Protein 8ZKK (pdb70)

Nearest PDB structures (foldseek):
  8zkk-assembly1_u  TM=1.021E+00  e=8.305E-09  Vibrio cholerae
  8zkk-assembly1_p  TM=9.508E-01  e=7.294E-07  Vibrio cholerae
  8zkk-assembly1_A  TM=9.975E-01  e=0.000E+00  Vibrio cholerae
  8zkm-assembly1_K  TM=9.513E-01  e=7.587E-88  Vibrio cholerae
  9bgm-assembly1_c  TM=5.630E-01  e=2.930E-16  Pseudomonas phage vB_PaeP_DEV

Sequence (2270 aa):
MEVTHKQFDLSGFLPDQAPDTLKSGAISRGFNVKPTILGWEKSGGFRETNTAPTNEKDFIFFWSPAIGDNRWFSGGDKTVQQVEGNVVSDVSRTGGYTAGSGRRWNAVNFNGVLLMNNELDSPQYLAASGKLEDFPNLPSNVRFRTVAVYKNFILGLGVNFGSGFLDDEIYWSHQADPGTMPPNWDYANAASDSGRTPLPSEGYCVTSEELGSMNIVYKSDSIWTMQLIGGQWIFRFENKFPGQGILNKKSVVSFEGKHFVVTQKDIIVHDGYQVRSVADKRVRNFFFTDMNSDYFERVFVVKDPRVAEVYVFYPSKNSVDGLCDRALVWNWRDDVWSLLNLRPLKHAAYGYEITGVSITWDNFVGGWESTGLWQADEDVAKYAPVLHYSFRDVPKLLAPTPQALFIDEEIEAVWEREDIVIGSISRDGVPYQDYERNKSVSSISFDVDTTEPFDVYIGYKGSLEDSVEWEFAGTVNPMEDKRLFCLLTAGLFSMRIISKAQTFILRSYKITYEFAGEMWSMEILYTGASESLHSTILKALLERIDLGDTFISDNYTRWQATERYYMMYKIPNKKDKAAIEKWNKGDTDFKSLVMPYSYAQLMTAHAYMVNVFLNRDPIFQTDSLNGDGTERELALESMLQYQVKAGEMEPSLLVWFMDALRYGVGVLGDYWEEHVFHQTVFVKKTRVVKGYEGCKTFNVMVYDFIPDPRVALCKYQEGEFFGRRLDLNVLDLKKGAKFGKYFNVEHAEALVAASKEEMYRRDPSIGQQRSLKDSTMTPKGKQVGDISCVEIFVRLVPKDWGLGDSEFPEMWVFTVADKKYIVAAEPVNTLDDKFPFHILECEIDGYMNKSRGLLEISAPMNDILTWLFDSHMYNKRQIMNNQFIGDPSALVVKDVESKEPGKFIRLRPTAYGRDVRSIISQLPVTDVTAQNIQDVQVVERNMQRIVGVNDDVAGQSSPSSRRSATEFRGTTSFASSRLANLAYFFSVTGFRSLAKSLIVKTQQLYTVEMKVKVAGDNIKGAQSIIVKPEDISGQFDIMPVDGTLPVDRMAQAQFWMQIMSMVAGNPVLGAEYRLGDIFSYTARLAGLKGIDKMKIRILDDDQILALILAMDKATLVKTIAYRMGNVKGQDTAIDFELALSIERLEGQEFVPWFLLSENNFFEGTAQENRIPVPRGFIREYEEGSLYLRRVAGTGKCLIKKSQDQLLKYEGMTGEPSHYSLTNQYFRIYPVPQEDFKVELLFYRKSSTLNVEDNPWYEYAAELLVAETIWAMLSARRDKMADYWKSVAADQMRRLTILDAERRLANQEIFMGMEILYTGASESLHSTILKALLERIDLGDTFISDNYTRWQATERYYMMYKIPNKKDKAAIEKWNKGDTDFKSLVMPYSYAQLMTAHAYMVNVFLNRDPIFQTDSLNGDGTERELALESMLQYQVKAGEMEPSLLVWFMDALRYGVGVLGDYWEEHVFHQTVFVKKTRVVKGYEGCKTFNVMVYDFIPDPRVALCKYQEGEFFGRRLDLNVLDLKKGAKFGKYFNVEHAEALVAASKEEMYRRDPSIGQQRSLKDSTMTPKGKQVGDISCVEIFVRLVPKDWGLGDSEFPEMWVFTVADKKYIVAAEPVNTLDDKFPFHILECEIDGYMNKSRGLLEISAPMNDILTWLFDSHMYNKRQIMNNQFIGDPSALVVKDVESKEPGKFIRLRPTAYGRDVRSIISQLPVTDVTAQNIQDVQVVERNMQRIVGVNDDVAGQSSPSSRRSATEFRGTTSFASSRLANLAYFFSVTGFRSLAKSLIVKTQQLYTVEMKVKVAGDNIKGAQSIIVKPEDISGQFDIMPVDGTLPVDRMAQAQFWMQIMSMVAGNPVLGAEYRLGDIFSYTARLAGLKGIDKMKIRILDDDQILALILAMDKATLVKTIAYRMGNVKGQDTAIDFELALSIERLEGQEFVPWFLLSENNFFEGTAQENRIPVPRGFIREYEEGSLYLRRVAGTGKCLIKKSQDQLLKYEGMTGEPSHYSLTNQYFRIYPVPQEDFKVELLFYRKSSTLNVEDNPWYEYAAELLVAETIWAMLSARRDKMADYWKSVAADQMRRLTILDAERRLANQEIFMGYDWGRPVKPVGSDWSTDTPMALETWDANSTPATLNTAWPEATDPLNKGDDHIRLLKTVVVNFWNKVFDGMALETWDANSTPATLNTAWPEATDPLNKGDDHIRLLKTVVVNFWNKVFDMALETWDANSTPATLNTAWPEATDPLNKGDDHIRLLKTVVVNFWNKVFD

Secondary structure (DSSP, 8-state):
--------SSSHHHHHHHHHHHHHHHHHHHHHHHHHHHHHHHHHHHT--PPPTHHHHHHHHHHHT----------HHHHHHHHHHHHHIIIIITSSSSSEEE-SSHHHHHHHHHHHHHHHHHHHHTT-HHHHHHHHHHHHHHSEEEEEEEEEEEEEEEEE---EEEEEEEEEEEEEEEE-TTTEE--TTS-STTGGGSSEEEEEEEEEHHHHHHHHHHTS---HHHHHGGGTT-----S---TTS----SSTT-EE-SSS-EE-EEEEEEEEEEE-HHHHTS-S-SS-EEEEEEEETTTEEEEEEE---SS---SEEEEES----SS-----HHHHTHHHHHHHHHHHHHHHHHHHHH-S--EEE-GGGB-HHHHT---SS-EEEBPGGGTTS-HHHHEEEPP---TTTTHHHHHHHHHHHHHHHH-SS-STTTS--S-SS--HHHHHHHHHHHHHHHHHHHHHHIIIIIHHHHHHHHHHHHHHS-HHHHHHHHGGG--SHHHH---HHHHHHT-S-EEE-SSS---HHHHHHHHHHHHHHHHSSHHHHHTS-HHHHHHHHHHHHT---HHHHBSS---HHHHHHHHH-/--HHHHHHHHHHHTTS--S-SHHHHHHHHHHHHHHHTSS---GGGB---EEEEE-TT--EEEPPTT---B-SS--EEEEPTTS-EEEEEE--TGGG-TTTT--SS--EEEEETTEEEESS--SS-EEEEE-BB--GGGS--SS-HHHHH-HHHHHHHHHHHHHHHHT-STHHHHHHHHHHHHHHHHHHHHHHHHTT------/--HHHHHHHHHHHTTS--S-SHHHHHHHHHHHHHHHTSS---GGGB---EEEEE-TT--EEEPPTT---B-TT--EEEE-TTS-EEEEEE--TGGG-TTTT--SS--EEEEETTEEEESS--SS-EEEEE-BB--GGG--SSS-HHHHH-HHHHHHHHHHHHHHHHT-S-HHHHHHHHHHHHHHHHHHHHHHHHTT------/-EEEEE--SS-EE--SS-GGG--TTEESEEESEEE-SS-EEE--EEEE-S----S--S-EEEE-SSTT--EEEEE-SS-EEEEETTEEEE---SSPPPTTTTSS-EEEEETTEEEEE-SSS--EEE-TTSSEEE-SSS-TT-EEEEEEEETTEEEEEEEE-SS-B-S-BB--SS-PPTTS------TTTTTSS-S-B---SSS---B---BSSSBEEEETTEEEEEEE--SSS-EEEEEEEET---S-TT-EEEETTEEEEE-SS-EEEE-SS-EEEETTTTTHHHHHHSS-SS-STT-EEEEETTTTEEEEEE--TT-SSSSEEEEEEEETTTTEEEEEEEEEE-EEEEE-----PPPBTTT---BTTS--BSS-GGGTTTTS-EEEEE-SS-SS-EEEESS--SSSS---EEEEESS---S-B-TTS-B----SS-EEEEEEEEEES--S-EEEEEEEESSTTS--EEEEEEEE-TTT--EEEEEEEESEEEEEEEE-SS---EEEEEEEEEE-S----/--------SSSHHHHHHHHHHHHHHHHHHHHHHHHHHHHHHHHHHHT--PPPTHHHHHHHHHHHT----------HHHHHHHHHHHHHIIIIITSSSSSEEE-SSHHHHHHHHHHHHHHHHHHHHTT-HHHHHHHHHHHHHHSEEEEEEEEEEEEEEEEE---EEEEEEEEEEEEEEEE-TTTEE--TTS-STTGGGSSEEEEEEEEEHHHHHHHHHHTS---HHHHHTHHHH----SS---GGG---------EE-TTS-EE-EEEEEEEEEEE-HHHHTSSS-SS-EEEEEEEETTTEEEEEEE---SS---SEEEEES----SS-----HHHHHHHHHHHHHHHHHHHHHHHHHH-S--EEE-GGGB-HHHHT---SS---PBPGGGTTS-HHHHEEEPP---TTTTHHHHHHHHHHHHHHHH-SS-STTSS-SS-SS--HHHHTTHHHHHHHHHHHHHHHHIIIIIHHHHHHHHHHHHHHS-HHHHHHHHGGG--SHHHH---HHHHHHT-S-EEE-SSS---HHHHHHHHHHHHHHHHSSHHHHHTB-HHHHHHHHHHHHT---TGGGSSS---HHHHHHHHH-/--EE-PPPPS---------/--S----TT--GGG--SS-S-TTSBGGGHHHHHHHHHHHHHHHIIIII--/-------TT-TTTS--TT-S-TT-BGGGHHHHHHHHHHHHHHHHHHH--/-------TT--GGG--TT-S-SSSBGGGHHHHHHHHHHHHHHHHHHH--

Foldseek 3Di:
DKDWAWALPFQAEFQQDDLQDRGRNYFNDWAQWTGDNQGIKGFAAWAFALWFQQAQQLDKDWDDPDPPFTKIWGDHAQFIWITDDNDIGTQEDPRGFDGPFSLQWDWDAQLHWIWIARQRAATWTQDPVRHTGHADAEDGPKGASDWADDNQWIKGAQIDDNPGTDLFIFSAADRADRPGHGDYGDCPPDQPRRGDDPPDDPFRFAAQHDDLNWTWTFTQQFIKTWDQDDDNDGIDIDTDGGRWGAQENAAWDDDPSWIWGDHPQATWIDRSVDIDGACDSGPRVVCVVFACVVASHQWHWAAFPVAQKIKIWGPGPPDDVRFTFKIWIAHPVRGYIGMHGHAGFSDKYKDQGDDDDDDDPVPDDDDPPDDDDPDHVNVPCNVDIFMWTGHSVDRGIMTTDLFHQHHNHWDKIKTKRWFDADDDADPVGHGHHDQWFKKKWFKKFFDKDDQAKWWKKKWADLHDVTDTDIDTQGMDGVVVHGMTTDIDIHRTMMMMIMDTDRIIGTGIMMTDMDTDGTGDD/DDQEPPVDPVGLFNLLLVVVVVQQVLLLVVLVVCQVVLQVLVCLLVFDDDFDPCAVVQVVQVVVPHHDDGAGFDDVLNVVLVVLLVVQCVLAPPDDQRWAWDWDDDLLVLAGVLLSLLVVCCCVVQVAVVAVSVQSSCQQRRFKWKKFKDWDWDWDKDFDPVTDIDIDTDDTAMHMHTADSSWKGARVPFAPLPRQVDFKIKGKDKAKLVVLVVCVVVPFWDPNVVQLVQQVPQDDDDRDHDPVDDDPDDPAAFDADVPGDTIGIFIKMKMKGWDQCVVSVNDDGRHTFIKMWMATSSPGTIGIGGDDFLERGDGMFMAGQDDDPGHDRGDHSSVVCVVLSVVVSVLVVVQSVVCVPPPDWDKDFDPQFWDPVQVPDDDDDGDTDTDPPCPPPDVCHGMHTDDDDRPSVVCVVVSVVSSQVSCVVSLQQHCPQPVQSDDDPDDDVSVVVSVVRSCVVSLVSSVRRCVRGVQVNSLVSSRCVLPPDDVLVSCVSRPPSDVAQSNRDDDVVCSNVVHTMGIDGSSDDDDLVVVLVVLVVVLVVLVPPVVSVVPDDNVVSVVVSCVSNPNVCVQVPDPDHADSVRRVVRNVD/DADVVLQVVLCVVLPVHDPDRVLLVVLLVVLLVVVLPDDDDFPVQKADKDKDKDFAPAFWDFDDDFFDDFDVVWFKWWQDPVRDIDGAAEDDPVVLPVQAPDADDFHYWYDDPGTIGRRNGHRGMTMIIGMGGGRQVPHDDDGRVCVVPPSVLSSLSSSLVVVVVVVDPCNVVSVVVSVVSVVVSVVVRVCVVCPPDDDDDD/DDQEPPVDPVGLFNLLLVVVVVQQVLLLVVLVVCQVVLQVLVCLLLFDDDFDPCAVVQVVQVVVPHHDDGATFDDVLNVVLVVLLVVQCVLAPPDDQRWAWDWDDDLLVLAGVLLSLLVVCCCVVQVAVVAVSVQSSCQQRRFKWKKFKDWDWDWDKDFDPVTDIDIDTDDTAMHMHTADSSWKGARVPFAPLPRQVDFKIKGKDKAKLVVLVVCVVVPFWDPNVVQLVCFVPADDRPRDHDVSVPDDDPPDAWDADPVGGIIGIWIKMKMKGWDQCVVSPNDDGRHTFIKMWMATSSPGTIGIGGDDFLERGDGMFMAGQDDDPGHDRGDHSSVVCVVLSVVVSVLVVVQVVVCVPPPDKDKDFDPQFWDPVQVPDDDDDGDTATDPVNNPDDPVPTMDIDDDDRPSVVCVVVSVVSSQVSCPVSLQQHQPPAPGSPDPPDDPVSVVTSVVRSCVVSLVSSVRRCVRGVQVNSLVSSRCVLPPDDVLVSCVSRPPSDVAQSNRDDDVVCSNVVHTMGIDGSSDDDDLVVVLVVLVVVLVVLVPPVVSVVPDDNVVSVVVSCVSNPPVCVQVPDPDHADSVRRVVRNVD/DADVVLQVVLCVVLPVHDPDRVLLVVLLVVLLVVVVPDDDDFPVQKADKDKDKDFAPAFWDFDDDFFDWFDPPKFKWWQDPVRDIDGAAEDDPVVLPVQAPDADDFHYWYDDVGTIGRRNGHRGMTMIIGMGGGRQVPHPDDGRVCVVPQSLLSSLSSSLVVCVVVPDPCNVVSVVVSVVSVVVSVVVRVCVVCPPDDDDDD/DDDDDDDDDPDDDDDDDDD/DQAQDDDQQDACVSHDDDRVDDVDDPVCVVVVVVRVVSHVVNVCCVPVPD/DLAQPDDLPPAPVRDDPCPVDDVDDPVSVVVVVVVVVSRVVVVCVVVVD/DLQFDDDLVDELVGDDPCRVDPPDDPVCVVVNVVVVVSHVVVVCVVPHD

Radius of gyration: 72.79 Å; Cα contacts (8 Å, |Δi|>4): 4026; chains: 9; bounding box: 113×85×243 Å

Structure (mmCIF, N/CA/C/O backbone):
data_8ZKK
#
_entry.id   8ZKK
#
loop_
_entity.id
_entity.type
_entity.pdbx_description
1 polymer 'nozzle gp16'
2 polymer 'portal gp5'
3 polymer 'adaptor gp12'
4 polymer 'ring protein gp10'
5 polymer gp13
#
loop_
_atom_site.group_PDB
_atom_site.id
_atom_site.type_symbol
_atom_site.label_atom_id
_atom_site.label_alt_id
_atom_site.label_comp_id
_atom_site.label_asym_id
_atom_site.label_entity_id
_atom_site.label_seq_id
_atom_site.pdbx_PDB_ins_code
_atom_site.Cartn_x
_atom_site.Cartn_y
_atom_site.Cartn_z
_atom_site.occupancy
_atom_site.B_iso_or_equiv
_atom_site.auth_seq_id
_atom_site.auth_comp_id
_atom_site.auth_asym_id
_atom_site.auth_atom_id
_atom_site.pdbx_PDB_model_num
ATOM 1 N N . MET A 1 1 ? -9.857 22.199 29.183 1.00 24.18 1 MET O N 1
ATOM 2 C CA . MET A 1 1 ? -10.130 21.175 30.182 1.00 24.18 1 MET O CA 1
ATOM 3 C C . MET A 1 1 ? -10.835 21.766 31.397 1.00 24.18 1 MET O C 1
ATOM 4 O O . MET A 1 1 ? -10.941 22.980 31.522 1.00 24.18 1 MET O O 1
ATOM 9 N N . GLU A 1 2 ? -11.318 20.901 32.288 1.00 24.19 2 GLU O N 1
ATOM 10 C CA . GLU A 1 2 ? -12.110 21.315 33.437 1.00 24.19 2 GLU O CA 1
ATOM 11 C C . GLU A 1 2 ? -11.464 20.830 34.725 1.00 24.19 2 GLU O C 1
ATOM 12 O O . GLU A 1 2 ? -10.845 19.765 34.757 1.00 24.19 2 GLU O O 1
ATOM 18 N N . VAL A 1 3 ? -11.615 21.618 35.785 1.00 25.48 3 VAL O N 1
ATOM 19 C CA . VAL A 1 3 ? -11.143 21.261 37.117 1.00 25.48 3 VAL O CA 1
ATOM 20 C C . VAL A 1 3 ? -12.301 21.419 38.090 1.00 25.48 3 VAL O C 1
ATOM 21 O O . VAL A 1 3 ? -12.964 22.461 38.108 1.00 25.48 3 VAL O O 1
ATOM 25 N N . THR A 1 4 ? -12.554 20.386 38.886 1.00 26.73 4 THR O N 1
ATOM 26 C CA . THR A 1 4 ? -13.700 20.355 39.783 1.00 26.73 4 THR O CA 1
ATOM 27 C C . THR A 1 4 ? -13.218 20.328 41.226 1.00 26.73 4 THR O C 1
ATOM 28 O O . THR A 1 4 ? -12.610 19.345 41.662 1.00 26.73 4 THR O O 1
ATOM 32 N N . HIS A 1 5 ? -13.502 21.397 41.964 1.00 25.70 5 HIS O N 1
ATOM 33 C CA . HIS A 1 5 ? -13.152 21.503 43.374 1.00 25.70 5 HIS O CA 1
ATOM 34 C C . HIS A 1 5 ? -14.405 21.278 44.203 1.00 25.70 5 HIS O C 1
ATOM 35 O O . HIS A 1 5 ? -15.377 22.027 44.073 1.00 25.70 5 HIS O O 1
ATOM 42 N N . LYS A 1 6 ? -14.378 20.260 45.055 1.00 30.70 6 LYS O N 1
ATOM 43 C CA . LYS A 1 6 ? -15.536 19.859 45.839 1.00 30.70 6 LYS O CA 1
ATOM 44 C C . LYS A 1 6 ? -15.346 20.260 47.291 1.00 30.70 6 LYS O C 1
ATOM 45 O O . LYS A 1 6 ? -14.308 19.971 47.891 1.00 30.70 6 LYS O O 1
ATOM 51 N N . GLN A 1 7 ? -16.370 20.893 47.855 1.00 29.06 7 GLN O N 1
ATOM 52 C CA . GLN A 1 7 ? -16.394 21.275 49.258 1.00 29.06 7 GLN O CA 1
ATOM 53 C C . GLN A 1 7 ? -16.698 20.048 50.101 1.00 29.06 7 GLN O C 1
ATOM 54 O O . GLN A 1 7 ? -16.468 18.921 49.654 1.00 29.06 7 GLN O O 1
ATOM 60 N N . PHE A 1 8 ? -17.118 20.260 51.342 1.00 30.88 8 PHE O N 1
ATOM 61 C CA . PHE A 1 8 ? -17.500 19.213 52.292 1.00 30.88 8 PHE O CA 1
ATOM 62 C C . PHE A 1 8 ? -16.385 18.203 52.546 1.00 30.88 8 PHE O C 1
ATOM 63 O O . PHE A 1 8 ? -16.653 17.070 52.950 1.00 30.88 8 PHE O O 1
ATOM 71 N N . ASP A 1 9 ? -15.129 18.597 52.361 1.00 34.64 9 ASP O N 1
ATOM 72 C CA . ASP A 1 9 ? -14.008 17.791 52.821 1.00 34.64 9 ASP O CA 1
ATOM 73 C C . ASP A 1 9 ? -13.519 18.214 54.200 1.00 34.64 9 ASP O C 1
ATOM 74 O O . ASP A 1 9 ? -12.543 17.643 54.695 1.00 34.64 9 ASP O O 1
ATOM 79 N N . LEU A 1 10 ? -14.171 19.199 54.819 1.00 37.31 10 LEU O N 1
ATOM 80 C CA . LEU A 1 10 ? -13.914 19.607 56.201 1.00 37.31 10 LEU O CA 1
ATOM 81 C C . LEU A 1 10 ? -12.474 20.092 56.387 1.00 37.31 10 LEU O C 1
ATOM 82 O O . LEU A 1 10 ? -11.703 19.551 57.178 1.00 37.31 10 LEU O O 1
ATOM 87 N N . SER A 1 11 ? -12.124 21.137 55.645 1.00 35.33 11 SER O N 1
ATOM 88 C CA . SER A 1 11 ? -10.840 21.806 55.802 1.00 35.33 11 SER O CA 1
ATOM 89 C C . SER A 1 11 ? -10.976 23.142 56.511 1.00 35.33 11 SER O C 1
ATOM 90 O O . SER A 1 11 ? -10.233 23.424 57.454 1.00 35.33 11 SER O O 1
ATOM 93 N N . GLY A 1 12 ? -11.906 23.977 56.071 1.00 35.74 12 GLY O N 1
ATOM 94 C CA . GLY A 1 12 ? -12.256 25.174 56.794 1.00 35.74 12 GLY O CA 1
ATOM 95 C C . GLY A 1 12 ? -11.284 26.321 56.600 1.00 35.74 12 GLY O C 1
ATOM 96 O O . GLY A 1 12 ? -10.353 26.284 55.794 1.00 35.74 12 GLY O O 1
ATOM 97 N N . PHE A 1 13 ? -11.531 27.368 57.382 1.00 35.83 13 PHE O N 1
ATOM 98 C CA . PHE A 1 13 ? -10.734 28.586 57.397 1.00 35.83 13 PHE O CA 1
ATOM 99 C C . PHE A 1 13 ? -9.276 28.287 57.718 1.00 35.83 13 PHE O C 1
ATOM 100 O O . PHE A 1 13 ? -8.960 27.857 58.830 1.00 35.83 13 PHE O O 1
ATOM 108 N N . LEU A 1 14 ? -8.380 28.508 56.759 1.00 37.39 14 LEU O N 1
ATOM 109 C CA . LEU A 1 14 ? -6.946 28.271 56.936 1.00 37.39 14 LEU O CA 1
ATOM 110 C C . LEU A 1 14 ? -6.174 29.508 56.499 1.00 37.39 14 LEU O C 1
ATOM 111 O O . LEU A 1 14 ? -5.525 29.512 55.448 1.00 37.39 14 LEU O O 1
ATOM 116 N N . PRO A 1 15 ? -6.218 30.582 57.291 1.00 36.50 15 PRO O N 1
ATOM 117 C CA . PRO A 1 15 ? -5.574 31.832 56.871 1.00 36.50 15 PRO O CA 1
ATOM 118 C C . PRO A 1 15 ? -4.075 31.886 57.110 1.00 36.50 15 PRO O C 1
ATOM 119 O O . PRO A 1 15 ? -3.469 32.933 56.841 1.00 36.50 15 PRO O O 1
ATOM 123 N N . ASP A 1 16 ? -3.456 30.816 57.600 1.00 41.70 16 ASP O N 1
ATOM 124 C CA . ASP A 1 16 ? -2.026 30.857 57.879 1.00 41.70 16 ASP O CA 1
ATOM 125 C C . ASP A 1 16 ? -1.197 30.184 56.795 1.00 41.70 16 ASP O C 1
ATOM 126 O O . ASP A 1 16 ? -0.047 30.571 56.568 1.00 41.70 16 ASP O O 1
ATOM 131 N N . GLN A 1 17 ? -1.744 29.178 56.124 1.00 37.06 17 GLN O N 1
ATOM 132 C CA . GLN A 1 17 ? -1.019 28.543 55.038 1.00 37.06 17 GLN O CA 1
ATOM 133 C C . GLN A 1 17 ? -1.021 29.437 53.803 1.00 37.06 17 GLN O C 1
ATOM 134 O O . GLN A 1 17 ? -1.799 30.387 53.690 1.00 37.06 17 GLN O O 1
ATOM 140 N N . ALA A 1 18 ? -0.195 29.104 52.835 1.00 31.94 18 ALA O N 1
ATOM 141 C CA . ALA A 1 18 ? -0.102 29.860 51.620 1.00 31.94 18 ALA O CA 1
ATOM 142 C C . ALA A 1 18 ? -1.350 29.676 50.862 1.00 31.94 18 ALA O C 1
ATOM 143 O O . ALA A 1 18 ? -1.745 28.556 50.622 1.00 31.94 18 ALA O O 1
ATOM 145 N N . PRO A 1 19 ? -1.959 30.750 50.397 1.00 27.18 19 PRO O N 1
ATOM 146 C CA . PRO A 1 19 ? -3.240 30.535 49.745 1.00 27.18 19 PRO O CA 1
ATOM 147 C C . PRO A 1 19 ? -3.112 29.641 48.558 1.00 27.18 19 PRO O C 1
ATOM 148 O O . PRO A 1 19 ? -3.991 28.836 48.336 1.00 27.18 19 PRO O O 1
ATOM 152 N N . ASP A 1 20 ? -2.014 29.708 47.834 1.00 28.14 20 ASP O N 1
ATOM 153 C CA . ASP A 1 20 ? -1.859 28.968 46.605 1.00 28.14 20 ASP O CA 1
ATOM 154 C C . ASP A 1 20 ? -2.000 27.493 46.819 1.00 28.14 20 ASP O C 1
ATOM 155 O O . ASP A 1 20 ? -2.399 26.783 45.919 1.00 28.14 20 ASP O O 1
ATOM 160 N N . THR A 1 21 ? -1.791 27.017 48.029 1.00 29.56 21 THR O N 1
ATOM 161 C CA . THR A 1 21 ? -1.789 25.588 48.252 1.00 29.56 21 THR O CA 1
ATOM 162 C C . THR A 1 21 ? -2.713 24.988 49.279 1.00 29.56 21 THR O C 1
ATOM 163 O O . THR A 1 21 ? -2.374 23.972 49.837 1.00 29.56 21 THR O O 1
ATOM 167 N N . LEU A 1 22 ? -3.880 25.543 49.536 1.00 33.06 22 LEU O N 1
ATOM 168 C CA . LEU A 1 22 ? -4.662 25.033 50.657 1.00 33.06 22 LEU O CA 1
ATOM 169 C C . LEU A 1 22 ? -5.688 23.925 50.539 1.00 33.06 22 LEU O C 1
ATOM 170 O O . LEU A 1 22 ? -6.253 23.570 51.558 1.00 33.06 22 LEU O O 1
ATOM 175 N N . LYS A 1 23 ? -5.967 23.399 49.358 1.00 28.94 23 LYS O N 1
ATOM 176 C CA . LYS A 1 23 ? -6.930 22.298 49.134 1.00 28.94 23 LYS O CA 1
ATOM 177 C C . LYS A 1 23 ? -8.315 22.788 48.959 1.00 28.94 23 LYS O C 1
ATOM 178 O O . LYS A 1 23 ? -8.673 23.832 49.445 1.00 28.94 23 LYS O O 1
ATOM 184 N N . SER A 1 24 ? -9.114 22.035 48.260 1.00 30.72 24 SER O N 1
ATOM 185 C CA . SER A 1 24 ? -10.426 22.490 47.950 1.00 30.72 24 SER O CA 1
ATOM 186 C C . SER A 1 24 ? -11.197 22.351 49.171 1.00 30.72 24 SER O C 1
ATOM 187 O O . SER A 1 24 ? -10.974 21.430 49.909 1.00 30.72 24 SER O O 1
ATOM 190 N N . GLY A 1 25 ? -12.160 23.201 49.405 1.00 32.59 25 GLY O N 1
ATOM 191 C CA . GLY A 1 25 ? -12.838 23.125 50.672 1.00 32.59 25 GLY O CA 1
ATOM 192 C C . GLY A 1 25 ? -12.186 23.980 51.711 1.00 32.59 25 GLY O C 1
ATOM 193 O O . GLY A 1 25 ? -12.603 23.960 52.855 1.00 32.59 25 GLY O O 1
ATOM 194 N N . ALA A 1 26 ? -11.172 24.740 51.326 1.00 30.70 26 ALA O N 1
ATOM 195 C CA . ALA A 1 26 ? -10.510 25.639 52.231 1.00 30.70 26 ALA O CA 1
ATOM 196 C C . ALA A 1 26 ? -10.632 27.008 51.685 1.00 30.70 26 ALA O C 1
ATOM 197 O O . ALA A 1 26 ? -10.606 27.184 50.478 1.00 30.70 26 ALA O O 1
ATOM 199 N N . ILE A 1 27 ? -10.789 27.992 52.555 1.00 28.28 27 ILE O N 1
ATOM 200 C CA . ILE A 1 27 ? -10.822 29.373 52.098 1.00 28.28 27 ILE O CA 1
ATOM 201 C C . ILE A 1 27 ? -9.795 30.180 52.875 1.00 28.28 27 ILE O C 1
ATOM 202 O O . ILE A 1 27 ? -9.305 29.762 53.924 1.00 28.28 27 ILE O O 1
ATOM 207 N N . SER A 1 28 ? -9.470 31.355 52.342 1.00 26.79 28 SER O N 1
ATOM 208 C CA . SER A 1 28 ? -8.456 32.217 52.933 1.00 26.79 28 SER O CA 1
ATOM 209 C C . SER A 1 28 ? -9.030 33.424 53.655 1.00 26.79 28 SER O C 1
ATOM 210 O O . SER A 1 28 ? -8.379 33.956 54.558 1.00 26.79 28 SER O O 1
ATOM 213 N N . ARG A 1 29 ? -10.224 33.876 53.279 1.00 28.20 29 ARG O N 1
ATOM 214 C CA . ARG A 1 29 ? -10.875 35.000 53.940 1.00 28.20 29 ARG O CA 1
ATOM 215 C C . ARG A 1 29 ? -12.356 34.674 54.070 1.00 28.20 29 ARG O C 1
ATOM 216 O O . ARG A 1 29 ? -12.779 33.531 53.884 1.00 28.20 29 ARG O O 1
ATOM 224 N N . GLY A 1 30 ? -13.151 35.684 54.396 1.00 32.44 30 GLY O N 1
ATOM 225 C CA . GLY A 1 30 ? -14.587 35.537 54.482 1.00 32.44 30 GLY O CA 1
ATOM 226 C C . GLY A 1 30 ? -15.068 35.373 55.912 1.00 32.44 30 GLY O C 1
ATOM 227 O O . GLY A 1 30 ? -14.298 35.150 56.848 1.00 32.44 30 GLY O O 1
ATOM 228 N N . PHE A 1 31 ? -16.385 35.485 56.071 1.00 33.17 31 PHE O N 1
ATOM 229 C CA . PHE A 1 31 ? -16.997 35.441 57.390 1.00 33.17 31 PHE O CA 1
ATOM 230 C C . PHE A 1 31 ? -18.466 35.074 57.242 1.00 33.17 31 PHE O C 1
ATOM 231 O O . PHE A 1 31 ? -19.022 35.085 56.142 1.00 33.17 31 PHE O O 1
ATOM 239 N N . ASN A 1 32 ? -19.084 34.744 58.376 1.00 33.47 32 ASN O N 1
ATOM 240 C CA . ASN A 1 32 ? -20.501 34.393 58.470 1.00 33.47 32 ASN O CA 1
ATOM 241 C C . ASN A 1 32 ? -20.847 33.133 57.690 1.00 33.47 32 ASN O C 1
ATOM 242 O O . ASN A 1 32 ? -22.008 32.927 57.327 1.00 33.47 32 ASN O O 1
ATOM 247 N N . VAL A 1 33 ? -19.860 32.284 57.424 1.00 31.44 33 VAL O N 1
ATOM 248 C CA . VAL A 1 33 ? -20.085 30.957 56.868 1.00 31.44 33 VAL O CA 1
ATOM 249 C C . VAL A 1 33 ? -19.304 29.958 57.707 1.00 31.44 33 VAL O C 1
ATOM 250 O O . VAL A 1 33 ? -18.244 30.272 58.253 1.00 31.44 33 VAL O O 1
ATOM 254 N N . LYS A 1 34 ? -19.842 28.749 57.822 1.00 31.72 34 LYS O N 1
ATOM 255 C CA . LYS A 1 34 ? -19.159 27.699 58.555 1.00 31.72 34 LYS O CA 1
ATOM 256 C C . LYS A 1 34 ? -19.190 26.394 57.777 1.00 31.72 34 LYS O C 1
ATOM 257 O O . LYS A 1 34 ? -20.157 26.108 57.067 1.00 31.72 34 LYS O O 1
ATOM 263 N N . PRO A 1 35 ? -18.142 25.583 57.896 1.00 30.59 35 PRO O N 1
ATOM 264 C CA . PRO A 1 35 ? -18.063 24.359 57.092 1.00 30.59 35 PRO O CA 1
ATOM 265 C C . PRO A 1 35 ? -18.772 23.182 57.731 1.00 30.59 35 PRO O C 1
ATOM 266 O O . PRO A 1 35 ? -18.561 22.880 58.909 1.00 30.59 35 PRO O O 1
ATOM 270 N N . THR A 1 36 ? -19.609 22.504 56.961 1.00 29.84 36 THR O N 1
ATOM 271 C CA . THR A 1 36 ? -20.305 21.307 57.403 1.00 29.84 36 THR O CA 1
ATOM 272 C C . THR A 1 36 ? -20.012 20.168 56.435 1.00 29.84 36 THR O C 1
ATOM 273 O O . THR A 1 36 ? -19.265 20.319 55.468 1.00 29.84 36 THR O O 1
ATOM 277 N N . ILE A 1 37 ? -20.607 19.006 56.707 1.00 27.36 37 ILE O N 1
ATOM 278 C CA . ILE A 1 37 ? -20.518 17.891 55.776 1.00 27.36 37 ILE O CA 1
ATOM 279 C C . ILE A 1 37 ? -21.418 18.077 54.567 1.00 27.36 37 ILE O C 1
ATOM 280 O O . ILE A 1 37 ? -21.389 17.251 53.648 1.00 27.36 37 ILE O O 1
ATOM 285 N N . LEU A 1 38 ? -22.221 19.138 54.547 1.00 27.65 38 LEU O N 1
ATOM 286 C CA . LEU A 1 38 ? -23.059 19.452 53.400 1.00 27.65 38 LEU O CA 1
ATOM 287 C C . LEU A 1 38 ? -22.385 20.407 52.431 1.00 27.65 38 LEU O C 1
ATOM 288 O O . LEU A 1 38 ? -22.693 20.380 51.236 1.00 27.65 38 LEU O O 1
ATOM 293 N N . GLY A 1 39 ? -21.471 21.242 52.918 1.00 31.04 39 GLY O N 1
ATOM 294 C CA . GLY A 1 39 ? -20.775 22.192 52.074 1.00 31.04 39 GLY O CA 1
ATOM 295 C C . GLY A 1 39 ? -20.254 23.390 52.842 1.00 31.04 39 GLY O C 1
ATOM 296 O O . GLY A 1 39 ? -19.614 23.233 53.885 1.00 31.04 39 GLY O O 1
ATOM 297 N N . TRP A 1 40 ? -20.519 24.590 52.331 1.00 31.22 40 TRP O N 1
ATOM 298 C CA . TRP A 1 40 ? -20.163 25.852 52.976 1.00 31.22 40 TRP O CA 1
ATOM 299 C C . TRP A 1 40 ? -21.452 26.645 53.131 1.00 31.22 40 TRP O C 1
ATOM 300 O O . TRP A 1 40 ? -21.783 27.470 52.277 1.00 31.22 40 TRP O O 1
ATOM 311 N N . GLU A 1 41 ? -22.173 26.411 54.218 1.00 34.18 41 GLU O N 1
ATOM 312 C CA . GLU A 1 41 ? -23.473 27.034 54.408 1.00 34.18 41 GLU O CA 1
ATOM 313 C C . GLU A 1 41 ? -23.367 28.311 55.234 1.00 34.18 41 GLU O C 1
ATOM 314 O O . GLU A 1 41 ? -22.305 28.676 55.740 1.00 34.18 41 GLU O O 1
ATOM 320 N N . LYS A 1 42 ? -24.499 28.992 55.361 1.00 37.80 42 LYS O N 1
ATOM 321 C CA . LYS A 1 42 ? -24.580 30.305 55.985 1.00 37.80 42 LYS O CA 1
ATOM 322 C C . LYS A 1 42 ? -25.208 30.206 57.370 1.00 37.80 42 LYS O C 1
ATOM 323 O O . LYS A 1 42 ? -26.167 29.463 57.588 1.00 37.80 42 LYS O O 1
ATOM 329 N N . SER A 1 43 ? -24.655 30.967 58.306 1.00 44.01 43 SER O N 1
ATOM 330 C CA . SER A 1 43 ? -25.090 30.939 59.693 1.00 44.01 43 SER O CA 1
ATOM 331 C C . SER A 1 43 ? -26.350 31.778 59.892 1.00 44.01 43 SER O C 1
ATOM 332 O O . SER A 1 43 ? -26.645 32.697 59.127 1.00 44.01 43 SER O O 1
ATOM 335 N N . GLY A 1 44 ? -27.088 31.453 60.954 1.00 49.54 44 GLY O N 1
ATOM 336 C CA . GLY A 1 44 ? -28.358 32.087 61.230 1.00 49.54 44 GLY O CA 1
ATOM 337 C C . GLY A 1 44 ? -28.224 33.436 61.910 1.00 49.54 44 GLY O C 1
ATOM 338 O O . GLY A 1 44 ? -27.134 33.968 62.120 1.00 49.54 44 GLY O O 1
ATOM 339 N N . GLY A 1 45 ? -29.380 34.001 62.261 1.00 55.96 45 GLY O N 1
ATOM 340 C CA . GLY A 1 45 ? -29.467 35.322 62.825 1.00 55.96 45 GLY O CA 1
ATOM 341 C C . GLY A 1 45 ? -29.862 35.322 64.286 1.00 55.96 45 GLY O C 1
ATOM 342 O O . GLY A 1 45 ? -29.725 34.321 65.001 1.00 55.96 45 GLY O O 1
ATOM 343 N N . PHE A 1 46 ? -30.376 36.468 64.738 1.00 56.23 46 PHE O N 1
ATOM 344 C CA . PHE A 1 46 ? -30.620 36.717 66.151 1.00 56.23 46 PHE O CA 1
ATOM 345 C C . PHE A 1 46 ? -32.053 37.167 66.375 1.00 56.23 46 PHE O C 1
ATOM 346 O O . PHE A 1 46 ? -32.588 37.976 65.610 1.00 56.23 46 PHE O O 1
ATOM 354 N N . ARG A 1 47 ? -32.664 36.647 67.435 1.00 66.25 47 ARG O N 1
ATOM 355 C CA . ARG A 1 47 ? -33.954 37.095 67.935 1.00 66.25 47 ARG O CA 1
ATOM 356 C C . ARG A 1 47 ? -33.749 37.809 69.263 1.00 66.25 47 ARG O C 1
ATOM 357 O O . ARG A 1 47 ? -32.626 37.945 69.749 1.00 66.25 47 ARG O O 1
ATOM 365 N N . GLU A 1 48 ? -34.846 38.259 69.862 1.00 73.79 48 GLU O N 1
ATOM 366 C CA . GLU A 1 48 ? -34.794 38.972 71.127 1.00 73.79 48 GLU O CA 1
ATOM 367 C C . GLU A 1 48 ? -35.525 38.178 72.201 1.00 73.79 48 GLU O C 1
ATOM 368 O O . GLU A 1 48 ? -36.500 37.473 71.924 1.00 73.79 48 GLU O O 1
ATOM 374 N N . THR A 1 49 ? -35.031 38.285 73.426 1.00 75.46 49 THR O N 1
ATOM 375 C CA . THR A 1 49 ? -35.646 37.651 74.581 1.00 75.46 49 THR O CA 1
ATOM 376 C C . THR A 1 49 ? -36.337 38.710 75.432 1.00 75.46 49 THR O C 1
ATOM 377 O O . THR A 1 49 ? -36.296 39.908 75.137 1.00 75.46 49 THR O O 1
ATOM 381 N N . ASN A 1 50 ? -36.985 38.248 76.499 1.00 80.85 50 ASN O N 1
ATOM 382 C CA . ASN A 1 50 ? -37.711 39.148 77.384 1.00 80.85 50 ASN O CA 1
ATOM 383 C C . ASN A 1 50 ? -36.815 39.808 78.421 1.00 80.85 50 ASN O C 1
ATOM 384 O O . ASN A 1 50 ? -37.214 40.816 79.012 1.00 80.85 50 ASN O O 1
ATOM 389 N N . THR A 1 51 ? -35.617 39.275 78.643 1.00 79.18 51 THR O N 1
ATOM 390 C CA . THR A 1 51 ? -34.727 39.814 79.663 1.00 79.18 51 THR O CA 1
ATOM 391 C C . THR A 1 51 ? -34.174 41.165 79.230 1.00 79.18 51 THR O C 1
ATOM 392 O O . THR A 1 51 ? -33.708 41.327 78.099 1.00 79.18 51 THR O O 1
ATOM 396 N N . ALA A 1 52 ? -34.228 42.137 80.135 1.00 80.61 52 ALA O N 1
ATOM 397 C CA . ALA A 1 52 ? -33.692 43.468 79.893 1.00 80.61 52 ALA O CA 1
ATOM 398 C C . ALA A 1 52 ? -33.333 44.119 81.222 1.00 80.61 52 ALA O C 1
ATOM 399 O O . ALA A 1 52 ? -34.221 44.401 82.035 1.00 80.61 52 ALA O O 1
ATOM 401 N N . PRO A 1 53 ? -32.049 44.363 81.489 1.00 81.79 53 PRO O N 1
ATOM 402 C CA . PRO A 1 53 ? -31.660 44.915 82.792 1.00 81.79 53 PRO O CA 1
ATOM 403 C C . PRO A 1 53 ? -31.670 46.436 82.847 1.00 81.79 53 PRO O C 1
ATOM 404 O O . PRO A 1 53 ? -31.764 47.016 83.932 1.00 81.79 53 PRO O O 1
ATOM 408 N N . THR A 1 54 ? -31.571 47.089 81.694 1.00 80.97 54 THR O N 1
ATOM 409 C CA . THR A 1 54 ? -31.587 48.546 81.549 1.00 80.97 54 THR O CA 1
ATOM 410 C C . THR A 1 54 ? -30.454 49.246 82.297 1.00 80.97 54 THR O C 1
ATOM 411 O O . THR A 1 54 ? -30.472 50.477 82.418 1.00 80.97 54 THR O O 1
ATOM 415 N N . ASN A 1 55 ? -29.473 48.508 82.806 1.00 78.01 55 ASN O N 1
ATOM 416 C CA . ASN A 1 55 ? -28.251 49.112 83.309 1.00 78.01 55 ASN O CA 1
ATOM 417 C C . ASN A 1 55 ? -27.143 48.929 82.273 1.00 78.01 55 ASN O C 1
ATOM 418 O O . ASN A 1 55 ? -27.383 48.501 81.140 1.00 78.01 55 ASN O O 1
ATOM 423 N N . GLU A 1 56 ? -25.909 49.242 82.667 1.00 77.62 56 GLU O N 1
ATOM 424 C CA . GLU A 1 56 ? -24.784 49.215 81.740 1.00 77.62 56 GLU O CA 1
ATOM 425 C C . GLU A 1 56 ? -24.431 47.812 81.262 1.00 77.62 56 GLU O C 1
ATOM 426 O O . GLU A 1 56 ? -23.629 47.686 80.331 1.00 77.62 56 GLU O O 1
ATOM 432 N N . LYS A 1 57 ? -24.994 46.770 81.878 1.00 74.24 57 LYS O N 1
ATOM 433 C CA . LYS A 1 57 ? -24.753 45.374 81.522 1.00 74.24 57 LYS O CA 1
ATOM 434 C C . LYS A 1 57 ? -23.304 44.976 81.778 1.00 74.24 57 LYS O C 1
ATOM 435 O O . LYS A 1 57 ? -22.897 44.844 82.934 1.00 74.24 57 LYS O O 1
ATOM 441 N N . ASP A 1 58 ? -22.546 44.717 80.713 1.00 69.71 58 ASP O N 1
ATOM 442 C CA . ASP A 1 58 ? -21.111 44.437 80.772 1.00 69.71 58 ASP O CA 1
ATOM 443 C C . ASP A 1 58 ? -20.804 43.077 81.384 1.00 69.71 58 ASP O C 1
ATOM 444 O O . ASP A 1 58 ? -19.658 42.620 81.330 1.00 69.71 58 ASP O O 1
ATOM 449 N N . PHE A 1 59 ? -21.811 42.415 81.950 1.00 71.83 59 PHE O N 1
ATOM 450 C CA . PHE A 1 59 ? -21.611 41.114 82.575 1.00 71.83 59 PHE O CA 1
ATOM 451 C C . PHE A 1 59 ? -22.950 40.481 82.923 1.00 71.83 59 PHE O C 1
ATOM 452 O O . PHE A 1 59 ? -23.801 41.130 83.537 1.00 71.83 59 PHE O O 1
ATOM 460 N N . ILE A 1 60 ? -23.152 39.224 82.543 1.00 70.76 60 ILE O N 1
ATOM 461 C CA . ILE A 1 60 ? -24.389 38.515 82.840 1.00 70.76 60 ILE O CA 1
ATOM 462 C C . ILE A 1 60 ? -24.058 37.133 83.381 1.00 70.76 60 ILE O C 1
ATOM 463 O O . ILE A 1 60 ? -23.232 36.415 82.806 1.00 70.76 60 ILE O O 1
ATOM 468 N N . PHE A 1 61 ? -24.700 36.766 84.486 1.00 76.94 61 PHE O N 1
ATOM 469 C CA . PHE A 1 61 ? -24.536 35.470 85.128 1.00 76.94 61 PHE O CA 1
ATOM 470 C C . PHE A 1 61 ? -25.911 34.863 85.354 1.00 76.94 61 PHE O C 1
ATOM 471 O O . PHE A 1 61 ? -26.912 35.577 85.438 1.00 76.94 61 PHE O O 1
ATOM 479 N N . PHE A 1 62 ? -25.957 33.538 85.445 1.00 82.68 62 PHE O N 1
ATOM 480 C CA . PHE A 1 62 ? -27.210 32.812 85.599 1.00 82.68 62 PHE O CA 1
ATOM 481 C C . PHE A 1 62 ? -27.258 32.126 86.957 1.00 82.68 62 PHE O C 1
ATOM 482 O O . PHE A 1 62 ? -26.280 31.503 87.378 1.00 82.68 62 PHE O O 1
ATOM 490 N N . TRP A 1 63 ? -28.399 32.241 87.633 1.00 85.91 63 TRP O N 1
ATOM 491 C CA . TRP A 1 63 ? -28.627 31.590 88.915 1.00 85.91 63 TRP O CA 1
ATOM 492 C C . TRP A 1 63 ? -29.964 30.867 88.875 1.00 85.91 63 TRP O C 1
ATOM 493 O O . TRP A 1 63 ? -30.973 31.450 88.468 1.00 85.91 63 TRP O O 1
ATOM 504 N N . SER A 1 64 ? -29.968 29.603 89.292 1.00 90.21 64 SER O N 1
ATOM 505 C CA . SER A 1 64 ? -31.192 28.815 89.281 1.00 90.21 64 SER O CA 1
ATOM 506 C C . SER A 1 64 ? -31.101 27.666 90.279 1.00 90.21 64 SER O C 1
ATOM 507 O O . SER A 1 64 ? -30.588 26.592 89.944 1.00 90.21 64 SER O O 1
ATOM 510 N N . PRO A 1 65 ? -31.574 27.857 91.513 1.00 87.67 65 PRO O N 1
ATOM 511 C CA . PRO A 1 65 ? -31.538 26.755 92.488 1.00 87.67 65 PRO O CA 1
ATOM 512 C C . PRO A 1 65 ? -32.369 25.551 92.087 1.00 87.67 65 PRO O C 1
ATOM 513 O O . PRO A 1 65 ? -31.997 24.420 92.420 1.00 87.67 65 PRO O O 1
ATOM 517 N N . ALA A 1 66 ? -33.482 25.752 91.387 1.00 91.93 66 ALA O N 1
ATOM 518 C CA . ALA A 1 66 ? -34.369 24.657 91.019 1.00 91.93 66 ALA O CA 1
ATOM 519 C C . ALA A 1 66 ? -35.001 24.964 89.667 1.00 91.93 66 ALA O C 1
ATOM 520 O O . ALA A 1 66 ? -34.785 26.028 89.083 1.00 91.93 66 ALA O O 1
ATOM 522 N N . ILE A 1 67 ? -35.791 24.010 89.171 1.00 86.86 67 ILE O N 1
ATOM 523 C CA . ILE A 1 67 ? -36.442 24.165 87.875 1.00 86.86 67 ILE O CA 1
ATOM 524 C C . ILE A 1 67 ? -37.504 25.252 87.965 1.00 86.86 67 ILE O C 1
ATOM 525 O O . ILE A 1 67 ? -38.304 25.287 88.908 1.00 86.86 67 ILE O O 1
ATOM 530 N N . GLY A 1 68 ? -37.512 26.150 86.981 1.00 90.53 68 GLY O N 1
ATOM 531 C CA . GLY A 1 68 ? -38.430 27.262 86.946 1.00 90.53 68 GLY O CA 1
ATOM 532 C C . GLY A 1 68 ? -37.931 28.515 87.630 1.00 90.53 68 GLY O C 1
ATOM 533 O O . GLY A 1 68 ? -38.509 29.588 87.426 1.00 90.53 68 GLY O O 1
ATOM 534 N N . ASP A 1 69 ? -36.866 28.411 88.425 1.00 92.64 69 ASP O N 1
ATOM 535 C CA . ASP A 1 69 ? -36.319 29.552 89.158 1.00 92.64 69 ASP O CA 1
ATOM 536 C C . ASP A 1 69 ? -35.260 30.220 88.285 1.00 92.64 69 ASP O C 1
ATOM 537 O O . ASP A 1 69 ? -34.057 30.155 88.542 1.00 92.64 69 ASP O O 1
ATOM 542 N N . ASN A 1 70 ? -35.727 30.875 87.226 1.00 93.93 70 ASN O N 1
ATOM 543 C CA . ASN A 1 70 ? -34.845 31.504 86.249 1.00 93.93 70 ASN O CA 1
ATOM 544 C C . ASN A 1 70 ? -34.498 32.907 86.728 1.00 93.93 70 ASN O C 1
ATOM 545 O O . ASN A 1 70 ? -35.302 33.834 86.597 1.00 93.93 70 ASN O O 1
ATOM 550 N N . ARG A 1 71 ? -33.298 33.064 87.281 1.00 86.77 71 ARG O N 1
ATOM 551 C CA . ARG A 1 71 ? -32.831 34.344 87.795 1.00 86.77 71 ARG O CA 1
ATOM 552 C C . ARG A 1 71 ? -31.619 34.795 87.000 1.00 86.77 71 ARG O C 1
ATOM 553 O O . ARG A 1 71 ? -30.628 34.065 86.903 1.00 86.77 71 ARG O O 1
ATOM 561 N N . TRP A 1 72 ? -31.696 35.999 86.444 1.00 79.19 72 TRP O N 1
ATOM 562 C CA . TRP A 1 72 ? -30.626 36.571 85.641 1.00 79.19 72 TRP O CA 1
ATOM 563 C C . TRP A 1 72 ? -29.972 37.711 86.406 1.00 79.19 72 TRP O C 1
ATOM 564 O O . TRP A 1 72 ? -30.665 38.574 86.952 1.00 79.19 72 TRP O O 1
ATOM 575 N N . PHE A 1 73 ? -28.643 37.708 86.443 1.00 76.10 73 PHE O N 1
ATOM 576 C CA . PHE A 1 73 ? -27.857 38.746 87.098 1.00 76.10 73 PHE O CA 1
ATOM 577 C C . PHE A 1 73 ? -27.132 39.564 86.041 1.00 76.10 73 PHE O C 1
ATOM 578 O O . PHE A 1 73 ? -26.531 39.003 85.123 1.00 76.10 73 PHE O O 1
ATOM 586 N N . SER A 1 74 ? -27.185 40.885 86.173 1.00 79.16 74 SER O N 1
ATOM 587 C CA . SER A 1 74 ? -26.511 41.797 85.253 1.00 79.16 74 SER O CA 1
ATOM 588 C C . SER A 1 74 ? -25.605 42.711 86.068 1.00 79.16 74 SER O C 1
ATOM 589 O O . SER A 1 74 ? -26.072 43.679 86.675 1.00 79.16 74 SER O O 1
ATOM 592 N N . GLY A 1 75 ? -24.308 42.415 86.075 1.00 73.05 75 GLY O N 1
ATOM 593 C CA . GLY A 1 75 ? -23.374 43.221 86.832 1.00 73.05 75 GLY O CA 1
ATOM 594 C C . GLY A 1 75 ? -22.747 44.330 86.015 1.00 73.05 75 GLY O C 1
ATOM 595 O O . GLY A 1 75 ? -21.765 44.108 85.302 1.00 73.05 75 GLY O O 1
ATOM 596 N N . GLY A 1 76 ? -23.295 45.532 86.131 1.00 77.80 76 GLY O N 1
ATOM 597 C CA . GLY A 1 76 ? -22.806 46.687 85.411 1.00 77.80 76 GLY O CA 1
ATOM 598 C C . GLY A 1 76 ? -21.754 47.439 86.190 1.00 77.80 76 GLY O C 1
ATOM 599 O O . GLY A 1 76 ? -21.003 46.871 86.987 1.00 77.80 76 GLY O O 1
ATOM 600 N N . ASP A 1 77 ? -21.701 48.743 85.952 1.00 83.35 77 ASP O N 1
ATOM 601 C CA . ASP A 1 77 ? -20.765 49.617 86.642 1.00 83.35 77 ASP O CA 1
ATOM 602 C C . ASP A 1 77 ? -21.483 50.311 87.791 1.00 83.35 77 ASP O C 1
ATOM 603 O O . ASP A 1 77 ? -22.515 50.959 87.582 1.00 83.35 77 ASP O O 1
ATOM 608 N N . LYS A 1 78 ? -20.953 50.139 89.005 1.00 86.68 78 LYS O N 1
ATOM 609 C CA . LYS A 1 78 ? -21.429 50.811 90.212 1.00 86.68 78 LYS O CA 1
ATOM 610 C C . LYS A 1 78 ? -22.806 50.326 90.652 1.00 86.68 78 LYS O C 1
ATOM 611 O O . LYS A 1 78 ? -23.307 50.751 91.697 1.00 86.68 78 LYS O O 1
ATOM 617 N N . THR A 1 79 ? -23.420 49.435 89.876 1.00 90.08 79 THR O N 1
ATOM 618 C CA . THR A 1 79 ? -24.739 48.901 90.186 1.00 90.08 79 THR O CA 1
ATOM 619 C C . THR A 1 79 ? -24.827 47.463 89.706 1.00 90.08 79 THR O C 1
ATOM 620 O O . THR A 1 79 ? -24.466 47.157 88.566 1.00 90.08 79 THR O O 1
ATOM 624 N N . VAL A 1 80 ? -25.317 46.587 90.576 1.00 86.14 80 VAL O N 1
ATOM 625 C CA . VAL A 1 80 ? -25.555 45.188 90.251 1.00 86.14 80 VAL O CA 1
ATOM 626 C C . VAL A 1 80 ? -27.043 44.922 90.421 1.00 86.14 80 VAL O C 1
ATOM 627 O O . VAL A 1 80 ? -27.593 45.129 91.509 1.00 86.14 80 VAL O O 1
ATOM 631 N N . GLN A 1 81 ? -27.689 44.459 89.357 1.00 83.97 81 GLN O N 1
ATOM 632 C CA . GLN A 1 81 ? -29.129 44.265 89.349 1.00 83.97 81 GLN O CA 1
ATOM 633 C C . GLN A 1 81 ? -29.474 42.807 89.087 1.00 83.97 81 GLN O C 1
ATOM 634 O O . GLN A 1 81 ? -28.682 42.045 88.527 1.00 83.97 81 GLN O O 1
ATOM 640 N N . GLN A 1 82 ? -30.678 42.434 89.503 1.00 80.08 82 GLN O N 1
ATOM 641 C CA . GLN A 1 82 ? -31.219 41.101 89.293 1.00 80.08 82 GLN O CA 1
ATOM 642 C C . GLN A 1 82 ? -32.455 41.212 88.418 1.00 80.08 82 GLN O C 1
ATOM 643 O O . GLN A 1 82 ? -33.351 42.013 88.703 1.00 80.08 82 GLN O O 1
ATOM 649 N N . VAL A 1 83 ? -32.505 40.409 87.361 1.00 75.31 83 VAL O N 1
ATOM 650 C CA . VAL A 1 83 ? -33.624 40.396 86.429 1.00 75.31 83 VAL O CA 1
ATOM 651 C C . VAL A 1 83 ? -34.329 39.056 86.562 1.00 75.31 83 VAL O C 1
ATOM 652 O O . VAL A 1 83 ? -33.732 38.005 86.303 1.00 75.31 83 VAL O O 1
ATOM 656 N N . GLU A 1 84 ? -35.592 39.092 86.972 1.00 77.80 84 GLU O N 1
ATOM 657 C CA . GLU A 1 84 ? -36.389 37.885 87.133 1.00 77.80 84 GLU O CA 1
ATOM 658 C C . GLU A 1 84 ? -37.789 38.148 86.613 1.00 77.80 84 GLU O C 1
ATOM 659 O O . GLU A 1 84 ? -38.438 39.106 87.038 1.00 77.80 84 GLU O O 1
ATOM 665 N N . GLY A 1 85 ? -38.257 37.293 85.717 1.00 76.77 85 GLY O N 1
ATOM 666 C CA . GLY A 1 85 ? -39.571 37.506 85.135 1.00 76.77 85 GLY O CA 1
ATOM 667 C C . GLY A 1 85 ? -39.596 38.815 84.373 1.00 76.77 85 GLY O C 1
ATOM 668 O O . GLY A 1 85 ? -38.790 39.048 83.463 1.00 76.77 85 GLY O O 1
ATOM 669 N N . ASN A 1 86 ? -40.522 39.695 84.745 1.00 79.20 86 ASN O N 1
ATOM 670 C CA . ASN A 1 86 ? -40.653 41.002 84.117 1.00 79.20 86 ASN O CA 1
ATOM 671 C C . ASN A 1 86 ? -40.230 42.135 85.043 1.00 79.20 86 ASN O C 1
ATOM 672 O O . ASN A 1 86 ? -40.599 43.289 84.810 1.00 79.20 86 ASN O O 1
ATOM 677 N N . VAL A 1 87 ? -39.459 41.835 86.085 1.00 75.15 87 VAL O N 1
ATOM 678 C CA . VAL A 1 87 ? -39.042 42.845 87.047 1.00 75.15 87 VAL O CA 1
ATOM 679 C C . VAL A 1 87 ? -37.520 42.860 87.131 1.00 75.15 87 VAL O C 1
ATOM 680 O O . VAL A 1 87 ? -36.855 41.836 86.943 1.00 75.15 87 VAL O O 1
ATOM 684 N N . VAL A 1 88 ? -36.974 44.045 87.390 1.00 75.97 88 VAL O N 1
ATOM 685 C CA . VAL A 1 88 ? -35.553 44.233 87.644 1.00 75.97 88 VAL O CA 1
ATOM 686 C C . VAL A 1 88 ? -35.394 44.863 89.022 1.00 75.97 88 VAL O C 1
ATOM 687 O O . VAL A 1 88 ? -36.042 45.869 89.334 1.00 75.97 88 VAL O O 1
ATOM 691 N N . SER A 1 89 ? -34.555 44.253 89.855 1.00 82.97 89 SER O N 1
ATOM 692 C CA . SER A 1 89 ? -34.385 44.671 91.237 1.00 82.97 89 SER O CA 1
ATOM 693 C C . SER A 1 89 ? -32.906 44.831 91.545 1.00 82.97 89 SER O C 1
ATOM 694 O O . SER A 1 89 ? -32.061 44.130 90.984 1.00 82.97 89 SER O O 1
ATOM 697 N N . ASP A 1 90 ? -32.601 45.756 92.449 1.00 87.96 90 ASP O N 1
ATOM 698 C CA . ASP A 1 90 ? -31.219 46.018 92.814 1.00 87.96 90 ASP O CA 1
ATOM 699 C C . ASP A 1 90 ? -30.750 45.043 93.884 1.00 87.96 90 ASP O C 1
ATOM 700 O O . ASP A 1 90 ? -31.499 44.688 94.796 1.00 87.96 90 ASP O O 1
ATOM 705 N N . VAL A 1 91 ? -29.529 44.537 93.778 1.00 89.83 91 VAL O N 1
ATOM 706 C CA . VAL A 1 91 ? -29.010 43.634 94.797 1.00 89.83 91 VAL O CA 1
ATOM 707 C C . VAL A 1 91 ? -27.653 44.068 95.275 1.00 89.83 91 VAL O C 1
ATOM 708 O O . VAL A 1 91 ? -26.976 43.320 95.959 1.00 89.83 91 VAL O O 1
ATOM 712 N N . SER A 1 92 ? -27.262 45.284 94.949 1.00 93.76 92 SER O N 1
ATOM 713 C CA . SER A 1 92 ? -25.929 45.731 95.271 1.00 93.76 92 SER O CA 1
ATOM 714 C C . SER A 1 92 ? -25.666 46.054 96.704 1.00 93.76 92 SER O C 1
ATOM 715 O O . SER A 1 92 ? -26.592 46.254 97.477 1.00 93.76 92 SER O O 1
ATOM 718 N N . ARG A 1 93 ? -24.390 46.119 97.069 1.00 92.03 93 ARG O N 1
ATOM 719 C CA . ARG A 1 93 ? -24.004 46.444 98.436 1.00 92.03 93 ARG O CA 1
ATOM 720 C C . ARG A 1 93 ? -24.484 47.840 98.740 1.00 92.03 93 ARG O C 1
ATOM 721 O O . ARG A 1 93 ? -24.752 48.625 97.838 1.00 92.03 93 ARG O O 1
ATOM 729 N N . THR A 1 94 ? -24.564 48.174 100.012 1.00 93.02 94 THR O N 1
ATOM 730 C CA . THR A 1 94 ? -25.048 49.478 100.405 1.00 93.02 94 THR O CA 1
ATOM 731 C C . THR A 1 94 ? -24.112 50.481 99.810 1.00 93.02 94 THR O C 1
ATOM 732 O O . THR A 1 94 ? -24.519 51.553 99.369 1.00 93.02 94 THR O O 1
ATOM 736 N N . GLY A 1 95 ? -22.839 50.144 99.800 1.00 90.39 95 GLY O N 1
ATOM 737 C CA . GLY A 1 95 ? -21.892 51.021 99.156 1.00 90.39 95 GLY O CA 1
ATOM 738 C C . GLY A 1 95 ? -21.707 50.507 97.763 1.00 90.39 95 GLY O C 1
ATOM 739 O O . GLY A 1 95 ? -21.137 49.450 97.552 1.00 90.39 95 GLY O O 1
ATOM 740 N N . GLY A 1 96 ? -22.147 51.287 96.799 1.00 90.10 96 GLY O N 1
ATOM 741 C CA . GLY A 1 96 ? -22.071 50.836 95.434 1.00 90.10 96 GLY O CA 1
ATOM 742 C C . GLY A 1 96 ? -20.629 50.668 95.067 1.00 90.10 96 GLY O C 1
ATOM 743 O O . GLY A 1 96 ? -19.763 51.382 95.558 1.00 90.10 96 GLY O O 1
ATOM 744 N N . TYR A 1 97 ? -20.352 49.739 94.186 1.00 86.51 97 TYR O N 1
ATOM 745 C CA . TYR A 1 97 ? -18.985 49.463 93.861 1.00 86.51 97 TYR O CA 1
ATOM 746 C C . TYR A 1 97 ? -18.307 50.599 93.125 1.00 86.51 97 TYR O C 1
ATOM 747 O O . TYR A 1 97 ? -18.968 51.433 92.522 1.00 86.51 97 TYR O O 1
ATOM 756 N N . THR A 1 98 ? -16.985 50.656 93.193 1.00 79.85 98 THR O N 1
ATOM 757 C CA . THR A 1 98 ? -16.234 51.741 92.579 1.00 79.85 98 THR O CA 1
ATOM 758 C C . THR A 1 98 ? -16.235 51.730 91.083 1.00 79.85 98 THR O C 1
ATOM 759 O O . THR A 1 98 ? -16.482 50.698 90.476 1.00 79.85 98 THR O O 1
ATOM 763 N N . ALA A 1 99 ? -15.945 52.873 90.475 1.00 79.35 99 ALA O N 1
ATOM 764 C CA . ALA A 1 99 ? -15.962 53.004 89.021 1.00 79.35 99 ALA O CA 1
ATOM 765 C C . ALA A 1 99 ? -14.967 52.135 88.294 1.00 79.35 99 ALA O C 1
ATOM 766 O O . ALA A 1 99 ? -13.850 51.959 88.750 1.00 79.35 99 ALA O O 1
ATOM 768 N N . GLY A 1 100 ? -15.356 51.578 87.159 1.00 80.05 100 GLY O N 1
ATOM 769 C CA . GLY A 1 100 ? -14.422 50.787 86.392 1.00 80.05 100 GLY O CA 1
ATOM 770 C C . GLY A 1 100 ? -14.747 49.335 86.535 1.00 80.05 100 GLY O C 1
ATOM 771 O O . GLY A 1 100 ? -14.199 48.488 85.841 1.00 80.05 100 GLY O O 1
ATOM 772 N N . SER A 1 101 ? -15.661 49.037 87.433 1.00 76.41 101 SER O N 1
ATOM 773 C CA . SER A 1 101 ? -16.077 47.674 87.605 1.00 76.41 101 SER O CA 1
ATOM 774 C C . SER A 1 101 ? -16.907 47.347 86.392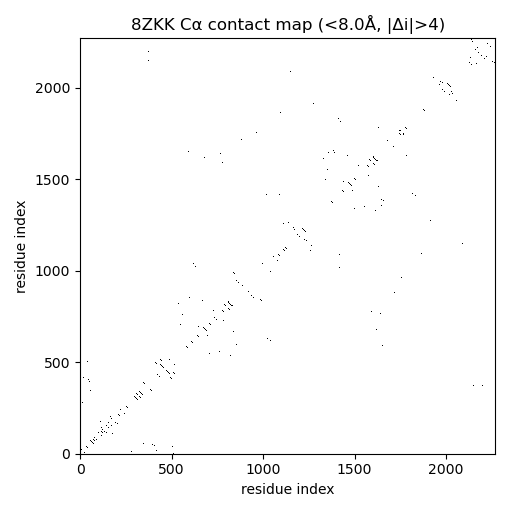 1.00 76.41 101 SER O C 1
ATOM 775 O O . SER A 1 101 ? -17.373 48.236 85.689 1.00 76.41 101 SER O O 1
ATOM 778 N N . GLY A 1 102 ? -17.097 46.072 86.125 1.00 73.52 102 GLY O N 1
ATOM 779 C CA . GLY A 1 102 ? -17.842 45.682 84.954 1.00 73.52 102 GLY O CA 1
ATOM 780 C C . GLY A 1 102 ? -16.873 45.347 83.880 1.00 73.52 102 GLY O C 1
ATOM 781 O O . GLY A 1 102 ? -17.227 44.785 82.861 1.00 73.52 102 GLY O O 1
ATOM 782 N N . ARG A 1 103 ? -15.631 45.700 84.088 1.00 30.00 103 ARG O N 1
ATOM 783 C CA . ARG A 1 103 ? -14.652 45.272 83.149 1.00 30.00 103 ARG O CA 1
ATOM 784 C C . ARG A 1 103 ? -14.061 44.105 83.886 1.00 30.00 103 ARG O C 1
ATOM 785 O O . ARG A 1 103 ? -13.411 43.250 83.299 1.00 30.00 103 ARG O O 1
ATOM 793 N N . ARG A 1 104 ? -14.281 44.069 85.194 1.00 70.80 104 ARG O N 1
ATOM 794 C CA . ARG A 1 104 ? -13.693 43.026 86.014 1.00 70.80 104 ARG O CA 1
ATOM 795 C C . ARG A 1 104 ? -14.666 42.440 87.004 1.00 70.80 104 ARG O C 1
ATOM 796 O O . ARG A 1 104 ? -14.498 42.625 88.190 1.00 70.80 104 ARG O O 1
ATOM 804 N N . TRP A 1 105 ? -15.672 41.719 86.548 1.00 71.98 105 TRP O N 1
ATOM 805 C CA . TRP A 1 105 ? -16.573 41.069 87.463 1.00 71.98 105 TRP O CA 1
ATOM 806 C C . TRP A 1 105 ? -16.440 39.603 87.220 1.00 71.98 105 TRP O C 1
ATOM 807 O O . TRP A 1 105 ? -16.509 39.174 86.093 1.00 71.98 105 TRP O O 1
ATOM 818 N N . ASN A 1 106 ? -16.226 38.820 88.262 1.00 79.84 106 ASN O N 1
ATOM 819 C CA . ASN A 1 106 ? -16.159 37.380 88.118 1.00 79.84 106 ASN O CA 1
ATOM 820 C C . ASN A 1 106 ? -17.066 36.734 89.111 1.00 79.84 106 ASN O C 1
ATOM 821 O O . ASN A 1 106 ? -17.214 37.221 90.214 1.00 79.84 106 ASN O O 1
ATOM 826 N N . ALA A 1 107 ? -17.677 35.627 88.734 1.00 78.78 107 ALA O N 1
ATOM 827 C CA . ALA A 1 107 ? -18.622 34.969 89.606 1.00 78.78 107 ALA O CA 1
ATOM 828 C C . ALA A 1 107 ? -18.400 33.478 89.631 1.00 78.78 107 ALA O C 1
ATOM 829 O O . ALA A 1 107 ? -17.877 32.923 88.675 1.00 78.78 107 ALA O O 1
ATOM 831 N N . VAL A 1 108 ? -18.790 32.823 90.715 1.00 89.55 108 VAL O N 1
ATOM 832 C CA . VAL A 1 108 ? -18.548 31.388 90.864 1.00 89.55 108 VAL O CA 1
ATOM 833 C C . VAL A 1 108 ? -19.547 30.794 91.859 1.00 89.55 108 VAL O C 1
ATOM 834 O O . VAL A 1 108 ? -19.981 31.484 92.770 1.00 89.55 108 VAL O O 1
ATOM 838 N N . ASN A 1 109 ? -19.946 29.535 91.680 1.00 97.09 109 ASN O N 1
ATOM 839 C CA . ASN A 1 109 ? -20.865 28.897 92.615 1.00 97.09 109 ASN O CA 1
ATOM 840 C C . ASN A 1 109 ? -20.078 28.002 93.565 1.00 97.09 109 ASN O C 1
ATOM 841 O O . ASN A 1 109 ? -19.441 27.037 93.130 1.00 97.09 109 ASN O O 1
ATOM 846 N N . PHE A 1 110 ? -20.137 28.313 94.855 1.00 95.99 110 PHE O N 1
ATOM 847 C CA . PHE A 1 110 ? -19.401 27.588 95.887 1.00 95.99 110 PHE O CA 1
ATOM 848 C C . PHE A 1 110 ? -20.391 26.735 96.675 1.00 95.99 110 PHE O C 1
ATOM 849 O O . PHE A 1 110 ? -21.003 27.198 97.638 1.00 95.99 110 PHE O O 1
ATOM 857 N N . ASN A 1 111 ? -20.630 25.512 96.222 1.00 99.01 111 ASN O N 1
ATOM 858 C CA . ASN A 1 111 ? -21.585 24.660 96.881 1.00 99.01 111 ASN O CA 1
ATOM 859 C C . ASN A 1 111 ? -22.838 25.423 97.153 1.00 99.01 111 ASN O C 1
ATOM 860 O O . ASN A 1 111 ? -23.298 25.426 98.277 1.00 99.01 111 ASN O O 1
ATOM 865 N N . GLY A 1 112 ? -23.422 26.071 96.161 1.00 92.35 112 GLY O N 1
ATOM 866 C CA . GLY A 1 112 ? -24.682 26.766 96.355 1.00 92.35 112 GLY O CA 1
ATOM 867 C C . GLY A 1 112 ? -24.688 28.215 96.768 1.00 92.35 112 GLY O C 1
ATOM 868 O O . GLY A 1 112 ? -25.751 28.757 97.022 1.00 92.35 112 GLY O O 1
ATOM 869 N N . VAL A 1 113 ? -23.534 28.864 96.828 1.00 92.97 113 VAL O N 1
ATOM 870 C CA . VAL A 1 113 ? -23.505 30.291 97.136 1.00 92.97 113 VAL O CA 1
ATOM 871 C C . VAL A 1 113 ? -22.818 31.068 96.025 1.00 92.97 113 VAL O C 1
ATOM 872 O O . VAL A 1 113 ? -21.959 30.532 95.339 1.00 92.97 113 VAL O O 1
ATOM 876 N N . LEU A 1 114 ? -23.221 32.317 95.811 1.00 91.70 114 LEU O N 1
ATOM 877 C CA . LEU A 1 114 ? -22.637 33.094 94.727 1.00 91.70 114 LEU O CA 1
ATOM 878 C C . LEU A 1 114 ? -21.705 34.166 95.217 1.00 91.70 114 LEU O C 1
ATOM 879 O O . LEU A 1 114 ? -22.034 34.914 96.115 1.00 91.70 114 LEU O O 1
ATOM 884 N N . LEU A 1 115 ? -20.517 34.220 94.642 1.00 90.82 115 LEU O N 1
ATOM 885 C CA . LEU A 1 115 ? -19.534 35.158 95.083 1.00 90.82 115 LEU O CA 1
ATOM 886 C C . LEU A 1 115 ? -19.098 35.999 93.930 1.00 90.82 115 LEU O C 1
ATOM 887 O O . LEU A 1 115 ? -18.749 35.461 92.903 1.00 90.82 115 LEU O O 1
ATOM 892 N N . MET A 1 116 ? -19.030 37.317 94.100 1.00 90.94 116 MET O N 1
ATOM 893 C CA . MET A 1 116 ? -18.522 38.211 93.053 1.00 90.94 116 MET O CA 1
ATOM 894 C C . MET A 1 116 ? -17.361 39.108 93.456 1.00 90.94 116 MET O C 1
ATOM 895 O O . MET A 1 116 ? -17.459 39.812 94.440 1.00 90.94 116 MET O O 1
ATOM 900 N N . ASN A 1 117 ? -16.276 39.109 92.685 1.00 85.01 117 ASN O N 1
ATOM 901 C CA . ASN A 1 117 ? -15.133 39.982 92.959 1.00 85.01 117 ASN O CA 1
ATOM 902 C C . ASN A 1 117 ? -14.879 41.016 91.892 1.00 85.01 117 ASN O C 1
ATOM 903 O O . ASN A 1 117 ? -14.667 40.664 90.753 1.00 85.01 117 ASN O O 1
ATOM 908 N N . ASN A 1 118 ? -14.880 42.296 92.239 1.00 81.87 118 ASN O N 1
ATOM 909 C CA . ASN A 1 118 ? -14.513 43.317 91.263 1.00 81.87 118 ASN O CA 1
ATOM 910 C C . ASN A 1 118 ? -13.059 43.745 91.362 1.00 81.87 118 ASN O C 1
ATOM 911 O O . ASN A 1 118 ? -12.624 44.506 90.536 1.00 81.87 118 ASN O O 1
ATOM 916 N N . GLU A 1 119 ? -12.345 43.376 92.420 1.00 88.80 119 GLU O N 1
ATOM 917 C CA . GLU A 1 119 ? -10.906 43.660 92.573 1.00 88.80 119 GLU O CA 1
ATOM 918 C C . GLU A 1 119 ? -10.708 45.115 92.940 1.00 88.80 119 GLU O C 1
ATOM 919 O O . GLU A 1 119 ? -9.633 45.533 93.356 1.00 88.80 119 GLU O O 1
ATOM 925 N N . LEU A 1 120 ? -11.771 45.889 92.855 1.00 89.51 120 LEU O N 1
ATOM 926 C CA . LEU A 1 120 ? -11.677 47.297 93.139 1.00 89.51 120 LEU O CA 1
ATOM 927 C C . LEU A 1 120 ? -12.422 47.584 94.408 1.00 89.51 120 LEU O C 1
ATOM 928 O O . LEU A 1 120 ? -12.481 48.723 94.838 1.00 89.51 120 LEU O O 1
ATOM 933 N N . ASP A 1 121 ? -13.004 46.561 95.006 1.00 94.58 121 ASP O N 1
ATOM 934 C CA . ASP A 1 121 ? -13.732 46.715 96.248 1.00 94.58 121 ASP O CA 1
ATOM 935 C C . ASP A 1 121 ? -13.720 45.361 96.890 1.00 94.58 121 ASP O C 1
ATOM 936 O O . ASP A 1 121 ? -13.394 44.384 96.232 1.00 94.58 121 ASP O O 1
ATOM 941 N N . SER A 1 122 ? -14.061 45.272 98.167 1.00 102.99 122 SER O N 1
ATOM 942 C CA . SER A 1 122 ? -13.960 43.983 98.858 1.00 102.99 122 SER O CA 1
ATOM 943 C C . SER A 1 122 ? -14.826 42.839 98.312 1.00 102.99 122 SER O C 1
ATOM 944 O O . SER A 1 122 ? -15.953 43.073 97.900 1.00 102.99 122 SER O O 1
ATOM 947 N N . PRO A 1 123 ? -14.305 41.590 98.315 1.00 97.71 123 PRO O N 1
ATOM 948 C CA . PRO A 1 123 ? -15.096 40.533 97.715 1.00 97.71 123 PRO O CA 1
ATOM 949 C C . PRO A 1 123 ? -16.432 40.454 98.354 1.00 97.71 123 PRO O C 1
ATOM 950 O O . PRO A 1 123 ? -16.561 40.754 99.522 1.00 97.71 123 PRO O O 1
ATOM 954 N N . GLN A 1 124 ? -17.436 40.051 97.608 1.00 97.82 124 GLN O N 1
ATOM 955 C CA . GLN A 1 124 ? -18.775 40.010 98.124 1.00 97.82 124 GLN O CA 1
ATOM 956 C C . GLN A 1 124 ? -19.383 38.638 97.985 1.00 97.82 124 GLN O C 1
ATOM 957 O O . GLN A 1 124 ? -18.816 37.797 97.323 1.00 97.82 124 GLN O O 1
ATOM 963 N N . TYR A 1 125 ? -20.464 38.363 98.698 1.00 94.56 125 TYR O N 1
ATOM 964 C CA . TYR A 1 125 ? -21.182 37.107 98.556 1.00 94.56 125 TYR O CA 1
ATOM 965 C C . TYR A 1 125 ? -22.650 37.480 98.576 1.00 94.56 125 TYR O C 1
ATOM 966 O O . TYR A 1 125 ? -23.000 38.490 99.155 1.00 94.56 125 TYR O O 1
ATOM 975 N N . LEU A 1 126 ? -23.523 36.707 97.948 1.00 92.70 126 LEU O N 1
ATOM 976 C CA . LEU A 1 126 ? -24.921 37.059 98.042 1.00 92.70 126 LEU O CA 1
ATOM 977 C C . LEU A 1 126 ? -25.447 36.443 99.273 1.00 92.70 126 LEU O C 1
ATOM 978 O O . LEU A 1 126 ? -25.473 35.231 99.397 1.00 92.70 126 LEU O O 1
ATOM 983 N N . ALA A 1 127 ? -25.904 37.282 100.179 1.00 98.19 127 ALA O N 1
ATOM 984 C CA . ALA A 1 127 ? -26.397 36.819 101.444 1.00 98.19 127 ALA O CA 1
ATOM 985 C C . ALA A 1 127 ? -27.772 36.266 101.362 1.00 98.19 127 ALA O C 1
ATOM 986 O O . ALA A 1 127 ? -28.454 36.417 100.361 1.00 98.19 127 ALA O O 1
ATOM 988 N N . ALA A 1 128 ? -28.203 35.639 102.437 1.00 106.64 128 ALA O N 1
ATOM 989 C CA . ALA A 1 128 ? -29.522 35.050 102.482 1.00 106.64 128 ALA O CA 1
ATOM 990 C C . ALA A 1 128 ? -30.532 36.153 102.303 1.00 106.64 128 ALA O C 1
ATOM 991 O O . ALA A 1 128 ? -31.607 35.931 101.756 1.00 106.64 128 ALA O O 1
ATOM 993 N N . SER A 1 129 ? -30.186 37.347 102.749 1.00 98.91 129 SER O N 1
ATOM 994 C CA . SER A 1 129 ? -31.094 38.475 102.667 1.00 98.91 129 SER O CA 1
ATOM 995 C C . SER A 1 129 ? -31.478 38.746 101.242 1.00 98.91 129 SER O C 1
ATOM 996 O O . SER A 1 129 ? -32.614 39.106 100.953 1.00 98.91 129 SER O O 1
ATOM 999 N N . GLY A 1 130 ? -30.546 38.561 100.330 1.00 95.92 130 GLY O N 1
ATOM 1000 C CA . GLY A 1 130 ? -30.838 38.921 98.972 1.00 95.92 130 GLY O CA 1
ATOM 1001 C C . GLY A 1 130 ? -30.069 40.136 98.556 1.00 95.92 130 GLY O C 1
ATOM 1002 O O . GLY A 1 130 ? -30.434 40.773 97.581 1.00 95.92 130 GLY O O 1
ATOM 1003 N N . LYS A 1 131 ? -29.053 40.517 99.309 1.00 88.56 131 LYS O N 1
ATOM 1004 C CA . LYS A 1 131 ? -28.211 41.609 98.865 1.00 88.56 131 LYS O CA 1
ATOM 1005 C C . LYS A 1 131 ? -26.799 41.102 98.881 1.00 88.56 131 LYS O C 1
ATOM 1006 O O . LYS A 1 131 ? -26.426 40.341 99.754 1.00 88.56 131 LYS O O 1
ATOM 1012 N N . LEU A 1 132 ? -26.013 41.483 97.894 1.00 89.86 132 LEU O N 1
ATOM 1013 C CA . LEU A 1 132 ? -24.629 41.107 97.922 1.00 89.86 132 LEU O CA 1
ATOM 1014 C C . LEU A 1 132 ? -24.053 41.816 99.123 1.00 89.86 132 LEU O C 1
ATOM 1015 O O . LEU A 1 132 ? -24.285 43.007 99.303 1.00 89.86 132 LEU O O 1
ATOM 1020 N N . GLU A 1 133 ? -23.340 41.091 99.974 1.00 93.35 133 GLU O N 1
ATOM 1021 C CA . GLU A 1 133 ? -22.717 41.696 101.128 1.00 93.35 133 GLU O CA 1
ATOM 1022 C C . GLU A 1 133 ? -21.281 41.341 101.092 1.00 93.35 133 GLU O C 1
ATOM 1023 O O . GLU A 1 133 ? -20.916 40.372 100.473 1.00 93.35 133 GLU O O 1
ATOM 1029 N N . ASP A 1 134 ? -20.458 42.070 101.812 1.00 95.04 134 ASP O N 1
ATOM 1030 C CA . ASP A 1 134 ? -19.032 41.841 101.779 1.00 95.04 134 ASP O CA 1
ATOM 1031 C C . ASP A 1 134 ? -18.661 40.574 102.496 1.00 95.04 134 ASP O C 1
ATOM 1032 O O . ASP A 1 134 ? -19.488 39.969 103.163 1.00 95.04 134 ASP O O 1
ATOM 1037 N N . PHE A 1 135 ? -17.417 40.148 102.356 1.00 100.83 135 PHE O N 1
ATOM 1038 C CA . PHE A 1 135 ? -17.022 38.874 102.944 1.00 100.83 135 PHE O CA 1
ATOM 1039 C C . PHE A 1 135 ? -17.161 38.742 104.451 1.00 100.83 135 PHE O C 1
ATOM 1040 O O . PHE A 1 135 ? -16.781 39.639 105.192 1.00 100.83 135 PHE O O 1
ATOM 1048 N N . PRO A 1 136 ? -17.672 37.598 104.916 1.00 106.09 136 PRO O N 1
ATOM 1049 C CA . PRO A 1 136 ? -17.966 37.391 106.347 1.00 106.09 136 PRO O CA 1
ATOM 1050 C C . PRO A 1 136 ? -16.918 37.384 107.462 1.00 106.09 136 PRO O C 1
ATOM 1051 O O . PRO A 1 136 ? -17.206 37.992 108.486 1.00 106.09 136 PRO O O 1
ATOM 1055 N N . ASN A 1 137 ? -15.768 36.732 107.307 1.00 107.48 137 ASN O N 1
ATOM 1056 C CA . ASN A 1 137 ? -14.813 36.602 108.420 1.00 107.48 137 ASN O CA 1
ATOM 1057 C C . ASN A 1 137 ? -13.410 36.855 107.964 1.00 107.48 137 ASN O C 1
ATOM 1058 O O . ASN A 1 137 ? -12.468 36.272 108.485 1.00 107.48 137 ASN O O 1
ATOM 1063 N N . LEU A 1 138 ? -13.266 37.736 106.998 1.00 113.78 138 LEU O N 1
ATOM 1064 C CA . LEU A 1 138 ? -11.963 38.054 106.468 1.00 113.78 138 LEU O CA 1
ATOM 1065 C C . LEU A 1 138 ? -11.730 39.536 106.701 1.00 113.78 138 LEU O C 1
ATOM 1066 O O . LEU A 1 138 ? -12.672 40.317 106.713 1.00 113.78 138 LEU O O 1
ATOM 1071 N N . PRO A 1 139 ? -10.479 39.929 106.921 1.00 117.76 139 PRO O N 1
ATOM 1072 C CA . PRO A 1 139 ? -10.171 41.335 107.175 1.00 117.76 139 PRO O CA 1
ATOM 1073 C C . PRO A 1 139 ? -10.506 42.194 105.983 1.00 117.76 139 PRO O C 1
ATOM 1074 O O . PRO A 1 139 ? -10.330 41.731 104.874 1.00 117.76 139 PRO O O 1
ATOM 1078 N N . SER A 1 140 ? -10.964 43.424 106.175 1.00 112.62 140 SER O N 1
ATOM 1079 C CA . SER A 1 140 ? -11.434 44.229 105.040 1.00 112.62 140 SER O CA 1
ATOM 1080 C C . SER A 1 140 ? -10.465 44.595 103.919 1.00 112.62 140 SER O C 1
ATOM 1081 O O . SER A 1 140 ? -10.832 44.513 102.750 1.00 112.62 140 SER O O 1
ATOM 1084 N N . ASN A 1 141 ? -9.234 44.969 104.252 1.00 113.40 141 ASN O N 1
ATOM 1085 C CA . ASN A 1 141 ? -8.258 45.424 103.259 1.00 113.40 141 ASN O CA 1
ATOM 1086 C C . ASN A 1 141 ? -7.811 44.420 102.221 1.00 113.40 141 ASN O C 1
ATOM 1087 O O . ASN A 1 141 ? -7.485 44.795 101.104 1.00 113.40 141 ASN O O 1
ATOM 1092 N N . VAL A 1 142 ? -7.728 43.157 102.579 1.00 112.78 142 VAL O N 1
ATOM 1093 C CA . VAL A 1 142 ? -7.207 42.199 101.625 1.00 112.78 142 VAL O CA 1
ATOM 1094 C C . VAL A 1 142 ? -8.024 42.071 100.348 1.00 112.78 142 VAL O C 1
ATOM 1095 O O . VAL A 1 142 ? -9.243 42.024 100.395 1.00 112.78 142 VAL O O 1
ATOM 1099 N N . ARG A 1 143 ? -7.360 42.005 99.204 1.00 109.53 143 ARG O N 1
ATOM 1100 C CA . ARG A 1 143 ? -8.030 41.950 97.906 1.00 109.53 143 ARG O CA 1
ATOM 1101 C C . ARG A 1 143 ? -7.472 40.812 97.062 1.00 109.53 143 ARG O C 1
ATOM 1102 O O . ARG A 1 143 ? -6.299 40.503 97.128 1.00 109.53 143 ARG O O 1
ATOM 1110 N N . PHE A 1 144 ? -8.314 40.186 96.260 1.00 101.08 144 PHE O N 1
ATOM 1111 C CA . PHE A 1 144 ? -7.852 39.101 95.444 1.00 101.08 144 PHE O CA 1
ATOM 1112 C C . PHE A 1 144 ? -8.176 39.539 94.057 1.00 101.08 144 PHE O C 1
ATOM 1113 O O . PHE A 1 144 ? -9.258 40.063 93.835 1.00 101.08 144 PHE O O 1
ATOM 1121 N N . ARG A 1 145 ? -7.273 39.355 93.104 1.00 89.10 145 ARG O N 1
ATOM 1122 C CA . ARG A 1 145 ? -7.658 39.675 91.737 1.00 89.10 145 ARG O CA 1
ATOM 1123 C C . ARG A 1 145 ? -8.800 38.820 91.215 1.00 89.10 145 ARG O C 1
ATOM 1124 O O . ARG A 1 145 ? -9.651 39.328 90.494 1.00 89.10 145 ARG O O 1
ATOM 1132 N N . THR A 1 146 ? -8.827 37.532 91.554 1.00 96.23 146 THR O N 1
ATOM 1133 C CA . THR A 1 146 ? -9.943 36.661 91.162 1.00 96.23 146 THR O CA 1
ATOM 1134 C C . THR A 1 146 ? -10.392 35.688 92.264 1.00 96.23 146 THR O C 1
ATOM 1135 O O . THR A 1 146 ? -9.631 35.346 93.142 1.00 96.23 146 THR O O 1
ATOM 1139 N N . VAL A 1 147 ? -11.630 35.216 92.214 1.00 96.60 147 VAL O N 1
ATOM 1140 C CA . VAL A 1 147 ? -12.153 34.337 93.262 1.00 96.60 147 VAL O CA 1
ATOM 1141 C C . VAL A 1 147 ? -12.550 32.956 92.730 1.00 96.60 147 VAL O C 1
ATOM 1142 O O . VAL A 1 147 ? -13.380 32.869 91.830 1.00 96.60 147 VAL O O 1
ATOM 1146 N N . ALA A 1 148 ? -11.976 31.881 93.252 1.00 97.48 148 ALA O N 1
ATOM 1147 C CA . ALA A 1 148 ? -12.269 30.554 92.743 1.00 97.48 148 ALA O CA 1
ATOM 1148 C C . ALA A 1 148 ? -12.589 29.636 93.876 1.00 97.48 148 ALA O C 1
ATOM 1149 O O . ALA A 1 148 ? -12.419 30.009 95.015 1.00 97.48 148 ALA O O 1
ATOM 1151 N N . VAL A 1 149 ? -13.053 28.425 93.581 1.00 99.51 149 VAL O N 1
ATOM 1152 C CA . VAL A 1 149 ? -13.361 27.437 94.612 1.00 99.51 149 VAL O CA 1
ATOM 1153 C C . VAL A 1 149 ? -12.753 26.084 94.320 1.00 99.51 149 VAL O C 1
ATOM 1154 O O . VAL A 1 149 ? -12.683 25.683 93.169 1.00 99.51 149 VAL O O 1
ATOM 1158 N N . TYR A 1 150 ? -12.243 25.387 95.324 1.00 98.19 150 TYR O N 1
ATOM 1159 C CA . TYR A 1 150 ? -11.761 24.010 95.128 1.00 98.19 150 TYR O CA 1
ATOM 1160 C C . TYR A 1 150 ? -12.408 23.184 96.200 1.00 98.19 150 TYR O C 1
ATOM 1161 O O . TYR A 1 150 ? -11.959 23.208 97.334 1.00 98.19 150 TYR O O 1
ATOM 1170 N N . LYS A 1 151 ? -13.446 22.440 95.855 1.00 92.97 151 LYS O N 1
ATOM 1171 C CA . LYS A 1 151 ? -14.172 21.682 96.857 1.00 92.97 151 LYS O CA 1
ATOM 1172 C C . LYS A 1 151 ? -14.637 22.645 97.916 1.00 92.97 151 LYS O C 1
ATOM 1173 O O . LYS A 1 151 ? -15.348 23.588 97.599 1.00 92.97 151 LYS O O 1
ATOM 1179 N N . ASN A 1 152 ? -14.271 22.420 99.167 1.00 102.45 152 ASN O N 1
ATOM 1180 C CA . ASN A 1 152 ? -14.723 23.273 100.261 1.00 102.45 152 ASN O CA 1
ATOM 1181 C C . ASN A 1 152 ? -13.898 24.533 100.596 1.00 102.45 152 ASN O C 1
ATOM 1182 O O . ASN A 1 152 ? -14.255 25.285 101.482 1.00 102.45 152 ASN O O 1
ATOM 1187 N N . PHE A 1 153 ? -12.808 24.768 99.900 1.00 104.78 153 PHE O N 1
ATOM 1188 C CA . PHE A 1 153 ? -11.991 25.943 100.140 1.00 104.78 153 PHE O CA 1
ATOM 1189 C C . PHE A 1 153 ? -12.175 27.033 99.092 1.00 104.78 153 PHE O C 1
ATOM 1190 O O . PHE A 1 153 ? -12.005 26.759 97.919 1.00 104.78 153 PHE O O 1
ATOM 1198 N N . ILE A 1 154 ? -12.490 28.270 99.471 1.00 99.54 154 ILE O N 1
ATOM 1199 C CA . ILE A 1 154 ? -12.556 29.303 98.457 1.00 99.54 154 ILE O CA 1
ATOM 1200 C C . ILE A 1 154 ? -11.203 29.948 98.288 1.00 99.54 154 ILE O C 1
ATOM 1201 O O . ILE A 1 154 ? -10.684 30.574 99.168 1.00 99.54 154 ILE O O 1
ATOM 1206 N N . LEU A 1 155 ? -10.629 29.833 97.095 1.00 104.05 155 LEU O N 1
ATOM 1207 C CA . LEU A 1 155 ? -9.295 30.347 96.839 1.00 104.05 155 LEU O CA 1
ATOM 1208 C C . LEU A 1 155 ? -9.283 31.784 96.340 1.00 104.05 155 LEU O C 1
ATOM 1209 O O . LEU A 1 155 ? -10.277 32.270 95.826 1.00 104.05 155 LEU O O 1
ATOM 1214 N N . GLY A 1 156 ? -8.158 32.472 96.493 1.00 106.81 156 GLY O N 1
ATOM 1215 C CA . GLY A 1 156 ? -8.058 33.838 96.026 1.00 106.81 156 GLY O CA 1
ATOM 1216 C C . GLY A 1 156 ? -6.734 34.030 95.341 1.00 106.81 156 GLY O C 1
ATOM 1217 O O . GLY A 1 156 ? -5.784 33.378 95.740 1.00 106.81 156 GLY O O 1
ATOM 1218 N N . LEU A 1 157 ? -6.647 34.821 94.276 1.00 110.17 157 LEU O N 1
ATOM 1219 C CA . LEU A 1 157 ? -5.382 34.905 93.553 1.00 110.17 157 LEU O CA 1
ATOM 1220 C C . LEU A 1 157 ? -4.872 36.318 93.477 1.00 110.17 157 LEU O C 1
ATOM 1221 O O . LEU A 1 157 ? -5.666 37.240 93.538 1.00 110.17 157 LEU O O 1
ATOM 1226 N N . GLY A 1 158 ? -3.561 36.510 93.308 1.00 113.97 158 GLY O N 1
ATOM 1227 C CA . GLY A 1 158 ? -3.043 37.860 93.326 1.00 113.97 158 GLY O CA 1
ATOM 1228 C C . GLY A 1 158 ? -3.444 38.601 94.579 1.00 113.97 158 GLY O C 1
ATOM 1229 O O . GLY A 1 158 ? -4.281 39.489 94.529 1.00 113.97 158 GLY O O 1
ATOM 1230 N N . VAL A 1 159 ? -2.925 38.195 95.720 1.00 117.76 159 VAL O N 1
ATOM 1231 C CA . VAL A 1 159 ? -3.387 38.780 96.966 1.00 117.76 159 VAL O CA 1
ATOM 1232 C C . VAL A 1 159 ? -2.683 40.019 97.509 1.00 117.76 159 VAL O C 1
ATOM 1233 O O . VAL A 1 159 ? -1.469 40.098 97.518 1.00 117.76 159 VAL O O 1
ATOM 1237 N N . ASN A 1 160 ? -3.460 41.003 97.936 1.00 137.16 160 ASN O N 1
ATOM 1238 C CA . ASN A 1 160 ? -2.921 42.215 98.495 1.00 137.16 160 ASN O CA 1
ATOM 1239 C C . ASN A 1 160 ? -3.164 42.048 99.970 1.00 137.16 160 ASN O C 1
ATOM 1240 O O . ASN A 1 160 ? -4.248 41.664 100.364 1.00 137.16 160 ASN O O 1
ATOM 1245 N N . PHE A 1 161 ? -2.159 42.294 100.797 1.00 130.13 161 PHE O N 1
ATOM 1246 C CA . PHE A 1 161 ? -2.291 42.105 102.228 1.00 130.13 161 PHE O CA 1
ATOM 1247 C C . PHE A 1 161 ? -2.447 43.395 103.014 1.00 130.13 161 PHE O C 1
ATOM 1248 O O . PHE A 1 161 ? -2.443 43.366 104.238 1.00 130.13 161 PHE O O 1
ATOM 1256 N N . GLY A 1 162 ? -2.575 44.531 102.344 1.00 130.57 162 GLY O N 1
ATOM 1257 C CA . GLY A 1 162 ? -2.622 45.813 103.041 1.00 130.57 162 GLY O CA 1
ATOM 1258 C C . GLY A 1 162 ? -1.305 46.548 102.863 1.00 130.57 162 GLY O C 1
ATOM 1259 O O . GLY A 1 162 ? -1.206 47.724 103.181 1.00 130.57 162 GLY O O 1
ATOM 1260 N N . SER A 1 163 ? -0.291 45.860 102.352 1.00 130.62 163 SER O N 1
ATOM 1261 C CA . SER A 1 163 ? 1.011 46.458 102.099 1.00 130.62 163 SER O CA 1
ATOM 1262 C C . SER A 1 163 ? 1.184 46.710 100.617 1.00 130.62 163 SER O C 1
ATOM 1263 O O . SER A 1 163 ? 1.797 47.695 100.223 1.00 130.62 163 SER O O 1
ATOM 1266 N N . GLY A 1 164 ? 0.648 45.819 99.787 1.00 127.35 164 GLY O N 1
ATOM 1267 C CA . GLY A 1 164 ? 0.753 45.946 98.343 1.00 127.35 164 GLY O CA 1
ATOM 1268 C C . GLY A 1 164 ? 0.252 44.663 97.726 1.00 127.35 164 GLY O C 1
ATOM 1269 O O . GLY A 1 164 ? -0.234 43.805 98.433 1.00 127.35 164 GLY O O 1
ATOM 1270 N N . PHE A 1 165 ? 0.398 44.479 96.412 1.00 130.67 165 PHE O N 1
ATOM 1271 C CA . PHE A 1 165 ? -0.001 43.223 95.753 1.00 130.67 165 PHE O CA 1
ATOM 1272 C C . PHE A 1 165 ? 1.180 42.322 95.542 1.00 130.67 165 PHE O C 1
ATOM 1273 O O . PHE A 1 165 ? 2.211 42.762 95.062 1.00 130.67 165 PHE O O 1
ATOM 1281 N N . LEU A 1 166 ? 1.040 41.052 95.886 1.00 120.17 166 LEU O N 1
ATOM 1282 C CA . LEU A 1 166 ? 2.143 40.106 95.734 1.00 120.17 166 LEU O CA 1
ATOM 1283 C C . LEU A 1 166 ? 2.094 39.097 94.591 1.00 120.17 166 LEU O C 1
ATOM 1284 O O . LEU A 1 166 ? 3.028 38.316 94.436 1.00 120.17 166 LEU O O 1
ATOM 1289 N N . ASP A 1 167 ? 0.999 39.011 93.845 1.00 113.73 167 ASP O N 1
ATOM 1290 C CA . ASP A 1 167 ? 0.871 37.968 92.803 1.00 113.73 167 ASP O CA 1
ATOM 1291 C C . ASP A 1 167 ? 1.145 36.544 93.315 1.00 113.73 167 ASP O C 1
ATOM 1292 O O . ASP A 1 167 ? 1.943 35.829 92.709 1.00 113.73 167 ASP O O 1
ATOM 1297 N N . ASP A 1 168 ? 0.456 36.123 94.390 1.00 112.29 168 ASP O N 1
ATOM 1298 C CA . ASP A 1 168 ? 0.654 34.815 95.035 1.00 112.29 168 ASP O CA 1
ATOM 1299 C C . ASP A 1 168 ? -0.702 34.506 95.606 1.00 112.29 168 ASP O C 1
ATOM 1300 O O . ASP A 1 168 ? -1.528 35.394 95.659 1.00 112.29 168 ASP O O 1
ATOM 1305 N N . GLU A 1 169 ? -0.948 33.295 96.098 1.00 110.76 169 GLU O N 1
ATOM 1306 C CA . GLU A 1 169 ? -2.318 32.952 96.518 1.00 110.76 169 GLU O CA 1
ATOM 1307 C C . GLU A 1 169 ? -2.589 32.430 97.911 1.00 110.76 169 GLU O C 1
ATOM 1308 O O . GLU A 1 169 ? -1.700 31.880 98.541 1.00 110.76 169 GLU O O 1
ATOM 1314 N N . ILE A 1 170 ? -3.829 32.584 98.375 1.00 112.74 170 ILE O N 1
ATOM 1315 C CA . ILE A 1 170 ? -4.204 32.183 99.723 1.00 112.74 170 ILE O CA 1
ATOM 1316 C C . ILE A 1 170 ? -5.216 31.032 99.741 1.00 112.74 170 ILE O C 1
ATOM 1317 O O . ILE A 1 170 ? -6.197 31.064 99.005 1.00 112.74 170 ILE O O 1
ATOM 1322 N N . TYR A 1 171 ? -4.974 29.990 100.542 1.00 107.90 171 TYR O N 1
ATOM 1323 C CA . TYR A 1 171 ? -5.911 28.885 100.629 1.00 107.90 171 TYR O CA 1
ATOM 1324 C C . TYR A 1 171 ? -6.894 29.333 101.610 1.00 107.90 171 TYR O C 1
ATOM 1325 O O . TYR A 1 171 ? -7.003 28.734 102.665 1.00 107.90 171 TYR O O 1
ATOM 1334 N N . TRP A 1 172 ? -7.590 30.402 101.287 1.00 110.27 172 TRP O N 1
ATOM 1335 C CA . TRP A 1 172 ? -8.510 30.983 102.235 1.00 110.27 172 TRP O CA 1
ATOM 1336 C C . TRP A 1 172 ? -9.517 30.004 102.705 1.00 110.27 172 TRP O C 1
ATOM 1337 O O . TRP A 1 172 ? -9.711 28.970 102.072 1.00 110.27 172 TRP O O 1
ATOM 1348 N N . SER A 1 173 ? -10.066 30.283 103.863 1.00 112.12 173 SER O N 1
ATOM 1349 C CA . SER A 1 173 ? -11.096 29.464 104.449 1.00 112.12 173 SER O CA 1
ATOM 1350 C C . SER A 1 173 ? -10.597 28.334 105.292 1.00 112.12 173 SER O C 1
ATOM 1351 O O . SER A 1 173 ? -9.426 27.972 105.260 1.00 112.12 173 SER O O 1
ATOM 1354 N N . HIS A 1 174 ? -11.495 27.787 106.079 1.00 111.61 174 HIS O N 1
ATOM 1355 C CA . HIS A 1 174 ? -11.156 26.655 106.866 1.00 111.61 174 HIS O CA 1
ATOM 1356 C C . HIS A 1 174 ? -12.298 25.734 106.554 1.00 111.61 174 HIS O C 1
ATOM 1357 O O . HIS A 1 174 ? -13.212 25.591 107.353 1.00 111.61 174 HIS O O 1
ATOM 1364 N N . GLN A 1 175 ? -12.318 25.163 105.367 1.00 103.79 175 GLN O N 1
ATOM 1365 C CA . GLN A 1 175 ? -13.329 24.153 105.077 1.00 103.79 175 GLN O CA 1
ATOM 1366 C C . GLN A 1 175 ? -14.779 24.459 105.371 1.00 103.79 175 GLN O C 1
ATOM 1367 O O . GLN A 1 175 ? -15.397 23.777 106.172 1.00 103.79 175 GLN O O 1
ATOM 1373 N N . ALA A 1 176 ? -15.333 25.456 104.717 1.00 107.73 176 ALA O N 1
ATOM 1374 C CA . ALA A 1 176 ? -16.724 25.779 104.917 1.00 107.73 176 ALA O CA 1
ATOM 1375 C C . ALA A 1 176 ? -17.599 24.599 104.654 1.00 107.73 176 ALA O C 1
ATOM 1376 O O . ALA A 1 176 ? -17.374 23.858 103.710 1.00 107.73 176 ALA O O 1
ATOM 1378 N N . ASP A 1 177 ? -18.606 24.414 105.500 1.00 111.25 177 ASP O N 1
ATOM 1379 C CA . ASP A 1 177 ? -19.488 23.273 105.365 1.00 111.25 177 ASP O CA 1
ATOM 1380 C C . ASP A 1 177 ? -20.454 23.565 104.234 1.00 111.25 177 ASP O C 1
ATOM 1381 O O . ASP A 1 177 ? -20.705 24.727 103.955 1.00 111.25 177 ASP O O 1
ATOM 1386 N N . PRO A 1 178 ? -21.000 22.522 103.555 1.00 112.94 178 PRO O N 1
ATOM 1387 C CA . PRO A 1 178 ? -21.807 22.881 102.396 1.00 112.94 178 PRO O CA 1
ATOM 1388 C C . PRO A 1 178 ? -22.942 23.803 102.727 1.00 112.94 178 PRO O C 1
ATOM 1389 O O . PRO A 1 178 ? -23.612 23.600 103.727 1.00 112.94 178 PRO O O 1
ATOM 1393 N N . GLY A 1 179 ? -23.149 24.815 101.897 1.00 109.96 179 GLY O N 1
ATOM 1394 C CA . GLY A 1 179 ? -24.195 25.788 102.133 1.00 109.96 179 GLY O CA 1
ATOM 1395 C C . GLY A 1 179 ? -23.813 26.924 103.059 1.00 109.96 179 GLY O C 1
ATOM 1396 O O . GLY A 1 179 ? -24.638 27.790 103.333 1.00 109.96 179 GLY O O 1
ATOM 1397 N N . THR A 1 180 ? -22.566 26.952 103.527 1.00 106.79 180 THR O N 1
ATOM 1398 C CA . THR A 1 180 ? -22.129 27.981 104.470 1.00 106.79 180 THR O CA 1
ATOM 1399 C C . THR A 1 180 ? -20.878 28.693 104.044 1.00 106.79 180 THR O C 1
ATOM 1400 O O . THR A 1 180 ? -20.034 28.117 103.389 1.00 106.79 180 THR O O 1
ATOM 1404 N N . MET A 1 181 ? -20.762 29.959 104.398 1.00 104.59 181 MET O N 1
ATOM 1405 C CA . MET A 1 181 ? -19.551 30.690 104.101 1.00 104.59 181 MET O CA 1
ATOM 1406 C C . MET A 1 181 ? -18.452 30.248 105.025 1.00 104.59 181 MET O C 1
ATOM 1407 O O . MET A 1 181 ? -18.728 29.807 106.126 1.00 104.59 181 MET O O 1
ATOM 1412 N N . PRO A 1 182 ? -17.195 30.392 104.610 1.00 106.14 182 PRO O N 1
ATOM 1413 C CA . PRO A 1 182 ? -16.062 29.886 105.390 1.00 106.14 182 PRO O CA 1
ATOM 1414 C C . PRO A 1 182 ? -15.883 30.426 106.782 1.00 106.14 182 PRO O C 1
ATOM 1415 O O . PRO A 1 182 ? -16.077 31.621 106.981 1.00 106.14 182 PRO O O 1
ATOM 1419 N N . PRO A 1 183 ? -15.491 29.574 107.734 1.00 105.92 183 PRO O N 1
ATOM 1420 C CA . PRO A 1 183 ? -15.239 29.997 109.113 1.00 105.92 183 PRO O CA 1
ATOM 1421 C C . PRO A 1 183 ? -14.318 31.200 109.340 1.00 105.92 183 PRO O C 1
ATOM 1422 O O . PRO A 1 183 ? -14.753 32.141 109.987 1.00 105.92 183 PRO O O 1
ATOM 1426 N N . ASN A 1 184 ? -13.087 31.176 108.845 1.00 108.49 184 ASN O N 1
ATOM 1427 C CA . ASN A 1 184 ? -12.107 32.225 109.088 1.00 108.49 184 ASN O CA 1
ATOM 1428 C C . ASN A 1 184 ? -10.874 32.135 108.220 1.00 108.49 184 ASN O C 1
ATOM 1429 O O . ASN A 1 184 ? -10.608 31.108 107.605 1.00 108.49 184 ASN O O 1
ATOM 1434 N N . TRP A 1 185 ? -10.110 33.207 108.174 1.00 115.05 185 TRP O N 1
ATOM 1435 C CA . TRP A 1 185 ? -8.852 33.197 107.466 1.00 115.05 185 TRP O CA 1
ATOM 1436 C C . TRP A 1 185 ? -7.951 33.284 108.619 1.00 115.05 185 TRP O C 1
ATOM 1437 O O . TRP A 1 185 ? -8.039 34.232 109.392 1.00 115.05 185 TRP O O 1
ATOM 1448 N N . ASP A 1 186 ? -7.094 32.306 108.787 1.00 118.58 186 ASP O N 1
ATOM 1449 C CA . ASP A 1 186 ? -6.120 32.405 109.831 1.00 118.58 186 ASP O CA 1
ATOM 1450 C C . ASP A 1 186 ? -4.957 31.588 109.368 1.00 118.58 186 ASP O C 1
ATOM 1451 O O . ASP A 1 186 ? -4.940 30.391 109.603 1.00 118.58 186 ASP O O 1
ATOM 1456 N N . TYR A 1 187 ? -3.990 32.174 108.680 1.00 128.28 187 TYR O N 1
ATOM 1457 C CA . TYR A 1 187 ? -2.924 31.323 108.200 1.00 128.28 187 TYR O CA 1
ATOM 1458 C C . TYR A 1 187 ? -2.030 30.868 109.315 1.00 128.28 187 TYR O C 1
ATOM 1459 O O . TYR A 1 187 ? -0.978 30.298 109.053 1.00 128.28 187 TYR O O 1
ATOM 1468 N N . ALA A 1 188 ? -2.423 31.124 110.560 1.00 128.96 188 ALA O N 1
ATOM 1469 C CA . ALA A 1 188 ? -1.550 30.781 111.678 1.00 128.96 188 ALA O CA 1
ATOM 1470 C C . ALA A 1 188 ? -2.034 29.716 112.646 1.00 128.96 188 ALA O C 1
ATOM 1471 O O . ALA A 1 188 ? -1.224 29.067 113.296 1.00 128.96 188 ALA O O 1
ATOM 1473 N N . ASN A 1 189 ? -3.336 29.505 112.759 1.00 127.50 189 ASN O N 1
ATOM 1474 C CA . ASN A 1 189 ? -3.803 28.561 113.772 1.00 127.50 189 ASN O CA 1
ATOM 1475 C C . ASN A 1 189 ? -4.478 27.239 113.378 1.00 127.50 189 ASN O C 1
ATOM 1476 O O . ASN A 1 189 ? -3.800 26.215 113.278 1.00 127.50 189 ASN O O 1
ATOM 1481 N N . ALA A 1 190 ? -5.799 27.232 113.221 1.00 127.86 190 ALA O N 1
ATOM 1482 C CA . ALA A 1 190 ? -6.541 25.992 112.936 1.00 127.86 190 ALA O CA 1
ATOM 1483 C C . ALA A 1 190 ? -6.277 25.267 111.609 1.00 127.86 190 ALA O C 1
ATOM 1484 O O . ALA A 1 190 ? -6.145 24.041 111.592 1.00 127.86 190 ALA O O 1
ATOM 1486 N N . ALA A 1 191 ? -6.193 26.004 110.500 1.00 132.33 191 ALA O N 1
ATOM 1487 C CA . ALA A 1 191 ? -5.986 25.373 109.198 1.00 132.33 191 ALA O CA 1
ATOM 1488 C C . ALA A 1 191 ? -4.510 25.449 108.939 1.00 132.33 191 ALA O C 1
ATOM 1489 O O . ALA A 1 191 ? -4.078 25.225 107.816 1.00 132.33 191 ALA O O 1
ATOM 1491 N N . SER A 1 192 ? -3.738 25.821 109.960 1.00 141.38 192 SER O N 1
ATOM 1492 C CA . SER A 1 192 ? -2.289 25.973 109.832 1.00 141.38 192 SER O CA 1
ATOM 1493 C C . SER A 1 192 ? -2.096 26.934 108.717 1.00 141.38 192 SER O C 1
ATOM 1494 O O . SER A 1 192 ? -2.733 27.971 108.697 1.00 141.38 192 SER O O 1
ATOM 1497 N N . ASP A 1 193 ? -1.248 26.614 107.767 1.00 145.11 193 ASP O N 1
ATOM 1498 C CA . ASP A 1 193 ? -1.139 27.496 106.633 1.00 145.11 193 ASP O CA 1
ATOM 1499 C C . ASP A 1 193 ? -2.481 27.537 105.904 1.00 145.11 193 ASP O C 1
ATOM 1500 O O . ASP A 1 193 ? -2.855 26.565 105.266 1.00 145.11 193 ASP O O 1
ATOM 1505 N N . SER A 1 194 ? -3.242 28.612 106.059 1.00 153.16 194 SER O N 1
ATOM 1506 C CA . SER A 1 194 ? -4.483 28.793 105.352 1.00 153.16 194 SER O CA 1
ATOM 1507 C C . SER A 1 194 ? -4.137 29.761 104.266 1.00 153.16 194 SER O C 1
ATOM 1508 O O . SER A 1 194 ? -4.967 30.558 103.874 1.00 153.16 194 SER O O 1
ATOM 1511 N N . GLY A 1 195 ? -2.897 29.683 103.772 1.00 160.69 195 GLY O N 1
ATOM 1512 C CA . GLY A 1 195 ? -2.488 30.521 102.660 1.00 160.69 195 GLY O CA 1
ATOM 1513 C C . GLY A 1 195 ? -1.046 30.914 102.538 1.00 160.69 195 GLY O C 1
ATOM 1514 O O . GLY A 1 195 ? -0.177 30.081 102.710 1.00 160.69 195 GLY O O 1
ATOM 1515 N N . ARG A 1 196 ? -0.789 32.163 102.188 1.00 167.14 196 ARG O N 1
ATOM 1516 C CA . ARG A 1 196 ? 0.564 32.679 102.040 1.00 167.14 196 ARG O CA 1
ATOM 1517 C C . ARG A 1 196 ? 1.544 31.816 101.256 1.00 167.14 196 ARG O C 1
ATOM 1518 O O . ARG A 1 196 ? 2.511 31.322 101.830 1.00 167.14 196 ARG O O 1
ATOM 1526 N N . THR A 1 197 ? 1.339 31.637 99.958 1.00 137.13 197 THR O N 1
ATOM 1527 C CA . THR A 1 197 ? 2.220 30.751 99.217 1.00 137.13 197 THR O CA 1
ATOM 1528 C C . THR A 1 197 ? 2.818 31.391 97.992 1.00 137.13 197 THR O C 1
ATOM 1529 O O . THR A 1 197 ? 2.097 31.974 97.195 1.00 137.13 197 THR O O 1
ATOM 1533 N N . PRO A 1 198 ? 4.138 31.294 97.828 1.00 125.77 198 PRO O N 1
ATOM 1534 C CA . PRO A 1 198 ? 4.836 31.859 96.660 1.00 125.77 198 PRO O CA 1
ATOM 1535 C C . PRO A 1 198 ? 4.621 31.343 95.221 1.00 125.77 198 PRO O C 1
ATOM 1536 O O . PRO A 1 198 ? 4.842 32.194 94.397 1.00 125.77 198 PRO O O 1
ATOM 1540 N N . LEU A 1 199 ? 4.475 30.050 94.895 1.00 111.40 199 LEU O N 1
ATOM 1541 C CA . LEU A 1 199 ? 4.321 29.621 93.470 1.00 111.40 199 LEU O CA 1
ATOM 1542 C C . LEU A 1 199 ? 5.270 30.339 92.534 1.00 111.40 199 LEU O C 1
ATOM 1543 O O . LEU A 1 199 ? 4.820 30.946 91.576 1.00 111.40 199 LEU O O 1
ATOM 1548 N N . PRO A 1 200 ? 6.581 30.261 92.767 1.00 107.72 200 PRO O N 1
ATOM 1549 C CA . PRO A 1 200 ? 7.504 31.094 91.993 1.00 107.72 200 PRO O CA 1
ATOM 1550 C C . PRO A 1 200 ? 7.529 30.896 90.500 1.00 107.72 200 PRO O C 1
ATOM 1551 O O . PRO A 1 200 ? 7.554 29.752 90.049 1.00 107.72 200 PRO O O 1
ATOM 1555 N N . SER A 1 201 ? 7.517 31.989 89.737 1.00 105.84 201 SER O N 1
ATOM 1556 C CA . SER A 1 201 ? 7.619 31.901 88.279 1.00 105.84 201 SER O CA 1
ATOM 1557 C C . SER A 1 201 ? 7.826 33.289 87.757 1.00 105.84 201 SER O C 1
ATOM 1558 O O . SER A 1 201 ? 7.746 34.248 88.515 1.00 105.84 201 SER O O 1
ATOM 1561 N N . GLU A 1 202 ? 8.085 33.410 86.470 1.00 101.47 202 GLU O N 1
ATOM 1562 C CA . GLU A 1 202 ? 8.235 34.709 85.876 1.00 101.47 202 GLU O CA 1
ATOM 1563 C C . GLU A 1 202 ? 6.897 35.410 85.746 1.00 101.47 202 GLU O C 1
ATOM 1564 O O . GLU A 1 202 ? 6.854 36.622 85.610 1.00 101.47 202 GLU O O 1
ATOM 1570 N N . GLY A 1 203 ? 5.800 34.664 85.780 1.00 104.34 203 GLY O N 1
ATOM 1571 C CA . GLY A 1 203 ? 4.468 35.241 85.681 1.00 104.34 203 GLY O CA 1
ATOM 1572 C C . GLY A 1 203 ? 3.662 35.657 86.878 1.00 104.34 203 GLY O C 1
ATOM 1573 O O . GLY A 1 203 ? 4.148 35.634 87.996 1.00 104.34 203 GLY O O 1
ATOM 1574 N N . TYR A 1 204 ? 2.423 36.061 86.644 1.00 113.74 204 TYR O N 1
ATOM 1575 C CA . TYR A 1 204 ? 1.581 36.576 87.713 1.00 113.74 204 TYR O CA 1
ATOM 1576 C C . TYR A 1 204 ? 0.323 35.820 88.195 1.00 113.74 204 TYR O C 1
ATOM 1577 O O . TYR A 1 204 ? -0.609 36.470 88.657 1.00 113.74 204 TYR O O 1
ATOM 1586 N N . CYS A 1 205 ? 0.240 34.499 88.041 1.00 106.45 205 CYS O N 1
ATOM 1587 C CA . CYS A 1 205 ? -0.887 33.705 88.593 1.00 106.45 205 CYS O CA 1
ATOM 1588 C C . CYS A 1 205 ? -2.242 34.203 88.235 1.00 106.45 205 CYS O C 1
ATOM 1589 O O . CYS A 1 205 ? -3.048 34.440 89.118 1.00 106.45 205 CYS O O 1
ATOM 1592 N N . VAL A 1 206 ? -2.563 34.247 86.956 1.00 87.26 206 VAL O N 1
ATOM 1593 C CA . VAL A 1 206 ? -3.833 34.780 86.511 1.00 87.26 206 VAL O CA 1
ATOM 1594 C C . VAL A 1 206 ? -5.069 34.055 87.024 1.00 87.26 206 VAL O C 1
ATOM 1595 O O . VAL A 1 206 ? -5.739 34.532 87.923 1.00 87.26 206 VAL O O 1
ATOM 1599 N N . THR A 1 207 ? -5.409 32.937 86.426 1.00 78.45 207 THR O N 1
ATOM 1600 C CA . THR A 1 207 ? -6.577 32.204 86.859 1.00 78.45 207 THR O CA 1
ATOM 1601 C C . THR A 1 207 ? -6.287 30.761 87.145 1.00 78.45 207 THR O C 1
ATOM 1602 O O . THR A 1 207 ? -5.705 30.068 86.336 1.00 78.45 207 THR O O 1
ATOM 1606 N N . SER A 1 208 ? -6.712 30.298 88.301 1.00 89.51 208 SER O N 1
ATOM 1607 C CA . SER A 1 208 ? -6.486 28.929 88.716 1.00 89.51 208 SER O CA 1
ATOM 1608 C C . SER A 1 208 ? -7.825 28.328 88.781 1.00 89.51 208 SER O C 1
ATOM 1609 O O . SER A 1 208 ? -8.014 27.275 89.372 1.00 89.51 208 SER O O 1
ATOM 1612 N N . GLU A 1 209 ? -8.769 28.970 88.139 1.00 91.80 209 GLU O N 1
ATOM 1613 C CA . GLU A 1 209 ? -10.129 28.552 88.296 1.00 91.80 209 GLU O CA 1
ATOM 1614 C C . GLU A 1 209 ? -10.521 27.163 87.916 1.00 91.80 209 GLU O C 1
ATOM 1615 O O . GLU A 1 209 ? -11.255 26.517 88.646 1.00 91.80 209 GLU O O 1
ATOM 1621 N N . GLU A 1 210 ? -10.052 26.626 86.812 1.00 82.10 210 GLU O N 1
ATOM 1622 C CA . GLU A 1 210 ? -10.589 25.322 86.425 1.00 82.10 210 GLU O CA 1
ATOM 1623 C C . GLU A 1 210 ? -10.066 24.098 87.111 1.00 82.10 210 GLU O C 1
ATOM 1624 O O . GLU A 1 210 ? -8.913 24.056 87.511 1.00 82.10 210 GLU O O 1
ATOM 1630 N N . LEU A 1 211 ? -10.938 23.105 87.255 1.00 80.78 211 LEU O N 1
ATOM 1631 C CA . LEU A 1 211 ? -10.560 21.851 87.870 1.00 80.78 211 LEU O CA 1
ATOM 1632 C C . LEU A 1 211 ? -10.783 20.647 86.950 1.00 80.78 211 LEU O C 1
ATOM 1633 O O . LEU A 1 211 ? -11.826 20.533 86.318 1.00 80.78 211 LEU O O 1
ATOM 1638 N N . GLY A 1 212 ? -9.797 19.776 86.823 1.00 84.56 212 GLY O N 1
ATOM 1639 C CA . GLY A 1 212 ? -9.990 18.565 86.053 1.00 84.56 212 GLY O CA 1
ATOM 1640 C C . GLY A 1 212 ? -10.358 17.490 87.030 1.00 84.56 212 GLY O C 1
ATOM 1641 O O . GLY A 1 212 ? -10.804 16.449 86.569 1.00 84.56 212 GLY O O 1
ATOM 1642 N N . SER A 1 213 ? -10.269 17.762 88.332 1.00 97.52 213 SER O N 1
ATOM 1643 C CA . SER A 1 213 ? -10.523 16.819 89.450 1.00 97.52 213 SER O CA 1
ATOM 1644 C C . SER A 1 213 ? -9.471 17.354 90.405 1.00 97.52 213 SER O C 1
ATOM 1645 O O . SER A 1 213 ? -9.692 17.409 91.609 1.00 97.52 213 SER O O 1
ATOM 1648 N N . MET A 1 214 ? -8.328 17.770 89.864 1.00 104.47 214 MET O N 1
ATOM 1649 C CA . MET A 1 214 ? -7.270 18.365 90.646 1.00 104.47 214 MET O CA 1
ATOM 1650 C C . MET A 1 214 ? -7.201 19.736 90.065 1.00 104.47 214 MET O C 1
ATOM 1651 O O . MET A 1 214 ? -6.998 19.853 88.876 1.00 104.47 214 MET O O 1
ATOM 1656 N N . ASN A 1 215 ? -7.305 20.785 90.856 1.00 99.43 215 ASN O N 1
ATOM 1657 C CA . ASN A 1 215 ? -7.363 22.107 90.271 1.00 99.43 215 ASN O CA 1
ATOM 1658 C C . ASN A 1 215 ? -6.134 22.377 89.493 1.00 99.43 215 ASN O C 1
ATOM 1659 O O . ASN A 1 215 ? -5.037 22.042 89.905 1.00 99.43 215 ASN O O 1
ATOM 1664 N N . ILE A 1 216 ? -6.301 23.010 88.355 1.00 92.03 216 ILE O N 1
ATOM 1665 C CA . ILE A 1 216 ? -5.157 23.408 87.615 1.00 92.03 216 ILE O CA 1
ATOM 1666 C C . ILE A 1 216 ? -5.041 24.909 87.848 1.00 92.03 216 ILE O C 1
ATOM 1667 O O . ILE A 1 216 ? -6.040 25.623 87.856 1.00 92.03 216 ILE O O 1
ATOM 1672 N N . VAL A 1 217 ? -3.835 25.379 88.119 1.00 88.32 217 VAL O N 1
ATOM 1673 C CA . VAL A 1 217 ? -3.603 26.789 88.321 1.00 88.32 217 VAL O CA 1
ATOM 1674 C C . VAL A 1 217 ? -2.836 27.317 87.134 1.00 88.32 217 VAL O C 1
ATOM 1675 O O . VAL A 1 217 ? -1.856 26.732 86.707 1.00 88.32 217 VAL O O 1
ATOM 1679 N N . TYR A 1 218 ? -3.310 28.401 86.547 1.00 92.66 218 TYR O N 1
ATOM 1680 C CA . TYR A 1 218 ? -2.666 28.887 85.351 1.00 92.66 218 TYR O CA 1
ATOM 1681 C C . TYR A 1 218 ? -1.976 30.164 85.709 1.00 92.66 218 TYR O C 1
ATOM 1682 O O . TYR A 1 218 ? -2.603 31.102 86.177 1.00 92.66 218 TYR O O 1
ATOM 1691 N N . LYS A 1 219 ? -0.673 30.223 85.489 1.00 87.36 219 LYS O N 1
ATOM 1692 C CA . LYS A 1 219 ? 0.047 31.440 85.729 1.00 87.36 219 LYS O CA 1
ATOM 1693 C C . LYS A 1 219 ? 0.413 31.874 84.354 1.00 87.36 219 LYS O C 1
ATOM 1694 O O . LYS A 1 219 ? 0.442 31.059 83.456 1.00 87.36 219 LYS O O 1
ATOM 1700 N N . SER A 1 220 ? 0.677 33.153 84.150 1.00 90.42 220 SER O N 1
ATOM 1701 C CA . SER A 1 220 ? 1.145 33.569 82.854 1.00 90.42 220 SER O CA 1
ATOM 1702 C C . SER A 1 220 ? 2.501 32.918 82.761 1.00 90.42 220 SER O C 1
ATOM 1703 O O . SER A 1 220 ? 3.207 32.888 83.763 1.00 90.42 220 SER O O 1
ATOM 1706 N N . ASP A 1 221 ? 2.846 32.346 81.613 1.00 86.57 221 ASP O N 1
ATOM 1707 C CA . ASP A 1 221 ? 4.145 31.695 81.381 1.00 86.57 221 ASP O CA 1
ATOM 1708 C C . ASP A 1 221 ? 4.332 30.251 81.872 1.00 86.57 221 ASP O C 1
ATOM 1709 O O . ASP A 1 221 ? 5.375 29.665 81.599 1.00 86.57 221 ASP O O 1
ATOM 1714 N N . SER A 1 222 ? 3.341 29.652 82.522 1.00 85.67 222 SER O N 1
ATOM 1715 C CA . SER A 1 222 ? 3.512 28.317 83.081 1.00 85.67 222 SER O CA 1
ATOM 1716 C C . SER A 1 222 ? 2.217 27.683 83.529 1.00 85.67 222 SER O C 1
ATOM 1717 O O . SER A 1 222 ? 1.251 28.375 83.790 1.00 85.67 222 SER O O 1
ATOM 1720 N N . ILE A 1 223 ? 2.189 26.358 83.629 1.00 86.61 223 ILE O N 1
ATOM 1721 C CA . ILE A 1 223 ? 1.005 25.694 84.133 1.00 86.61 223 ILE O CA 1
ATOM 1722 C C . ILE A 1 223 ? 1.444 24.939 85.393 1.00 86.61 223 ILE O C 1
ATOM 1723 O O . ILE A 1 223 ? 2.573 24.514 85.484 1.00 86.61 223 ILE O O 1
ATOM 1728 N N . TRP A 1 224 ? 0.596 24.864 86.408 1.00 87.71 224 TRP O N 1
ATOM 1729 C CA . TRP A 1 224 ? 0.915 24.162 87.632 1.00 87.71 224 TRP O CA 1
ATOM 1730 C C . TRP A 1 224 ? -0.297 23.339 88.007 1.00 87.71 224 TRP O C 1
ATOM 1731 O O . TRP A 1 224 ? -1.391 23.668 87.589 1.00 87.71 224 TRP O O 1
ATOM 1742 N N . THR A 1 225 ? -0.138 22.277 88.795 1.00 93.48 225 THR O N 1
ATOM 1743 C CA . THR A 1 225 ? -1.296 21.502 89.282 1.00 93.48 225 THR O CA 1
ATOM 1744 C C . THR A 1 225 ? -1.487 21.661 90.775 1.00 93.48 225 THR O C 1
ATOM 1745 O O . THR A 1 225 ? -0.587 22.130 91.456 1.00 93.48 225 THR O O 1
ATOM 1749 N N . MET A 1 226 ? -2.653 21.311 91.298 1.00 103.25 226 MET O N 1
ATOM 1750 C CA . MET A 1 226 ? -2.917 21.370 92.735 1.00 103.25 226 MET O CA 1
ATOM 1751 C C . MET A 1 226 ? -3.611 20.097 93.221 1.00 103.25 226 MET O C 1
ATOM 1752 O O . MET A 1 226 ? -4.494 19.610 92.550 1.00 103.25 226 MET O O 1
ATOM 1757 N N . GLN A 1 227 ? -3.242 19.563 94.384 1.00 95.59 227 GLN O N 1
ATOM 1758 C CA . GLN A 1 227 ? -3.914 18.387 94.919 1.00 95.59 227 GLN O CA 1
ATOM 1759 C C . GLN A 1 227 ? -4.057 18.510 96.429 1.00 95.59 227 GLN O C 1
ATOM 1760 O O . GLN A 1 227 ? -3.180 19.043 97.112 1.00 95.59 227 GLN O O 1
ATOM 1766 N N . LEU A 1 228 ? -5.179 18.004 96.939 1.00 100.39 228 LEU O N 1
ATOM 1767 C CA . LEU A 1 228 ? -5.472 18.027 98.369 1.00 100.39 228 LEU O CA 1
ATOM 1768 C C . LEU A 1 228 ? -4.808 16.829 99.032 1.00 100.39 228 LEU O C 1
ATOM 1769 O O . LEU A 1 228 ? -5.194 15.681 98.784 1.00 100.39 228 LEU O O 1
ATOM 1774 N N . ILE A 1 229 ? -3.817 17.088 99.882 1.00 102.60 229 ILE O N 1
ATOM 1775 C CA . ILE A 1 229 ? -3.124 16.021 100.589 1.00 102.60 229 ILE O CA 1
ATOM 1776 C C . ILE A 1 229 ? -3.350 16.070 102.097 1.00 102.60 229 ILE O C 1
ATOM 1777 O O . ILE A 1 229 ? -3.221 15.028 102.759 1.00 102.60 229 ILE O O 1
ATOM 1782 N N . GLY A 1 230 ? -3.693 17.224 102.659 1.00 110.67 230 GLY O N 1
ATOM 1783 C CA . GLY A 1 230 ? -4.028 17.320 104.063 1.00 110.67 230 GLY O CA 1
ATOM 1784 C C . GLY A 1 230 ? -2.808 17.286 104.965 1.00 110.67 230 GLY O C 1
ATOM 1785 O O . GLY A 1 230 ? -1.668 17.124 104.531 1.00 110.67 230 GLY O O 1
ATOM 1786 N N . GLY A 1 231 ? -3.068 17.434 106.261 1.00 116.82 231 GLY O N 1
ATOM 1787 C CA . GLY A 1 231 ? -2.008 17.426 107.248 1.00 116.82 231 GLY O CA 1
ATOM 1788 C C . GLY A 1 231 ? -1.458 18.806 107.531 1.00 116.82 231 GLY O C 1
ATOM 1789 O O . GLY A 1 231 ? -2.188 19.798 107.441 1.00 116.82 231 GLY O O 1
ATOM 1790 N N . GLN A 1 232 ? -0.172 18.884 107.883 1.00 125.18 232 GLN O N 1
ATOM 1791 C CA . GLN A 1 232 ? 0.443 20.181 108.141 1.00 125.18 232 GLN O CA 1
ATOM 1792 C C . GLN A 1 232 ? 0.433 21.049 106.892 1.00 125.18 232 GLN O C 1
ATOM 1793 O O . GLN A 1 232 ? 0.154 22.252 106.960 1.00 125.18 232 GLN O O 1
ATOM 1799 N N . TRP A 1 233 ? 0.736 20.457 105.741 1.00 118.16 233 TRP O N 1
ATOM 1800 C CA . TRP A 1 233 ? 0.654 21.139 104.459 1.00 118.16 233 TRP O CA 1
ATOM 1801 C C . TRP A 1 233 ? -0.623 20.679 103.768 1.00 118.16 233 TRP O C 1
ATOM 1802 O O . TRP A 1 233 ? -0.755 19.501 103.424 1.00 118.16 233 TRP O O 1
ATOM 1813 N N . ILE A 1 234 ? -1.559 21.607 103.570 1.00 111.70 234 ILE O N 1
ATOM 1814 C CA . ILE A 1 234 ? -2.882 21.227 103.086 1.00 111.70 234 ILE O CA 1
ATOM 1815 C C . ILE A 1 234 ? -2.826 20.799 101.622 1.00 111.70 234 ILE O C 1
ATOM 1816 O O . ILE A 1 234 ? -3.506 19.850 101.214 1.00 111.70 234 ILE O O 1
ATOM 1821 N N . PHE A 1 235 ? -2.019 21.481 100.811 1.00 103.41 235 PHE O N 1
ATOM 1822 C CA . PHE A 1 235 ? -2.029 21.282 99.370 1.00 103.41 235 PHE O CA 1
ATOM 1823 C C . PHE A 1 235 ? -0.626 20.979 98.855 1.00 103.41 235 PHE O C 1
ATOM 1824 O O . PHE A 1 235 ? 0.378 21.302 99.492 1.00 103.41 235 PHE O O 1
ATOM 1832 N N . ARG A 1 236 ? -0.575 20.355 97.679 1.00 95.87 236 ARG O N 1
ATOM 1833 C CA . ARG A 1 236 ? 0.669 20.025 96.999 1.00 95.87 236 ARG O CA 1
ATOM 1834 C C . ARG A 1 236 ? 0.745 20.781 95.681 1.00 95.87 236 ARG O C 1
ATOM 1835 O O . ARG A 1 236 ? -0.287 21.139 95.104 1.00 95.87 236 ARG O O 1
ATOM 1843 N N . PHE A 1 237 ? 1.963 21.028 95.205 1.00 93.32 237 PHE O N 1
ATOM 1844 C CA . PHE A 1 237 ? 2.192 21.866 94.034 1.00 93.32 237 PHE O CA 1
ATOM 1845 C C . PHE A 1 237 ? 3.273 21.264 93.147 1.00 93.32 237 PHE O C 1
ATOM 1846 O O . PHE A 1 237 ? 4.352 20.909 93.631 1.00 93.32 237 PHE O O 1
ATOM 1854 N N . GLU A 1 238 ? 2.984 21.169 91.850 1.00 92.99 238 GLU O N 1
ATOM 1855 C CA . GLU A 1 238 ? 3.958 20.765 90.845 1.00 92.99 238 GLU O CA 1
ATOM 1856 C C . GLU A 1 238 ? 3.860 21.692 89.644 1.00 92.99 238 GLU O C 1
ATOM 1857 O O . GLU A 1 238 ? 2.823 22.310 89.397 1.00 92.99 238 GLU O O 1
ATOM 1863 N N . ASN A 1 239 ? 4.959 21.783 88.899 1.00 88.35 239 ASN O N 1
ATOM 1864 C CA . ASN A 1 239 ? 5.029 22.577 87.677 1.00 88.35 239 ASN O CA 1
ATOM 1865 C C . ASN A 1 239 ? 4.843 21.651 86.482 1.00 88.35 239 ASN O C 1
ATOM 1866 O O . ASN A 1 239 ? 5.732 20.857 86.158 1.00 88.35 239 ASN O O 1
ATOM 1871 N N . LYS A 1 240 ? 3.693 21.756 85.828 1.00 83.54 240 LYS O N 1
ATOM 1872 C CA . LYS A 1 240 ? 3.374 20.960 84.651 1.00 83.54 240 LYS O CA 1
ATOM 1873 C C . LYS A 1 240 ? 3.290 21.878 83.444 1.00 83.54 240 LYS O C 1
ATOM 1874 O O . LYS A 1 240 ? 2.590 22.893 83.485 1.00 83.54 240 LYS O O 1
ATOM 1880 N N . PHE A 1 241 ? 3.997 21.519 82.377 1.00 88.85 241 PHE O N 1
ATOM 1881 C CA . PHE A 1 241 ? 3.973 22.277 81.129 1.00 88.85 241 PHE O CA 1
ATOM 1882 C C . PHE A 1 241 ? 4.480 23.703 81.321 1.00 88.85 241 PHE O C 1
ATOM 1883 O O . PHE A 1 241 ? 3.694 24.651 81.227 1.00 88.85 241 PHE O O 1
ATOM 1891 N N . PRO A 1 242 ? 5.765 23.902 81.608 1.00 85.53 242 PRO O N 1
ATOM 1892 C CA . PRO A 1 242 ? 6.305 25.265 81.604 1.00 85.53 242 PRO O CA 1
ATOM 1893 C C . PRO A 1 242 ? 6.308 25.848 80.201 1.00 85.53 242 PRO O C 1
ATOM 1894 O O . PRO A 1 242 ? 6.431 25.132 79.203 1.00 85.53 242 PRO O O 1
ATOM 1898 N N . GLY A 1 243 ? 6.171 27.167 80.129 1.00 83.48 243 GLY O N 1
ATOM 1899 C CA . GLY A 1 243 ? 6.187 27.876 78.869 1.00 83.48 243 GLY O CA 1
ATOM 1900 C C . GLY A 1 243 ? 4.829 28.123 78.250 1.00 83.48 243 GLY O C 1
ATOM 1901 O O . GLY A 1 243 ? 4.737 28.918 77.306 1.00 83.48 243 GLY O O 1
ATOM 1902 N N . GLN A 1 244 ? 3.777 27.478 78.749 1.00 79.52 244 GLN O N 1
ATOM 1903 C CA . GLN A 1 244 ? 2.421 27.666 78.243 1.00 79.52 244 GLN O CA 1
ATOM 1904 C C . GLN A 1 244 ? 1.614 28.399 79.307 1.00 79.52 244 GLN O C 1
ATOM 1905 O O . GLN A 1 244 ? 1.249 27.810 80.330 1.00 79.52 244 GLN O O 1
ATOM 1911 N N . GLY A 1 245 ? 1.329 29.668 79.065 1.00 73.64 245 GLY O N 1
ATOM 1912 C CA . GLY A 1 245 ? 0.621 30.514 80.001 1.00 73.64 245 GLY O CA 1
ATOM 1913 C C . GLY A 1 245 ? -0.868 30.568 79.738 1.00 73.64 245 GLY O C 1
ATOM 1914 O O . GLY A 1 245 ? -1.462 29.629 79.196 1.00 73.64 245 GLY O O 1
ATOM 1915 N N . ILE A 1 246 ? -1.488 31.670 80.153 1.00 68.05 246 ILE O N 1
ATOM 1916 C CA . ILE A 1 246 ? -2.879 31.957 79.825 1.00 68.05 246 ILE O CA 1
ATOM 1917 C C . ILE A 1 246 ? -3.004 33.438 79.493 1.00 68.05 246 ILE O C 1
ATOM 1918 O O . ILE A 1 246 ? -2.376 34.288 80.134 1.00 68.05 246 ILE O O 1
ATOM 1923 N N . LEU A 1 247 ? -3.794 33.740 78.462 1.00 58.11 247 LEU O N 1
ATOM 1924 C CA . LEU A 1 247 ? -3.942 35.121 78.020 1.00 58.11 247 LEU O CA 1
ATOM 1925 C C . LEU A 1 247 ? -4.708 35.962 79.028 1.00 58.11 247 LEU O C 1
ATOM 1926 O O . LEU A 1 247 ? -4.268 37.057 79.394 1.00 58.11 247 LEU O O 1
ATOM 1931 N N . ASN A 1 248 ? -5.851 35.467 79.495 1.00 61.45 248 ASN O N 1
ATOM 1932 C CA . ASN A 1 248 ? -6.806 36.317 80.186 1.00 61.45 248 ASN O CA 1
ATOM 1933 C C . ASN A 1 248 ? -7.569 35.486 81.203 1.00 61.45 248 ASN O C 1
ATOM 1934 O O . ASN A 1 248 ? -7.594 34.256 81.137 1.00 61.45 248 ASN O O 1
ATOM 1939 N N . LYS A 1 249 ? -8.200 36.182 82.149 1.00 67.20 249 LYS O N 1
ATOM 1940 C CA . LYS A 1 249 ? -8.987 35.506 83.170 1.00 67.20 249 LYS O CA 1
ATOM 1941 C C . LYS A 1 249 ? -10.284 34.923 82.629 1.00 67.20 249 LYS O C 1
ATOM 1942 O O . LYS A 1 249 ? -10.960 34.189 83.355 1.00 67.20 249 LYS O O 1
ATOM 1948 N N . LYS A 1 250 ? -10.649 35.230 81.385 1.00 59.06 250 LYS O N 1
ATOM 1949 C CA . LYS A 1 250 ? -11.888 34.748 80.790 1.00 59.06 250 LYS O CA 1
ATOM 1950 C C . LYS A 1 250 ? -11.649 33.820 79.605 1.00 59.06 250 LYS O C 1
ATOM 1951 O O . LYS A 1 250 ? -12.569 33.578 78.822 1.00 59.06 250 LYS O O 1
ATOM 1957 N N . SER A 1 251 ? -10.438 33.290 79.459 1.00 60.71 251 SER O N 1
ATOM 1958 C CA . SER A 1 251 ? -10.076 32.505 78.289 1.00 60.71 251 SER O CA 1
ATOM 1959 C C . SER A 1 251 ? -9.877 31.027 78.599 1.00 60.71 251 SER O C 1
ATOM 1960 O O . SER A 1 251 ? -8.931 30.421 78.090 1.00 60.71 251 SER O O 1
ATOM 1963 N N . VAL A 1 252 ? -10.731 30.441 79.429 1.00 60.27 252 VAL O N 1
ATOM 1964 C CA . VAL A 1 252 ? -10.641 29.029 79.776 1.00 60.27 252 VAL O CA 1
ATOM 1965 C C . VAL A 1 252 ? -12.046 28.448 79.846 1.00 60.27 252 VAL O C 1
ATOM 1966 O O . VAL A 1 252 ? -13.006 29.129 80.220 1.00 60.27 252 VAL O O 1
ATOM 1970 N N . VAL A 1 253 ? -12.165 27.177 79.461 1.00 60.97 253 VAL O N 1
ATOM 1971 C CA . VAL A 1 253 ? -13.437 26.469 79.514 1.00 60.97 253 VAL O CA 1
ATOM 1972 C C . VAL A 1 253 ? -13.129 24.983 79.491 1.00 60.97 253 VAL O C 1
ATOM 1973 O O . VAL A 1 253 ? -12.058 24.565 79.047 1.00 60.97 253 VAL O O 1
ATOM 1977 N N . SER A 1 254 ? -14.065 24.180 79.987 1.00 65.73 254 SER O N 1
ATOM 1978 C CA . SER A 1 254 ? -13.910 22.736 80.043 1.00 65.73 254 SER O CA 1
ATOM 1979 C C . SER A 1 254 ? -14.939 22.051 79.155 1.00 65.73 254 SER O C 1
ATOM 1980 O O . SER A 1 254 ? -16.052 22.545 78.964 1.00 65.73 254 SER O O 1
ATOM 1983 N N . PHE A 1 255 ? -14.551 20.899 78.614 1.00 63.24 255 PHE O N 1
ATOM 1984 C CA . PHE A 1 255 ? -15.466 20.080 77.835 1.00 63.24 255 PHE O CA 1
ATOM 1985 C C . PHE A 1 255 ? -14.932 18.656 77.795 1.00 63.24 255 PHE O C 1
ATOM 1986 O O . PHE A 1 255 ? -13.749 18.444 77.518 1.00 63.24 255 PHE O O 1
ATOM 1994 N N . GLU A 1 256 ? -15.805 17.693 78.094 1.00 65.73 256 GLU O N 1
ATOM 1995 C CA . GLU A 1 256 ? -15.498 16.270 77.943 1.00 65.73 256 GLU O CA 1
ATOM 1996 C C . GLU A 1 256 ? -14.206 15.895 78.660 1.00 65.73 256 GLU O C 1
ATOM 1997 O O . GLU A 1 256 ? -13.404 15.101 78.166 1.00 65.73 256 GLU O O 1
ATOM 2003 N N . GLY A 1 257 ? -14.003 16.470 79.839 1.00 61.96 257 GLY O N 1
ATOM 2004 C CA . GLY A 1 257 ? -12.789 16.200 80.584 1.00 61.96 257 GLY O CA 1
ATOM 2005 C C . GLY A 1 257 ? -11.532 16.724 79.927 1.00 61.96 257 GLY O C 1
ATOM 2006 O O . GLY A 1 257 ? -10.517 16.018 79.896 1.00 61.96 257 GLY O O 1
ATOM 2007 N N . LYS A 1 258 ? -11.582 17.921 79.353 1.00 64.55 258 LYS O N 1
ATOM 2008 C CA . LYS A 1 258 ? -10.392 18.534 78.784 1.00 64.55 258 LYS O CA 1
ATOM 2009 C C . LYS A 1 258 ? -10.593 20.017 78.904 1.00 64.55 258 LYS O C 1
ATOM 2010 O O . LYS A 1 258 ? -11.673 20.453 79.254 1.00 64.55 258 LYS O O 1
ATOM 2016 N N . HIS A 1 259 ? -9.565 20.803 78.636 1.00 67.86 259 HIS O N 1
ATOM 2017 C CA . HIS A 1 259 ? -9.664 22.242 78.788 1.00 67.86 259 HIS O CA 1
ATOM 2018 C C . HIS A 1 259 ? -9.222 22.938 77.520 1.00 67.86 259 HIS O C 1
ATOM 2019 O O . HIS A 1 259 ? -8.243 22.537 76.934 1.00 67.86 259 HIS O O 1
ATOM 2026 N N . PHE A 1 260 ? -9.896 24.006 77.118 1.00 60.78 260 PHE O N 1
ATOM 2027 C CA . PHE A 1 260 ? -9.511 24.756 75.937 1.00 60.78 260 PHE O CA 1
ATOM 2028 C C . PHE A 1 260 ? -8.978 26.031 76.495 1.00 60.78 260 PHE O C 1
ATOM 2029 O O . PHE A 1 260 ? -9.691 26.731 77.186 1.00 60.78 260 PHE O O 1
ATOM 2037 N N . VAL A 1 261 ? -7.727 26.352 76.214 1.00 59.19 261 VAL O N 1
ATOM 2038 C CA . VAL A 1 261 ? -7.125 27.529 76.812 1.00 59.19 261 VAL O CA 1
ATOM 2039 C C . VAL A 1 261 ? -6.521 28.433 75.778 1.00 59.19 261 VAL O C 1
ATOM 2040 O O . VAL A 1 261 ? -5.848 27.946 74.883 1.00 59.19 261 VAL O O 1
ATOM 2044 N N . VAL A 1 262 ? -6.739 29.743 75.870 1.00 59.42 262 VAL O N 1
ATOM 2045 C CA . VAL A 1 262 ? -6.063 30.655 74.954 1.00 59.42 262 VAL O CA 1
ATOM 2046 C C . VAL A 1 262 ? -4.841 31.179 75.659 1.00 59.42 262 VAL O C 1
ATOM 2047 O O . VAL A 1 262 ? -4.944 32.074 76.467 1.00 59.42 262 VAL O O 1
ATOM 2051 N N . THR A 1 263 ? -3.678 30.635 75.346 1.00 64.50 263 THR O N 1
ATOM 2052 C CA . THR A 1 263 ? -2.416 31.065 75.934 1.00 64.50 263 THR O CA 1
ATOM 2053 C C . THR A 1 263 ? -1.994 32.339 75.251 1.00 64.50 263 THR O C 1
ATOM 2054 O O . THR A 1 263 ? -2.484 32.632 74.182 1.00 64.50 263 THR O O 1
ATOM 2058 N N . GLN A 1 264 ? -1.081 33.105 75.823 1.00 64.47 264 GLN O N 1
ATOM 2059 C CA . GLN A 1 264 ? -0.578 34.292 75.136 1.00 64.47 264 GLN O CA 1
ATOM 2060 C C . GLN A 1 264 ? 0.109 33.961 73.786 1.00 64.47 264 GLN O C 1
ATOM 2061 O O . GLN A 1 264 ? 0.157 34.795 72.904 1.00 64.47 264 GLN O O 1
ATOM 2067 N N . LYS A 1 265 ? 0.705 32.789 73.635 1.00 57.13 265 LYS O N 1
ATOM 2068 C CA . LYS A 1 265 ? 1.296 32.404 72.363 1.00 57.13 265 LYS O CA 1
ATOM 2069 C C . LYS A 1 265 ? 0.592 31.343 71.524 1.00 57.13 265 LYS O C 1
ATOM 2070 O O . LYS A 1 265 ? 1.016 31.101 70.408 1.00 57.13 265 LYS O O 1
ATOM 2076 N N . ASP A 1 266 ? -0.463 30.709 72.005 1.00 56.12 266 ASP O N 1
ATOM 2077 C CA . ASP A 1 266 ? -1.078 29.584 71.290 1.00 56.12 266 ASP O CA 1
ATOM 2078 C C . ASP A 1 266 ? -2.471 29.241 71.781 1.00 56.12 266 ASP O C 1
ATOM 2079 O O . ASP A 1 266 ? -2.949 29.820 72.736 1.00 56.12 266 ASP O O 1
ATOM 2084 N N . ILE A 1 267 ? -3.162 28.334 71.124 1.00 49.87 267 ILE O N 1
ATOM 2085 C CA . ILE A 1 267 ? -4.447 27.890 71.625 1.00 49.87 267 ILE O CA 1
ATOM 2086 C C . ILE A 1 267 ? -4.231 26.422 71.775 1.00 49.87 267 ILE O C 1
ATOM 2087 O O . ILE A 1 267 ? -3.742 25.790 70.859 1.00 49.87 267 ILE O O 1
ATOM 2092 N N . ILE A 1 268 ? -4.561 25.861 72.928 1.00 53.57 268 ILE O N 1
ATOM 2093 C CA . ILE A 1 268 ? -4.242 24.473 73.178 1.00 53.57 268 ILE O CA 1
ATOM 2094 C C . ILE A 1 268 ? -5.354 23.746 73.882 1.00 53.57 268 ILE O C 1
ATOM 2095 O O . ILE A 1 268 ? -6.251 24.376 74.421 1.00 53.57 268 ILE O O 1
ATOM 2100 N N . VAL A 1 269 ? -5.346 22.426 73.833 1.00 58.21 269 VAL O N 1
ATOM 2101 C CA . VAL A 1 269 ? -6.292 21.646 74.594 1.00 58.21 269 VAL O CA 1
ATOM 2102 C C . VAL A 1 269 ? -5.408 20.702 75.400 1.00 58.21 269 VAL O C 1
ATOM 2103 O O . VAL A 1 269 ? -4.398 20.243 74.897 1.00 58.21 269 VAL O O 1
ATOM 2107 N N . HIS A 1 270 ? -5.720 20.460 76.671 1.00 64.74 270 HIS O N 1
ATOM 2108 C CA . HIS A 1 270 ? -4.902 19.585 77.539 1.00 64.74 270 HIS O CA 1
ATOM 2109 C C . HIS A 1 270 ? -5.676 18.760 78.568 1.00 64.74 270 HIS O C 1
ATOM 2110 O O . HIS A 1 270 ? -6.789 19.122 78.938 1.00 64.74 270 HIS O O 1
ATOM 2117 N N . ASP A 1 271 ? -5.088 17.664 79.043 1.00 68.95 271 ASP O N 1
ATOM 2118 C CA . ASP A 1 271 ? -5.727 16.828 80.064 1.00 68.95 271 ASP O CA 1
ATOM 2119 C C . ASP A 1 271 ? -4.809 16.467 81.200 1.00 68.95 271 ASP O C 1
ATOM 2120 O O . ASP A 1 271 ? -5.012 15.459 81.848 1.00 68.95 271 ASP O O 1
ATOM 2125 N N . GLY A 1 272 ? -3.794 17.266 81.452 1.00 73.54 272 GLY O N 1
ATOM 2126 C CA . GLY A 1 272 ? -2.830 16.922 82.469 1.00 73.54 272 GLY O CA 1
ATOM 2127 C C . GLY A 1 272 ? -1.779 15.925 82.038 1.00 73.54 272 GLY O C 1
ATOM 2128 O O . GLY A 1 272 ? -0.602 16.114 82.364 1.00 73.54 272 GLY O O 1
ATOM 2129 N N . TYR A 1 273 ? -2.158 14.868 81.320 1.00 80.24 273 TYR O N 1
ATOM 2130 C CA . TYR A 1 273 ? -1.197 13.933 80.751 1.00 80.24 273 TYR O CA 1
ATOM 2131 C C . TYR A 1 273 ? -0.249 14.576 79.752 1.00 80.24 273 TYR O C 1
ATOM 2132 O O . TYR A 1 273 ? 0.951 14.297 79.799 1.00 80.24 273 TYR O O 1
ATOM 2141 N N . GLN A 1 274 ? -0.749 15.429 78.862 1.00 73.51 274 GLN O N 1
ATOM 2142 C CA . GLN A 1 274 ? 0.046 16.012 77.795 1.00 73.51 274 GLN O CA 1
ATOM 2143 C C . GLN A 1 274 ? -0.689 17.215 77.224 1.00 73.51 274 GLN O C 1
ATOM 2144 O O . GLN A 1 274 ? -1.762 17.594 77.698 1.00 73.51 274 GLN O O 1
ATOM 2150 N N . VAL A 1 275 ? -0.095 17.820 76.196 1.00 65.39 275 VAL O N 1
ATOM 2151 C CA . VAL A 1 275 ? -0.658 18.996 75.551 1.00 65.39 275 VAL O CA 1
ATOM 2152 C C . VAL A 1 275 ? -0.735 18.758 74.051 1.00 65.39 275 VAL O C 1
ATOM 2153 O O . VAL A 1 275 ? -0.067 17.883 73.494 1.00 65.39 275 VAL O O 1
ATOM 2157 N N . ARG A 1 276 ? -1.575 19.555 73.396 1.00 54.43 276 ARG O N 1
ATOM 2158 C CA . ARG A 1 276 ? -1.729 19.512 71.947 1.00 54.43 276 ARG O CA 1
ATOM 2159 C C . ARG A 1 276 ? -1.989 20.924 71.458 1.00 54.43 276 ARG O C 1
ATOM 2160 O O . ARG A 1 276 ? -2.923 21.579 71.927 1.00 54.43 276 ARG O O 1
ATOM 2168 N N . SER A 1 277 ? -1.173 21.390 70.516 1.00 51.20 277 SER O N 1
ATOM 2169 C CA . SER A 1 277 ? -1.290 22.747 69.988 1.00 51.20 277 SER O CA 1
ATOM 2170 C C . SER A 1 277 ? -2.273 22.738 68.822 1.00 51.20 277 SER O C 1
ATOM 2171 O O . SER A 1 277 ? -1.908 22.552 67.659 1.00 51.20 277 SER O O 1
ATOM 2174 N N . VAL A 1 278 ? -3.540 23.030 69.142 1.00 50.95 278 VAL O N 1
ATOM 2175 C CA . VAL A 1 278 ? -4.538 23.158 68.083 1.00 50.95 278 VAL O CA 1
ATOM 2176 C C . VAL A 1 278 ? -4.208 24.509 67.502 1.00 50.95 278 VAL O C 1
ATOM 2177 O O . VAL A 1 278 ? -3.396 25.218 68.077 1.00 50.95 278 VAL O O 1
ATOM 2181 N N . ALA A 1 279 ? -4.705 24.834 66.327 1.00 45.13 279 ALA O N 1
ATOM 2182 C CA . ALA A 1 279 ? -4.480 26.145 65.753 1.00 45.13 279 ALA O CA 1
ATOM 2183 C C . ALA A 1 279 ? -3.085 26.456 65.263 1.00 45.13 279 ALA O C 1
ATOM 2184 O O . ALA A 1 279 ? -2.796 27.591 65.005 1.00 45.13 279 ALA O O 1
ATOM 2186 N N . ASP A 1 280 ? -2.207 25.481 65.160 1.00 45.46 280 ASP O N 1
ATOM 2187 C CA . ASP A 1 280 ? -0.823 25.775 64.795 1.00 45.46 280 ASP O CA 1
ATOM 2188 C C . ASP A 1 280 ? -0.479 26.234 63.380 1.00 45.46 280 ASP O C 1
ATOM 2189 O O . ASP A 1 280 ? 0.289 27.174 63.198 1.00 45.46 280 ASP O O 1
ATOM 2194 N N . LYS A 1 281 ? -1.015 25.586 62.371 1.00 40.03 281 LYS O N 1
ATOM 2195 C CA . LYS A 1 281 ? -0.707 26.004 61.047 1.00 40.03 281 LYS O CA 1
ATOM 2196 C C . LYS A 1 281 ? -1.948 26.567 60.447 1.00 40.03 281 LYS O C 1
ATOM 2197 O O . LYS A 1 281 ? -1.971 26.866 59.273 1.00 40.03 281 LYS O O 1
ATOM 2203 N N . ARG A 1 282 ? -3.014 26.663 61.224 1.00 42.41 282 ARG O N 1
ATOM 2204 C CA . ARG A 1 282 ? -4.252 27.233 60.775 1.00 42.41 282 ARG O CA 1
ATOM 2205 C C . ARG A 1 282 ? -4.565 28.192 61.852 1.00 42.41 282 ARG O C 1
ATOM 2206 O O . ARG A 1 282 ? -4.584 27.791 62.976 1.00 42.41 282 ARG O O 1
ATOM 2214 N N . VAL A 1 283 ? -4.850 29.439 61.560 1.00 41.33 283 VAL O N 1
ATOM 2215 C CA . VAL A 1 283 ? -5.227 30.469 62.562 1.00 41.33 283 VAL O CA 1
ATOM 2216 C C . VAL A 1 283 ? -4.301 30.948 63.680 1.00 41.33 283 VAL O C 1
ATOM 2217 O O . VAL A 1 283 ? -4.626 31.941 64.304 1.00 41.33 283 VAL O O 1
ATOM 2221 N N . ARG A 1 284 ? -3.149 30.336 63.931 1.00 42.79 284 ARG O N 1
ATOM 2222 C CA . ARG A 1 284 ? -2.311 30.885 64.996 1.00 42.79 284 ARG O CA 1
ATOM 2223 C C . ARG A 1 284 ? -1.844 32.296 64.661 1.00 42.79 284 ARG O C 1
ATOM 2224 O O . ARG A 1 284 ? -2.012 33.220 65.463 1.00 42.79 284 ARG O O 1
ATOM 2232 N N . ASN A 1 285 ? -1.253 32.482 63.480 1.00 44.01 285 ASN O N 1
ATOM 2233 C CA . ASN A 1 285 ? -0.715 33.790 63.125 1.00 44.01 285 ASN O CA 1
ATOM 2234 C C . ASN A 1 285 ? -1.821 34.826 62.991 1.00 44.01 285 ASN O C 1
ATOM 2235 O O . ASN A 1 285 ? -1.653 35.980 63.403 1.00 44.01 285 ASN O O 1
ATOM 2240 N N . PHE A 1 286 ? -2.954 34.432 62.411 1.00 45.50 286 PHE O N 1
ATOM 2241 C CA . PHE A 1 286 ? -4.024 35.383 62.131 1.00 45.50 286 PHE O CA 1
ATOM 2242 C C . PHE A 1 286 ? -4.598 35.972 63.413 1.00 45.50 286 PHE O C 1
ATOM 2243 O O . PHE A 1 286 ? -4.852 37.182 63.491 1.00 45.50 286 PHE O O 1
ATOM 2251 N N . PHE A 1 287 ? -4.796 35.135 64.433 1.00 45.82 287 PHE O N 1
ATOM 2252 C CA . PHE A 1 287 ? -5.411 35.603 65.671 1.00 45.82 287 PHE O CA 1
ATOM 2253 C C . PHE A 1 287 ? -4.559 36.664 66.349 1.00 45.82 287 PHE O C 1
ATOM 2254 O O . PHE A 1 287 ? -5.080 37.673 66.835 1.00 45.82 287 PHE O O 1
ATOM 2262 N N . PHE A 1 288 ? -3.246 36.456 66.394 1.00 45.58 288 PHE O N 1
ATOM 2263 C CA . PHE A 1 288 ? -2.363 37.416 67.039 1.00 45.58 288 PHE O CA 1
ATOM 2264 C C . PHE A 1 288 ? -1.987 38.575 66.129 1.00 45.58 288 PHE O C 1
ATOM 2265 O O . PHE A 1 288 ? -1.444 39.571 66.615 1.00 45.58 288 PHE O O 1
ATOM 2273 N N . THR A 1 289 ? -2.248 38.472 64.829 1.00 45.93 289 THR O N 1
ATOM 2274 C CA . THR A 1 289 ? -2.043 39.607 63.943 1.00 45.93 289 THR O CA 1
ATOM 2275 C C . THR A 1 289 ? -3.300 40.434 63.729 1.00 45.93 289 THR O C 1
ATOM 2276 O O . THR A 1 289 ? -3.225 41.485 63.084 1.00 45.93 289 THR O O 1
ATOM 2280 N N . ASP A 1 290 ? -4.447 39.999 64.245 1.00 51.53 290 ASP O N 1
ATOM 2281 C CA . ASP A 1 290 ? -5.699 40.736 64.100 1.00 51.53 290 ASP O CA 1
ATOM 2282 C C . ASP A 1 290 ? -6.410 40.876 65.439 1.00 51.53 290 ASP O C 1
ATOM 2283 O O . ASP A 1 290 ? -7.603 40.601 65.561 1.00 51.53 290 ASP O O 1
ATOM 2288 N N . MET A 1 291 ? -5.722 41.390 66.463 1.00 57.08 291 MET O N 1
ATOM 2289 C CA . MET A 1 291 ? -6.330 41.467 67.809 1.00 57.08 291 MET O CA 1
ATOM 2290 C C . MET A 1 291 ? -6.273 42.780 68.567 1.00 57.08 291 MET O C 1
ATOM 2291 O O . MET A 1 291 ? -6.849 42.863 69.635 1.00 57.08 291 MET O O 1
ATOM 2296 N N . ASN A 1 292 ? -5.605 43.790 68.047 1.00 55.77 292 ASN O N 1
ATOM 2297 C CA . ASN A 1 292 ? -5.417 45.095 68.727 1.00 55.77 292 ASN O CA 1
ATOM 2298 C C . ASN A 1 292 ? -4.430 45.015 69.859 1.00 55.77 292 ASN O C 1
ATOM 2299 O O . ASN A 1 292 ? -3.426 45.722 69.831 1.00 55.77 292 ASN O O 1
ATOM 2304 N N . SER A 1 293 ? -4.724 44.233 70.872 1.00 58.46 293 SER O N 1
ATOM 2305 C CA . SER A 1 293 ? -3.797 44.008 71.980 1.00 58.46 293 SER O CA 1
ATOM 2306 C C . SER A 1 293 ? -3.729 45.161 72.956 1.00 58.46 293 SER O C 1
ATOM 2307 O O . SER A 1 293 ? -3.204 45.014 74.050 1.00 58.46 293 SER O O 1
ATOM 2310 N N . ASP A 1 294 ? -4.278 46.309 72.585 1.00 55.82 294 ASP O N 1
ATOM 2311 C CA . ASP A 1 294 ? -4.367 47.396 73.519 1.00 55.82 294 ASP O CA 1
ATOM 2312 C C . ASP A 1 294 ? -5.350 46.787 74.437 1.00 55.82 294 ASP O C 1
ATOM 2313 O O . ASP A 1 294 ? -5.265 46.944 75.638 1.00 55.82 294 ASP O O 1
ATOM 2318 N N . TYR A 1 295 ? -6.313 46.090 73.872 1.00 57.65 295 TYR O N 1
ATOM 2319 C CA . TYR A 1 295 ? -7.289 45.413 74.666 1.00 57.65 295 TYR O CA 1
ATOM 2320 C C . TYR A 1 295 ? -6.960 43.952 74.555 1.00 57.65 295 TYR O C 1
ATOM 2321 O O . TYR A 1 295 ? -7.074 43.403 73.480 1.00 57.65 295 TYR O O 1
ATOM 2330 N N . PHE A 1 296 ? -6.578 43.291 75.630 1.00 59.38 296 PHE O N 1
ATOM 2331 C CA . PHE A 1 296 ? -6.353 41.862 75.532 1.00 59.38 296 PHE O CA 1
ATOM 2332 C C . PHE A 1 296 ? -7.152 41.270 76.606 1.00 59.38 296 PHE O C 1
ATOM 2333 O O . PHE A 1 296 ? -7.375 40.074 76.653 1.00 59.38 296 PHE O O 1
ATOM 2341 N N . GLU A 1 297 ? -7.584 42.119 77.489 1.00 60.97 297 GLU O N 1
ATOM 2342 C CA . GLU A 1 297 ? -8.436 41.698 78.589 1.00 60.97 297 GLU O CA 1
ATOM 2343 C C . GLU A 1 297 ? -9.894 41.576 78.175 1.00 60.97 297 GLU O C 1
ATOM 2344 O O . GLU A 1 297 ? -10.688 40.993 78.919 1.00 60.97 297 GLU O O 1
ATOM 2350 N N . ARG A 1 298 ? -10.257 42.100 77.010 1.00 59.93 298 ARG O N 1
ATOM 2351 C CA . ARG A 1 298 ? -11.640 42.099 76.557 1.00 59.93 298 ARG O CA 1
ATOM 2352 C C . ARG A 1 298 ? -12.052 40.799 75.886 1.00 59.93 298 ARG O C 1
ATOM 2353 O O . ARG A 1 298 ? -13.225 40.649 75.534 1.00 59.93 298 ARG O O 1
ATOM 2361 N N . VAL A 1 299 ? -11.131 39.859 75.696 1.00 58.80 299 VAL O N 1
ATOM 2362 C CA . VAL A 1 299 ? -11.497 38.585 75.095 1.00 58.80 299 VAL O CA 1
ATOM 2363 C C . VAL A 1 299 ? -12.163 37.699 76.142 1.00 58.80 299 VAL O C 1
ATOM 2364 O O . VAL A 1 299 ? -11.986 37.872 77.350 1.00 58.80 299 VAL O O 1
ATOM 2368 N N . PHE A 1 300 ? -12.955 36.742 75.667 1.00 56.97 300 PHE O N 1
ATOM 2369 C CA . PHE A 1 300 ? -13.563 35.754 76.544 1.00 56.97 300 PHE O CA 1
ATOM 2370 C C . PHE A 1 300 ? -13.921 34.531 75.718 1.00 56.97 300 PHE O C 1
ATOM 2371 O O . PHE A 1 300 ? -13.936 34.574 74.487 1.00 56.97 300 PHE O O 1
ATOM 2379 N N . VAL A 1 301 ? -14.194 33.431 76.414 1.00 54.24 301 VAL O N 1
ATOM 2380 C CA . VAL A 1 301 ? -14.460 32.144 75.786 1.00 54.24 301 VAL O CA 1
ATOM 2381 C C . VAL A 1 301 ? -15.775 31.599 76.321 1.00 54.24 301 VAL O C 1
ATOM 2382 O O . VAL A 1 301 ? -15.987 31.572 77.538 1.00 54.24 301 VAL O O 1
ATOM 2386 N N . VAL A 1 302 ? -16.652 31.170 75.417 1.00 48.69 302 VAL O N 1
ATOM 2387 C CA . VAL A 1 302 ? -17.974 30.666 75.761 1.00 48.69 302 VAL O CA 1
ATOM 2388 C C . VAL A 1 302 ? -18.161 29.319 75.076 1.00 48.69 302 VAL O C 1
ATOM 2389 O O . VAL A 1 302 ? -17.557 29.044 74.035 1.00 48.69 302 VAL O O 1
ATOM 2393 N N . LYS A 1 303 ? -18.991 28.468 75.670 1.00 57.85 303 LYS O N 1
ATOM 2394 C CA . LYS A 1 303 ? -19.296 27.154 75.122 1.00 57.85 303 LYS O CA 1
ATOM 2395 C C . LYS A 1 303 ? -20.771 27.084 74.759 1.00 57.85 303 LYS O C 1
ATOM 2396 O O . LYS A 1 303 ? -21.630 27.433 75.575 1.00 57.85 303 LYS O O 1
ATOM 2402 N N . ASP A 1 304 ? -21.062 26.636 73.545 1.00 62.79 304 ASP O N 1
ATOM 2403 C CA . ASP A 1 304 ? -22.445 26.501 73.103 1.00 62.79 304 ASP O CA 1
ATOM 2404 C C . ASP A 1 304 ? -23.037 25.201 73.630 1.00 62.79 304 ASP O C 1
ATOM 2405 O O . ASP A 1 304 ? -22.457 24.133 73.418 1.00 62.79 304 ASP O O 1
ATOM 2410 N N . PRO A 1 305 ? -24.170 25.247 74.324 1.00 61.65 305 PRO O N 1
ATOM 2411 C CA . PRO A 1 305 ? -24.752 24.014 74.869 1.00 61.65 305 PRO O CA 1
ATOM 2412 C C . PRO A 1 305 ? -25.511 23.188 73.843 1.00 61.65 305 PRO O C 1
ATOM 2413 O O . PRO A 1 305 ? -25.528 21.957 73.926 1.00 61.65 305 PRO O O 1
ATOM 2417 N N . ARG A 1 306 ? -26.152 23.852 72.879 1.00 65.62 306 ARG O N 1
ATOM 2418 C CA . ARG A 1 306 ? -26.989 23.135 71.922 1.00 65.62 306 ARG O CA 1
ATOM 2419 C C . ARG A 1 306 ? -26.149 22.365 70.915 1.00 65.62 306 ARG O C 1
ATOM 2420 O O . ARG A 1 306 ? -26.490 21.234 70.555 1.00 65.62 306 ARG O O 1
ATOM 2428 N N . VAL A 1 307 ? -25.056 22.961 70.443 1.00 61.82 307 VAL O N 1
ATOM 2429 C CA . VAL A 1 307 ? -24.183 22.334 69.464 1.00 61.82 307 VAL O CA 1
ATOM 2430 C C . VAL A 1 307 ? -22.748 22.427 69.965 1.00 61.82 307 VAL O C 1
ATOM 2431 O O . VAL A 1 307 ? -22.383 23.332 70.717 1.00 61.82 307 VAL O O 1
ATOM 2435 N N . ALA A 1 308 ? -21.932 21.466 69.542 1.00 55.66 308 ALA O N 1
ATOM 2436 C CA . ALA A 1 308 ? -20.545 21.361 69.985 1.00 55.66 308 ALA O CA 1
ATOM 2437 C C . ALA A 1 308 ? -19.720 22.429 69.284 1.00 55.66 308 ALA O C 1
ATOM 2438 O O . ALA A 1 308 ? -19.270 22.254 68.153 1.00 55.66 308 ALA O O 1
ATOM 2440 N N . GLU A 1 309 ? -19.513 23.550 69.970 1.00 57.57 309 GLU O N 1
ATOM 2441 C CA . GLU A 1 309 ? -18.701 24.632 69.434 1.00 57.57 309 GLU O CA 1
ATOM 2442 C C . GLU A 1 309 ? -18.079 25.406 70.585 1.00 57.57 309 GLU O C 1
ATOM 2443 O O . GLU A 1 309 ? -18.625 25.448 71.688 1.00 57.57 309 GLU O O 1
ATOM 2449 N N . VAL A 1 310 ? -16.933 26.023 70.315 1.00 52.56 310 VAL O N 1
ATOM 2450 C CA . VAL A 1 310 ? -16.277 26.924 71.255 1.00 52.56 310 VAL O CA 1
ATOM 2451 C C . VAL A 1 310 ? -16.118 28.274 70.575 1.00 52.56 310 VAL O C 1
ATOM 2452 O O . VAL A 1 310 ? -15.597 28.351 69.457 1.00 52.56 310 VAL O O 1
ATOM 2456 N N . TYR A 1 311 ? -16.554 29.332 71.250 1.00 47.77 311 TYR O N 1
ATOM 2457 C CA . TYR A 1 311 ? -16.539 30.679 70.700 1.00 47.77 311 TYR O CA 1
ATOM 2458 C C . TYR A 1 311 ? -15.439 31.488 71.371 1.00 47.77 311 TYR O C 1
ATOM 2459 O O . TYR A 1 311 ? -15.327 31.483 72.600 1.00 47.77 311 TYR O O 1
ATOM 2468 N N . VAL A 1 312 ? -14.638 32.179 70.571 1.00 47.03 312 VAL O N 1
ATOM 2469 C CA . VAL A 1 312 ? -13.542 33.008 71.066 1.00 47.03 312 VAL O CA 1
ATOM 2470 C C . VAL A 1 312 ? -13.817 34.429 70.595 1.00 47.03 312 VAL O C 1
ATOM 2471 O O . VAL A 1 312 ? -13.419 34.830 69.499 1.00 47.03 312 VAL O O 1
ATOM 2475 N N . PHE A 1 313 ? -14.496 35.209 71.429 1.00 50.75 313 PHE O N 1
ATOM 2476 C CA . PHE A 1 313 ? -14.781 36.597 71.100 1.00 50.75 313 PHE O CA 1
ATOM 2477 C C . PHE A 1 313 ? -13.552 37.450 71.373 1.00 50.75 313 PHE O C 1
ATOM 2478 O O . PHE A 1 313 ? -12.870 37.263 72.382 1.00 50.75 313 PHE O O 1
ATOM 2486 N N . TYR A 1 314 ? -13.267 38.386 70.470 1.00 53.20 314 TYR O N 1
ATOM 2487 C CA . TYR A 1 314 ? -12.080 39.214 70.620 1.00 53.20 314 TYR O CA 1
ATOM 2488 C C . TYR A 1 314 ? -12.275 40.511 69.855 1.00 53.20 314 TYR O C 1
ATOM 2489 O O . TYR A 1 314 ? -13.058 40.549 68.901 1.00 53.20 314 TYR O O 1
ATOM 2498 N N . PRO A 1 315 ? -11.596 41.584 70.249 1.00 53.67 315 PRO O N 1
ATOM 2499 C CA . PRO A 1 315 ? -11.643 42.821 69.467 1.00 53.67 315 PRO O CA 1
ATOM 2500 C C . PRO A 1 315 ? -10.740 42.754 68.247 1.00 53.67 315 PRO O C 1
ATOM 2501 O O . PRO A 1 315 ? -9.686 42.115 68.247 1.00 53.67 315 PRO O O 1
ATOM 2505 N N . SER A 1 316 ? -11.163 43.455 67.204 1.00 50.57 316 SER O N 1
ATOM 2506 C CA . SER A 1 316 ? -10.381 43.603 65.988 1.00 50.57 316 SER O CA 1
ATOM 2507 C C . SER A 1 316 ? -9.600 44.908 66.025 1.00 50.57 316 SER O C 1
ATOM 2508 O O . SER A 1 316 ? -9.769 45.741 66.915 1.00 50.57 316 SER O O 1
ATOM 2511 N N . LYS A 1 317 ? -8.730 45.079 65.033 1.00 53.24 317 LYS O N 1
ATOM 2512 C CA . LYS A 1 317 ? -8.061 46.364 64.883 1.00 53.24 317 LYS O CA 1
ATOM 2513 C C . LYS A 1 317 ? -9.059 47.453 64.514 1.00 53.24 317 LYS O C 1
ATOM 2514 O O . LYS A 1 317 ? -8.947 48.593 64.979 1.00 53.24 317 LYS O O 1
ATOM 2520 N N . ASN A 1 318 ? -10.051 47.112 63.691 1.00 50.02 318 ASN O N 1
ATOM 2521 C CA . ASN A 1 318 ? -11.040 48.079 63.236 1.00 50.02 318 ASN O CA 1
ATOM 2522 C C . ASN A 1 318 ? -11.965 48.552 64.347 1.00 50.02 318 ASN O C 1
ATOM 2523 O O . ASN A 1 318 ? -12.714 49.510 64.133 1.00 50.02 318 ASN O O 1
ATOM 2528 N N . SER A 1 319 ? -11.945 47.906 65.510 1.00 48.40 319 SER O N 1
ATOM 2529 C CA . SER A 1 319 ? -12.780 48.336 66.623 1.00 48.40 319 SER O CA 1
ATOM 2530 C C . SER A 1 319 ? -12.285 49.669 67.166 1.00 48.40 319 SER O C 1
ATOM 2531 O O . SER A 1 319 ? -11.090 49.841 67.420 1.00 48.40 319 SER O O 1
ATOM 2534 N N . VAL A 1 320 ? -13.205 50.613 67.342 1.00 53.26 320 VAL O N 1
ATOM 2535 C CA . VAL A 1 320 ? -12.860 51.933 67.845 1.00 53.26 320 VAL O CA 1
ATOM 2536 C C . VAL A 1 320 ? -13.204 52.113 69.318 1.00 53.26 320 VAL O C 1
ATOM 2537 O O . VAL A 1 320 ? -12.505 52.870 70.009 1.00 53.26 320 VAL O O 1
ATOM 2541 N N . ASP A 1 321 ? -14.241 51.448 69.823 1.00 54.93 321 ASP O N 1
ATOM 2542 C CA . ASP A 1 321 ? -14.631 51.569 71.219 1.00 54.93 321 ASP O CA 1
ATOM 2543 C C . ASP A 1 321 ? -13.994 50.514 72.111 1.00 54.93 321 ASP O C 1
ATOM 2544 O O . ASP A 1 321 ? -14.193 50.550 73.327 1.00 54.93 321 ASP O O 1
ATOM 2549 N N . GLY A 1 322 ? -13.233 49.582 71.544 1.00 53.73 322 GLY O N 1
ATOM 2550 C CA . GLY A 1 322 ? -12.589 48.560 72.336 1.00 53.73 322 GLY O CA 1
ATOM 2551 C C . GLY A 1 322 ? -13.439 47.357 72.675 1.00 53.73 322 GLY O C 1
ATOM 2552 O O . GLY A 1 322 ? -13.000 46.517 73.467 1.00 53.73 322 GLY O O 1
ATOM 2553 N N . LEU A 1 323 ? -14.661 47.305 72.172 1.00 56.71 323 LEU O N 1
ATOM 2554 C CA . LEU A 1 323 ? -15.540 46.165 72.418 1.00 56.71 323 LEU O CA 1
ATOM 2555 C C . LEU A 1 323 ? -15.154 45.007 71.511 1.00 56.71 323 LEU O C 1
ATOM 2556 O O . LEU A 1 323 ? -14.071 44.993 70.958 1.00 56.71 323 LEU O O 1
ATOM 2561 N N . CYS A 1 324 ? -16.026 44.028 71.350 1.00 58.03 324 CYS O N 1
ATOM 2562 C CA . CYS A 1 324 ? -15.649 42.886 70.551 1.00 58.03 324 CYS O CA 1
ATOM 2563 C C . CYS A 1 324 ? -16.428 42.782 69.254 1.00 58.03 324 CYS O C 1
ATOM 2564 O O . CYS A 1 324 ? -17.646 42.686 69.265 1.00 58.03 324 CYS O O 1
ATOM 2567 N N . ASP A 1 325 ? -15.721 42.793 68.130 1.00 50.07 325 ASP O N 1
ATOM 2568 C CA . ASP A 1 325 ? -16.381 42.750 66.850 1.00 50.07 325 ASP O CA 1
ATOM 2569 C C . ASP A 1 325 ? -16.281 41.453 66.055 1.00 50.07 325 ASP O C 1
ATOM 2570 O O . ASP A 1 325 ? -16.892 41.365 64.998 1.00 50.07 325 ASP O O 1
ATOM 2575 N N . ARG A 1 326 ? -15.556 40.443 66.528 1.00 44.11 326 ARG O N 1
ATOM 2576 C CA . ARG A 1 326 ? -15.355 39.233 65.741 1.00 44.11 326 ARG O CA 1
ATOM 2577 C C . ARG A 1 326 ? -15.275 37.986 66.594 1.00 44.11 326 ARG O C 1
ATOM 2578 O O . ARG A 1 326 ? -15.151 38.102 67.792 1.00 44.11 326 ARG O O 1
ATOM 2586 N N . ALA A 1 327 ? -15.363 36.802 66.002 1.00 42.14 327 ALA O N 1
ATOM 2587 C CA . ALA A 1 327 ? -15.222 35.556 66.756 1.00 42.14 327 ALA O CA 1
ATOM 2588 C C . ALA A 1 327 ? -14.588 34.360 66.023 1.00 42.14 327 ALA O C 1
ATOM 2589 O O . ALA A 1 327 ? -14.840 34.172 64.856 1.00 42.14 327 ALA O O 1
ATOM 2591 N N . LEU A 1 328 ? -13.795 33.536 66.704 1.00 43.46 328 LEU O N 1
ATOM 2592 C CA . LEU A 1 328 ? -13.206 32.342 66.113 1.00 43.46 328 LEU O CA 1
ATOM 2593 C C . LEU A 1 328 ? -13.911 31.124 66.693 1.00 43.46 328 LEU O C 1
ATOM 2594 O O . LEU A 1 328 ? -13.726 30.802 67.870 1.00 43.46 328 LEU O O 1
ATOM 2599 N N . VAL A 1 329 ? -14.700 30.444 65.871 1.00 42.98 329 VAL O N 1
ATOM 2600 C CA . VAL A 1 329 ? -15.533 29.330 66.309 1.00 42.98 329 VAL O CA 1
ATOM 2601 C C . VAL A 1 329 ? -14.820 28.027 65.982 1.00 42.98 329 VAL O C 1
ATOM 2602 O O . VAL A 1 329 ? -14.377 27.822 64.847 1.00 42.98 329 VAL O O 1
ATOM 2606 N N . TRP A 1 330 ? -14.710 27.150 66.976 1.00 49.34 330 TRP O N 1
ATOM 2607 C CA . TRP A 1 330 ? -14.050 25.859 66.832 1.00 49.34 330 TRP O CA 1
ATOM 2608 C C . TRP A 1 330 ? -15.050 24.749 67.110 1.00 49.34 330 TRP O C 1
ATOM 2609 O O . TRP A 1 330 ? -15.734 24.769 68.136 1.00 49.34 330 TRP O O 1
ATOM 2620 N N . ASN A 1 331 ? -15.131 23.784 66.203 1.00 47.82 331 ASN O N 1
ATOM 2621 C CA . ASN A 1 331 ? -15.983 22.617 66.373 1.00 47.82 331 ASN O CA 1
ATOM 2622 C C . ASN A 1 331 ? -15.109 21.440 66.781 1.00 47.82 331 ASN O C 1
ATOM 2623 O O . ASN A 1 331 ? -14.212 21.044 66.033 1.00 47.82 331 ASN O O 1
ATOM 2628 N N . TRP A 1 332 ? -15.368 20.880 67.964 1.00 51.17 332 TRP O N 1
ATOM 2629 C CA . TRP A 1 332 ? -14.510 19.822 68.479 1.00 51.17 332 TRP O CA 1
ATOM 2630 C C . TRP A 1 332 ? -14.961 18.428 68.077 1.00 51.17 332 TRP O C 1
ATOM 2631 O O . TRP A 1 332 ? -14.170 17.486 68.190 1.00 51.17 332 TRP O O 1
ATOM 2642 N N . ARG A 1 333 ? -16.203 18.266 67.621 1.00 50.85 333 ARG O N 1
ATOM 2643 C CA . ARG A 1 333 ? -16.598 16.990 67.036 1.00 50.85 333 ARG O CA 1
ATOM 2644 C C . ARG A 1 333 ? -15.813 16.721 65.762 1.00 50.85 333 ARG O C 1
ATOM 2645 O O . ARG A 1 333 ? -15.413 15.583 65.494 1.00 50.85 333 ARG O O 1
ATOM 2653 N N . ASP A 1 334 ? -15.591 17.761 64.964 1.00 50.89 334 ASP O N 1
ATOM 2654 C CA . ASP A 1 334 ? -14.765 17.695 63.765 1.00 50.89 334 ASP O CA 1
ATOM 2655 C C . ASP A 1 334 ? -13.984 18.996 63.622 1.00 50.89 334 ASP O C 1
ATOM 2656 O O . ASP A 1 334 ? -14.571 20.076 63.520 1.00 50.89 334 ASP O O 1
ATOM 2661 N N . ASP A 1 335 ? -12.657 18.895 63.635 1.00 46.10 335 ASP O N 1
ATOM 2662 C CA . ASP A 1 335 ? -11.796 20.061 63.830 1.00 46.10 335 ASP O CA 1
ATOM 2663 C C . ASP A 1 335 ? -11.912 20.999 62.638 1.00 46.10 335 ASP O C 1
ATOM 2664 O O . ASP A 1 335 ? -11.339 20.750 61.577 1.00 46.10 335 ASP O O 1
ATOM 2669 N N . VAL A 1 336 ? -12.648 22.094 62.815 1.00 43.70 336 VAL O N 1
ATOM 2670 C CA . VAL A 1 336 ? -12.741 23.145 61.813 1.00 43.70 336 VAL O CA 1
ATOM 2671 C C . VAL A 1 336 ? -12.774 24.482 62.534 1.00 43.70 336 VAL O C 1
ATOM 2672 O O . VAL A 1 336 ? -13.157 24.566 63.702 1.00 43.70 336 VAL O O 1
ATOM 2676 N N . TRP A 1 337 ? -12.381 25.533 61.827 1.00 43.32 337 TRP O N 1
ATOM 2677 C CA . TRP A 1 337 ? -12.385 26.881 62.367 1.00 43.32 337 TRP O CA 1
ATOM 2678 C C . TRP A 1 337 ? -13.257 27.779 61.502 1.00 43.32 337 TRP O C 1
ATOM 2679 O O . TRP A 1 337 ? -13.335 27.608 60.284 1.00 43.32 337 TRP O O 1
ATOM 2690 N N . SER A 1 338 ? -13.914 28.740 62.144 1.00 40.09 338 SER O N 1
ATOM 2691 C CA . SER A 1 338 ? -14.807 29.660 61.459 1.00 40.09 338 SER O CA 1
ATOM 2692 C C . SER A 1 338 ? -14.576 31.065 61.985 1.00 40.09 338 SER O C 1
ATOM 2693 O O . SER A 1 338 ? -13.958 31.261 63.032 1.00 40.09 338 SER O O 1
ATOM 2696 N N . LEU A 1 339 ? -15.077 32.047 61.245 1.00 36.12 339 LEU O N 1
ATOM 2697 C CA . LEU A 1 339 ? -14.984 33.444 61.637 1.00 36.12 339 LEU O CA 1
ATOM 2698 C C . LEU A 1 339 ? -16.337 34.112 61.458 1.00 36.12 339 LEU O C 1
ATOM 2699 O O . LEU A 1 339 ? -17.016 33.891 60.453 1.00 36.12 339 LEU O O 1
ATOM 2704 N N . LEU A 1 340 ? -16.726 34.927 62.433 1.00 37.40 340 LEU O N 1
ATOM 2705 C CA . LEU A 1 340 ? -17.998 35.635 62.414 1.00 37.40 340 LEU O CA 1
ATOM 2706 C C . LEU A 1 340 ? -17.749 37.126 62.565 1.00 37.40 340 LEU O C 1
ATOM 2707 O O . LEU A 1 340 ? -17.015 37.546 63.463 1.00 37.40 340 LEU O O 1
ATOM 2712 N N . ASN A 1 341 ? -18.362 37.918 61.691 1.00 37.87 341 ASN O N 1
ATOM 2713 C CA . ASN A 1 341 ? -18.247 39.373 61.710 1.00 37.87 341 ASN O CA 1
ATOM 2714 C C . ASN A 1 341 ? -19.577 39.938 62.190 1.00 37.87 341 ASN O C 1
ATOM 2715 O O . ASN A 1 341 ? -20.565 39.921 61.450 1.00 37.87 341 ASN O O 1
ATOM 2720 N N . LEU A 1 342 ? -19.600 40.447 63.421 1.00 49.22 342 LEU O N 1
ATOM 2721 C CA . LEU A 1 342 ? -20.847 40.811 64.077 1.00 49.22 342 LEU O CA 1
ATOM 2722 C C . LEU A 1 342 ? -20.708 42.166 64.758 1.00 49.22 342 LEU O C 1
ATOM 2723 O O . LEU A 1 342 ? -19.607 42.694 64.932 1.00 49.22 342 LEU O O 1
ATOM 2728 N N . ARG A 1 343 ? -21.855 42.722 65.151 1.00 53.94 343 ARG O N 1
ATOM 2729 C CA . ARG A 1 343 ? -21.926 44.060 65.717 1.00 53.94 343 ARG O CA 1
ATOM 2730 C C . ARG A 1 343 ? -21.278 44.097 67.100 1.00 53.94 343 ARG O C 1
ATOM 2731 O O . ARG A 1 343 ? -21.119 43.058 67.744 1.00 53.94 343 ARG O O 1
ATOM 2739 N N . PRO A 1 344 ? -20.883 45.285 67.573 1.00 58.50 344 PRO O N 1
ATOM 2740 C CA . PRO A 1 344 ? -20.155 45.370 68.844 1.00 58.50 344 PRO O CA 1
ATOM 2741 C C . PRO A 1 344 ? -20.923 44.729 69.990 1.00 58.50 344 PRO O C 1
ATOM 2742 O O . PRO A 1 344 ? -22.132 44.912 70.135 1.00 58.50 344 PRO O O 1
ATOM 2746 N N . LEU A 1 345 ? -20.193 43.985 70.816 1.00 60.56 345 LEU O N 1
ATOM 2747 C CA . LEU A 1 345 ? -20.767 43.109 71.826 1.00 60.56 345 LEU O CA 1
ATOM 2748 C C . LEU A 1 345 ? -20.026 43.288 73.141 1.00 60.56 345 LEU O C 1
ATOM 2749 O O . LEU A 1 345 ? -18.805 43.462 73.155 1.00 60.56 345 LEU O O 1
ATOM 2754 N N . LYS A 1 346 ? -20.768 43.241 74.246 1.00 62.82 346 LYS O N 1
ATOM 2755 C CA . LYS A 1 346 ? -20.171 43.410 75.569 1.00 62.82 346 LYS O CA 1
ATOM 2756 C C . LYS A 1 346 ? -19.824 42.069 76.208 1.00 62.82 346 LYS O C 1
ATOM 2757 O O . LYS A 1 346 ? -18.658 41.801 76.507 1.00 62.82 346 LYS O O 1
ATOM 2763 N N . HIS A 1 347 ? -20.825 41.217 76.417 1.00 61.89 347 HIS O N 1
ATOM 2764 C CA . HIS A 1 347 ? -20.605 39.916 77.026 1.00 61.89 347 HIS O CA 1
ATOM 2765 C C . HIS A 1 347 ? -21.711 38.968 76.592 1.00 61.89 347 HIS O C 1
ATOM 2766 O O . HIS A 1 347 ? -22.748 39.389 76.072 1.00 61.89 347 HIS O O 1
ATOM 2773 N N . ALA A 1 348 ? -21.476 37.676 76.808 1.00 64.41 348 ALA O N 1
ATOM 2774 C CA . ALA A 1 348 ? -22.424 36.647 76.412 1.00 64.41 348 ALA O CA 1
ATOM 2775 C C . ALA A 1 348 ? -22.398 35.503 77.412 1.00 64.41 348 ALA O C 1
ATOM 2776 O O . ALA A 1 348 ? -21.341 35.156 77.943 1.00 64.41 348 ALA O O 1
ATOM 2778 N N . ALA A 1 349 ? -23.568 34.922 77.664 1.00 65.26 349 ALA O N 1
ATOM 2779 C CA . ALA A 1 349 ? -23.678 33.745 78.512 1.00 65.26 349 ALA O CA 1
ATOM 2780 C C . ALA A 1 349 ? -24.947 32.994 78.140 1.00 65.26 349 ALA O C 1
ATOM 2781 O O . ALA A 1 349 ? -25.842 33.539 77.490 1.00 65.26 349 ALA O O 1
ATOM 2783 N N . TYR A 1 350 ? -25.013 31.739 78.563 1.00 65.41 350 TYR O N 1
ATOM 2784 C CA . TYR A 1 350 ? -26.130 30.866 78.245 1.00 65.41 350 TYR O CA 1
ATOM 2785 C C . TYR A 1 350 ? -26.917 30.535 79.503 1.00 65.41 350 TYR O C 1
ATOM 2786 O O . TYR A 1 350 ? -26.351 30.364 80.585 1.00 65.41 350 TYR O O 1
ATOM 2795 N N . GLY A 1 351 ? -28.233 30.442 79.346 1.00 73.54 351 GLY O N 1
ATOM 2796 C CA . GLY A 1 351 ? -29.092 30.078 80.453 1.00 73.54 351 GLY O CA 1
ATOM 2797 C C . GLY A 1 351 ? -30.489 29.769 79.970 1.00 73.54 351 GLY O C 1
ATOM 2798 O O . GLY A 1 351 ? -30.876 30.134 78.855 1.00 73.54 351 GLY O O 1
ATOM 2799 N N . TYR A 1 352 ? -31.245 29.100 80.835 1.00 72.67 352 TYR O N 1
ATOM 2800 C CA . TYR A 1 352 ? -32.606 28.708 80.503 1.00 72.67 352 TYR O CA 1
ATOM 2801 C C . TYR A 1 352 ? -33.477 29.932 80.255 1.00 72.67 352 TYR O C 1
ATOM 2802 O O . TYR A 1 352 ? -33.301 30.983 80.870 1.00 72.67 352 TYR O O 1
ATOM 2811 N N . GLU A 1 353 ? -34.428 29.783 79.339 1.00 79.83 353 GLU O N 1
ATOM 2812 C CA . GLU A 1 353 ? -35.342 30.854 78.975 1.00 79.83 353 GLU O CA 1
ATOM 2813 C C . GLU A 1 353 ? -36.758 30.484 79.394 1.00 79.83 353 GLU O C 1
ATOM 2814 O O . GLU A 1 353 ? -37.191 29.345 79.195 1.00 79.83 353 GLU O O 1
ATOM 2820 N N . ILE A 1 354 ? -37.470 31.448 79.981 1.00 89.25 354 ILE O N 1
ATOM 2821 C CA . ILE A 1 354 ? -38.862 31.225 80.355 1.00 89.25 354 ILE O CA 1
ATOM 2822 C C . ILE A 1 354 ? -39.726 31.113 79.103 1.00 89.25 354 ILE O C 1
ATOM 2823 O O . ILE A 1 354 ? -39.337 31.513 78.000 1.00 89.25 354 ILE O O 1
ATOM 2828 N N . THR A 1 355 ? -40.928 30.575 79.285 1.00 94.53 355 THR O N 1
ATOM 2829 C CA . THR A 1 355 ? -41.834 30.338 78.170 1.00 94.53 355 THR O CA 1
ATOM 2830 C C . THR A 1 355 ? -42.538 31.637 77.786 1.00 94.53 355 THR O C 1
ATOM 2831 O O . THR A 1 355 ? -42.191 32.729 78.245 1.00 94.53 355 THR O O 1
ATOM 2835 N N . GLY A 1 356 ? -43.545 31.527 76.917 1.00 100.37 356 GLY O N 1
ATOM 2836 C CA . GLY A 1 356 ? -44.319 32.675 76.500 1.00 100.37 356 GLY O CA 1
ATOM 2837 C C . GLY A 1 356 ? -45.768 32.291 76.277 1.00 100.37 356 GLY O C 1
ATOM 2838 O O . GLY A 1 356 ? -46.114 31.110 76.200 1.00 100.37 356 GLY O O 1
ATOM 2839 N N . VAL A 1 357 ? -46.631 33.293 76.154 1.00 107.07 357 VAL O N 1
ATOM 2840 C CA . VAL A 1 357 ? -48.048 33.016 75.984 1.00 107.07 357 VAL O CA 1
ATOM 2841 C C . VAL A 1 357 ? -48.288 32.347 74.647 1.00 107.07 357 VAL O C 1
ATOM 2842 O O . VAL A 1 357 ? -47.632 32.672 73.662 1.00 107.07 357 VAL O O 1
ATOM 2846 N N . SER A 1 358 ? -49.214 31.400 74.598 1.00 116.98 358 SER O N 1
ATOM 2847 C CA . SER A 1 358 ? -49.425 30.665 73.365 1.00 116.98 358 SER O CA 1
ATOM 2848 C C . SER A 1 358 ? -49.922 31.570 72.278 1.00 116.98 358 SER O C 1
ATOM 2849 O O . SER A 1 358 ? -50.809 32.387 72.506 1.00 116.98 358 SER O O 1
ATOM 2852 N N . ILE A 1 359 ? -49.362 31.422 71.083 1.00 120.15 359 ILE O N 1
ATOM 2853 C CA . ILE A 1 359 ? -49.782 32.227 69.957 1.00 120.15 359 ILE O CA 1
ATOM 2854 C C . ILE A 1 359 ? -50.944 31.530 69.309 1.00 120.15 359 ILE O C 1
ATOM 2855 O O . ILE A 1 359 ? -50.880 30.334 69.057 1.00 120.15 359 ILE O O 1
ATOM 2860 N N . THR A 1 360 ? -52.010 32.256 69.032 1.00 121.23 360 THR O N 1
ATOM 2861 C CA . THR A 1 360 ? -53.181 31.652 68.448 1.00 121.23 360 THR O CA 1
ATOM 2862 C C . THR A 1 360 ? -53.552 32.393 67.185 1.00 121.23 360 THR O C 1
ATOM 2863 O O . THR A 1 360 ? -53.104 33.515 66.966 1.00 121.23 360 THR O O 1
ATOM 2867 N N . TRP A 1 361 ? -54.358 31.773 66.334 1.00 122.25 361 TRP O N 1
ATOM 2868 C CA . TRP A 1 361 ? -54.727 32.402 65.085 1.00 122.25 361 TRP O CA 1
ATOM 2869 C C . TRP A 1 361 ? -55.448 33.700 65.393 1.00 122.25 361 TRP O C 1
ATOM 2870 O O . TRP A 1 361 ? -55.297 34.675 64.668 1.00 122.25 361 TRP O O 1
ATOM 2881 N N . ASP A 1 362 ? -56.255 33.729 66.442 1.00 134.69 362 ASP O N 1
ATOM 2882 C CA . ASP A 1 362 ? -56.896 34.973 66.857 1.00 134.69 362 ASP O CA 1
ATOM 2883 C C . ASP A 1 362 ? -55.975 36.110 67.340 1.00 134.69 362 ASP O C 1
ATOM 2884 O O . ASP A 1 362 ? -56.227 37.273 67.036 1.00 134.69 362 ASP O O 1
ATOM 2889 N N . ASN A 1 363 ? -54.938 35.814 68.111 1.00 130.07 363 ASN O N 1
ATOM 2890 C CA . ASN A 1 363 ? -54.123 36.904 68.644 1.00 130.07 363 ASN O CA 1
ATOM 2891 C C . ASN A 1 363 ? -52.969 37.432 67.801 1.00 130.07 363 ASN O C 1
ATOM 2892 O O . ASN A 1 363 ? -52.387 38.451 68.153 1.00 130.07 363 ASN O O 1
ATOM 2897 N N . PHE A 1 364 ? -52.605 36.764 66.713 1.00 138.13 364 PHE O N 1
ATOM 2898 C CA . PHE A 1 364 ? -51.438 37.210 65.941 1.00 138.13 364 PHE O CA 1
ATOM 2899 C C . PHE A 1 364 ? -51.686 38.556 65.274 1.00 138.13 364 PHE O C 1
ATOM 2900 O O . PHE A 1 364 ? -52.759 38.778 64.713 1.00 138.13 364 PHE O O 1
ATOM 2908 N N . VAL A 1 365 ? -50.704 39.450 65.327 1.00 137.38 365 VAL O N 1
ATOM 2909 C CA . VAL A 1 365 ? -50.881 40.795 64.765 1.00 137.38 365 VAL O CA 1
ATOM 2910 C C . VAL A 1 365 ? -50.208 41.155 63.424 1.00 137.38 365 VAL O C 1
ATOM 2911 O O . VAL A 1 365 ? -50.298 42.300 62.989 1.00 137.38 365 VAL O O 1
ATOM 2915 N N . GLY A 1 366 ? -49.538 40.222 62.763 1.00 143.99 366 GLY O N 1
ATOM 2916 C CA . GLY A 1 366 ? -48.839 40.560 61.534 1.00 143.99 366 GLY O CA 1
ATOM 2917 C C . GLY A 1 366 ? -49.270 39.865 60.256 1.00 143.99 366 GLY O C 1
ATOM 2918 O O . GLY A 1 366 ? -49.970 38.856 60.309 1.00 143.99 366 GLY O O 1
ATOM 2919 N N . GLY A 1 367 ? -48.880 40.401 59.100 1.00 138.74 367 GLY O N 1
ATOM 2920 C CA . GLY A 1 367 ? -49.196 39.796 57.816 1.00 138.74 367 GLY O CA 1
ATOM 2921 C C . GLY A 1 367 ? -48.201 38.702 57.560 1.00 138.74 367 GLY O C 1
ATOM 2922 O O . GLY A 1 367 ? -47.279 38.528 58.344 1.00 138.74 367 GLY O O 1
ATOM 2923 N N . TRP A 1 368 ? -48.342 37.968 56.470 1.00 130.88 368 TRP O N 1
ATOM 2924 C CA . TRP A 1 368 ? -47.473 36.834 56.215 1.00 130.88 368 TRP O CA 1
ATOM 2925 C C . TRP A 1 368 ? -46.025 37.289 56.102 1.00 130.88 368 TRP O C 1
ATOM 2926 O O . TRP A 1 368 ? -45.112 36.494 56.309 1.00 130.88 368 TRP O O 1
ATOM 2937 N N . GLU A 1 369 ? -45.803 38.559 55.786 1.00 127.73 369 GLU O N 1
ATOM 2938 C CA . GLU A 1 369 ? -44.454 39.108 55.671 1.00 127.73 369 GLU O CA 1
ATOM 2939 C C . GLU A 1 369 ? -43.686 39.296 56.980 1.00 127.73 369 GLU O C 1
ATOM 2940 O O . GLU A 1 369 ? -42.509 39.644 56.959 1.00 127.73 369 GLU O O 1
ATOM 2946 N N . SER A 1 370 ? -44.351 39.134 58.115 1.00 116.60 370 SER O N 1
ATOM 2947 C CA . SER A 1 370 ? -43.670 39.245 59.409 1.00 116.60 370 SER O CA 1
ATOM 2948 C C . SER A 1 370 ? -42.763 38.091 59.812 1.00 116.60 370 SER O C 1
ATOM 2949 O O . SER A 1 370 ? -42.898 36.988 59.304 1.00 116.60 370 SER O O 1
ATOM 2952 N N . THR A 1 371 ? -41.840 38.352 60.728 1.00 102.05 371 THR O N 1
ATOM 2953 C CA . THR A 1 371 ? -40.878 37.349 61.152 1.00 102.05 371 THR O CA 1
ATOM 2954 C C . THR A 1 371 ? -41.373 36.360 62.180 1.00 102.05 371 THR O C 1
ATOM 2955 O O . THR A 1 371 ? -42.326 36.624 62.900 1.00 102.05 371 THR O O 1
ATOM 2959 N N . GLY A 1 372 ? -40.723 35.212 62.243 1.00 100.32 372 GLY O N 1
ATOM 2960 C CA . GLY A 1 372 ? -41.112 34.186 63.181 1.00 100.32 372 GLY O CA 1
ATOM 2961 C C . GLY A 1 372 ? -40.837 32.810 62.632 1.00 100.32 372 GLY O C 1
ATOM 2962 O O . GLY A 1 372 ? -40.404 32.673 61.497 1.00 100.32 372 GLY O O 1
ATOM 2963 N N . LEU A 1 373 ? -41.120 31.784 63.411 1.00 98.96 373 LEU O N 1
ATOM 2964 C CA . LEU A 1 373 ? -40.927 30.407 62.989 1.00 98.96 373 LEU O CA 1
ATOM 2965 C C . LEU A 1 373 ? -42.192 29.742 63.490 1.00 98.96 373 LEU O C 1
ATOM 2966 O O . LEU A 1 373 ? -42.874 30.313 64.326 1.00 98.96 373 LEU O O 1
ATOM 2971 N N . TRP A 1 374 ? -42.545 28.571 62.985 1.00 108.38 374 TRP O N 1
ATOM 2972 C CA . TRP A 1 374 ? -43.807 27.959 63.383 1.00 108.38 374 TRP O CA 1
ATOM 2973 C C . TRP A 1 374 ? -43.842 27.681 64.862 1.00 108.38 374 TRP O C 1
ATOM 2974 O O . TRP A 1 374 ? -44.884 27.848 65.479 1.00 108.38 374 TRP O O 1
ATOM 2985 N N . GLN A 1 375 ? -42.717 27.294 65.440 1.00 101.79 375 GLN O N 1
ATOM 2986 C CA . GLN A 1 375 ? -42.674 27.017 66.854 1.00 101.79 375 GLN O CA 1
ATOM 2987 C C . GLN A 1 375 ? -42.306 28.290 67.524 1.00 101.79 375 GLN O C 1
ATOM 2988 O O . GLN A 1 375 ? -41.432 29.006 67.045 1.00 101.79 375 GLN O O 1
ATOM 2994 N N . ALA A 1 376 ? -42.990 28.618 68.610 1.00 100.79 376 ALA O N 1
ATOM 2995 C CA . ALA A 1 376 ? -42.594 29.774 69.355 1.00 100.79 376 ALA O CA 1
ATOM 2996 C C . ALA A 1 376 ? -41.267 29.334 69.849 1.00 100.79 376 ALA O C 1
ATOM 2997 O O . ALA A 1 376 ? -41.102 28.198 70.288 1.00 100.79 376 ALA O O 1
ATOM 2999 N N . ASP A 1 377 ? -40.318 30.244 69.885 1.00 91.14 377 ASP O N 1
ATOM 3000 C CA . ASP A 1 377 ? -38.955 29.857 70.199 1.00 91.14 377 ASP O CA 1
ATOM 3001 C C . ASP A 1 377 ? -38.734 29.172 71.514 1.00 91.14 377 ASP O C 1
ATOM 3002 O O . ASP A 1 377 ? -37.975 28.222 71.568 1.00 91.14 377 ASP O O 1
ATOM 3007 N N . GLU A 1 378 ? -39.381 29.602 72.582 1.00 91.89 378 GLU O N 1
ATOM 3008 C CA . GLU A 1 378 ? -39.067 28.995 73.852 1.00 91.89 378 GLU O CA 1
ATOM 3009 C C . GLU A 1 378 ? -39.369 27.549 73.768 1.00 91.89 378 GLU O C 1
ATOM 3010 O O . GLU A 1 378 ? -38.601 26.724 74.253 1.00 91.89 378 GLU O O 1
ATOM 3016 N N . ASP A 1 379 ? -40.443 27.205 73.086 1.00 101.06 379 ASP O N 1
ATOM 3017 C CA . ASP A 1 379 ? -40.840 25.822 73.064 1.00 101.06 379 ASP O CA 1
ATOM 3018 C C . ASP A 1 379 ? -39.713 25.007 72.451 1.00 101.06 379 ASP O C 1
ATOM 3019 O O . ASP A 1 379 ? -39.493 23.870 72.839 1.00 101.06 379 ASP O O 1
ATOM 3024 N N . VAL A 1 380 ? -39.006 25.578 71.484 1.00 98.16 380 VAL O N 1
ATOM 3025 C CA . VAL A 1 380 ? -37.934 24.846 70.852 1.00 98.16 380 VAL O CA 1
ATOM 3026 C C . VAL A 1 380 ? -36.914 24.507 71.887 1.00 98.16 380 VAL O C 1
ATOM 3027 O O . VAL A 1 380 ? -36.521 25.369 72.667 1.00 98.16 380 VAL O O 1
ATOM 3031 N N . ALA A 1 381 ? -36.484 23.253 71.924 1.00 90.19 381 ALA O N 1
ATOM 3032 C CA . ALA A 1 381 ? -35.425 22.860 72.837 1.00 90.19 381 ALA O CA 1
ATOM 3033 C C . ALA A 1 381 ? -35.673 23.284 74.263 1.00 90.19 381 ALA O C 1
ATOM 3034 O O . ALA A 1 381 ? -34.781 23.836 74.893 1.00 90.19 381 ALA O O 1
ATOM 3036 N N . LYS A 1 382 ? -36.880 23.064 74.768 1.00 87.81 382 LYS O N 1
ATOM 3037 C CA . LYS A 1 382 ? -37.156 23.380 76.142 1.00 87.81 382 LYS O CA 1
ATOM 3038 C C . LYS A 1 382 ? -36.219 22.541 76.988 1.00 87.81 382 LYS O C 1
ATOM 3039 O O . LYS A 1 382 ? -36.017 22.838 78.158 1.00 87.81 382 LYS O O 1
ATOM 3045 N N . TYR A 1 383 ? -35.623 21.511 76.405 1.00 86.52 383 TYR O N 1
ATOM 3046 C CA . TYR A 1 383 ? -34.634 20.691 77.099 1.00 86.52 383 TYR O CA 1
ATOM 3047 C C . TYR A 1 383 ? -33.271 21.322 77.373 1.00 86.52 383 TYR O C 1
ATOM 3048 O O . TYR A 1 383 ? -32.555 20.834 78.236 1.00 86.52 383 TYR O O 1
ATOM 3057 N N . ALA A 1 384 ? -32.871 22.343 76.633 1.00 77.49 384 ALA O N 1
ATOM 3058 C CA . ALA A 1 384 ? -31.551 22.914 76.827 1.00 77.49 384 ALA O CA 1
ATOM 3059 C C . ALA A 1 384 ? -31.565 24.422 76.891 1.00 77.49 384 ALA O C 1
ATOM 3060 O O . ALA A 1 384 ? -32.545 25.056 76.528 1.00 77.49 384 ALA O O 1
ATOM 3062 N N . PRO A 1 385 ? -30.486 25.013 77.385 1.00 72.34 385 PRO O N 1
ATOM 3063 C CA . PRO A 1 385 ? -30.406 26.468 77.409 1.00 72.34 385 PRO O CA 1
ATOM 3064 C C . PRO A 1 385 ? -30.228 27.151 76.073 1.00 72.34 385 PRO O C 1
ATOM 3065 O O . PRO A 1 385 ? -30.237 26.497 75.054 1.00 72.34 385 PRO O O 1
ATOM 3069 N N . VAL A 1 386 ? -30.057 28.462 76.078 1.00 68.65 386 VAL O N 1
ATOM 3070 C CA . VAL A 1 386 ? -29.821 29.209 74.851 1.00 68.65 386 VAL O CA 1
ATOM 3071 C C . VAL A 1 386 ? -28.930 30.399 75.178 1.00 68.65 386 VAL O C 1
ATOM 3072 O O . VAL A 1 386 ? -29.124 31.069 76.197 1.00 68.65 386 VAL O O 1
ATOM 3076 N N . LEU A 1 387 ? -27.941 30.653 74.324 1.00 67.21 387 LEU O N 1
ATOM 3077 C CA . LEU A 1 387 ? -27.033 31.769 74.543 1.00 67.21 387 LEU O CA 1
ATOM 3078 C C . LEU A 1 387 ? -27.789 33.089 74.557 1.00 67.21 387 LEU O C 1
ATOM 3079 O O . LEU A 1 387 ? -28.722 33.298 73.779 1.00 67.21 387 LEU O O 1
ATOM 3084 N N . HIS A 1 388 ? -27.364 33.995 75.421 1.00 68.36 388 HIS O N 1
ATOM 3085 C CA . HIS A 1 388 ? -27.990 35.289 75.493 1.00 68.36 388 HIS O CA 1
ATOM 3086 C C . HIS A 1 388 ? -26.875 36.245 75.247 1.00 68.36 388 HIS O C 1
ATOM 3087 O O . HIS A 1 388 ? -25.784 36.040 75.737 1.00 68.36 388 HIS O O 1
ATOM 3094 N N . TYR A 1 389 ? -27.119 37.281 74.474 1.00 65.44 389 TYR O N 1
ATOM 3095 C CA . TYR A 1 389 ? -26.063 38.204 74.117 1.00 65.44 389 TYR O CA 1
ATOM 3096 C C . TYR A 1 389 ? -26.362 39.656 74.456 1.00 65.44 389 TYR O C 1
ATOM 3097 O O . TYR A 1 389 ? -27.413 40.161 74.092 1.00 65.44 389 TYR O O 1
ATOM 3106 N N . SER A 1 390 ? -25.430 40.355 75.093 1.00 67.18 390 SER O N 1
ATOM 3107 C CA . SER A 1 390 ? -25.618 41.768 75.373 1.00 67.18 390 SER O CA 1
ATOM 3108 C C . SER A 1 390 ? -24.905 42.534 74.289 1.00 67.18 390 SER O C 1
ATOM 3109 O O . SER A 1 390 ? -23.704 42.365 74.103 1.00 67.18 390 SER O O 1
ATOM 3112 N N . PHE A 1 391 ? -25.616 43.402 73.575 1.00 62.30 391 PHE O N 1
ATOM 3113 C CA . PHE A 1 391 ? -25.032 44.038 72.422 1.00 62.30 391 PHE O CA 1
ATOM 3114 C C . PHE A 1 391 ? -24.747 45.496 72.404 1.00 62.30 391 PHE O C 1
ATOM 3115 O O . PHE A 1 391 ? -24.581 46.034 71.320 1.00 62.30 391 PHE O O 1
ATOM 3123 N N . ARG A 1 392 ? -24.734 46.166 73.533 1.00 66.52 392 ARG O N 1
ATOM 3124 C CA . ARG A 1 392 ? -24.347 47.595 73.595 1.00 66.52 392 ARG O CA 1
ATOM 3125 C C . ARG A 1 392 ? -25.338 48.627 73.045 1.00 66.52 392 ARG O C 1
ATOM 3126 O O . ARG A 1 392 ? -25.799 49.487 73.781 1.00 66.52 392 ARG O O 1
ATOM 3134 N N . ASP A 1 393 ? -25.694 48.532 71.779 1.00 82.51 393 ASP O N 1
ATOM 3135 C CA . ASP A 1 393 ? -26.650 49.455 71.218 1.00 82.51 393 ASP O CA 1
ATOM 3136 C C . ASP A 1 393 ? -28.039 48.849 71.137 1.00 82.51 393 ASP O C 1
ATOM 3137 O O . ASP A 1 393 ? -28.942 49.446 70.573 1.00 82.51 393 ASP O O 1
ATOM 3142 N N . VAL A 1 394 ? -28.223 47.669 71.701 1.00 75.12 394 VAL O N 1
ATOM 3143 C CA . VAL A 1 394 ? -29.526 47.036 71.706 1.00 75.12 394 VAL O CA 1
ATOM 3144 C C . VAL A 1 394 ? -30.111 47.044 73.109 1.00 75.12 394 VAL O C 1
ATOM 3145 O O . VAL A 1 394 ? -29.436 46.655 74.054 1.00 75.12 394 VAL O O 1
ATOM 3149 N N . PRO A 1 395 ? -31.366 47.494 73.264 1.00 71.18 395 PRO O N 1
ATOM 3150 C CA . PRO A 1 395 ? -32.022 47.553 74.577 1.00 71.18 395 PRO O CA 1
ATOM 3151 C C . PRO A 1 395 ? -32.218 46.217 75.261 1.00 71.18 395 PRO O C 1
ATOM 3152 O O . PRO A 1 395 ? -32.129 46.173 76.472 1.00 71.18 395 PRO O O 1
ATOM 3156 N N . LYS A 1 396 ? -32.503 45.155 74.532 1.00 68.99 396 LYS O N 1
ATOM 3157 C CA . LYS A 1 396 ? -32.793 43.871 75.144 1.00 68.99 396 LYS O CA 1
ATOM 3158 C C . LYS A 1 396 ? -31.813 42.777 74.774 1.00 68.99 396 LYS O C 1
ATOM 3159 O O . LYS A 1 396 ? -31.129 42.867 73.772 1.00 68.99 396 LYS O O 1
ATOM 3165 N N . LEU A 1 397 ? -31.726 41.746 75.595 1.00 68.15 397 LEU O N 1
ATOM 3166 C CA . LEU A 1 397 ? -30.791 40.657 75.337 1.00 68.15 397 LEU O CA 1
ATOM 3167 C C . LEU A 1 397 ? -31.233 39.827 74.152 1.00 68.15 397 LEU O C 1
ATOM 3168 O O . LEU A 1 397 ? -32.410 39.775 73.856 1.00 68.15 397 LEU O O 1
ATOM 3173 N N . LEU A 1 398 ? -30.301 39.194 73.452 1.00 60.75 398 LEU O N 1
ATOM 3174 C CA . LEU A 1 398 ? -30.659 38.464 72.251 1.00 60.75 398 LEU O CA 1
ATOM 3175 C C . LEU A 1 398 ? -30.291 36.996 72.285 1.00 60.75 398 LEU O C 1
ATOM 3176 O O . LEU A 1 398 ? -29.532 36.587 73.131 1.00 60.75 398 LEU O O 1
ATOM 3181 N N . ALA A 1 399 ? -30.812 36.205 71.354 1.00 60.48 399 ALA O N 1
ATOM 3182 C CA . ALA A 1 399 ? -30.571 34.773 71.305 1.00 60.48 399 ALA O CA 1
ATOM 3183 C C . ALA A 1 399 ? -30.428 34.334 69.855 1.00 60.48 399 ALA O C 1
ATOM 3184 O O . ALA A 1 399 ? -30.996 34.967 68.957 1.00 60.48 399 ALA O O 1
ATOM 3186 N N . PRO A 1 400 ? -29.687 33.219 69.607 1.00 57.03 400 PRO O N 1
ATOM 3187 C CA . PRO A 1 400 ? -29.585 32.850 68.209 1.00 57.03 400 PRO O CA 1
ATOM 3188 C C . PRO A 1 400 ? -30.843 32.265 67.656 1.00 57.03 400 PRO O C 1
ATOM 3189 O O . PRO A 1 400 ? -31.630 31.689 68.379 1.00 57.03 400 PRO O O 1
ATOM 3193 N N . THR A 1 401 ? -31.031 32.403 66.363 1.00 56.99 401 THR O N 1
ATOM 3194 C CA . THR A 1 401 ? -32.194 31.853 65.721 1.00 56.99 401 THR O CA 1
ATOM 3195 C C . THR A 1 401 ? -31.789 31.164 64.442 1.00 56.99 401 THR O C 1
ATOM 3196 O O . THR A 1 401 ? -30.835 31.566 63.805 1.00 56.99 401 THR O O 1
ATOM 3200 N N . PRO A 1 402 ? -32.509 30.093 64.034 1.00 56.03 402 PRO O N 1
ATOM 3201 C CA . PRO A 1 402 ? -32.182 29.566 62.713 1.00 56.03 402 PRO O CA 1
ATOM 3202 C C . PRO A 1 402 ? -32.422 30.602 61.635 1.00 56.03 402 PRO O C 1
ATOM 3203 O O . PRO A 1 402 ? -31.708 30.602 60.650 1.00 56.03 402 PRO O O 1
ATOM 3207 N N . GLN A 1 403 ? -33.419 31.458 61.800 1.00 58.78 403 GLN O N 1
ATOM 3208 C CA . GLN A 1 403 ? -33.761 32.441 60.779 1.00 58.78 403 GLN O CA 1
ATOM 3209 C C . GLN A 1 403 ? -32.647 33.420 60.732 1.00 58.78 403 GLN O C 1
ATOM 3210 O O . GLN A 1 403 ? -32.067 33.707 61.754 1.00 58.78 403 GLN O O 1
ATOM 3216 N N . ALA A 1 404 ? -32.367 33.986 59.576 1.00 55.25 404 ALA O N 1
ATOM 3217 C CA . ALA A 1 404 ? -31.199 34.820 59.443 1.00 55.25 404 ALA O CA 1
ATOM 3218 C C . ALA A 1 404 ? -31.399 36.292 59.421 1.00 55.25 404 ALA O C 1
ATOM 3219 O O . ALA A 1 404 ? -30.543 37.006 58.917 1.00 55.25 404 ALA O O 1
ATOM 3221 N N . LEU A 1 405 ? -32.495 36.789 59.957 1.00 55.28 405 LEU O N 1
ATOM 3222 C CA . LEU A 1 405 ? -32.775 38.203 59.814 1.00 55.28 405 LEU O CA 1
ATOM 3223 C C . LEU A 1 405 ? -32.284 39.165 60.868 1.00 55.28 405 LEU O C 1
ATOM 3224 O O . LEU A 1 405 ? -32.786 40.265 60.877 1.00 55.28 405 LEU O O 1
ATOM 3229 N N . PHE A 1 406 ? -31.436 38.781 61.818 1.00 52.79 406 PHE O N 1
ATOM 3230 C CA . PHE A 1 406 ? -31.062 39.684 62.933 1.00 52.79 406 PHE O CA 1
ATOM 3231 C C . PHE A 1 406 ? -32.356 40.129 63.582 1.00 52.79 406 PHE O C 1
ATOM 3232 O O . PHE A 1 406 ? -33.305 39.369 63.653 1.00 52.79 406 PHE O O 1
ATOM 3240 N N . ILE A 1 407 ? -32.482 41.380 63.961 1.00 56.15 407 ILE O N 1
ATOM 3241 C CA . ILE A 1 407 ? -33.743 41.755 64.538 1.00 56.15 407 ILE O CA 1
ATOM 3242 C C . ILE A 1 407 ? -34.705 41.729 63.398 1.00 56.15 407 ILE O C 1
ATOM 3243 O O . ILE A 1 407 ? -35.712 41.031 63.437 1.00 56.15 407 ILE O O 1
ATOM 3248 N N . ASP A 1 408 ? -34.370 42.448 62.345 1.00 55.10 408 ASP O N 1
ATOM 3249 C CA . ASP A 1 408 ? -35.207 42.486 61.171 1.00 55.10 408 ASP O CA 1
ATOM 3250 C C . ASP A 1 408 ? -34.221 42.688 60.069 1.00 55.10 408 ASP O C 1
ATOM 3251 O O . ASP A 1 408 ? -34.425 42.222 58.968 1.00 55.10 408 ASP O O 1
ATOM 3256 N N . GLU A 1 409 ? -33.124 43.367 60.369 1.00 53.49 409 GLU O N 1
ATOM 3257 C CA . GLU A 1 409 ? -32.136 43.708 59.351 1.00 53.49 409 GLU O CA 1
ATOM 3258 C C . GLU A 1 409 ? -31.287 42.593 58.813 1.00 53.49 409 GLU O C 1
ATOM 3259 O O . GLU A 1 409 ? -31.075 41.608 59.470 1.00 53.49 409 GLU O O 1
ATOM 3265 N N . GLU A 1 410 ? -30.753 42.763 57.616 1.00 52.47 410 GLU O N 1
ATOM 3266 C CA . GLU A 1 410 ? -30.002 41.673 56.978 1.00 52.47 410 GLU O CA 1
ATOM 3267 C C . GLU A 1 410 ? -28.512 41.461 57.232 1.00 52.47 410 GLU O C 1
ATOM 3268 O O . GLU A 1 410 ? -27.775 42.404 57.448 1.00 52.47 410 GLU O O 1
ATOM 3274 N N . ILE A 1 411 ? -28.073 40.225 57.146 1.00 40.46 411 ILE O N 1
ATOM 3275 C CA . ILE A 1 411 ? -26.695 39.839 57.404 1.00 40.46 411 ILE O CA 1
ATOM 3276 C C . ILE A 1 411 ? -26.054 39.433 56.085 1.00 40.46 411 ILE O C 1
ATOM 3277 O O . ILE A 1 411 ? -26.642 38.665 55.315 1.00 40.46 411 ILE O O 1
ATOM 3282 N N . GLU A 1 412 ? -24.861 39.950 55.818 1.00 33.21 412 GLU O N 1
ATOM 3283 C CA . GLU A 1 412 ? -24.136 39.596 54.610 1.00 33.21 412 GLU O CA 1
ATOM 3284 C C . GLU A 1 412 ? -23.078 38.542 54.916 1.00 33.21 412 GLU O C 1
ATOM 3285 O O . GLU A 1 412 ? -22.532 38.482 56.019 1.00 33.21 412 GLU O O 1
ATOM 3291 N N . ALA A 1 413 ? -22.793 37.713 53.919 1.00 30.49 413 ALA O N 1
ATOM 3292 C CA . ALA A 1 413 ? -21.762 36.695 54.013 1.00 30.49 413 ALA O CA 1
ATOM 3293 C C . ALA A 1 413 ? -20.793 36.863 52.855 1.00 30.49 413 ALA O C 1
ATOM 3294 O O . ALA A 1 413 ? -21.182 37.259 51.755 1.00 30.49 413 ALA O O 1
ATOM 3296 N N . VAL A 1 414 ? -19.522 36.572 53.114 1.00 27.81 414 VAL O N 1
ATOM 3297 C CA . VAL A 1 414 ? -18.476 36.661 52.106 1.00 27.81 414 VAL O CA 1
ATOM 3298 C C . VAL A 1 414 ? -17.729 35.338 52.074 1.00 27.81 414 VAL O C 1
ATOM 3299 O O . VAL A 1 414 ? -17.327 34.822 53.122 1.00 27.81 414 VAL O O 1
ATOM 3303 N N . TRP A 1 415 ? -17.557 34.784 50.879 1.00 24.70 415 TRP O N 1
ATOM 3304 C CA . TRP A 1 415 ? -16.820 33.544 50.665 1.00 24.70 415 TRP O CA 1
ATOM 3305 C C . TRP A 1 415 ? -15.718 33.840 49.660 1.00 24.70 415 TRP O C 1
ATOM 3306 O O . TRP A 1 415 ? -16.004 34.133 48.496 1.00 24.70 415 TRP O O 1
ATOM 3317 N N . GLU A 1 416 ? -14.466 33.770 50.100 1.00 26.21 416 GLU O N 1
ATOM 3318 C CA . GLU A 1 416 ? -13.342 34.151 49.256 1.00 26.21 416 GLU O CA 1
ATOM 3319 C C . GLU A 1 416 ? -12.254 33.093 49.317 1.00 26.21 416 GLU O C 1
ATOM 3320 O O . GLU A 1 416 ? -11.900 32.619 50.400 1.00 26.21 416 GLU O O 1
ATOM 3326 N N . ARG A 1 417 ? -11.728 32.728 48.151 1.00 26.46 417 ARG O N 1
ATOM 3327 C CA . ARG A 1 417 ? -10.566 31.863 48.031 1.00 26.46 417 ARG O CA 1
ATOM 3328 C C . ARG A 1 417 ? -9.562 32.542 47.115 1.00 26.46 417 ARG O C 1
ATOM 3329 O O . ARG A 1 417 ? -9.942 33.128 46.098 1.00 26.46 417 ARG O O 1
ATOM 3337 N N . GLU A 1 418 ? -8.288 32.476 47.478 1.00 23.80 418 GLU O N 1
ATOM 3338 C CA . GLU A 1 418 ? -7.230 33.131 46.722 1.00 23.80 418 GLU O CA 1
ATOM 3339 C C . GLU A 1 418 ? -6.336 32.097 46.056 1.00 23.80 418 GLU O C 1
ATOM 3340 O O . GLU A 1 418 ? -5.957 31.100 46.674 1.00 23.80 418 GLU O O 1
ATOM 3346 N N . ASP A 1 419 ? -6.008 32.345 44.787 1.00 25.64 419 ASP O N 1
ATOM 3347 C CA . ASP A 1 419 ? -5.109 31.503 44.004 1.00 25.64 419 ASP O CA 1
ATOM 3348 C C . ASP A 1 419 ? -5.629 30.062 43.939 1.00 25.64 419 ASP O C 1
ATOM 3349 O O . ASP A 1 419 ? -5.035 29.126 44.469 1.00 25.64 419 ASP O O 1
ATOM 3354 N N . ILE A 1 420 ? -6.777 29.925 43.272 1.00 25.41 420 ILE O N 1
ATOM 3355 C CA . ILE A 1 420 ? -7.369 28.609 43.076 1.00 25.41 420 ILE O CA 1
ATOM 3356 C C . ILE A 1 420 ? -6.396 27.714 42.315 1.00 25.41 420 ILE O C 1
ATOM 3357 O O . ILE A 1 420 ? -5.543 28.185 41.553 1.00 25.41 420 ILE O O 1
ATOM 3362 N N . VAL A 1 421 ? -6.518 26.408 42.530 1.00 26.46 421 VAL O N 1
ATOM 3363 C CA . VAL A 1 421 ? -5.634 25.436 41.900 1.00 26.46 421 VAL O CA 1
ATOM 3364 C C . VAL A 1 421 ? -6.138 25.175 40.486 1.00 26.46 421 VAL O C 1
ATOM 3365 O O . VAL A 1 421 ? -7.148 24.497 40.288 1.00 26.46 421 VAL O O 1
ATOM 3369 N N . ILE A 1 422 ? -5.437 25.722 39.497 1.00 29.00 422 ILE O N 1
ATOM 3370 C CA . ILE A 1 422 ? -5.726 25.486 38.092 1.00 29.00 422 ILE O CA 1
ATOM 3371 C C . ILE A 1 422 ? -4.441 25.012 37.435 1.00 29.00 422 ILE O C 1
ATOM 3372 O O . ILE A 1 422 ? -3.434 25.727 37.452 1.00 29.00 422 ILE O O 1
ATOM 3377 N N . GLY A 1 423 ? -4.476 23.822 36.850 1.00 36.84 423 GLY O N 1
ATOM 3378 C CA . GLY A 1 423 ? -3.279 23.259 36.257 1.00 36.84 423 GLY O CA 1
ATOM 3379 C C . GLY A 1 423 ? -3.522 21.826 35.836 1.00 36.84 423 GLY O C 1
ATOM 3380 O O . GLY A 1 423 ? -4.649 21.442 35.527 1.00 36.84 423 GLY O O 1
ATOM 3381 N N . SER A 1 424 ? -2.445 21.049 35.828 1.00 48.08 424 SER O N 1
ATOM 3382 C CA . SER A 1 424 ? -2.534 19.653 35.439 1.00 48.08 424 SER O CA 1
ATOM 3383 C C . SER A 1 424 ? -3.226 18.839 36.531 1.00 48.08 424 SER O C 1
ATOM 3384 O O . SER A 1 424 ? -3.481 19.317 37.638 1.00 48.08 424 SER O O 1
ATOM 3387 N N . ILE A 1 425 ? -3.540 17.591 36.201 1.00 60.68 425 ILE O N 1
ATOM 3388 C CA . ILE A 1 425 ? -4.209 16.674 37.116 1.00 60.68 425 ILE O CA 1
ATOM 3389 C C . ILE A 1 425 ? -3.346 15.430 37.278 1.00 60.68 425 ILE O C 1
ATOM 3390 O O . ILE A 1 425 ? -2.832 14.888 36.293 1.00 60.68 425 ILE O O 1
ATOM 3395 N N . SER A 1 426 ? -3.170 14.995 38.523 1.00 61.46 426 SER O N 1
ATOM 3396 C CA . SER A 1 426 ? -2.406 13.788 38.785 1.00 61.46 426 SER O CA 1
ATOM 3397 C C . SER A 1 426 ? -3.182 12.556 38.328 1.00 61.46 426 SER O C 1
ATOM 3398 O O . SER A 1 426 ? -4.413 12.562 38.233 1.00 61.46 426 SER O O 1
ATOM 3401 N N . ARG A 1 427 ? -2.440 11.482 38.048 1.00 68.28 427 ARG O N 1
ATOM 3402 C CA . ARG A 1 427 ? -3.070 10.237 37.621 1.00 68.28 427 ARG O CA 1
ATOM 3403 C C . ARG A 1 427 ? -4.029 9.703 38.676 1.00 68.28 427 ARG O C 1
ATOM 3404 O O . ARG A 1 427 ? -4.939 8.929 38.356 1.00 68.28 427 ARG O O 1
ATOM 3412 N N . ASP A 1 428 ? -3.843 10.106 39.933 1.00 71.18 428 ASP O N 1
ATOM 3413 C CA . ASP A 1 428 ? -4.766 9.750 41.000 1.00 71.18 428 ASP O CA 1
ATOM 3414 C C . ASP A 1 428 ? -6.075 10.523 40.924 1.00 71.18 428 ASP O C 1
ATOM 3415 O O . ASP A 1 428 ? -7.011 10.194 41.660 1.00 71.18 428 ASP O O 1
ATOM 3420 N N . GLY A 1 429 ? -6.161 11.535 40.065 1.00 67.33 429 GLY O N 1
ATOM 3421 C CA . GLY A 1 429 ? -7.363 12.326 39.920 1.00 67.33 429 GLY O CA 1
ATOM 3422 C C . GLY A 1 429 ? -7.414 13.599 40.734 1.00 67.33 429 GLY O C 1
ATOM 3423 O O . GLY A 1 429 ? -8.490 14.197 40.846 1.00 67.33 429 GLY O O 1
ATOM 3424 N N . VAL A 1 430 ? -6.298 14.031 41.302 1.00 59.95 430 VAL O N 1
ATOM 3425 C CA . VAL A 1 430 ? -6.230 15.221 42.148 1.00 59.95 430 VAL O CA 1
ATOM 3426 C C . VAL A 1 430 ? -5.486 16.311 41.388 1.00 59.95 430 VAL O C 1
ATOM 3427 O O . VAL A 1 430 ? -4.454 16.026 40.771 1.00 59.95 430 VAL O O 1
ATOM 3431 N N . PRO A 1 431 ? -5.988 17.540 41.364 1.00 53.11 431 PRO O N 1
ATOM 3432 C CA . PRO A 1 431 ? -5.268 18.625 40.693 1.00 53.11 431 PRO O CA 1
ATOM 3433 C C . PRO A 1 431 ? -4.174 19.211 41.573 1.00 53.11 431 PRO O C 1
ATOM 3434 O O . PRO A 1 431 ? -4.195 19.100 42.799 1.00 53.11 431 PRO O O 1
ATOM 3438 N N . TYR A 1 432 ? -3.200 19.826 40.879 1.00 47.89 432 TYR O N 1
ATOM 3439 C CA . TYR A 1 432 ? -2.069 20.475 41.528 1.00 47.89 432 TYR O CA 1
ATOM 3440 C C . TYR A 1 432 ? -1.713 21.778 40.803 1.00 47.89 432 TYR O C 1
ATOM 3441 O O . TYR A 1 432 ? -1.916 21.882 39.610 1.00 47.89 432 TYR O O 1
ATOM 3450 N N . GLN A 1 433 ? -1.160 22.759 41.497 1.00 30.50 433 GLN O N 1
ATOM 3451 C CA . GLN A 1 433 ? -0.942 24.072 40.909 1.00 30.50 433 GLN O CA 1
ATOM 3452 C C . GLN A 1 433 ? 0.219 24.168 40.002 1.00 30.50 433 GLN O C 1
ATOM 3453 O O . GLN A 1 433 ? 1.228 23.538 40.245 1.00 30.50 433 GLN O O 1
ATOM 3459 N N . ASP A 1 434 ? 0.088 24.969 38.950 1.00 30.45 434 ASP O N 1
ATOM 3460 C CA . ASP A 1 434 ? 1.129 25.138 37.977 1.00 30.45 434 ASP O CA 1
ATOM 3461 C C . ASP A 1 434 ? 1.494 26.573 38.028 1.00 30.45 434 ASP O C 1
ATOM 3462 O O . ASP A 1 434 ? 0.665 27.426 37.753 1.00 30.45 434 ASP O O 1
ATOM 3467 N N . TYR A 1 435 ? 2.741 26.867 38.342 1.00 27.27 435 TYR O N 1
ATOM 3468 C CA . TYR A 1 435 ? 3.159 28.252 38.479 1.00 27.27 435 TYR O CA 1
ATOM 3469 C C . TYR A 1 435 ? 3.880 28.817 37.281 1.00 27.27 435 TYR O C 1
ATOM 3470 O O . TYR A 1 435 ? 4.366 29.922 37.340 1.00 27.27 435 TYR O O 1
ATOM 3479 N N . GLU A 1 436 ? 3.998 28.061 36.208 1.00 27.74 436 GLU O N 1
ATOM 3480 C CA . GLU A 1 436 ? 4.771 28.502 35.057 1.00 27.74 436 GLU O CA 1
ATOM 3481 C C . GLU A 1 436 ? 4.066 28.872 33.763 1.00 27.74 436 GLU O C 1
ATOM 3482 O O . GLU A 1 436 ? 4.736 29.222 32.821 1.00 27.74 436 GLU O O 1
ATOM 3488 N N . ARG A 1 437 ? 2.749 28.798 33.682 1.00 26.33 437 ARG O N 1
ATOM 3489 C CA . ARG A 1 437 ? 2.076 29.189 32.485 1.00 26.33 437 ARG O CA 1
ATOM 3490 C C . ARG A 1 437 ? 0.882 30.016 32.751 1.00 26.33 437 ARG O C 1
ATOM 3491 O O . ARG A 1 437 ? 0.304 29.902 33.797 1.00 26.33 437 ARG O O 1
ATOM 3499 N N . ASN A 1 438 ? 0.505 30.857 31.813 1.00 23.35 438 ASN O N 1
ATOM 3500 C CA . ASN A 1 438 ? -0.647 31.703 31.939 1.00 23.35 438 ASN O CA 1
ATOM 3501 C C . ASN A 1 438 ? -1.813 30.846 31.644 1.00 23.35 438 ASN O C 1
ATOM 3502 O O . ASN A 1 438 ? -1.647 29.815 31.034 1.00 23.35 438 ASN O O 1
ATOM 3507 N N . LYS A 1 439 ? -3.003 31.256 32.046 1.00 22.22 439 LYS O N 1
ATOM 3508 C CA . LYS A 1 439 ? -4.187 30.459 31.869 1.00 22.22 439 LYS O CA 1
ATOM 3509 C C . LYS A 1 439 ? -5.304 31.359 31.405 1.00 22.22 439 LYS O C 1
ATOM 3510 O O . LYS A 1 439 ? -5.248 32.535 31.666 1.00 22.22 439 LYS O O 1
ATOM 3516 N N . SER A 1 440 ? -6.314 30.836 30.725 1.00 24.13 440 SER O N 1
ATOM 3517 C CA . SER A 1 440 ? -7.443 31.596 30.208 1.00 24.13 440 SER O CA 1
ATOM 3518 C C . SER A 1 440 ? -8.728 30.929 30.664 1.00 24.13 440 SER O C 1
ATOM 3519 O O . SER A 1 440 ? -8.931 29.740 30.410 1.00 24.13 440 SER O O 1
ATOM 3522 N N . VAL A 1 441 ? -9.600 31.691 31.313 1.00 24.31 441 VAL O N 1
ATOM 3523 C CA . VAL A 1 441 ? -10.786 31.157 31.968 1.00 24.31 441 VAL O CA 1
ATOM 3524 C C . VAL A 1 441 ? -12.008 31.494 31.130 1.00 24.31 441 VAL O C 1
ATOM 3525 O O . VAL A 1 441 ? -12.177 32.639 30.701 1.00 24.31 441 VAL O O 1
ATOM 3529 N N . SER A 1 442 ? -12.863 30.499 30.899 1.00 23.07 442 SER O N 1
ATOM 3530 C CA . SER A 1 442 ? -14.048 30.658 30.067 1.00 23.07 442 SER O CA 1
ATOM 3531 C C . SER A 1 442 ? -15.338 30.724 30.877 1.00 23.07 442 SER O C 1
ATOM 3532 O O . SER A 1 442 ? -16.168 31.604 30.637 1.00 23.07 442 SER O O 1
ATOM 3535 N N . SER A 1 443 ? -15.531 29.816 31.830 1.00 25.24 443 SER O N 1
ATOM 3536 C CA . SER A 1 443 ? -16.797 29.736 32.541 1.00 25.24 443 SER O CA 1
ATOM 3537 C C . SER A 1 443 ? -16.582 29.187 33.943 1.00 25.24 443 SER O C 1
ATOM 3538 O O . SER A 1 443 ? -15.582 28.526 34.228 1.00 25.24 443 SER O O 1
ATOM 3541 N N . ILE A 1 444 ? -17.546 29.476 34.818 1.00 23.76 444 ILE O N 1
ATOM 3542 C CA . ILE A 1 444 ? -17.599 28.946 36.177 1.00 23.76 444 ILE O CA 1
ATOM 3543 C C . ILE A 1 444 ? -18.992 28.381 36.401 1.00 23.76 444 ILE O C 1
ATOM 3544 O O . ILE A 1 444 ? -19.987 29.067 36.155 1.00 23.76 444 ILE O O 1
ATOM 3549 N N . SER A 1 445 ? -19.067 27.142 36.880 1.00 25.01 445 SER O N 1
ATOM 3550 C CA . SER A 1 445 ? -20.336 26.460 37.099 1.00 25.01 445 SER O CA 1
ATOM 3551 C C . SER A 1 445 ? -20.476 26.117 38.573 1.00 25.01 445 SER O C 1
ATOM 3552 O O . SER A 1 445 ? -19.557 25.550 39.168 1.00 25.01 445 SER O O 1
ATOM 3555 N N . PHE A 1 446 ? -21.627 26.446 39.153 1.00 22.99 446 PHE O N 1
ATOM 3556 C CA . PHE A 1 446 ? -21.862 26.305 40.583 1.00 22.99 446 PHE O CA 1
ATOM 3557 C C . PHE A 1 446 ? -22.859 25.191 40.864 1.00 22.99 446 PHE O C 1
ATOM 3558 O O . PHE A 1 446 ? -23.824 25.005 40.121 1.00 22.99 446 PHE O O 1
ATOM 3566 N N . ASP A 1 447 ? -22.616 24.461 41.952 1.00 26.22 447 ASP O N 1
ATOM 3567 C CA . ASP A 1 447 ? -23.534 23.451 42.478 1.00 26.22 447 ASP O CA 1
ATOM 3568 C C . ASP A 1 447 ? -23.963 23.902 43.869 1.00 26.22 447 ASP O C 1
ATOM 3569 O O . ASP A 1 447 ? -23.221 23.726 44.839 1.00 26.22 447 ASP O O 1
ATOM 3574 N N . VAL A 1 448 ? -25.111 24.559 43.943 1.00 25.26 448 VAL O N 1
ATOM 3575 C CA . VAL A 1 448 ? -25.574 25.084 45.196 1.00 25.26 448 VAL O CA 1
ATOM 3576 C C . VAL A 1 448 ? -26.923 24.491 45.573 1.00 25.26 448 VAL O C 1
ATOM 3577 O O . VAL A 1 448 ? -27.541 23.824 44.770 1.00 25.26 448 VAL O O 1
ATOM 3581 N N . ASP A 1 449 ? -27.375 24.691 46.806 1.00 30.05 449 ASP O N 1
ATOM 3582 C CA . ASP A 1 449 ? -28.663 24.186 47.251 1.00 30.05 449 ASP O CA 1
ATOM 3583 C C . ASP A 1 449 ? -29.642 25.309 47.505 1.00 30.05 449 ASP O C 1
ATOM 3584 O O . ASP A 1 449 ? -30.842 25.094 47.547 1.00 30.05 449 ASP O O 1
ATOM 3589 N N . THR A 1 450 ? -29.151 26.520 47.644 1.00 33.42 450 THR O N 1
ATOM 3590 C CA . THR A 1 450 ? -30.009 27.666 47.848 1.00 33.42 450 THR O CA 1
ATOM 3591 C C . THR A 1 450 ? -30.767 28.009 46.624 1.00 33.42 450 THR O C 1
ATOM 3592 O O . THR A 1 450 ? -30.383 27.610 45.542 1.00 33.42 450 THR O O 1
ATOM 3596 N N . THR A 1 451 ? -31.876 28.713 46.748 1.00 38.32 451 THR O N 1
ATOM 3597 C CA . THR A 1 451 ? -32.539 29.176 45.541 1.00 38.32 451 THR O CA 1
ATOM 3598 C C . THR A 1 451 ? -32.365 30.668 45.280 1.00 38.32 451 THR O C 1
ATOM 3599 O O . THR A 1 451 ? -32.548 31.091 44.145 1.00 38.32 451 THR O O 1
ATOM 3603 N N . GLU A 1 452 ? -32.016 31.475 46.287 1.00 36.58 452 GLU O N 1
ATOM 3604 C CA . GLU A 1 452 ? -31.926 32.936 46.094 1.00 36.58 452 GLU O CA 1
ATOM 3605 C C . GLU A 1 452 ? -30.638 33.409 45.406 1.00 36.58 452 GLU O C 1
ATOM 3606 O O . GLU A 1 452 ? -29.627 32.736 45.521 1.00 36.58 452 GLU O O 1
ATOM 3612 N N . PRO A 1 453 ? -30.655 34.557 44.700 1.00 33.00 453 PRO O N 1
ATOM 3613 C CA . PRO A 1 453 ? -29.488 35.029 43.932 1.00 33.00 453 PRO O CA 1
ATOM 3614 C C . PRO A 1 453 ? -28.248 35.525 44.665 1.00 33.00 453 PRO O C 1
ATOM 3615 O O . PRO A 1 453 ? -28.399 36.039 45.756 1.00 33.00 453 PRO O O 1
ATOM 3619 N N . PHE A 1 454 ? -27.058 35.417 44.064 1.00 28.64 454 PHE O N 1
ATOM 3620 C CA . PHE A 1 454 ? -25.818 35.889 44.675 1.00 28.64 454 PHE O CA 1
ATOM 3621 C C . PHE A 1 454 ? -24.839 36.596 43.732 1.00 28.64 454 PHE O C 1
ATOM 3622 O O . PHE A 1 454 ? -24.960 36.453 42.547 1.00 28.64 454 PHE O O 1
ATOM 3630 N N . ASP A 1 455 ? -23.866 37.349 44.247 1.00 28.09 455 ASP O N 1
ATOM 3631 C CA . ASP A 1 455 ? -22.883 38.023 43.408 1.00 28.09 455 ASP O CA 1
ATOM 3632 C C . ASP A 1 455 ? -21.567 37.259 43.415 1.00 28.09 455 ASP O C 1
ATOM 3633 O O . ASP A 1 455 ? -21.206 36.634 44.416 1.00 28.09 455 ASP O O 1
ATOM 3638 N N . VAL A 1 456 ? -20.852 37.313 42.296 1.00 24.76 456 VAL O N 1
ATOM 3639 C CA . VAL A 1 456 ? -19.586 36.610 42.129 1.00 24.76 456 VAL O CA 1
ATOM 3640 C C . VAL A 1 456 ? -18.548 37.580 41.587 1.00 24.76 456 VAL O C 1
ATOM 3641 O O . VAL A 1 456 ? -18.778 38.234 40.565 1.00 24.76 456 VAL O O 1
ATOM 3645 N N . TYR A 1 457 ? -17.406 37.664 42.263 1.00 26.18 457 TYR O N 1
ATOM 3646 C CA . TYR A 1 457 ? -16.288 38.497 41.843 1.00 26.18 457 TYR O CA 1
ATOM 3647 C C . TYR A 1 457 ? -15.116 37.609 41.451 1.00 26.18 457 TYR O C 1
ATOM 3648 O O . TYR A 1 457 ? -14.871 36.580 42.085 1.00 26.18 457 TYR O O 1
ATOM 3657 N N . ILE A 1 458 ? -14.389 38.012 40.414 1.00 23.03 458 ILE O N 1
ATOM 3658 C CA . ILE A 1 458 ? -13.250 37.257 39.910 1.00 23.03 458 ILE O CA 1
ATOM 3659 C C . ILE A 1 458 ? -12.011 38.129 40.024 1.00 23.03 458 ILE O C 1
ATOM 3660 O O . ILE A 1 458 ? -12.032 39.297 39.626 1.00 23.03 458 ILE O O 1
ATOM 3665 N N . GLY A 1 459 ? -10.941 37.567 40.575 1.00 23.74 459 GLY O N 1
ATOM 3666 C CA . GLY A 1 459 ? -9.694 38.284 40.745 1.00 23.74 459 GLY O CA 1
ATOM 3667 C C . GLY A 1 459 ? -8.587 37.636 39.940 1.00 23.74 459 GLY O C 1
ATOM 3668 O O . GLY A 1 459 ? -8.584 36.424 39.725 1.00 23.74 459 GLY O O 1
ATOM 3669 N N . TYR A 1 460 ? -7.642 38.457 39.490 1.00 23.40 460 TYR O N 1
ATOM 3670 C CA . TYR A 1 460 ? -6.541 37.975 38.671 1.00 23.40 460 TYR O CA 1
ATOM 3671 C C . TYR A 1 460 ? -5.264 38.707 39.042 1.00 23.40 460 TYR O C 1
ATOM 3672 O O . TYR A 1 460 ? -5.276 39.919 39.272 1.00 23.40 460 TYR O O 1
ATOM 3681 N N . LYS A 1 461 ? -4.161 37.965 39.100 1.00 23.52 461 LYS O N 1
ATOM 3682 C CA . LYS A 1 461 ? -2.854 38.536 39.379 1.00 23.52 461 LYS O CA 1
ATOM 3683 C C . LYS A 1 461 ? -1.838 37.956 38.409 1.00 23.52 461 LYS O C 1
ATOM 3684 O O . LYS A 1 461 ? -1.925 36.785 38.039 1.00 23.52 461 LYS O O 1
ATOM 3690 N N . GLY A 1 462 ? -0.881 38.786 37.996 1.00 24.99 462 GLY O N 1
ATOM 3691 C CA . GLY A 1 462 ? 0.117 38.327 37.046 1.00 24.99 462 GLY O CA 1
ATOM 3692 C C . GLY A 1 462 ? 1.001 37.227 37.600 1.00 24.99 462 GLY O C 1
ATOM 3693 O O . GLY A 1 462 ? 1.258 36.227 36.926 1.00 24.99 462 GLY O O 1
ATOM 3694 N N . SER A 1 463 ? 1.472 37.390 38.831 1.00 25.72 463 SER O N 1
ATOM 3695 C CA . SER A 1 463 ? 2.342 36.410 39.467 1.00 25.72 463 SER O CA 1
ATOM 3696 C C . SER A 1 463 ? 2.292 36.634 40.973 1.00 25.72 463 SER O C 1
ATOM 3697 O O . SER A 1 463 ? 1.550 37.486 41.466 1.00 25.72 463 SER O O 1
ATOM 3700 N N . LEU A 1 464 ? 3.105 35.867 41.704 1.00 24.97 464 LEU O N 1
ATOM 3701 C CA . LEU A 1 464 ? 2.991 35.835 43.160 1.00 24.97 464 LEU O CA 1
ATOM 3702 C C . LEU A 1 464 ? 3.260 37.195 43.788 1.00 24.97 464 LEU O C 1
ATOM 3703 O O . LEU A 1 464 ? 2.583 37.587 44.745 1.00 24.97 464 LEU O O 1
ATOM 3708 N N . GLU A 1 465 ? 4.251 37.925 43.283 1.00 26.16 465 GLU O N 1
ATOM 3709 C CA . GLU A 1 465 ? 4.605 39.196 43.899 1.00 26.16 465 GLU O CA 1
ATOM 3710 C C . GLU A 1 465 ? 3.507 40.243 43.764 1.00 26.16 465 GLU O C 1
ATOM 3711 O O . GLU A 1 465 ? 3.468 41.184 44.563 1.00 26.16 465 GLU O O 1
ATOM 3717 N N . ASP A 1 466 ? 2.616 40.104 42.788 1.00 27.21 466 ASP O N 1
ATOM 3718 C CA . ASP A 1 466 ? 1.601 41.112 42.542 1.00 27.21 466 ASP O CA 1
ATOM 3719 C C . ASP A 1 466 ? 0.466 41.002 43.556 1.00 27.21 466 ASP O C 1
ATOM 3720 O O . ASP A 1 466 ? 0.418 40.088 44.382 1.00 27.21 466 ASP O O 1
ATOM 3725 N N . SER A 1 467 ? -0.449 41.963 43.495 1.00 27.46 467 SER O N 1
ATOM 3726 C CA . SER A 1 467 ? -1.657 41.955 44.303 1.00 27.46 467 SER O CA 1
ATOM 3727 C C . SER A 1 467 ? -2.863 41.604 43.439 1.00 27.46 467 SER O C 1
ATOM 3728 O O . SER A 1 467 ? -2.823 41.691 42.210 1.00 27.46 467 SER O O 1
ATOM 3731 N N . VAL A 1 468 ? -3.940 41.208 44.096 1.00 24.22 468 VAL O N 1
ATOM 3732 C CA . VAL A 1 468 ? -5.139 40.771 43.390 1.00 24.22 468 VAL O CA 1
ATOM 3733 C C . VAL A 1 468 ? -5.906 41.987 42.900 1.00 24.22 468 VAL O C 1
ATOM 3734 O O . VAL A 1 468 ? -5.975 43.014 43.583 1.00 24.22 468 VAL O O 1
ATOM 3738 N N . GLU A 1 469 ? -6.473 41.882 41.701 1.00 26.24 469 GLU O N 1
ATOM 3739 C CA . GLU A 1 469 ? -7.339 42.907 41.140 1.00 26.24 469 GLU O CA 1
ATOM 3740 C C . GLU A 1 469 ? -8.681 42.278 40.802 1.00 26.24 469 GLU O C 1
ATOM 3741 O O . GLU A 1 469 ? -8.731 41.218 40.175 1.00 26.24 469 GLU O O 1
ATOM 3747 N N . TRP A 1 470 ? -9.762 42.931 41.213 1.00 25.75 470 TRP O N 1
ATOM 3748 C CA . TRP A 1 470 ? -11.088 42.330 41.211 1.00 25.75 470 TRP O CA 1
ATOM 3749 C C . TRP A 1 470 ? -11.927 42.819 40.039 1.00 25.75 470 TRP O C 1
ATOM 3750 O O . TRP A 1 470 ? -11.884 43.997 39.676 1.00 25.75 470 TRP O O 1
ATOM 3761 N N . GLU A 1 471 ? -12.685 41.898 39.449 1.00 25.25 471 GLU O N 1
ATOM 3762 C CA . GLU A 1 471 ? -13.657 42.196 38.410 1.00 25.25 471 GLU O CA 1
ATOM 3763 C C . GLU A 1 471 ? -15.004 41.617 38.812 1.00 25.25 471 GLU O C 1
ATOM 3764 O O . GLU A 1 471 ? -15.079 40.534 39.396 1.00 25.25 471 GLU O O 1
ATOM 3770 N N . PHE A 1 472 ? -16.071 42.346 38.502 1.00 25.64 472 PHE O N 1
ATOM 3771 C CA . PHE A 1 472 ? -17.425 41.902 38.819 1.00 25.64 472 PHE O CA 1
ATOM 3772 C C . PHE A 1 472 ? -17.902 40.966 37.718 1.00 25.64 472 PHE O C 1
ATOM 3773 O O . PHE A 1 472 ? -18.159 41.399 36.592 1.00 25.64 472 PHE O O 1
ATOM 3781 N N . ALA A 1 473 ? -18.023 39.679 38.045 1.00 24.32 473 ALA O N 1
ATOM 3782 C CA . ALA A 1 473 ? -18.424 38.703 37.040 1.00 24.32 473 ALA O CA 1
ATOM 3783 C C . ALA A 1 473 ? -19.908 38.809 36.717 1.00 24.32 473 ALA O C 1
ATOM 3784 O O . ALA A 1 473 ? -20.298 38.753 35.546 1.00 24.32 473 ALA O O 1
ATOM 3786 N N . GLY A 1 474 ? -20.748 38.959 37.724 1.00 28.48 474 GLY O N 1
ATOM 3787 C CA . GLY A 1 474 ? -22.174 39.066 37.508 1.00 28.48 474 GLY O CA 1
ATOM 3788 C C . GLY A 1 474 ? -22.938 38.478 38.677 1.00 28.48 474 GLY O C 1
ATOM 3789 O O . GLY A 1 474 ? -22.380 38.202 39.732 1.00 28.48 474 GLY O O 1
ATOM 3790 N N . THR A 1 475 ? -24.237 38.292 38.458 1.00 28.89 475 THR O N 1
ATOM 3791 C CA . THR A 1 475 ? -25.151 37.768 39.461 1.00 28.89 475 THR O CA 1
ATOM 3792 C C . THR A 1 475 ? -25.695 36.420 39.008 1.00 28.89 475 THR O C 1
ATOM 3793 O O . THR A 1 475 ? -26.084 36.256 37.849 1.00 28.89 475 THR O O 1
ATOM 3797 N N . VAL A 1 476 ? -25.722 35.456 39.923 1.00 27.99 476 VAL O N 1
ATOM 3798 C CA . VAL A 1 476 ? -26.098 34.083 39.609 1.00 27.99 476 VAL O CA 1
ATOM 3799 C C . VAL A 1 476 ? -27.409 33.768 40.311 1.00 27.99 476 VAL O C 1
ATOM 3800 O O . VAL A 1 476 ? -27.489 33.810 41.543 1.00 27.99 476 VAL O O 1
ATOM 3804 N N . ASN A 1 477 ? -28.436 33.443 39.527 1.00 33.16 477 ASN O N 1
ATOM 3805 C CA . ASN A 1 477 ? -29.721 32.992 40.052 1.00 33.16 477 ASN O CA 1
ATOM 3806 C C . ASN A 1 477 ? -29.869 31.511 39.742 1.00 33.16 477 ASN O C 1
ATOM 3807 O O . ASN A 1 477 ? -30.175 31.146 38.598 1.00 33.16 477 ASN O O 1
ATOM 3812 N N . PRO A 1 478 ? -29.686 30.625 40.722 1.00 35.29 478 PRO O N 1
ATOM 3813 C CA . PRO A 1 478 ? -29.543 29.194 40.407 1.00 35.29 478 PRO O CA 1
ATOM 3814 C C . PRO A 1 478 ? -30.729 28.587 39.682 1.00 35.29 478 PRO O C 1
ATOM 3815 O O . PRO A 1 478 ? -30.535 27.705 38.838 1.00 35.29 478 PRO O O 1
ATOM 3819 N N . MET A 1 479 ? -31.953 29.013 39.988 1.00 38.93 479 MET O N 1
ATOM 3820 C CA . MET A 1 479 ? -33.113 28.407 39.344 1.00 38.93 479 MET O CA 1
ATOM 3821 C C . MET A 1 479 ? -33.121 28.684 37.847 1.00 38.93 479 MET O C 1
ATOM 3822 O O . MET A 1 479 ? -33.438 27.797 37.046 1.00 38.93 479 MET O O 1
ATOM 3827 N N . GLU A 1 480 ? -32.787 29.912 37.447 1.00 33.20 480 GLU O N 1
ATOM 3828 C CA . GLU A 1 480 ? -32.752 30.239 36.025 1.00 33.20 480 GLU O CA 1
ATOM 3829 C C . GLU A 1 480 ? -31.573 29.567 35.331 1.00 33.20 480 GLU O C 1
ATOM 3830 O O . GLU A 1 480 ? -31.739 28.925 34.288 1.00 33.20 480 GLU O O 1
ATOM 3836 N N . ASP A 1 481 ? -30.378 29.695 35.901 1.00 33.49 481 ASP O N 1
ATOM 3837 C CA . ASP A 1 481 ? -29.186 29.074 35.339 1.00 33.49 481 ASP O CA 1
ATOM 3838 C C . ASP A 1 481 ? -28.128 28.970 36.426 1.00 33.49 481 ASP O C 1
ATOM 3839 O O . ASP A 1 481 ? -28.192 29.662 37.444 1.00 33.49 481 ASP O O 1
ATOM 3844 N N . LYS A 1 482 ? -27.145 28.102 36.194 1.00 31.77 482 LYS O N 1
ATOM 3845 C CA . LYS A 1 482 ? -26.078 27.874 37.160 1.00 31.77 482 LYS O CA 1
ATOM 3846 C C . LYS A 1 482 ? -24.693 28.097 36.563 1.00 31.77 482 LYS O C 1
ATOM 3847 O O . LYS A 1 482 ? -23.696 27.675 37.152 1.00 31.77 482 LYS O O 1
ATOM 3853 N N . ARG A 1 483 ? -24.607 28.756 35.414 1.00 28.14 483 ARG O N 1
ATOM 3854 C CA . ARG A 1 483 ? -23.338 29.004 34.754 1.00 28.14 483 ARG O CA 1
ATOM 3855 C C . ARG A 1 483 ? -23.107 30.500 34.612 1.00 28.14 483 ARG O C 1
ATOM 3856 O O . ARG A 1 483 ? -24.042 31.303 34.638 1.00 28.14 483 ARG O O 1
ATOM 3864 N N . LEU A 1 484 ? -21.840 30.862 34.467 1.00 26.16 484 LEU O N 1
ATOM 3865 C CA . LEU A 1 484 ? -21.418 32.244 34.330 1.00 26.16 484 LEU O CA 1
ATOM 3866 C C . LEU A 1 484 ? -20.279 32.293 33.328 1.00 26.16 484 LEU O C 1
ATOM 3867 O O . LEU A 1 484 ? -19.379 31.451 33.368 1.00 26.16 484 LEU O O 1
ATOM 3872 N N . PHE A 1 485 ? -20.315 33.269 32.426 1.00 26.21 485 PHE O N 1
ATOM 3873 C CA . PHE A 1 485 ? -19.378 33.324 31.312 1.00 26.21 485 PHE O CA 1
ATOM 3874 C C . PHE A 1 485 ? -18.558 34.602 31.390 1.00 26.21 485 PHE O C 1
ATOM 3875 O O . PHE A 1 485 ? -19.117 35.696 31.505 1.00 26.21 485 PHE O O 1
ATOM 3883 N N . CYS A 1 486 ? -17.236 34.455 31.330 1.00 24.94 486 CYS O N 1
ATOM 3884 C CA . CYS A 1 486 ? -16.301 35.569 31.315 1.00 24.94 486 CYS O CA 1
ATOM 3885 C C . CYS A 1 486 ? -15.006 35.094 30.676 1.00 24.94 486 CYS O C 1
ATOM 3886 O O . CYS A 1 486 ? -14.611 33.939 30.842 1.00 24.94 486 CYS O O 1
ATOM 3889 N N . LEU A 1 487 ? -14.343 35.989 29.950 1.00 23.93 487 LEU O N 1
ATOM 3890 C CA . LEU A 1 487 ? -13.103 35.663 29.257 1.00 23.93 487 LEU O CA 1
ATOM 3891 C C . LEU A 1 487 ? -11.966 36.489 29.842 1.00 23.93 487 LEU O C 1
ATOM 3892 O O . LEU A 1 487 ? -11.965 37.717 29.721 1.00 23.93 487 LEU O O 1
ATOM 3897 N N . LEU A 1 488 ? -11.003 35.814 30.465 1.00 22.98 488 LEU O N 1
ATOM 3898 C CA . LEU A 1 488 ? -9.873 36.485 31.091 1.00 22.98 488 LEU O CA 1
ATOM 3899 C C . LEU A 1 488 ? -8.632 35.623 30.942 1.00 22.98 488 LEU O C 1
ATOM 3900 O O . LEU A 1 488 ? -8.716 34.395 30.924 1.00 22.98 488 LEU O O 1
ATOM 3905 N N . THR A 1 489 ? -7.477 36.276 30.844 1.00 22.18 489 THR O N 1
ATOM 3906 C CA . THR A 1 489 ? -6.188 35.595 30.859 1.00 22.18 489 THR O CA 1
ATOM 3907 C C . THR A 1 489 ? -5.311 36.243 31.914 1.00 22.18 489 THR O C 1
ATOM 3908 O O . THR A 1 489 ? -5.194 37.472 31.953 1.00 22.18 489 THR O O 1
ATOM 3912 N N . ALA A 1 490 ? -4.693 35.425 32.761 1.00 20.28 490 ALA O N 1
ATOM 3913 C CA . ALA A 1 490 ? -3.827 35.925 33.821 1.00 20.28 490 ALA O CA 1
ATOM 3914 C C . ALA A 1 490 ? -3.025 34.758 34.379 1.00 20.28 490 ALA O C 1
ATOM 3915 O O . ALA A 1 490 ? -3.258 33.598 34.034 1.00 20.28 490 ALA O O 1
ATOM 3917 N N . GLY A 1 491 ? -2.063 35.086 35.241 1.00 20.85 491 GLY O N 1
ATOM 3918 C CA . GLY A 1 491 ? -1.246 34.052 35.850 1.00 20.85 491 GLY O CA 1
ATOM 3919 C C . GLY A 1 491 ? -1.994 33.218 36.872 1.00 20.85 491 GLY O C 1
ATOM 3920 O O . GLY A 1 491 ? -1.860 31.995 36.900 1.00 20.85 491 GLY O O 1
ATOM 3921 N N . LEU A 1 492 ? -2.785 33.865 37.727 1.00 21.51 492 LEU O N 1
ATOM 3922 C CA . LEU A 1 492 ? -3.478 33.186 38.812 1.00 21.51 492 LEU O CA 1
ATOM 3923 C C . LEU A 1 492 ? -4.840 33.830 39.026 1.00 21.51 492 LEU O C 1
ATOM 3924 O O . LEU A 1 492 ? -5.049 35.000 38.700 1.00 21.51 492 LEU O O 1
ATOM 3929 N N . PHE A 1 493 ? -5.764 33.061 39.598 1.00 21.54 493 PHE O N 1
ATOM 3930 C CA . PHE A 1 493 ? -7.156 33.472 39.708 1.00 21.54 493 PHE O CA 1
ATOM 3931 C C . PHE A 1 493 ? -7.670 33.277 41.126 1.00 21.54 493 PHE O C 1
ATOM 3932 O O . PHE A 1 493 ? -7.273 32.344 41.826 1.00 21.54 493 PHE O O 1
ATOM 3940 N N . SER A 1 494 ? -8.580 34.159 41.534 1.00 22.60 494 SER O N 1
ATOM 3941 C CA . SER A 1 494 ? -9.244 34.070 42.825 1.00 22.60 494 SER O CA 1
ATOM 3942 C C . SER A 1 494 ? -10.695 34.495 42.664 1.00 22.60 494 SER O C 1
ATOM 3943 O O . SER A 1 494 ? -11.029 35.274 41.772 1.00 22.60 494 SER O O 1
ATOM 3946 N N . MET A 1 495 ? -11.556 33.982 43.539 1.00 23.35 495 MET O N 1
ATOM 3947 C CA . MET A 1 495 ? -12.993 34.184 43.427 1.00 23.35 495 MET O CA 1
ATOM 3948 C C . MET A 1 495 ? -13.579 34.559 44.780 1.00 23.35 495 MET O C 1
ATOM 3949 O O . MET A 1 495 ? -13.141 34.055 45.815 1.00 23.35 495 MET O O 1
ATOM 3954 N N . ARG A 1 496 ? -14.571 35.449 44.763 1.00 23.84 496 ARG O N 1
ATOM 3955 C CA . ARG A 1 496 ? -15.236 35.919 45.970 1.00 23.84 496 ARG O CA 1
ATOM 3956 C C . ARG A 1 496 ? -16.741 35.893 45.761 1.00 23.84 496 ARG O C 1
ATOM 3957 O O . ARG A 1 496 ? -17.231 36.343 44.722 1.00 23.84 496 ARG O O 1
ATOM 3965 N N . ILE A 1 497 ? -17.474 35.379 46.746 1.00 27.99 497 ILE O N 1
ATOM 3966 C CA . ILE A 1 497 ? -18.925 35.255 46.677 1.00 27.99 497 ILE O CA 1
ATOM 3967 C C . ILE A 1 497 ? -19.537 36.012 47.847 1.00 27.99 497 ILE O C 1
ATOM 3968 O O . ILE A 1 497 ? -19.194 35.753 49.006 1.00 27.99 497 ILE O O 1
ATOM 3973 N N . ILE A 1 498 ? -20.449 36.932 47.547 1.00 31.63 498 ILE O N 1
ATOM 3974 C CA . ILE A 1 498 ? -21.132 37.737 48.553 1.00 31.63 498 ILE O CA 1
ATOM 3975 C C . ILE A 1 498 ? -22.629 37.487 48.436 1.00 31.63 498 ILE O C 1
ATOM 3976 O O . ILE A 1 498 ? -23.200 37.615 47.348 1.00 31.63 498 ILE O O 1
ATOM 3981 N N . SER A 1 499 ? -23.261 37.134 49.553 1.00 36.06 499 SER O N 1
ATOM 3982 C CA . SER A 1 499 ? -24.681 36.813 49.564 1.00 36.06 499 SER O CA 1
ATOM 3983 C C . SER A 1 499 ? -25.360 37.470 50.755 1.00 36.06 499 SER O C 1
ATOM 3984 O O . SER A 1 499 ? -24.792 37.529 51.847 1.00 36.06 499 SER O O 1
ATOM 3987 N N . LYS A 1 500 ? -26.582 37.964 50.533 1.00 33.40 500 LYS O N 1
ATOM 3988 C CA . LYS A 1 500 ? -27.465 38.451 51.598 1.00 33.40 500 LYS O CA 1
ATOM 3989 C C . LYS A 1 500 ? -28.800 37.732 51.421 1.00 33.40 500 LYS O C 1
ATOM 3990 O O . LYS A 1 500 ? -29.719 38.247 50.784 1.00 33.40 500 LYS O O 1
ATOM 3996 N N . ALA A 1 501 ? -28.905 36.538 51.995 1.00 36.02 501 ALA O N 1
ATOM 3997 C CA . ALA A 1 501 ? -30.099 35.728 51.829 1.00 36.02 501 ALA O CA 1
ATOM 3998 C C . ALA A 1 501 ? -30.230 34.784 53.012 1.00 36.02 501 ALA O C 1
ATOM 3999 O O . ALA A 1 501 ? -29.262 34.513 53.726 1.00 36.02 501 ALA O O 1
ATOM 4001 N N . GLN A 1 502 ? -31.448 34.278 53.204 1.00 39.28 502 GLN O N 1
ATOM 4002 C CA . GLN A 1 502 ? -31.718 33.410 54.342 1.00 39.28 502 GLN O CA 1
ATOM 4003 C C . GLN A 1 502 ? -30.909 32.123 54.264 1.00 39.28 502 GLN O C 1
ATOM 4004 O O . GLN A 1 502 ? -30.352 31.672 55.271 1.00 39.28 502 GLN O O 1
ATOM 4010 N N . THR A 1 503 ? -30.829 31.519 53.082 1.00 35.32 503 THR O N 1
ATOM 4011 C CA . THR A 1 503 ? -30.183 30.225 52.915 1.00 35.32 503 THR O CA 1
ATOM 4012 C C . THR A 1 503 ? -29.150 30.294 51.801 1.00 35.32 503 THR O C 1
ATOM 4013 O O . THR A 1 503 ? -29.398 30.882 50.745 1.00 35.32 503 THR O O 1
ATOM 4017 N N . PHE A 1 504 ? -27.990 29.689 52.045 1.00 32.54 504 PHE O N 1
ATOM 4018 C CA . PHE A 1 504 ? -26.941 29.606 51.035 1.00 32.54 504 PHE O CA 1
ATOM 4019 C C . PHE A 1 504 ? -26.054 28.421 51.377 1.00 32.54 504 PHE O C 1
ATOM 4020 O O . PHE A 1 504 ? -25.283 28.490 52.337 1.00 32.54 504 PHE O O 1
ATOM 4028 N N . ILE A 1 505 ? -26.159 27.348 50.599 1.00 31.30 505 ILE O N 1
ATOM 4029 C CA . ILE A 1 505 ? -25.333 26.159 50.766 1.00 31.30 505 ILE O CA 1
ATOM 4030 C C . ILE A 1 505 ? -24.591 25.914 49.463 1.00 31.30 505 ILE O C 1
ATOM 4031 O O . ILE A 1 505 ? -25.209 25.859 48.395 1.00 31.30 505 ILE O O 1
ATOM 4036 N N . LEU A 1 506 ? -23.272 25.773 49.549 1.00 26.86 506 LEU O N 1
ATOM 4037 C CA . LEU A 1 506 ? -22.415 25.600 48.384 1.00 26.86 506 LEU O CA 1
ATOM 4038 C C . LEU A 1 506 ? -21.784 24.218 48.434 1.00 26.86 506 LEU O C 1
ATOM 4039 O O . LEU A 1 506 ? -21.064 23.897 49.383 1.00 26.86 506 LEU O O 1
ATOM 4044 N N . ARG A 1 507 ? -22.040 23.410 47.407 1.00 26.46 507 ARG O N 1
ATOM 4045 C CA . ARG A 1 507 ? -21.578 22.028 47.403 1.00 26.46 507 ARG O CA 1
ATOM 4046 C C . ARG A 1 507 ? -20.266 21.853 46.647 1.00 26.46 507 ARG O C 1
ATOM 4047 O O . ARG A 1 507 ? -19.381 21.127 47.110 1.00 26.46 507 ARG O O 1
ATOM 4055 N N . SER A 1 508 ? -20.122 22.497 45.495 1.00 26.53 508 SER O N 1
ATOM 4056 C CA . SER A 1 508 ? -18.918 22.373 44.682 1.00 26.53 508 SER O CA 1
ATOM 4057 C C . SER A 1 508 ? -18.968 23.432 43.590 1.00 26.53 508 SER O C 1
ATOM 4058 O O . SER A 1 508 ? -19.899 24.239 43.522 1.00 26.53 508 SER O O 1
ATOM 4061 N N . TYR A 1 509 ? -17.944 23.424 42.739 1.00 23.70 509 TYR O N 1
ATOM 4062 C CA . TYR A 1 509 ? -17.885 24.263 41.551 1.00 23.70 509 TYR O CA 1
ATOM 4063 C C . TYR A 1 509 ? -16.764 23.747 40.665 1.00 23.70 509 TYR O C 1
ATOM 4064 O O . TYR A 1 509 ? -15.866 23.038 41.125 1.00 23.70 509 TYR O O 1
ATOM 4073 N N . LYS A 1 510 ? -16.823 24.108 39.385 1.00 22.16 510 LYS O N 1
ATOM 4074 C CA . LYS A 1 510 ? -15.787 23.724 38.437 1.00 22.16 510 LYS O CA 1
ATOM 4075 C C . LYS A 1 510 ? -15.457 24.899 37.532 1.00 22.16 510 LYS O C 1
ATOM 4076 O O . LYS A 1 510 ? -16.255 25.822 37.355 1.00 22.16 510 LYS O O 1
ATOM 4082 N N . ILE A 1 511 ? -14.258 24.852 36.962 1.00 20.55 511 ILE O N 1
ATOM 4083 C CA . ILE A 1 511 ? -13.733 25.905 36.104 1.00 20.55 511 ILE O CA 1
ATOM 4084 C C . ILE A 1 511 ? -13.274 25.282 34.795 1.00 20.55 511 ILE O C 1
ATOM 4085 O O . ILE A 1 511 ? -12.656 24.213 34.792 1.00 20.55 511 ILE O O 1
ATOM 4090 N N . THR A 1 512 ? -13.582 25.944 33.683 1.00 22.15 512 THR O N 1
ATOM 4091 C CA . THR A 1 512 ? -13.099 25.550 32.366 1.00 22.15 512 THR O CA 1
ATOM 4092 C C . THR A 1 512 ? -12.033 26.537 31.921 1.00 22.15 512 THR O C 1
ATOM 4093 O O . THR A 1 512 ? -12.262 27.749 31.943 1.00 22.15 512 THR O O 1
ATOM 4097 N N . TYR A 1 513 ? -10.879 26.023 31.506 1.00 26.13 513 TYR O N 1
ATOM 4098 C CA . TYR A 1 513 ? -9.726 26.869 31.244 1.00 26.13 513 TYR O CA 1
ATOM 4099 C C . TYR A 1 513 ? -8.886 26.270 30.128 1.00 26.13 513 TYR O C 1
ATOM 4100 O O . TYR A 1 513 ? -9.091 25.130 29.709 1.00 26.13 513 TYR O O 1
ATOM 4109 N N . GLU A 1 514 ? -7.929 27.063 29.646 1.00 24.85 514 GLU O N 1
ATOM 4110 C CA . GLU A 1 514 ? -6.947 26.625 28.665 1.00 24.85 514 GLU O CA 1
ATOM 4111 C C . GLU A 1 514 ? -5.612 27.286 28.974 1.00 24.85 514 GLU O C 1
ATOM 4112 O O . GLU A 1 514 ? -5.561 28.356 29.583 1.00 24.85 514 GLU O O 1
ATOM 4118 N N . PHE A 1 515 ? -4.531 26.639 28.552 1.00 23.60 515 PHE O N 1
ATOM 4119 C CA . PHE A 1 515 ? -3.195 27.179 28.761 1.00 23.60 515 PHE O CA 1
ATOM 4120 C C . PHE A 1 515 ? -2.844 28.174 27.665 1.00 23.60 515 PHE O C 1
ATOM 4121 O O . PHE A 1 515 ? -3.161 27.964 26.492 1.00 23.60 515 PHE O O 1
ATOM 4129 N N . ALA A 1 516 ? -2.186 29.263 28.050 1.00 23.66 516 ALA O N 1
ATOM 4130 C CA . ALA A 1 516 ? -2.018 30.410 27.167 1.00 23.66 516 ALA O CA 1
ATOM 4131 C C . ALA A 1 516 ? -0.583 30.926 27.191 1.00 23.66 516 ALA O C 1
ATOM 4132 O O . ALA A 1 516 ? -0.331 32.125 27.307 1.00 23.66 516 ALA O O 1
ATOM 4134 N N . GLY A 1 517 ? 0.383 30.023 27.077 1.00 25.68 517 GLY O N 1
ATOM 4135 C CA . GLY A 1 517 ? 1.749 30.456 26.873 1.00 25.68 517 GLY O CA 1
ATOM 4136 C C . GLY A 1 517 ? 2.671 30.259 28.052 1.00 25.68 517 GLY O C 1
ATOM 4137 O O . GLY A 1 517 ? 2.858 29.134 28.521 1.00 25.68 517 GLY O O 1
ATOM 4138 N N . GLU A 1 518 ? 3.267 31.347 28.532 1.00 30.29 518 GLU O N 1
ATOM 4139 C CA . GLU A 1 518 ? 4.203 31.298 29.645 1.00 30.29 518 GLU O CA 1
ATOM 4140 C C . GLU A 1 518 ? 4.073 32.569 30.468 1.00 30.29 518 GLU O C 1
ATOM 4141 O O . GLU A 1 518 ? 3.609 33.604 29.985 1.00 30.29 518 GLU O O 1
ATOM 4147 N N . MET A 1 519 ? 4.495 32.478 31.725 1.00 29.83 519 MET O N 1
ATOM 4148 C CA . MET A 1 519 ? 4.381 33.571 32.679 1.00 29.83 519 MET O CA 1
ATOM 4149 C C . MET A 1 519 ? 5.706 34.315 32.759 1.00 29.83 519 MET O C 1
ATOM 4150 O O . MET A 1 519 ? 6.764 33.695 32.902 1.00 29.83 519 MET O O 1
ATOM 4155 N N . TRP A 1 520 ? 5.644 35.642 32.673 1.00 30.20 520 TRP O N 1
ATOM 4156 C CA . TRP A 1 520 ? 6.834 36.485 32.647 1.00 30.20 520 TRP O CA 1
ATOM 4157 C C . TRP A 1 520 ? 7.017 37.302 33.914 1.00 30.20 520 TRP O C 1
ATOM 4158 O O . TRP A 1 520 ? 8.086 37.254 34.527 1.00 30.20 520 TRP O O 1
ATOM 4169 N N . SER A 1 521 ? 6.006 38.061 34.325 1.00 29.49 521 SER O N 1
ATOM 4170 C CA . SER A 1 521 ? 6.126 38.887 35.521 1.00 29.49 521 SER O CA 1
ATOM 4171 C C . SER A 1 521 ? 4.771 39.197 36.143 1.00 29.49 521 SER O C 1
ATOM 4172 O O . SER A 1 521 ? 4.694 39.821 37.202 1.00 29.49 521 SER O O 1
ATOM 4174 N N . MET B 2 1 ? -69.991 41.160 -93.657 1.00 124.03 1 MET A N 1
ATOM 4175 C CA . MET B 2 1 ? -71.317 41.622 -93.309 1.00 124.03 1 MET A CA 1
ATOM 4176 C C . MET B 2 1 ? -71.175 42.651 -92.221 1.00 124.03 1 MET A C 1
ATOM 4177 O O . MET B 2 1 ? -70.148 42.708 -91.563 1.00 124.03 1 MET A O 1
ATOM 4182 N N . GLU B 2 2 ? -72.214 43.446 -92.001 1.00 121.47 2 GLU A N 1
ATOM 4183 C CA . GLU B 2 2 ? -72.186 44.430 -90.948 1.00 121.47 2 GLU A CA 1
ATOM 4184 C C . GLU B 2 2 ? -73.341 44.252 -89.993 1.00 121.47 2 GLU A C 1
ATOM 4185 O O . GLU B 2 2 ? -74.480 44.207 -90.419 1.00 121.47 2 GLU A O 1
ATOM 4191 N N . ILE B 2 3 ? -73.058 44.124 -88.707 1.00 115.71 3 ILE A N 1
ATOM 4192 C CA . ILE B 2 3 ? -74.095 44.055 -87.720 1.00 115.71 3 ILE A CA 1
ATOM 4193 C C . ILE B 2 3 ? -73.851 45.344 -86.993 1.00 115.71 3 ILE A C 1
ATOM 4194 O O . ILE B 2 3 ? -72.754 45.560 -86.519 1.00 115.71 3 ILE A O 1
ATOM 4199 N N . LEU B 2 4 ? -74.845 46.212 -86.873 1.00 117.61 4 LEU A N 1
ATOM 4200 C CA . LEU B 2 4 ? -74.631 47.529 -86.277 1.00 117.61 4 LEU A CA 1
ATOM 4201 C C . LEU B 2 4 ? -75.235 47.652 -84.893 1.00 117.61 4 LEU A C 1
ATOM 4202 O O . LEU B 2 4 ? -76.212 46.994 -84.595 1.00 117.61 4 LEU A O 1
ATOM 4207 N N . TYR B 2 5 ? -74.642 48.473 -84.041 1.00 118.55 5 TYR A N 1
ATOM 4208 C CA . TYR B 2 5 ? -75.130 48.621 -82.685 1.00 118.55 5 TYR A CA 1
ATOM 4209 C C . TYR B 2 5 ? -76.214 49.647 -82.596 1.00 118.55 5 TYR A C 1
ATOM 4210 O O . TYR B 2 5 ? -75.956 50.794 -82.272 1.00 118.55 5 TYR A O 1
ATOM 4219 N N . THR B 2 6 ? -77.436 49.275 -82.929 1.00 123.29 6 THR A N 1
ATOM 4220 C CA . THR B 2 6 ? -78.557 50.176 -82.773 1.00 123.29 6 THR A CA 1
ATOM 4221 C C . THR B 2 6 ? -78.780 50.437 -81.282 1.00 123.29 6 THR A C 1
ATOM 4222 O O . THR B 2 6 ? -79.164 51.524 -80.876 1.00 123.29 6 THR A O 1
ATOM 4226 N N . GLY B 2 7 ? -78.554 49.436 -80.457 1.00 126.99 7 GLY A N 1
ATOM 4227 C CA . GLY B 2 7 ? -78.712 49.598 -79.028 1.00 126.99 7 GLY A CA 1
ATOM 4228 C C . GLY B 2 7 ? -80.026 49.030 -78.612 1.00 126.99 7 GLY A C 1
ATOM 4229 O O . GLY B 2 7 ? -80.257 48.733 -77.439 1.00 126.99 7 GLY A O 1
ATOM 4230 N N . ALA B 2 8 ? -80.889 48.832 -79.584 1.00 130.58 8 ALA A N 1
ATOM 4231 C CA . ALA B 2 8 ? -82.157 48.229 -79.299 1.00 130.58 8 ALA A CA 1
ATOM 4232 C C . ALA B 2 8 ? -81.914 46.785 -78.993 1.00 130.58 8 ALA A C 1
ATOM 4233 O O . ALA B 2 8 ? -81.041 46.171 -79.585 1.00 130.58 8 ALA A O 1
ATOM 4235 N N . SER B 2 9 ? -82.673 46.215 -78.079 1.00 131.84 9 SER A N 1
ATOM 4236 C CA . SER B 2 9 ? -82.553 44.795 -77.828 1.00 131.84 9 SER A CA 1
ATOM 4237 C C . SER B 2 9 ? -83.337 44.048 -78.893 1.00 131.84 9 SER A C 1
ATOM 4238 O O . SER B 2 9 ? -84.054 44.687 -79.654 1.00 131.84 9 SER A O 1
ATOM 4241 N N . GLU B 2 10 ? -83.232 42.721 -78.956 1.00 131.51 10 GLU A N 1
ATOM 4242 C CA . GLU B 2 10 ? -83.835 41.951 -80.052 1.00 131.51 10 GLU A CA 1
ATOM 4243 C C . GLU B 2 10 ? -83.233 42.430 -81.341 1.00 131.51 10 GLU A C 1
ATOM 4244 O O . GLU B 2 10 ? -83.937 42.645 -82.316 1.00 131.51 10 GLU A O 1
ATOM 4250 N N . SER B 2 11 ? -81.926 42.619 -81.341 1.00 122.23 11 SER A N 1
ATOM 4251 C CA . SER B 2 11 ? -81.240 43.077 -82.513 1.00 122.23 11 SER A CA 1
ATOM 4252 C C . SER B 2 11 ? -80.244 42.014 -82.801 1.00 122.23 11 SER A C 1
ATOM 4253 O O . SER B 2 11 ? -79.840 41.293 -81.905 1.00 122.23 11 SER A O 1
ATOM 4256 N N . LEU B 2 12 ? -79.845 41.895 -84.055 1.00 115.99 12 LEU A N 1
ATOM 4257 C CA . LEU B 2 12 ? -78.848 40.919 -84.413 1.00 115.99 12 LEU A CA 1
ATOM 4258 C C . LEU B 2 12 ? -77.606 41.141 -83.577 1.00 115.99 12 LEU A C 1
ATOM 4259 O O . LEU B 2 12 ? -77.003 40.188 -83.127 1.00 115.99 12 LEU A O 1
ATOM 4264 N N . HIS B 2 13 ? -77.219 42.376 -83.340 1.00 111.55 13 HIS A N 1
ATOM 4265 C CA . HIS B 2 13 ? -76.000 42.586 -82.615 1.00 111.55 13 HIS A CA 1
ATOM 4266 C C . HIS B 2 13 ? -76.162 42.056 -81.237 1.00 111.55 13 HIS A C 1
ATOM 4267 O O . HIS B 2 13 ? -75.326 41.327 -80.747 1.00 111.55 13 HIS A O 1
ATOM 4274 N N . SER B 2 14 ? -77.263 42.370 -80.608 1.00 113.98 14 SER A N 1
ATOM 4275 C CA . SER B 2 14 ? -77.433 41.957 -79.245 1.00 113.98 14 SER A CA 1
ATOM 4276 C C . SER B 2 14 ? -77.546 40.474 -79.067 1.00 113.98 14 SER A C 1
ATOM 4277 O O . SER B 2 14 ? -76.961 39.917 -78.154 1.00 113.98 14 SER A O 1
ATOM 4280 N N . THR B 2 15 ? -78.311 39.823 -79.931 1.00 112.13 15 THR A N 1
ATOM 4281 C CA . THR B 2 15 ? -78.470 38.387 -79.840 1.00 112.13 15 THR A CA 1
ATOM 4282 C C . THR B 2 15 ? -77.202 37.612 -80.089 1.00 112.13 15 THR A C 1
ATOM 4283 O O . THR B 2 15 ? -76.886 36.692 -79.348 1.00 112.13 15 THR A O 1
ATOM 4287 N N . ILE B 2 16 ? -76.446 37.995 -81.102 1.00 109.07 16 ILE A N 1
ATOM 4288 C CA . ILE B 2 16 ? -75.182 37.354 -81.364 1.00 109.07 16 ILE A CA 1
ATOM 4289 C C . ILE B 2 16 ? -74.198 37.583 -80.244 1.00 109.07 16 ILE A C 1
ATOM 4290 O O . ILE B 2 16 ? -73.518 36.670 -79.827 1.00 109.07 16 ILE A O 1
ATOM 4295 N N . LEU B 2 17 ? -74.149 38.773 -79.690 1.00 105.91 17 LEU A N 1
ATOM 4296 C CA . LEU B 2 17 ? -73.148 39.032 -78.691 1.00 105.91 17 LEU A CA 1
ATOM 4297 C C . LEU B 2 17 ? -73.339 38.125 -77.534 1.00 105.91 17 LEU A C 1
ATOM 4298 O O . LEU B 2 17 ? -72.391 37.610 -76.986 1.00 105.91 17 LEU A O 1
ATOM 4303 N N . LYS B 2 18 ? -74.568 37.897 -77.150 1.00 106.51 18 LYS A N 1
ATOM 4304 C CA . LYS B 2 18 ? -74.791 37.107 -75.969 1.00 106.51 18 LYS A CA 1
ATOM 4305 C C . LYS B 2 18 ? -74.231 35.731 -76.189 1.00 106.51 18 LYS A C 1
ATOM 4306 O O . LYS B 2 18 ? -73.625 35.151 -75.295 1.00 106.51 18 LYS A O 1
ATOM 4312 N N . ALA B 2 19 ? -74.420 35.186 -77.376 1.00 102.81 19 ALA A N 1
ATOM 4313 C CA . ALA B 2 19 ? -73.973 33.837 -77.628 1.00 102.81 19 ALA A CA 1
ATOM 4314 C C . ALA B 2 19 ? -72.514 33.724 -77.532 1.00 102.81 19 ALA A C 1
ATOM 4315 O O . ALA B 2 19 ? -72.022 32.842 -76.876 1.00 102.81 19 ALA A O 1
ATOM 4317 N N . LEU B 2 20 ? -71.805 34.662 -78.115 1.00 99.76 20 LEU A N 1
ATOM 4318 C CA . LEU B 2 20 ? -70.371 34.618 -78.134 1.00 99.76 20 LEU A CA 1
ATOM 4319 C C . LEU B 2 20 ? -69.834 34.686 -76.753 1.00 99.76 20 LEU A C 1
ATOM 4320 O O . LEU B 2 20 ? -68.877 34.030 -76.438 1.00 99.76 20 LEU A O 1
ATOM 4325 N N . LEU B 2 21 ? -70.436 35.480 -75.914 1.00 101.64 21 LEU A N 1
ATOM 4326 C CA . LEU B 2 21 ? -69.963 35.631 -74.561 1.00 101.64 21 LEU A CA 1
ATOM 4327 C C . LEU B 2 21 ? -70.043 34.378 -73.757 1.00 101.64 21 LEU A C 1
ATOM 4328 O O . LEU B 2 21 ? -69.192 34.140 -72.930 1.00 101.64 21 LEU A O 1
ATOM 4333 N N . GLU B 2 22 ? -71.066 33.578 -73.967 1.00 104.07 22 GLU A N 1
ATOM 4334 C CA . GLU B 2 22 ? -71.188 32.321 -73.254 1.00 104.07 22 GLU A CA 1
ATOM 4335 C C . GLU B 2 22 ? -70.044 31.436 -73.600 1.00 104.07 22 GLU A C 1
ATOM 4336 O O . GLU B 2 22 ? -69.475 30.791 -72.735 1.00 104.07 22 GLU A O 1
ATOM 4342 N N . ARG B 2 23 ? -69.683 31.402 -74.869 1.00 99.18 23 ARG A N 1
ATOM 4343 C CA . ARG B 2 23 ? -68.586 30.598 -75.303 1.00 99.18 23 ARG A CA 1
ATOM 4344 C C . ARG B 2 23 ? -67.267 31.043 -74.703 1.00 99.18 23 ARG A C 1
ATOM 4345 O O . ARG B 2 23 ? -66.501 30.236 -74.243 1.00 99.18 23 ARG A O 1
ATOM 4353 N N . ILE B 2 24 ? -67.016 32.326 -74.655 1.00 98.56 24 ILE A N 1
ATOM 4354 C CA . ILE B 2 24 ? -65.800 32.841 -74.077 1.00 98.56 24 ILE A CA 1
ATOM 4355 C C . ILE B 2 24 ? -65.723 32.472 -72.624 1.00 98.56 24 ILE A C 1
ATOM 4356 O O . ILE B 2 24 ? -64.677 32.106 -72.133 1.00 98.56 24 ILE A O 1
ATOM 4361 N N . ASP B 2 25 ? -66.821 32.554 -71.917 1.00 102.41 25 ASP A N 1
ATOM 4362 C CA . ASP B 2 25 ? -66.846 32.221 -70.515 1.00 102.41 25 ASP A CA 1
ATOM 4363 C C . ASP B 2 25 ? -66.586 30.770 -70.214 1.00 102.41 25 ASP A C 1
ATOM 4364 O O . ASP B 2 25 ? -65.933 30.461 -69.230 1.00 102.41 25 ASP A O 1
ATOM 4369 N N . LEU B 2 26 ? -67.101 29.868 -71.027 1.00 99.12 26 LEU A N 1
ATOM 4370 C CA . LEU B 2 26 ? -66.820 28.461 -70.832 1.00 99.12 26 LEU A CA 1
ATOM 4371 C C . LEU B 2 26 ? -65.359 28.244 -71.014 1.00 99.12 26 LEU A C 1
ATOM 4372 O O . LEU B 2 26 ? -64.744 27.564 -70.235 1.00 99.12 26 LEU A O 1
ATOM 4377 N N . GLY B 2 27 ? -64.781 28.861 -72.013 1.00 99.66 27 GLY A N 1
ATOM 4378 C CA . GLY B 2 27 ? -63.376 28.701 -72.292 1.00 99.66 27 GLY A CA 1
ATOM 4379 C C . GLY B 2 27 ? -62.512 29.198 -71.184 1.00 99.66 27 GLY A C 1
ATOM 4380 O O . GLY B 2 27 ? -61.493 28.621 -70.888 1.00 99.66 27 GLY A O 1
ATOM 4381 N N . ASP B 2 28 ? -62.905 30.278 -70.553 1.00 103.81 28 ASP A N 1
ATOM 4382 C CA . ASP B 2 28 ? -62.139 30.855 -69.475 1.00 103.81 28 ASP A CA 1
ATOM 4383 C C . ASP B 2 28 ? -62.010 29.961 -68.286 1.00 103.81 28 ASP A C 1
ATOM 4384 O O . ASP B 2 28 ? -61.103 30.125 -67.496 1.00 103.81 28 ASP A O 1
ATOM 4389 N N . THR B 2 29 ? -62.919 29.021 -68.130 1.00 100.06 29 THR A N 1
ATOM 4390 C CA . THR B 2 29 ? -62.829 28.088 -67.028 1.00 100.06 29 THR A CA 1
ATOM 4391 C C . THR B 2 29 ? -61.579 27.264 -67.070 1.00 100.06 29 THR A C 1
ATOM 4392 O O . THR B 2 29 ? -60.997 26.982 -66.042 1.00 100.06 29 THR A O 1
ATOM 4396 N N . PHE B 2 30 ? -61.163 26.859 -68.246 1.00 97.70 30 PHE A N 1
ATOM 4397 C CA . PHE B 2 30 ? -59.975 26.060 -68.381 1.00 97.70 30 PHE A CA 1
ATOM 4398 C C . PHE B 2 30 ? -58.775 26.815 -67.904 1.00 97.70 30 PHE A C 1
ATOM 4399 O O . PHE B 2 30 ? -57.977 26.302 -67.151 1.00 97.70 30 PHE A O 1
ATOM 4407 N N . ILE B 2 31 ? -58.657 28.062 -68.283 1.00 97.17 31 ILE A N 1
ATOM 4408 C CA . ILE B 2 31 ? -57.467 28.800 -67.920 1.00 97.17 31 ILE A CA 1
ATOM 4409 C C . ILE B 2 31 ? -57.410 28.905 -66.438 1.00 97.17 31 ILE A C 1
ATOM 4410 O O . ILE B 2 31 ? -56.362 28.774 -65.841 1.00 97.17 31 ILE A O 1
ATOM 4415 N N . SER B 2 32 ? -58.547 29.112 -65.815 1.00 98.35 32 SER A N 1
ATOM 4416 C CA . SER B 2 32 ? -58.544 29.341 -64.401 1.00 98.35 32 SER A CA 1
ATOM 4417 C C . SER B 2 32 ? -57.975 28.160 -63.676 1.00 98.35 32 SER A C 1
ATOM 4418 O O . SER B 2 32 ? -57.233 28.315 -62.726 1.00 98.35 32 SER A O 1
ATOM 4421 N N . ASP B 2 33 ? -58.318 26.968 -64.103 1.00 97.99 33 ASP A N 1
ATOM 4422 C CA . ASP B 2 33 ? -57.839 25.789 -63.450 1.00 97.99 33 ASP A CA 1
ATOM 4423 C C . ASP B 2 33 ? -56.363 25.652 -63.559 1.00 97.99 33 ASP A C 1
ATOM 4424 O O . ASP B 2 33 ? -55.712 25.291 -62.597 1.00 97.99 33 ASP A O 1
ATOM 4429 N N . ASN B 2 34 ? -55.792 25.962 -64.705 1.00 93.68 34 ASN A N 1
ATOM 4430 C CA . ASN B 2 34 ? -54.383 25.720 -64.890 1.00 93.68 34 ASN A CA 1
ATOM 4431 C C . ASN B 2 34 ? -53.493 26.871 -64.563 1.00 93.68 34 ASN A C 1
ATOM 4432 O O . ASN B 2 34 ? -52.322 26.803 -64.785 1.00 93.68 34 ASN A O 1
ATOM 4437 N N . TYR B 2 35 ? -54.036 27.961 -64.084 1.00 97.06 35 TYR A N 1
ATOM 4438 C CA . TYR B 2 35 ? -53.253 29.169 -63.815 1.00 97.06 35 TYR A CA 1
ATOM 4439 C C . TYR B 2 35 ? -52.223 29.111 -62.719 1.00 97.06 35 TYR A C 1
ATOM 4440 O O . TYR B 2 35 ? -51.137 29.616 -62.874 1.00 97.06 35 TYR A O 1
ATOM 4449 N N . THR B 2 36 ? -52.554 28.516 -61.602 1.00 91.40 36 THR A N 1
ATOM 4450 C CA . THR B 2 36 ? -51.632 28.494 -60.511 1.00 91.40 36 THR A CA 1
ATOM 4451 C C . THR B 2 36 ? -50.451 27.676 -60.880 1.00 91.40 36 THR A C 1
ATOM 4452 O O . THR B 2 36 ? -49.332 28.007 -60.560 1.00 91.40 36 THR A O 1
ATOM 4456 N N . ARG B 2 37 ? -50.691 26.569 -61.540 1.00 87.79 37 ARG A N 1
ATOM 4457 C CA . ARG B 2 37 ? -49.610 25.713 -61.916 1.00 87.79 37 ARG A CA 1
ATOM 4458 C C . ARG B 2 37 ? -48.699 26.330 -62.896 1.00 87.79 37 ARG A C 1
ATOM 4459 O O . ARG B 2 37 ? -47.504 26.212 -62.772 1.00 87.79 37 ARG A O 1
ATOM 4467 N N . TRP B 2 38 ? -49.241 27.033 -63.862 1.00 87.59 38 TRP A N 1
ATOM 4468 C CA . TRP B 2 38 ? -48.425 27.688 -64.838 1.00 87.59 38 TRP A CA 1
ATOM 4469 C C . TRP B 2 38 ? -47.569 28.739 -64.182 1.00 87.59 38 TRP A C 1
ATOM 4470 O O . TRP B 2 38 ? -46.440 28.939 -64.578 1.00 87.59 38 TRP A O 1
ATOM 4481 N N . GLN B 2 39 ? -48.038 29.347 -63.111 1.00 89.77 39 GLN A N 1
ATOM 4482 C CA . GLN B 2 39 ? -47.300 30.420 -62.490 1.00 89.77 39 GLN A CA 1
ATOM 4483 C C . GLN B 2 39 ? -46.139 29.920 -61.740 1.00 89.77 39 GLN A C 1
ATOM 4484 O O . GLN B 2 39 ? -45.176 30.624 -61.566 1.00 89.77 39 GLN A O 1
ATOM 4490 N N . ALA B 2 40 ? -46.213 28.711 -61.259 1.00 84.94 40 ALA A N 1
ATOM 4491 C CA . ALA B 2 40 ? -45.082 28.121 -60.582 1.00 84.94 40 ALA A CA 1
ATOM 4492 C C . ALA B 2 40 ? -43.909 27.890 -61.468 1.00 84.94 40 ALA A C 1
ATOM 4493 O O . ALA B 2 40 ? -42.798 28.109 -61.073 1.00 84.94 40 ALA A O 1
ATOM 4495 N N . THR B 2 41 ? -44.143 27.459 -62.683 1.00 84.63 41 THR A N 1
ATOM 4496 C CA . THR B 2 41 ? -43.074 27.160 -63.576 1.00 84.63 41 THR A CA 1
ATOM 4497 C C . THR B 2 41 ? -42.260 28.414 -63.780 1.00 84.63 41 THR A C 1
ATOM 4498 O O . THR B 2 41 ? -41.068 28.355 -63.966 1.00 84.63 41 THR A O 1
ATOM 4502 N N . GLU B 2 42 ? -42.888 29.559 -63.773 1.00 89.28 42 GLU A N 1
ATOM 4503 C CA . GLU B 2 42 ? -42.161 30.776 -63.920 1.00 89.28 42 GLU A CA 1
ATOM 4504 C C . GLU B 2 42 ? -41.177 31.030 -62.813 1.00 89.28 42 GLU A C 1
ATOM 4505 O O . GLU B 2 42 ? -40.090 31.495 -63.048 1.00 89.28 42 GLU A O 1
ATOM 4511 N N . ARG B 2 43 ? -41.532 30.724 -61.595 1.00 86.62 43 ARG A N 1
ATOM 4512 C CA . ARG B 2 43 ? -40.602 30.878 -60.520 1.00 86.62 43 ARG A CA 1
ATOM 4513 C C . ARG B 2 43 ? -39.438 29.974 -60.784 1.00 86.62 43 ARG A C 1
ATOM 4514 O O . ARG B 2 43 ? -38.316 30.336 -60.522 1.00 86.62 43 ARG A O 1
ATOM 4522 N N . TYR B 2 44 ? -39.684 28.775 -61.276 1.00 82.05 44 TYR A N 1
ATOM 4523 C CA . TYR B 2 44 ? -38.624 27.824 -61.537 1.00 82.05 44 TYR A CA 1
ATOM 4524 C C . TYR B 2 44 ? -37.702 28.304 -62.614 1.00 82.05 44 TYR A C 1
ATOM 4525 O O . TYR B 2 44 ? -36.524 28.104 -62.524 1.00 82.05 44 TYR A O 1
ATOM 4534 N N . TYR B 2 45 ? -38.221 28.922 -63.651 1.00 81.92 45 TYR A N 1
ATOM 4535 C CA . TYR B 2 45 ? -37.408 29.460 -64.728 1.00 81.92 45 TYR A CA 1
ATOM 4536 C C . TYR B 2 45 ? -36.503 30.512 -64.192 1.00 81.92 45 TYR A C 1
ATOM 4537 O O . TYR B 2 45 ? -35.365 30.590 -64.573 1.00 81.92 45 TYR A O 1
ATOM 4546 N N . MET B 2 46 ? -36.991 31.335 -63.296 1.00 87.31 46 MET A N 1
ATOM 4547 C CA . MET B 2 46 ? -36.207 32.441 -62.799 1.00 87.31 46 MET A CA 1
ATOM 4548 C C . MET B 2 46 ? -35.369 32.107 -61.595 1.00 87.31 46 MET A C 1
ATOM 4549 O O . MET B 2 46 ? -34.659 32.959 -61.097 1.00 87.31 46 MET A O 1
ATOM 4554 N N . MET B 2 47 ? -35.441 30.877 -61.124 1.00 82.26 47 MET A N 1
ATOM 4555 C CA . MET B 2 47 ? -34.641 30.424 -59.996 1.00 82.26 47 MET A CA 1
ATOM 4556 C C . MET B 2 47 ? -34.799 31.274 -58.774 1.00 82.26 47 MET A C 1
ATOM 4557 O O . MET B 2 47 ? -33.835 31.545 -58.108 1.00 82.26 47 MET A O 1
ATOM 4562 N N . TYR B 2 48 ? -36.026 31.647 -58.448 1.00 81.86 48 TYR A N 1
ATOM 4563 C CA . TYR B 2 48 ? -36.305 32.484 -57.305 1.00 81.86 48 TYR A CA 1
ATOM 4564 C C . TYR B 2 48 ? -36.422 31.732 -56.010 1.00 81.86 48 TYR A C 1
ATOM 4565 O O . TYR B 2 48 ? -37.020 30.676 -55.975 1.00 81.86 48 TYR A O 1
ATOM 4574 N N . LYS B 2 49 ? -35.880 32.279 -54.931 1.00 79.86 49 LYS A N 1
ATOM 4575 C CA . LYS B 2 49 ? -36.023 31.676 -53.627 1.00 79.86 49 LYS A CA 1
ATOM 4576 C C . LYS B 2 49 ? -36.609 32.682 -52.664 1.00 79.86 49 LYS A C 1
ATOM 4577 O O . LYS B 2 49 ? -36.109 33.781 -52.595 1.00 79.86 49 LYS A O 1
ATOM 4583 N N . ILE B 2 50 ? -37.629 32.323 -51.898 1.00 80.46 50 ILE A N 1
ATOM 4584 C CA . ILE B 2 50 ? -38.192 33.225 -50.935 1.00 80.46 50 ILE A CA 1
ATOM 4585 C C . ILE B 2 50 ? -37.108 33.534 -49.992 1.00 80.46 50 ILE A C 1
ATOM 4586 O O . ILE B 2 50 ? -36.483 32.640 -49.480 1.00 80.46 50 ILE A O 1
ATOM 4591 N N . PRO B 2 51 ? -36.881 34.802 -49.707 1.00 79.67 51 PRO A N 1
ATOM 4592 C CA . PRO B 2 51 ? -35.724 35.082 -48.866 1.00 79.67 51 PRO A CA 1
ATOM 4593 C C . PRO B 2 51 ? -35.752 34.640 -47.404 1.00 79.67 51 PRO A C 1
ATOM 4594 O O . PRO B 2 51 ? -36.742 34.834 -46.750 1.00 79.67 51 PRO A O 1
ATOM 4598 N N . ASN B 2 52 ? -34.669 34.085 -46.889 1.00 86.39 52 ASN A N 1
ATOM 4599 C CA . ASN B 2 52 ? -34.563 33.674 -45.490 1.00 86.39 52 ASN A CA 1
ATOM 4600 C C . ASN B 2 52 ? -34.395 34.820 -44.539 1.00 86.39 52 ASN A C 1
ATOM 4601 O O . ASN B 2 52 ? -33.983 35.892 -44.923 1.00 86.39 52 ASN A O 1
ATOM 4606 N N . LYS B 2 53 ? -34.713 34.608 -43.282 1.00 90.60 53 LYS A N 1
ATOM 4607 C CA . LYS B 2 53 ? -34.578 35.634 -42.288 1.00 90.60 53 LYS A CA 1
ATOM 4608 C C . LYS B 2 53 ? -33.150 36.021 -42.078 1.00 90.60 53 LYS A C 1
ATOM 4609 O O . LYS B 2 53 ? -32.853 37.168 -41.815 1.00 90.60 53 LYS A O 1
ATOM 4615 N N . LYS B 2 54 ? -32.253 35.060 -42.136 1.00 89.30 54 LYS A N 1
ATOM 4616 C CA . LYS B 2 54 ? -30.860 35.332 -41.920 1.00 89.30 54 LYS A CA 1
ATOM 4617 C C . LYS B 2 54 ? -30.283 36.187 -43.016 1.00 89.30 54 LYS A C 1
ATOM 4618 O O . LYS B 2 54 ? -29.225 36.761 -42.843 1.00 89.30 54 LYS A O 1
ATOM 4624 N N . ASP B 2 55 ? -30.933 36.257 -44.164 1.00 87.59 55 ASP A N 1
ATOM 4625 C CA . ASP B 2 55 ? -30.396 36.985 -45.294 1.00 87.59 55 ASP A CA 1
ATOM 4626 C C . ASP B 2 55 ? -30.206 38.470 -45.186 1.00 87.59 55 ASP A C 1
ATOM 4627 O O . ASP B 2 55 ? -29.251 38.988 -45.704 1.00 87.59 55 ASP A O 1
ATOM 4632 N N . LYS B 2 56 ? -31.112 39.180 -44.557 1.00 85.90 56 LYS A N 1
ATOM 4633 C CA . LYS B 2 56 ? -31.006 40.612 -44.468 1.00 85.90 56 LYS A CA 1
ATOM 4634 C C . LYS B 2 56 ? -29.776 40.979 -43.744 1.00 85.90 56 LYS A C 1
ATOM 4635 O O . LYS B 2 56 ? -29.128 41.940 -44.087 1.00 85.90 56 LYS A O 1
ATOM 4641 N N . ALA B 2 57 ? -29.423 40.219 -42.738 1.00 82.73 57 ALA A N 1
ATOM 4642 C CA . ALA B 2 57 ? -28.188 40.478 -42.048 1.00 82.73 57 ALA A CA 1
ATOM 4643 C C . ALA B 2 57 ? -27.019 40.351 -42.951 1.00 82.73 57 ALA A C 1
ATOM 4644 O O . ALA B 2 57 ? -26.119 41.152 -42.896 1.00 82.73 57 ALA A O 1
ATOM 4646 N N . ALA B 2 58 ? -27.002 39.345 -43.791 1.00 80.85 58 ALA A N 1
ATOM 4647 C CA . ALA B 2 58 ? -25.872 39.125 -44.637 1.00 80.85 58 ALA A CA 1
ATOM 4648 C C . ALA B 2 58 ? -25.713 40.262 -45.568 1.00 80.85 58 ALA A C 1
ATOM 4649 O O . ALA B 2 58 ? -24.610 40.681 -45.823 1.00 80.85 58 ALA A O 1
ATOM 4651 N N . ILE B 2 59 ? -26.793 40.783 -46.098 1.00 81.05 59 ILE A N 1
ATOM 4652 C CA . ILE B 2 59 ? -26.704 41.848 -47.060 1.00 81.05 59 ILE A CA 1
ATOM 4653 C C . ILE B 2 59 ? -26.090 43.032 -46.389 1.00 81.05 59 ILE A C 1
ATOM 4654 O O . ILE B 2 59 ? -25.315 43.751 -46.980 1.00 81.05 59 ILE A O 1
ATOM 4659 N N . GLU B 2 60 ? -26.424 43.244 -45.137 1.00 84.18 60 GLU A N 1
ATOM 4660 C CA . GLU B 2 60 ? -25.835 44.340 -44.402 1.00 84.18 60 GLU A CA 1
ATOM 4661 C C . GLU B 2 60 ? -24.358 44.206 -44.243 1.00 84.18 60 GLU A C 1
ATOM 4662 O O . GLU B 2 60 ? -23.644 45.172 -44.351 1.00 84.18 60 GLU A O 1
ATOM 4668 N N . LYS B 2 61 ? -23.883 43.005 -44.005 1.00 80.76 61 LYS A N 1
ATOM 4669 C CA . LYS B 2 61 ? -22.467 42.789 -43.888 1.00 80.76 61 LYS A CA 1
ATOM 4670 C C . LYS B 2 61 ? -21.795 43.143 -45.162 1.00 80.76 61 LYS A C 1
ATOM 4671 O O . LYS B 2 61 ? -20.758 43.762 -45.158 1.00 80.76 61 LYS A O 1
ATOM 4677 N N . TRP B 2 62 ? -22.375 42.779 -46.272 1.00 79.03 62 TRP A N 1
ATOM 4678 C CA . TRP B 2 62 ? -21.730 43.009 -47.528 1.00 79.03 62 TRP A CA 1
ATOM 4679 C C . TRP B 2 62 ? -21.561 44.456 -47.785 1.00 79.03 62 TRP A C 1
ATOM 4680 O O . TRP B 2 62 ? -20.589 44.867 -48.363 1.00 79.03 62 TRP A O 1
ATOM 4691 N N . ASN B 2 63 ? -22.530 45.245 -47.397 1.00 83.12 63 ASN A N 1
ATOM 4692 C CA . ASN B 2 63 ? -22.455 46.673 -47.575 1.00 83.12 63 ASN A CA 1
ATOM 4693 C C . ASN B 2 63 ? -21.351 47.274 -46.779 1.00 83.12 63 ASN A C 1
ATOM 4694 O O . ASN B 2 63 ? -20.702 48.179 -47.223 1.00 83.12 63 ASN A O 1
ATOM 4699 N N . LYS B 2 64 ? -21.144 46.791 -45.585 1.00 86.70 64 LYS A N 1
ATOM 4700 C CA . LYS B 2 64 ? -20.077 47.275 -44.736 1.00 86.70 64 LYS A CA 1
ATOM 4701 C C . LYS B 2 64 ? -18.699 46.933 -45.195 1.00 86.70 64 LYS A C 1
ATOM 4702 O O . LYS B 2 64 ? -17.752 47.569 -44.794 1.00 86.70 64 LYS A O 1
ATOM 4708 N N . GLY B 2 65 ? -18.564 45.905 -46.001 1.00 84.34 65 GLY A N 1
ATOM 4709 C CA . GLY B 2 65 ? -17.278 45.496 -46.491 1.00 84.34 65 GLY A CA 1
ATOM 4710 C C . GLY B 2 65 ? -16.980 44.052 -46.257 1.00 84.34 65 GLY A C 1
ATOM 4711 O O . GLY B 2 65 ? -16.046 43.537 -46.814 1.00 84.34 65 GLY A O 1
ATOM 4712 N N . ASP B 2 66 ? -17.765 43.383 -45.445 1.00 83.90 66 ASP A N 1
ATOM 4713 C CA . ASP B 2 66 ? -17.516 41.998 -45.132 1.00 83.90 66 ASP A CA 1
ATOM 4714 C C . ASP B 2 66 ? -18.202 41.050 -46.070 1.00 83.90 66 ASP A C 1
ATOM 4715 O O . ASP B 2 66 ? -18.810 41.473 -47.022 1.00 83.90 66 ASP A O 1
ATOM 4720 N N . THR B 2 67 ? -18.058 39.758 -45.837 1.00 79.08 67 THR A N 1
ATOM 4721 C CA . THR B 2 67 ? -18.657 38.755 -46.677 1.00 79.08 67 THR A CA 1
ATOM 4722 C C . THR B 2 67 ? -19.461 37.719 -45.886 1.00 79.08 67 THR A C 1
ATOM 4723 O O . THR B 2 67 ? -19.050 37.368 -44.802 1.00 79.08 67 THR A O 1
ATOM 4727 N N . ASP B 2 68 ? -20.602 37.236 -46.397 1.00 79.74 68 ASP A N 1
ATOM 4728 C CA . ASP B 2 68 ? -21.354 36.146 -45.765 1.00 79.74 68 ASP A CA 1
ATOM 4729 C C . ASP B 2 68 ? -22.193 35.345 -46.751 1.00 79.74 68 ASP A C 1
ATOM 4730 O O . ASP B 2 68 ? -22.243 35.691 -47.901 1.00 79.74 68 ASP A O 1
ATOM 4735 N N . PHE B 2 69 ? -22.881 34.304 -46.310 1.00 76.48 69 PHE A N 1
ATOM 4736 C CA . PHE B 2 69 ? -23.626 33.416 -47.198 1.00 76.48 69 PHE A CA 1
ATOM 4737 C C . PHE B 2 69 ? -25.043 33.799 -47.377 1.00 76.48 69 PHE A C 1
ATOM 4738 O O . PHE B 2 69 ? -25.773 33.922 -46.419 1.00 76.48 69 PHE A O 1
ATOM 4746 N N . LYS B 2 70 ? -25.451 33.974 -48.615 1.00 78.19 70 LYS A N 1
ATOM 4747 C CA . LYS B 2 70 ? -26.818 34.262 -48.902 1.00 78.19 70 LYS A CA 1
ATOM 4748 C C . LYS B 2 70 ? -27.311 33.088 -49.706 1.00 78.19 70 LYS A C 1
ATOM 4749 O O . LYS B 2 70 ? -26.593 32.604 -50.551 1.00 78.19 70 LYS A O 1
ATOM 4755 N N . SER B 2 71 ? -28.532 32.641 -49.486 1.00 80.03 71 SER A N 1
ATOM 4756 C CA . SER B 2 71 ? -29.079 31.452 -50.127 1.00 80.03 71 SER A CA 1
ATOM 4757 C C . SER B 2 71 ? -29.429 31.429 -51.600 1.00 80.03 71 SER A C 1
ATOM 4758 O O . SER B 2 71 ? -29.683 32.464 -52.175 1.00 80.03 71 SER A O 1
ATOM 4761 N N . LEU B 2 72 ? -29.466 30.245 -52.203 1.00 76.84 72 LEU A N 1
ATOM 4762 C CA . LEU B 2 72 ? -29.753 30.104 -53.617 1.00 76.84 72 LEU A CA 1
ATOM 4763 C C . LEU B 2 72 ? -30.456 28.806 -53.987 1.00 76.84 72 LEU A C 1
ATOM 4764 O O . LEU B 2 72 ? -30.483 27.896 -53.193 1.00 76.84 72 LEU A O 1
ATOM 4769 N N . VAL B 2 73 ? -31.052 28.721 -55.171 1.00 77.15 73 VAL A N 1
ATOM 4770 C CA . VAL B 2 73 ? -31.719 27.527 -55.637 1.00 77.15 73 VAL A CA 1
ATOM 4771 C C . VAL B 2 73 ? -30.856 26.927 -56.704 1.00 77.15 73 VAL A C 1
ATOM 4772 O O . VAL B 2 73 ? -30.483 27.613 -57.626 1.00 77.15 73 VAL A O 1
ATOM 4776 N N . MET B 2 74 ? -30.538 25.651 -56.617 1.00 77.36 74 MET A N 1
ATOM 4777 C CA . MET B 2 74 ? -29.611 25.038 -57.529 1.00 77.36 74 MET A CA 1
ATOM 4778 C C . MET B 2 74 ? -30.035 25.023 -58.964 1.00 77.36 74 MET A C 1
ATOM 4779 O O . MET B 2 74 ? -31.203 24.864 -59.253 1.00 77.36 74 MET A O 1
ATOM 4784 N N . PRO B 2 75 ? -29.091 25.216 -59.885 1.00 76.55 75 PRO A N 1
ATOM 4785 C CA . PRO B 2 75 ? -29.393 25.281 -61.310 1.00 76.55 75 PRO A CA 1
ATOM 4786 C C . PRO B 2 75 ? -29.886 24.089 -62.056 1.00 76.55 75 PRO A C 1
ATOM 4787 O O . PRO B 2 75 ? -30.741 24.277 -62.878 1.00 76.55 75 PRO A O 1
ATOM 4791 N N . TYR B 2 76 ? -29.387 22.906 -61.806 1.00 78.07 76 TYR A N 1
ATOM 4792 C CA . TYR B 2 76 ? -29.700 21.731 -62.603 1.00 78.07 76 TYR A CA 1
ATOM 4793 C C . TYR B 2 76 ? -30.870 21.733 -63.542 1.00 78.07 76 TYR A C 1
ATOM 4794 O O . TYR B 2 76 ? -30.691 21.534 -64.719 1.00 78.07 76 TYR A O 1
ATOM 4803 N N . SER B 2 77 ? -32.068 21.918 -63.058 1.00 75.88 77 SER A N 1
ATOM 4804 C CA . SER B 2 77 ? -33.215 21.847 -63.917 1.00 75.88 77 SER A CA 1
ATOM 4805 C C . SER B 2 77 ? -33.154 22.818 -65.062 1.00 75.88 77 SER A C 1
ATOM 4806 O O . SER B 2 77 ? -33.598 22.506 -66.146 1.00 75.88 77 SER A O 1
ATOM 4809 N N . TYR B 2 78 ? -32.656 24.016 -64.835 1.00 71.59 78 TYR A N 1
ATOM 4810 C CA . TYR B 2 78 ? -32.592 25.017 -65.872 1.00 71.59 78 TYR A CA 1
ATOM 4811 C C . TYR B 2 78 ? -31.691 24.547 -66.957 1.00 71.59 78 TYR A C 1
ATOM 4812 O O . TYR B 2 78 ? -31.989 24.679 -68.120 1.00 71.59 78 TYR A O 1
ATOM 4821 N N . ALA B 2 79 ? -30.593 23.947 -66.590 1.00 71.16 79 ALA A N 1
ATOM 4822 C CA . ALA B 2 79 ? -29.655 23.515 -67.548 1.00 71.16 79 ALA A CA 1
ATOM 4823 C C . ALA B 2 79 ? -30.229 22.501 -68.430 1.00 71.16 79 ALA A C 1
ATOM 4824 O O . ALA B 2 79 ? -30.045 22.559 -69.613 1.00 71.16 79 ALA A O 1
ATOM 4826 N N . GLN B 2 80 ? -30.961 21.565 -67.894 1.00 77.05 80 GLN A N 1
ATOM 4827 C CA . GLN B 2 80 ? -31.609 20.582 -68.717 1.00 77.05 80 GLN A CA 1
ATOM 4828 C C . GLN B 2 80 ? -32.637 21.124 -69.679 1.00 77.05 80 GLN A C 1
ATOM 4829 O O . GLN B 2 80 ? -32.697 20.673 -70.786 1.00 77.05 80 GLN A O 1
ATOM 4835 N N . LEU B 2 81 ? -33.445 22.089 -69.309 1.00 73.81 81 LEU A N 1
ATOM 4836 C CA . LEU B 2 81 ? -34.368 22.687 -70.264 1.00 73.81 81 LEU A CA 1
ATOM 4837 C C . LEU B 2 81 ? -33.639 23.337 -71.370 1.00 73.81 81 LEU A C 1
ATOM 4838 O O . LEU B 2 81 ? -33.988 23.183 -72.512 1.00 73.81 81 LEU A O 1
ATOM 4843 N N . MET B 2 82 ? -32.604 24.074 -71.047 1.00 72.87 82 MET A N 1
ATOM 4844 C CA . MET B 2 82 ? -31.835 24.763 -72.041 1.00 72.87 82 MET A CA 1
ATOM 4845 C C . MET B 2 82 ? -31.148 23.832 -72.982 1.00 72.87 82 MET A C 1
ATOM 4846 O O . MET B 2 82 ? -31.046 24.124 -74.144 1.00 72.87 82 MET A O 1
ATOM 4851 N N . THR B 2 83 ? -30.635 22.720 -72.500 1.00 72.53 83 THR A N 1
ATOM 4852 C CA . THR B 2 83 ? -30.060 21.728 -73.382 1.00 72.53 83 THR A CA 1
ATOM 4853 C C . THR B 2 83 ? -31.072 21.117 -74.290 1.00 72.53 83 THR A C 1
ATOM 4854 O O . THR B 2 83 ? -30.778 20.832 -75.420 1.00 72.53 83 THR A O 1
ATOM 4858 N N . ALA B 2 84 ? -32.263 20.875 -73.821 1.00 71.12 84 ALA A N 1
ATOM 4859 C CA . ALA B 2 84 ? -33.300 20.396 -74.689 1.00 71.12 84 ALA A CA 1
ATOM 4860 C C . ALA B 2 84 ? -33.739 21.350 -75.760 1.00 71.12 84 ALA A C 1
ATOM 4861 O O . ALA B 2 84 ? -33.992 20.942 -76.864 1.00 71.12 84 ALA A O 1
ATOM 4863 N N . HIS B 2 85 ? -33.848 22.628 -75.448 1.00 72.86 85 HIS A N 1
ATOM 4864 C CA . HIS B 2 85 ? -34.284 23.632 -76.392 1.00 72.86 85 HIS A CA 1
ATOM 4865 C C . HIS B 2 85 ? -33.307 23.704 -77.499 1.00 72.86 85 HIS A C 1
ATOM 4866 O O . HIS B 2 85 ? -33.672 23.894 -78.627 1.00 72.86 85 HIS A O 1
ATOM 4873 N N . ALA B 2 86 ? -32.053 23.557 -77.201 1.00 71.97 86 ALA A N 1
ATOM 4874 C CA . ALA B 2 86 ? -31.071 23.549 -78.226 1.00 71.97 86 ALA A CA 1
ATOM 4875 C C . ALA B 2 86 ? -31.221 22.416 -79.203 1.00 71.97 86 ALA A C 1
ATOM 4876 O O . ALA B 2 86 ? -30.991 22.590 -80.381 1.00 71.97 86 ALA A O 1
ATOM 4878 N N . TYR B 2 87 ? -31.576 21.235 -78.736 1.00 72.85 87 TYR A N 1
ATOM 4879 C CA . TYR B 2 87 ? -31.682 20.090 -79.608 1.00 72.85 87 TYR A CA 1
ATOM 4880 C C . TYR B 2 87 ? -32.725 20.393 -80.588 1.00 72.85 87 TYR A C 1
ATOM 4881 O O . TYR B 2 87 ? -32.528 20.194 -81.756 1.00 72.85 87 TYR A O 1
ATOM 4890 N N . MET B 2 88 ? -33.837 20.922 -80.139 1.00 74.99 88 MET A N 1
ATOM 4891 C CA . MET B 2 88 ? -34.942 21.227 -81.013 1.00 74.99 88 MET A CA 1
ATOM 4892 C C . MET B 2 88 ? -34.683 22.308 -82.024 1.00 74.99 88 MET A C 1
ATOM 4893 O O . MET B 2 88 ? -35.105 22.209 -83.147 1.00 74.99 88 MET A O 1
ATOM 4898 N N . VAL B 2 89 ? -34.011 23.358 -81.629 1.00 74.31 89 VAL A N 1
ATOM 4899 C CA . VAL B 2 89 ? -33.687 24.401 -82.564 1.00 74.31 89 VAL A CA 1
ATOM 4900 C C . VAL B 2 89 ? -32.777 23.905 -83.662 1.00 74.31 89 VAL A C 1
ATOM 4901 O O . VAL B 2 89 ? -32.987 24.206 -84.819 1.00 74.31 89 VAL A O 1
ATOM 4905 N N . ASN B 2 90 ? -31.787 23.106 -83.323 1.00 76.90 90 ASN A N 1
ATOM 4906 C CA . ASN B 2 90 ? -30.914 22.541 -84.330 1.00 76.90 90 ASN A CA 1
ATOM 4907 C C . ASN B 2 90 ? -31.622 21.609 -85.267 1.00 76.90 90 ASN A C 1
ATOM 4908 O O . ASN B 2 90 ? -31.400 21.656 -86.455 1.00 76.90 90 ASN A O 1
ATOM 4913 N N . VAL B 2 91 ? -32.470 20.739 -84.755 1.00 76.81 91 VAL A N 1
ATOM 4914 C CA . VAL B 2 91 ? -33.138 19.777 -85.593 1.00 76.81 91 VAL A CA 1
ATOM 4915 C C . VAL B 2 91 ? -34.068 20.443 -86.560 1.00 76.81 91 VAL A C 1
ATOM 4916 O O . VAL B 2 91 ? -34.106 20.077 -87.706 1.00 76.81 91 VAL A O 1
ATOM 4920 N N . PHE B 2 92 ? -34.805 21.448 -86.138 1.00 78.51 92 PHE A N 1
ATOM 4921 C CA . PHE B 2 92 ? -35.779 22.025 -87.035 1.00 78.51 92 PHE A CA 1
ATOM 4922 C C . PHE B 2 92 ? -35.373 23.338 -87.650 1.00 78.51 92 PHE A C 1
ATOM 4923 O O . PHE B 2 92 ? -35.165 23.415 -88.838 1.00 78.51 92 PHE A O 1
ATOM 4931 N N . LEU B 2 93 ? -35.236 24.372 -86.852 1.00 81.47 93 LEU A N 1
ATOM 4932 C CA . LEU B 2 93 ? -34.931 25.701 -87.354 1.00 81.47 93 LEU A CA 1
ATOM 4933 C C . LEU B 2 93 ? -33.602 26.078 -88.019 1.00 81.47 93 LEU A C 1
ATOM 4934 O O . LEU B 2 93 ? -33.605 26.851 -88.951 1.00 81.47 93 LEU A O 1
ATOM 4939 N N . ASN B 2 94 ? -32.470 25.579 -87.575 1.00 84.35 94 ASN A N 1
ATOM 4940 C CA . ASN B 2 94 ? -31.178 26.008 -88.116 1.00 84.35 94 ASN A CA 1
ATOM 4941 C C . ASN B 2 94 ? -30.830 25.386 -89.437 1.00 84.35 94 ASN A C 1
ATOM 4942 O O . ASN B 2 94 ? -29.766 25.597 -89.959 1.00 84.35 94 ASN A O 1
ATOM 4947 N N . ARG B 2 95 ? -31.688 24.553 -89.961 1.00 92.52 95 ARG A N 1
ATOM 4948 C CA . ARG B 2 95 ? -31.470 23.917 -91.227 1.00 92.52 95 ARG A CA 1
ATOM 4949 C C . ARG B 2 95 ? -31.552 24.898 -92.353 1.00 92.52 95 ARG A C 1
ATOM 4950 O O . ARG B 2 95 ? -32.111 25.968 -92.199 1.00 92.52 95 ARG A O 1
ATOM 4958 N N . ASP B 2 96 ? -30.956 24.574 -93.483 1.00 99.71 96 ASP A N 1
ATOM 4959 C CA . ASP B 2 96 ? -31.039 25.436 -94.656 1.00 99.71 96 ASP A CA 1
ATOM 4960 C C . ASP B 2 96 ? -32.375 25.645 -95.347 1.00 99.71 96 ASP A C 1
ATOM 4961 O O . ASP B 2 96 ? -32.713 26.771 -95.676 1.00 99.71 96 ASP A O 1
ATOM 4966 N N . PRO B 2 97 ? -33.153 24.584 -95.583 1.00 95.92 97 PRO A N 1
ATOM 4967 C CA . PRO B 2 97 ? -34.426 24.916 -96.203 1.00 95.92 97 PRO A CA 1
ATOM 4968 C C . PRO B 2 97 ? -35.562 25.059 -95.223 1.00 95.92 97 PRO A C 1
ATOM 4969 O O . PRO B 2 97 ? -36.430 25.857 -95.520 1.00 95.92 97 PRO A O 1
ATOM 4973 N N . ILE B 2 98 ? -35.573 24.357 -94.099 1.00 95.05 98 ILE A N 1
ATOM 4974 C CA . ILE B 2 98 ? -36.655 24.385 -93.078 1.00 95.05 98 ILE A CA 1
ATOM 4975 C C . ILE B 2 98 ? -37.951 23.705 -93.453 1.00 95.05 98 ILE A C 1
ATOM 4976 O O . ILE B 2 98 ? -38.355 22.777 -92.788 1.00 95.05 98 ILE A O 1
ATOM 4981 N N . PHE B 2 99 ? -38.607 24.134 -94.510 1.00 94.58 99 PHE A N 1
ATOM 4982 C CA . PHE B 2 99 ? -39.797 23.471 -94.959 1.00 94.58 99 PHE A CA 1
ATOM 4983 C C . PHE B 2 99 ? -39.408 22.918 -96.300 1.00 94.58 99 PHE A C 1
ATOM 4984 O O . PHE B 2 99 ? -38.979 23.662 -97.167 1.00 94.58 99 PHE A O 1
ATOM 4992 N N . GLN B 2 100 ? -39.555 21.626 -96.497 1.00 98.02 100 GLN A N 1
ATOM 4993 C CA . GLN B 2 100 ? -39.147 20.999 -97.721 1.00 98.02 100 GLN A CA 1
ATOM 4994 C C . GLN B 2 100 ? -40.319 20.202 -98.181 1.00 98.02 100 GLN A C 1
ATOM 4995 O O . GLN B 2 100 ? -41.222 19.944 -97.412 1.00 98.02 100 GLN A O 1
ATOM 5001 N N . THR B 2 101 ? -40.343 19.825 -99.446 1.00 101.06 101 THR A N 1
ATOM 5002 C CA . THR B 2 101 ? -41.470 19.099 -99.979 1.00 101.06 101 THR A CA 1
ATOM 5003 C C . THR B 2 101 ? -41.046 17.821 -100.640 1.00 101.06 101 THR A C 1
ATOM 5004 O O . THR B 2 101 ? -39.999 17.773 -101.262 1.00 101.06 101 THR A O 1
ATOM 5008 N N . ASP B 2 102 ? -41.856 16.781 -100.510 1.00 105.43 102 ASP A N 1
ATOM 5009 C CA . ASP B 2 102 ? -41.568 15.501 -101.122 1.00 105.43 102 ASP A CA 1
ATOM 5010 C C . ASP B 2 102 ? -42.765 15.180 -101.955 1.00 105.43 102 ASP A C 1
ATOM 5011 O O . ASP B 2 102 ? -43.837 15.663 -101.672 1.00 105.43 102 ASP A O 1
ATOM 5016 N N . SER B 2 103 ? -42.614 14.383 -102.996 1.00 108.06 103 SER A N 1
ATOM 5017 C CA . SER B 2 103 ? -43.728 14.167 -103.873 1.00 108.06 103 SER A CA 1
ATOM 5018 C C . SER B 2 103 ? -44.177 12.748 -104.030 1.00 108.06 103 SER A C 1
ATOM 5019 O O . SER B 2 103 ? -43.354 11.889 -104.218 1.00 108.06 103 SER A O 1
ATOM 5022 N N . LEU B 2 104 ? -45.471 12.482 -103.920 1.00 106.97 104 LEU A N 1
ATOM 5023 C CA . LEU B 2 104 ? -46.013 11.152 -104.151 1.00 106.97 104 LEU A CA 1
ATOM 5024 C C . LEU B 2 104 ? -45.928 10.638 -105.575 1.00 106.97 104 LEU A C 1
ATOM 5025 O O . LEU B 2 104 ? -45.628 9.478 -105.791 1.00 106.97 104 LEU A O 1
ATOM 5030 N N . ASN B 2 105 ? -46.201 11.483 -106.554 1.00 109.15 105 ASN A N 1
ATOM 5031 C CA . ASN B 2 105 ? -46.212 11.052 -107.947 1.00 109.15 105 ASN A CA 1
ATOM 5032 C C . ASN B 2 105 ? -45.380 11.962 -108.789 1.00 109.15 105 ASN A C 1
ATOM 5033 O O . ASN B 2 105 ? -44.771 12.878 -108.285 1.00 109.15 105 ASN A O 1
ATOM 5038 N N . GLY B 2 106 ? -45.321 11.697 -110.069 1.00 112.70 106 GLY A N 1
ATOM 5039 C CA . GLY B 2 106 ? -44.571 12.542 -110.972 1.00 112.70 106 GLY A CA 1
ATOM 5040 C C . GLY B 2 106 ? -45.027 13.968 -111.072 1.00 112.70 106 GLY A C 1
ATOM 5041 O O . GLY B 2 106 ? -44.214 14.853 -111.217 1.00 112.70 106 GLY A O 1
ATOM 5042 N N . ASP B 2 107 ? -46.323 14.201 -111.008 1.00 114.59 107 ASP A N 1
ATOM 5043 C CA . ASP B 2 107 ? -46.864 15.540 -111.128 1.00 114.59 107 ASP A CA 1
ATOM 5044 C C . ASP B 2 107 ? -46.336 16.413 -110.036 1.00 114.59 107 ASP A C 1
ATOM 5045 O O . ASP B 2 107 ? -46.120 17.588 -110.241 1.00 114.59 107 ASP A O 1
ATOM 5050 N N . GLY B 2 108 ? -46.168 15.855 -108.861 1.00 112.95 108 GLY A N 1
ATOM 5051 C CA . GLY B 2 108 ? -45.633 16.587 -107.746 1.00 112.95 108 GLY A CA 1
ATOM 5052 C C . GLY B 2 108 ? -44.241 17.061 -107.985 1.00 112.95 108 GLY A C 1
ATOM 5053 O O . GLY B 2 108 ? -43.907 18.163 -107.611 1.00 112.95 108 GLY A O 1
ATOM 5054 N N . THR B 2 109 ? -43.415 16.261 -108.630 1.00 112.89 109 THR A N 1
ATOM 5055 C CA . THR B 2 109 ? -42.028 16.627 -108.820 1.00 112.89 109 THR A CA 1
ATOM 5056 C C . THR B 2 109 ? -41.915 17.885 -109.614 1.00 112.89 109 THR A C 1
ATOM 5057 O O . THR B 2 109 ? -41.022 18.680 -109.396 1.00 112.89 109 THR A O 1
ATOM 5061 N N . GLU B 2 110 ? -42.793 18.067 -110.564 1.00 115.74 110 GLU A N 1
ATOM 5062 C CA . GLU B 2 110 ? -42.756 19.255 -111.344 1.00 115.74 110 GLU A CA 1
ATOM 5063 C C . GLU B 2 110 ? -42.971 20.475 -110.480 1.00 115.74 110 GLU A C 1
ATOM 5064 O O . GLU B 2 110 ? -42.335 21.496 -110.691 1.00 115.74 110 GLU A O 1
ATOM 5070 N N . ARG B 2 111 ? -43.856 20.398 -109.504 1.00 110.44 111 ARG A N 1
ATOM 5071 C CA . ARG B 2 111 ? -44.168 21.557 -108.691 1.00 110.44 111 ARG A CA 1
ATOM 5072 C C . ARG B 2 111 ? -43.322 21.820 -107.440 1.00 110.44 111 ARG A C 1
ATOM 5073 O O . ARG B 2 111 ? -43.428 22.884 -106.852 1.00 110.44 111 ARG A O 1
ATOM 5081 N N . GLU B 2 112 ? -42.469 20.901 -107.037 1.00 109.21 112 GLU A N 1
ATOM 5082 C CA . GLU B 2 112 ? -41.711 21.088 -105.807 1.00 109.21 112 GLU A CA 1
ATOM 5083 C C . GLU B 2 112 ? -40.721 22.228 -105.725 1.00 109.21 112 GLU A C 1
ATOM 5084 O O . GLU B 2 112 ? -40.637 22.881 -104.706 1.00 109.21 112 GLU A O 1
ATOM 5090 N N . LEU B 2 113 ? -39.991 22.514 -106.781 1.00 102.85 113 LEU A N 1
ATOM 5091 C CA . LEU B 2 113 ? -38.957 23.531 -106.688 1.00 102.85 113 LEU A CA 1
ATOM 5092 C C . LEU B 2 113 ? -39.522 24.886 -106.508 1.00 102.85 113 LEU A C 1
ATOM 5093 O O . LEU B 2 113 ? -39.062 25.631 -105.665 1.00 102.85 113 LEU A O 1
ATOM 5098 N N . ALA B 2 114 ? -40.541 25.217 -107.264 1.00 100.56 114 ALA A N 1
ATOM 5099 C CA . ALA B 2 114 ? -41.196 26.491 -107.089 1.00 100.56 114 ALA A CA 1
ATOM 5100 C C . ALA B 2 114 ? -41.871 26.691 -105.776 1.00 100.56 114 ALA A C 1
ATOM 5101 O O . ALA B 2 114 ? -41.859 27.779 -105.268 1.00 100.56 114 ALA A O 1
ATOM 5103 N N . LEU B 2 115 ? -42.525 25.676 -105.243 1.00 99.54 115 LEU A N 1
ATOM 5104 C CA . LEU B 2 115 ? -43.267 25.843 -104.036 1.00 99.54 115 LEU A CA 1
ATOM 5105 C C . LEU B 2 115 ? -42.322 26.156 -102.997 1.00 99.54 115 LEU A C 1
ATOM 5106 O O . LEU B 2 115 ? -42.565 27.026 -102.192 1.00 99.54 115 LEU A O 1
ATOM 5111 N N . GLU B 2 116 ? -41.199 25.485 -102.991 1.00 101.10 116 GLU A N 1
ATOM 5112 C CA . GLU B 2 116 ? -40.252 25.697 -101.922 1.00 101.10 116 GLU A CA 1
ATOM 5113 C C . GLU B 2 116 ? -39.743 27.119 -101.897 1.00 101.10 116 GLU A C 1
ATOM 5114 O O . GLU B 2 116 ? -39.533 27.685 -100.847 1.00 101.10 116 GLU A O 1
ATOM 5120 N N . SER B 2 117 ? -39.534 27.706 -103.050 1.00 97.28 117 SER A N 1
ATOM 5121 C CA . SER B 2 117 ? -39.055 29.041 -103.098 1.00 97.28 117 SER A CA 1
ATOM 5122 C C . SER B 2 117 ? -40.021 29.986 -102.489 1.00 97.28 117 SER A C 1
ATOM 5123 O O . SER B 2 117 ? -39.624 30.879 -101.778 1.00 97.28 117 SER A O 1
ATOM 5126 N N . MET B 2 118 ? -41.289 29.830 -102.767 1.00 95.74 118 MET A N 1
ATOM 5127 C CA . MET B 2 118 ? -42.311 30.683 -102.239 1.00 95.74 118 MET A CA 1
ATOM 5128 C C . MET B 2 118 ? -42.418 30.537 -100.768 1.00 95.74 118 MET A C 1
ATOM 5129 O O . MET B 2 118 ? -42.785 31.461 -100.098 1.00 95.74 118 MET A O 1
ATOM 5134 N N . LEU B 2 119 ? -42.214 29.351 -100.247 1.00 94.01 119 LEU A N 1
ATOM 5135 C CA . LEU B 2 119 ? -42.180 29.170 -98.789 1.00 94.01 119 LEU A CA 1
ATOM 5136 C C . LEU B 2 119 ? -41.043 29.848 -98.073 1.00 94.01 119 LEU A C 1
ATOM 5137 O O . LEU B 2 119 ? -41.229 30.287 -96.973 1.00 94.01 119 LEU A O 1
ATOM 5142 N N . GLN B 2 120 ? -39.844 29.880 -98.633 1.00 95.91 120 GLN A N 1
ATOM 5143 C CA . GLN B 2 120 ? -38.742 30.643 -98.051 1.00 95.91 120 GLN A CA 1
ATOM 5144 C C . GLN B 2 120 ? -38.993 32.100 -98.096 1.00 95.91 120 GLN A C 1
ATOM 5145 O O . GLN B 2 120 ? -38.560 32.785 -97.224 1.00 95.91 120 GLN A O 1
ATOM 5151 N N . TYR B 2 121 ? -39.635 32.624 -99.114 1.00 93.71 121 TYR A N 1
ATOM 5152 C CA . TYR B 2 121 ? -39.813 34.033 -99.121 1.00 93.71 121 TYR A CA 1
ATOM 5153 C C . TYR B 2 121 ? -40.561 34.264 -97.899 1.00 93.71 121 TYR A C 1
ATOM 5154 O O . TYR B 2 121 ? -40.228 35.116 -97.137 1.00 93.71 121 TYR A O 1
ATOM 5163 N N . GLN B 2 122 ? -41.559 33.479 -97.650 1.00 91.14 122 GLN A N 1
ATOM 5164 C CA . GLN B 2 122 ? -42.364 33.736 -96.520 1.00 91.14 122 GLN A CA 1
ATOM 5165 C C . GLN B 2 122 ? -41.686 33.583 -95.175 1.00 91.14 122 GLN A C 1
ATOM 5166 O O . GLN B 2 122 ? -41.869 34.437 -94.353 1.00 91.14 122 GLN A O 1
ATOM 5172 N N . VAL B 2 123 ? -40.890 32.561 -94.903 1.00 88.04 123 VAL A N 1
ATOM 5173 C CA . VAL B 2 123 ? -40.160 32.481 -93.643 1.00 88.04 123 VAL A CA 1
ATOM 5174 C C . VAL B 2 123 ? -39.140 33.546 -93.486 1.00 88.04 123 VAL A C 1
ATOM 5175 O O . VAL B 2 123 ? -39.041 34.151 -92.447 1.00 88.04 123 VAL A O 1
ATOM 5179 N N . LYS B 2 124 ? -38.350 33.776 -94.512 1.00 89.58 124 LYS A N 1
ATOM 5180 C CA . LYS B 2 124 ? -37.307 34.787 -94.481 1.00 89.58 124 LYS A CA 1
ATOM 5181 C C . LYS B 2 124 ? -37.766 36.215 -94.465 1.00 89.58 124 LYS A C 1
ATOM 5182 O O . LYS B 2 124 ? -37.249 37.004 -93.705 1.00 89.58 124 LYS A O 1
ATOM 5188 N N . ALA B 2 125 ? -38.750 36.562 -95.285 1.00 89.75 125 ALA A N 1
ATOM 5189 C CA . ALA B 2 125 ? -39.197 37.931 -95.401 1.00 89.75 125 ALA A CA 1
ATOM 5190 C C . ALA B 2 125 ? -40.353 38.257 -94.553 1.00 89.75 125 ALA A C 1
ATOM 5191 O O . ALA B 2 125 ? -40.835 39.355 -94.545 1.00 89.75 125 ALA A O 1
ATOM 5193 N N . GLY B 2 126 ? -40.848 37.286 -93.864 1.00 92.26 126 GLY A N 1
ATOM 5194 C CA . GLY B 2 126 ? -41.962 37.517 -93.012 1.00 92.26 126 GLY A CA 1
ATOM 5195 C C . GLY B 2 126 ? -41.568 37.347 -91.591 1.00 92.26 126 GLY A C 1
ATOM 5196 O O . GLY B 2 126 ? -42.417 37.372 -90.718 1.00 92.26 126 GLY A O 1
ATOM 5197 N N . GLU B 2 127 ? -40.292 37.109 -91.346 1.00 95.46 127 GLU A N 1
ATOM 5198 C CA . GLU B 2 127 ? -39.777 36.998 -89.999 1.00 95.46 127 GLU A CA 1
ATOM 5199 C C . GLU B 2 127 ? -40.459 36.004 -89.122 1.00 95.46 127 GLU A C 1
ATOM 5200 O O . GLU B 2 127 ? -40.772 36.299 -87.993 1.00 95.46 127 GLU A O 1
ATOM 5206 N N . MET B 2 128 ? -40.752 34.836 -89.642 1.00 90.72 128 MET A N 1
ATOM 5207 C CA . MET B 2 128 ? -41.347 33.794 -88.850 1.00 90.72 128 MET A CA 1
ATOM 5208 C C . MET B 2 128 ? -40.482 33.223 -87.780 1.00 90.72 128 MET A C 1
ATOM 5209 O O . MET B 2 128 ? -40.966 32.969 -86.711 1.00 90.72 128 MET A O 1
ATOM 5214 N N . GLU B 2 129 ? -39.200 33.055 -88.013 1.00 87.37 129 GLU A N 1
ATOM 5215 C CA . GLU B 2 129 ? -38.347 32.366 -87.053 1.00 87.37 129 GLU A CA 1
ATOM 5216 C C . GLU B 2 129 ? -38.233 32.909 -85.685 1.00 87.37 129 GLU A C 1
ATOM 5217 O O . GLU B 2 129 ? -38.137 32.152 -84.756 1.00 87.37 129 GLU A O 1
ATOM 5223 N N . PRO B 2 130 ? -38.254 34.215 -85.525 1.00 84.03 130 PRO A N 1
ATOM 5224 C CA . PRO B 2 130 ? -38.162 34.608 -84.143 1.00 84.03 130 PRO A CA 1
ATOM 5225 C C . PRO B 2 130 ? -39.284 33.997 -83.351 1.00 84.03 130 PRO A C 1
ATOM 5226 O O . PRO B 2 130 ? -39.046 33.617 -82.236 1.00 84.03 130 PRO A O 1
ATOM 5230 N N . SER B 2 131 ? -40.483 33.893 -83.893 1.00 83.56 131 SER A N 1
ATOM 5231 C CA . SER B 2 131 ? -41.647 33.331 -83.205 1.00 83.56 131 SER A CA 1
ATOM 5232 C C . SER B 2 131 ? -41.705 31.858 -83.094 1.00 83.56 131 SER A C 1
ATOM 5233 O O . SER B 2 131 ? -42.503 31.346 -82.356 1.00 83.56 131 SER A O 1
ATOM 5236 N N . LEU B 2 132 ? -40.884 31.158 -83.839 1.00 80.48 132 LEU A N 1
ATOM 5237 C CA . LEU B 2 132 ? -40.943 29.744 -83.813 1.00 80.48 132 LEU A CA 1
ATOM 5238 C C . LEU B 2 132 ? -40.042 29.269 -82.735 1.00 80.48 132 LEU A C 1
ATOM 5239 O O . LEU B 2 132 ? -40.265 28.217 -82.215 1.00 80.48 132 LEU A O 1
ATOM 5244 N N . LEU B 2 133 ? -39.024 30.021 -82.373 1.00 80.09 133 LEU A N 1
ATOM 5245 C CA . LEU B 2 133 ? -38.174 29.686 -81.249 1.00 80.09 133 LEU A CA 1
ATOM 5246 C C . LEU B 2 133 ? -38.918 29.737 -79.952 1.00 80.09 133 LEU A C 1
ATOM 5247 O O . LEU B 2 133 ? -38.735 28.890 -79.106 1.00 80.09 133 LEU A O 1
ATOM 5252 N N . VAL B 2 134 ? -39.765 30.726 -79.763 1.00 79.84 134 VAL A N 1
ATOM 5253 C CA . VAL B 2 134 ? -40.550 30.819 -78.550 1.00 79.84 134 VAL A CA 1
ATOM 5254 C C . VAL B 2 134 ? -41.524 29.682 -78.397 1.00 79.84 134 VAL A C 1
ATOM 5255 O O . VAL B 2 134 ? -41.728 29.214 -77.310 1.00 79.84 134 VAL A O 1
ATOM 5259 N N . TRP B 2 135 ? -42.132 29.211 -79.466 1.00 79.02 135 TRP A N 1
ATOM 5260 C CA . TRP B 2 135 ? -43.146 28.182 -79.374 1.00 79.02 135 TRP A CA 1
ATOM 5261 C C . TRP B 2 135 ? -42.518 26.981 -78.776 1.00 79.02 135 TRP A C 1
ATOM 5262 O O . TRP B 2 135 ? -43.097 26.334 -77.926 1.00 79.02 135 TRP A O 1
ATOM 5273 N N . PHE B 2 136 ? -41.323 26.660 -79.196 1.00 77.51 136 PHE A N 1
ATOM 5274 C CA . PHE B 2 136 ? -40.615 25.564 -78.617 1.00 77.51 136 PHE A CA 1
ATOM 5275 C C . PHE B 2 136 ? -40.247 25.732 -77.145 1.00 77.51 136 PHE A C 1
ATOM 5276 O O . PHE B 2 136 ? -40.331 24.790 -76.400 1.00 77.51 136 PHE A O 1
ATOM 5284 N N . MET B 2 137 ? -39.824 26.903 -76.709 1.00 80.04 137 MET A N 1
ATOM 5285 C CA . MET B 2 137 ? -39.533 27.106 -75.313 1.00 80.04 137 MET A CA 1
ATOM 5286 C C . MET B 2 137 ? -40.745 26.950 -74.502 1.00 80.04 137 MET A C 1
ATOM 5287 O O . MET B 2 137 ? -40.723 26.319 -73.483 1.00 80.04 137 MET A O 1
ATOM 5292 N N . ASP B 2 138 ? -41.818 27.579 -74.900 1.00 82.58 138 ASP A N 1
ATOM 5293 C CA . ASP B 2 138 ? -43.063 27.472 -74.188 1.00 82.58 138 ASP A CA 1
ATOM 5294 C C . ASP B 2 138 ? -43.493 26.070 -73.924 1.00 82.58 138 ASP A C 1
ATOM 5295 O O . ASP B 2 138 ? -43.946 25.773 -72.855 1.00 82.58 138 ASP A O 1
ATOM 5300 N N . ALA B 2 139 ? -43.405 25.198 -74.901 1.00 77.81 139 ALA A N 1
ATOM 5301 C CA . ALA B 2 139 ? -43.899 23.865 -74.701 1.00 77.81 139 ALA A CA 1
ATOM 5302 C C . ALA B 2 139 ? -43.153 23.208 -73.625 1.00 77.81 139 ALA A C 1
ATOM 5303 O O . ALA B 2 139 ? -43.727 22.538 -72.814 1.00 77.81 139 ALA A O 1
ATOM 5305 N N . LEU B 2 140 ? -41.854 23.340 -73.630 1.00 76.93 140 LEU A N 1
ATOM 5306 C CA . LEU B 2 140 ? -41.029 22.734 -72.628 1.00 76.93 140 LEU A CA 1
ATOM 5307 C C . LEU B 2 140 ? -41.200 23.347 -71.299 1.00 76.93 140 LEU A C 1
ATOM 5308 O O . LEU B 2 140 ? -41.269 22.655 -70.317 1.00 76.93 140 LEU A O 1
ATOM 5313 N N . ARG B 2 141 ? -41.243 24.656 -71.241 1.00 80.63 141 ARG A N 1
ATOM 5314 C CA . ARG B 2 141 ? -41.393 25.371 -69.984 1.00 80.63 141 ARG A CA 1
ATOM 5315 C C . ARG B 2 141 ? -42.731 25.241 -69.320 1.00 80.63 141 ARG A C 1
ATOM 5316 O O . ARG B 2 141 ? -42.804 24.942 -68.145 1.00 80.63 141 ARG A O 1
ATOM 5324 N N . TYR B 2 142 ? -43.804 25.394 -70.077 1.00 83.40 142 TYR A N 1
ATOM 5325 C CA . TYR B 2 142 ? -45.137 25.389 -69.524 1.00 83.40 142 TYR A CA 1
ATOM 5326 C C . TYR B 2 142 ? -45.932 24.150 -69.810 1.00 83.40 142 TYR A C 1
ATOM 5327 O O . TYR B 2 142 ? -46.931 23.916 -69.173 1.00 83.40 142 TYR A O 1
ATOM 5336 N N . GLY B 2 143 ? -45.571 23.369 -70.795 1.00 80.90 143 GLY A N 1
ATOM 5337 C CA . GLY B 2 143 ? -46.348 22.213 -71.103 1.00 80.90 143 GLY A CA 1
ATOM 5338 C C . GLY B 2 143 ? -47.190 22.294 -72.329 1.00 80.90 143 GLY A C 1
ATOM 5339 O O . GLY B 2 143 ? -47.529 21.262 -72.869 1.00 80.90 143 GLY A O 1
ATOM 5340 N N . VAL B 2 144 ? -47.536 23.496 -72.780 1.00 79.91 144 VAL A N 1
ATOM 5341 C CA . VAL B 2 144 ? -48.305 23.695 -73.993 1.00 79.91 144 VAL A CA 1
ATOM 5342 C C . VAL B 2 144 ? -47.803 24.917 -74.698 1.00 79.91 144 VAL A C 1
ATOM 5343 O O . VAL B 2 144 ? -47.388 25.849 -74.054 1.00 79.91 144 VAL A O 1
ATOM 5347 N N . GLY B 2 145 ? -47.775 24.912 -76.013 1.00 80.66 145 GLY A N 1
ATOM 5348 C CA . GLY B 2 145 ? -47.391 26.087 -76.762 1.00 80.66 145 GLY A CA 1
ATOM 5349 C C . GLY B 2 145 ? -48.352 26.312 -77.886 1.00 80.66 145 GLY A C 1
ATOM 5350 O O . GLY B 2 145 ? -48.591 25.393 -78.623 1.00 80.66 145 GLY A O 1
ATOM 5351 N N . VAL B 2 146 ? -48.911 27.502 -78.037 1.00 81.10 146 VAL A N 1
ATOM 5352 C CA . VAL B 2 146 ? -49.906 27.776 -79.066 1.00 81.10 146 VAL A CA 1
ATOM 5353 C C . VAL B 2 146 ? -49.371 28.810 -80.033 1.00 81.10 146 VAL A C 1
ATOM 5354 O O . VAL B 2 146 ? -48.779 29.765 -79.602 1.00 81.10 146 VAL A O 1
ATOM 5358 N N . LEU B 2 147 ? -49.522 28.606 -81.333 1.00 80.51 147 LEU A N 1
ATOM 5359 C CA . LEU B 2 147 ? -49.059 29.576 -82.321 1.00 80.51 147 LEU A CA 1
ATOM 5360 C C . LEU B 2 147 ? -50.179 29.918 -83.239 1.00 80.51 147 LEU A C 1
ATOM 5361 O O . LEU B 2 147 ? -51.194 29.269 -83.213 1.00 80.51 147 LEU A O 1
ATOM 5366 N N . GLY B 2 148 ? -50.005 30.919 -84.073 1.00 85.73 148 GLY A N 1
ATOM 5367 C CA . GLY B 2 148 ? -51.051 31.361 -84.956 1.00 85.73 148 GLY A CA 1
ATOM 5368 C C . GLY B 2 148 ? -50.596 31.691 -86.345 1.00 85.73 148 GLY A C 1
ATOM 5369 O O . GLY B 2 148 ? -49.424 31.851 -86.574 1.00 85.73 148 GLY A O 1
ATOM 5370 N N . ASP B 2 149 ? -51.517 31.776 -87.282 1.00 89.39 149 ASP A N 1
ATOM 5371 C CA . ASP B 2 149 ? -51.170 32.028 -88.649 1.00 89.39 149 ASP A CA 1
ATOM 5372 C C . ASP B 2 149 ? -52.168 32.984 -89.249 1.00 89.39 149 ASP A C 1
ATOM 5373 O O . ASP B 2 149 ? -53.321 32.959 -88.873 1.00 89.39 149 ASP A O 1
ATOM 5378 N N . TYR B 2 150 ? -51.748 33.834 -90.172 1.00 91.35 150 TYR A N 1
ATOM 5379 C CA . TYR B 2 150 ? -52.670 34.723 -90.856 1.00 91.35 150 TYR A CA 1
ATOM 5380 C C . TYR B 2 150 ? -52.086 35.226 -92.138 1.00 91.35 150 TYR A C 1
ATOM 5381 O O . TYR B 2 150 ? -50.923 35.020 -92.386 1.00 91.35 150 TYR A O 1
ATOM 5390 N N . TRP B 2 151 ? -52.892 35.875 -92.966 1.00 94.12 151 TRP A N 1
ATOM 5391 C CA . TRP B 2 151 ? -52.426 36.396 -94.243 1.00 94.12 151 TRP A CA 1
ATOM 5392 C C . TRP B 2 151 ? -52.378 37.898 -94.201 1.00 94.12 151 TRP A C 1
ATOM 5393 O O . TRP B 2 151 ? -53.319 38.531 -93.769 1.00 94.12 151 TRP A O 1
ATOM 5404 N N . GLU B 2 152 ? -51.270 38.476 -94.632 1.00 100.12 152 GLU A N 1
ATOM 5405 C CA . GLU B 2 152 ? -51.116 39.903 -94.552 1.00 100.12 152 GLU A CA 1
ATOM 5406 C C . GLU B 2 152 ? -50.852 40.624 -95.827 1.00 100.12 152 GLU A C 1
ATOM 5407 O O . GLU B 2 152 ? -49.985 40.225 -96.565 1.00 100.12 152 GLU A O 1
ATOM 5413 N N . GLU B 2 153 ? -51.599 41.677 -96.110 1.00 105.16 153 GLU A N 1
ATOM 5414 C CA . GLU B 2 153 ? -51.319 42.518 -97.244 1.00 105.16 153 GLU A CA 1
ATOM 5415 C C . GLU B 2 153 ? -51.055 43.815 -96.556 1.00 105.16 153 GLU A C 1
ATOM 5416 O O . GLU B 2 153 ? -51.896 44.276 -95.811 1.00 105.16 153 GLU A O 1
ATOM 5422 N N . HIS B 2 154 ? -49.911 44.433 -96.782 1.00 103.51 154 HIS A N 1
ATOM 5423 C CA . HIS B 2 154 ? -49.559 45.623 -96.039 1.00 103.51 154 HIS A CA 1
ATOM 5424 C C . HIS B 2 154 ? -49.353 46.789 -96.931 1.00 103.51 154 HIS A C 1
ATOM 5425 O O . HIS B 2 154 ? -48.592 46.711 -97.872 1.00 103.51 154 HIS A O 1
ATOM 5432 N N . VAL B 2 155 ? -50.014 47.888 -96.641 1.00 105.91 155 VAL A N 1
ATOM 5433 C CA . VAL B 2 155 ? -49.826 49.082 -97.419 1.00 105.91 155 VAL A CA 1
ATOM 5434 C C . VAL B 2 155 ? -49.549 50.226 -96.475 1.00 105.91 155 VAL A C 1
ATOM 5435 O O . VAL B 2 155 ? -50.023 50.222 -95.351 1.00 105.91 155 VAL A O 1
ATOM 5439 N N . PHE B 2 156 ? -48.757 51.191 -96.908 1.00 107.69 156 PHE A N 1
ATOM 5440 C CA . PHE B 2 156 ? -48.408 52.300 -96.058 1.00 107.69 156 PHE A CA 1
ATOM 5441 C C . PHE B 2 156 ? -48.331 53.582 -96.832 1.00 107.69 156 PHE A C 1
ATOM 5442 O O . PHE B 2 156 ? -48.236 53.557 -98.043 1.00 107.69 156 PHE A O 1
ATOM 5450 N N . HIS B 2 157 ? -48.405 54.712 -96.150 1.00 111.05 157 HIS A N 1
ATOM 5451 C CA . HIS B 2 157 ? -48.427 55.976 -96.837 1.00 111.05 157 HIS A CA 1
ATOM 5452 C C . HIS B 2 157 ? -47.245 56.782 -96.440 1.00 111.05 157 HIS A C 1
ATOM 5453 O O . HIS B 2 157 ? -46.800 56.689 -95.320 1.00 111.05 157 HIS A O 1
ATOM 5460 N N . GLN B 2 158 ? -46.722 57.572 -97.358 1.00 115.51 158 GLN A N 1
ATOM 5461 C CA . GLN B 2 158 ? -45.522 58.336 -97.111 1.00 115.51 158 GLN A CA 1
ATOM 5462 C C . GLN B 2 158 ? -45.645 59.680 -97.781 1.00 115.51 158 GLN A C 1
ATOM 5463 O O . GLN B 2 158 ? -46.095 59.755 -98.912 1.00 115.51 158 GLN A O 1
ATOM 5469 N N . THR B 2 159 ? -45.266 60.756 -97.101 1.00 119.40 159 THR A N 1
ATOM 5470 C CA . THR B 2 159 ? -45.320 62.077 -97.712 1.00 119.40 159 THR A CA 1
ATOM 5471 C C . THR B 2 159 ? -44.019 62.515 -98.302 1.00 119.40 159 THR A C 1
ATOM 5472 O O . THR B 2 159 ? -42.988 62.475 -97.659 1.00 119.40 159 THR A O 1
ATOM 5476 N N . VAL B 2 160 ? -44.060 62.943 -99.546 1.00 124.28 160 VAL A N 1
ATOM 5477 C CA . VAL B 2 160 ? -42.850 63.311 -100.226 1.00 124.28 160 VAL A CA 1
ATOM 5478 C C . VAL B 2 160 ? -42.919 64.718 -100.782 1.00 124.28 160 VAL A C 1
ATOM 5479 O O . VAL B 2 160 ? -43.912 65.092 -101.393 1.00 124.28 160 VAL A O 1
ATOM 5483 N N . PHE B 2 161 ? -41.874 65.514 -100.564 1.00 126.38 161 PHE A N 1
ATOM 5484 C CA . PHE B 2 161 ? -41.823 66.874 -101.089 1.00 126.38 161 PHE A CA 1
ATOM 5485 C C . PHE B 2 161 ? -41.179 66.910 -102.470 1.00 126.38 161 PHE A C 1
ATOM 5486 O O . PHE B 2 161 ? -41.803 67.299 -103.454 1.00 126.38 161 PHE A O 1
ATOM 5494 N N . VAL B 2 179 ? -44.631 69.855 -104.822 1.00 130.49 179 VAL A N 1
ATOM 5495 C CA . VAL B 2 179 ? -44.444 70.040 -103.389 1.00 130.49 179 VAL A CA 1
ATOM 5496 C C . VAL B 2 179 ? -45.496 69.333 -102.532 1.00 130.49 179 VAL A C 1
ATOM 5497 O O . VAL B 2 179 ? -46.684 69.419 -102.819 1.00 130.49 179 VAL A O 1
ATOM 5501 N N . LYS B 2 180 ? -45.070 68.636 -101.490 1.00 129.36 180 LYS A N 1
ATOM 5502 C CA . LYS B 2 180 ? -45.987 67.937 -100.579 1.00 129.36 180 LYS A CA 1
ATOM 5503 C C . LYS B 2 180 ? -46.967 66.904 -101.112 1.00 129.36 180 LYS A C 1
ATOM 5504 O O . LYS B 2 180 ? -48.127 66.914 -100.730 1.00 129.36 180 LYS A O 1
ATOM 5510 N N . LYS B 2 181 ? -46.528 66.016 -101.989 1.00 126.45 181 LYS A N 1
ATOM 5511 C CA . LYS B 2 181 ? -47.384 64.930 -102.460 1.00 126.45 181 LYS A CA 1
ATOM 5512 C C . LYS B 2 181 ? -47.470 63.777 -101.469 1.00 126.45 181 LYS A C 1
ATOM 5513 O O . LYS B 2 181 ? -46.709 63.733 -100.520 1.00 126.45 181 LYS A O 1
ATOM 5519 N N . THR B 2 182 ? -48.406 62.856 -101.660 1.00 119.72 182 THR A N 1
ATOM 5520 C CA . THR B 2 182 ? -48.494 61.657 -100.823 1.00 119.72 182 THR A CA 1
ATOM 5521 C C . THR B 2 182 ? -48.398 60.421 -101.726 1.00 119.72 182 THR A C 1
ATOM 5522 O O . THR B 2 182 ? -48.661 60.515 -102.913 1.00 119.72 182 THR A O 1
ATOM 5526 N N . ARG B 2 183 ? -48.015 59.274 -101.179 1.00 115.68 183 ARG A N 1
ATOM 5527 C CA . ARG B 2 183 ? -47.891 58.056 -101.972 1.00 115.68 183 ARG A CA 1
ATOM 5528 C C . ARG B 2 183 ? -48.327 56.824 -101.178 1.00 115.68 183 ARG A C 1
ATOM 5529 O O . ARG B 2 183 ? -48.146 56.796 -99.975 1.00 115.68 183 ARG A O 1
ATOM 5537 N N . VAL B 2 184 ? -48.904 55.811 -101.821 1.00 110.57 184 VAL A N 1
ATOM 5538 C CA . VAL B 2 184 ? -49.243 54.575 -101.132 1.00 110.57 184 VAL A CA 1
ATOM 5539 C C . VAL B 2 184 ? -48.281 53.537 -101.633 1.00 110.57 184 VAL A C 1
ATOM 5540 O O . VAL B 2 184 ? -48.187 53.330 -102.825 1.00 110.57 184 VAL A O 1
ATOM 5544 N N . VAL B 2 185 ? -47.565 52.868 -100.746 1.00 105.49 185 VAL A N 1
ATOM 5545 C CA . VAL B 2 185 ? -46.564 51.909 -101.153 1.00 105.49 185 VAL A CA 1
ATOM 5546 C C . VAL B 2 185 ? -46.975 50.521 -100.705 1.00 105.49 185 VAL A C 1
ATOM 5547 O O . VAL B 2 185 ? -47.527 50.369 -99.632 1.00 105.49 185 VAL A O 1
ATOM 5551 N N . LYS B 2 186 ? -46.719 49.504 -101.514 1.00 102.43 186 LYS A N 1
ATOM 5552 C CA . LYS B 2 186 ? -47.155 48.148 -101.198 1.00 102.43 186 LYS A CA 1
ATOM 5553 C C . LYS B 2 186 ? -46.051 47.291 -100.647 1.00 102.43 186 LYS A C 1
ATOM 5554 O O . LYS B 2 186 ? -45.004 47.178 -101.249 1.00 102.43 186 LYS A O 1
ATOM 5560 N N . GLY B 2 187 ? -46.284 46.663 -99.517 1.00 98.03 187 GLY A N 1
ATOM 5561 C CA . GLY B 2 187 ? -45.267 45.879 -98.867 1.00 98.03 187 GLY A CA 1
ATOM 5562 C C . GLY B 2 187 ? -45.419 44.400 -98.994 1.00 98.03 187 GLY A C 1
ATOM 5563 O O . GLY B 2 187 ? -45.790 43.915 -100.045 1.00 98.03 187 GLY A O 1
ATOM 5564 N N . TYR B 2 188 ? -45.143 43.674 -97.921 1.00 93.37 188 TYR A N 1
ATOM 5565 C CA . TYR B 2 188 ? -45.184 42.230 -97.953 1.00 93.37 188 TYR A CA 1
ATOM 5566 C C . TYR B 2 188 ? -46.550 41.646 -98.002 1.00 93.37 188 TYR A C 1
ATOM 5567 O O . TYR B 2 188 ? -47.393 42.025 -97.226 1.00 93.37 188 TYR A O 1
ATOM 5576 N N . GLU B 2 189 ? -46.799 40.743 -98.938 1.00 97.30 189 GLU A N 1
ATOM 5577 C CA . GLU B 2 189 ? -48.048 40.041 -98.927 1.00 97.30 189 GLU A CA 1
ATOM 5578 C C . GLU B 2 189 ? -47.673 38.613 -98.751 1.00 97.30 189 GLU A C 1
ATOM 5579 O O . GLU B 2 189 ? -46.997 38.053 -99.583 1.00 97.30 189 GLU A O 1
ATOM 5585 N N . GLY B 2 190 ? -48.108 38.013 -97.665 1.00 93.76 190 GLY A N 1
ATOM 5586 C CA . GLY B 2 190 ? -47.796 36.642 -97.404 1.00 93.76 190 GLY A CA 1
ATOM 5587 C C . GLY B 2 190 ? -48.268 36.280 -96.042 1.00 93.76 190 GLY A C 1
ATOM 5588 O O . GLY B 2 190 ? -48.850 37.097 -95.371 1.00 93.76 190 GLY A O 1
ATOM 5589 N N . CYS B 2 191 ? -48.036 35.050 -95.632 1.00 92.97 191 CYS A N 1
ATOM 5590 C CA . CYS B 2 191 ? -48.422 34.592 -94.319 1.00 92.97 191 CYS A CA 1
ATOM 5591 C C . CYS B 2 191 ? -47.535 35.112 -93.228 1.00 92.97 191 CYS A C 1
ATOM 5592 O O . CYS B 2 191 ? -46.344 35.222 -93.416 1.00 92.97 191 CYS A O 1
ATOM 5595 N N . LYS B 2 192 ? -48.092 35.409 -92.073 1.00 91.88 192 LYS A N 1
ATOM 5596 C CA . LYS B 2 192 ? -47.280 35.822 -90.959 1.00 91.88 192 LYS A CA 1
ATOM 5597 C C . LYS B 2 192 ? -47.706 35.002 -89.780 1.00 91.88 192 LYS A C 1
ATOM 5598 O O . LYS B 2 192 ? -48.799 34.474 -89.782 1.00 91.88 192 LYS A O 1
ATOM 5604 N N . THR B 2 193 ? -46.863 34.870 -88.770 1.00 86.47 193 THR A N 1
ATOM 5605 C CA . THR B 2 193 ? -47.151 34.010 -87.631 1.00 86.47 193 THR A CA 1
ATOM 5606 C C . THR B 2 193 ? -46.991 34.748 -86.313 1.00 86.47 193 THR A C 1
ATOM 5607 O O . THR B 2 193 ? -46.337 35.780 -86.277 1.00 86.47 193 THR A O 1
ATOM 5611 N N . PHE B 2 194 ? -47.599 34.244 -85.239 1.00 84.97 194 PHE A N 1
ATOM 5612 C CA . PHE B 2 194 ? -47.523 34.889 -83.940 1.00 84.97 194 PHE A CA 1
ATOM 5613 C C . PHE B 2 194 ? -47.681 33.920 -82.804 1.00 84.97 194 PHE A C 1
ATOM 5614 O O . PHE B 2 194 ? -48.111 32.816 -83.010 1.00 84.97 194 PHE A O 1
ATOM 5622 N N . ASN B 2 195 ? -47.356 34.330 -81.596 1.00 82.78 195 ASN A N 1
ATOM 5623 C CA . ASN B 2 195 ? -47.414 33.452 -80.448 1.00 82.78 195 ASN A CA 1
ATOM 5624 C C . ASN B 2 195 ? -48.487 33.862 -79.462 1.00 82.78 195 ASN A C 1
ATOM 5625 O O . ASN B 2 195 ? -48.569 35.023 -79.120 1.00 82.78 195 ASN A O 1
ATOM 5630 N N . VAL B 2 196 ? -49.308 32.932 -78.990 1.00 83.45 196 VAL A N 1
ATOM 5631 C CA . VAL B 2 196 ? -50.306 33.249 -77.999 1.00 83.45 196 VAL A CA 1
ATOM 5632 C C . VAL B 2 196 ? -49.810 32.800 -76.647 1.00 83.45 196 VAL A C 1
ATOM 5633 O O . VAL B 2 196 ? -49.460 31.661 -76.479 1.00 83.45 196 VAL A O 1
ATOM 5637 N N . MET B 2 197 ? -49.749 33.694 -75.674 1.00 93.79 197 MET A N 1
ATOM 5638 C CA . MET B 2 197 ? -49.288 33.353 -74.345 1.00 93.79 197 MET A CA 1
ATOM 5639 C C . MET B 2 197 ? -50.228 32.348 -73.747 1.00 93.79 197 MET A C 1
ATOM 5640 O O . MET B 2 197 ? -51.349 32.218 -74.189 1.00 93.79 197 MET A O 1
ATOM 5645 N N . VAL B 2 198 ? -49.813 31.646 -72.714 1.00 89.59 198 VAL A N 1
ATOM 5646 C CA . VAL B 2 198 ? -50.642 30.612 -72.118 1.00 89.59 198 VAL A CA 1
ATOM 5647 C C . VAL B 2 198 ? -51.899 31.166 -71.537 1.00 89.59 198 VAL A C 1
ATOM 5648 O O . VAL B 2 198 ? -52.884 30.475 -71.454 1.00 89.59 198 VAL A O 1
ATOM 5652 N N . TYR B 2 199 ? -51.873 32.399 -71.087 1.00 93.17 199 TYR A N 1
ATOM 5653 C CA . TYR B 2 199 ? -53.008 32.952 -70.409 1.00 93.17 199 TYR A CA 1
ATOM 5654 C C . TYR B 2 199 ? -53.984 33.553 -71.353 1.00 93.17 199 TYR A C 1
ATOM 5655 O O . TYR B 2 199 ? -55.042 33.982 -70.939 1.00 93.17 199 TYR A O 1
ATOM 5664 N N . ASP B 2 200 ? -53.643 33.615 -72.621 1.00 94.04 200 ASP A N 1
ATOM 5665 C CA . ASP B 2 200 ? -54.507 34.254 -73.582 1.00 94.04 200 ASP A CA 1
ATOM 5666 C C . ASP B 2 200 ? -55.413 33.368 -74.435 1.00 94.04 200 ASP A C 1
ATOM 5667 O O . ASP B 2 200 ? -56.390 33.843 -74.959 1.00 94.04 200 ASP A O 1
ATOM 5672 N N . PHE B 2 201 ? -55.098 32.100 -74.604 1.00 89.72 201 PHE A N 1
ATOM 5673 C CA . PHE B 2 201 ? -55.936 31.279 -75.429 1.00 89.72 201 PHE A CA 1
ATOM 5674 C C . PHE B 2 201 ? -57.230 30.906 -74.777 1.00 89.72 201 PHE A C 1
ATOM 5675 O O . PHE B 2 201 ? -57.311 30.831 -73.567 1.00 89.72 201 PHE A O 1
ATOM 5683 N N . ILE B 2 202 ? -58.271 30.725 -75.573 1.00 90.54 202 ILE A N 1
ATOM 5684 C CA . ILE B 2 202 ? -59.547 30.325 -75.060 1.00 90.54 202 ILE A CA 1
ATOM 5685 C C . ILE B 2 202 ? -59.858 29.099 -75.851 1.00 90.54 202 ILE A C 1
ATOM 5686 O O . ILE B 2 202 ? -59.929 29.166 -77.057 1.00 90.54 202 ILE A O 1
ATOM 5691 N N . PRO B 2 203 ? -60.009 27.933 -75.171 1.00 92.19 203 PRO A N 1
ATOM 5692 C CA . PRO B 2 203 ? -60.235 26.745 -75.956 1.00 92.19 203 PRO A CA 1
ATOM 5693 C C . PRO B 2 203 ? -61.629 26.247 -75.781 1.00 92.19 203 PRO A C 1
ATOM 5694 O O . PRO B 2 203 ? -62.401 26.998 -75.256 1.00 92.19 203 PRO A O 1
ATOM 5698 N N . ASP B 2 204 ? -61.982 25.035 -76.203 1.00 93.71 204 ASP A N 1
ATOM 5699 C CA . ASP B 2 204 ? -63.315 24.480 -75.919 1.00 93.71 204 ASP A CA 1
ATOM 5700 C C . ASP B 2 204 ? -63.039 23.517 -74.837 1.00 93.71 204 ASP A C 1
ATOM 5701 O O . ASP B 2 204 ? -62.277 22.596 -75.033 1.00 93.71 204 ASP A O 1
ATOM 5706 N N . PRO B 2 205 ? -63.645 23.682 -73.660 1.00 94.77 205 PRO A N 1
ATOM 5707 C CA . PRO B 2 205 ? -63.197 22.724 -72.656 1.00 94.77 205 PRO A CA 1
ATOM 5708 C C . PRO B 2 205 ? -63.758 21.342 -72.731 1.00 94.77 205 PRO A C 1
ATOM 5709 O O . PRO B 2 205 ? -63.466 20.560 -71.847 1.00 94.77 205 PRO A O 1
ATOM 5713 N N . ARG B 2 206 ? -64.538 21.022 -73.741 1.00 98.04 206 ARG A N 1
ATOM 5714 C CA . ARG B 2 206 ? -65.202 19.738 -73.778 1.00 98.04 206 ARG A CA 1
ATOM 5715 C C . ARG B 2 206 ? -64.590 18.741 -74.697 1.00 98.04 206 ARG A C 1
ATOM 5716 O O . ARG B 2 206 ? -65.124 17.666 -74.857 1.00 98.04 206 ARG A O 1
ATOM 5724 N N . VAL B 2 207 ? -63.480 19.076 -75.320 1.00 94.06 207 VAL A N 1
ATOM 5725 C CA . VAL B 2 207 ? -62.749 18.143 -76.154 1.00 94.06 207 VAL A CA 1
ATOM 5726 C C . VAL B 2 207 ? -61.316 18.310 -75.694 1.00 94.06 207 VAL A C 1
ATOM 5727 O O . VAL B 2 207 ? -60.977 19.332 -75.135 1.00 94.06 207 VAL A O 1
ATOM 5731 N N . ALA B 2 208 ? -60.468 17.318 -75.884 1.00 89.77 208 ALA A N 1
ATOM 5732 C CA . ALA B 2 208 ? -59.106 17.381 -75.400 1.00 89.77 208 ALA A CA 1
ATOM 5733 C C . ALA B 2 208 ? -58.264 18.391 -76.140 1.00 89.77 208 ALA A C 1
ATOM 5734 O O . ALA B 2 208 ? -58.548 18.709 -77.266 1.00 89.77 208 ALA A O 1
ATOM 5736 N N . LEU B 2 209 ? -57.221 18.906 -75.529 1.00 83.94 209 LEU A N 1
ATOM 5737 C CA . LEU B 2 209 ? -56.415 19.913 -76.171 1.00 83.94 209 LEU A CA 1
ATOM 5738 C C . LEU B 2 209 ? -55.813 19.322 -77.402 1.00 83.94 209 LEU A C 1
ATOM 5739 O O . LEU B 2 209 ? -55.621 20.009 -78.375 1.00 83.94 209 LEU A O 1
ATOM 5744 N N . CYS B 2 210 ? -55.484 18.052 -77.388 1.00 86.87 210 CYS A N 1
ATOM 5745 C CA . CYS B 2 210 ? -54.993 17.397 -78.571 1.00 86.87 210 CYS A CA 1
ATOM 5746 C C . CYS B 2 210 ? -56.041 17.419 -79.625 1.00 86.87 210 CYS A C 1
ATOM 5747 O O . CYS B 2 210 ? -55.733 17.524 -80.796 1.00 86.87 210 CYS A O 1
ATOM 5750 N N . LYS B 2 211 ? -57.292 17.299 -79.235 1.00 87.50 211 LYS A N 1
ATOM 5751 C CA . LYS B 2 211 ? -58.371 17.199 -80.196 1.00 87.50 211 LYS A CA 1
ATOM 5752 C C . LYS B 2 211 ? -59.073 18.486 -80.415 1.00 87.50 211 LYS A C 1
ATOM 5753 O O . LYS B 2 211 ? -60.262 18.504 -80.595 1.00 87.50 211 LYS A O 1
ATOM 5759 N N . TYR B 2 212 ? -58.354 19.579 -80.389 1.00 86.14 212 TYR A N 1
ATOM 5760 C CA . TYR B 2 212 ? -58.958 20.878 -80.516 1.00 86.14 212 TYR A CA 1
ATOM 5761 C C . TYR B 2 212 ? -59.667 21.094 -81.811 1.00 86.14 212 TYR A C 1
ATOM 5762 O O . TYR B 2 212 ? -60.601 21.862 -81.865 1.00 86.14 212 TYR A O 1
ATOM 5771 N N . GLN B 2 213 ? -59.228 20.464 -82.879 1.00 88.06 213 GLN A N 1
ATOM 5772 C CA . GLN B 2 213 ? -59.811 20.738 -84.167 1.00 88.06 213 GLN A CA 1
ATOM 5773 C C . GLN B 2 213 ? -61.192 20.188 -84.280 1.00 88.06 213 GLN A C 1
ATOM 5774 O O . GLN B 2 213 ? -61.902 20.492 -85.215 1.00 88.06 213 GLN A O 1
ATOM 5780 N N . GLU B 2 214 ? -61.580 19.346 -83.358 1.00 94.29 214 GLU A N 1
ATOM 5781 C CA . GLU B 2 214 ? -62.879 18.740 -83.411 1.00 94.29 214 GLU A CA 1
ATOM 5782 C C . GLU B 2 214 ? -63.952 19.585 -82.751 1.00 94.29 214 GLU A C 1
ATOM 5783 O O . GLU B 2 214 ? -65.112 19.464 -83.090 1.00 94.29 214 GLU A O 1
ATOM 5789 N N . GLY B 2 215 ? -63.589 20.427 -81.800 1.00 93.88 215 GLY A N 1
ATOM 5790 C CA . GLY B 2 215 ? -64.549 21.270 -81.102 1.00 93.88 215 GLY A CA 1
ATOM 5791 C C . GLY B 2 215 ? -65.162 22.468 -81.769 1.00 93.88 215 GLY A C 1
ATOM 5792 O O . GLY B 2 215 ? -64.726 22.846 -82.826 1.00 93.88 215 GLY A O 1
ATOM 5793 N N . GLU B 2 216 ? -66.225 23.023 -81.204 1.00 94.96 216 GLU A N 1
ATOM 5794 C CA . GLU B 2 216 ? -66.947 24.159 -81.790 1.00 94.96 216 GLU A CA 1
ATOM 5795 C C . GLU B 2 216 ? -66.249 25.500 -81.937 1.00 94.96 216 GLU A C 1
ATOM 5796 O O . GLU B 2 216 ? -66.427 26.149 -82.936 1.00 94.96 216 GLU A O 1
ATOM 5802 N N . PHE B 2 217 ? -65.455 25.924 -80.971 1.00 91.32 217 PHE A N 1
ATOM 5803 C CA . PHE B 2 217 ? -64.835 27.232 -81.015 1.00 91.32 217 PHE A CA 1
ATOM 5804 C C . PHE B 2 217 ? -63.413 27.323 -80.529 1.00 91.32 217 PHE A C 1
ATOM 5805 O O . PHE B 2 217 ? -62.989 26.455 -79.808 1.00 91.32 217 PHE A O 1
ATOM 5813 N N . PHE B 2 218 ? -62.639 28.307 -80.981 1.00 87.11 218 PHE A N 1
ATOM 5814 C CA . PHE B 2 218 ? -61.303 28.560 -80.458 1.00 87.11 218 PHE A CA 1
ATOM 5815 C C . PHE B 2 218 ? -61.127 30.018 -80.625 1.00 87.11 218 PHE A C 1
ATOM 5816 O O . PHE B 2 218 ? -61.573 30.556 -81.605 1.00 87.11 218 PHE A O 1
ATOM 5824 N N . GLY B 2 219 ? -60.428 30.656 -79.708 1.00 88.31 219 GLY A N 1
ATOM 5825 C CA . GLY B 2 219 ? -60.197 32.079 -79.777 1.00 88.31 219 GLY A CA 1
ATOM 5826 C C . GLY B 2 219 ? -59.018 32.591 -79.006 1.00 88.31 219 GLY A C 1
ATOM 5827 O O . GLY B 2 219 ? -58.471 31.874 -78.215 1.00 88.31 219 GLY A O 1
ATOM 5828 N N . ARG B 2 220 ? -58.639 33.838 -79.210 1.00 90.84 220 ARG A N 1
ATOM 5829 C CA . ARG B 2 220 ? -57.552 34.446 -78.476 1.00 90.84 220 ARG A CA 1
ATOM 5830 C C . ARG B 2 220 ? -57.916 35.790 -77.913 1.00 90.84 220 ARG A C 1
ATOM 5831 O O . ARG B 2 220 ? -58.825 36.417 -78.393 1.00 90.84 220 ARG A O 1
ATOM 5839 N N . ARG B 2 221 ? -57.219 36.240 -76.887 1.00 98.88 221 ARG A N 1
ATOM 5840 C CA . ARG B 2 221 ? -57.426 37.558 -76.312 1.00 98.88 221 ARG A CA 1
ATOM 5841 C C . ARG B 2 221 ? -56.380 38.461 -76.902 1.00 98.88 221 ARG A C 1
ATOM 5842 O O . ARG B 2 221 ? -55.213 38.124 -76.880 1.00 98.88 221 ARG A O 1
ATOM 5850 N N . LEU B 2 222 ? -56.754 39.610 -77.428 1.00 100.35 222 LEU A N 1
ATOM 5851 C CA . LEU B 2 222 ? -55.798 40.452 -78.131 1.00 100.35 222 LEU A CA 1
ATOM 5852 C C . LEU B 2 222 ? -55.954 41.917 -77.816 1.00 100.35 222 LEU A C 1
ATOM 5853 O O . LEU B 2 222 ? -56.972 42.308 -77.284 1.00 100.35 222 LEU A O 1
ATOM 5858 N N . ASP B 2 223 ? -54.952 42.741 -78.093 1.00 108.38 223 ASP A N 1
ATOM 5859 C CA . ASP B 2 223 ? -55.072 44.188 -77.912 1.00 108.38 223 ASP A CA 1
ATOM 5860 C C . ASP B 2 223 ? -54.940 44.855 -79.244 1.00 108.38 223 ASP A C 1
ATOM 5861 O O . ASP B 2 223 ? -54.020 44.561 -79.975 1.00 108.38 223 ASP A O 1
ATOM 5866 N N . LEU B 2 224 ? -55.834 45.772 -79.564 1.00 112.59 224 LEU A N 1
ATOM 5867 C CA . LEU B 2 224 ? -55.815 46.409 -80.853 1.00 112.59 224 LEU A CA 1
ATOM 5868 C C . LEU B 2 224 ? -55.542 47.882 -80.697 1.00 112.59 224 LEU A C 1
ATOM 5869 O O . LEU B 2 224 ? -56.156 48.521 -79.866 1.00 112.59 224 LEU A O 1
ATOM 5874 N N . ASN B 2 225 ? -54.600 48.425 -81.455 1.00 116.23 225 ASN A N 1
ATOM 5875 C CA . ASN B 2 225 ? -54.316 49.859 -81.425 1.00 116.23 225 ASN A CA 1
ATOM 5876 C C . ASN B 2 225 ? -55.427 50.617 -82.096 1.00 116.23 225 ASN A C 1
ATOM 5877 O O . ASN B 2 225 ? -55.984 50.153 -83.069 1.00 116.23 225 ASN A O 1
ATOM 5882 N N . VAL B 2 226 ? -55.751 51.790 -81.593 1.00 115.21 226 VAL A N 1
ATOM 5883 C CA . VAL B 2 226 ? -56.842 52.545 -82.163 1.00 115.21 226 VAL A CA 1
ATOM 5884 C C . VAL B 2 226 ? -56.539 52.928 -83.588 1.00 115.21 226 VAL A C 1
ATOM 5885 O O . VAL B 2 226 ? -57.412 52.912 -84.433 1.00 115.21 226 VAL A O 1
ATOM 5889 N N . LEU B 2 227 ? -55.304 53.266 -83.879 1.00 115.78 227 LEU A N 1
ATOM 5890 C CA . LEU B 2 227 ? -54.984 53.724 -85.192 1.00 115.78 227 LEU A CA 1
ATOM 5891 C C . LEU B 2 227 ? -55.241 52.651 -86.179 1.00 115.78 227 LEU A C 1
ATOM 5892 O O . LEU B 2 227 ? -55.712 52.927 -87.271 1.00 115.78 227 LEU A O 1
ATOM 5897 N N . ASP B 2 228 ? -54.929 51.419 -85.831 1.00 116.38 228 ASP A N 1
ATOM 5898 C CA . ASP B 2 228 ? -55.192 50.289 -86.713 1.00 116.38 228 ASP A CA 1
ATOM 5899 C C . ASP B 2 228 ? -56.647 50.029 -86.976 1.00 116.38 228 ASP A C 1
ATOM 5900 O O . ASP B 2 228 ? -57.026 49.687 -88.082 1.00 116.38 228 ASP A O 1
ATOM 5905 N N . LEU B 2 229 ? -57.470 50.178 -85.959 1.00 113.79 229 LEU A N 1
ATOM 5906 C CA . LEU B 2 229 ? -58.881 49.976 -86.122 1.00 113.79 229 LEU A CA 1
ATOM 5907 C C . LEU B 2 229 ? -59.368 50.974 -87.115 1.00 113.79 229 LEU A C 1
ATOM 5908 O O . LEU B 2 229 ? -60.118 50.650 -88.021 1.00 113.79 229 LEU A O 1
ATOM 5913 N N . LYS B 2 230 ? -58.918 52.202 -86.979 1.00 114.69 230 LYS A N 1
ATOM 5914 C CA . LYS B 2 230 ? -59.356 53.245 -87.877 1.00 114.69 230 LYS A CA 1
ATOM 5915 C C . LYS B 2 230 ? -58.934 53.039 -89.323 1.00 114.69 230 LYS A C 1
ATOM 5916 O O . LYS B 2 230 ? -59.713 53.275 -90.234 1.00 114.69 230 LYS A O 1
ATOM 5922 N N . LYS B 2 231 ? -57.709 52.603 -89.547 1.00 115.15 231 LYS A N 1
ATOM 5923 C CA . LYS B 2 231 ? -57.270 52.374 -90.893 1.00 115.15 231 LYS A CA 1
ATOM 5924 C C . LYS B 2 231 ? -58.086 51.266 -91.486 1.00 115.15 231 LYS A C 1
ATOM 5925 O O . LYS B 2 231 ? -58.518 51.331 -92.634 1.00 115.15 231 LYS A O 1
ATOM 5931 N N . GLY B 2 232 ? -58.343 50.249 -90.696 1.00 113.56 232 GLY A N 1
ATOM 5932 C CA . GLY B 2 232 ? -59.086 49.110 -91.176 1.00 113.56 232 GLY A CA 1
ATOM 5933 C C . GLY B 2 232 ? -60.469 49.490 -91.593 1.00 113.56 232 GLY A C 1
ATOM 5934 O O . GLY B 2 232 ? -61.013 48.912 -92.512 1.00 113.56 232 GLY A O 1
ATOM 5935 N N . ALA B 2 233 ? -61.065 50.432 -90.891 1.00 113.12 233 ALA A N 1
ATOM 5936 C CA . ALA B 2 233 ? -62.414 50.823 -91.195 1.00 113.12 233 ALA A CA 1
ATOM 5937 C C . ALA B 2 233 ? -62.507 51.382 -92.583 1.00 113.12 233 ALA A C 1
ATOM 5938 O O . ALA B 2 233 ? -63.474 51.144 -93.283 1.00 113.12 233 ALA A O 1
ATOM 5940 N N . LYS B 2 234 ? -61.510 52.132 -92.998 1.00 113.75 234 LYS A N 1
ATOM 5941 C CA . LYS B 2 234 ? -61.515 52.620 -94.357 1.00 113.75 234 LYS A CA 1
ATOM 5942 C C . LYS B 2 234 ? -61.467 51.518 -95.395 1.00 113.75 234 LYS A C 1
ATOM 5943 O O . LYS B 2 234 ? -62.238 51.531 -96.339 1.00 113.75 234 LYS A O 1
ATOM 5949 N N . PHE B 2 235 ? -60.613 50.531 -95.205 1.00 115.54 235 PHE A N 1
ATOM 5950 C CA . PHE B 2 235 ? -60.537 49.412 -96.131 1.00 115.54 235 PHE A CA 1
ATOM 5951 C C . PHE B 2 235 ? -61.850 48.684 -96.130 1.00 115.54 235 PHE A C 1
ATOM 5952 O O . PHE B 2 235 ? -62.268 48.180 -97.154 1.00 115.54 235 PHE A O 1
ATOM 5960 N N . GLY B 2 236 ? -62.501 48.611 -94.984 1.00 115.73 236 GLY A N 1
ATOM 5961 C CA . GLY B 2 236 ? -63.757 47.898 -94.863 1.00 115.73 236 GLY A CA 1
ATOM 5962 C C . GLY B 2 236 ? -63.699 46.735 -93.912 1.00 115.73 236 GLY A C 1
ATOM 5963 O O . GLY B 2 236 ? -64.688 46.059 -93.689 1.00 115.73 236 GLY A O 1
ATOM 5964 N N . LYS B 2 237 ? -62.551 46.504 -93.323 1.00 111.59 237 LYS A N 1
ATOM 5965 C CA . LYS B 2 237 ? -62.428 45.444 -92.352 1.00 111.59 237 LYS A CA 1
ATOM 5966 C C . LYS B 2 237 ? -63.225 45.609 -91.071 1.00 111.59 237 LYS A C 1
ATOM 5967 O O . LYS B 2 237 ? -63.767 44.644 -90.575 1.00 111.59 237 LYS A O 1
ATOM 5973 N N . TYR B 2 238 ? -63.316 46.813 -90.528 1.00 110.91 238 TYR A N 1
ATOM 5974 C CA . TYR B 2 238 ? -63.968 47.001 -89.250 1.00 110.91 238 TYR A CA 1
ATOM 5975 C C . TYR B 2 238 ? -65.203 47.855 -89.318 1.00 110.91 238 TYR A C 1
ATOM 5976 O O . TYR B 2 238 ? -65.410 48.559 -90.284 1.00 110.91 238 TYR A O 1
ATOM 5985 N N . PHE B 2 239 ? -66.052 47.765 -88.307 1.00 111.49 239 PHE A N 1
ATOM 5986 C CA . PHE B 2 239 ? -67.270 48.554 -88.238 1.00 111.49 239 PHE A CA 1
ATOM 5987 C C . PHE B 2 239 ? -67.619 48.851 -86.796 1.00 111.49 239 PHE A C 1
ATOM 5988 O O . PHE B 2 239 ? -66.986 48.308 -85.918 1.00 111.49 239 PHE A O 1
ATOM 5996 N N . ASN B 2 240 ? -68.585 49.724 -86.542 1.00 113.63 240 ASN A N 1
ATOM 5997 C CA . ASN B 2 240 ? -68.933 50.160 -85.173 1.00 113.63 240 ASN A CA 1
ATOM 5998 C C . ASN B 2 240 ? -67.784 50.888 -84.499 1.00 113.63 240 ASN A C 1
ATOM 5999 O O . ASN B 2 240 ? -67.636 50.812 -83.290 1.00 113.63 240 ASN A O 1
ATOM 6004 N N . VAL B 2 241 ? -66.989 51.620 -85.270 1.00 115.65 241 VAL A N 1
ATOM 6005 C CA . VAL B 2 241 ? -65.814 52.314 -84.749 1.00 115.65 241 VAL A CA 1
ATOM 6006 C C . VAL B 2 241 ? -66.007 53.424 -83.750 1.00 115.65 241 VAL A C 1
ATOM 6007 O O . VAL B 2 241 ? -65.160 53.619 -82.893 1.00 115.65 241 VAL A O 1
ATOM 6011 N N . GLU B 2 242 ? -67.064 54.205 -83.885 1.00 117.56 242 GLU A N 1
ATOM 6012 C CA . GLU B 2 242 ? -67.252 55.329 -83.006 1.00 117.56 242 GLU A CA 1
ATOM 6013 C C . GLU B 2 242 ? -67.385 54.877 -81.593 1.00 117.56 242 GLU A C 1
ATOM 6014 O O . GLU B 2 242 ? -66.786 55.422 -80.682 1.00 117.56 242 GLU A O 1
ATOM 6020 N N . HIS B 2 243 ? -68.148 53.838 -81.394 1.00 116.42 243 HIS A N 1
ATOM 6021 C CA . HIS B 2 243 ? -68.332 53.321 -80.066 1.00 116.42 243 HIS A CA 1
ATOM 6022 C C . HIS B 2 243 ? -67.050 52.801 -79.485 1.00 116.42 243 HIS A C 1
ATOM 6023 O O . HIS B 2 243 ? -66.815 52.925 -78.306 1.00 116.42 243 HIS A O 1
ATOM 6030 N N . ALA B 2 244 ? -66.231 52.177 -80.302 1.00 117.46 244 ALA A N 1
ATOM 6031 C CA . ALA B 2 244 ? -64.969 51.617 -79.848 1.00 117.46 244 ALA A CA 1
ATOM 6032 C C . ALA B 2 244 ? -63.917 52.568 -79.325 1.00 117.46 244 ALA A C 1
ATOM 6033 O O . ALA B 2 244 ? -63.268 52.277 -78.336 1.00 117.46 244 ALA A O 1
ATOM 6035 N N . GLU B 2 245 ? -63.680 53.684 -79.988 1.00 119.77 245 GLU A N 1
ATOM 6036 C CA . GLU B 2 245 ? -62.630 54.570 -79.545 1.00 119.77 245 GLU A CA 1
ATOM 6037 C C . GLU B 2 245 ? -62.910 55.047 -78.156 1.00 119.77 245 GLU A C 1
ATOM 6038 O O . GLU B 2 245 ? -62.030 55.527 -77.490 1.00 119.77 245 GLU A O 1
ATOM 6044 N N . ALA B 2 246 ? -64.142 54.931 -77.714 1.00 118.33 246 ALA A N 1
ATOM 6045 C CA . ALA B 2 246 ? -64.539 55.366 -76.381 1.00 118.33 246 ALA A CA 1
ATOM 6046 C C . ALA B 2 246 ? -63.894 54.579 -75.292 1.00 118.33 246 ALA A C 1
ATOM 6047 O O . ALA B 2 246 ? -63.648 55.082 -74.204 1.00 118.33 246 ALA A O 1
ATOM 6049 N N . LEU B 2 247 ? -63.649 53.319 -75.566 1.00 120.21 247 LEU A N 1
ATOM 6050 C CA . LEU B 2 247 ? -63.106 52.447 -74.558 1.00 120.21 247 LEU A CA 1
ATOM 6051 C C . LEU B 2 247 ? -61.613 52.543 -74.412 1.00 120.21 247 LEU A C 1
ATOM 6052 O O . LEU B 2 247 ? -61.059 51.861 -73.580 1.00 120.21 247 LEU A O 1
ATOM 6057 N N . VAL B 2 248 ? -60.941 53.405 -75.159 1.00 124.29 248 VAL A N 1
ATOM 6058 C CA . VAL B 2 248 ? -59.496 53.397 -75.097 1.00 124.29 248 VAL A CA 1
ATOM 6059 C C . VAL B 2 248 ? -59.079 53.641 -73.677 1.00 124.29 248 VAL A C 1
ATOM 6060 O O . VAL B 2 248 ? -58.173 52.987 -73.171 1.00 124.29 248 VAL A O 1
ATOM 6064 N N . ALA B 2 249 ? -59.758 54.541 -72.995 1.00 130.50 249 ALA A N 1
ATOM 6065 C CA . ALA B 2 249 ? -59.337 54.895 -71.656 1.00 130.50 249 ALA A CA 1
ATOM 6066 C C . ALA B 2 249 ? -59.360 53.814 -70.595 1.00 130.50 249 ALA A C 1
ATOM 6067 O O . ALA B 2 249 ? -58.358 53.603 -69.931 1.00 130.50 249 ALA A O 1
ATOM 6069 N N . ALA B 2 250 ? -60.452 53.085 -70.467 1.00 132.25 250 ALA A N 1
ATOM 6070 C CA . ALA B 2 250 ? -60.562 52.105 -69.390 1.00 132.25 250 ALA A CA 1
ATOM 6071 C C . ALA B 2 250 ? -60.599 50.672 -69.832 1.00 132.25 250 ALA A C 1
ATOM 6072 O O . ALA B 2 250 ? -60.887 49.799 -69.031 1.00 132.25 250 ALA A O 1
ATOM 6074 N N . SER B 2 251 ? -60.300 50.410 -71.092 1.00 130.82 251 SER A N 1
ATOM 6075 C CA . SER B 2 251 ? -60.412 49.066 -71.621 1.00 130.82 251 SER A CA 1
ATOM 6076 C C . SER B 2 251 ? -59.544 48.013 -70.989 1.00 130.82 251 SER A C 1
ATOM 6077 O O . SER B 2 251 ? -59.976 46.876 -70.874 1.00 130.82 251 SER A O 1
ATOM 6080 N N . LYS B 2 252 ? -58.307 48.330 -70.641 1.00 138.32 252 LYS A N 1
ATOM 6081 C CA . LYS B 2 252 ? -57.422 47.285 -70.132 1.00 138.32 252 LYS A CA 1
ATOM 6082 C C . LYS B 2 252 ? -57.565 46.925 -68.676 1.00 138.32 252 LYS A C 1
ATOM 6083 O O . LYS B 2 252 ? -57.054 47.638 -67.813 1.00 138.32 252 LYS A O 1
ATOM 6089 N N . GLU B 2 253 ? -58.247 45.824 -68.379 1.00 140.56 253 GLU A N 1
ATOM 6090 C CA . GLU B 2 253 ? -58.301 45.353 -67.012 1.00 140.56 253 GLU A CA 1
ATOM 6091 C C . GLU B 2 253 ? -57.569 44.034 -67.147 1.00 140.56 253 GLU A C 1
ATOM 6092 O O . GLU B 2 253 ? -58.099 43.100 -67.735 1.00 140.56 253 GLU A O 1
ATOM 6098 N N . GLU B 2 254 ? -56.364 43.931 -66.598 1.00 138.40 254 GLU A N 1
ATOM 6099 C CA . GLU B 2 254 ? -55.559 42.718 -66.810 1.00 138.40 254 GLU A CA 1
ATOM 6100 C C . GLU B 2 254 ? -55.735 41.629 -65.734 1.00 138.40 254 GLU A C 1
ATOM 6101 O O . GLU B 2 254 ? -55.117 41.694 -64.670 1.00 138.40 254 GLU A O 1
ATOM 6107 N N . MET B 2 255 ? -56.539 40.608 -66.014 1.00 131.01 255 MET A N 1
ATOM 6108 C CA . MET B 2 255 ? -56.837 39.603 -64.996 1.00 131.01 255 MET A CA 1
ATOM 6109 C C . MET B 2 255 ? -55.753 38.604 -64.666 1.00 131.01 255 MET A C 1
ATOM 6110 O O . MET B 2 255 ? -55.492 38.340 -63.500 1.00 131.01 255 MET A O 1
ATOM 6115 N N . TYR B 2 256 ? -55.122 38.032 -65.673 1.00 118.51 256 TYR A N 1
ATOM 6116 C CA . TYR B 2 256 ? -54.123 37.035 -65.394 1.00 118.51 256 TYR A CA 1
ATOM 6117 C C . TYR B 2 256 ? -52.823 37.713 -65.624 1.00 118.51 256 TYR A C 1
ATOM 6118 O O . TYR B 2 256 ? -52.566 38.235 -66.700 1.00 118.51 256 TYR A O 1
ATOM 6127 N N . ARG B 2 257 ? -51.975 37.732 -64.601 1.00 115.86 257 ARG A N 1
ATOM 6128 C CA . ARG B 2 257 ? -50.708 38.442 -64.716 1.00 115.86 257 ARG A CA 1
ATOM 6129 C C . ARG B 2 257 ? -49.484 37.563 -64.574 1.00 115.86 257 ARG A C 1
ATOM 6130 O O . ARG B 2 257 ? -49.586 36.390 -64.214 1.00 115.86 257 ARG A O 1
ATOM 6138 N N . ARG B 2 258 ? -48.322 38.132 -64.863 1.00 103.34 258 ARG A N 1
ATOM 6139 C CA . ARG B 2 258 ? -47.071 37.395 -64.742 1.00 103.34 258 ARG A CA 1
ATOM 6140 C C . ARG B 2 258 ? -46.592 37.371 -63.300 1.00 103.34 258 ARG A C 1
ATOM 6141 O O . ARG B 2 258 ? -47.185 38.014 -62.432 1.00 103.34 258 ARG A O 1
ATOM 6149 N N . ASP B 2 259 ? -45.522 36.633 -63.036 1.00 106.58 259 ASP A N 1
ATOM 6150 C CA . ASP B 2 259 ? -45.003 36.521 -61.677 1.00 106.58 259 ASP A CA 1
ATOM 6151 C C . ASP B 2 259 ? -44.524 37.863 -61.140 1.00 106.58 259 ASP A C 1
ATOM 6152 O O . ASP B 2 259 ? -44.140 38.739 -61.909 1.00 106.58 259 ASP A O 1
ATOM 6157 N N . PRO B 2 260 ? -44.549 38.036 -59.809 1.00 110.15 260 PRO A N 1
ATOM 6158 C CA . PRO B 2 260 ? -44.171 39.322 -59.209 1.00 110.15 260 PRO A CA 1
ATOM 6159 C C . PRO B 2 260 ? -42.749 39.738 -59.561 1.00 110.15 260 PRO A C 1
ATOM 6160 O O . PRO B 2 260 ? -42.497 40.930 -59.729 1.00 110.15 260 PRO A O 1
ATOM 6164 N N . SER B 2 261 ? -41.833 38.781 -59.665 1.00 30.00 261 SER A N 1
ATOM 6165 C CA . SER B 2 261 ? -40.461 39.099 -60.030 1.00 30.00 261 SER A CA 1
ATOM 6166 C C . SER B 2 261 ? -40.435 39.764 -61.400 1.00 30.00 261 SER A C 1
ATOM 6167 O O . SER B 2 261 ? -39.690 40.721 -61.607 1.00 30.00 261 SER A O 1
ATOM 6170 N N . ILE B 2 262 ? -41.239 39.273 -62.338 1.00 30.00 262 ILE A N 1
ATOM 6171 C CA . ILE B 2 262 ? -41.329 39.917 -63.645 1.00 30.00 262 ILE A CA 1
ATOM 6172 C C . ILE B 2 262 ? -41.984 41.286 -63.484 1.00 30.00 262 ILE A C 1
ATOM 6173 O O . ILE B 2 262 ? -42.969 41.420 -62.758 1.00 30.00 262 ILE A O 1
ATOM 6178 N N . GLY B 2 263 ? -41.458 42.303 -64.160 1.00 30.00 263 GLY A N 1
ATOM 6179 C CA . GLY B 2 263 ? -41.985 43.653 -64.016 1.00 30.00 263 GLY A CA 1
ATOM 6180 C C . GLY B 2 263 ? -42.922 44.112 -65.115 1.00 30.00 263 GLY A C 1
ATOM 6181 O O . GLY B 2 263 ? -43.863 43.395 -65.461 1.00 30.00 263 GLY A O 1
ATOM 6182 N N . GLN B 2 264 ? -42.688 45.312 -65.643 1.00 30.00 264 GLN A N 1
ATOM 6183 C CA . GLN B 2 264 ? -43.510 45.861 -66.735 1.00 30.00 264 GLN A CA 1
ATOM 6184 C C . GLN B 2 264 ? -45.006 46.033 -66.479 1.00 30.00 264 GLN A C 1
ATOM 6185 O O . GLN B 2 264 ? -45.824 45.747 -67.352 1.00 30.00 264 GLN A O 1
ATOM 6191 N N . GLN B 2 265 ? -45.368 46.496 -65.288 1.00 30.00 265 GLN A N 1
ATOM 6192 C CA . GLN B 2 265 ? -46.777 46.767 -64.982 1.00 30.00 265 GLN A CA 1
ATOM 6193 C C . GLN B 2 265 ? -47.353 47.878 -65.857 1.00 30.00 265 GLN A C 1
ATOM 6194 O O . GLN B 2 265 ? -48.536 47.798 -66.193 1.00 30.00 265 GLN A O 1
ATOM 6200 N N . ARG B 2 266 ? -46.566 48.923 -66.152 1.00 148.04 266 ARG A N 1
ATOM 6201 C CA . ARG B 2 266 ? -46.979 50.064 -67.019 1.00 148.04 266 ARG A CA 1
ATOM 6202 C C . ARG B 2 266 ? -47.645 51.233 -66.290 1.00 148.04 266 ARG A C 1
ATOM 6203 O O . ARG B 2 266 ? -48.155 51.063 -65.182 1.00 148.04 266 ARG A O 1
ATOM 6211 N N . SER B 2 267 ? -47.656 52.409 -66.918 1.00 147.14 267 SER A N 1
ATOM 6212 C CA . SER B 2 267 ? -48.256 53.603 -66.308 1.00 147.14 267 SER A CA 1
ATOM 6213 C C . SER B 2 267 ? -48.650 54.611 -67.380 1.00 147.14 267 SER A C 1
ATOM 6214 O O . SER B 2 267 ? -48.159 54.509 -68.505 1.00 147.14 267 SER A O 1
ATOM 6217 N N . LEU B 2 268 ? -49.511 55.578 -67.041 1.00 144.52 268 LEU A N 1
ATOM 6218 C CA . LEU B 2 268 ? -49.974 56.604 -67.992 1.00 144.52 268 LEU A CA 1
ATOM 6219 C C . LEU B 2 268 ? -50.336 55.784 -69.175 1.00 144.52 268 LEU A C 1
ATOM 6220 O O . LEU B 2 268 ? -50.025 56.109 -70.31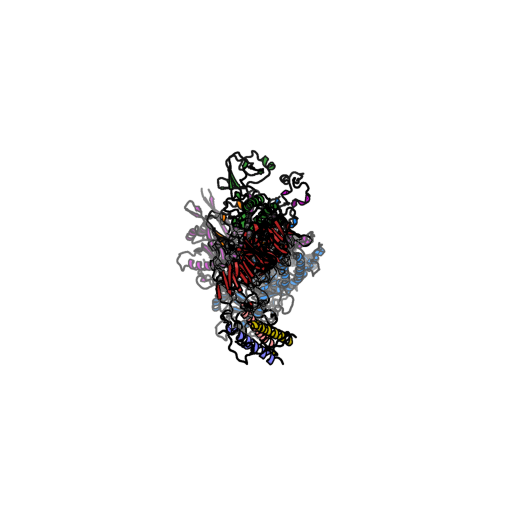4 1.00 144.52 268 LEU A O 1
ATOM 6225 N N . LYS B 2 269 ? -51.008 54.688 -68.904 1.00 143.95 269 LYS A N 1
ATOM 6226 C CA . LYS B 2 269 ? -51.294 53.755 -69.950 1.00 143.95 269 LYS A CA 1
ATOM 6227 C C . LYS B 2 269 ? -52.045 54.190 -71.118 1.00 143.95 269 LYS A C 1
ATOM 6228 O O . LYS B 2 269 ? -53.089 54.802 -70.993 1.00 143.95 269 LYS A O 1
ATOM 6234 N N . ASP B 2 270 ? -51.502 53.887 -72.271 1.00 138.65 270 ASP A N 1
ATOM 6235 C CA . ASP B 2 270 ? -52.262 54.085 -73.474 1.00 138.65 270 ASP A CA 1
ATOM 6236 C C . ASP B 2 270 ? -53.030 55.381 -73.627 1.00 138.65 270 ASP A C 1
ATOM 6237 O O . ASP B 2 270 ? -54.167 55.386 -74.082 1.00 138.65 270 ASP A O 1
ATOM 6242 N N . SER B 2 271 ? -52.441 56.484 -73.251 1.00 131.26 271 SER A N 1
ATOM 6243 C CA . SER B 2 271 ? -53.204 57.670 -73.383 1.00 131.26 271 SER A CA 1
ATOM 6244 C C . SER B 2 271 ? -52.297 58.778 -73.703 1.00 131.26 271 SER A C 1
ATOM 6245 O O . SER B 2 271 ? -51.875 59.534 -72.849 1.00 131.26 271 SER A O 1
ATOM 6248 N N . THR B 2 272 ? -51.984 58.881 -74.962 1.00 128.19 272 THR A N 1
ATOM 6249 C CA . THR B 2 272 ? -51.136 59.920 -75.350 1.00 128.19 272 THR A CA 1
ATOM 6250 C C . THR B 2 272 ? -52.061 60.758 -76.126 1.00 128.19 272 THR A C 1
ATOM 6251 O O . THR B 2 272 ? -52.712 60.285 -77.029 1.00 128.19 272 THR A O 1
ATOM 6255 N N . MET B 2 273 ? -52.152 62.015 -75.756 1.00 131.39 273 MET A N 1
ATOM 6256 C CA . MET B 2 273 ? -52.999 62.931 -76.450 1.00 131.39 273 MET A CA 1
ATOM 6257 C C . MET B 2 273 ? -52.286 63.295 -77.705 1.00 131.39 273 MET A C 1
ATOM 6258 O O . MET B 2 273 ? -51.129 62.958 -77.886 1.00 131.39 273 MET A O 1
ATOM 6263 N N . THR B 2 274 ? -52.973 63.973 -78.596 1.00 124.12 274 THR A N 1
ATOM 6264 C CA . THR B 2 274 ? -52.381 64.365 -79.838 1.00 124.12 274 THR A CA 1
ATOM 6265 C C . THR B 2 274 ? -52.585 65.840 -79.968 1.00 124.12 274 THR A C 1
ATOM 6266 O O . THR B 2 274 ? -53.405 66.399 -79.261 1.00 124.12 274 THR A O 1
ATOM 6270 N N . PRO B 2 275 ? -51.847 66.508 -80.847 1.00 123.03 275 PRO A N 1
ATOM 6271 C CA . PRO B 2 275 ? -51.912 67.968 -80.855 1.00 123.03 275 PRO A CA 1
ATOM 6272 C C . PRO B 2 275 ? -53.244 68.635 -81.063 1.00 123.03 275 PRO A C 1
ATOM 6273 O O . PRO B 2 275 ? -53.524 69.571 -80.337 1.00 123.03 275 PRO A O 1
ATOM 6277 N N . LYS B 2 276 ? -54.067 68.183 -81.986 1.00 123.79 276 LYS A N 1
ATOM 6278 C CA . LYS B 2 276 ? -55.303 68.878 -82.244 1.00 123.79 276 LYS A CA 1
ATOM 6279 C C . LYS B 2 276 ? -56.455 68.181 -81.602 1.00 123.79 276 LYS A C 1
ATOM 6280 O O . LYS B 2 276 ? -57.289 68.806 -80.978 1.00 123.79 276 LYS A O 1
ATOM 6286 N N . GLY B 2 277 ? -56.518 66.883 -81.744 1.00 126.44 277 GLY A N 1
ATOM 6287 C CA . GLY B 2 277 ? -57.567 66.155 -81.089 1.00 126.44 277 GLY A CA 1
ATOM 6288 C C . GLY B 2 277 ? -57.426 64.662 -81.018 1.00 126.44 277 GLY A C 1
ATOM 6289 O O . GLY B 2 277 ? -56.646 64.113 -81.772 1.00 126.44 277 GLY A O 1
ATOM 6290 N N . LYS B 2 278 ? -58.165 64.027 -80.122 1.00 126.57 278 LYS A N 1
ATOM 6291 C CA . LYS B 2 278 ? -58.158 62.576 -79.958 1.00 126.57 278 LYS A CA 1
ATOM 6292 C C . LYS B 2 278 ? -57.061 62.033 -79.059 1.00 126.57 278 LYS A C 1
ATOM 6293 O O . LYS B 2 278 ? -56.260 62.794 -78.539 1.00 126.57 278 LYS A O 1
ATOM 6299 N N . GLN B 2 279 ? -57.059 60.730 -78.832 1.00 126.89 279 GLN A N 1
ATOM 6300 C CA . GLN B 2 279 ? -56.043 60.118 -78.012 1.00 126.89 279 GLN A CA 1
ATOM 6301 C C . GLN B 2 279 ? -55.611 58.865 -78.698 1.00 126.89 279 GLN A C 1
ATOM 6302 O O . GLN B 2 279 ? -56.368 58.298 -79.459 1.00 126.89 279 GLN A O 1
ATOM 6308 N N . VAL B 2 280 ? -54.390 58.426 -78.444 1.00 122.72 280 VAL A N 1
ATOM 6309 C CA . VAL B 2 280 ? -53.861 57.256 -79.111 1.00 122.72 280 VAL A CA 1
ATOM 6310 C C . VAL B 2 280 ? -53.501 56.192 -78.104 1.00 122.72 280 VAL A C 1
ATOM 6311 O O . VAL B 2 280 ? -52.557 56.359 -77.361 1.00 122.72 280 VAL A O 1
ATOM 6315 N N . GLY B 2 281 ? -54.231 55.086 -78.096 1.00 120.06 281 GLY A N 1
ATOM 6316 C CA . GLY B 2 281 ? -53.997 54.032 -77.132 1.00 120.06 281 GLY A CA 1
ATOM 6317 C C . GLY B 2 281 ? -54.602 52.754 -77.646 1.00 120.06 281 GLY A C 1
ATOM 6318 O O . GLY B 2 281 ? -54.933 52.689 -78.805 1.00 120.06 281 GLY A O 1
ATOM 6319 N N . ASP B 2 282 ? -54.724 51.724 -76.820 1.00 119.84 282 ASP A N 1
ATOM 6320 C CA . ASP B 2 282 ? -55.231 50.426 -77.254 1.00 119.84 282 ASP A CA 1
ATOM 6321 C C . ASP B 2 282 ? -56.518 50.047 -76.605 1.00 119.84 282 ASP A C 1
ATOM 6322 O O . ASP B 2 282 ? -56.832 50.547 -75.544 1.00 119.84 282 ASP A O 1
ATOM 6327 N N . ILE B 2 283 ? -57.261 49.136 -77.212 1.00 113.14 283 ILE A N 1
ATOM 6328 C CA . ILE B 2 283 ? -58.505 48.665 -76.650 1.00 113.14 283 ILE A CA 1
ATOM 6329 C C . ILE B 2 283 ? -58.403 47.162 -76.511 1.00 113.14 283 ILE A C 1
ATOM 6330 O O . ILE B 2 283 ? -57.951 46.507 -77.429 1.00 113.14 283 ILE A O 1
ATOM 6335 N N . SER B 2 284 ? -58.781 46.601 -75.376 1.00 111.18 284 SER A N 1
ATOM 6336 C CA . SER B 2 284 ? -58.775 45.161 -75.220 1.00 111.18 284 SER A CA 1
ATOM 6337 C C . SER B 2 284 ? -59.828 44.480 -76.050 1.00 111.18 284 SER A C 1
ATOM 6338 O O . SER B 2 284 ? -60.942 44.950 -76.087 1.00 111.18 284 SER A O 1
ATOM 6341 N N . CYS B 2 285 ? -59.525 43.350 -76.674 1.00 103.55 285 CYS A N 1
ATOM 6342 C CA . CYS B 2 285 ? -60.445 42.696 -77.591 1.00 103.55 285 CYS A CA 1
ATOM 6343 C C . CYS B 2 285 ? -60.333 41.182 -77.553 1.00 103.55 285 CYS A C 1
ATOM 6344 O O . CYS B 2 285 ? -59.416 40.671 -76.951 1.00 103.55 285 CYS A O 1
ATOM 6347 N N . VAL B 2 286 ? -61.293 40.456 -78.121 1.00 96.10 286 VAL A N 1
ATOM 6348 C CA . VAL B 2 286 ? -61.205 39.002 -78.230 1.00 96.10 286 VAL A CA 1
ATOM 6349 C C . VAL B 2 286 ? -61.549 38.576 -79.647 1.00 96.10 286 VAL A C 1
ATOM 6350 O O . VAL B 2 286 ? -62.494 39.093 -80.206 1.00 96.10 286 VAL A O 1
ATOM 6354 N N . GLU B 2 287 ? -60.798 37.654 -80.242 1.00 94.39 287 GLU A N 1
ATOM 6355 C CA . GLU B 2 287 ? -61.111 37.131 -81.560 1.00 94.39 287 GLU A CA 1
ATOM 6356 C C . GLU B 2 287 ? -61.505 35.677 -81.460 1.00 94.39 287 GLU A C 1
ATOM 6357 O O . GLU B 2 287 ? -60.726 34.897 -80.982 1.00 94.39 287 GLU A O 1
ATOM 6363 N N . ILE B 2 288 ? -62.676 35.286 -81.949 1.00 90.56 288 ILE A N 1
ATOM 6364 C CA . ILE B 2 288 ? -63.163 33.921 -81.814 1.00 90.56 288 ILE A CA 1
ATOM 6365 C C . ILE B 2 288 ? -63.613 33.347 -83.129 1.00 90.56 288 ILE A C 1
ATOM 6366 O O . ILE B 2 288 ? -64.119 34.064 -83.961 1.00 90.56 288 ILE A O 1
ATOM 6371 N N . PHE B 2 289 ? -63.396 32.062 -83.350 1.00 91.55 289 PHE A N 1
ATOM 6372 C CA . PHE B 2 289 ? -63.760 31.414 -84.592 1.00 91.55 289 PHE A CA 1
ATOM 6373 C C . PHE B 2 289 ? -64.786 30.407 -84.190 1.00 91.55 289 PHE A C 1
ATOM 6374 O O . PHE B 2 289 ? -64.572 29.688 -83.247 1.00 91.55 289 PHE A O 1
ATOM 6382 N N . VAL B 2 290 ? -65.917 30.356 -84.861 1.00 92.89 290 VAL A N 1
ATOM 6383 C CA . VAL B 2 290 ? -66.952 29.451 -84.443 1.00 92.89 290 VAL A CA 1
ATOM 6384 C C . VAL B 2 290 ? -67.501 28.640 -85.589 1.00 92.89 290 VAL A C 1
ATOM 6385 O O . VAL B 2 290 ? -67.459 29.072 -86.716 1.00 92.89 290 VAL A O 1
ATOM 6389 N N . ARG B 2 291 ? -67.996 27.450 -85.309 1.00 95.17 291 ARG A N 1
ATOM 6390 C CA . ARG B 2 291 ? -68.622 26.638 -86.318 1.00 95.17 291 ARG A CA 1
ATOM 6391 C C . ARG B 2 291 ? -70.097 26.763 -86.052 1.00 95.17 291 ARG A C 1
ATOM 6392 O O . ARG B 2 291 ? -70.539 26.512 -84.946 1.00 95.17 291 ARG A O 1
ATOM 6400 N N . LEU B 2 292 ? -70.882 27.159 -87.048 1.00 103.39 292 LEU A N 1
ATOM 6401 C CA . LEU B 2 292 ? -72.276 27.454 -86.797 1.00 103.39 292 LEU A CA 1
ATOM 6402 C C . LEU B 2 292 ? -73.243 27.112 -87.865 1.00 103.39 292 LEU A C 1
ATOM 6403 O O . LEU B 2 292 ? -72.875 27.045 -89.015 1.00 103.39 292 LEU A O 1
ATOM 6408 N N . VAL B 2 293 ? -74.504 26.935 -87.501 1.00 108.38 293 VAL A N 1
ATOM 6409 C CA . VAL B 2 293 ? -75.518 26.716 -88.512 1.00 108.38 293 VAL A CA 1
ATOM 6410 C C . VAL B 2 293 ? -76.047 28.099 -88.769 1.00 108.38 293 VAL A C 1
ATOM 6411 O O . VAL B 2 293 ? -76.507 28.756 -87.858 1.00 108.38 293 VAL A O 1
ATOM 6415 N N . PRO B 2 294 ? -75.983 28.557 -90.011 1.00 109.33 294 PRO A N 1
ATOM 6416 C CA . PRO B 2 294 ? -76.373 29.935 -90.229 1.00 109.33 294 PRO A CA 1
ATOM 6417 C C . PRO B 2 294 ? -77.814 30.253 -89.863 1.00 109.33 294 PRO A C 1
ATOM 6418 O O . PRO B 2 294 ? -78.028 31.289 -89.265 1.00 109.33 294 PRO A O 1
ATOM 6422 N N . LYS B 2 295 ? -78.777 29.395 -90.151 1.00 113.43 295 LYS A N 1
ATOM 6423 C CA . LYS B 2 295 ? -80.164 29.727 -89.896 1.00 113.43 295 LYS A CA 1
ATOM 6424 C C . LYS B 2 295 ? -80.373 29.971 -88.455 1.00 113.43 295 LYS A C 1
ATOM 6425 O O . LYS B 2 295 ? -81.041 30.911 -88.068 1.00 113.43 295 LYS A O 1
ATOM 6431 N N . ASP B 2 296 ? -79.792 29.127 -87.638 1.00 113.67 296 ASP A N 1
ATOM 6432 C CA . ASP B 2 296 ? -79.953 29.269 -86.227 1.00 113.67 296 ASP A CA 1
ATOM 6433 C C . ASP B 2 296 ? -79.346 30.549 -85.701 1.00 113.67 296 ASP A C 1
ATOM 6434 O O . ASP B 2 296 ? -79.941 31.218 -84.894 1.00 113.67 296 ASP A O 1
ATOM 6439 N N . TRP B 2 297 ? -78.190 30.934 -86.183 1.00 107.09 297 TRP A N 1
ATOM 6440 C CA . TRP B 2 297 ? -77.524 32.112 -85.662 1.00 107.09 297 TRP A CA 1
ATOM 6441 C C . TRP B 2 297 ? -78.045 33.417 -86.239 1.00 107.09 297 TRP A C 1
ATOM 6442 O O . TRP B 2 297 ? -77.648 34.482 -85.802 1.00 107.09 297 TRP A O 1
ATOM 6453 N N . GLY B 2 298 ? -78.918 33.351 -87.222 1.00 107.40 298 GLY A N 1
ATOM 6454 C CA . GLY B 2 298 ? -79.489 34.542 -87.810 1.00 107.40 298 GLY A CA 1
ATOM 6455 C C . GLY B 2 298 ? -78.713 35.151 -88.945 1.00 107.40 298 GLY A C 1
ATOM 6456 O O . GLY B 2 298 ? -79.107 36.165 -89.491 1.00 107.40 298 GLY A O 1
ATOM 6457 N N . LEU B 2 299 ? -77.628 34.520 -89.333 1.00 108.10 299 LEU A N 1
ATOM 6458 C CA . LEU B 2 299 ? -76.772 35.075 -90.357 1.00 108.10 299 LEU A CA 1
ATOM 6459 C C . LEU B 2 299 ? -77.010 34.587 -91.773 1.00 108.10 299 LEU A C 1
ATOM 6460 O O . LEU B 2 299 ? -76.273 34.960 -92.673 1.00 108.10 299 LEU A O 1
ATOM 6465 N N . GLY B 2 300 ? -77.998 33.743 -91.991 1.00 113.69 300 GLY A N 1
ATOM 6466 C CA . GLY B 2 300 ? -78.314 33.329 -93.344 1.00 113.69 300 GLY A CA 1
ATOM 6467 C C . GLY B 2 300 ? -79.287 32.188 -93.363 1.00 113.69 300 GLY A C 1
ATOM 6468 O O . GLY B 2 300 ? -79.802 31.815 -92.322 1.00 113.69 300 GLY A O 1
ATOM 6469 N N . ASP B 2 301 ? -79.570 31.634 -94.532 1.00 121.72 301 ASP A N 1
ATOM 6470 C CA . ASP B 2 301 ? -80.409 30.447 -94.567 1.00 121.72 301 ASP A CA 1
ATOM 6471 C C . ASP B 2 301 ? -79.595 29.268 -95.010 1.00 121.72 301 ASP A C 1
ATOM 6472 O O . ASP B 2 301 ? -79.173 29.196 -96.155 1.00 121.72 301 ASP A O 1
ATOM 6477 N N . SER B 2 302 ? -79.327 28.355 -94.101 1.00 116.73 302 SER A N 1
ATOM 6478 C CA . SER B 2 302 ? -78.625 27.164 -94.465 1.00 116.73 302 SER A CA 1
ATOM 6479 C C . SER B 2 302 ? -78.848 26.326 -93.283 1.00 116.73 302 SER A C 1
ATOM 6480 O O . SER B 2 302 ? -79.135 26.847 -92.228 1.00 116.73 302 SER A O 1
ATOM 6483 N N . GLU B 2 303 ? -78.711 25.029 -93.415 1.00 118.05 303 GLU A N 1
ATOM 6484 C CA . GLU B 2 303 ? -78.811 24.202 -92.254 1.00 118.05 303 GLU A CA 1
ATOM 6485 C C . GLU B 2 303 ? -77.545 23.435 -92.076 1.00 118.05 303 GLU A C 1
ATOM 6486 O O . GLU B 2 303 ? -77.529 22.429 -91.391 1.00 118.05 303 GLU A O 1
ATOM 6492 N N . PHE B 2 304 ? -76.477 23.884 -92.698 1.00 111.69 304 PHE A N 1
ATOM 6493 C CA . PHE B 2 304 ? -75.230 23.162 -92.635 1.00 111.69 304 PHE A CA 1
ATOM 6494 C C . PHE B 2 304 ? -74.179 23.993 -91.942 1.00 111.69 304 PHE A C 1
ATOM 6495 O O . PHE B 2 304 ? -74.081 25.178 -92.172 1.00 111.69 304 PHE A O 1
ATOM 6503 N N . PRO B 2 305 ? -73.386 23.379 -91.083 1.00 106.59 305 PRO A N 1
ATOM 6504 C CA . PRO B 2 305 ? -72.399 24.141 -90.335 1.00 106.59 305 PRO A CA 1
ATOM 6505 C C . PRO B 2 305 ? -71.296 24.803 -91.153 1.00 106.59 305 PRO A C 1
ATOM 6506 O O . PRO B 2 305 ? -70.796 24.161 -92.057 1.00 106.59 305 PRO A O 1
ATOM 6510 N N . GLU B 2 306 ? -70.895 26.034 -90.822 1.00 106.92 306 GLU A N 1
ATOM 6511 C CA . GLU B 2 306 ? -69.852 26.775 -91.524 1.00 106.92 306 GLU A CA 1
ATOM 6512 C C . GLU B 2 306 ? -68.989 27.468 -90.506 1.00 106.92 306 GLU A C 1
ATOM 6513 O O . GLU B 2 306 ? -69.377 27.566 -89.362 1.00 106.92 306 GLU A O 1
ATOM 6519 N N . MET B 2 307 ? -67.825 27.972 -90.911 1.00 102.01 307 MET A N 1
ATOM 6520 C CA . MET B 2 307 ? -66.946 28.697 -90.000 1.00 102.01 307 MET A CA 1
ATOM 6521 C C . MET B 2 307 ? -66.922 30.189 -90.202 1.00 102.01 307 MET A C 1
ATOM 6522 O O . MET B 2 307 ? -66.814 30.640 -91.329 1.00 102.01 307 MET A O 1
ATOM 6527 N N . TRP B 2 308 ? -67.042 30.967 -89.126 1.00 99.97 308 TRP A N 1
ATOM 6528 C CA . TRP B 2 308 ? -67.026 32.421 -89.198 1.00 99.97 308 TRP A CA 1
ATOM 6529 C C . TRP B 2 308 ? -66.092 32.977 -88.126 1.00 99.97 308 TRP A C 1
ATOM 6530 O O . TRP B 2 308 ? -65.871 32.311 -87.139 1.00 99.97 308 TRP A O 1
ATOM 6541 N N . VAL B 2 309 ? -65.552 34.182 -88.294 1.00 96.35 309 VAL A N 1
ATOM 6542 C CA . VAL B 2 309 ? -64.700 34.797 -87.290 1.00 96.35 309 VAL A CA 1
ATOM 6543 C C . VAL B 2 309 ? -65.297 36.081 -86.783 1.00 96.35 309 VAL A C 1
ATOM 6544 O O . VAL B 2 309 ? -65.788 36.853 -87.574 1.00 96.35 309 VAL A O 1
ATOM 6548 N N . PHE B 2 310 ? -65.257 36.327 -85.477 1.00 95.91 310 PHE A N 1
ATOM 6549 C CA . PHE B 2 310 ? -65.787 37.548 -84.891 1.00 95.91 310 PHE A CA 1
ATOM 6550 C C . PHE B 2 310 ? -64.785 38.194 -83.974 1.00 95.91 310 PHE A C 1
ATOM 6551 O O . PHE B 2 310 ? -64.080 37.501 -83.301 1.00 95.91 310 PHE A O 1
ATOM 6559 N N . THR B 2 311 ? -64.707 39.515 -83.936 1.00 97.65 311 THR A N 1
ATOM 6560 C CA . THR B 2 311 ? -63.838 40.215 -82.992 1.00 97.65 311 THR A CA 1
ATOM 6561 C C . THR B 2 311 ? -64.731 41.081 -82.153 1.00 97.65 311 THR A C 1
ATOM 6562 O O . THR B 2 311 ? -65.507 41.843 -82.685 1.00 97.65 311 THR A O 1
ATOM 6566 N N . VAL B 2 312 ? -64.640 40.971 -80.844 1.00 100.97 312 VAL A N 1
ATOM 6567 C CA . VAL B 2 312 ? -65.502 41.710 -79.964 1.00 100.97 312 VAL A CA 1
ATOM 6568 C C . VAL B 2 312 ? -64.641 42.586 -79.108 1.00 100.97 312 VAL A C 1
ATOM 6569 O O . VAL B 2 312 ? -63.680 42.124 -78.551 1.00 100.97 312 VAL A O 1
ATOM 6573 N N . ALA B 2 313 ? -64.983 43.851 -78.979 1.00 107.84 313 ALA A N 1
ATOM 6574 C CA . ALA B 2 313 ? -64.157 44.778 -78.238 1.00 107.84 313 ALA A CA 1
ATOM 6575 C C . ALA B 2 313 ? -64.680 45.148 -76.888 1.00 107.84 313 ALA A C 1
ATOM 6576 O O . ALA B 2 313 ? -65.779 45.662 -76.789 1.00 107.84 313 ALA A O 1
ATOM 6578 N N . ASP B 2 314 ? -63.918 44.861 -75.848 1.00 113.53 314 ASP A N 1
ATOM 6579 C CA . ASP B 2 314 ? -64.283 45.183 -74.475 1.00 113.53 314 ASP A CA 1
ATOM 6580 C C . ASP B 2 314 ? -65.534 44.474 -74.035 1.00 113.53 314 ASP A C 1
ATOM 6581 O O . ASP B 2 314 ? -66.172 44.908 -73.094 1.00 113.53 314 ASP A O 1
ATOM 6586 N N . LYS B 2 315 ? -65.893 43.396 -74.717 1.00 107.69 315 LYS A N 1
ATOM 6587 C CA . LYS B 2 315 ? -67.081 42.632 -74.404 1.00 107.69 315 LYS A CA 1
ATOM 6588 C C . LYS B 2 315 ? -68.319 43.447 -74.509 1.00 107.69 315 LYS A C 1
ATOM 6589 O O . LYS B 2 315 ? -69.283 43.155 -73.828 1.00 107.69 315 LYS A O 1
ATOM 6595 N N . LYS B 2 316 ? -68.318 44.485 -75.331 1.00 108.45 316 LYS A N 1
ATOM 6596 C CA . LYS B 2 316 ? -69.521 45.260 -75.521 1.00 108.45 316 LYS A CA 1
ATOM 6597 C C . LYS B 2 316 ? -69.961 45.491 -76.925 1.00 108.45 316 LYS A C 1
ATOM 6598 O O . LYS B 2 316 ? -71.138 45.626 -77.185 1.00 108.45 316 LYS A O 1
ATOM 6604 N N . TYR B 2 317 ? -69.021 45.571 -77.839 1.00 109.81 317 TYR A N 1
ATOM 6605 C CA . TYR B 2 317 ? -69.370 45.886 -79.203 1.00 109.81 317 TYR A CA 1
ATOM 6606 C C . TYR B 2 317 ? -68.668 44.922 -80.109 1.00 109.81 317 TYR A C 1
ATOM 6607 O O . TYR B 2 317 ? -67.630 44.426 -79.772 1.00 109.81 317 TYR A O 1
ATOM 6616 N N . ILE B 2 318 ? -69.237 44.644 -81.257 1.00 105.89 318 ILE A N 1
ATOM 6617 C CA . ILE B 2 318 ? -68.617 43.735 -82.161 1.00 105.89 318 ILE A CA 1
ATOM 6618 C C . ILE B 2 318 ? -68.064 44.591 -83.250 1.00 105.89 318 ILE A C 1
ATOM 6619 O O . ILE B 2 318 ? -68.812 45.246 -83.944 1.00 105.89 318 ILE A O 1
ATOM 6624 N N . VAL B 2 319 ? -66.746 44.595 -83.404 1.00 105.44 319 VAL A N 1
ATOM 6625 C CA . VAL B 2 319 ? -66.108 45.424 -84.396 1.00 105.44 319 VAL A CA 1
ATOM 6626 C C . VAL B 2 319 ? -65.820 44.747 -85.710 1.00 105.44 319 VAL A C 1
ATOM 6627 O O . VAL B 2 319 ? -65.544 45.429 -86.667 1.00 105.44 319 VAL A O 1
ATOM 6631 N N . ALA B 2 320 ? -65.870 43.427 -85.780 1.00 101.29 320 ALA A N 1
ATOM 6632 C CA . ALA B 2 320 ? -65.695 42.758 -87.062 1.00 101.29 320 ALA A CA 1
ATOM 6633 C C . ALA B 2 320 ? -66.308 41.386 -87.131 1.00 101.29 320 ALA A C 1
ATOM 6634 O O . ALA B 2 320 ? -66.394 40.716 -86.128 1.00 101.29 320 ALA A O 1
ATOM 6636 N N . ALA B 2 321 ? -66.755 40.969 -88.305 1.00 101.91 321 ALA A N 1
ATOM 6637 C CA . ALA B 2 321 ? -67.301 39.644 -88.494 1.00 101.91 321 ALA A CA 1
ATOM 6638 C C . ALA B 2 321 ? -67.189 39.280 -89.946 1.00 101.91 321 ALA A C 1
ATOM 6639 O O . ALA B 2 321 ? -67.402 40.132 -90.790 1.00 101.91 321 ALA A O 1
ATOM 6641 N N . GLU B 2 322 ? -66.876 38.024 -90.253 1.00 103.35 322 GLU A N 1
ATOM 6642 C CA . GLU B 2 322 ? -66.765 37.579 -91.628 1.00 103.35 322 GLU A CA 1
ATOM 6643 C C . GLU B 2 322 ? -66.814 36.084 -91.795 1.00 103.35 322 GLU A C 1
ATOM 6644 O O . GLU B 2 322 ? -66.572 35.375 -90.840 1.00 103.35 322 GLU A O 1
ATOM 6650 N N . PRO B 2 323 ? -67.162 35.575 -93.014 1.00 102.08 323 PRO A N 1
ATOM 6651 C CA . PRO B 2 323 ? -67.072 34.133 -93.190 1.00 102.08 323 PRO A CA 1
ATOM 6652 C C . PRO B 2 323 ? -65.629 33.731 -93.398 1.00 102.08 323 PRO A C 1
ATOM 6653 O O . PRO B 2 323 ? -64.844 34.564 -93.787 1.00 102.08 323 PRO A O 1
ATOM 6657 N N . VAL B 2 324 ? -65.266 32.478 -93.174 1.00 101.21 324 VAL A N 1
ATOM 6658 C CA . VAL B 2 324 ? -63.905 32.025 -93.443 1.00 101.21 324 VAL A CA 1
ATOM 6659 C C . VAL B 2 324 ? -63.898 31.202 -94.699 1.00 101.21 324 VAL A C 1
ATOM 6660 O O . VAL B 2 324 ? -64.678 30.278 -94.831 1.00 101.21 324 VAL A O 1
ATOM 6664 N N . ASN B 2 325 ? -63.015 31.516 -95.625 1.00 104.48 325 ASN A N 1
ATOM 6665 C CA . ASN B 2 325 ? -63.016 30.830 -96.882 1.00 104.48 325 ASN A CA 1
ATOM 6666 C C . ASN B 2 325 ? -61.653 30.306 -97.248 1.00 104.48 325 ASN A C 1
ATOM 6667 O O . ASN B 2 325 ? -61.056 30.790 -98.187 1.00 104.48 325 ASN A O 1
ATOM 6672 N N . THR B 2 326 ? -61.173 29.288 -96.549 1.00 101.97 326 THR A N 1
ATOM 6673 C CA . THR B 2 326 ? -59.892 28.691 -96.832 1.00 101.97 326 THR A CA 1
ATOM 6674 C C . THR B 2 326 ? -60.273 27.307 -97.128 1.00 101.97 326 THR A C 1
ATOM 6675 O O . THR B 2 326 ? -61.192 26.802 -96.532 1.00 101.97 326 THR A O 1
ATOM 6679 N N . LEU B 2 327 ? -59.585 26.668 -98.052 1.00 103.35 327 LEU A N 1
ATOM 6680 C CA . LEU B 2 327 ? -59.987 25.355 -98.502 1.00 103.35 327 LEU A CA 1
ATOM 6681 C C . LEU B 2 327 ? -60.005 24.275 -97.432 1.00 103.35 327 LEU A C 1
ATOM 6682 O O . LEU B 2 327 ? -60.871 23.423 -97.468 1.00 103.35 327 LEU A O 1
ATOM 6687 N N . ASP B 2 328 ? -59.067 24.260 -96.502 1.00 103.71 328 ASP A N 1
ATOM 6688 C CA . ASP B 2 328 ? -59.109 23.331 -95.378 1.00 103.71 328 ASP A CA 1
ATOM 6689 C C . ASP B 2 328 ? -60.163 23.814 -94.421 1.00 103.71 328 ASP A C 1
ATOM 6690 O O . ASP B 2 328 ? -60.506 24.976 -94.459 1.00 103.71 328 ASP A O 1
ATOM 6695 N N . ASP B 2 329 ? -60.715 22.981 -93.564 1.00 102.18 329 ASP A N 1
ATOM 6696 C CA . ASP B 2 329 ? -61.686 23.530 -92.634 1.00 102.18 329 ASP A CA 1
ATOM 6697 C C . ASP B 2 329 ? -61.158 23.851 -91.258 1.00 102.18 329 ASP A C 1
ATOM 6698 O O . ASP B 2 329 ? -61.905 24.265 -90.391 1.00 102.18 329 ASP A O 1
ATOM 6703 N N . LYS B 2 330 ? -59.878 23.673 -91.040 1.00 95.39 330 LYS A N 1
ATOM 6704 C CA . LYS B 2 330 ? -59.306 23.856 -89.728 1.00 95.39 330 LYS A CA 1
ATOM 6705 C C . LYS B 2 330 ? -59.204 25.252 -89.156 1.00 95.39 330 LYS A C 1
ATOM 6706 O O . LYS B 2 330 ? -59.018 26.200 -89.894 1.00 95.39 330 LYS A O 1
ATOM 6712 N N . PHE B 2 331 ? -59.316 25.389 -87.838 1.00 90.25 331 PHE A N 1
ATOM 6713 C CA . PHE B 2 331 ? -59.151 26.681 -87.203 1.00 90.25 331 PHE A CA 1
ATOM 6714 C C . PHE B 2 331 ? -57.691 27.038 -87.426 1.00 90.25 331 PHE A C 1
ATOM 6715 O O . PHE B 2 331 ? -56.845 26.165 -87.486 1.00 90.25 331 PHE A O 1
ATOM 6723 N N . PRO B 2 332 ? -57.365 28.313 -87.541 1.00 88.96 332 PRO A N 1
ATOM 6724 C CA . PRO B 2 332 ? -55.972 28.612 -87.805 1.00 88.96 332 PRO A CA 1
ATOM 6725 C C . PRO B 2 332 ? -55.054 28.681 -86.594 1.00 88.96 332 PRO A C 1
ATOM 6726 O O . PRO B 2 332 ? -54.536 29.761 -86.381 1.00 88.96 332 PRO A O 1
ATOM 6730 N N . PHE B 2 333 ? -54.801 27.608 -85.854 1.00 86.10 333 PHE A N 1
ATOM 6731 C CA . PHE B 2 333 ? -53.860 27.652 -84.747 1.00 86.10 333 PHE A CA 1
ATOM 6732 C C . PHE B 2 333 ? -53.158 26.335 -84.686 1.00 86.10 333 PHE A C 1
ATOM 6733 O O . PHE B 2 333 ? -53.737 25.344 -85.071 1.00 86.10 333 PHE A O 1
ATOM 6741 N N . HIS B 2 334 ? -51.931 26.287 -84.187 1.00 84.34 334 HIS A N 1
ATOM 6742 C CA . HIS B 2 334 ? -51.195 25.049 -84.063 1.00 84.34 334 HIS A CA 1
ATOM 6743 C C . HIS B 2 334 ? -50.629 24.803 -82.662 1.00 84.34 334 HIS A C 1
ATOM 6744 O O . HIS B 2 334 ? -49.948 25.658 -82.150 1.00 84.34 334 HIS A O 1
ATOM 6751 N N . ILE B 2 335 ? -50.866 23.650 -82.043 1.00 82.38 335 ILE A N 1
ATOM 6752 C CA . ILE B 2 335 ? -50.454 23.410 -80.635 1.00 82.38 335 ILE A CA 1
ATOM 6753 C C . ILE B 2 335 ? -49.477 22.262 -80.310 1.00 82.38 335 ILE A C 1
ATOM 6754 O O . ILE B 2 335 ? -49.683 21.155 -80.766 1.00 82.38 335 ILE A O 1
ATOM 6759 N N . LEU B 2 336 ? -48.434 22.514 -79.513 1.00 80.16 336 LEU A N 1
ATOM 6760 C CA . LEU B 2 336 ? -47.422 21.517 -79.163 1.00 80.16 336 LEU A CA 1
ATOM 6761 C C . LEU B 2 336 ? -47.408 21.227 -77.678 1.00 80.16 336 LEU A C 1
ATOM 6762 O O . LEU B 2 336 ? -47.331 22.136 -76.892 1.00 80.16 336 LEU A O 1
ATOM 6767 N N . GLU B 2 337 ? -47.359 19.826 -77.404 1.00 83.80 337 GLU A N 1
ATOM 6768 C CA . GLU B 2 337 ? -47.422 19.443 -76.019 1.00 83.80 337 GLU A CA 1
ATOM 6769 C C . GLU B 2 337 ? -46.338 18.480 -75.646 1.00 83.80 337 GLU A C 1
ATOM 6770 O O . GLU B 2 337 ? -46.102 17.543 -76.368 1.00 83.80 337 GLU A O 1
ATOM 6776 N N . CYS B 2 338 ? -45.648 18.614 -74.470 1.00 84.06 338 CYS A N 1
ATOM 6777 C CA . CYS B 2 338 ? -44.557 17.767 -74.065 1.00 84.06 338 CYS A CA 1
ATOM 6778 C C . CYS B 2 338 ? -44.913 16.309 -73.778 1.00 84.06 338 CYS A C 1
ATOM 6779 O O . CYS B 2 338 ? -44.136 15.442 -74.122 1.00 84.06 338 CYS A O 1
ATOM 6782 N N . GLU B 2 339 ? -46.159 16.206 -73.068 1.00 91.29 339 GLU A N 1
ATOM 6783 C CA . GLU B 2 339 ? -46.523 14.822 -72.687 1.00 91.29 339 GLU A CA 1
ATOM 6784 C C . GLU B 2 339 ? -47.219 13.953 -73.726 1.00 91.29 339 GLU A C 1
ATOM 6785 O O . GLU B 2 339 ? -47.957 14.464 -74.535 1.00 91.29 339 GLU A O 1
ATOM 6791 N N . ILE B 2 340 ? -47.045 12.637 -73.676 1.00 89.60 340 ILE A N 1
ATOM 6792 C CA . ILE B 2 340 ? -47.595 11.746 -74.712 1.00 89.60 340 ILE A CA 1
ATOM 6793 C C . ILE B 2 340 ? -48.923 11.027 -74.475 1.00 89.60 340 ILE A C 1
ATOM 6794 O O . ILE B 2 340 ? -49.274 10.163 -75.247 1.00 89.60 340 ILE A O 1
ATOM 6799 N N . ASP B 2 341 ? -49.658 11.320 -73.420 1.00 93.76 341 ASP A N 1
ATOM 6800 C CA . ASP B 2 341 ? -50.981 10.722 -73.260 1.00 93.76 341 ASP A CA 1
ATOM 6801 C C . ASP B 2 341 ? -51.777 11.239 -74.400 1.00 93.76 341 ASP A C 1
ATOM 6802 O O . ASP B 2 341 ? -51.554 12.346 -74.863 1.00 93.76 341 ASP A O 1
ATOM 6807 N N . GLY B 2 342 ? -52.726 10.465 -74.858 1.00 90.88 342 GLY A N 1
ATOM 6808 C CA . GLY B 2 342 ? -53.571 10.897 -75.949 1.00 90.88 342 GLY A CA 1
ATOM 6809 C C . GLY B 2 342 ? -54.962 11.255 -75.556 1.00 90.88 342 GLY A C 1
ATOM 6810 O O . GLY B 2 342 ? -55.793 11.477 -76.416 1.00 90.88 342 GLY A O 1
ATOM 6811 N N . TYR B 2 343 ? -55.229 11.321 -74.268 1.00 92.22 343 TYR A N 1
ATOM 6812 C CA . TYR B 2 343 ? -56.560 11.557 -73.795 1.00 92.22 343 TYR A CA 1
ATOM 6813 C C . TYR B 2 343 ? -56.453 12.715 -72.862 1.00 92.22 343 TYR A C 1
ATOM 6814 O O . TYR B 2 343 ? -55.373 13.185 -72.603 1.00 92.22 343 TYR A O 1
ATOM 6823 N N . MET B 2 344 ? -57.565 13.221 -72.372 1.00 99.61 344 MET A N 1
ATOM 6824 C CA . MET B 2 344 ? -57.523 14.422 -71.563 1.00 99.61 344 MET A CA 1
ATOM 6825 C C . MET B 2 344 ? -56.633 14.300 -70.366 1.00 99.61 344 MET A C 1
ATOM 6826 O O . MET B 2 344 ? -56.745 13.359 -69.608 1.00 99.61 344 MET A O 1
ATOM 6831 N N . ASN B 2 345 ? -55.780 15.287 -70.166 1.00 94.25 345 ASN A N 1
ATOM 6832 C CA . ASN B 2 345 ? -54.837 15.253 -69.085 1.00 94.25 345 ASN A CA 1
ATOM 6833 C C . ASN B 2 345 ? -54.342 16.641 -68.864 1.00 94.25 345 ASN A C 1
ATOM 6834 O O . ASN B 2 345 ? -54.663 17.531 -69.631 1.00 94.25 345 ASN A O 1
ATOM 6839 N N . LYS B 2 346 ? -53.596 16.865 -67.800 1.00 90.97 346 LYS A N 1
ATOM 6840 C CA . LYS B 2 346 ? -52.984 18.150 -67.601 1.00 90.97 346 LYS A CA 1
ATOM 6841 C C . LYS B 2 346 ? -51.545 17.935 -67.993 1.00 90.97 346 LYS A C 1
ATOM 6842 O O . LYS B 2 346 ? -50.855 17.186 -67.324 1.00 90.97 346 LYS A O 1
ATOM 6848 N N . SER B 2 347 ? -51.068 18.558 -69.063 1.00 87.45 347 SER A N 1
ATOM 6849 C CA . SER B 2 347 ? -49.717 18.299 -69.543 1.00 87.45 347 SER A CA 1
ATOM 6850 C C . SER B 2 347 ? -48.605 18.840 -68.707 1.00 87.45 347 SER A C 1
ATOM 6851 O O . SER B 2 347 ? -48.747 19.896 -68.122 1.00 87.45 347 SER A O 1
ATOM 6854 N N . ARG B 2 348 ? -47.491 18.132 -68.667 1.00 86.99 348 ARG A N 1
ATOM 6855 C CA . ARG B 2 348 ? -46.384 18.513 -67.826 1.00 86.99 348 ARG A CA 1
ATOM 6856 C C . ARG B 2 348 ? -45.201 18.983 -68.624 1.00 86.99 348 ARG A C 1
ATOM 6857 O O . ARG B 2 348 ? -45.111 18.721 -69.798 1.00 86.99 348 ARG A O 1
ATOM 6865 N N . GLY B 2 349 ? -44.299 19.707 -67.996 1.00 82.67 349 GLY A N 1
ATOM 6866 C CA . GLY B 2 349 ? -43.160 20.228 -68.697 1.00 82.67 349 GLY A CA 1
ATOM 6867 C C . GLY B 2 349 ? -41.912 19.825 -68.008 1.00 82.67 349 GLY A C 1
ATOM 6868 O O . GLY B 2 349 ? -41.957 19.278 -66.932 1.00 82.67 349 GLY A O 1
ATOM 6869 N N . LEU B 2 350 ? -40.785 20.104 -68.599 1.00 76.35 350 LEU A N 1
ATOM 6870 C CA . LEU B 2 350 ? -39.564 19.638 -68.034 1.00 76.35 350 LEU A CA 1
ATOM 6871 C C . LEU B 2 350 ? -39.342 20.256 -66.683 1.00 76.35 350 LEU A C 1
ATOM 6872 O O . LEU B 2 350 ? -38.847 19.622 -65.779 1.00 76.35 350 LEU A O 1
ATOM 6877 N N . LEU B 2 351 ? -39.665 21.520 -66.541 1.00 77.58 351 LEU A N 1
ATOM 6878 C CA . LEU B 2 351 ? -39.433 22.165 -65.289 1.00 77.58 351 LEU A CA 1
ATOM 6879 C C . LEU B 2 351 ? -40.275 21.586 -64.160 1.00 77.58 351 LEU A C 1
ATOM 6880 O O . LEU B 2 351 ? -39.757 21.371 -63.085 1.00 77.58 351 LEU A O 1
ATOM 6885 N N . GLU B 2 352 ? -41.553 21.323 -64.377 1.00 83.29 352 GLU A N 1
ATOM 6886 C CA . GLU B 2 352 ? -42.405 20.711 -63.370 1.00 83.29 352 GLU A CA 1
ATOM 6887 C C . GLU B 2 352 ? -42.084 19.295 -63.004 1.00 83.29 352 GLU A C 1
ATOM 6888 O O . GLU B 2 352 ? -42.062 18.951 -61.838 1.00 83.29 352 GLU A O 1
ATOM 6894 N N . ILE B 2 353 ? -41.793 18.463 -63.978 1.00 79.34 353 ILE A N 1
ATOM 6895 C CA . ILE B 2 353 ? -41.541 17.066 -63.716 1.00 79.34 353 ILE A CA 1
ATOM 6896 C C . ILE B 2 353 ? -40.341 16.893 -62.838 1.00 79.34 353 ILE A C 1
ATOM 6897 O O . ILE B 2 353 ? -40.306 15.995 -62.022 1.00 79.34 353 ILE A O 1
ATOM 6902 N N . SER B 2 354 ? -39.386 17.791 -62.924 1.00 80.23 354 SER A N 1
ATOM 6903 C CA . SER B 2 354 ? -38.171 17.626 -62.192 1.00 80.23 354 SER A CA 1
ATOM 6904 C C . SER B 2 354 ? -38.170 18.398 -60.949 1.00 80.23 354 SER A C 1
ATOM 6905 O O . SER B 2 354 ? -37.239 18.310 -60.182 1.00 80.23 354 SER A O 1
ATOM 6908 N N . ALA B 2 355 ? -39.202 19.169 -60.706 1.00 79.55 355 ALA A N 1
ATOM 6909 C CA . ALA B 2 355 ? -39.212 20.031 -59.547 1.00 79.55 355 ALA A CA 1
ATOM 6910 C C . ALA B 2 355 ? -39.130 19.318 -58.272 1.00 79.55 355 ALA A C 1
ATOM 6911 O O . ALA B 2 355 ? -38.436 19.737 -57.376 1.00 79.55 355 ALA A O 1
ATOM 6913 N N . PRO B 2 356 ? -39.831 18.216 -58.166 1.00 78.64 356 PRO A N 1
ATOM 6914 C CA . PRO B 2 356 ? -39.668 17.628 -56.862 1.00 78.64 356 PRO A CA 1
ATOM 6915 C C . PRO B 2 356 ? -38.235 17.250 -56.531 1.00 78.64 356 PRO A C 1
ATOM 6916 O O . PRO B 2 356 ? -37.821 17.467 -55.416 1.00 78.64 356 PRO A O 1
ATOM 6920 N N . MET B 2 357 ? -37.495 16.681 -57.450 1.00 77.48 357 MET A N 1
ATOM 6921 C CA . MET B 2 357 ? -36.102 16.379 -57.208 1.00 77.48 357 MET A CA 1
ATOM 6922 C C . MET B 2 357 ? -35.188 17.571 -57.024 1.00 77.48 357 MET A C 1
ATOM 6923 O O . MET B 2 357 ? -34.285 17.517 -56.214 1.00 77.48 357 MET A O 1
ATOM 6928 N N . ASN B 2 358 ? -35.367 18.630 -57.789 1.00 75.33 358 ASN A N 1
ATOM 6929 C CA . ASN B 2 358 ? -34.462 19.748 -57.678 1.00 75.33 358 ASN A CA 1
ATOM 6930 C C . ASN B 2 358 ? -34.461 20.230 -56.272 1.00 75.33 358 ASN A C 1
ATOM 6931 O O . ASN B 2 358 ? -33.446 20.643 -55.763 1.00 75.33 358 ASN A O 1
ATOM 6936 N N . ASP B 2 359 ? -35.600 20.220 -55.630 1.00 76.19 359 ASP A N 1
ATOM 6937 C CA . ASP B 2 359 ? -35.660 20.754 -54.316 1.00 76.19 359 ASP A CA 1
ATOM 6938 C C . ASP B 2 359 ? -34.811 19.939 -53.443 1.00 76.19 359 ASP A C 1
ATOM 6939 O O . ASP B 2 359 ? -34.178 20.464 -52.560 1.00 76.19 359 ASP A O 1
ATOM 6944 N N . ILE B 2 360 ? -34.804 18.636 -53.620 1.00 71.33 360 ILE A N 1
ATOM 6945 C CA . ILE B 2 360 ? -34.051 17.840 -52.693 1.00 71.33 360 ILE A CA 1
ATOM 6946 C C . ILE B 2 360 ? -32.665 18.295 -52.881 1.00 71.33 360 ILE A C 1
ATOM 6947 O O . ILE B 2 360 ? -31.923 18.402 -51.937 1.00 71.33 360 ILE A O 1
ATOM 6952 N N . LEU B 2 361 ? -32.291 18.645 -54.092 1.00 71.51 361 LEU A N 1
ATOM 6953 C CA . LEU B 2 361 ? -30.897 19.131 -54.166 1.00 71.51 361 LEU A CA 1
ATOM 6954 C C . LEU B 2 361 ? -30.592 20.449 -53.434 1.00 71.51 361 LEU A C 1
ATOM 6955 O O . LEU B 2 361 ? -29.538 20.605 -52.769 1.00 71.51 361 LEU A O 1
ATOM 6960 N N . THR B 2 362 ? -31.485 21.413 -53.536 1.00 71.97 362 THR A N 1
ATOM 6961 C CA . THR B 2 362 ? -31.298 22.664 -52.839 1.00 71.97 362 THR A CA 1
ATOM 6962 C C . THR B 2 362 ? -31.278 22.421 -51.374 1.00 71.97 362 THR A C 1
ATOM 6963 O O . THR B 2 362 ? -30.420 22.954 -50.687 1.00 71.97 362 THR A O 1
ATOM 6967 N N . TRP B 2 363 ? -32.144 21.570 -50.860 1.00 71.11 363 TRP A N 1
ATOM 6968 C CA . TRP B 2 363 ? -32.028 21.322 -49.434 1.00 71.11 363 TRP A CA 1
ATOM 6969 C C . TRP B 2 363 ? -30.691 20.782 -49.068 1.00 71.11 363 TRP A C 1
ATOM 6970 O O . TRP B 2 363 ? -30.018 21.341 -48.181 1.00 71.11 363 TRP A O 1
ATOM 6981 N N . LEU B 2 364 ? -30.199 19.799 -49.796 1.00 70.67 364 LEU A N 1
ATOM 6982 C CA . LEU B 2 364 ? -28.900 19.321 -49.367 1.00 70.67 364 LEU A CA 1
ATOM 6983 C C . LEU B 2 364 ? -27.846 20.421 -49.353 1.00 70.67 364 LEU A C 1
ATOM 6984 O O . LEU B 2 364 ? -27.165 20.670 -48.303 1.00 70.67 364 LEU A O 1
ATOM 6989 N N . PHE B 2 365 ? -27.777 21.201 -50.428 1.00 72.37 365 PHE A N 1
ATOM 6990 C CA . PHE B 2 365 ? -26.717 22.217 -50.463 1.00 72.37 365 PHE A CA 1
ATOM 6991 C C . PHE B 2 365 ? -26.851 23.198 -49.345 1.00 72.37 365 PHE A C 1
ATOM 6992 O O . PHE B 2 365 ? -25.875 23.551 -48.700 1.00 72.37 365 PHE A O 1
ATOM 7000 N N . ASP B 2 366 ? -28.047 23.671 -49.104 1.00 77.19 366 ASP A N 1
ATOM 7001 C CA . ASP B 2 366 ? -28.180 24.678 -48.083 1.00 77.19 366 ASP A CA 1
ATOM 7002 C C . ASP B 2 366 ? -27.872 24.168 -46.722 1.00 77.19 366 ASP A C 1
ATOM 7003 O O . ASP B 2 366 ? -27.268 24.864 -45.934 1.00 77.19 366 ASP A O 1
ATOM 7008 N N . SER B 2 367 ? -28.276 22.959 -46.405 1.00 72.99 367 SER A N 1
ATOM 7009 C CA . SER B 2 367 ? -27.920 22.504 -45.098 1.00 72.99 367 SER A CA 1
ATOM 7010 C C . SER B 2 367 ? -26.436 22.465 -44.955 1.00 72.99 367 SER A C 1
ATOM 7011 O O . SER B 2 367 ? -25.866 22.961 -43.948 1.00 72.99 367 SER A O 1
ATOM 7014 N N . HIS B 2 368 ? -25.764 21.946 -45.970 1.00 74.77 368 HIS A N 1
ATOM 7015 C CA . HIS B 2 368 ? -24.339 21.847 -45.757 1.00 74.77 368 HIS A CA 1
ATOM 7016 C C . HIS B 2 368 ? -23.786 23.210 -45.536 1.00 74.77 368 HIS A C 1
ATOM 7017 O O . HIS B 2 368 ? -23.032 23.434 -44.612 1.00 74.77 368 HIS A O 1
ATOM 7024 N N . MET B 2 369 ? -24.193 24.159 -46.349 1.00 75.66 369 MET A N 1
ATOM 7025 C CA . MET B 2 369 ? -23.589 25.464 -46.220 1.00 75.66 369 MET A CA 1
ATOM 7026 C C . MET B 2 369 ? -23.866 26.134 -44.914 1.00 75.66 369 MET A C 1
ATOM 7027 O O . MET B 2 369 ? -23.014 26.792 -44.376 1.00 75.66 369 MET A O 1
ATOM 7032 N N . TYR B 2 370 ? -25.058 26.006 -44.392 1.00 75.81 370 TYR A N 1
ATOM 7033 C CA . TYR B 2 370 ? -25.320 26.557 -43.074 1.00 75.81 370 TYR A CA 1
ATOM 7034 C C . TYR B 2 370 ? -24.556 25.903 -41.938 1.00 75.81 370 TYR A C 1
ATOM 7035 O O . TYR B 2 370 ? -24.145 26.580 -41.023 1.00 75.81 370 TYR A O 1
ATOM 7044 N N . ASN B 2 371 ? -24.360 24.597 -41.962 1.00 75.89 371 ASN A N 1
ATOM 7045 C CA . ASN B 2 371 ? -23.545 24.040 -40.882 1.00 75.89 371 ASN A CA 1
ATOM 7046 C C . ASN B 2 371 ? -22.065 24.416 -40.905 1.00 75.89 371 ASN A C 1
ATOM 7047 O O . ASN B 2 371 ? -21.450 24.406 -39.887 1.00 75.89 371 ASN A O 1
ATOM 7052 N N . LYS B 2 372 ? -21.475 24.723 -42.038 1.00 76.50 372 LYS A N 1
ATOM 7053 C CA . LYS B 2 372 ? -20.094 25.081 -42.178 1.00 76.50 372 LYS A CA 1
ATOM 7054 C C . LYS B 2 372 ? -19.941 26.441 -41.663 1.00 76.50 372 LYS A C 1
ATOM 7055 O O . LYS B 2 372 ? -18.973 26.747 -41.019 1.00 76.50 372 LYS A O 1
ATOM 7061 N N . ARG B 2 373 ? -20.878 27.298 -41.954 1.00 75.98 373 ARG A N 1
ATOM 7062 C CA . ARG B 2 373 ? -20.762 28.658 -41.551 1.00 75.98 373 ARG A CA 1
ATOM 7063 C C . ARG B 2 373 ? -20.637 28.737 -40.065 1.00 75.98 373 ARG A C 1
ATOM 7064 O O . ARG B 2 373 ? -19.797 29.462 -39.584 1.00 75.98 373 ARG A O 1
ATOM 7072 N N . GLN B 2 374 ? -21.451 28.017 -39.310 1.00 77.70 374 GLN A N 1
ATOM 7073 C CA . GLN B 2 374 ? -21.453 28.106 -37.871 1.00 77.70 374 GLN A CA 1
ATOM 7074 C C . GLN B 2 374 ? -20.196 27.657 -37.191 1.00 77.70 374 GLN A C 1
ATOM 7075 O O . GLN B 2 374 ? -19.750 28.295 -36.259 1.00 77.70 374 GLN A O 1
ATOM 7081 N N . ILE B 2 375 ? -19.589 26.564 -37.616 1.00 80.07 375 ILE A N 1
ATOM 7082 C CA . ILE B 2 375 ? -18.441 26.048 -36.884 1.00 80.07 375 ILE A CA 1
ATOM 7083 C C . ILE B 2 375 ? -17.054 26.122 -37.464 1.00 80.07 375 ILE A C 1
ATOM 7084 O O . ILE B 2 375 ? -16.105 25.941 -36.749 1.00 80.07 375 ILE A O 1
ATOM 7089 N N . MET B 2 376 ? -16.891 26.387 -38.732 1.00 82.51 376 MET A N 1
ATOM 7090 C CA . MET B 2 376 ? -15.550 26.350 -39.287 1.00 82.51 376 MET A CA 1
ATOM 7091 C C . MET B 2 376 ? -14.728 27.597 -39.206 1.00 82.51 376 MET A C 1
ATOM 7092 O O . MET B 2 376 ? -14.508 28.215 -40.223 1.00 82.51 376 MET A O 1
ATOM 7097 N N . ASN B 2 377 ? -14.271 27.976 -38.022 1.00 82.25 377 ASN A N 1
ATOM 7098 C CA . ASN B 2 377 ? -13.410 29.130 -37.839 1.00 82.25 377 ASN A CA 1
ATOM 7099 C C . ASN B 2 377 ? -12.443 28.708 -36.776 1.00 82.25 377 ASN A C 1
ATOM 7100 O O . ASN B 2 377 ? -12.824 27.999 -35.871 1.00 82.25 377 ASN A O 1
ATOM 7105 N N . ASN B 2 378 ? -11.199 29.128 -36.831 1.00 78.91 378 ASN A N 1
ATOM 7106 C CA . ASN B 2 378 ? -10.254 28.641 -35.866 1.00 78.91 378 ASN A CA 1
ATOM 7107 C C . ASN B 2 378 ? -10.469 29.347 -34.549 1.00 78.91 378 ASN A C 1
ATOM 7108 O O . ASN B 2 378 ? -10.464 30.555 -34.518 1.00 78.91 378 ASN A O 1
ATOM 7113 N N . GLN B 2 379 ? -10.626 28.614 -33.453 1.00 79.73 379 GLN A N 1
ATOM 7114 C CA . GLN B 2 379 ? -10.910 29.192 -32.151 1.00 79.73 379 GLN A CA 1
ATOM 7115 C C . GLN B 2 379 ? -10.268 28.376 -31.086 1.00 79.73 379 GLN A C 1
ATOM 7116 O O . GLN B 2 379 ? -10.121 27.190 -31.258 1.00 79.73 379 GLN A O 1
ATOM 7122 N N . PHE B 2 380 ? -9.935 28.975 -29.955 1.00 77.17 380 PHE A N 1
ATOM 7123 C CA . PHE B 2 380 ? -9.190 28.300 -28.919 1.00 77.17 380 PHE A CA 1
ATOM 7124 C C . PHE B 2 380 ? -9.834 28.415 -27.595 1.00 77.17 380 PHE A C 1
ATOM 7125 O O . PHE B 2 380 ? -10.483 29.386 -27.336 1.00 77.17 380 PHE A O 1
ATOM 7133 N N . ILE B 2 381 ? -9.634 27.431 -26.738 1.00 80.53 381 ILE A N 1
ATOM 7134 C CA . ILE B 2 381 ? -10.180 27.472 -25.401 1.00 80.53 381 ILE A CA 1
ATOM 7135 C C . ILE B 2 381 ? -9.075 27.483 -24.385 1.00 80.53 381 ILE A C 1
ATOM 7136 O O . ILE B 2 381 ? -8.162 26.712 -24.484 1.00 80.53 381 ILE A O 1
ATOM 7141 N N . GLY B 2 382 ? -9.112 28.377 -23.422 1.00 83.48 382 GLY A N 1
ATOM 7142 C CA . GLY B 2 382 ? -8.005 28.488 -22.487 1.00 83.48 382 GLY A CA 1
ATOM 7143 C C . GLY B 2 382 ? -8.200 29.110 -21.119 1.00 83.48 382 GLY A C 1
ATOM 7144 O O . GLY B 2 382 ? -9.237 29.665 -20.863 1.00 83.48 382 GLY A O 1
ATOM 7145 N N . ASP B 2 383 ? -7.211 29.020 -20.236 1.00 83.98 383 ASP A N 1
ATOM 7146 C CA . ASP B 2 383 ? -7.296 29.651 -18.927 1.00 83.98 383 ASP A CA 1
ATOM 7147 C C . ASP B 2 383 ? -6.652 30.995 -18.976 1.00 83.98 383 ASP A C 1
ATOM 7148 O O . ASP B 2 383 ? -5.462 31.091 -19.173 1.00 83.98 383 ASP A O 1
ATOM 7153 N N . PRO B 2 384 ? -7.426 32.052 -18.766 1.00 80.62 384 PRO A N 1
ATOM 7154 C CA . PRO B 2 384 ? -6.874 33.388 -18.896 1.00 80.62 384 PRO A CA 1
ATOM 7155 C C . PRO B 2 384 ? -5.788 33.709 -17.913 1.00 80.62 384 PRO A C 1
ATOM 7156 O O . PRO B 2 384 ? -4.844 34.391 -18.235 1.00 80.62 384 PRO A O 1
ATOM 7160 N N . SER B 2 385 ? -5.901 33.224 -16.711 1.00 82.09 385 SER A N 1
ATOM 7161 C CA . SER B 2 385 ? -4.974 33.555 -15.672 1.00 82.09 385 SER A CA 1
ATOM 7162 C C . SER B 2 385 ? -3.550 33.182 -15.849 1.00 82.09 385 SER A C 1
ATOM 7163 O O . SER B 2 385 ? -2.685 33.898 -15.410 1.00 82.09 385 SER A O 1
ATOM 7166 N N . ALA B 2 386 ? -3.258 32.060 -16.436 1.00 80.98 386 ALA A N 1
ATOM 7167 C CA . ALA B 2 386 ? -1.892 31.598 -16.494 1.00 80.98 386 ALA A CA 1
ATOM 7168 C C . ALA B 2 386 ? -0.893 32.249 -17.405 1.00 80.98 386 ALA A C 1
ATOM 7169 O O . ALA B 2 386 ? 0.265 31.945 -17.309 1.00 80.98 386 ALA A O 1
ATOM 7171 N N . LEU B 2 387 ? -1.303 33.118 -18.299 1.00 82.56 387 LEU A N 1
ATOM 7172 C CA . LEU B 2 387 ? -0.403 33.660 -19.273 1.00 82.56 387 LEU A CA 1
ATOM 7173 C C . LEU B 2 387 ? -0.380 35.156 -19.277 1.00 82.56 387 LEU A C 1
ATOM 7174 O O . LEU B 2 387 ? -1.312 35.762 -18.790 1.00 82.56 387 LEU A O 1
ATOM 7179 N N . VAL B 2 388 ? 0.665 35.785 -19.811 1.00 81.95 388 VAL A N 1
ATOM 7180 C CA . VAL B 2 388 ? 0.693 37.231 -19.944 1.00 81.95 388 VAL A CA 1
ATOM 7181 C C . VAL B 2 388 ? 0.000 37.504 -21.252 1.00 81.95 388 VAL A C 1
ATOM 7182 O O . VAL B 2 388 ? 0.447 37.014 -22.256 1.00 81.95 388 VAL A O 1
ATOM 7186 N N . VAL B 2 389 ? -1.081 38.267 -21.269 1.00 83.91 389 VAL A N 1
ATOM 7187 C CA . VAL B 2 389 ? -1.935 38.467 -22.461 1.00 83.91 389 VAL A CA 1
ATOM 7188 C C . VAL B 2 389 ? -1.486 39.162 -23.725 1.00 83.91 389 VAL A C 1
ATOM 7189 O O . VAL B 2 389 ? -1.789 38.721 -24.800 1.00 83.91 389 VAL A O 1
ATOM 7193 N N . LYS B 2 390 ? -0.737 40.222 -23.614 1.00 86.07 390 LYS A N 1
ATOM 7194 C CA . LYS B 2 390 ? -0.308 40.971 -24.759 1.00 86.07 390 LYS A CA 1
ATOM 7195 C C . LYS B 2 390 ? 0.507 40.079 -25.623 1.00 86.07 390 LYS A C 1
ATOM 7196 O O . LYS B 2 390 ? 0.577 40.282 -26.812 1.00 86.07 390 LYS A O 1
ATOM 7202 N N . ASP B 2 391 ? 1.193 39.117 -25.037 1.00 86.05 391 ASP A N 1
ATOM 7203 C CA . ASP B 2 391 ? 1.969 38.159 -25.783 1.00 86.05 391 ASP A CA 1
ATOM 7204 C C . ASP B 2 391 ? 1.121 37.289 -26.660 1.00 86.05 391 ASP A C 1
ATOM 7205 O O . ASP B 2 391 ? 1.545 36.943 -27.733 1.00 86.05 391 ASP A O 1
ATOM 7210 N N . VAL B 2 392 ? -0.054 36.890 -26.213 1.00 80.62 392 VAL A N 1
ATOM 7211 C CA . VAL B 2 392 ? -0.928 36.037 -26.977 1.00 80.62 392 VAL A CA 1
ATOM 7212 C C . VAL B 2 392 ? -1.319 36.759 -28.204 1.00 80.62 392 VAL A C 1
ATOM 7213 O O . VAL B 2 392 ? -1.375 36.183 -29.263 1.00 80.62 392 VAL A O 1
ATOM 7217 N N . GLU B 2 393 ? -1.575 38.037 -28.085 1.00 81.20 393 GLU A N 1
ATOM 7218 C CA . GLU B 2 393 ? -2.001 38.820 -29.192 1.00 81.20 393 GLU A CA 1
ATOM 7219 C C . GLU B 2 393 ? -0.937 39.446 -30.013 1.00 81.20 393 GLU A C 1
ATOM 7220 O O . GLU B 2 393 ? -0.975 40.636 -30.221 1.00 81.20 393 GLU A O 1
ATOM 7226 N N . SER B 2 394 ? -0.004 38.671 -30.544 1.00 82.15 394 SER A N 1
ATOM 7227 C CA . SER B 2 394 ? 0.990 39.209 -31.427 1.00 82.15 394 SER A CA 1
ATOM 7228 C C . SER B 2 394 ? 1.179 38.285 -32.536 1.00 82.15 394 SER A C 1
ATOM 7229 O O . SER B 2 394 ? 1.158 37.099 -32.319 1.00 82.15 394 SER A O 1
ATOM 7232 N N . LYS B 2 395 ? 1.382 38.798 -33.735 1.00 85.54 395 LYS A N 1
ATOM 7233 C CA . LYS B 2 395 ? 1.505 37.980 -34.925 1.00 85.54 395 LYS A CA 1
ATOM 7234 C C . LYS B 2 395 ? 2.899 37.866 -35.448 1.00 85.54 395 LYS A C 1
ATOM 7235 O O . LYS B 2 395 ? 3.100 37.408 -36.549 1.00 85.54 395 LYS A O 1
ATOM 7241 N N . GLU B 2 396 ? 3.876 38.288 -34.682 1.00 89.76 396 GLU A N 1
ATOM 7242 C CA . GLU B 2 396 ? 5.240 38.277 -35.110 1.00 89.76 396 GLU A CA 1
ATOM 7243 C C . GLU B 2 396 ? 5.701 36.893 -35.326 1.00 89.76 396 GLU A C 1
ATOM 7244 O O . GLU B 2 396 ? 5.213 35.969 -34.728 1.00 89.76 396 GLU A O 1
ATOM 7250 N N . PRO B 2 397 ? 6.659 36.729 -36.213 1.00 89.95 397 PRO A N 1
ATOM 7251 C CA . PRO B 2 397 ? 6.978 35.351 -36.468 1.00 89.95 397 PRO A CA 1
ATOM 7252 C C . PRO B 2 397 ? 7.497 34.500 -35.331 1.00 89.95 397 PRO A C 1
ATOM 7253 O O . PRO B 2 397 ? 7.043 33.387 -35.263 1.00 89.95 397 PRO A O 1
ATOM 7257 N N . GLY B 2 398 ? 8.381 34.909 -34.456 1.00 85.89 398 GLY A N 1
ATOM 7258 C CA . GLY B 2 398 ? 8.806 34.002 -33.416 1.00 85.89 398 GLY A CA 1
ATOM 7259 C C . GLY B 2 398 ? 8.501 34.681 -32.147 1.00 85.89 398 GLY A C 1
ATOM 7260 O O . GLY B 2 398 ? 8.962 35.789 -31.957 1.00 85.89 398 GLY A O 1
ATOM 7261 N N . LYS B 2 399 ? 7.751 34.068 -31.261 1.00 84.32 399 LYS A N 1
ATOM 7262 C CA . LYS B 2 399 ? 7.333 34.787 -30.086 1.00 84.32 399 LYS A CA 1
ATOM 7263 C C . LYS B 2 399 ? 7.184 33.789 -29.024 1.00 84.32 399 LYS A C 1
ATOM 7264 O O . LYS B 2 399 ? 6.727 32.699 -29.285 1.00 84.32 399 LYS A O 1
ATOM 7270 N N . PHE B 2 400 ? 7.520 34.147 -27.801 1.00 81.57 400 PHE A N 1
ATOM 7271 C CA . PHE B 2 400 ? 7.461 33.226 -26.708 1.00 81.57 400 PHE A CA 1
ATOM 7272 C C . PHE B 2 400 ? 6.322 33.787 -25.907 1.00 81.57 400 PHE A C 1
ATOM 7273 O O . PHE B 2 400 ? 6.343 34.950 -25.573 1.00 81.57 400 PHE A O 1
ATOM 7281 N N . ILE B 2 401 ? 5.310 32.993 -25.624 1.00 79.23 401 ILE A N 1
ATOM 7282 C CA . ILE B 2 401 ? 4.217 33.441 -24.824 1.00 79.23 401 ILE A CA 1
ATOM 7283 C C . ILE B 2 401 ? 4.651 33.082 -23.430 1.00 79.23 401 ILE A C 1
ATOM 7284 O O . ILE B 2 401 ? 4.683 31.930 -23.087 1.00 79.23 401 ILE A O 1
ATOM 7289 N N . ARG B 2 402 ? 4.967 34.059 -22.596 1.00 80.11 402 ARG A N 1
ATOM 7290 C CA . ARG B 2 402 ? 5.527 33.773 -21.297 1.00 80.11 402 ARG A CA 1
ATOM 7291 C C . ARG B 2 402 ? 4.493 33.451 -20.283 1.00 80.11 402 ARG A C 1
ATOM 7292 O O . ARG B 2 402 ? 3.558 34.187 -20.110 1.00 80.11 402 ARG A O 1
ATOM 7300 N N . LEU B 2 403 ? 4.653 32.343 -19.593 1.00 82.51 403 LEU A N 1
ATOM 7301 C CA . LEU B 2 403 ? 3.720 31.980 -18.571 1.00 82.51 403 LEU A CA 1
ATOM 7302 C C . LEU B 2 403 ? 3.930 32.819 -17.351 1.00 82.51 403 LEU A C 1
ATOM 7303 O O . LEU B 2 403 ? 5.036 33.229 -17.091 1.00 82.51 403 LEU A O 1
ATOM 7308 N N . ARG B 2 404 ? 2.883 33.114 -16.600 1.00 90.77 404 ARG A N 1
ATOM 7309 C CA . ARG B 2 404 ? 2.998 33.833 -15.339 1.00 90.77 404 ARG A CA 1
ATOM 7310 C C . ARG B 2 404 ? 3.475 32.797 -14.346 1.00 90.77 404 ARG A C 1
ATOM 7311 O O . ARG B 2 404 ? 3.259 31.617 -14.559 1.00 90.77 404 ARG A O 1
ATOM 7319 N N . PRO B 2 405 ? 4.020 33.208 -13.201 1.00 95.79 405 PRO A N 1
ATOM 7320 C CA . PRO B 2 405 ? 4.668 32.247 -12.297 1.00 95.79 405 PRO A CA 1
ATOM 7321 C C . PRO B 2 405 ? 3.917 31.048 -11.806 1.00 95.79 405 PRO A C 1
ATOM 7322 O O . PRO B 2 405 ? 4.511 29.997 -11.667 1.00 95.79 405 PRO A O 1
ATOM 7326 N N . THR B 2 406 ? 2.642 31.168 -11.549 1.00 98.42 406 THR A N 1
ATOM 7327 C CA . THR B 2 406 ? 1.920 30.070 -10.959 1.00 98.42 406 THR A CA 1
ATOM 7328 C C . THR B 2 406 ? 1.901 28.796 -11.752 1.00 98.42 406 THR A C 1
ATOM 7329 O O . THR B 2 406 ? 1.956 27.730 -11.160 1.00 98.42 406 THR A O 1
ATOM 7333 N N . ALA B 2 407 ? 1.828 28.863 -13.071 1.00 97.52 407 ALA A N 1
ATOM 7334 C CA . ALA B 2 407 ? 1.672 27.659 -13.893 1.00 97.52 407 ALA A CA 1
ATOM 7335 C C . ALA B 2 407 ? 2.959 27.077 -14.355 1.00 97.52 407 ALA A C 1
ATOM 7336 O O . ALA B 2 407 ? 2.969 26.281 -15.271 1.00 97.52 407 ALA A O 1
ATOM 7338 N N . TYR B 2 408 ? 4.048 27.417 -13.699 1.00 94.57 408 TYR A N 1
ATOM 7339 C CA . TYR B 2 408 ? 5.355 27.013 -14.144 1.00 94.57 408 TYR A CA 1
ATOM 7340 C C . TYR B 2 408 ? 5.466 25.529 -14.254 1.00 94.57 408 TYR A C 1
ATOM 7341 O O . TYR B 2 408 ? 6.253 25.039 -15.030 1.00 94.57 408 TYR A O 1
ATOM 7350 N N . GLY B 2 409 ? 4.737 24.789 -13.459 1.00 97.30 409 GLY A N 1
ATOM 7351 C CA . GLY B 2 409 ? 4.775 23.364 -13.640 1.00 97.30 409 GLY A CA 1
ATOM 7352 C C . GLY B 2 409 ? 3.654 22.666 -14.357 1.00 97.30 409 GLY A C 1
ATOM 7353 O O . GLY B 2 409 ? 3.675 21.454 -14.444 1.00 97.30 409 GLY A O 1
ATOM 7354 N N . ARG B 2 410 ? 2.656 23.396 -14.834 1.00 98.75 410 ARG A N 1
ATOM 7355 C CA . ARG B 2 410 ? 1.484 22.780 -15.460 1.00 98.75 410 ARG A CA 1
ATOM 7356 C C . ARG B 2 410 ? 1.729 22.304 -16.865 1.00 98.75 410 ARG A C 1
ATOM 7357 O O . ARG B 2 410 ? 2.620 22.803 -17.545 1.00 98.75 410 ARG A O 1
ATOM 7365 N N . ASP B 2 411 ? 0.935 21.332 -17.302 1.00 100.18 411 ASP A N 1
ATOM 7366 C CA . ASP B 2 411 ? 1.077 20.793 -18.634 1.00 100.18 411 ASP A CA 1
ATOM 7367 C C . ASP B 2 411 ? 0.703 21.903 -19.537 1.00 100.18 411 ASP A C 1
ATOM 7368 O O . ASP B 2 411 ? -0.379 22.441 -19.409 1.00 100.18 411 ASP A O 1
ATOM 7373 N N . VAL B 2 412 ? 1.541 22.213 -20.507 1.00 94.94 412 VAL A N 1
ATOM 7374 C CA . VAL B 2 412 ? 1.284 23.355 -21.330 1.00 94.94 412 VAL A CA 1
ATOM 7375 C C . VAL B 2 412 ? 0.027 23.138 -22.089 1.00 94.94 412 VAL A C 1
ATOM 7376 O O . VAL B 2 412 ? -0.688 24.079 -22.386 1.00 94.94 412 VAL A O 1
ATOM 7380 N N . ARG B 2 413 ? -0.259 21.903 -22.416 1.00 97.26 413 ARG A N 1
ATOM 7381 C CA . ARG B 2 413 ? -1.418 21.651 -23.220 1.00 97.26 413 ARG A CA 1
ATOM 7382 C C . ARG B 2 413 ? -2.628 22.079 -22.503 1.00 97.26 413 ARG A C 1
ATOM 7383 O O . ARG B 2 413 ? -3.552 22.583 -23.092 1.00 97.26 413 ARG A O 1
ATOM 7391 N N . SER B 2 414 ? -2.646 21.875 -21.216 1.00 94.95 414 SER A N 1
ATOM 7392 C CA . SER B 2 414 ? -3.798 22.225 -20.442 1.00 94.95 414 SER A CA 1
ATOM 7393 C C . SER B 2 414 ? -4.089 23.712 -20.489 1.00 94.95 414 SER A C 1
ATOM 7394 O O . SER B 2 414 ? -5.231 24.106 -20.441 1.00 94.95 414 SER A O 1
ATOM 7397 N N . ILE B 2 415 ? -3.073 24.555 -20.479 1.00 88.44 415 ILE A N 1
ATOM 7398 C CA . ILE B 2 415 ? -3.316 25.971 -20.452 1.00 88.44 415 ILE A CA 1
ATOM 7399 C C . ILE B 2 415 ? -3.998 26.542 -21.676 1.00 88.44 415 ILE A C 1
ATOM 7400 O O . ILE B 2 415 ? -4.940 27.288 -21.514 1.00 88.44 415 ILE A O 1
ATOM 7405 N N . ILE B 2 416 ? -3.570 26.193 -22.893 1.00 83.93 416 ILE A N 1
ATOM 7406 C CA . ILE B 2 416 ? -4.191 26.650 -24.144 1.00 83.93 416 ILE A CA 1
ATOM 7407 C C . ILE B 2 416 ? -4.336 25.501 -25.079 1.00 83.93 416 ILE A C 1
ATOM 7408 O O . ILE B 2 416 ? -3.392 24.771 -25.256 1.00 83.93 416 ILE A O 1
ATOM 7413 N N . SER B 2 417 ? -5.488 25.345 -25.713 1.00 84.16 417 SER A N 1
ATOM 7414 C CA . SER B 2 417 ? -5.714 24.291 -26.689 1.00 84.16 417 SER A CA 1
ATOM 7415 C C . SER B 2 417 ? -6.765 24.704 -27.679 1.00 84.16 417 SER A C 1
ATOM 7416 O O . SER B 2 417 ? -7.539 25.569 -27.391 1.00 84.16 417 SER A O 1
ATOM 7419 N N . GLN B 2 418 ? -6.817 24.086 -28.837 1.00 78.21 418 GLN A N 1
ATOM 7420 C CA . GLN B 2 418 ? -7.754 24.474 -29.854 1.00 78.21 418 GLN A CA 1
ATOM 7421 C C . GLN B 2 418 ? -8.860 23.517 -29.905 1.00 78.21 418 GLN A C 1
ATOM 7422 O O . GLN B 2 418 ? -8.629 22.337 -29.899 1.00 78.21 418 GLN A O 1
ATOM 7428 N N . LEU B 2 419 ? -10.082 24.007 -29.949 1.00 78.48 419 LEU A N 1
ATOM 7429 C CA . LEU B 2 419 ? -11.250 23.166 -29.941 1.00 78.48 419 LEU A CA 1
ATOM 7430 C C . LEU B 2 419 ? -11.327 22.423 -31.220 1.00 78.48 419 LEU A C 1
ATOM 7431 O O . LEU B 2 419 ? -11.142 22.991 -32.274 1.00 78.48 419 LEU A O 1
ATOM 7436 N N . PRO B 2 420 ? -11.634 21.146 -31.147 1.00 76.38 420 PRO A N 1
ATOM 7437 C CA . PRO B 2 420 ? -11.775 20.362 -32.354 1.00 76.38 420 PRO A CA 1
ATOM 7438 C C . PRO B 2 420 ? -13.168 20.393 -32.965 1.00 76.38 420 PRO A C 1
ATOM 7439 O O . PRO B 2 420 ? -14.136 20.203 -32.256 1.00 76.38 420 PRO A O 1
ATOM 7443 N N . VAL B 2 421 ? -13.272 20.621 -34.269 1.00 78.13 421 VAL A N 1
ATOM 7444 C CA . VAL B 2 421 ? -14.548 20.718 -34.931 1.00 78.13 421 VAL A CA 1
ATOM 7445 C C . VAL B 2 421 ? -14.501 19.873 -36.170 1.00 78.13 421 VAL A C 1
ATOM 7446 O O . VAL B 2 421 ? -13.454 19.723 -36.746 1.00 78.13 421 VAL A O 1
ATOM 7450 N N . THR B 2 422 ? -15.623 19.280 -36.556 1.00 82.38 422 THR A N 1
ATOM 7451 C CA . THR B 2 422 ? -15.707 18.436 -37.736 1.00 82.38 422 THR A CA 1
ATOM 7452 C C . THR B 2 422 ? -17.021 18.714 -38.402 1.00 82.38 422 THR A C 1
ATOM 7453 O O . THR B 2 422 ? -17.960 19.022 -37.716 1.00 82.38 422 THR A O 1
ATOM 7457 N N . ASP B 2 423 ? -17.135 18.577 -39.716 1.00 82.27 423 ASP A N 1
ATOM 7458 C CA . ASP B 2 423 ? -18.428 18.741 -40.350 1.00 82.27 423 ASP A CA 1
ATOM 7459 C C . ASP B 2 423 ? -18.924 17.391 -40.711 1.00 82.27 423 ASP A C 1
ATOM 7460 O O . ASP B 2 423 ? -18.284 16.675 -41.453 1.00 82.27 423 ASP A O 1
ATOM 7465 N N . VAL B 2 424 ? -20.072 17.028 -40.184 1.00 81.30 424 VAL A N 1
ATOM 7466 C CA . VAL B 2 424 ? -20.625 15.735 -40.419 1.00 81.30 424 VAL A CA 1
ATOM 7467 C C . VAL B 2 424 ? -21.511 15.806 -41.601 1.00 81.30 424 VAL A C 1
ATOM 7468 O O . VAL B 2 424 ? -22.009 14.799 -42.043 1.00 81.30 424 VAL A O 1
ATOM 7472 N N . THR B 2 425 ? -21.700 16.986 -42.149 1.00 81.92 425 THR A N 1
ATOM 7473 C CA . THR B 2 425 ? -22.589 17.187 -43.258 1.00 81.92 425 THR A CA 1
ATOM 7474 C C . THR B 2 425 ? -21.776 17.320 -44.483 1.00 81.92 425 THR A C 1
ATOM 7475 O O . THR B 2 425 ? -22.202 17.899 -45.436 1.00 81.92 425 THR A O 1
ATOM 7479 N N . ALA B 2 426 ? -20.566 16.845 -44.451 1.00 86.29 426 ALA A N 1
ATOM 7480 C CA . ALA B 2 426 ? -19.698 16.993 -45.567 1.00 86.29 426 ALA A CA 1
ATOM 7481 C C . ALA B 2 426 ? -19.751 15.839 -46.526 1.00 86.29 426 ALA A C 1
ATOM 7482 O O . ALA B 2 426 ? -19.022 15.813 -47.497 1.00 86.29 426 ALA A O 1
ATOM 7484 N N . GLN B 2 427 ? -20.577 14.856 -46.248 1.00 91.91 427 GLN A N 1
ATOM 7485 C CA . GLN B 2 427 ? -20.685 13.698 -47.105 1.00 91.91 427 GLN A CA 1
ATOM 7486 C C . GLN B 2 427 ? -21.910 13.773 -47.937 1.00 91.91 427 GLN A C 1
ATOM 7487 O O . GLN B 2 427 ? -22.262 12.819 -48.597 1.00 91.91 427 GLN A O 1
ATOM 7493 N N . ASN B 2 428 ? -22.612 14.873 -47.857 1.00 87.83 428 ASN A N 1
ATOM 7494 C CA . ASN B 2 428 ? -23.803 15.058 -48.620 1.00 87.83 428 ASN A CA 1
ATOM 7495 C C . ASN B 2 428 ? -23.460 15.011 -50.085 1.00 87.83 428 ASN A C 1
ATOM 7496 O O . ASN B 2 428 ? -24.335 14.984 -50.919 1.00 87.83 428 ASN A O 1
ATOM 7501 N N . ILE B 2 429 ? -22.193 15.046 -50.424 1.00 92.23 429 ILE A N 1
ATOM 7502 C CA . ILE B 2 429 ? -21.789 15.037 -51.807 1.00 92.23 429 ILE A CA 1
ATOM 7503 C C . ILE B 2 429 ? -22.105 13.755 -52.537 1.00 92.23 429 ILE A C 1
ATOM 7504 O O . ILE B 2 429 ? -22.502 13.787 -53.677 1.00 92.23 429 ILE A O 1
ATOM 7509 N N . GLN B 2 430 ? -21.942 12.614 -51.905 1.00 94.72 430 GLN A N 1
ATOM 7510 C CA . GLN B 2 430 ? -22.330 11.357 -52.520 1.00 94.72 430 GLN A CA 1
ATOM 7511 C C . GLN B 2 430 ? -23.788 11.324 -52.778 1.00 94.72 430 GLN A C 1
ATOM 7512 O O . GLN B 2 430 ? -24.217 10.792 -53.783 1.00 94.72 430 GLN A O 1
ATOM 7518 N N . ASP B 2 431 ? -24.574 11.832 -51.851 1.00 89.80 431 ASP A N 1
ATOM 7519 C CA . ASP B 2 431 ? -25.994 11.951 -52.054 1.00 89.80 431 ASP A CA 1
ATOM 7520 C C . ASP B 2 431 ? -26.396 12.896 -53.167 1.00 89.80 431 ASP A C 1
ATOM 7521 O O . ASP B 2 431 ? -27.304 12.607 -53.900 1.00 89.80 431 ASP A O 1
ATOM 7526 N N . VAL B 2 432 ? -25.712 14.004 -53.356 1.00 85.72 432 VAL A N 1
ATOM 7527 C CA . VAL B 2 432 ? -26.008 14.859 -54.469 1.00 85.72 432 VAL A CA 1
ATOM 7528 C C . VAL B 2 432 ? -25.835 14.099 -55.742 1.00 85.72 432 VAL A C 1
ATOM 7529 O O . VAL B 2 432 ? -26.680 14.140 -56.592 1.00 85.72 432 VAL A O 1
ATOM 7533 N N . GLN B 2 433 ? -24.794 13.325 -55.875 1.00 89.29 433 GLN A N 1
ATOM 7534 C CA . GLN B 2 433 ? -24.556 12.657 -57.105 1.00 89.29 433 GLN A CA 1
ATOM 7535 C C . GLN B 2 433 ? -25.591 11.697 -57.434 1.00 89.29 433 GLN A C 1
ATOM 7536 O O . GLN B 2 433 ? -25.826 11.491 -58.590 1.00 89.29 433 GLN A O 1
ATOM 7542 N N . VAL B 2 434 ? -26.174 11.004 -56.482 1.00 83.87 434 VAL A N 1
ATOM 7543 C CA . VAL B 2 434 ? -27.281 10.116 -56.805 1.00 83.87 434 VAL A CA 1
ATOM 7544 C C . VAL B 2 434 ? -28.498 10.807 -57.313 1.00 83.87 434 VAL A C 1
ATOM 7545 O O . VAL B 2 434 ? -29.020 10.428 -58.332 1.00 83.87 434 VAL A O 1
ATOM 7549 N N . VAL B 2 435 ? -28.920 11.875 -56.685 1.00 79.92 435 VAL A N 1
ATOM 7550 C CA . VAL B 2 435 ? -30.118 12.578 -57.064 1.00 79.92 435 VAL A CA 1
ATOM 7551 C C . VAL B 2 435 ? -29.960 13.147 -58.438 1.00 79.92 435 VAL A C 1
ATOM 7552 O O . VAL B 2 435 ? -30.889 13.206 -59.175 1.00 79.92 435 VAL A O 1
ATOM 7556 N N . GLU B 2 436 ? -28.800 13.598 -58.806 1.00 84.75 436 GLU A N 1
ATOM 7557 C CA . GLU B 2 436 ? -28.614 14.073 -60.134 1.00 84.75 436 GLU A CA 1
ATOM 7558 C C . GLU B 2 436 ? -28.770 13.002 -61.169 1.00 84.75 436 GLU A C 1
ATOM 7559 O O . GLU B 2 436 ? -29.325 13.250 -62.205 1.00 84.75 436 GLU A O 1
ATOM 7565 N N . ARG B 2 437 ? -28.290 11.810 -60.930 1.00 86.18 437 ARG A N 1
ATOM 7566 C CA . ARG B 2 437 ? -28.490 10.726 -61.857 1.00 86.18 437 ARG A CA 1
ATOM 7567 C C . ARG B 2 437 ? -29.896 10.373 -61.999 1.00 86.18 437 ARG A C 1
ATOM 7568 O O . ARG B 2 437 ? -30.326 10.042 -63.061 1.00 86.18 437 ARG A O 1
ATOM 7576 N N . ASN B 2 438 ? -30.634 10.391 -60.926 1.00 80.77 438 ASN A N 1
ATOM 7577 C CA . ASN B 2 438 ? -32.039 10.154 -60.973 1.00 80.77 438 ASN A CA 1
ATOM 7578 C C . ASN B 2 438 ? -32.750 11.211 -61.752 1.00 80.77 438 ASN A C 1
ATOM 7579 O O . ASN B 2 438 ? -33.739 10.915 -62.347 1.00 80.77 438 ASN A O 1
ATOM 7584 N N . MET B 2 439 ? -32.315 12.451 -61.715 1.00 81.05 439 MET A N 1
ATOM 7585 C CA . MET B 2 439 ? -32.883 13.517 -62.538 1.00 81.05 439 MET A CA 1
ATOM 7586 C C . MET B 2 439 ? -32.669 13.379 -63.999 1.00 81.05 439 MET A C 1
ATOM 7587 O O . MET B 2 439 ? -33.456 13.847 -64.766 1.00 81.05 439 MET A O 1
ATOM 7592 N N . GLN B 2 440 ? -31.550 12.818 -64.401 1.00 87.79 440 GLN A N 1
ATOM 7593 C CA . GLN B 2 440 ? -31.280 12.566 -65.802 1.00 87.79 440 GLN A CA 1
ATOM 7594 C C . GLN B 2 440 ? -32.185 11.512 -66.311 1.00 87.79 440 GLN A C 1
ATOM 7595 O O . GLN B 2 440 ? -32.525 11.523 -67.459 1.00 87.79 440 GLN A O 1
ATOM 7601 N N . ARG B 2 441 ? -32.597 10.589 -65.486 1.00 83.03 441 ARG A N 1
ATOM 7602 C CA . ARG B 2 441 ? -33.535 9.569 -65.868 1.00 83.03 441 ARG A CA 1
ATOM 7603 C C . ARG B 2 441 ? -34.945 10.030 -66.135 1.00 83.03 441 ARG A C 1
ATOM 7604 O O . ARG B 2 441 ? -35.548 9.578 -67.085 1.00 83.03 441 ARG A O 1
ATOM 7612 N N . ILE B 2 442 ? -35.506 10.899 -65.331 1.00 80.03 442 ILE A N 1
ATOM 7613 C CA . ILE B 2 442 ? -36.821 11.383 -65.664 1.00 80.03 442 ILE A CA 1
ATOM 7614 C C . ILE B 2 442 ? -36.880 12.188 -66.932 1.00 80.03 442 ILE A C 1
ATOM 7615 O O . ILE B 2 442 ? -37.669 11.896 -67.802 1.00 80.03 442 ILE A O 1
ATOM 7620 N N . VAL B 2 443 ? -36.020 13.182 -67.074 1.00 84.13 443 VAL A N 1
ATOM 7621 C CA . VAL B 2 443 ? -36.033 14.051 -68.241 1.00 84.13 443 VAL A CA 1
ATOM 7622 C C . VAL B 2 443 ? -35.557 13.371 -69.462 1.00 84.13 443 VAL A C 1
ATOM 7623 O O . VAL B 2 443 ? -36.108 13.544 -70.535 1.00 84.13 443 VAL A O 1
ATOM 7627 N N . GLY B 2 444 ? -34.534 12.567 -69.322 1.00 91.36 444 GLY A N 1
ATOM 7628 C CA . GLY B 2 444 ? -33.971 11.950 -70.486 1.00 91.36 444 GLY A CA 1
ATOM 7629 C C . GLY B 2 444 ? -33.001 12.783 -71.256 1.00 91.36 444 GLY A C 1
ATOM 7630 O O . GLY B 2 444 ? -32.732 12.480 -72.405 1.00 91.36 444 GLY A O 1
ATOM 7631 N N . VAL B 2 445 ? -32.456 13.823 -70.656 1.00 94.75 445 VAL A N 1
ATOM 7632 C CA . VAL B 2 445 ? -31.423 14.579 -71.312 1.00 94.75 445 VAL A CA 1
ATOM 7633 C C . VAL B 2 445 ? -30.166 14.016 -70.733 1.00 94.75 445 VAL A C 1
ATOM 7634 O O . VAL B 2 445 ? -29.904 14.269 -69.568 1.00 94.75 445 VAL A O 1
ATOM 7638 N N . ASN B 2 446 ? -29.433 13.228 -71.517 1.00 114.54 446 ASN A N 1
ATOM 7639 C CA . ASN B 2 446 ? -28.204 12.556 -71.062 1.00 114.54 446 ASN A CA 1
ATOM 7640 C C . ASN B 2 446 ? -28.548 11.516 -70.061 1.00 114.54 446 ASN A C 1
ATOM 7641 O O . ASN B 2 446 ? -28.303 11.723 -68.892 1.00 114.54 446 ASN A O 1
ATOM 7646 N N . ASP B 2 447 ? -29.078 10.376 -70.474 1.00 125.83 447 ASP A N 1
ATOM 7647 C CA . ASP B 2 447 ? -29.546 9.391 -69.479 1.00 125.83 447 ASP A CA 1
ATOM 7648 C C . ASP B 2 447 ? -28.826 8.055 -69.304 1.00 125.83 447 ASP A C 1
ATOM 7649 O O . ASP B 2 447 ? -28.337 7.455 -70.267 1.00 125.83 447 ASP A O 1
ATOM 7654 N N . ASP B 2 448 ? -28.721 7.610 -68.061 1.00 137.92 448 ASP A N 1
ATOM 7655 C CA . ASP B 2 448 ? -28.114 6.306 -67.798 1.00 137.92 448 ASP A CA 1
ATOM 7656 C C . ASP B 2 448 ? -28.874 5.112 -68.346 1.00 137.92 448 ASP A C 1
ATOM 7657 O O . ASP B 2 448 ? -28.285 4.258 -68.963 1.00 137.92 448 ASP A O 1
ATOM 7662 N N . VAL B 2 449 ? -30.191 5.086 -68.231 1.00 144.78 449 VAL A N 1
ATOM 7663 C CA . VAL B 2 449 ? -30.960 3.895 -68.614 1.00 144.78 449 VAL A CA 1
ATOM 7664 C C . VAL B 2 449 ? -30.885 3.402 -70.027 1.00 144.78 449 VAL A C 1
ATOM 7665 O O . VAL B 2 449 ? -30.907 2.203 -70.251 1.00 144.78 449 VAL A O 1
ATOM 7669 N N . ALA B 2 450 ? -30.772 4.285 -70.992 1.00 162.70 450 ALA A N 1
ATOM 7670 C CA . ALA B 2 450 ? -30.848 3.846 -72.358 1.00 162.70 450 ALA A CA 1
ATOM 7671 C C . ALA B 2 450 ? -29.814 2.794 -72.706 1.00 162.70 450 ALA A C 1
ATOM 7672 O O . ALA B 2 450 ? -30.145 1.797 -73.346 1.00 162.70 450 ALA A O 1
ATOM 7674 N N . GLY B 2 451 ? -28.568 2.989 -72.300 1.00 173.63 451 GLY A N 1
ATOM 7675 C CA . GLY B 2 451 ? -27.548 1.971 -72.510 1.00 173.63 451 GLY A CA 1
ATOM 7676 C C . GLY B 2 451 ? -26.741 1.644 -71.283 1.00 173.63 451 GLY A C 1
ATOM 7677 O O . GLY B 2 451 ? -25.775 0.890 -71.389 1.00 173.63 451 GLY A O 1
ATOM 7678 N N . GLN B 2 452 ? -27.093 2.222 -70.145 1.00 183.74 452 GLN A N 1
ATOM 7679 C CA . GLN B 2 452 ? -26.316 2.055 -68.887 1.00 183.74 452 GLN A CA 1
ATOM 7680 C C . GLN B 2 452 ? -24.919 2.641 -69.004 1.00 183.74 452 GLN A C 1
ATOM 7681 O O . GLN B 2 452 ? -24.025 2.252 -68.253 1.00 183.74 452 GLN A O 1
ATOM 7687 N N . SER B 2 453 ? -24.724 3.590 -69.921 1.00 188.04 453 SER A N 1
ATOM 7688 C CA . SER B 2 453 ? -23.372 4.097 -70.180 1.00 188.04 453 SER A CA 1
ATOM 7689 C C . SER B 2 453 ? -23.074 5.552 -69.889 1.00 188.04 453 SER A C 1
ATOM 7690 O O . SER B 2 453 ? -22.018 6.046 -70.258 1.00 188.04 453 SER A O 1
ATOM 7693 N N . SER B 2 454 ? -23.980 6.243 -69.219 1.00 195.22 454 SER A N 1
ATOM 7694 C CA . SER B 2 454 ? -23.669 7.610 -68.786 1.00 195.22 454 SER A CA 1
ATOM 7695 C C . SER B 2 454 ? -22.471 7.560 -67.828 1.00 195.22 454 SER A C 1
ATOM 7696 O O . SER B 2 454 ? -21.620 8.441 -67.884 1.00 195.22 454 SER A O 1
ATOM 7699 N N . PRO B 2 455 ? -22.395 6.531 -66.946 1.00 201.82 455 PRO A N 1
ATOM 7700 C CA . PRO B 2 455 ? -21.195 6.400 -66.129 1.00 201.82 455 PRO A CA 1
ATOM 7701 C C . PRO B 2 455 ? -19.967 6.336 -66.987 1.00 201.82 455 PRO A C 1
ATOM 7702 O O . PRO B 2 455 ? -19.906 5.554 -67.932 1.00 201.82 455 PRO A O 1
ATOM 7706 N N . SER B 2 456 ? -18.962 7.122 -66.636 1.00 205.47 456 SER A N 1
ATOM 7707 C CA . SER B 2 456 ? -17.769 7.173 -67.441 1.00 205.47 456 SER A CA 1
ATOM 7708 C C . SER B 2 456 ? -16.568 6.753 -66.655 1.00 205.47 456 SER A C 1
ATOM 7709 O O . SER B 2 456 ? -16.317 7.245 -65.566 1.00 205.47 456 SER A O 1
ATOM 7712 N N . SER B 2 457 ? -15.828 5.818 -67.214 1.00 205.57 457 SER A N 1
ATOM 7713 C CA . SER B 2 457 ? -14.620 5.355 -66.586 1.00 205.57 457 SER A CA 1
ATOM 7714 C C . SER B 2 457 ? -13.731 5.103 -67.775 1.00 205.57 457 SER A C 1
ATOM 7715 O O . SER B 2 457 ? -13.654 3.964 -68.238 1.00 205.57 457 SER A O 1
ATOM 7718 N N . ARG B 2 458 ? -13.106 6.150 -68.315 1.00 203.43 458 ARG A N 1
ATOM 7719 C CA . ARG B 2 458 ? -12.162 5.902 -69.405 1.00 203.43 458 ARG A CA 1
ATOM 7720 C C . ARG B 2 458 ? -12.751 5.311 -70.682 1.00 203.43 458 ARG A C 1
ATOM 7721 O O . ARG B 2 458 ? -12.218 4.340 -71.219 1.00 203.43 458 ARG A O 1
ATOM 7729 N N . ARG B 2 459 ? -13.824 5.899 -71.186 1.00 201.87 459 ARG A N 1
ATOM 7730 C CA . ARG B 2 459 ? -14.476 5.362 -72.358 1.00 201.87 459 ARG A CA 1
ATOM 7731 C C . ARG B 2 459 ? -13.628 5.299 -73.617 1.00 201.87 459 ARG A C 1
ATOM 7732 O O . ARG B 2 459 ? -12.826 6.187 -73.870 1.00 201.87 459 ARG A O 1
ATOM 7740 N N . SER B 2 460 ? -13.783 4.232 -74.389 1.00 202.68 460 SER A N 1
ATOM 7741 C CA . SER B 2 460 ? -13.098 4.118 -75.676 1.00 202.68 460 SER A CA 1
ATOM 7742 C C . SER B 2 460 ? -14.052 4.657 -76.707 1.00 202.68 460 SER A C 1
ATOM 7743 O O . SER B 2 460 ? -15.144 5.072 -76.357 1.00 202.68 460 SER A O 1
ATOM 7746 N N . ALA B 2 461 ? -13.670 4.656 -77.979 1.00 203.97 461 ALA A N 1
ATOM 7747 C CA . ALA B 2 461 ? -14.505 5.264 -79.028 1.00 203.97 461 ALA A CA 1
ATOM 7748 C C . ALA B 2 461 ? -15.905 4.675 -79.273 1.00 203.97 461 ALA A C 1
ATOM 7749 O O . ALA B 2 461 ? -16.881 5.413 -79.339 1.00 203.97 461 ALA A O 1
ATOM 7751 N N . THR B 2 462 ? -16.015 3.360 -79.366 1.00 201.91 462 THR A N 1
ATOM 7752 C CA . THR B 2 462 ? -17.314 2.729 -79.572 1.00 201.91 462 THR A CA 1
ATOM 7753 C C . THR B 2 462 ? -18.169 2.976 -78.354 1.00 201.91 462 THR A C 1
ATOM 7754 O O . THR B 2 462 ? -19.362 3.207 -78.457 1.00 201.91 462 THR A O 1
ATOM 7758 N N . GLU B 2 463 ? -17.548 2.916 -77.189 1.00 193.89 463 GLU A N 1
ATOM 7759 C CA . GLU B 2 463 ? -18.276 3.167 -75.971 1.00 193.89 463 GLU A CA 1
ATOM 7760 C C . GLU B 2 463 ? -18.795 4.576 -75.972 1.00 193.89 463 GLU A C 1
ATOM 7761 O O . GLU B 2 463 ? -19.935 4.813 -75.573 1.00 193.89 463 GLU A O 1
ATOM 7767 N N . PHE B 2 464 ? -17.972 5.522 -76.415 1.00 193.89 464 PHE A N 1
ATOM 7768 C CA . PHE B 2 464 ? -18.382 6.921 -76.377 1.00 193.89 464 PHE A CA 1
ATOM 7769 C C . PHE B 2 464 ? -19.547 7.180 -77.269 1.00 193.89 464 PHE A C 1
ATOM 7770 O O . PHE B 2 464 ? -20.505 7.835 -76.884 1.00 193.89 464 PHE A O 1
ATOM 7778 N N . ARG B 2 465 ? -19.480 6.632 -78.463 1.00 192.50 465 ARG A N 1
ATOM 7779 C CA . ARG B 2 465 ? -20.553 6.810 -79.398 1.00 192.50 465 ARG A CA 1
ATOM 7780 C C . ARG B 2 465 ? -21.788 6.159 -78.829 1.00 192.50 465 ARG A C 1
ATOM 7781 O O . ARG B 2 465 ? -22.887 6.671 -78.983 1.00 192.50 465 ARG A O 1
ATOM 7789 N N . GLY B 2 466 ? -21.613 5.026 -78.165 1.00 183.62 466 GLY A N 1
ATOM 7790 C CA . GLY B 2 466 ? -22.754 4.291 -77.666 1.00 183.62 466 GLY A CA 1
ATOM 7791 C C . GLY B 2 466 ? -23.648 4.940 -76.652 1.00 183.62 466 GLY A C 1
ATOM 7792 O O . GLY B 2 466 ? -24.849 4.939 -76.860 1.00 183.62 466 GLY A O 1
ATOM 7793 N N . THR B 2 467 ? -23.122 5.554 -75.604 1.00 166.10 467 THR A N 1
ATOM 7794 C CA . THR B 2 467 ? -24.031 6.248 -74.692 1.00 166.10 467 THR A CA 1
ATOM 7795 C C . THR B 2 467 ? -24.735 7.443 -75.319 1.00 166.10 467 THR A C 1
ATOM 7796 O O . THR B 2 467 ? -25.906 7.660 -75.072 1.00 166.10 467 THR A O 1
ATOM 7800 N N . THR B 2 468 ? -24.031 8.232 -76.115 1.00 159.89 468 THR A N 1
ATOM 7801 C CA . THR B 2 468 ? -24.661 9.351 -76.810 1.00 159.89 468 THR A CA 1
ATOM 7802 C C . THR B 2 468 ? -25.667 8.913 -77.856 1.00 159.89 468 THR A C 1
ATOM 7803 O O . THR B 2 468 ? -26.641 9.617 -78.092 1.00 159.89 468 THR A O 1
ATOM 7807 N N . SER B 2 469 ? -25.436 7.785 -78.517 1.00 152.41 469 SER A N 1
ATOM 7808 C CA . SER B 2 469 ? -26.423 7.289 -79.442 1.00 152.41 469 SER A CA 1
ATOM 7809 C C . SER B 2 469 ? -27.644 7.003 -78.665 1.00 152.41 469 SER A C 1
ATOM 7810 O O . SER B 2 469 ? -28.757 7.174 -79.144 1.00 152.41 469 SER A O 1
ATOM 7813 N N . PHE B 2 470 ? -27.451 6.507 -77.461 1.00 140.04 470 PHE A N 1
ATOM 7814 C CA . PHE B 2 470 ? -28.578 6.114 -76.668 1.00 140.04 470 PHE A CA 1
ATOM 7815 C C . PHE B 2 470 ? -29.228 7.282 -75.973 1.00 140.04 470 PHE A C 1
ATOM 7816 O O . PHE B 2 470 ? -30.441 7.300 -75.848 1.00 140.04 470 PHE A O 1
ATOM 7824 N N . ALA B 2 471 ? -28.460 8.250 -75.506 1.00 130.82 471 ALA A N 1
ATOM 7825 C CA . ALA B 2 471 ? -29.069 9.354 -74.768 1.00 130.82 471 ALA A CA 1
ATOM 7826 C C . ALA B 2 471 ? -29.952 10.194 -75.652 1.00 130.82 471 ALA A C 1
ATOM 7827 O O . ALA B 2 471 ? -31.010 10.647 -75.231 1.00 130.82 471 ALA A O 1
ATOM 7829 N N . SER B 2 472 ? -29.514 10.414 -76.874 1.00 111.91 472 SER A N 1
ATOM 7830 C CA . SER B 2 472 ? -30.277 11.182 -77.816 1.00 111.91 472 SER A CA 1
ATOM 7831 C C . SER B 2 472 ? -31.588 10.553 -78.109 1.00 111.91 472 SER A C 1
ATOM 7832 O O . SER B 2 472 ? -32.506 11.231 -78.519 1.00 111.91 472 SER A O 1
ATOM 7835 N N . SER B 2 473 ? -31.707 9.260 -77.929 1.00 98.39 473 SER A N 1
ATOM 7836 C CA . SER B 2 473 ? -32.919 8.603 -78.328 1.00 98.39 473 SER A CA 1
ATOM 7837 C C . SER B 2 473 ? -34.199 9.040 -77.671 1.00 98.39 473 SER A C 1
ATOM 7838 O O . SER B 2 473 ? -35.255 8.927 -78.250 1.00 98.39 473 SER A O 1
ATOM 7841 N N . ARG B 2 474 ? -34.124 9.487 -76.445 1.00 84.74 474 ARG A N 1
ATOM 7842 C CA . ARG B 2 474 ? -35.312 9.907 -75.775 1.00 84.74 474 ARG A CA 1
ATOM 7843 C C . ARG B 2 474 ? -35.671 11.287 -76.175 1.00 84.74 474 ARG A C 1
ATOM 7844 O O . ARG B 2 474 ? -36.813 11.666 -76.071 1.00 84.74 474 ARG A O 1
ATOM 7852 N N . LEU B 2 475 ? -34.708 12.065 -76.608 1.00 78.92 475 LEU A N 1
ATOM 7853 C CA . LEU B 2 475 ? -34.956 13.374 -77.116 1.00 78.92 475 LEU A CA 1
ATOM 7854 C C . LEU B 2 475 ? -35.482 13.330 -78.517 1.00 78.92 475 LEU A C 1
ATOM 7855 O O . LEU B 2 475 ? -36.307 14.135 -78.887 1.00 78.92 475 LEU A O 1
ATOM 7860 N N . ALA B 2 476 ? -34.997 12.421 -79.331 1.00 78.01 476 ALA A N 1
ATOM 7861 C CA . ALA B 2 476 ? -35.514 12.259 -80.675 1.00 78.01 476 ALA A CA 1
ATOM 7862 C C . ALA B 2 476 ? -36.942 11.856 -80.708 1.00 78.01 476 ALA A C 1
ATOM 7863 O O . ALA B 2 476 ? -37.636 12.186 -81.634 1.00 78.01 476 ALA A O 1
ATOM 7865 N N . ASN B 2 477 ? -37.373 11.042 -79.779 1.00 78.27 477 ASN A N 1
ATOM 7866 C CA . ASN B 2 477 ? -38.755 10.665 -79.663 1.00 78.27 477 ASN A CA 1
ATOM 7867 C C . ASN B 2 477 ? -39.595 11.864 -79.335 1.00 78.27 477 ASN A C 1
ATOM 7868 O O . ASN B 2 477 ? -40.715 11.933 -79.772 1.00 78.27 477 ASN A O 1
ATOM 7873 N N . LEU B 2 478 ? -39.124 12.808 -78.547 1.00 75.08 478 LEU A N 1
ATOM 7874 C CA . LEU B 2 478 ? -39.912 14.000 -78.331 1.00 75.08 478 LEU A CA 1
ATOM 7875 C C . LEU B 2 478 ? -40.042 14.720 -79.601 1.00 75.08 478 LEU A C 1
ATOM 7876 O O . LEU B 2 478 ? -41.101 15.189 -79.915 1.00 75.08 478 LEU A O 1
ATOM 7881 N N . ALA B 2 479 ? -38.991 14.820 -80.376 1.00 76.49 479 ALA A N 1
ATOM 7882 C CA . ALA B 2 479 ? -39.047 15.587 -81.586 1.00 76.49 479 ALA A CA 1
ATOM 7883 C C . ALA B 2 479 ? -40.011 14.994 -82.490 1.00 76.49 479 ALA A C 1
ATOM 7884 O O . ALA B 2 479 ? -40.721 15.693 -83.168 1.00 76.49 479 ALA A O 1
ATOM 7886 N N . TYR B 2 480 ? -40.055 13.690 -82.547 1.00 77.76 480 TYR A N 1
ATOM 7887 C CA . TYR B 2 480 ? -40.922 13.058 -83.483 1.00 77.76 480 TYR A CA 1
ATOM 7888 C C . TYR B 2 480 ? -42.332 13.409 -83.133 1.00 77.76 480 TYR A C 1
ATOM 7889 O O . TYR B 2 480 ? -43.106 13.702 -84.005 1.00 77.76 480 TYR A O 1
ATOM 7898 N N . PHE B 2 481 ? -42.675 13.443 -81.860 1.00 76.86 481 PHE A N 1
ATOM 7899 C CA . PHE B 2 481 ? -44.008 13.812 -81.445 1.00 76.86 481 PHE A CA 1
ATOM 7900 C C . PHE B 2 481 ? -44.317 15.207 -81.865 1.00 76.86 481 PHE A C 1
ATOM 7901 O O . PHE B 2 481 ? -45.336 15.455 -82.465 1.00 76.86 481 PHE A O 1
ATOM 7909 N N . PHE B 2 482 ? -43.403 16.120 -81.645 1.00 76.31 482 PHE A N 1
ATOM 7910 C CA . PHE B 2 482 ? -43.632 17.493 -81.973 1.00 76.31 482 PHE A CA 1
ATOM 7911 C C . PHE B 2 482 ? -43.835 17.618 -83.449 1.00 76.31 482 PHE A C 1
ATOM 7912 O O . PHE B 2 482 ? -44.710 18.310 -83.886 1.00 76.31 482 PHE A O 1
ATOM 7920 N N . SER B 2 483 ? -43.049 16.927 -84.240 1.00 79.17 483 SER A N 1
ATOM 7921 C CA . SER B 2 483 ? -43.151 17.037 -85.667 1.00 79.17 483 SER A CA 1
ATOM 7922 C C . SER B 2 483 ? -44.456 16.614 -86.245 1.00 79.17 483 SER A C 1
ATOM 7923 O O . SER B 2 483 ? -44.987 17.275 -87.093 1.00 79.17 483 SER A O 1
ATOM 7926 N N . VAL B 2 484 ? -44.964 15.477 -85.823 1.00 80.44 484 VAL A N 1
ATOM 7927 C CA . VAL B 2 484 ? -46.234 14.980 -86.310 1.00 80.44 484 VAL A CA 1
ATOM 7928 C C . VAL B 2 484 ? -47.404 15.802 -85.847 1.00 80.44 484 VAL A C 1
ATOM 7929 O O . VAL B 2 484 ? -48.287 16.122 -86.624 1.00 80.44 484 VAL A O 1
ATOM 7933 N N . THR B 2 485 ? -47.426 16.137 -84.567 1.00 80.51 485 THR A N 1
ATOM 7934 C CA . THR B 2 485 ? -48.533 16.889 -84.015 1.00 80.51 485 THR A CA 1
ATOM 7935 C C . THR B 2 485 ? -48.734 18.331 -84.379 1.00 80.51 485 THR A C 1
ATOM 7936 O O . THR B 2 485 ? -49.829 18.716 -84.698 1.00 80.51 485 THR A O 1
ATOM 7940 N N . GLY B 2 486 ? -47.700 19.142 -84.358 1.00 82.53 486 GLY A N 1
ATOM 7941 C CA . GLY B 2 486 ? -47.901 20.549 -84.577 1.00 82.53 486 GLY A CA 1
ATOM 7942 C C . GLY B 2 486 ? -47.148 21.223 -85.661 1.00 82.53 486 GLY A C 1
ATOM 7943 O O . GLY B 2 486 ? -47.596 22.202 -86.193 1.00 82.53 486 GLY A O 1
ATOM 7944 N N . PHE B 2 487 ? -45.968 20.750 -85.958 1.00 84.98 487 PHE A N 1
ATOM 7945 C CA . PHE B 2 487 ? -45.215 21.306 -87.040 1.00 84.98 487 PHE A CA 1
ATOM 7946 C C . PHE B 2 487 ? -45.930 20.963 -88.289 1.00 84.98 487 PHE A C 1
ATOM 7947 O O . PHE B 2 487 ? -45.983 21.748 -89.198 1.00 84.98 487 PHE A O 1
ATOM 7955 N N . ARG B 2 488 ? -46.489 19.776 -88.354 1.00 87.46 488 ARG A N 1
ATOM 7956 C CA . ARG B 2 488 ? -47.156 19.330 -89.553 1.00 87.46 488 ARG A CA 1
ATOM 7957 C C . ARG B 2 488 ? -48.325 20.179 -89.824 1.00 87.46 488 ARG A C 1
ATOM 7958 O O . ARG B 2 488 ? -48.577 20.536 -90.941 1.00 87.46 488 ARG A O 1
ATOM 7966 N N . SER B 2 489 ? -49.049 20.532 -88.797 1.00 83.74 489 SER A N 1
ATOM 7967 C CA . SER B 2 489 ? -50.214 21.335 -88.970 1.00 83.74 489 SER A CA 1
ATOM 7968 C C . SER B 2 489 ? -49.840 22.650 -89.548 1.00 83.74 489 SER A C 1
ATOM 7969 O O . SER B 2 489 ? -50.474 23.112 -90.462 1.00 83.74 489 SER A O 1
ATOM 7972 N N . LEU B 2 490 ? -48.791 23.262 -89.048 1.00 84.04 490 LEU A N 1
ATOM 7973 C CA . LEU B 2 490 ? -48.435 24.559 -89.533 1.00 84.04 490 LEU A CA 1
ATOM 7974 C C . LEU B 2 490 ? -48.069 24.446 -90.944 1.00 84.04 490 LEU A C 1
ATOM 7975 O O . LEU B 2 490 ? -48.509 25.215 -91.759 1.00 84.04 490 LEU A O 1
ATOM 7980 N N . ALA B 2 491 ? -47.284 23.457 -91.271 1.00 84.49 491 ALA A N 1
ATOM 7981 C CA . ALA B 2 491 ? -46.785 23.362 -92.598 1.00 84.49 491 ALA A CA 1
ATOM 7982 C C . ALA B 2 491 ? -47.818 23.156 -93.620 1.00 84.49 491 ALA A C 1
ATOM 7983 O O . ALA B 2 491 ? -47.761 23.735 -94.676 1.00 84.49 491 ALA A O 1
ATOM 7985 N N . LYS B 2 492 ? -48.780 22.327 -93.331 1.00 85.92 492 LYS A N 1
ATOM 7986 C CA . LYS B 2 492 ? -49.843 22.061 -94.258 1.00 85.92 492 LYS A CA 1
ATOM 7987 C C . LYS B 2 492 ? -50.625 23.310 -94.497 1.00 85.92 492 LYS A C 1
ATOM 7988 O O . LYS B 2 492 ? -51.053 23.553 -95.606 1.00 85.92 492 LYS A O 1
ATOM 7994 N N . SER B 2 493 ? -50.845 24.101 -93.453 1.00 87.41 493 SER A N 1
ATOM 7995 C CA . SER B 2 493 ? -51.583 25.354 -93.564 1.00 87.41 493 SER A CA 1
ATOM 7996 C C . SER B 2 493 ? -50.937 26.383 -94.407 1.00 87.41 493 SER A C 1
ATOM 7997 O O . SER B 2 493 ? -51.604 27.079 -95.146 1.00 87.41 493 SER A O 1
ATOM 8000 N N . LEU B 2 494 ? -49.637 26.516 -94.292 1.00 88.45 494 LEU A N 1
ATOM 8001 C CA . LEU B 2 494 ? -48.917 27.441 -95.105 1.00 88.45 494 LEU A CA 1
ATOM 8002 C C . LEU B 2 494 ? -49.036 27.037 -96.529 1.00 88.45 494 LEU A C 1
ATOM 8003 O O . LEU B 2 494 ? -49.180 27.873 -97.388 1.00 88.45 494 LEU A O 1
ATOM 8008 N N . ILE B 2 495 ? -48.953 25.752 -96.799 1.00 88.90 495 ILE A N 1
ATOM 8009 C CA . ILE B 2 495 ? -49.010 25.281 -98.162 1.00 88.90 495 ILE A CA 1
ATOM 8010 C C . ILE B 2 495 ? -50.360 25.581 -98.808 1.00 88.90 495 ILE A C 1
ATOM 8011 O O . ILE B 2 495 ? -50.431 25.945 -99.966 1.00 88.90 495 ILE A O 1
ATOM 8016 N N . VAL B 2 496 ? -51.437 25.440 -98.068 1.00 92.10 496 VAL A N 1
ATOM 8017 C CA . VAL B 2 496 ? -52.720 25.723 -98.643 1.00 92.10 496 VAL A CA 1
ATOM 8018 C C . VAL B 2 496 ? -52.848 27.162 -99.024 1.00 92.10 496 VAL A C 1
ATOM 8019 O O . VAL B 2 496 ? -53.280 27.483 -100.122 1.00 92.10 496 VAL A O 1
ATOM 8023 N N . LYS B 2 497 ? -52.442 28.057 -98.146 1.00 92.10 497 LYS A N 1
ATOM 8024 C CA . LYS B 2 497 ? -52.621 29.452 -98.428 1.00 92.10 497 LYS A CA 1
ATOM 8025 C C . LYS B 2 497 ? -51.790 29.903 -99.603 1.00 92.10 497 LYS A C 1
ATOM 8026 O O . LYS B 2 497 ? -52.255 30.663 -100.418 1.00 92.10 497 LYS A O 1
ATOM 8032 N N . THR B 2 498 ? -50.567 29.438 -99.720 1.00 93.33 498 THR A N 1
ATOM 8033 C CA . THR B 2 498 ? -49.706 29.904 -100.781 1.00 93.33 498 THR A CA 1
ATOM 8034 C C . THR B 2 498 ? -50.280 29.511 -102.084 1.00 93.33 498 THR A C 1
ATOM 8035 O O . THR B 2 498 ? -50.189 30.250 -103.034 1.00 93.33 498 THR A O 1
ATOM 8039 N N . GLN B 2 499 ? -50.838 28.325 -102.162 1.00 94.30 499 GLN A N 1
ATOM 8040 C CA . GLN B 2 499 ? -51.481 27.866 -103.373 1.00 94.30 499 GLN A CA 1
ATOM 8041 C C . GLN B 2 499 ? -52.758 28.589 -103.740 1.00 94.30 499 GLN A C 1
ATOM 8042 O O . GLN B 2 499 ? -53.007 28.829 -104.904 1.00 94.30 499 GLN A O 1
ATOM 8048 N N . GLN B 2 500 ? -53.595 28.905 -102.771 1.00 95.46 500 GLN A N 1
ATOM 8049 C CA . GLN B 2 500 ? -54.860 29.524 -103.077 1.00 95.46 500 GLN A CA 1
ATOM 8050 C C . GLN B 2 500 ? -54.839 31.005 -103.112 1.00 95.46 500 GLN A C 1
ATOM 8051 O O . GLN B 2 500 ? -55.356 31.613 -104.029 1.00 95.46 500 GLN A O 1
ATOM 8057 N N . LEU B 2 501 ? -54.276 31.614 -102.095 1.00 92.91 501 LEU A N 1
ATOM 8058 C CA . LEU B 2 501 ? -54.293 33.058 -102.010 1.00 92.91 501 LEU A CA 1
ATOM 8059 C C . LEU B 2 501 ? -53.449 33.875 -102.986 1.00 92.91 501 LEU A C 1
ATOM 8060 O O . LEU B 2 501 ? -53.877 34.930 -103.409 1.00 92.91 501 LEU A O 1
ATOM 8065 N N . TYR B 2 502 ? -52.255 33.438 -103.325 1.00 96.81 502 TYR A N 1
ATOM 8066 C CA . TYR B 2 502 ? -51.434 34.235 -104.200 1.00 96.81 502 TYR A CA 1
ATOM 8067 C C . TYR B 2 502 ? -52.018 34.260 -105.559 1.00 96.81 502 TYR A C 1
ATOM 8068 O O . TYR B 2 502 ? -52.538 33.265 -106.009 1.00 96.81 502 TYR A O 1
ATOM 8077 N N . THR B 2 503 ? -51.946 35.388 -106.232 1.00 104.38 503 THR A N 1
ATOM 8078 C CA . THR B 2 503 ? -52.390 35.461 -107.606 1.00 104.38 503 THR A CA 1
ATOM 8079 C C . THR B 2 503 ? -51.282 34.977 -108.509 1.00 104.38 503 THR A C 1
ATOM 8080 O O . THR B 2 503 ? -50.158 34.886 -108.080 1.00 104.38 503 THR A O 1
ATOM 8084 N N . VAL B 2 504 ? -51.570 34.672 -109.756 1.00 109.66 504 VAL A N 1
ATOM 8085 C CA . VAL B 2 504 ? -50.541 34.140 -110.617 1.00 109.66 504 VAL A CA 1
ATOM 8086 C C . VAL B 2 504 ? -49.449 35.159 -110.780 1.00 109.66 504 VAL A C 1
ATOM 8087 O O . VAL B 2 504 ? -48.276 34.812 -110.800 1.00 109.66 504 VAL A O 1
ATOM 8091 N N . GLU B 2 505 ? -49.805 36.425 -110.891 1.00 110.09 505 GLU A N 1
ATOM 8092 C CA . GLU B 2 505 ? -48.784 37.409 -111.142 1.00 110.09 505 GLU A CA 1
ATOM 8093 C C . GLU B 2 505 ? -47.811 37.411 -110.003 1.00 110.09 505 GLU A C 1
ATOM 8094 O O . GLU B 2 505 ? -46.611 37.392 -110.211 1.00 110.09 505 GLU A O 1
ATOM 8100 N N . MET B 2 506 ? -48.321 37.361 -108.791 1.00 108.64 506 MET A N 1
ATOM 8101 C CA . MET B 2 506 ? -47.469 37.378 -107.635 1.00 108.64 506 MET A CA 1
ATOM 8102 C C . MET B 2 506 ? -46.595 36.160 -107.600 1.00 108.64 506 MET A C 1
ATOM 8103 O O . MET B 2 506 ? -45.471 36.226 -107.165 1.00 108.64 506 MET A O 1
ATOM 8108 N N . LYS B 2 507 ? -47.110 35.033 -108.032 1.00 106.30 507 LYS A N 1
ATOM 8109 C CA . LYS B 2 507 ? -46.329 33.814 -108.057 1.00 106.30 507 LYS A CA 1
ATOM 8110 C C . LYS B 2 507 ? -45.109 33.930 -108.956 1.00 106.30 507 LYS A C 1
ATOM 8111 O O . LYS B 2 507 ? -44.063 33.428 -108.603 1.00 106.30 507 LYS A O 1
ATOM 8117 N N . VAL B 2 508 ? -45.201 34.582 -110.103 1.00 107.83 508 VAL A N 1
ATOM 8118 C CA . VAL B 2 508 ? -44.011 34.791 -110.905 1.00 107.83 508 VAL A CA 1
ATOM 8119 C C . VAL B 2 508 ? -43.027 35.653 -110.144 1.00 107.83 508 VAL A C 1
ATOM 8120 O O . VAL B 2 508 ? -41.839 35.386 -110.130 1.00 107.83 508 VAL A O 1
ATOM 8124 N N . LYS B 2 509 ? -43.507 36.696 -109.496 1.00 106.86 509 LYS A N 1
ATOM 8125 C CA . LYS B 2 509 ? -42.599 37.586 -108.801 1.00 106.86 509 LYS A CA 1
ATOM 8126 C C . LYS B 2 509 ? -41.864 36.937 -107.660 1.00 106.86 509 LYS A C 1
ATOM 8127 O O . LYS B 2 509 ? -40.681 37.167 -107.499 1.00 106.86 509 LYS A O 1
ATOM 8133 N N . VAL B 2 510 ? -42.546 36.171 -106.828 1.00 104.40 510 VAL A N 1
ATOM 8134 C CA . VAL B 2 510 ? -41.904 35.426 -105.746 1.00 104.40 510 VAL A CA 1
ATOM 8135 C C . VAL B 2 510 ? -41.058 34.275 -106.220 1.00 104.40 510 VAL A C 1
ATOM 8136 O O . VAL B 2 510 ? -39.975 34.071 -105.709 1.00 104.40 510 VAL A O 1
ATOM 8140 N N . ALA B 2 511 ? -41.534 33.519 -107.207 1.00 106.87 511 ALA A N 1
ATOM 8141 C CA . ALA B 2 511 ? -40.827 32.321 -107.661 1.00 106.87 511 ALA A CA 1
ATOM 8142 C C . ALA B 2 511 ? -39.953 32.341 -108.885 1.00 106.87 511 ALA A C 1
ATOM 8143 O O . ALA B 2 511 ? -39.170 31.434 -109.083 1.00 106.87 511 ALA A O 1
ATOM 8145 N N . GLY B 2 512 ? -40.090 33.328 -109.739 1.00 112.55 512 GLY A N 1
ATOM 8146 C CA . GLY B 2 512 ? -39.191 33.459 -110.863 1.00 112.55 512 GLY A CA 1
ATOM 8147 C C . GLY B 2 512 ? -38.963 32.382 -111.878 1.00 112.55 512 GLY A C 1
ATOM 8148 O O . GLY B 2 512 ? -39.907 31.798 -112.361 1.00 112.55 512 GLY A O 1
ATOM 8149 N N . ASP B 2 513 ? -37.708 32.099 -112.195 1.00 115.57 513 ASP A N 1
ATOM 8150 C CA . ASP B 2 513 ? -37.384 31.140 -113.241 1.00 115.57 513 ASP A CA 1
ATOM 8151 C C . ASP B 2 513 ? -37.654 29.715 -112.865 1.00 115.57 513 ASP A C 1
ATOM 8152 O O . ASP B 2 513 ? -37.619 28.843 -113.711 1.00 115.57 513 ASP A O 1
ATOM 8157 N N . ASN B 2 514 ? -37.919 29.466 -111.600 1.00 111.55 514 ASN A N 1
ATOM 8158 C CA . ASN B 2 514 ? -38.270 28.142 -111.143 1.00 111.55 514 ASN A CA 1
ATOM 8159 C C . ASN B 2 514 ? -39.586 27.701 -111.763 1.00 111.55 514 ASN A C 1
ATOM 8160 O O . ASN B 2 514 ? -39.898 26.526 -111.742 1.00 111.55 514 ASN A O 1
ATOM 8165 N N . ILE B 2 515 ? -40.397 28.627 -112.261 1.00 113.16 515 ILE A N 1
ATOM 8166 C CA . ILE B 2 515 ? -41.639 28.284 -112.919 1.00 113.16 515 ILE A CA 1
ATOM 8167 C C . ILE B 2 515 ? -41.374 28.046 -114.362 1.00 113.16 515 ILE A C 1
ATOM 8168 O O . ILE B 2 515 ? -41.458 28.962 -115.155 1.00 113.16 515 ILE A O 1
ATOM 8173 N N . LYS B 2 516 ? -41.126 26.797 -114.729 1.00 113.56 516 LYS A N 1
ATOM 8174 C CA . LYS B 2 516 ? -40.823 26.422 -116.109 1.00 113.56 516 LYS A CA 1
ATOM 8175 C C . LYS B 2 516 ? -42.029 26.257 -117.020 1.00 113.56 516 LYS A C 1
ATOM 8176 O O . LYS B 2 516 ? -41.886 25.883 -118.173 1.00 113.56 516 LYS A O 1
ATOM 8182 N N . GLY B 2 517 ? -43.217 26.514 -116.516 1.00 114.69 517 GLY A N 1
ATOM 8183 C CA . GLY B 2 517 ? -44.377 26.442 -117.364 1.00 114.69 517 GLY A CA 1
ATOM 8184 C C . GLY B 2 517 ? -45.663 26.443 -116.594 1.00 114.69 517 GLY A C 1
ATOM 8185 O O . GLY B 2 517 ? -45.680 26.740 -115.410 1.00 114.69 517 GLY A O 1
ATOM 8186 N N . ALA B 2 518 ? -46.751 26.106 -117.260 1.00 115.81 518 ALA A N 1
ATOM 8187 C CA . ALA B 2 518 ? -48.040 26.056 -116.616 1.00 115.81 518 ALA A CA 1
ATOM 8188 C C . ALA B 2 518 ? -48.113 25.043 -115.520 1.00 115.81 518 ALA A C 1
ATOM 8189 O O . ALA B 2 518 ? -48.671 25.308 -114.472 1.00 115.81 518 ALA A O 1
ATOM 8191 N N . GLN B 2 519 ? -47.598 23.852 -115.761 1.00 114.54 519 GLN A N 1
ATOM 8192 C CA . GLN B 2 519 ? -47.683 22.778 -114.787 1.00 114.54 519 GLN A CA 1
ATOM 8193 C C . GLN B 2 519 ? -47.075 23.135 -113.497 1.00 114.54 519 GLN A C 1
ATOM 8194 O O . GLN B 2 519 ? -47.597 22.780 -112.465 1.00 114.54 519 GLN A O 1
ATOM 8200 N N . SER B 2 520 ? -45.985 23.868 -113.530 1.00 113.73 520 SER A N 1
ATOM 8201 C CA . SER B 2 520 ? -45.252 24.145 -112.320 1.00 113.73 520 SER A CA 1
ATOM 8202 C C . SER B 2 520 ? -46.029 24.887 -111.281 1.00 113.73 520 SER A C 1
ATOM 8203 O O . SER B 2 520 ? -45.860 24.652 -110.099 1.00 113.73 520 SER A O 1
ATOM 8206 N N . ILE B 2 521 ? -46.863 25.813 -111.699 1.00 112.76 521 ILE A N 1
ATOM 8207 C CA . ILE B 2 521 ? -47.562 26.616 -110.735 1.00 112.76 521 ILE A CA 1
ATOM 8208 C C . ILE B 2 521 ? -49.051 26.391 -110.717 1.00 112.76 521 ILE A C 1
ATOM 8209 O O . ILE B 2 521 ? -49.606 26.142 -109.657 1.00 112.76 521 ILE A O 1
ATOM 8214 N N . ILE B 2 522 ? -49.707 26.425 -111.867 1.00 115.88 522 ILE A N 1
ATOM 8215 C CA . ILE B 2 522 ? -51.166 26.344 -111.890 1.00 115.88 522 ILE A CA 1
ATOM 8216 C C . ILE B 2 522 ? -51.690 25.084 -111.250 1.00 115.88 522 ILE A C 1
ATOM 8217 O O . ILE B 2 522 ? -51.092 24.024 -111.366 1.00 115.88 522 ILE A O 1
ATOM 8222 N N . VAL B 2 523 ? -52.802 25.206 -110.557 1.00 113.23 523 VAL A N 1
ATOM 8223 C CA . VAL B 2 523 ? -53.328 24.087 -109.848 1.00 113.23 523 VAL A CA 1
ATOM 8224 C C . VAL B 2 523 ? -54.825 24.292 -109.782 1.00 113.23 523 VAL A C 1
ATOM 8225 O O . VAL B 2 523 ? -55.291 25.425 -109.732 1.00 113.23 523 VAL A O 1
ATOM 8229 N N . LYS B 2 524 ? -55.594 23.213 -109.835 1.00 112.20 524 LYS A N 1
ATOM 8230 C CA . LYS B 2 524 ? -57.034 23.292 -109.727 1.00 112.20 524 LYS A CA 1
ATOM 8231 C C . LYS B 2 524 ? -57.426 23.328 -108.264 1.00 112.20 524 LYS A C 1
ATOM 8232 O O . LYS B 2 524 ? -56.699 22.830 -107.427 1.00 112.20 524 LYS A O 1
ATOM 8238 N N . PRO B 2 525 ? -58.614 23.900 -107.933 1.00 109.76 525 PRO A N 1
ATOM 8239 C CA . PRO B 2 525 ? -58.917 23.939 -106.508 1.00 109.76 525 PRO A CA 1
ATOM 8240 C C . PRO B 2 525 ? -59.134 22.587 -105.889 1.00 109.76 525 PRO A C 1
ATOM 8241 O O . PRO B 2 525 ? -59.121 22.463 -104.675 1.00 109.76 525 PRO A O 1
ATOM 8245 N N . GLU B 2 526 ? -59.360 21.578 -106.709 1.00 110.94 526 GLU A N 1
ATOM 8246 C CA . GLU B 2 526 ? -59.610 20.252 -106.189 1.00 110.94 526 GLU A CA 1
ATOM 8247 C C . GLU B 2 526 ? -58.392 19.766 -105.479 1.00 110.94 526 GLU A C 1
ATOM 8248 O O . GLU B 2 526 ? -58.482 19.210 -104.396 1.00 110.94 526 GLU A O 1
ATOM 8254 N N . ASP B 2 527 ? -57.237 19.999 -106.072 1.00 110.14 527 ASP A N 1
ATOM 8255 C CA . ASP B 2 527 ? -56.002 19.557 -105.477 1.00 110.14 527 ASP A CA 1
ATOM 8256 C C . ASP B 2 527 ? -55.754 20.249 -104.172 1.00 110.14 527 ASP A C 1
ATOM 8257 O O . ASP B 2 527 ? -55.246 19.656 -103.246 1.00 110.14 527 ASP A O 1
ATOM 8262 N N . ILE B 2 528 ? -56.068 21.521 -104.098 1.00 103.72 528 ILE A N 1
ATOM 8263 C CA . ILE B 2 528 ? -55.781 22.237 -102.891 1.00 103.72 528 ILE A CA 1
ATOM 8264 C C . ILE B 2 528 ? -56.596 21.646 -101.768 1.00 103.72 528 ILE A C 1
ATOM 8265 O O . ILE B 2 528 ? -56.085 21.438 -100.686 1.00 103.72 528 ILE A O 1
ATOM 8270 N N . SER B 2 529 ? -57.863 21.363 -102.015 1.00 103.93 529 SER A N 1
ATOM 8271 C CA . SER B 2 529 ? -58.718 20.740 -100.999 1.00 103.93 529 SER A CA 1
ATOM 8272 C C . SER B 2 529 ? -58.369 19.320 -100.624 1.00 103.93 529 SER A C 1
ATOM 8273 O O . SER B 2 529 ? -58.437 18.962 -99.466 1.00 103.93 529 SER A O 1
ATOM 8276 N N . GLY B 2 530 ? -58.014 18.492 -101.583 1.00 103.32 530 GLY A N 1
ATOM 8277 C CA . GLY B 2 530 ? -57.695 17.130 -101.296 1.00 103.32 530 GLY A CA 1
ATOM 8278 C C . GLY B 2 530 ? -56.246 16.868 -101.046 1.00 103.32 530 GLY A C 1
ATOM 8279 O O . GLY B 2 530 ? -55.892 15.735 -100.818 1.00 103.32 530 GLY A O 1
ATOM 8280 N N . GLN B 2 531 ? -55.407 17.876 -101.070 1.00 101.05 531 GLN A N 1
ATOM 8281 C CA . GLN B 2 531 ? -54.005 17.706 -100.754 1.00 101.05 531 GLN A CA 1
ATOM 8282 C C . GLN B 2 531 ? -53.272 16.670 -101.549 1.00 101.05 531 GLN A C 1
ATOM 8283 O O . GLN B 2 531 ? -52.596 15.840 -100.986 1.00 101.05 531 GLN A O 1
ATOM 8289 N N . PHE B 2 532 ? -53.381 16.705 -102.858 1.00 102.11 532 PHE A N 1
ATOM 8290 C CA . PHE B 2 532 ? -52.795 15.674 -103.652 1.00 102.11 532 PHE A CA 1
ATOM 8291 C C . PHE B 2 532 ? -51.480 16.023 -104.233 1.00 102.11 532 PHE A C 1
ATOM 8292 O O . PHE B 2 532 ? -51.275 17.191 -104.479 1.00 102.11 532 PHE A O 1
ATOM 8300 N N . ASP B 2 533 ? -50.568 15.071 -104.381 1.00 105.51 533 ASP A N 1
ATOM 8301 C CA . ASP B 2 533 ? -49.289 15.223 -105.075 1.00 105.51 533 ASP A CA 1
ATOM 8302 C C . ASP B 2 533 ? -48.048 15.682 -104.379 1.00 105.51 533 ASP A C 1
ATOM 8303 O O . ASP B 2 533 ? -46.980 15.479 -104.892 1.00 105.51 533 ASP A O 1
ATOM 8308 N N . ILE B 2 534 ? -48.150 16.251 -103.206 1.00 104.27 534 ILE A N 1
ATOM 8309 C CA . ILE B 2 534 ? -47.000 16.790 -102.531 1.00 104.27 534 ILE A CA 1
ATOM 8310 C C . ILE B 2 534 ? -47.232 16.651 -101.064 1.00 104.27 534 ILE A C 1
ATOM 8311 O O . ILE B 2 534 ? -48.349 16.740 -100.590 1.00 104.27 534 ILE A O 1
ATOM 8316 N N . MET B 2 535 ? -46.173 16.389 -100.334 1.00 102.36 535 MET A N 1
ATOM 8317 C CA . MET B 2 535 ? -46.300 16.202 -98.933 1.00 102.36 535 MET A CA 1
ATOM 8318 C C . MET B 2 535 ? -45.293 17.029 -98.239 1.00 102.36 535 MET A C 1
ATOM 8319 O O . MET B 2 535 ? -44.225 17.239 -98.735 1.00 102.36 535 MET A O 1
ATOM 8324 N N . PRO B 2 536 ? -45.659 17.570 -97.113 1.00 98.85 536 PRO A N 1
ATOM 8325 C CA . PRO B 2 536 ? -44.703 18.321 -96.338 1.00 98.85 536 PRO A CA 1
ATOM 8326 C C . PRO B 2 536 ? -43.601 17.475 -95.704 1.00 98.85 536 PRO A C 1
ATOM 8327 O O . PRO B 2 536 ? -43.891 16.369 -95.298 1.00 98.85 536 PRO A O 1
ATOM 8331 N N . VAL B 2 537 ? -42.373 17.973 -95.607 1.00 96.07 537 VAL A N 1
ATOM 8332 C CA . VAL B 2 537 ? -41.272 17.253 -94.975 1.00 96.07 537 VAL A CA 1
ATOM 8333 C C . VAL B 2 537 ? -40.579 18.170 -93.970 1.00 96.07 537 VAL A C 1
ATOM 8334 O O . VAL B 2 537 ? -40.723 19.367 -94.060 1.00 96.07 537 VAL A O 1
ATOM 8338 N N . ASP B 2 538 ? -39.887 17.627 -92.978 1.00 95.90 538 ASP A N 1
ATOM 8339 C CA . ASP B 2 538 ? -39.278 18.408 -91.917 1.00 95.90 538 ASP A CA 1
ATOM 8340 C C . ASP B 2 538 ? -37.887 18.003 -91.554 1.00 95.90 538 ASP A C 1
ATOM 8341 O O . ASP B 2 538 ? -37.262 17.232 -92.232 1.00 95.90 538 ASP A O 1
ATOM 8346 N N . GLY B 2 539 ? -37.380 18.569 -90.492 1.00 95.11 539 GLY A N 1
ATOM 8347 C CA . GLY B 2 539 ? -36.053 18.257 -90.034 1.00 95.11 539 GLY A CA 1
ATOM 8348 C C . GLY B 2 539 ? -35.774 16.858 -89.606 1.00 95.11 539 GLY A C 1
ATOM 8349 O O . GLY B 2 539 ? -34.680 16.389 -89.781 1.00 95.11 539 GLY A O 1
ATOM 8350 N N . THR B 2 540 ? -36.719 16.182 -89.011 1.00 94.65 540 THR A N 1
ATOM 8351 C CA . THR B 2 540 ? -36.458 14.877 -88.493 1.00 94.65 540 THR A CA 1
ATOM 8352 C C . THR B 2 540 ? -36.016 13.889 -89.550 1.00 94.65 540 THR A C 1
ATOM 8353 O O . THR B 2 540 ? -35.130 13.114 -89.285 1.00 94.65 540 THR A O 1
ATOM 8357 N N . LEU B 2 541 ? -36.586 13.879 -90.737 1.00 92.91 541 LEU A N 1
ATOM 8358 C CA . LEU B 2 541 ? -36.086 13.017 -91.796 1.00 92.91 541 LEU A CA 1
ATOM 8359 C C . LEU B 2 541 ? -35.945 13.813 -93.025 1.00 92.91 541 LEU A C 1
ATOM 8360 O O . LEU B 2 541 ? -36.823 13.798 -93.841 1.00 92.91 541 LEU A O 1
ATOM 8365 N N . PRO B 2 542 ? -34.844 14.529 -93.175 1.00 97.02 542 PRO A N 1
ATOM 8366 C CA . PRO B 2 542 ? -34.666 15.433 -94.302 1.00 97.02 542 PRO A CA 1
ATOM 8367 C C . PRO B 2 542 ? -34.389 14.797 -95.654 1.00 97.02 542 PRO A C 1
ATOM 8368 O O . PRO B 2 542 ? -33.926 13.669 -95.687 1.00 97.02 542 PRO A O 1
ATOM 8372 N N . VAL B 2 543 ? -34.652 15.491 -96.753 1.00 99.63 543 VAL A N 1
ATOM 8373 C CA . VAL B 2 543 ? -34.361 14.978 -98.092 1.00 99.63 543 VAL A CA 1
ATOM 8374 C C . VAL B 2 543 ? -33.038 15.527 -98.598 1.00 99.63 543 VAL A C 1
ATOM 8375 O O . VAL B 2 543 ? -32.759 16.692 -98.396 1.00 99.63 543 VAL A O 1
ATOM 8379 N N . ASP B 2 544 ? -32.189 14.706 -99.208 1.00 105.27 544 ASP A N 1
ATOM 8380 C CA . ASP B 2 544 ? -30.884 15.160 -99.671 1.00 105.27 544 ASP A CA 1
ATOM 8381 C C . ASP B 2 544 ? -30.963 15.427 -101.120 1.00 105.27 544 ASP A C 1
ATOM 8382 O O . ASP B 2 544 ? -31.010 14.505 -101.900 1.00 105.27 544 ASP A O 1
ATOM 8387 N N . ARG B 2 545 ? -30.971 16.689 -101.500 1.00 105.15 545 ARG A N 1
ATOM 8388 C CA . ARG B 2 545 ? -30.999 17.055 -102.890 1.00 105.15 545 ARG A CA 1
ATOM 8389 C C . ARG B 2 545 ? -29.713 16.718 -103.612 1.00 105.15 545 ARG A C 1
ATOM 8390 O O . ARG B 2 545 ? -29.723 16.402 -104.781 1.00 105.15 545 ARG A O 1
ATOM 8398 N N . MET B 2 546 ? -28.600 16.790 -102.926 1.00 108.87 546 MET A N 1
ATOM 8399 C CA . MET B 2 546 ? -27.329 16.482 -103.540 1.00 108.87 546 MET A CA 1
ATOM 8400 C C . MET B 2 546 ? -27.209 15.067 -104.026 1.00 108.87 546 MET A C 1
ATOM 8401 O O . MET B 2 546 ? -26.684 14.834 -105.092 1.00 108.87 546 MET A O 1
ATOM 8406 N N . ALA B 2 547 ? -27.677 14.112 -103.264 1.00 106.20 547 ALA A N 1
ATOM 8407 C CA . ALA B 2 547 ? -27.647 12.756 -103.714 1.00 106.20 547 ALA A CA 1
ATOM 8408 C C . ALA B 2 547 ? -28.500 12.606 -104.909 1.00 106.20 547 ALA A C 1
ATOM 8409 O O . ALA B 2 547 ? -28.152 11.898 -105.832 1.00 106.20 547 ALA A O 1
ATOM 8411 N N . GLN B 2 548 ? -29.639 13.256 -104.922 1.00 106.62 548 GLN A N 1
ATOM 8412 C CA . GLN B 2 548 ? -30.540 13.051 -106.014 1.00 106.62 548 GLN A CA 1
ATOM 8413 C C . GLN B 2 548 ? -29.869 13.504 -107.260 1.00 106.62 548 GLN A C 1
ATOM 8414 O O . GLN B 2 548 ? -29.979 12.851 -108.276 1.00 106.62 548 GLN A O 1
ATOM 8420 N N . ALA B 2 549 ? -29.137 14.601 -107.194 1.00 106.97 549 ALA A N 1
ATOM 8421 C CA . ALA B 2 549 ? -28.457 15.144 -108.344 1.00 106.97 549 ALA A CA 1
ATOM 8422 C C . ALA B 2 549 ? -27.447 14.217 -108.914 1.00 106.97 549 ALA A C 1
ATOM 8423 O O . ALA B 2 549 ? -27.323 14.107 -110.109 1.00 106.97 549 ALA A O 1
ATOM 8425 N N . GLN B 2 550 ? -26.744 13.503 -108.075 1.00 111.40 550 GLN A N 1
ATOM 8426 C CA . GLN B 2 550 ? -25.743 12.585 -108.553 1.00 111.40 550 GLN A CA 1
ATOM 8427 C C . GLN B 2 550 ? -26.343 11.425 -109.286 1.00 111.40 550 GLN A C 1
ATOM 8428 O O . GLN B 2 550 ? -25.782 10.969 -110.259 1.00 111.40 550 GLN A O 1
ATOM 8434 N N . PHE B 2 551 ? -27.481 10.930 -108.845 1.00 111.31 551 PHE A N 1
ATOM 8435 C CA . PHE B 2 551 ? -28.136 9.876 -109.589 1.00 111.31 551 PHE A CA 1
ATOM 8436 C C . PHE B 2 551 ? -28.552 10.365 -110.933 1.00 111.31 551 PHE A C 1
ATOM 8437 O O . PHE B 2 551 ? -28.410 9.669 -111.910 1.00 111.31 551 PHE A O 1
ATOM 8445 N N . TRP B 2 552 ? -29.054 11.578 -110.997 1.00 112.15 552 TRP A N 1
ATOM 8446 C CA . TRP B 2 552 ? -29.499 12.130 -112.247 1.00 112.15 552 TRP A CA 1
ATOM 8447 C C . TRP B 2 552 ? -28.355 12.258 -113.216 1.00 112.15 552 TRP A C 1
ATOM 8448 O O . TRP B 2 552 ? -28.524 12.084 -114.408 1.00 112.15 552 TRP A O 1
ATOM 8459 N N . MET B 2 553 ? -27.193 12.598 -112.724 1.00 115.32 553 MET A N 1
ATOM 8460 C CA . MET B 2 553 ? -26.046 12.700 -113.573 1.00 115.32 553 MET A CA 1
ATOM 8461 C C . MET B 2 553 ? -25.720 11.346 -114.151 1.00 115.32 553 MET A C 1
ATOM 8462 O O . MET B 2 553 ? -25.352 11.231 -115.304 1.00 115.32 553 MET A O 1
ATOM 8467 N N . GLN B 2 554 ? -25.843 10.303 -113.359 1.00 116.85 554 GLN A N 1
ATOM 8468 C CA . GLN B 2 554 ? -25.633 8.957 -113.880 1.00 116.85 554 GLN A CA 1
ATOM 8469 C C . GLN B 2 554 ? -26.643 8.575 -114.912 1.00 116.85 554 GLN A C 1
ATOM 8470 O O . GLN B 2 554 ? -26.313 7.924 -115.882 1.00 116.85 554 GLN A O 1
ATOM 8476 N N . ILE B 2 555 ? -27.886 8.966 -114.712 1.00 118.08 555 ILE A N 1
ATOM 8477 C CA . ILE B 2 555 ? -28.905 8.673 -115.686 1.00 118.08 555 ILE A CA 1
ATOM 8478 C C . ILE B 2 555 ? -28.540 9.353 -116.970 1.00 118.08 555 ILE A C 1
ATOM 8479 O O . ILE B 2 555 ? -28.594 8.747 -118.018 1.00 118.08 555 ILE A O 1
ATOM 8484 N N . MET B 2 556 ? -28.108 10.594 -116.901 1.00 120.36 556 MET A N 1
ATOM 8485 C CA . MET B 2 556 ? -27.803 11.331 -118.119 1.00 120.36 556 MET A CA 1
ATOM 8486 C C . MET B 2 556 ? -26.655 10.734 -118.870 1.00 120.36 556 MET A C 1
ATOM 8487 O O . MET B 2 556 ? -26.637 10.757 -120.085 1.00 120.36 556 MET A O 1
ATOM 8492 N N . SER B 2 557 ? -25.684 10.204 -118.163 1.00 121.77 557 SER A N 1
ATOM 8493 C CA . SER B 2 557 ? -24.595 9.542 -118.835 1.00 121.77 557 SER A CA 1
ATOM 8494 C C . SER B 2 557 ? -25.084 8.354 -119.631 1.00 121.77 557 SER A C 1
ATOM 8495 O O . SER B 2 557 ? -24.651 8.138 -120.743 1.00 121.77 557 SER A O 1
ATOM 8498 N N . MET B 2 558 ? -25.985 7.570 -119.067 1.00 122.94 558 MET A N 1
ATOM 8499 C CA . MET B 2 558 ? -26.515 6.416 -119.763 1.00 122.94 558 MET A CA 1
ATOM 8500 C C . MET B 2 558 ? -27.319 6.797 -120.976 1.00 122.94 558 MET A C 1
ATOM 8501 O O . MET B 2 558 ? -27.291 6.112 -121.973 1.00 122.94 558 MET A O 1
ATOM 8506 N N . VAL B 2 559 ? -28.081 7.858 -120.876 1.00 122.95 559 VAL A N 1
ATOM 8507 C CA . VAL B 2 559 ? -28.885 8.314 -121.987 1.00 122.95 559 VAL A CA 1
ATOM 8508 C C . VAL B 2 559 ? -27.998 8.735 -123.131 1.00 122.95 559 VAL A C 1
ATOM 8509 O O . VAL B 2 559 ? -28.331 8.534 -124.284 1.00 122.95 559 VAL A O 1
ATOM 8513 N N . ALA B 2 560 ? -26.876 9.349 -122.823 1.00 127.59 560 ALA A N 1
ATOM 8514 C CA . ALA B 2 560 ? -25.920 9.714 -123.847 1.00 127.59 560 ALA A CA 1
ATOM 8515 C C . ALA B 2 560 ? -25.509 8.498 -124.647 1.00 127.59 560 ALA A C 1
ATOM 8516 O O . ALA B 2 560 ? -25.561 8.520 -125.868 1.00 127.59 560 ALA A O 1
ATOM 8518 N N . GLY B 2 561 ? -25.100 7.428 -123.975 1.00 130.75 561 GLY A N 1
ATOM 8519 C CA . GLY B 2 561 ? -24.729 6.182 -124.631 1.00 130.75 561 GLY A CA 1
ATOM 8520 C C . GLY B 2 561 ? -26.042 5.556 -125.052 1.00 130.75 561 GLY A C 1
ATOM 8521 O O . GLY B 2 561 ? -27.080 6.111 -124.767 1.00 130.75 561 GLY A O 1
ATOM 8522 N N . ASN B 2 562 ? -26.017 4.453 -125.777 1.00 133.98 562 ASN A N 1
ATOM 8523 C CA . ASN B 2 562 ? -27.261 3.777 -126.128 1.00 133.98 562 ASN A CA 1
ATOM 8524 C C . ASN B 2 562 ? -28.158 4.723 -126.839 1.00 133.98 562 ASN A C 1
ATOM 8525 O O . ASN B 2 562 ? -29.144 5.165 -126.281 1.00 133.98 562 ASN A O 1
ATOM 8530 N N . PRO B 2 563 ? -27.870 4.999 -128.104 1.00 136.86 563 PRO A N 1
ATOM 8531 C CA . PRO B 2 563 ? -28.619 6.030 -128.809 1.00 136.86 563 PRO A CA 1
ATOM 8532 C C . PRO B 2 563 ? -30.114 5.803 -128.798 1.00 136.86 563 PRO A C 1
ATOM 8533 O O . PRO B 2 563 ? -30.844 6.785 -128.868 1.00 136.86 563 PRO A O 1
ATOM 8537 N N . VAL B 2 564 ? -30.589 4.574 -128.714 1.00 134.28 564 VAL A N 1
ATOM 8538 C CA . VAL B 2 564 ? -32.023 4.392 -128.617 1.00 134.28 564 VAL A CA 1
ATOM 8539 C C . VAL B 2 564 ? -32.592 5.066 -127.371 1.00 134.28 564 VAL A C 1
ATOM 8540 O O . VAL B 2 564 ? -33.661 5.658 -127.429 1.00 134.28 564 VAL A O 1
ATOM 8544 N N . LEU B 2 565 ? -31.882 5.013 -126.252 1.00 131.25 565 LEU A N 1
ATOM 8545 C CA . LEU B 2 565 ? -32.344 5.670 -125.034 1.00 131.25 565 LEU A CA 1
ATOM 8546 C C . LEU B 2 565 ? -32.428 7.146 -125.294 1.00 131.25 565 LEU A C 1
ATOM 8547 O O . LEU B 2 565 ? -33.382 7.800 -124.892 1.00 131.25 565 LEU A O 1
ATOM 8552 N N . GLY B 2 566 ? -31.462 7.668 -126.016 1.00 132.08 566 GLY A N 1
ATOM 8553 C CA . GLY B 2 566 ? -31.424 9.084 -126.306 1.00 132.08 566 GLY A CA 1
ATOM 8554 C C . GLY B 2 566 ? -32.613 9.570 -127.080 1.00 132.08 566 GLY A C 1
ATOM 8555 O O . GLY B 2 566 ? -33.048 10.694 -126.906 1.00 132.08 566 GLY A O 1
ATOM 8556 N N . ALA B 2 567 ? -33.124 8.755 -127.973 1.00 131.79 567 ALA A N 1
ATOM 8557 C CA . ALA B 2 567 ? -34.224 9.196 -128.794 1.00 131.79 567 ALA A CA 1
ATOM 8558 C C . ALA B 2 567 ? -35.460 9.560 -127.990 1.00 131.79 567 ALA A C 1
ATOM 8559 O O . ALA B 2 567 ? -36.155 10.507 -128.338 1.00 131.79 567 ALA A O 1
ATOM 8561 N N . GLU B 2 568 ? -35.760 8.829 -126.927 1.00 133.55 568 GLU A N 1
ATOM 8562 C CA . GLU B 2 568 ? -36.995 9.083 -126.193 1.00 133.55 568 GLU A CA 1
ATOM 8563 C C . GLU B 2 568 ? -36.926 9.953 -124.958 1.00 133.55 568 GLU A C 1
ATOM 8564 O O . GLU B 2 568 ? -37.897 10.024 -124.225 1.00 133.55 568 GLU A O 1
ATOM 8570 N N . TYR B 2 569 ? -35.801 10.594 -124.695 1.00 128.22 569 TYR A N 1
ATOM 8571 C CA . TYR B 2 569 ? -35.717 11.500 -123.569 1.00 128.22 569 TYR A CA 1
ATOM 8572 C C . TYR B 2 569 ? -35.205 12.843 -124.014 1.00 128.22 569 TYR A C 1
ATOM 8573 O O . TYR B 2 569 ? -34.543 12.934 -125.033 1.00 128.22 569 TYR A O 1
ATOM 8582 N N . ARG B 2 570 ? -35.525 13.898 -123.275 1.00 123.42 570 ARG A N 1
ATOM 8583 C CA . ARG B 2 570 ? -34.987 15.217 -123.593 1.00 123.42 570 ARG A CA 1
ATOM 8584 C C . ARG B 2 570 ? -33.777 15.480 -122.738 1.00 123.42 570 ARG A C 1
ATOM 8585 O O . ARG B 2 570 ? -33.908 15.796 -121.572 1.00 123.42 570 ARG A O 1
ATOM 8593 N N . LEU B 2 571 ? -32.592 15.370 -123.312 1.00 122.52 571 LEU A N 1
ATOM 8594 C CA . LEU B 2 571 ? -31.354 15.521 -122.550 1.00 122.52 571 LEU A CA 1
ATOM 8595 C C . LEU B 2 571 ? -31.104 16.905 -121.989 1.00 122.52 571 LEU A C 1
ATOM 8596 O O . LEU B 2 571 ? -30.555 17.055 -120.905 1.00 122.52 571 LEU A O 1
ATOM 8601 N N . GLY B 2 572 ? -31.468 17.930 -122.727 1.00 122.07 572 GLY A N 1
ATOM 8602 C CA . GLY B 2 572 ? -31.159 19.243 -122.247 1.00 122.07 572 GLY A CA 1
ATOM 8603 C C . GLY B 2 572 ? -31.859 19.475 -120.952 1.00 122.07 572 GLY A C 1
ATOM 8604 O O . GLY B 2 572 ? -31.283 20.014 -120.029 1.00 122.07 572 GLY A O 1
ATOM 8605 N N . ASP B 2 573 ? -33.104 19.063 -120.870 1.00 122.74 573 ASP A N 1
ATOM 8606 C CA . ASP B 2 573 ? -33.880 19.289 -119.672 1.00 122.74 573 ASP A CA 1
ATOM 8607 C C . ASP B 2 573 ? -33.319 18.559 -118.486 1.00 122.74 573 ASP A C 1
ATOM 8608 O O . ASP B 2 573 ? -33.352 19.068 -117.383 1.00 122.74 573 ASP A O 1
ATOM 8613 N N . ILE B 2 574 ? -32.816 17.360 -118.694 1.00 116.57 574 ILE A N 1
ATOM 8614 C CA . ILE B 2 574 ? -32.220 16.632 -117.609 1.00 116.57 574 ILE A CA 1
ATOM 8615 C C . ILE B 2 574 ? -31.029 17.398 -117.093 1.00 116.57 574 ILE A C 1
ATOM 8616 O O . ILE B 2 574 ? -30.807 17.453 -115.904 1.00 116.57 574 ILE A O 1
ATOM 8621 N N . PHE B 2 575 ? -30.251 18.001 -117.973 1.00 116.82 575 PHE A N 1
ATOM 8622 C CA . PHE B 2 575 ? -29.127 18.799 -117.554 1.00 116.82 575 PHE A CA 1
ATOM 8623 C C . PHE B 2 575 ? -29.557 20.024 -116.775 1.00 116.82 575 PHE A C 1
ATOM 8624 O O . PHE B 2 575 ? -28.984 20.351 -115.751 1.00 116.82 575 PHE A O 1
ATOM 8632 N N . SER B 2 576 ? -30.573 20.714 -117.239 1.00 117.01 576 SER A N 1
ATOM 8633 C CA . SER B 2 576 ? -31.046 21.870 -116.519 1.00 117.01 576 SER A CA 1
ATOM 8634 C C . SER B 2 576 ? -31.605 21.498 -115.177 1.00 117.01 576 SER A C 1
ATOM 8635 O O . SER B 2 576 ? -31.329 22.145 -114.182 1.00 117.01 576 SER A O 1
ATOM 8638 N N . TYR B 2 577 ? -32.374 20.439 -115.131 1.00 115.46 577 TYR A N 1
ATOM 8639 C CA . TYR B 2 577 ? -32.950 20.038 -113.893 1.00 115.46 577 TYR A CA 1
ATOM 8640 C C . TYR B 2 577 ? -31.898 19.646 -112.895 1.00 115.46 577 TYR A C 1
ATOM 8641 O O . TYR B 2 577 ? -31.983 20.019 -111.746 1.00 115.46 577 TYR A O 1
ATOM 8650 N N . THR B 2 578 ? -30.890 18.899 -113.304 1.00 112.36 578 THR A N 1
ATOM 8651 C CA . THR B 2 578 ? -29.930 18.431 -112.329 1.00 112.36 578 THR A CA 1
ATOM 8652 C C . THR B 2 578 ? -29.193 19.582 -111.736 1.00 112.36 578 THR A C 1
ATOM 8653 O O . THR B 2 578 ? -28.929 19.608 -110.550 1.00 112.36 578 THR A O 1
ATOM 8657 N N . ALA B 2 579 ? -28.858 20.553 -112.558 1.00 113.74 579 ALA A N 1
ATOM 8658 C CA . ALA B 2 579 ? -28.140 21.690 -112.070 1.00 113.74 579 ALA A CA 1
ATOM 8659 C C . ALA B 2 579 ? -28.950 22.496 -111.073 1.00 113.74 579 ALA A C 1
ATOM 8660 O O . ALA B 2 579 ? -28.439 22.899 -110.043 1.00 113.74 579 ALA A O 1
ATOM 8662 N N . ARG B 2 580 ? -30.220 22.712 -111.356 1.00 112.66 580 ARG A N 1
ATOM 8663 C CA . ARG B 2 580 ? -31.032 23.489 -110.460 1.00 112.66 580 ARG A CA 1
ATOM 8664 C C . ARG B 2 580 ? -31.172 22.792 -109.132 1.00 112.66 580 ARG A C 1
ATOM 8665 O O . ARG B 2 580 ? -31.110 23.423 -108.096 1.00 112.66 580 ARG A O 1
ATOM 8673 N N . LEU B 2 581 ? -31.342 21.483 -109.149 1.00 109.42 581 LEU A N 1
ATOM 8674 C CA . LEU B 2 581 ? -31.526 20.725 -107.924 1.00 109.42 581 LEU A CA 1
ATOM 8675 C C . LEU B 2 581 ? -30.298 20.830 -107.061 1.00 109.42 581 LEU A C 1
ATOM 8676 O O . LEU B 2 581 ? -30.396 21.015 -105.861 1.00 109.42 581 LEU A O 1
ATOM 8681 N N . ALA B 2 582 ? -29.133 20.748 -107.674 1.00 109.61 582 ALA A N 1
ATOM 8682 C CA . ALA B 2 582 ? -27.890 20.855 -106.945 1.00 109.61 582 ALA A CA 1
ATOM 8683 C C . ALA B 2 582 ? -27.716 22.209 -106.340 1.00 109.61 582 ALA A C 1
ATOM 8684 O O . ALA B 2 582 ? -26.968 22.359 -105.396 1.00 109.61 582 ALA A O 1
ATOM 8686 N N . GLY B 2 583 ? -28.379 23.213 -106.875 1.00 111.37 583 GLY A N 1
ATOM 8687 C CA . GLY B 2 583 ? -28.326 24.521 -106.274 1.00 111.37 583 GLY A CA 1
ATOM 8688 C C . GLY B 2 583 ? -27.816 25.625 -107.145 1.00 111.37 583 GLY A C 1
ATOM 8689 O O . GLY B 2 583 ? -27.723 26.755 -106.693 1.00 111.37 583 GLY A O 1
ATOM 8690 N N . LEU B 2 584 ? -27.481 25.332 -108.390 1.00 118.44 584 LEU A N 1
ATOM 8691 C CA . LEU B 2 584 ? -26.909 26.372 -109.199 1.00 118.44 584 LEU A CA 1
ATOM 8692 C C . LEU B 2 584 ? -27.851 27.531 -109.440 1.00 118.44 584 LEU A C 1
ATOM 8693 O O . LEU B 2 584 ? -27.441 28.671 -109.287 1.00 118.44 584 LEU A O 1
ATOM 8698 N N . LYS B 2 585 ? -29.077 27.289 -109.861 1.00 118.27 585 LYS A N 1
ATOM 8699 C CA . LYS B 2 585 ? -30.074 28.360 -109.967 1.00 118.27 585 LYS A CA 1
ATOM 8700 C C . LYS B 2 585 ? -29.795 29.496 -110.941 1.00 118.27 585 LYS A C 1
ATOM 8701 O O . LYS B 2 585 ? -30.527 30.469 -110.970 1.00 118.27 585 LYS A O 1
ATOM 8707 N N . GLY B 2 586 ? -28.759 29.374 -111.748 1.00 122.65 586 GLY A N 1
ATOM 8708 C CA . GLY B 2 586 ? -28.420 30.411 -112.696 1.00 122.65 586 GLY A CA 1
ATOM 8709 C C . GLY B 2 586 ? -28.158 29.852 -114.056 1.00 122.65 586 GLY A C 1
ATOM 8710 O O . GLY B 2 586 ? -27.821 30.582 -114.958 1.00 122.65 586 GLY A O 1
ATOM 8711 N N . ILE B 2 587 ? -28.319 28.556 -114.222 1.00 124.59 587 ILE A N 1
ATOM 8712 C CA . ILE B 2 587 ? -28.022 27.926 -115.486 1.00 124.59 587 ILE A CA 1
ATOM 8713 C C . ILE B 2 587 ? -28.905 28.499 -116.554 1.00 124.59 587 ILE A C 1
ATOM 8714 O O . ILE B 2 587 ? -28.477 28.673 -117.677 1.00 124.59 587 ILE A O 1
ATOM 8719 N N . ASP B 2 588 ? -30.122 28.850 -116.195 1.00 126.77 588 ASP A N 1
ATOM 8720 C CA . ASP B 2 588 ? -31.057 29.383 -117.152 1.00 126.77 588 ASP A CA 1
ATOM 8721 C C . ASP B 2 588 ? -30.601 30.691 -117.728 1.00 126.77 588 ASP A C 1
ATOM 8722 O O . ASP B 2 588 ? -30.797 30.964 -118.899 1.00 126.77 588 ASP A O 1
ATOM 8727 N N . LYS B 2 589 ? -30.000 31.513 -116.905 1.00 125.77 589 LYS A N 1
ATOM 8728 C CA . LYS B 2 589 ? -29.511 32.786 -117.363 1.00 125.77 589 LYS A CA 1
ATOM 8729 C C . LYS B 2 589 ? -28.417 32.610 -118.379 1.00 125.77 589 LYS A C 1
ATOM 8730 O O . LYS B 2 589 ? -28.329 33.351 -119.336 1.00 125.77 589 LYS A O 1
ATOM 8736 N N . MET B 2 590 ? -27.565 31.633 -118.180 1.00 126.07 590 MET A N 1
ATOM 8737 C CA . MET B 2 590 ? -26.447 31.451 -119.075 1.00 126.07 590 MET A CA 1
ATOM 8738 C C . MET B 2 590 ? -26.846 31.078 -120.492 1.00 126.07 590 MET A C 1
ATOM 8739 O O . MET B 2 590 ? -26.061 31.269 -121.407 1.00 126.07 590 MET A O 1
ATOM 8744 N N . LYS B 2 591 ? -28.037 30.531 -120.692 1.00 130.06 591 LYS A N 1
ATOM 8745 C CA . LYS B 2 591 ? -28.455 30.073 -122.012 1.00 130.06 591 LYS A CA 1
ATOM 8746 C C . LYS B 2 591 ? -28.563 31.172 -123.010 1.00 130.06 591 LYS A C 1
ATOM 8747 O O . LYS B 2 591 ? -28.856 32.293 -122.652 1.00 130.06 591 LYS A O 1
ATOM 8753 N N . ILE B 2 592 ? -28.310 30.862 -124.270 1.00 134.61 592 ILE A N 1
ATOM 8754 C CA . ILE B 2 592 ? -28.339 31.882 -125.305 1.00 134.61 592 ILE A CA 1
ATOM 8755 C C . ILE B 2 592 ? -29.587 32.747 -125.249 1.00 134.61 592 ILE A C 1
ATOM 8756 O O . ILE B 2 592 ? -29.492 33.965 -125.299 1.00 134.61 592 ILE A O 1
ATOM 8761 N N . ARG B 2 593 ? -30.757 32.140 -125.122 1.00 138.67 593 ARG A N 1
ATOM 8762 C CA . ARG B 2 593 ? -31.974 32.921 -125.001 1.00 138.67 593 ARG A CA 1
ATOM 8763 C C . ARG B 2 593 ? -32.426 32.912 -123.572 1.00 138.67 593 ARG A C 1
ATOM 8764 O O . ARG B 2 593 ? -32.545 31.855 -122.968 1.00 138.67 593 ARG A O 1
ATOM 8772 N N . ILE B 2 594 ? -32.688 34.083 -123.014 1.00 137.62 594 ILE A N 1
ATOM 8773 C CA . ILE B 2 594 ? -33.072 34.172 -121.618 1.00 137.62 594 ILE A CA 1
ATOM 8774 C C . ILE B 2 594 ? -34.475 34.717 -121.488 1.00 137.62 594 ILE A C 1
ATOM 8775 O O . ILE B 2 594 ? -34.813 35.700 -122.129 1.00 137.62 594 ILE A O 1
ATOM 8780 N N . LEU B 2 595 ? -35.294 34.083 -120.658 1.00 141.46 595 LEU A N 1
ATOM 8781 C CA . LEU B 2 595 ? -36.671 34.530 -120.454 1.00 141.46 595 LEU A CA 1
ATOM 8782 C C . LEU B 2 595 ? -36.858 35.480 -119.291 1.00 141.46 595 LEU A C 1
ATOM 8783 O O . LEU B 2 595 ? -36.490 35.163 -118.172 1.00 141.46 595 LEU A O 1
ATOM 8788 N N . ASP B 2 596 ? -37.433 36.643 -119.546 1.00 143.57 596 ASP A N 1
ATOM 8789 C CA . ASP B 2 596 ? -37.696 37.616 -118.490 1.00 143.57 596 ASP A CA 1
ATOM 8790 C C . ASP B 2 596 ? -39.010 37.337 -117.806 1.00 143.57 596 ASP A C 1
ATOM 8791 O O . ASP B 2 596 ? -39.756 36.495 -118.259 1.00 143.57 596 ASP A O 1
ATOM 8796 N N . ASP B 2 597 ? -39.314 38.031 -116.721 1.00 139.66 597 ASP A N 1
ATOM 8797 C CA . ASP B 2 597 ? -40.541 37.744 -115.988 1.00 139.66 597 ASP A CA 1
ATOM 8798 C C . ASP B 2 597 ? -41.783 37.979 -116.818 1.00 139.66 597 ASP A C 1
ATOM 8799 O O . ASP B 2 597 ? -42.738 37.222 -116.743 1.00 139.66 597 ASP A O 1
ATOM 8804 N N . ASP B 2 598 ? -41.784 39.031 -117.613 1.00 141.65 598 ASP A N 1
ATOM 8805 C CA . ASP B 2 598 ? -42.910 39.298 -118.474 1.00 141.65 598 ASP A CA 1
ATOM 8806 C C . ASP B 2 598 ? -43.080 38.191 -119.461 1.00 141.65 598 ASP A C 1
ATOM 8807 O O . ASP B 2 598 ? -44.194 37.790 -119.763 1.00 141.65 598 ASP A O 1
ATOM 8812 N N . GLN B 2 599 ? -41.979 37.697 -119.986 1.00 138.59 599 GLN A N 1
ATOM 8813 C CA . GLN B 2 599 ? -42.042 36.611 -120.927 1.00 138.59 599 GLN A CA 1
ATOM 8814 C C . GLN B 2 599 ? -42.599 35.344 -120.303 1.00 138.59 599 GLN A C 1
ATOM 8815 O O . GLN B 2 599 ? -43.388 34.647 -120.923 1.00 138.59 599 GLN A O 1
ATOM 8821 N N . ILE B 2 600 ? -42.219 35.052 -119.070 1.00 133.72 600 ILE A N 1
ATOM 8822 C CA . ILE B 2 600 ? -42.718 33.875 -118.396 1.00 133.72 600 ILE A CA 1
ATOM 8823 C C . ILE B 2 600 ? -44.213 33.950 -118.214 1.00 133.72 600 ILE A C 1
ATOM 8824 O O . ILE B 2 600 ? -44.895 32.974 -118.440 1.00 133.72 600 ILE A O 1
ATOM 8829 N N . LEU B 2 601 ? -44.741 35.107 -117.845 1.00 131.50 601 LEU A N 1
ATOM 8830 C CA . LEU B 2 601 ? -46.169 35.241 -117.590 1.00 131.50 601 LEU A CA 1
ATOM 8831 C C . LEU B 2 601 ? -46.921 34.944 -118.841 1.00 131.50 601 LEU A C 1
ATOM 8832 O O . LEU B 2 601 ? -47.948 34.292 -118.805 1.00 131.50 601 LEU A O 1
ATOM 8837 N N . ALA B 2 602 ? -46.412 35.414 -119.962 1.00 131.67 602 ALA A N 1
ATOM 8838 C CA . ALA B 2 602 ? -47.086 35.181 -121.212 1.00 131.67 602 ALA A CA 1
ATOM 8839 C C . ALA B 2 602 ? -47.144 33.705 -121.528 1.00 131.67 602 ALA A C 1
ATOM 8840 O O . ALA B 2 602 ? -48.143 33.211 -122.024 1.00 131.67 602 ALA A O 1
ATOM 8842 N N . LEU B 2 603 ? -46.069 32.993 -121.252 1.00 130.81 603 LEU A N 1
ATOM 8843 C CA . LEU B 2 603 ? -46.062 31.563 -121.474 1.00 130.81 603 LEU A CA 1
ATOM 8844 C C . LEU B 2 603 ? -47.068 30.865 -120.602 1.00 130.81 603 LEU A C 1
ATOM 8845 O O . LEU B 2 603 ? -47.776 29.977 -121.055 1.00 130.81 603 LEU A O 1
ATOM 8850 N N . ILE B 2 604 ? -47.145 31.260 -119.345 1.00 127.13 604 ILE A N 1
ATOM 8851 C CA . ILE B 2 604 ? -48.068 30.637 -118.426 1.00 127.13 604 ILE A CA 1
ATOM 8852 C C . ILE B 2 604 ? -49.458 30.902 -118.918 1.00 127.13 604 ILE A C 1
ATOM 8853 O O . ILE B 2 604 ? -50.317 30.036 -118.864 1.00 127.13 604 ILE A O 1
ATOM 8858 N N . LEU B 2 605 ? -49.684 32.086 -119.452 1.00 129.56 605 LEU A N 1
ATOM 8859 C CA . LEU B 2 605 ? -51.020 32.449 -119.900 1.00 129.56 605 LEU A CA 1
ATOM 8860 C C . LEU B 2 605 ? -51.449 31.500 -120.978 1.00 129.56 605 LEU A C 1
ATOM 8861 O O . LEU B 2 605 ? -52.636 31.249 -121.129 1.00 129.56 605 LEU A O 1
ATOM 8866 N N . ALA B 2 606 ? -50.496 31.014 -121.758 1.00 129.50 606 ALA A N 1
ATOM 8867 C CA . ALA B 2 606 ? -50.794 30.045 -122.789 1.00 129.50 606 ALA A CA 1
ATOM 8868 C C . ALA B 2 606 ? -51.838 30.657 -123.661 1.00 129.50 606 ALA A C 1
ATOM 8869 O O . ALA B 2 606 ? -51.669 31.792 -124.096 1.00 129.50 606 ALA A O 1
ATOM 8871 N N . MET C 3 1 ? -33.824 36.436 8.035 1.00 21.21 1 MET B N 1
ATOM 8872 C CA . MET C 3 1 ? -33.552 36.712 9.440 1.00 21.21 1 MET B CA 1
ATOM 8873 C C . MET C 3 1 ? -33.100 38.157 9.606 1.00 21.21 1 MET B C 1
ATOM 8874 O O . MET C 3 1 ? -32.820 38.840 8.624 1.00 21.21 1 MET B O 1
ATOM 8879 N N . ASP C 3 2 ? -33.036 38.628 10.852 1.00 21.57 2 ASP B N 1
ATOM 8880 C CA . ASP C 3 2 ? -32.588 39.981 11.141 1.00 21.57 2 ASP B CA 1
ATOM 8881 C C . ASP C 3 2 ? -31.495 39.932 12.199 1.00 21.57 2 ASP B C 1
ATOM 8882 O O . ASP C 3 2 ? -31.043 38.859 12.607 1.00 21.57 2 ASP B O 1
ATOM 8887 N N . LYS C 3 3 ? -31.065 41.116 12.641 1.00 21.61 3 LYS B N 1
ATOM 8888 C CA . LYS C 3 3 ? -29.948 41.193 13.576 1.00 21.61 3 LYS B CA 1
ATOM 8889 C C . LYS C 3 3 ? -30.291 40.553 14.917 1.00 21.61 3 LYS B C 1
ATOM 8890 O O . LYS C 3 3 ? -29.470 39.830 15.495 1.00 21.61 3 LYS B O 1
ATOM 8896 N N . ALA C 3 4 ? -31.496 40.809 15.432 1.00 19.83 4 ALA B N 1
ATOM 8897 C CA . ALA C 3 4 ? -31.874 40.258 16.731 1.00 19.83 4 ALA B CA 1
ATOM 8898 C C . ALA C 3 4 ? -31.920 38.736 16.697 1.00 19.83 4 ALA B C 1
ATOM 8899 O O . ALA C 3 4 ? -31.383 38.070 17.592 1.00 19.83 4 ALA B O 1
ATOM 8901 N N . THR C 3 5 ? -32.556 38.168 15.671 1.00 19.57 5 THR B N 1
ATOM 8902 C CA . THR C 3 5 ? -32.611 36.716 15.555 1.00 19.57 5 THR B CA 1
ATOM 8903 C C . THR C 3 5 ? -31.219 36.134 15.349 1.00 19.57 5 THR B C 1
ATOM 8904 O O . THR C 3 5 ? -30.901 35.063 15.876 1.00 19.57 5 THR B O 1
ATOM 8908 N N . LEU C 3 6 ? -30.373 36.834 14.587 1.00 18.70 6 LEU B N 1
ATOM 8909 C CA . LEU C 3 6 ? -29.002 36.374 14.392 1.00 18.70 6 LEU B CA 1
ATOM 8910 C C . LEU C 3 6 ? -28.252 36.298 15.712 1.00 18.70 6 LEU B C 1
ATOM 8911 O O . LEU C 3 6 ? -27.594 35.295 16.002 1.00 18.70 6 LEU B O 1
ATOM 8916 N N . VAL C 3 7 ? -28.343 37.350 16.526 1.00 20.03 7 VAL B N 1
ATOM 8917 C CA . VAL C 3 7 ? -27.648 37.355 17.811 1.00 20.03 7 VAL B CA 1
ATOM 8918 C C . VAL C 3 7 ? -28.197 36.262 18.717 1.00 20.03 7 VAL B C 1
ATOM 8919 O O . VAL C 3 7 ? -27.436 35.551 19.388 1.00 20.03 7 VAL B O 1
ATOM 8923 N N . LYS C 3 8 ? -29.522 36.103 18.746 1.00 17.88 8 LYS B N 1
ATOM 8924 C CA . LYS C 3 8 ? -30.121 35.070 19.585 1.00 17.88 8 LYS B CA 1
ATOM 8925 C C . LYS C 3 8 ? -29.652 33.679 19.175 1.00 17.88 8 LYS B C 1
ATOM 8926 O O . LYS C 3 8 ? -29.285 32.862 20.029 1.00 17.88 8 LYS B O 1
ATOM 8932 N N . THR C 3 9 ? -29.639 33.398 17.870 1.00 17.93 9 THR B N 1
ATOM 8933 C CA . THR C 3 9 ? -29.217 32.085 17.394 1.00 17.93 9 THR B CA 1
ATOM 8934 C C . THR C 3 9 ? -27.737 31.847 17.656 1.00 17.93 9 THR B C 1
ATOM 8935 O O . THR C 3 9 ? -27.339 30.738 18.034 1.00 17.93 9 THR B O 1
ATOM 8939 N N . ILE C 3 10 ? -26.904 32.872 17.462 1.00 16.91 10 ILE B N 1
ATOM 8940 C CA . ILE C 3 10 ? -25.477 32.731 17.728 1.00 16.91 10 ILE B CA 1
ATOM 8941 C C . ILE C 3 10 ? -25.242 32.426 19.199 1.00 16.91 10 ILE B C 1
ATOM 8942 O O . ILE C 3 10 ? -24.427 31.564 19.548 1.00 16.91 10 ILE B O 1
ATOM 8947 N N . ALA C 3 11 ? -25.953 33.124 20.087 1.00 16.08 11 ALA B N 1
ATOM 8948 C CA . ALA C 3 11 ? -25.817 32.851 21.513 1.00 16.08 11 ALA B CA 1
ATOM 8949 C C . ALA C 3 11 ? -26.295 31.448 21.858 1.00 16.08 11 ALA B C 1
ATOM 8950 O O . ALA C 3 11 ? -25.668 30.756 22.668 1.00 16.08 11 ALA B O 1
ATOM 8952 N N . TYR C 3 12 ? -27.403 31.007 21.257 1.00 15.31 12 TYR B N 1
ATOM 8953 C CA . TYR C 3 12 ? -27.951 29.695 21.584 1.00 15.31 12 TYR B CA 1
ATOM 8954 C C . TYR C 3 12 ? -27.022 28.574 21.137 1.00 15.31 12 TYR B C 1
ATOM 8955 O O . TYR C 3 12 ? -26.723 27.655 21.908 1.00 15.31 12 TYR B O 1
ATOM 8964 N N . ARG C 3 13 ? -26.545 28.634 19.897 1.00 18.07 13 ARG B N 1
ATOM 8965 C CA . ARG C 3 13 ? -25.770 27.538 19.329 1.00 18.07 13 ARG B CA 1
ATOM 8966 C C . ARG C 3 13 ? -24.314 27.546 19.766 1.00 18.07 13 ARG B C 1
ATOM 8967 O O . ARG C 3 13 ? -23.566 26.637 19.392 1.00 18.07 13 ARG B O 1
ATOM 8975 N N . MET C 3 14 ? -23.891 28.539 20.544 1.00 20.12 14 MET B N 1
ATOM 8976 C CA . MET C 3 14 ? -22.536 28.597 21.072 1.00 20.12 14 MET B CA 1
ATOM 8977 C C . MET C 3 14 ? -22.423 27.931 22.437 1.00 20.12 14 MET B C 1
ATOM 8978 O O . MET C 3 14 ? -21.344 27.941 23.038 1.00 20.12 14 MET B O 1
ATOM 8983 N N . GLY C 3 15 ? -23.503 27.351 22.935 1.00 18.65 15 GLY B N 1
ATOM 8984 C CA . GLY C 3 15 ? -23.544 26.781 24.257 1.00 18.65 15 GLY B CA 1
ATOM 8985 C C . GLY C 3 15 ? -24.492 27.463 25.222 1.00 18.65 15 GLY B C 1
ATOM 8986 O O . GLY C 3 15 ? -24.243 27.420 26.433 1.00 18.65 15 GLY B O 1
ATOM 8987 N N . ASN C 3 16 ? -25.562 28.087 24.726 1.00 17.02 16 ASN B N 1
ATOM 8988 C CA . ASN C 3 16 ? -26.517 28.813 25.560 1.00 17.02 16 ASN B CA 1
ATOM 8989 C C . ASN C 3 16 ? -25.820 29.884 26.394 1.00 17.02 16 ASN B C 1
ATOM 8990 O O . ASN C 3 16 ? -26.115 30.076 27.575 1.00 17.02 16 ASN B O 1
ATOM 8995 N N . VAL C 3 17 ? -24.872 30.584 25.769 1.00 18.05 17 VAL B N 1
ATOM 8996 C CA . VAL C 3 17 ? -24.180 31.680 26.436 1.00 18.05 17 VAL B CA 1
ATOM 8997 C C . VAL C 3 17 ? -25.146 32.839 26.636 1.00 18.05 17 VAL B C 1
ATOM 8998 O O . VAL C 3 17 ? -25.987 33.127 25.774 1.00 18.05 17 VAL B O 1
ATOM 9002 N N . LYS C 3 18 ? -25.039 33.504 27.776 1.00 18.40 18 LYS B N 1
ATOM 9003 C CA . LYS C 3 18 ? -25.953 34.595 28.093 1.00 18.40 18 LYS B CA 1
ATOM 9004 C C . LYS C 3 18 ? -25.246 35.883 28.481 1.00 18.40 18 LYS B C 1
ATOM 9005 O O . LYS C 3 18 ? -25.810 36.964 28.291 1.00 18.40 18 LYS B O 1
ATOM 9011 N N . GLY C 3 19 ? -24.033 35.801 29.027 1.00 22.02 19 GLY B N 1
ATOM 9012 C CA . GLY C 3 19 ? -23.354 37.007 29.473 1.00 22.02 19 GLY B CA 1
ATOM 9013 C C . GLY C 3 19 ? -22.969 37.931 28.331 1.00 22.02 19 GLY B C 1
ATOM 9014 O O . GLY C 3 19 ? -23.173 39.146 28.404 1.00 22.02 19 GLY B O 1
ATOM 9015 N N . GLN C 3 20 ? -22.419 37.369 27.259 1.00 24.64 20 GLN B N 1
ATOM 9016 C CA . GLN C 3 20 ? -21.878 38.183 26.179 1.00 24.64 20 GLN B CA 1
ATOM 9017 C C . GLN C 3 20 ? -22.956 38.523 25.157 1.00 24.64 20 GLN B C 1
ATOM 9018 O O . GLN C 3 20 ? -23.639 37.644 24.625 1.00 24.64 20 GLN B O 1
ATOM 9024 N N . ASP C 3 21 ? -23.109 39.818 24.887 1.00 28.21 21 ASP B N 1
ATOM 9025 C CA . ASP C 3 21 ? -24.024 40.259 23.842 1.00 28.21 21 ASP B CA 1
ATOM 9026 C C . ASP C 3 21 ? -23.377 41.298 22.934 1.00 28.21 21 ASP B C 1
ATOM 9027 O O . ASP C 3 21 ? -23.743 41.413 21.761 1.00 28.21 21 ASP B O 1
ATOM 9032 N N . THR C 3 22 ? -22.419 42.061 23.463 1.00 29.97 22 THR B N 1
ATOM 9033 C CA . THR C 3 22 ? -21.773 43.092 22.654 1.00 29.97 22 THR B CA 1
ATOM 9034 C C . THR C 3 22 ? -20.669 42.500 21.787 1.00 29.97 22 THR B C 1
ATOM 9035 O O . THR C 3 22 ? -20.487 42.911 20.632 1.00 29.97 22 THR B O 1
ATOM 9039 N N . ALA C 3 23 ? -19.919 41.539 22.330 1.00 27.07 23 ALA B N 1
ATOM 9040 C CA . ALA C 3 23 ? -18.893 40.867 21.542 1.00 27.07 23 ALA B CA 1
ATOM 9041 C C . ALA C 3 23 ? -19.507 40.148 20.351 1.00 27.07 23 ALA B C 1
ATOM 9042 O O . ALA C 3 23 ? -18.889 40.059 19.283 1.00 27.07 23 ALA B O 1
ATOM 9044 N N . ILE C 3 24 ? -20.725 39.630 20.515 1.00 24.05 24 ILE B N 1
ATOM 9045 C CA . ILE C 3 24 ? -21.402 38.968 19.407 1.00 24.05 24 ILE B CA 1
ATOM 9046 C C . ILE C 3 24 ? -21.662 39.955 18.278 1.00 24.05 24 ILE B C 1
ATOM 9047 O O . ILE C 3 24 ? -21.432 39.647 17.105 1.00 24.05 24 ILE B O 1
ATOM 9052 N N . ASP C 3 25 ? -22.128 41.161 18.609 1.00 26.24 25 ASP B N 1
ATOM 9053 C CA . ASP C 3 25 ? -22.341 42.175 17.580 1.00 26.24 25 ASP B CA 1
ATOM 9054 C C . ASP C 3 25 ? -21.027 42.586 16.925 1.00 26.24 25 ASP B C 1
ATOM 9055 O O . ASP C 3 25 ? -20.957 42.762 15.700 1.00 26.24 25 ASP B O 1
ATOM 9060 N N . PHE C 3 26 ? -19.976 42.750 17.731 1.00 23.28 26 PHE B N 1
ATOM 9061 C CA . PHE C 3 26 ? -18.682 43.147 17.186 1.00 23.28 26 PHE B CA 1
ATOM 9062 C C . PHE C 3 26 ? -18.165 42.119 16.187 1.00 23.28 26 PHE B C 1
ATOM 9063 O O . PHE C 3 26 ? -17.769 42.470 15.066 1.00 23.28 26 PHE B O 1
ATOM 9071 N N . GLU C 3 27 ? -18.194 40.843 16.557 1.00 22.76 27 GLU B N 1
ATOM 9072 C CA . GLU C 3 27 ? -17.699 39.784 15.692 1.00 22.76 27 GLU B CA 1
ATOM 9073 C C . GLU C 3 27 ? -18.684 39.411 14.593 1.00 22.76 27 GLU B C 1
ATOM 9074 O O . GLU C 3 27 ? -18.307 38.699 13.658 1.00 22.76 27 GLU B O 1
ATOM 9080 N N . LEU C 3 28 ? -19.931 39.866 14.684 1.00 20.02 28 LEU B N 1
ATOM 9081 C CA . LEU C 3 28 ? -20.868 39.767 13.575 1.00 20.02 28 LEU B CA 1
ATOM 9082 C C . LEU C 3 28 ? -20.620 40.819 12.510 1.00 20.02 28 LEU B C 1
ATOM 9083 O O . LEU C 3 28 ? -20.775 40.530 11.319 1.00 20.02 28 LEU B O 1
ATOM 9088 N N . ALA C 3 29 ? -20.244 42.032 12.911 1.00 18.72 29 ALA B N 1
ATOM 9089 C CA . ALA C 3 29 ? -19.807 43.020 11.928 1.00 18.72 29 ALA B CA 1
ATOM 9090 C C . ALA C 3 29 ? -18.474 42.621 11.309 1.00 18.72 29 ALA B C 1
ATOM 9091 O O . ALA C 3 29 ? -18.290 42.715 10.085 1.00 18.72 29 ALA B O 1
ATOM 9093 N N . LEU C 3 30 ? -17.530 42.169 12.139 1.00 19.55 30 LEU B N 1
ATOM 9094 C CA . LEU C 3 30 ? -16.234 41.754 11.617 1.00 19.55 30 LEU B CA 1
ATOM 9095 C C . LEU C 3 30 ? -16.356 40.555 10.690 1.00 19.55 30 LEU B C 1
ATOM 9096 O O . LEU C 3 30 ? -15.552 40.407 9.766 1.00 19.55 30 LEU B O 1
ATOM 9101 N N . SER C 3 31 ? -17.346 39.689 10.913 1.00 20.06 31 SER B N 1
ATOM 9102 C CA . SER C 3 31 ? -17.534 38.544 10.027 1.00 20.06 31 SER B CA 1
ATOM 9103 C C . SER C 3 31 ? -17.910 38.990 8.621 1.00 20.06 31 SER B C 1
ATOM 9104 O O . SER C 3 31 ? -17.372 38.478 7.632 1.00 20.06 31 SER B O 1
ATOM 9107 N N . ILE C 3 32 ? -18.832 39.948 8.514 1.00 20.96 32 ILE B N 1
ATOM 9108 C CA . ILE C 3 32 ? -19.200 40.490 7.209 1.00 20.96 32 ILE B CA 1
ATOM 9109 C C . ILE C 3 32 ? -18.006 41.186 6.573 1.00 20.96 32 ILE B C 1
ATOM 9110 O O . ILE C 3 32 ? -17.745 41.035 5.370 1.00 20.96 32 ILE B O 1
ATOM 9115 N N . GLU C 3 33 ? -17.258 41.951 7.372 1.00 22.45 33 GLU B N 1
ATOM 9116 C CA . GLU C 3 33 ? -16.075 42.627 6.844 1.00 22.45 33 GLU B CA 1
ATOM 9117 C C . GLU C 3 33 ? -15.066 41.627 6.289 1.00 22.45 33 GLU B C 1
ATOM 9118 O O . GLU C 3 33 ? -14.458 41.868 5.241 1.00 22.45 33 GLU B O 1
ATOM 9124 N N . ARG C 3 34 ? -14.872 40.505 6.984 1.00 18.74 34 ARG B N 1
ATOM 9125 C CA . ARG C 3 34 ? -13.940 39.484 6.514 1.00 18.74 34 ARG B CA 1
ATOM 9126 C C . ARG C 3 34 ? -14.453 38.800 5.255 1.00 18.74 34 ARG B C 1
ATOM 9127 O O . ARG C 3 34 ? -13.679 38.537 4.326 1.00 18.74 34 ARG B O 1
ATOM 9135 N N . LEU C 3 35 ? -15.751 38.493 5.207 1.00 19.90 35 LEU B N 1
ATOM 9136 C CA . LEU C 3 35 ? -16.304 37.804 4.044 1.00 19.90 35 LEU B CA 1
ATOM 9137 C C . LEU C 3 35 ? -16.237 38.677 2.798 1.00 19.90 35 LEU B C 1
ATOM 9138 O O . LEU C 3 35 ? -16.059 38.169 1.686 1.00 19.90 35 LEU B O 1
ATOM 9143 N N . GLU C 3 36 ? -16.385 39.992 2.959 1.00 21.38 36 GLU B N 1
ATOM 9144 C CA . GLU C 3 36 ? -16.329 40.872 1.796 1.00 21.38 36 GLU B CA 1
ATOM 9145 C C . GLU C 3 36 ? -14.921 40.937 1.209 1.00 21.38 36 GLU B C 1
ATOM 9146 O O . GLU C 3 36 ? -14.743 41.311 0.044 1.00 21.38 36 GLU B O 1
ATOM 9152 N N . GLY C 3 37 ? -13.908 40.575 1.999 1.00 20.97 37 GLY B N 1
ATOM 9153 C CA . GLY C 3 37 ? -12.534 40.659 1.532 1.00 20.97 37 GLY B CA 1
ATOM 9154 C C . GLY C 3 37 ? -12.064 39.469 0.721 1.00 20.97 37 GLY B C 1
ATOM 9155 O O . GLY C 3 37 ? -10.987 39.531 0.120 1.00 20.97 37 GLY B O 1
ATOM 9156 N N . GLN C 3 38 ? -12.836 38.386 0.691 1.00 23.27 38 GLN B N 1
ATOM 9157 C CA . GLN C 3 38 ? -12.411 37.178 -0.000 1.00 23.27 38 GLN B CA 1
ATOM 9158 C C . GLN C 3 38 ? -12.738 37.257 -1.492 1.00 23.27 38 GLN B C 1
ATOM 9159 O O . GLN C 3 38 ? -13.323 38.225 -1.982 1.00 23.27 38 GLN B O 1
ATOM 9165 N N . GLU C 3 39 ? -12.340 36.208 -2.218 1.00 24.52 39 GLU B N 1
ATOM 9166 C CA . GLU C 3 39 ? -12.394 36.255 -3.676 1.00 24.52 39 GLU B CA 1
ATOM 9167 C C . GLU C 3 39 ? -13.816 36.110 -4.205 1.00 24.52 39 GLU B C 1
ATOM 9168 O O . GLU C 3 39 ? -14.165 36.709 -5.228 1.00 24.52 39 GLU B O 1
ATOM 9174 N N . PHE C 3 40 ? -14.652 35.321 -3.532 1.00 20.40 40 PHE B N 1
ATOM 9175 C CA . PHE C 3 40 ? -15.987 35.042 -4.042 1.00 20.40 40 PHE B CA 1
ATOM 9176 C C . PHE C 3 40 ? -16.940 36.182 -3.707 1.00 20.40 40 PHE B C 1
ATOM 9177 O O . PHE C 3 40 ? -17.055 36.586 -2.547 1.00 20.40 40 PHE B O 1
ATOM 9185 N N . VAL C 3 41 ? -17.628 36.686 -4.721 1.00 21.37 41 VAL B N 1
ATOM 9186 C CA . VAL C 3 41 ? -18.579 37.784 -4.584 1.00 21.37 41 VAL B CA 1
ATOM 9187 C C . VAL C 3 41 ? -19.966 37.263 -4.951 1.00 21.37 41 VAL B C 1
ATOM 9188 O O . VAL C 3 41 ? -20.167 36.790 -6.078 1.00 21.37 41 VAL B O 1
ATOM 9192 N N . PRO C 3 42 ? -20.934 37.300 -4.042 1.00 21.42 42 PRO B N 1
ATOM 9193 C CA . PRO C 3 42 ? -22.279 36.817 -4.368 1.00 21.42 42 PRO B CA 1
ATOM 9194 C C . PRO C 3 42 ? -23.001 37.767 -5.310 1.00 21.42 42 PRO B C 1
ATOM 9195 O O . PRO C 3 42 ? -22.526 38.853 -5.643 1.00 21.42 42 PRO B O 1
ATOM 9199 N N . TRP C 3 43 ? -24.185 37.334 -5.743 1.00 20.59 43 TRP B N 1
ATOM 9200 C CA . TRP C 3 43 ? -24.968 38.135 -6.675 1.00 20.59 43 TRP B CA 1
ATOM 9201 C C . TRP C 3 43 ? -25.600 39.350 -6.015 1.00 20.59 43 TRP B C 1
ATOM 9202 O O . TRP C 3 43 ? -25.886 40.333 -6.707 1.00 20.59 43 TRP B O 1
ATOM 9213 N N . PHE C 3 44 ? -25.830 39.316 -4.700 1.00 21.56 44 PHE B N 1
ATOM 9214 C CA . PHE C 3 44 ? -26.553 40.416 -4.078 1.00 21.56 44 PHE B CA 1
ATOM 9215 C C . PHE C 3 44 ? -25.670 41.622 -3.793 1.00 21.56 44 PHE B C 1
ATOM 9216 O O . PHE C 3 44 ? -26.168 42.614 -3.256 1.00 21.56 44 PHE B O 1
ATOM 9224 N N . LEU C 3 45 ? -24.385 41.568 -4.135 1.00 21.46 45 LEU B N 1
ATOM 9225 C CA . LEU C 3 45 ? -23.504 42.719 -4.012 1.00 21.46 45 LEU B CA 1
ATOM 9226 C C . LEU C 3 45 ? -23.399 43.513 -5.304 1.00 21.46 45 LEU B C 1
ATOM 9227 O O . LEU C 3 45 ? -22.632 44.478 -5.365 1.00 21.46 45 LEU B O 1
ATOM 9232 N N . LEU C 3 46 ? -24.141 43.127 -6.336 1.00 26.58 46 LEU B N 1
ATOM 9233 C CA . LEU C 3 46 ? -24.142 43.885 -7.575 1.00 26.58 46 LEU B CA 1
ATOM 9234 C C . LEU C 3 46 ? -24.925 45.182 -7.402 1.00 26.58 46 LEU B C 1
ATOM 9235 O O . LEU C 3 46 ? -26.038 45.198 -6.870 1.00 26.58 46 LEU B O 1
ATOM 9240 N N . SER C 3 47 ? -24.332 46.276 -7.869 1.00 28.42 47 SER B N 1
ATOM 9241 C CA . SER C 3 47 ? -24.923 47.597 -7.697 1.00 28.42 47 SER B CA 1
ATOM 9242 C C . SER C 3 47 ? -25.934 47.895 -8.793 1.00 28.42 47 SER B C 1
ATOM 9243 O O . SER C 3 47 ? -26.342 46.997 -9.536 1.00 28.42 47 SER B O 1
ATOM 9246 N N . GLU C 3 48 ? -26.353 49.152 -8.887 1.00 35.08 48 GLU B N 1
ATOM 9247 C CA . GLU C 3 48 ? -27.220 49.616 -9.957 1.00 35.08 48 GLU B CA 1
ATOM 9248 C C . GLU C 3 48 ? -26.403 50.472 -10.912 1.00 35.08 48 GLU B C 1
ATOM 9249 O O . GLU C 3 48 ? -25.208 50.699 -10.704 1.00 35.08 48 GLU B O 1
ATOM 9255 N N . ASN C 3 49 ? -27.055 50.943 -11.971 1.00 36.36 49 ASN B N 1
ATOM 9256 C CA . ASN C 3 49 ? -26.370 51.780 -12.946 1.00 36.36 49 ASN B CA 1
ATOM 9257 C C . ASN C 3 49 ? -25.935 53.095 -12.313 1.00 36.36 49 ASN B C 1
ATOM 9258 O O . ASN C 3 49 ? -26.750 53.829 -11.751 1.00 36.36 49 ASN B O 1
ATOM 9263 N N . ASN C 3 50 ? -24.641 53.382 -12.406 1.00 33.76 50 ASN B N 1
ATOM 9264 C CA . ASN C 3 50 ? -24.061 54.599 -11.864 1.00 33.76 50 ASN B CA 1
ATOM 9265 C C . ASN C 3 50 ? -23.369 55.360 -12.984 1.00 33.76 50 ASN B C 1
ATOM 9266 O O . ASN C 3 50 ? -22.697 54.767 -13.830 1.00 33.76 50 ASN B O 1
ATOM 9271 N N . PHE C 3 51 ? -23.532 56.679 -12.982 1.00 34.95 51 PHE B N 1
ATOM 9272 C CA . PHE C 3 51 ? -22.980 57.524 -14.030 1.00 34.95 51 PHE B CA 1
ATOM 9273 C C . PHE C 3 51 ? -21.972 58.499 -13.441 1.00 34.95 51 PHE B C 1
ATOM 9274 O O . PHE C 3 51 ? -22.117 58.961 -12.306 1.00 34.95 51 PHE B O 1
ATOM 9282 N N . PHE C 3 52 ? -20.943 58.803 -14.230 1.00 37.19 52 PHE B N 1
ATOM 9283 C CA . PHE C 3 52 ? -19.863 59.692 -13.828 1.00 37.19 52 PHE B CA 1
ATOM 9284 C C . PHE C 3 52 ? -19.698 60.783 -14.871 1.00 37.19 52 PHE B C 1
ATOM 9285 O O . PHE C 3 52 ? -19.663 60.497 -16.072 1.00 37.19 52 PHE B O 1
ATOM 9293 N N . GLU C 3 53 ? -19.595 62.028 -14.415 1.00 41.22 53 GLU B N 1
ATOM 9294 C CA . GLU C 3 53 ? -19.346 63.173 -15.281 1.00 41.22 53 GLU B CA 1
ATOM 9295 C C . GLU C 3 53 ? -17.927 63.673 -15.055 1.00 41.22 53 GLU B C 1
ATOM 9296 O O . GLU C 3 53 ? -17.516 63.890 -13.911 1.00 41.22 53 GLU B O 1
ATOM 9302 N N . GLY C 3 54 ? -17.258 63.960 -16.150 1.00 43.70 54 GLY B N 1
ATOM 9303 C CA . GLY C 3 54 ? -15.896 64.377 -16.038 1.00 43.70 54 GLY B CA 1
ATOM 9304 C C . GLY C 3 54 ? -15.473 65.499 -16.909 1.00 43.70 54 GLY B C 1
ATOM 9305 O O . GLY C 3 54 ? -15.990 65.671 -17.994 1.00 43.70 54 GLY B O 1
ATOM 9306 N N . THR C 3 55 ? -14.516 66.268 -16.428 1.00 52.80 55 THR B N 1
ATOM 9307 C CA . THR C 3 55 ? -14.015 67.393 -17.168 1.00 52.80 55 THR B CA 1
ATOM 9308 C C . THR C 3 55 ? -13.110 67.046 -18.308 1.00 52.80 55 THR B C 1
ATOM 9309 O O . THR C 3 55 ? -12.509 65.989 -18.335 1.00 52.80 55 THR B O 1
ATOM 9313 N N . ALA C 3 56 ? -13.007 67.956 -19.256 1.00 52.72 56 ALA B N 1
ATOM 9314 C CA . ALA C 3 56 ? -12.182 67.739 -20.401 1.00 52.72 56 ALA B CA 1
ATOM 9315 C C . ALA C 3 56 ? -10.746 67.733 -20.015 1.00 52.72 56 ALA B C 1
ATOM 9316 O O . ALA C 3 56 ? -10.401 68.429 -19.085 1.00 52.72 56 ALA B O 1
ATOM 9318 N N . GLN C 3 57 ? -9.924 66.933 -20.684 1.00 52.62 57 GLN B N 1
ATOM 9319 C CA . GLN C 3 57 ? -8.489 66.852 -20.438 1.00 52.62 57 GLN B CA 1
ATOM 9320 C C . GLN C 3 57 ? -8.031 65.974 -19.312 1.00 52.62 57 GLN B C 1
ATOM 9321 O O . GLN C 3 57 ? -6.842 65.814 -19.117 1.00 52.62 57 GLN B O 1
ATOM 9327 N N . GLU C 3 58 ? -8.943 65.334 -18.602 1.00 44.22 58 GLU B N 1
ATOM 9328 C CA . GLU C 3 58 ? -8.541 64.379 -17.584 1.00 44.22 58 GLU B CA 1
ATOM 9329 C C . GLU C 3 58 ? -8.973 63.049 -18.074 1.00 44.22 58 GLU B C 1
ATOM 9330 O O . GLU C 3 58 ? -10.151 62.823 -18.249 1.00 44.22 58 GLU B O 1
ATOM 9336 N N . ASN C 3 59 ? -8.029 62.148 -18.287 1.00 39.30 59 ASN B N 1
ATOM 9337 C CA . ASN C 3 59 ? -8.369 60.816 -18.705 1.00 39.30 59 ASN B CA 1
ATOM 9338 C C . ASN C 3 59 ? -8.629 59.930 -17.506 1.00 39.30 59 ASN B C 1
ATOM 9339 O O . ASN C 3 59 ? -9.242 58.901 -17.647 1.00 39.30 59 ASN B O 1
ATOM 9344 N N . ARG C 3 60 ? -8.205 60.327 -16.323 1.00 34.77 60 ARG B N 1
ATOM 9345 C CA . ARG C 3 60 ? -8.358 59.479 -15.169 1.00 34.77 60 ARG B CA 1
ATOM 9346 C C . ARG C 3 60 ? -9.679 59.636 -14.487 1.00 34.77 60 ARG B C 1
ATOM 9347 O O . ARG C 3 60 ? -10.058 60.733 -14.143 1.00 34.77 60 ARG B O 1
ATOM 9355 N N . ILE C 3 61 ? -10.392 58.544 -14.275 1.00 30.20 61 ILE B N 1
ATOM 9356 C CA . ILE C 3 61 ? -11.693 58.579 -13.660 1.00 30.20 61 ILE B CA 1
ATOM 9357 C C . ILE C 3 61 ? -11.546 57.790 -12.425 1.00 30.20 61 ILE B C 1
ATOM 9358 O O . ILE C 3 61 ? -11.136 56.670 -12.464 1.00 30.20 61 ILE B O 1
ATOM 9363 N N . PRO C 3 62 ? -11.887 58.378 -11.275 1.00 29.92 62 PRO B N 1
ATOM 9364 C CA . PRO C 3 62 ? -11.619 57.579 -10.097 1.00 29.92 62 PRO B CA 1
ATOM 9365 C C . PRO C 3 62 ? -12.510 56.378 -9.960 1.00 29.92 62 PRO B C 1
ATOM 9366 O O . PRO C 3 62 ? -13.601 56.383 -10.470 1.00 29.92 62 PRO B O 1
ATOM 9370 N N . VAL C 3 63 ? -12.066 55.355 -9.255 1.00 30.09 63 VAL B N 1
ATOM 9371 C CA . VAL C 3 63 ? -12.856 54.148 -9.067 1.00 30.09 63 VAL B CA 1
ATOM 9372 C C . VAL C 3 63 ? -14.025 54.442 -8.149 1.00 30.09 63 VAL B C 1
ATOM 9373 O O . VAL C 3 63 ? -13.931 55.288 -7.289 1.00 30.09 63 VAL B O 1
ATOM 9377 N N . PRO C 3 64 ? -15.145 53.752 -8.330 1.00 31.20 64 PRO B N 1
ATOM 9378 C CA . PRO C 3 64 ? -16.326 54.030 -7.539 1.00 31.20 64 PRO B CA 1
ATOM 9379 C C . PRO C 3 64 ? -16.048 53.705 -6.113 1.00 31.20 64 PRO B C 1
ATOM 9380 O O . PRO C 3 64 ? -15.103 52.997 -5.863 1.00 31.20 64 PRO B O 1
ATOM 9384 N N . ARG C 3 65 ? -16.834 54.171 -5.157 1.00 32.69 65 ARG B N 1
ATOM 9385 C CA . ARG C 3 65 ? -16.450 54.006 -3.757 1.00 32.69 65 ARG B CA 1
ATOM 9386 C C . ARG C 3 65 ? -16.206 52.637 -3.194 1.00 32.69 65 ARG B C 1
ATOM 9387 O O . ARG C 3 65 ? -15.173 52.436 -2.591 1.00 32.69 65 ARG B O 1
ATOM 9395 N N . GLY C 3 66 ? -17.056 51.667 -3.423 1.00 26.66 66 GLY B N 1
ATOM 9396 C CA . GLY C 3 66 ? -16.865 50.375 -2.788 1.00 26.66 66 GLY B CA 1
ATOM 9397 C C . GLY C 3 66 ? -16.432 49.336 -3.765 1.00 26.66 66 GLY B C 1
ATOM 9398 O O . GLY C 3 66 ? -16.632 48.174 -3.520 1.00 26.66 66 GLY B O 1
ATOM 9399 N N . PHE C 3 67 ? -15.814 49.730 -4.861 1.00 23.76 67 PHE B N 1
ATOM 9400 C CA . PHE C 3 67 ? -15.463 48.804 -5.920 1.00 23.76 67 PHE B CA 1
ATOM 9401 C C . PHE C 3 67 ? -14.745 47.573 -5.512 1.00 23.76 67 PHE B C 1
ATOM 9402 O O . PHE C 3 67 ? -13.657 47.664 -4.996 1.00 23.76 67 PHE B O 1
ATOM 9410 N N . ILE C 3 68 ? -15.324 46.404 -5.734 1.00 24.27 68 ILE B N 1
ATOM 9411 C CA . ILE C 3 68 ? -14.588 45.199 -5.484 1.00 24.27 68 ILE B CA 1
ATOM 9412 C C . ILE C 3 68 ? -14.045 44.685 -6.784 1.00 24.27 68 ILE B C 1
ATOM 9413 O O . ILE C 3 68 ? -12.872 44.439 -6.878 1.00 24.27 68 ILE B O 1
ATOM 9418 N N . ARG C 3 69 ? -14.867 44.561 -7.808 1.00 28.62 69 ARG B N 1
ATOM 9419 C CA . ARG C 3 69 ? -14.444 44.070 -9.108 1.00 28.62 69 ARG B CA 1
ATOM 9420 C C . ARG C 3 69 ? -15.509 44.580 -9.979 1.00 28.62 69 ARG B C 1
ATOM 9421 O O . ARG C 3 69 ? -16.507 45.032 -9.490 1.00 28.62 69 ARG B O 1
ATOM 9429 N N . GLU C 3 70 ? -15.348 44.506 -11.275 1.00 33.84 70 GLU B N 1
ATOM 9430 C CA . GLU C 3 70 ? -16.416 44.897 -12.151 1.00 33.84 70 GLU B CA 1
ATOM 9431 C C . GLU C 3 70 ? -17.300 43.710 -12.456 1.00 33.84 70 GLU B C 1
ATOM 9432 O O . GLU C 3 70 ? -17.015 42.626 -12.015 1.00 33.84 70 GLU B O 1
ATOM 9438 N N . TYR C 3 71 ? -18.378 43.901 -13.196 1.00 34.59 71 TYR B N 1
ATOM 9439 C CA . TYR C 3 71 ? -19.288 42.818 -13.492 1.00 34.59 71 TYR B CA 1
ATOM 9440 C C . TYR C 3 71 ? -18.993 42.400 -14.869 1.00 34.59 71 TYR B C 1
ATOM 9441 O O . TYR C 3 71 ? -19.036 43.201 -15.768 1.00 34.59 71 TYR B O 1
ATOM 9450 N N . GLU C 3 72 ? -18.720 41.134 -15.065 1.00 43.76 72 GLU B N 1
ATOM 9451 C CA . GLU C 3 72 ? -18.327 40.676 -16.356 1.00 43.76 72 GLU B CA 1
ATOM 9452 C C . GLU C 3 72 ? -19.386 40.804 -17.379 1.00 43.76 72 GLU B C 1
ATOM 9453 O O . GLU C 3 72 ? -19.115 41.336 -18.440 1.00 43.76 72 GLU B O 1
ATOM 9459 N N . GLU C 3 73 ? -20.583 40.320 -17.124 1.00 44.42 73 GLU B N 1
ATOM 9460 C CA . GLU C 3 73 ? -21.571 40.516 -18.135 1.00 44.42 73 GLU B CA 1
ATOM 9461 C C . GLU C 3 73 ? -22.071 41.915 -18.062 1.00 44.42 73 GLU B C 1
ATOM 9462 O O . GLU C 3 73 ? -23.234 42.117 -17.854 1.00 44.42 73 GLU B O 1
ATOM 9468 N N . GLY C 3 74 ? -21.192 42.886 -18.245 1.00 41.18 74 GLY B N 1
ATOM 9469 C CA . GLY C 3 74 ? -21.568 44.284 -18.218 1.00 41.18 74 GLY B CA 1
ATOM 9470 C C . GLY C 3 74 ? -20.471 45.044 -18.901 1.00 41.18 74 GLY B C 1
ATOM 9471 O O . GLY C 3 74 ? -19.585 44.408 -19.446 1.00 41.18 74 GLY B O 1
ATOM 9472 N N . SER C 3 75 ? -20.516 46.369 -18.917 1.00 37.96 75 SER B N 1
ATOM 9473 C CA . SER C 3 75 ? -19.525 47.151 -19.640 1.00 37.96 75 SER B CA 1
ATOM 9474 C C . SER C 3 75 ? -19.490 48.584 -19.212 1.00 37.96 75 SER B C 1
ATOM 9475 O O . SER C 3 75 ? -20.370 48.991 -18.490 1.00 37.96 75 SER B O 1
ATOM 9478 N N . LEU C 3 76 ? -18.496 49.364 -19.634 1.00 31.65 76 LEU B N 1
ATOM 9479 C CA . LEU C 3 76 ? -18.491 50.790 -19.342 1.00 31.65 76 LEU B CA 1
ATOM 9480 C C . LEU C 3 76 ? -19.021 51.397 -20.582 1.00 31.65 76 LEU B C 1
ATOM 9481 O O . LEU C 3 76 ? -18.458 51.190 -21.625 1.00 31.65 76 LEU B O 1
ATOM 9486 N N . TYR C 3 77 ? -20.083 52.168 -20.498 1.00 32.20 77 TYR B N 1
ATOM 9487 C CA . TYR C 3 77 ? -20.752 52.659 -21.664 1.00 32.20 77 TYR B CA 1
ATOM 9488 C C . TYR C 3 77 ? -20.688 54.147 -21.689 1.00 32.20 77 TYR B C 1
ATOM 9489 O O . TYR C 3 77 ? -20.907 54.758 -20.676 1.00 32.20 77 TYR B O 1
ATOM 9498 N N . LEU C 3 78 ? -20.375 54.741 -22.830 1.00 33.10 78 LEU B N 1
ATOM 9499 C CA . LEU C 3 78 ? -20.300 56.178 -22.960 1.00 33.10 78 LEU B CA 1
ATOM 9500 C C . LEU C 3 78 ? -21.657 56.641 -23.375 1.00 33.10 78 LEU B C 1
ATOM 9501 O O . LEU C 3 78 ? -22.093 56.262 -24.438 1.00 33.10 78 LEU B O 1
ATOM 9506 N N . ARG C 3 79 ? -22.341 57.470 -22.599 1.00 33.82 79 ARG B N 1
ATOM 9507 C CA . ARG C 3 79 ? -23.617 57.964 -23.076 1.00 33.82 79 ARG B CA 1
ATOM 9508 C C . ARG C 3 79 ? -23.485 59.322 -23.676 1.00 33.82 79 ARG B C 1
ATOM 9509 O O . ARG C 3 79 ? -23.095 60.257 -23.005 1.00 33.82 79 ARG B O 1
ATOM 9517 N N . ARG C 3 80 ? -23.809 59.446 -24.946 1.00 36.30 80 ARG B N 1
ATOM 9518 C CA . ARG C 3 80 ? -23.648 60.700 -25.611 1.00 36.30 80 ARG B CA 1
ATOM 9519 C C . ARG C 3 80 ? -24.822 61.542 -25.251 1.00 36.30 80 ARG B C 1
ATOM 9520 O O . ARG C 3 80 ? -25.785 61.044 -24.702 1.00 36.30 80 ARG B O 1
ATOM 9528 N N . VAL C 3 81 ? -24.777 62.826 -25.563 1.00 36.22 81 VAL B N 1
ATOM 9529 C CA . VAL C 3 81 ? -25.845 63.714 -25.148 1.00 36.22 81 VAL B CA 1
ATOM 9530 C C . VAL C 3 81 ? -27.193 63.331 -25.709 1.00 36.22 81 VAL B C 1
ATOM 9531 O O . VAL C 3 81 ? -28.206 63.499 -25.050 1.00 36.22 81 VAL B O 1
ATOM 9535 N N . ALA C 3 82 ? -27.227 62.821 -26.924 1.00 37.69 82 ALA B N 1
ATOM 9536 C CA . ALA C 3 82 ? -28.471 62.467 -27.582 1.00 37.69 82 ALA B CA 1
ATOM 9537 C C . ALA C 3 82 ? -29.137 61.256 -26.991 1.00 37.69 82 ALA B C 1
ATOM 9538 O O . ALA C 3 82 ? -30.243 60.915 -27.369 1.00 37.69 82 ALA B O 1
ATOM 9540 N N . GLY C 3 83 ? -28.455 60.566 -26.100 1.00 39.40 83 GLY B N 1
ATOM 9541 C CA . GLY C 3 83 ? -28.985 59.357 -25.508 1.00 39.40 83 GLY B CA 1
ATOM 9542 C C . GLY C 3 83 ? -28.391 58.095 -26.083 1.00 39.40 83 GLY B C 1
ATOM 9543 O O . GLY C 3 83 ? -28.557 57.037 -25.497 1.00 39.40 83 GLY B O 1
ATOM 9544 N N . THR C 3 84 ? -27.687 58.186 -27.200 1.00 37.47 84 THR B N 1
ATOM 9545 C CA . THR C 3 84 ? -27.022 57.036 -27.791 1.00 37.47 84 THR B CA 1
ATOM 9546 C C . THR C 3 84 ? -25.737 56.709 -27.066 1.00 37.47 84 THR B C 1
ATOM 9547 O O . THR C 3 84 ? -25.244 57.519 -26.313 1.00 37.47 84 THR B O 1
ATOM 9551 N N . GLY C 3 85 ? -25.194 55.523 -27.269 1.00 36.10 85 GLY B N 1
ATOM 9552 C CA . GLY C 3 85 ? -23.936 55.175 -26.649 1.00 36.10 85 GLY B CA 1
ATOM 9553 C C . GLY C 3 85 ? -23.097 54.097 -27.282 1.00 36.10 85 GLY B C 1
ATOM 9554 O O . GLY C 3 85 ? -23.549 53.439 -28.200 1.00 36.10 85 GLY B O 1
ATOM 9555 N N . LYS C 3 86 ? -21.875 53.915 -26.806 1.00 33.41 86 LYS B N 1
ATOM 9556 C CA . LYS C 3 86 ? -20.977 52.923 -27.330 1.00 33.41 86 LYS B CA 1
ATOM 9557 C C . LYS C 3 86 ? -20.379 52.278 -26.127 1.00 33.41 86 LYS B C 1
ATOM 9558 O O . LYS C 3 86 ? -20.312 52.887 -25.093 1.00 33.41 86 LYS B O 1
ATOM 9564 N N . CYS C 3 87 ? -19.932 51.040 -26.237 1.00 35.77 87 CYS B N 1
ATOM 9565 C CA . CYS C 3 87 ? -19.309 50.345 -25.136 1.00 35.77 87 CYS B CA 1
ATOM 9566 C C . CYS C 3 87 ? -17.819 50.396 -25.227 1.00 35.77 87 CYS B C 1
ATOM 9567 O O . CYS C 3 87 ? -17.260 49.890 -26.177 1.00 35.77 87 CYS B O 1
ATOM 9570 N N . LEU C 3 88 ? -17.160 50.971 -24.230 1.00 30.76 88 LEU B N 1
ATOM 9571 C CA . LEU C 3 88 ? -15.717 51.122 -24.236 1.00 30.76 88 LEU B CA 1
ATOM 9572 C C . LEU C 3 88 ? -15.000 49.782 -24.034 1.00 30.76 88 LEU B C 1
ATOM 9573 O O . LEU C 3 88 ? -15.534 48.938 -23.360 1.00 30.76 88 LEU B O 1
ATOM 9578 N N . ILE C 3 89 ? -13.808 49.571 -24.587 1.00 30.84 89 ILE B N 1
ATOM 9579 C CA . ILE C 3 89 ? -13.117 48.278 -24.540 1.00 30.84 89 ILE B CA 1
ATOM 9580 C C . ILE C 3 89 ? -11.855 48.231 -23.685 1.00 30.84 89 ILE B C 1
ATOM 9581 O O . ILE C 3 89 ? -11.010 49.068 -23.809 1.00 30.84 89 ILE B O 1
ATOM 9586 N N . LYS C 3 90 ? -11.687 47.233 -22.839 1.00 34.03 90 LYS B N 1
ATOM 9587 C CA . LYS C 3 90 ? -10.561 47.191 -21.917 1.00 34.03 90 LYS B CA 1
ATOM 9588 C C . LYS C 3 90 ? -9.346 46.540 -22.443 1.00 34.03 90 LYS B C 1
ATOM 9589 O O . LYS C 3 90 ? -9.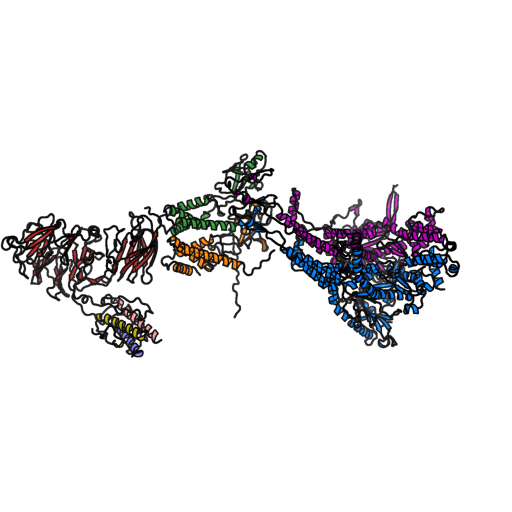416 45.457 -22.985 1.00 34.03 90 LYS B O 1
ATOM 9595 N N . LYS C 3 91 ? -8.207 47.178 -22.276 1.00 34.58 91 LYS B N 1
ATOM 9596 C CA . LYS C 3 91 ? -6.948 46.660 -22.767 1.00 34.58 91 LYS B CA 1
ATOM 9597 C C . LYS C 3 91 ? -5.945 47.006 -21.700 1.00 34.58 91 LYS B C 1
ATOM 9598 O O . LYS C 3 91 ? -6.296 47.686 -20.772 1.00 34.58 91 LYS B O 1
ATOM 9604 N N . SER C 3 92 ? -4.739 46.472 -21.741 1.00 37.96 92 SER B N 1
ATOM 9605 C CA . SER C 3 92 ? -3.696 46.834 -20.802 1.00 37.96 92 SER B CA 1
ATOM 9606 C C . SER C 3 92 ? -3.047 48.112 -21.181 1.00 37.96 92 SER B C 1
ATOM 9607 O O . SER C 3 92 ? -3.068 48.465 -22.323 1.00 37.96 92 SER B O 1
ATOM 9610 N N . GLN C 3 93 ? -2.411 48.807 -20.262 1.00 37.53 93 GLN B N 1
ATOM 9611 C CA . GLN C 3 93 ? -1.871 50.122 -20.559 1.00 37.53 93 GLN B CA 1
ATOM 9612 C C . GLN C 3 93 ? -0.806 50.196 -21.595 1.00 37.53 93 GLN B C 1
ATOM 9613 O O . GLN C 3 93 ? -0.742 51.140 -22.346 1.00 37.53 93 GLN B O 1
ATOM 9619 N N . ASP C 3 94 ? 0.072 49.228 -21.619 1.00 37.26 94 ASP B N 1
ATOM 9620 C CA . ASP C 3 94 ? 1.089 49.180 -22.614 1.00 37.26 94 ASP B CA 1
ATOM 9621 C C . ASP C 3 94 ? 0.396 49.195 -23.921 1.00 37.26 94 ASP B C 1
ATOM 9622 O O . ASP C 3 94 ? 0.795 49.905 -24.819 1.00 37.26 94 ASP B O 1
ATOM 9627 N N . GLN C 3 95 ? -0.669 48.433 -24.056 1.00 37.93 95 GLN B N 1
ATOM 9628 C CA . GLN C 3 95 ? -1.328 48.317 -25.335 1.00 37.93 95 GLN B CA 1
ATOM 9629 C C . GLN C 3 95 ? -2.007 49.580 -25.790 1.00 37.93 95 GLN B C 1
ATOM 9630 O O . GLN C 3 95 ? -2.277 49.725 -26.960 1.00 37.93 95 GLN B O 1
ATOM 9636 N N . LEU C 3 96 ? -2.218 50.535 -24.902 1.00 37.52 96 LEU B N 1
ATOM 9637 C CA . LEU C 3 96 ? -2.971 51.732 -25.233 1.00 37.52 96 LEU B CA 1
ATOM 9638 C C . LEU C 3 96 ? -2.156 52.958 -25.296 1.00 37.52 96 LEU B C 1
ATOM 9639 O O . LEU C 3 96 ? -2.674 54.025 -25.115 1.00 37.52 96 LEU B O 1
ATOM 9644 N N . LEU C 3 97 ? -0.877 52.841 -25.562 1.00 40.30 97 LEU B N 1
ATOM 9645 C CA . LEU C 3 97 ? -0.074 54.047 -25.725 1.00 40.30 97 LEU B CA 1
ATOM 9646 C C . LEU C 3 97 ? 0.036 54.604 -27.138 1.00 40.30 97 LEU B C 1
ATOM 9647 O O . LEU C 3 97 ? 0.481 55.722 -27.332 1.00 40.30 97 LEU B O 1
ATOM 9652 N N . LYS C 3 98 ? -0.390 53.847 -28.125 1.00 41.24 98 LYS B N 1
ATOM 9653 C CA . LYS C 3 98 ? -0.385 54.313 -29.491 1.00 41.24 98 LYS B CA 1
ATOM 9654 C C . LYS C 3 98 ? -1.294 55.469 -29.567 1.00 41.24 98 LYS B C 1
ATOM 9655 O O . LYS C 3 98 ? -1.009 56.436 -30.234 1.00 41.24 98 LYS B O 1
ATOM 9661 N N . TYR C 3 99 ? -2.384 55.408 -28.842 1.00 41.18 99 TYR B N 1
ATOM 9662 C CA . TYR C 3 99 ? -3.412 56.414 -28.935 1.00 41.18 99 TYR B CA 1
ATOM 9663 C C . TYR C 3 99 ? -3.122 57.782 -28.410 1.00 41.18 99 TYR B C 1
ATOM 9664 O O . TYR C 3 99 ? -3.940 58.657 -28.578 1.00 41.18 99 TYR B O 1
ATOM 9673 N N . GLU C 3 100 ? -2.017 57.998 -27.719 1.00 49.53 100 GLU B N 1
ATOM 9674 C CA . GLU C 3 100 ? -1.847 59.313 -27.135 1.00 49.53 100 GLU B CA 1
ATOM 9675 C C . GLU C 3 100 ? -1.827 60.321 -28.226 1.00 49.53 100 GLU B C 1
ATOM 9676 O O . GLU C 3 100 ? -1.007 60.250 -29.124 1.00 49.53 100 GLU B O 1
ATOM 9682 N N . GLY C 3 101 ? -2.722 61.286 -28.141 1.00 54.52 101 GLY B N 1
ATOM 9683 C CA . GLY C 3 101 ? -2.808 62.322 -29.146 1.00 54.52 101 GLY B CA 1
ATOM 9684 C C . GLY C 3 101 ? -3.705 62.103 -30.359 1.00 54.52 101 GLY B C 1
ATOM 9685 O O . GLY C 3 101 ? -4.055 63.063 -31.031 1.00 54.52 101 GLY B O 1
ATOM 9686 N N . MET C 3 102 ? -4.135 60.880 -30.622 1.00 56.21 102 MET B N 1
ATOM 9687 C CA . MET C 3 102 ? -5.034 60.648 -31.724 1.00 56.21 102 MET B CA 1
ATOM 9688 C C . MET C 3 102 ? -6.242 61.247 -31.138 1.00 56.21 102 MET B C 1
ATOM 9689 O O . MET C 3 102 ? -6.418 61.161 -29.930 1.00 56.21 102 MET B O 1
ATOM 9694 N N . THR C 3 103 ? -7.112 61.846 -31.937 1.00 59.97 103 THR B N 1
ATOM 9695 C CA . THR C 3 103 ? -8.232 62.564 -31.330 1.00 59.97 103 THR B CA 1
ATOM 9696 C C . THR C 3 103 ? -9.644 62.125 -31.660 1.00 59.97 103 THR B C 1
ATOM 9697 O O . THR C 3 103 ? -9.919 61.691 -32.768 1.00 59.97 103 THR B O 1
ATOM 9701 N N . GLY C 3 104 ? -10.536 62.197 -30.673 1.00 55.70 104 GLY B N 1
ATOM 9702 C CA . GLY C 3 104 ? -11.910 61.753 -30.877 1.00 55.70 104 GLY B CA 1
ATOM 9703 C C . GLY C 3 104 ? -12.694 61.399 -29.628 1.00 55.70 104 GLY B C 1
ATOM 9704 O O . GLY C 3 104 ? -12.351 61.832 -28.539 1.00 55.70 104 GLY B O 1
ATOM 9705 N N . GLU C 3 105 ? -13.774 60.653 -29.787 1.00 45.60 105 GLU B N 1
ATOM 9706 C CA . GLU C 3 105 ? -14.538 60.213 -28.651 1.00 45.60 105 GLU B CA 1
ATOM 9707 C C . GLU C 3 105 ? -13.742 59.136 -28.028 1.00 45.60 105 GLU B C 1
ATOM 9708 O O . GLU C 3 105 ? -12.963 58.480 -28.697 1.00 45.60 105 GLU B O 1
ATOM 9714 N N . PRO C 3 106 ? -13.942 58.922 -26.739 1.00 37.76 106 PRO B N 1
ATOM 9715 C CA . PRO C 3 106 ? -13.239 57.852 -26.071 1.00 37.76 106 PRO B CA 1
ATOM 9716 C C . PRO C 3 106 ? -13.587 56.504 -26.622 1.00 37.76 106 PRO B C 1
ATOM 9717 O O . PRO C 3 106 ? -14.743 56.293 -26.908 1.00 37.76 106 PRO B O 1
ATOM 9721 N N . SER C 3 107 ? -12.637 55.602 -26.800 1.00 31.69 107 SER B N 1
ATOM 9722 C CA . SER C 3 107 ? -12.976 54.257 -27.229 1.00 31.69 107 SER B CA 1
ATOM 9723 C C . SER C 3 107 ? -12.440 53.047 -26.444 1.00 31.69 107 SER B C 1
ATOM 9724 O O . SER C 3 107 ? -12.949 51.958 -26.618 1.00 31.69 107 SER B O 1
ATOM 9727 N N . HIS C 3 108 ? -11.466 53.222 -25.561 1.00 29.81 108 HIS B N 1
ATOM 9728 C CA . HIS C 3 108 ? -10.839 52.107 -24.861 1.00 29.81 108 HIS B CA 1
ATOM 9729 C C . HIS C 3 108 ? -10.504 52.498 -23.459 1.00 29.81 108 HIS B C 1
ATOM 9730 O O . HIS C 3 108 ? -10.586 53.653 -23.140 1.00 29.81 108 HIS B O 1
ATOM 9737 N N . TYR C 3 109 ? -10.163 51.547 -22.600 1.00 32.48 109 TYR B N 1
ATOM 9738 C CA . TYR C 3 109 ? -9.757 51.871 -21.248 1.00 32.48 109 TYR B CA 1
ATOM 9739 C C . TYR C 3 109 ? -8.831 50.938 -20.556 1.00 32.48 109 TYR B C 1
ATOM 9740 O O . TYR C 3 109 ? -8.627 49.847 -21.010 1.00 32.48 109 TYR B O 1
ATOM 9749 N N . SER C 3 110 ? -8.208 51.378 -19.479 1.00 31.48 110 SER B N 1
ATOM 9750 C CA . SER C 3 110 ? -7.379 50.503 -18.672 1.00 31.48 110 SER B CA 1
ATOM 9751 C C . SER C 3 110 ? -7.620 50.725 -17.204 1.00 31.48 110 SER B C 1
ATOM 9752 O O . SER C 3 110 ? -7.861 51.837 -16.810 1.00 31.48 110 SER B O 1
ATOM 9755 N N . LEU C 3 111 ? -7.542 49.706 -16.368 1.00 29.92 111 LEU B N 1
ATOM 9756 C CA . LEU C 3 111 ? -7.658 49.908 -14.932 1.00 29.92 111 LEU B CA 1
ATOM 9757 C C . LEU C 3 111 ? -6.349 49.736 -14.269 1.00 29.92 111 LEU B C 1
ATOM 9758 O O . LEU C 3 111 ? -5.871 48.638 -14.179 1.00 29.92 111 LEU B O 1
ATOM 9763 N N . THR C 3 112 ? -5.785 50.818 -13.755 1.00 62.88 112 THR B N 1
ATOM 9764 C CA . THR C 3 112 ? -4.552 50.780 -13.050 1.00 62.88 112 THR B CA 1
ATOM 9765 C C . THR C 3 112 ? -4.732 51.205 -11.617 1.00 62.88 112 THR B C 1
ATOM 9766 O O . THR C 3 112 ? -4.599 52.364 -11.333 1.00 62.88 112 THR B O 1
ATOM 9770 N N . ASN C 3 113 ? -4.977 50.269 -10.712 1.00 65.81 113 ASN B N 1
ATOM 9771 C CA . ASN C 3 113 ? -5.183 50.554 -9.287 1.00 65.81 113 ASN B CA 1
ATOM 9772 C C . ASN C 3 113 ? -6.414 51.335 -8.992 1.00 65.81 113 ASN B C 1
ATOM 9773 O O . ASN C 3 113 ? -7.483 50.786 -8.968 1.00 65.81 113 ASN B O 1
ATOM 9778 N N . GLN C 3 114 ? -6.289 52.600 -8.685 1.00 64.32 114 GLN B N 1
ATOM 9779 C CA . GLN C 3 114 ? -7.429 53.362 -8.283 1.00 64.32 114 GLN B CA 1
ATOM 9780 C C . GLN C 3 114 ? -8.096 54.118 -9.389 1.00 64.32 114 GLN B C 1
ATOM 9781 O O . GLN C 3 114 ? -9.050 54.830 -9.139 1.00 64.32 114 GLN B O 1
ATOM 9787 N N . TYR C 3 115 ? -7.647 53.962 -10.621 1.00 60.50 115 TYR B N 1
ATOM 9788 C CA . TYR C 3 115 ? -8.163 54.764 -11.701 1.00 60.50 115 TYR B CA 1
ATOM 9789 C C . TYR C 3 115 ? -8.517 54.152 -13.017 1.00 60.50 115 TYR B C 1
ATOM 9790 O O . TYR C 3 115 ? -7.827 53.290 -13.485 1.00 60.50 115 TYR B O 1
ATOM 9799 N N . PHE C 3 116 ? -9.606 54.587 -13.620 1.00 61.46 116 PHE B N 1
ATOM 9800 C CA . PHE C 3 116 ? -9.953 54.199 -14.979 1.00 61.46 116 PHE B CA 1
ATOM 9801 C C . PHE C 3 116 ? -9.415 55.266 -15.919 1.00 61.46 116 PHE B C 1
ATOM 9802 O O . PHE C 3 116 ? -9.590 56.462 -15.666 1.00 61.46 116 PHE B O 1
ATOM 9810 N N . ARG C 3 117 ? -8.759 54.841 -16.994 1.00 66.83 117 ARG B N 1
ATOM 9811 C CA . ARG C 3 117 ? -8.127 55.762 -17.929 1.00 66.83 117 ARG B CA 1
ATOM 9812 C C . ARG C 3 117 ? -8.791 55.658 -19.292 1.00 66.83 117 ARG B C 1
ATOM 9813 O O . ARG C 3 117 ? -8.940 54.559 -19.836 1.00 66.83 117 ARG B O 1
ATOM 9821 N N . ILE C 3 118 ? -9.188 56.804 -19.834 1.00 69.44 118 ILE B N 1
ATOM 9822 C CA . ILE C 3 118 ? -9.733 56.902 -21.183 1.00 69.44 118 ILE B CA 1
ATOM 9823 C C . ILE C 3 118 ? -8.651 57.507 -22.065 1.00 69.44 118 ILE B C 1
ATOM 9824 O O . ILE C 3 118 ? -8.411 58.719 -22.024 1.00 69.44 118 ILE B O 1
ATOM 9829 N N . TYR C 3 119 ? -7.997 56.668 -22.859 1.00 69.86 119 TYR B N 1
ATOM 9830 C CA . TYR C 3 119 ? -6.775 57.070 -23.544 1.00 69.86 119 TYR B CA 1
ATOM 9831 C C . TYR C 3 119 ? -7.046 57.951 -24.760 1.00 69.86 119 TYR B C 1
ATOM 9832 O O . TYR C 3 119 ? -6.280 58.891 -25.008 1.00 69.86 119 TYR B O 1
ATOM 9841 N N . PRO C 3 120 ? -8.101 57.700 -25.551 1.00 70.29 120 PRO B N 1
ATOM 9842 C CA . PRO C 3 120 ? -8.469 58.747 -26.532 1.00 70.29 120 PRO B CA 1
ATOM 9843 C C . PRO C 3 120 ? -9.010 59.974 -25.803 1.00 70.29 120 PRO B C 1
ATOM 9844 O O . PRO C 3 120 ? -10.212 60.225 -25.721 1.00 70.29 120 PRO B O 1
ATOM 9848 N N . VAL C 3 121 ? -8.076 60.744 -25.248 1.00 70.94 121 VAL B N 1
ATOM 9849 C CA . VAL C 3 121 ? -8.338 61.841 -24.315 1.00 70.94 121 VAL B CA 1
ATOM 9850 C C . VAL C 3 121 ? -9.443 62.755 -24.829 1.00 70.94 121 VAL B C 1
ATOM 9851 O O . VAL C 3 121 ? -9.269 63.425 -25.857 1.00 70.94 121 VAL B O 1
ATOM 9855 N N . PRO C 3 122 ? -10.590 62.807 -24.153 1.00 70.24 122 PRO B N 1
ATOM 9856 C CA . PRO C 3 122 ? -11.678 63.677 -24.610 1.00 70.24 122 PRO B CA 1
ATOM 9857 C C . PRO C 3 122 ? -11.285 65.144 -24.535 1.00 70.24 122 PRO B C 1
ATOM 9858 O O . PRO C 3 122 ? -10.570 65.570 -23.626 1.00 70.24 122 PRO B O 1
ATOM 9862 N N . GLN C 3 123 ? -11.766 65.916 -25.506 1.00 73.46 123 GLN B N 1
ATOM 9863 C CA . GLN C 3 123 ? -11.581 67.360 -25.520 1.00 73.46 123 GLN B CA 1
ATOM 9864 C C . GLN C 3 123 ? -12.835 68.098 -25.072 1.00 73.46 123 GLN B C 1
ATOM 9865 O O . GLN C 3 123 ? -12.929 69.316 -25.254 1.00 73.46 123 GLN B O 1
ATOM 9871 N N . GLU C 3 124 ? -13.798 67.386 -24.492 1.00 77.60 124 GLU B N 1
ATOM 9872 C CA . GLU C 3 124 ? -15.053 67.973 -24.051 1.00 77.60 124 GLU B CA 1
ATOM 9873 C C . GLU C 3 124 ? -15.619 67.080 -22.953 1.00 77.60 124 GLU B C 1
ATOM 9874 O O . GLU C 3 124 ? -15.267 65.904 -22.848 1.00 77.60 124 GLU B O 1
ATOM 9880 N N . ASP C 3 125 ? -16.492 67.660 -22.128 1.00 76.34 125 ASP B N 1
ATOM 9881 C CA . ASP C 3 125 ? -17.080 66.919 -21.020 1.00 76.34 125 ASP B CA 1
ATOM 9882 C C . ASP C 3 125 ? -17.839 65.698 -21.526 1.00 76.34 125 ASP B C 1
ATOM 9883 O O . ASP C 3 125 ? -18.495 65.741 -22.570 1.00 76.34 125 ASP B O 1
ATOM 9888 N N . PHE C 3 126 ? -17.743 64.604 -20.776 1.00 69.96 126 PHE B N 1
ATOM 9889 C CA . PHE C 3 126 ? -18.327 63.328 -21.160 1.00 69.96 126 PHE B CA 1
ATOM 9890 C C . PHE C 3 126 ? -19.144 62.764 -20.005 1.00 69.96 126 PHE B C 1
ATOM 9891 O O . PHE C 3 126 ? -19.341 63.411 -18.973 1.00 69.96 126 PHE B O 1
ATOM 9899 N N . LYS C 3 127 ? -19.623 61.535 -20.193 1.00 64.76 127 LYS B N 1
ATOM 9900 C CA . LYS C 3 127 ? -20.446 60.847 -19.207 1.00 64.76 127 LYS B CA 1
ATOM 9901 C C . LYS C 3 127 ? -20.418 59.356 -19.496 1.00 64.76 127 LYS B C 1
ATOM 9902 O O . LYS C 3 127 ? -20.659 58.939 -20.632 1.00 64.76 127 LYS B O 1
ATOM 9908 N N . VAL C 3 128 ? -20.126 58.557 -18.470 1.00 55.70 128 VAL B N 1
ATOM 9909 C CA . VAL C 3 128 ? -20.022 57.111 -18.610 1.00 55.70 128 VAL B CA 1
ATOM 9910 C C . VAL C 3 128 ? -20.875 56.440 -17.544 1.00 55.70 128 VAL B C 1
ATOM 9911 O O . VAL C 3 128 ? -21.205 57.040 -16.516 1.00 55.70 128 VAL B O 1
ATOM 9915 N N . GLU C 3 129 ? -21.232 55.183 -17.796 1.00 49.05 129 GLU B N 1
ATOM 9916 C CA . GLU C 3 129 ? -22.024 54.377 -16.881 1.00 49.05 129 GLU B CA 1
ATOM 9917 C C . GLU C 3 129 ? -21.341 53.033 -16.671 1.00 49.05 129 GLU B C 1
ATOM 9918 O O . GLU C 3 129 ? -20.614 52.555 -17.548 1.00 49.05 129 GLU B O 1
ATOM 9924 N N . LEU C 3 130 ? -21.575 52.422 -15.511 1.00 38.49 130 LEU B N 1
ATOM 9925 C CA . LEU C 3 130 ? -20.911 51.176 -15.161 1.00 38.49 130 LEU B CA 1
ATOM 9926 C C . LEU C 3 130 ? -21.752 50.387 -14.170 1.00 38.49 130 LEU B C 1
ATOM 9927 O O . LEU C 3 130 ? -22.460 50.956 -13.335 1.00 38.49 130 LEU B O 1
ATOM 9932 N N . LEU C 3 131 ? -21.667 49.062 -14.277 1.00 33.86 131 LEU B N 1
ATOM 9933 C CA . LEU C 3 131 ? -22.207 48.136 -13.293 1.00 33.86 131 LEU B CA 1
ATOM 9934 C C . LEU C 3 131 ? -21.045 47.383 -12.664 1.00 33.86 131 LEU B C 1
ATOM 9935 O O . LEU C 3 131 ? -20.174 46.874 -13.377 1.00 33.86 131 LEU B O 1
ATOM 9940 N N . PHE C 3 132 ? -21.028 47.312 -11.336 1.00 34.65 132 PHE B N 1
ATOM 9941 C CA . PHE C 3 132 ? -19.898 46.718 -10.638 1.00 34.65 132 PHE B CA 1
ATOM 9942 C C . PHE C 3 132 ? -20.349 46.192 -9.285 1.00 34.65 132 PHE B C 1
ATOM 9943 O O . PHE C 3 132 ? -21.425 46.532 -8.789 1.00 34.65 132 PHE B O 1
ATOM 9951 N N . TYR C 3 133 ? -19.477 45.439 -8.633 1.00 34.02 133 TYR B N 1
ATOM 9952 C CA . TYR C 3 133 ? -19.768 44.867 -7.337 1.00 34.02 133 TYR B CA 1
ATOM 9953 C C . TYR C 3 133 ? -19.329 45.835 -6.287 1.00 34.02 133 TYR B C 1
ATOM 9954 O O . TYR C 3 133 ? -18.401 46.564 -6.517 1.00 34.02 133 TYR B O 1
ATOM 9963 N N . ARG C 3 134 ? -19.958 45.869 -5.124 1.00 36.70 134 ARG B N 1
ATOM 9964 C CA . ARG C 3 134 ? -19.694 46.893 -4.117 1.00 36.70 134 ARG B CA 1
ATOM 9965 C C . ARG C 3 134 ? -19.667 46.301 -2.759 1.00 36.70 134 ARG B C 1
ATOM 9966 O O . ARG C 3 134 ? -20.164 45.233 -2.572 1.00 36.70 134 ARG B O 1
ATOM 9974 N N . LYS C 3 135 ? -19.075 46.953 -1.788 1.00 39.13 135 LYS B N 1
ATOM 9975 C CA . LYS C 3 135 ? -19.130 46.478 -0.433 1.00 39.13 135 LYS B CA 1
ATOM 9976 C C . LYS C 3 135 ? -20.500 46.829 0.039 1.00 39.13 135 LYS B C 1
ATOM 9977 O O . LYS C 3 135 ? -21.023 47.826 -0.365 1.00 39.13 135 LYS B O 1
ATOM 9983 N N . SER C 3 136 ? -21.100 46.048 0.908 1.00 22.87 136 SER B N 1
ATOM 9984 C CA . SER C 3 136 ? -22.474 46.255 1.296 1.00 22.87 136 SER B CA 1
ATOM 9985 C C . SER C 3 136 ? -22.744 47.527 1.986 1.00 22.87 136 SER B C 1
ATOM 9986 O O . SER C 3 136 ? -23.801 48.092 1.839 1.00 22.87 136 SER B O 1
ATOM 9989 N N . SER C 3 137 ? -21.829 47.968 2.809 1.00 23.70 137 SER B N 1
ATOM 9990 C CA . SER C 3 137 ? -22.079 49.144 3.591 1.00 23.70 137 SER B CA 1
ATOM 9991 C C . SER C 3 137 ? -22.351 50.288 2.721 1.00 23.70 137 SER B C 1
ATOM 9992 O O . SER C 3 137 ? -22.879 51.287 3.169 1.00 23.70 137 SER B O 1
ATOM 9995 N N . THR C 3 138 ? -22.011 50.154 1.438 1.00 24.62 138 THR B N 1
ATOM 9996 C CA . THR C 3 138 ? -22.179 51.237 0.474 1.00 24.62 138 THR B CA 1
ATOM 9997 C C . THR C 3 138 ? -23.273 51.046 -0.545 1.00 24.62 138 THR B C 1
ATOM 9998 O O . THR C 3 138 ? -23.421 51.854 -1.426 1.00 24.62 138 THR B O 1
ATOM 10002 N N . LEU C 3 139 ? -24.037 49.981 -0.447 1.00 27.69 139 LEU B N 1
ATOM 10003 C CA . LEU C 3 139 ? -25.159 49.769 -1.335 1.00 27.69 139 LEU B CA 1
ATOM 10004 C C . LEU C 3 139 ? -26.296 50.618 -0.861 1.00 27.69 139 LEU B C 1
ATOM 10005 O O . LEU C 3 139 ? -26.297 51.052 0.272 1.00 27.69 139 LEU B O 1
ATOM 10010 N N . ASN C 3 140 ? -27.282 50.861 -1.704 1.00 35.87 140 ASN B N 1
ATOM 10011 C CA . ASN C 3 140 ? -28.398 51.711 -1.342 1.00 35.87 140 ASN B CA 1
ATOM 10012 C C . ASN C 3 140 ? -29.586 51.018 -0.728 1.00 35.87 140 ASN B C 1
ATOM 10013 O O . ASN C 3 140 ? -30.560 51.666 -0.402 1.00 35.87 140 ASN B O 1
ATOM 10018 N N . VAL C 3 141 ? -29.543 49.715 -0.564 1.00 39.88 141 VAL B N 1
ATOM 10019 C CA . VAL C 3 141 ? -30.683 48.971 -0.056 1.00 39.88 141 VAL B CA 1
ATOM 10020 C C . VAL C 3 141 ? -31.143 49.245 1.376 1.00 39.88 141 VAL B C 1
ATOM 10021 O O . VAL C 3 141 ? -30.472 49.957 2.108 1.00 39.88 141 VAL B O 1
ATOM 10025 N N . GLU C 3 142 ? -32.290 48.696 1.782 1.00 44.37 142 GLU B N 1
ATOM 10026 C CA . GLU C 3 142 ? -32.770 48.825 3.154 1.00 44.37 142 GLU B CA 1
ATOM 10027 C C . GLU C 3 142 ? -32.078 48.027 4.266 1.00 44.37 142 GLU B C 1
ATOM 10028 O O . GLU C 3 142 ? -31.745 48.588 5.304 1.00 44.37 142 GLU B O 1
ATOM 10034 N N . ASP C 3 143 ? -31.817 46.742 4.044 1.00 38.67 143 ASP B N 1
ATOM 10035 C CA . ASP C 3 143 ? -31.187 45.907 5.055 1.00 38.67 143 ASP B CA 1
ATOM 10036 C C . ASP C 3 143 ? -30.024 45.194 4.459 1.00 38.67 143 ASP B C 1
ATOM 10037 O O . ASP C 3 143 ? -29.979 44.995 3.261 1.00 38.67 143 ASP B O 1
ATOM 10042 N N . ASN C 3 144 ? -29.083 44.782 5.280 1.00 28.65 144 ASN B N 1
ATOM 10043 C CA . ASN C 3 144 ? -27.902 44.190 4.735 1.00 28.65 144 ASN B CA 1
ATOM 10044 C C . ASN C 3 144 ? -28.351 42.998 3.991 1.00 28.65 144 ASN B C 1
ATOM 10045 O O . ASN C 3 144 ? -29.125 42.207 4.478 1.00 28.65 144 ASN B O 1
ATOM 10050 N N . PRO C 3 145 ? -27.848 42.849 2.797 1.00 24.38 145 PRO B N 1
ATOM 10051 C CA . PRO C 3 145 ? -28.291 41.756 1.989 1.00 24.38 145 PRO B CA 1
ATOM 10052 C C . PRO C 3 145 ? -27.889 40.472 2.620 1.00 24.38 145 PRO B C 1
ATOM 10053 O O . PRO C 3 145 ? -28.576 39.488 2.496 1.00 24.38 145 PRO B O 1
ATOM 10057 N N . TRP C 3 146 ? -26.764 40.460 3.287 1.00 22.54 146 TRP B N 1
ATOM 10058 C CA . TRP C 3 146 ? -26.228 39.251 3.837 1.00 22.54 146 TRP B CA 1
ATOM 10059 C C . TRP C 3 146 ? -27.159 38.659 4.827 1.00 22.54 146 TRP B C 1
ATOM 10060 O O . TRP C 3 146 ? -27.212 37.466 4.958 1.00 22.54 146 TRP B O 1
ATOM 10071 N N . TYR C 3 147 ? -27.847 39.467 5.592 1.00 23.63 147 TYR B N 1
ATOM 10072 C CA . TYR C 3 147 ? -28.689 38.941 6.625 1.00 23.63 147 TYR B CA 1
ATOM 10073 C C . TYR C 3 147 ? -29.775 38.109 6.033 1.00 23.63 147 TYR B C 1
ATOM 10074 O O . TYR C 3 147 ? -30.081 37.063 6.545 1.00 23.63 147 TYR B O 1
ATOM 10083 N N . GLU C 3 148 ? -30.391 38.568 4.970 1.00 24.88 148 GLU B N 1
ATOM 10084 C CA . GLU C 3 148 ? -31.426 37.824 4.316 1.00 24.88 148 GLU B CA 1
ATOM 10085 C C . GLU C 3 148 ? -31.009 36.596 3.599 1.00 24.88 148 GLU B C 1
ATOM 10086 O O . GLU C 3 148 ? -31.705 35.612 3.631 1.00 24.88 148 GLU B O 1
ATOM 10092 N N . TYR C 3 149 ? -29.903 36.620 2.902 1.00 22.34 149 TYR B N 1
ATOM 10093 C CA . TYR C 3 149 ? -29.548 35.486 2.082 1.00 22.34 149 TYR B CA 1
ATOM 10094 C C . TYR C 3 149 ? -28.426 34.604 2.546 1.00 22.34 149 TYR B C 1
ATOM 10095 O O . TYR C 3 149 ? -28.274 33.514 2.049 1.00 22.34 149 TYR B O 1
ATOM 10104 N N . ALA C 3 150 ? -27.623 35.055 3.479 1.00 24.16 150 ALA B N 1
ATOM 10105 C CA . ALA C 3 150 ? -26.487 34.302 3.901 1.00 24.16 150 ALA B CA 1
ATOM 10106 C C . ALA C 3 150 ? -26.424 34.103 5.370 1.00 24.16 150 ALA B C 1
ATOM 10107 O O . ALA C 3 150 ? -25.354 33.984 5.904 1.00 24.16 150 ALA B O 1
ATOM 10109 N N . ALA C 3 151 ? -27.544 34.022 6.044 1.00 23.58 151 ALA B N 1
ATOM 10110 C CA . ALA C 3 151 ? -27.540 33.962 7.474 1.00 23.58 151 ALA B CA 1
ATOM 10111 C C . ALA C 3 151 ? -26.878 32.810 8.088 1.00 23.58 151 ALA B C 1
ATOM 10112 O O . ALA C 3 151 ? -26.251 32.971 9.103 1.00 23.58 151 ALA B O 1
ATOM 10114 N N . GLU C 3 152 ? -27.010 31.628 7.554 1.00 25.01 152 GLU B N 1
ATOM 10115 C CA . GLU C 3 152 ? -26.325 30.555 8.213 1.00 25.01 152 GLU B CA 1
ATOM 10116 C C . GLU C 3 152 ? -24.822 30.558 8.015 1.00 25.01 152 GLU B C 1
ATOM 10117 O O . GLU C 3 152 ? -24.121 30.014 8.844 1.00 25.01 152 GLU B O 1
ATOM 10123 N N . LEU C 3 153 ? -24.295 31.127 6.948 1.00 22.18 153 LEU B N 1
ATOM 10124 C CA . LEU C 3 153 ? -22.859 31.239 6.858 1.00 22.18 153 LEU B CA 1
ATOM 10125 C C . LEU C 3 153 ? -22.429 32.132 7.943 1.00 22.18 153 LEU B C 1
ATOM 10126 O O . LEU C 3 153 ? -21.507 31.825 8.644 1.00 22.18 153 LEU B O 1
ATOM 10131 N N . LEU C 3 154 ? -23.103 33.233 8.162 1.00 21.91 154 LEU B N 1
ATOM 10132 C CA . LEU C 3 154 ? -22.629 34.192 9.144 1.00 21.91 154 LEU B CA 1
ATOM 10133 C C . LEU C 3 154 ? -22.578 33.659 10.560 1.00 21.91 154 LEU B C 1
ATOM 10134 O O . LEU C 3 154 ? -21.645 33.955 11.329 1.00 21.91 154 LEU B O 1
ATOM 10139 N N . VAL C 3 155 ? -23.546 32.844 10.911 1.00 20.87 155 VAL B N 1
ATOM 10140 C CA . VAL C 3 155 ? -23.600 32.333 12.258 1.00 20.87 155 VAL B CA 1
ATOM 10141 C C . VAL C 3 155 ? -22.371 31.538 12.525 1.00 20.87 155 VAL B C 1
ATOM 10142 O O . VAL C 3 155 ? -21.681 31.752 13.522 1.00 20.87 155 VAL B O 1
ATOM 10146 N N . ALA C 3 156 ? -22.018 30.688 11.596 1.00 19.06 156 ALA B N 1
ATOM 10147 C CA . ALA C 3 156 ? -20.874 29.866 11.785 1.00 19.06 156 ALA B CA 1
ATOM 10148 C C . ALA C 3 156 ? -19.607 30.671 11.892 1.00 19.06 156 ALA B C 1
ATOM 10149 O O . ALA C 3 156 ? -18.794 30.424 12.753 1.00 19.06 156 ALA B O 1
ATOM 10151 N N . GLU C 3 157 ? -19.446 31.673 11.066 1.00 20.29 157 GLU B N 1
ATOM 10152 C CA . GLU C 3 157 ? -18.260 32.443 11.139 1.00 20.29 157 GLU B CA 1
ATOM 10153 C C . GLU C 3 157 ? -18.125 33.125 12.489 1.00 20.29 157 GLU B C 1
ATOM 10154 O O . GLU C 3 157 ? -17.045 33.144 13.116 1.00 20.29 157 GLU B O 1
ATOM 10160 N N . THR C 3 158 ? -19.212 33.682 12.981 1.00 20.61 158 THR B N 1
ATOM 10161 C CA . THR C 3 158 ? -19.121 34.323 14.263 1.00 20.61 158 THR B CA 1
ATOM 10162 C C . THR C 3 158 ? -18.792 33.364 15.380 1.00 20.61 158 THR B C 1
ATOM 10163 O O . THR C 3 158 ? -17.986 33.646 16.289 1.00 20.61 158 THR B O 1
ATOM 10167 N N . ILE C 3 159 ? -19.401 32.205 15.327 1.00 19.20 159 ILE B N 1
ATOM 10168 C CA . ILE C 3 159 ? -19.152 31.257 16.376 1.00 19.20 159 ILE B CA 1
ATOM 10169 C C . ILE C 3 159 ? -17.694 30.886 16.332 1.00 19.20 159 ILE B C 1
ATOM 10170 O O . ILE C 3 159 ? -17.054 30.828 17.362 1.00 19.20 159 ILE B O 1
ATOM 10175 N N . TRP C 3 160 ? -17.131 30.719 15.146 1.00 19.34 160 TRP B N 1
ATOM 10176 C CA . TRP C 3 160 ? -15.722 30.397 15.029 1.00 19.34 160 TRP B CA 1
ATOM 10177 C C . TRP C 3 160 ? -14.897 31.456 15.638 1.00 19.34 160 TRP B C 1
ATOM 10178 O O . TRP C 3 160 ? -14.126 31.168 16.514 1.00 19.34 160 TRP B O 1
ATOM 10189 N N . ALA C 3 161 ? -15.132 32.706 15.342 1.00 21.17 161 ALA B N 1
ATOM 10190 C CA . ALA C 3 161 ? -14.257 33.665 15.961 1.00 21.17 161 ALA B CA 1
ATOM 10191 C C . ALA C 3 161 ? -14.322 33.616 17.463 1.00 21.17 161 ALA B C 1
ATOM 10192 O O . ALA C 3 161 ? -13.272 33.570 18.196 1.00 21.17 161 ALA B O 1
ATOM 10194 N N . MET C 3 162 ? -15.540 33.554 17.971 1.00 22.69 162 MET B N 1
ATOM 10195 C CA . MET C 3 162 ? -15.625 33.611 19.401 1.00 22.69 162 MET B CA 1
ATOM 10196 C C . MET C 3 162 ? -14.937 32.446 20.063 1.00 22.69 162 MET B C 1
ATOM 10197 O O . MET C 3 162 ? -14.202 32.604 21.026 1.00 22.69 162 MET B O 1
ATOM 10202 N N . LEU C 3 163 ? -15.143 31.261 19.545 1.00 19.81 163 LEU B N 1
ATOM 10203 C CA . LEU C 3 163 ? -14.544 30.096 20.153 1.00 19.81 163 LEU B CA 1
ATOM 10204 C C . LEU C 3 163 ? -13.063 30.110 20.018 1.00 19.81 163 LEU B C 1
ATOM 10205 O O . LEU C 3 163 ? -12.343 29.727 20.916 1.00 19.81 163 LEU B O 1
ATOM 10210 N N . SER C 3 164 ? -12.587 30.580 18.908 1.00 21.42 164 SER B N 1
ATOM 10211 C CA . SER C 3 164 ? -11.180 30.632 18.673 1.00 21.42 164 SER B CA 1
ATOM 10212 C C . SER C 3 164 ? -10.537 31.466 19.720 1.00 21.42 164 SER B C 1
ATOM 10213 O O . SER C 3 164 ? -9.435 31.177 20.155 1.00 21.42 164 SER B O 1
ATOM 10216 N N . ALA C 3 165 ? -11.166 32.550 20.111 1.00 23.18 165 ALA B N 1
ATOM 10217 C CA . ALA C 3 165 ? -10.531 33.237 21.243 1.00 23.18 165 ALA B CA 1
ATOM 10218 C C . ALA C 3 165 ? -10.396 32.399 22.511 1.00 23.18 165 ALA B C 1
ATOM 10219 O O . ALA C 3 165 ? -9.363 32.394 23.055 1.00 23.18 165 ALA B O 1
ATOM 10221 N N . ARG C 3 166 ? -11.404 31.719 23.002 1.00 22.88 166 ARG B N 1
ATOM 10222 C CA . ARG C 3 166 ? -11.462 30.864 24.148 1.00 22.88 166 ARG B CA 1
ATOM 10223 C C . ARG C 3 166 ? -10.467 29.776 23.966 1.00 22.88 166 ARG B C 1
ATOM 10224 O O . ARG C 3 166 ? -10.070 29.188 24.936 1.00 22.88 166 ARG B O 1
ATOM 10232 N N . ARG C 3 167 ? -10.038 29.524 22.756 1.00 23.35 167 ARG B N 1
ATOM 10233 C CA . ARG C 3 167 ? -9.079 28.480 22.417 1.00 23.35 167 ARG B CA 1
ATOM 10234 C C . ARG C 3 167 ? -9.698 27.148 22.386 1.00 23.35 167 ARG B C 1
ATOM 10235 O O . ARG C 3 167 ? -9.010 26.156 22.425 1.00 23.35 167 ARG B O 1
ATOM 10243 N N . ASP C 3 168 ? -10.999 27.112 22.223 1.00 24.39 168 ASP B N 1
ATOM 10244 C CA . ASP C 3 168 ? -11.707 25.862 22.150 1.00 24.39 168 ASP B CA 1
ATOM 10245 C C . ASP C 3 168 ? -11.384 25.137 20.902 1.00 24.39 168 ASP B C 1
ATOM 10246 O O . ASP C 3 168 ? -10.921 25.721 19.948 1.00 24.39 168 ASP B O 1
ATOM 10251 N N . LYS C 3 169 ? -11.598 23.837 20.911 1.00 20.72 169 LYS B N 1
ATOM 10252 C CA . LYS C 3 169 ? -11.306 23.039 19.744 1.00 20.72 169 LYS B CA 1
ATOM 10253 C C . LYS C 3 169 ? -12.465 23.046 18.829 1.00 20.72 169 LYS B C 1
ATOM 10254 O O . LYS C 3 169 ? -12.324 22.820 17.643 1.00 20.72 169 LYS B O 1
ATOM 10260 N N . MET C 3 170 ? -13.625 23.288 19.378 1.00 20.90 170 MET B N 1
ATOM 10261 C CA . MET C 3 170 ? -14.800 23.224 18.566 1.00 20.90 170 MET B CA 1
ATOM 10262 C C . MET C 3 170 ? -14.716 24.146 17.401 1.00 20.90 170 MET B C 1
ATOM 10263 O O . MET C 3 170 ? -15.477 24.016 16.472 1.00 20.90 170 MET B O 1
ATOM 10268 N N . ALA C 3 171 ? -13.791 25.065 17.408 1.00 20.18 171 ALA B N 1
ATOM 10269 C CA . ALA C 3 171 ? -13.763 26.030 16.364 1.00 20.18 171 ALA B CA 1
ATOM 10270 C C . ALA C 3 171 ? -13.605 25.438 14.995 1.00 20.18 171 ALA B C 1
ATOM 10271 O O . ALA C 3 171 ? -14.226 25.905 14.063 1.00 20.18 171 ALA B O 1
ATOM 10273 N N . ASP C 3 172 ? -12.790 24.419 14.836 1.00 21.38 172 ASP B N 1
ATOM 10274 C CA . ASP C 3 172 ? -12.543 23.851 13.532 1.00 21.38 172 ASP B CA 1
ATOM 10275 C C . ASP C 3 172 ? -13.766 23.186 12.954 1.00 21.38 172 ASP B C 1
ATOM 10276 O O . ASP C 3 172 ? -13.856 23.066 11.752 1.00 21.38 172 ASP B O 1
ATOM 10281 N N . TYR C 3 173 ? -14.673 22.684 13.763 1.00 17.50 173 TYR B N 1
ATOM 10282 C CA . TYR C 3 173 ? -15.969 22.165 13.339 1.00 17.50 173 TYR B CA 1
ATOM 10283 C C . TYR C 3 173 ? -16.811 23.260 12.698 1.00 17.50 173 TYR B C 1
ATOM 10284 O O . TYR C 3 173 ? -17.382 23.068 11.614 1.00 17.50 173 TYR B O 1
ATOM 10293 N N . TRP C 3 174 ? -16.877 24.426 13.335 1.00 16.19 174 TRP B N 1
ATOM 10294 C CA . TRP C 3 174 ? -17.684 25.504 12.786 1.00 16.19 174 TRP B CA 1
ATOM 10295 C C . TRP C 3 174 ? -17.070 26.117 11.534 1.00 16.19 174 TRP B C 1
ATOM 10296 O O . TRP C 3 174 ? -17.811 26.570 10.656 1.00 16.19 174 TRP B O 1
ATOM 10307 N N . LYS C 3 175 ? -15.742 26.120 11.415 1.00 16.68 175 LYS B N 1
ATOM 10308 C CA . LYS C 3 175 ? -15.116 26.556 10.172 1.00 16.68 175 LYS B CA 1
ATOM 10309 C C . LYS C 3 175 ? -15.452 25.610 9.027 1.00 16.68 175 LYS B C 1
ATOM 10310 O O . LYS C 3 175 ? -15.701 26.052 7.901 1.00 16.68 175 LYS B O 1
ATOM 10316 N N . SER C 3 176 ? -15.465 24.302 9.294 1.00 15.19 176 SER B N 1
ATOM 10317 C CA . SER C 3 176 ? -15.887 23.349 8.273 1.00 15.19 176 SER B CA 1
ATOM 10318 C C . SER C 3 176 ? -17.343 23.574 7.880 1.00 15.19 176 SER B C 1
ATOM 10319 O O . SER C 3 176 ? -17.698 23.495 6.696 1.00 15.19 176 SER B O 1
ATOM 10322 N N . VAL C 3 177 ? -18.200 23.858 8.864 1.00 14.31 177 VAL B N 1
ATOM 10323 C CA . VAL C 3 177 ? -19.601 24.155 8.565 1.00 14.31 177 VAL B CA 1
ATOM 10324 C C . VAL C 3 177 ? -19.710 25.381 7.664 1.00 14.31 177 VAL B C 1
ATOM 10325 O O . VAL C 3 177 ? -20.465 25.390 6.682 1.00 14.31 177 VAL B O 1
ATOM 10329 N N . ALA C 3 178 ? -18.960 26.437 7.987 1.00 14.85 178 ALA B N 1
ATOM 10330 C CA . ALA C 3 178 ? -18.991 27.648 7.174 1.00 14.85 178 ALA B CA 1
ATOM 10331 C C . ALA C 3 178 ? -18.482 27.385 5.763 1.00 14.85 178 ALA B C 1
ATOM 10332 O O . ALA C 3 178 ? -19.021 27.924 4.788 1.00 14.85 178 ALA B O 1
ATOM 10334 N N . ALA C 3 179 ? -17.434 26.570 5.635 1.00 14.20 179 ALA B N 1
ATOM 10335 C CA . ALA C 3 179 ? -16.918 26.235 4.313 1.00 14.20 179 ALA B CA 1
ATOM 10336 C C . ALA C 3 179 ? -17.961 25.494 3.491 1.00 14.20 179 ALA B C 1
ATOM 10337 O O . ALA C 3 179 ? -18.129 25.763 2.296 1.00 14.20 179 ALA B O 1
ATOM 10339 N N . ASP C 3 180 ? -18.681 24.559 4.116 1.00 12.82 180 ASP B N 1
ATOM 10340 C CA . ASP C 3 180 ? -19.741 23.851 3.406 1.00 12.82 180 ASP B CA 1
ATOM 10341 C C . ASP C 3 180 ? -20.848 24.808 2.976 1.00 12.82 180 ASP B C 1
ATOM 10342 O O . ASP C 3 180 ? -21.375 24.703 1.859 1.00 12.82 180 ASP B O 1
ATOM 10347 N N . GLN C 3 181 ? -21.219 25.744 3.850 1.00 12.74 181 GLN B N 1
ATOM 10348 C CA . GLN C 3 181 ? -22.260 26.706 3.495 1.00 12.74 181 GLN B CA 1
ATOM 10349 C C . GLN C 3 181 ? -21.836 27.573 2.316 1.00 12.74 181 GLN B C 1
ATOM 10350 O O . GLN C 3 181 ? -22.637 27.831 1.410 1.00 12.74 181 GLN B O 1
ATOM 10356 N N . MET C 3 182 ? -20.584 28.030 2.306 1.00 14.00 182 MET B N 1
ATOM 10357 C CA . MET C 3 182 ? -20.108 28.831 1.179 1.00 14.00 182 MET B CA 1
ATOM 10358 C C . MET C 3 182 ? -20.047 28.005 -0.101 1.00 14.00 182 MET B C 1
ATOM 10359 O O . MET C 3 182 ? -20.346 28.511 -1.194 1.00 14.00 182 MET B O 1
ATOM 10364 N N . ARG C 3 183 ? -19.663 26.730 0.012 1.00 14.47 183 ARG B N 1
ATOM 10365 C CA . ARG C 3 183 ? -19.649 25.854 -1.154 1.00 14.47 183 ARG B CA 1
ATOM 10366 C C . ARG C 3 183 ? -21.043 25.723 -1.751 1.00 14.47 183 ARG B C 1
ATOM 10367 O O . ARG C 3 183 ? -21.217 25.778 -2.973 1.00 14.47 183 ARG B O 1
ATOM 10375 N N . ARG C 3 184 ? -22.053 25.547 -0.897 1.00 13.93 184 ARG B N 1
ATOM 10376 C CA . ARG C 3 184 ? -23.423 25.469 -1.395 1.00 13.93 184 ARG B CA 1
ATOM 10377 C C . ARG C 3 184 ? -23.887 26.796 -1.983 1.00 13.93 184 ARG B C 1
ATOM 10378 O O . ARG C 3 184 ? -24.624 26.814 -2.978 1.00 13.93 184 ARG B O 1
ATOM 10386 N N . LEU C 3 185 ? -23.475 27.915 -1.381 1.00 13.51 185 LEU B N 1
ATOM 10387 C CA . LEU C 3 185 ? -23.869 29.225 -1.894 1.00 13.51 185 LEU B CA 1
ATOM 10388 C C . LEU C 3 185 ? -23.312 29.465 -3.292 1.00 13.51 185 LEU B C 1
ATOM 10389 O O . LEU C 3 185 ? -23.980 30.070 -4.140 1.00 13.51 185 LEU B O 1
ATOM 10394 N N . THR C 3 186 ? -22.084 29.009 -3.546 1.00 15.13 186 THR B N 1
ATOM 10395 C CA . THR C 3 186 ? -21.511 29.165 -4.881 1.00 15.13 186 THR B CA 1
ATOM 10396 C C . THR C 3 186 ? -22.341 28.429 -5.928 1.00 15.13 186 THR B C 1
ATOM 10397 O O . THR C 3 186 ? -22.628 28.971 -7.005 1.00 15.13 186 THR B O 1
ATOM 10401 N N . ILE C 3 187 ? -22.747 27.196 -5.623 1.00 14.87 187 ILE B N 1
ATOM 10402 C CA . ILE C 3 187 ? -23.548 26.417 -6.559 1.00 14.87 187 ILE B CA 1
ATOM 10403 C C . ILE C 3 187 ? -24.914 27.060 -6.753 1.00 14.87 187 ILE B C 1
ATOM 10404 O O . ILE C 3 187 ? -25.460 27.068 -7.862 1.00 14.87 187 ILE B O 1
ATOM 10409 N N . LEU C 3 188 ? -25.491 27.607 -5.680 1.00 16.35 188 LEU B N 1
ATOM 10410 C CA . LEU C 3 188 ? -26.764 28.309 -5.816 1.00 16.35 188 LEU B CA 1
ATOM 10411 C C . LEU C 3 188 ? -26.641 29.522 -6.728 1.00 16.35 188 LEU B C 1
ATOM 10412 O O . LEU C 3 188 ? -27.522 29.765 -7.562 1.00 16.35 188 LEU B O 1
ATOM 10417 N N . ASP C 3 189 ? -25.560 30.291 -6.588 1.00 18.88 189 ASP B N 1
ATOM 10418 C CA . ASP C 3 189 ? -25.331 31.420 -7.484 1.00 18.88 189 ASP B CA 1
ATOM 10419 C C . ASP C 3 189 ? -25.199 30.964 -8.931 1.00 18.88 189 ASP B C 1
ATOM 10420 O O . ASP C 3 189 ? -25.776 31.577 -9.839 1.00 18.88 189 ASP B O 1
ATOM 10425 N N . ALA C 3 190 ? -24.445 29.888 -9.164 1.00 18.16 190 ALA B N 1
ATOM 10426 C CA . ALA C 3 190 ? -24.284 29.387 -10.526 1.00 18.16 190 ALA B CA 1
ATOM 10427 C C . ALA C 3 190 ? -25.615 28.937 -11.110 1.00 18.16 190 ALA B C 1
ATOM 10428 O O . ALA C 3 190 ? -25.908 29.204 -12.281 1.00 18.16 190 ALA B O 1
ATOM 10430 N N . GLU C 3 191 ? -26.434 28.250 -10.311 1.00 18.06 191 GLU B N 1
ATOM 10431 C CA . GLU C 3 191 ? -27.735 27.797 -10.791 1.00 18.06 191 GLU B CA 1
ATOM 10432 C C . GLU C 3 191 ? -28.652 28.972 -11.100 1.00 18.06 191 GLU B C 1
ATOM 10433 O O . GLU C 3 191 ? -29.386 28.951 -12.094 1.00 18.06 191 GLU B O 1
ATOM 10439 N N . ARG C 3 192 ? -28.631 30.001 -10.254 1.00 18.90 192 ARG B N 1
ATOM 10440 C CA . ARG C 3 192 ? -29.460 31.178 -10.496 1.00 18.90 192 ARG B CA 1
ATOM 10441 C C . ARG C 3 192 ? -29.032 31.907 -11.762 1.00 18.90 192 ARG B C 1
ATOM 10442 O O . ARG C 3 192 ? -29.877 32.410 -12.510 1.00 18.90 192 ARG B O 1
ATOM 10450 N N . ARG C 3 193 ? -27.723 31.983 -12.012 1.00 22.45 193 ARG B N 1
ATOM 10451 C CA . ARG C 3 193 ? -27.231 32.715 -13.175 1.00 22.45 193 ARG B CA 1
ATOM 10452 C C . ARG C 3 193 ? -27.653 32.052 -14.484 1.00 22.45 193 ARG B C 1
ATOM 10453 O O . ARG C 3 193 ? -28.032 32.741 -15.437 1.00 22.45 193 ARG B O 1
ATOM 10461 N N . LEU C 3 194 ? -27.603 30.725 -14.547 1.00 22.61 194 LEU B N 1
ATOM 10462 C CA . LEU C 3 194 ? -27.723 29.994 -15.803 1.00 22.61 194 LEU B CA 1
ATOM 10463 C C . LEU C 3 194 ? -29.143 29.541 -16.122 1.00 22.61 194 LEU B C 1
ATOM 10464 O O . LEU C 3 194 ? -29.338 28.851 -17.126 1.00 22.61 194 LEU B O 1
ATOM 10469 N N . ALA C 3 195 ? -30.129 29.894 -15.305 1.00 25.96 195 ALA B N 1
ATOM 10470 C CA . ALA C 3 195 ? -31.487 29.414 -15.528 1.00 25.96 195 ALA B CA 1
ATOM 10471 C C . ALA C 3 195 ? -32.101 30.056 -16.765 1.00 25.96 195 ALA B C 1
ATOM 10472 O O . ALA C 3 195 ? -31.917 31.248 -17.023 1.00 25.96 195 ALA B O 1
ATOM 10474 N N . ASN C 3 196 ? -32.839 29.248 -17.532 1.00 28.71 196 ASN B N 1
ATOM 10475 C CA . ASN C 3 196 ? -33.574 29.709 -18.712 1.00 28.71 196 ASN B CA 1
ATOM 10476 C C . ASN C 3 196 ? -32.665 30.377 -19.741 1.00 28.71 196 ASN B C 1
ATOM 10477 O O . ASN C 3 196 ? -33.049 31.365 -20.372 1.00 28.71 196 ASN B O 1
ATOM 10482 N N . GLN C 3 197 ? -31.461 29.847 -19.925 1.00 33.05 197 GLN B N 1
ATOM 10483 C CA . GLN C 3 197 ? -30.506 30.385 -20.885 1.00 33.05 197 GLN B CA 1
ATOM 10484 C C . GLN C 3 197 ? -30.077 29.281 -21.840 1.00 33.05 197 GLN B C 1
ATOM 10485 O O . GLN C 3 197 ? -29.715 28.184 -21.404 1.00 33.05 197 GLN B O 1
ATOM 10491 N N . GLU C 3 198 ? -30.113 29.574 -23.137 1.00 38.87 198 GLU B N 1
ATOM 10492 C CA . GLU C 3 198 ? -29.733 28.628 -24.178 1.00 38.87 198 GLU B CA 1
ATOM 10493 C C . GLU C 3 198 ? -28.483 29.131 -24.883 1.00 38.87 198 GLU B C 1
ATOM 10494 O O . GLU C 3 198 ? -28.404 30.309 -25.248 1.00 38.87 198 GLU B O 1
ATOM 10500 N N . ILE C 3 199 ? -27.516 28.239 -25.081 1.00 35.26 199 ILE B N 1
ATOM 10501 C CA . ILE C 3 199 ? -26.214 28.587 -25.637 1.00 35.26 199 ILE B CA 1
ATOM 10502 C C . ILE C 3 199 ? -26.086 27.956 -27.014 1.00 35.26 199 ILE B C 1
ATOM 10503 O O . ILE C 3 199 ? -26.305 26.749 -27.174 1.00 35.26 199 ILE B O 1
ATOM 10508 N N . PHE C 3 200 ? -25.733 28.770 -28.005 1.00 36.46 200 PHE B N 1
ATOM 10509 C CA . PHE C 3 200 ? -25.485 28.313 -29.365 1.00 36.46 200 PHE B CA 1
ATOM 10510 C C . PHE C 3 200 ? -24.046 28.632 -29.737 1.00 36.46 200 PHE B C 1
ATOM 10511 O O . PHE C 3 200 ? -23.570 29.742 -29.486 1.00 36.46 200 PHE B O 1
ATOM 10519 N N . MET C 3 201 ? -23.356 27.660 -30.328 1.00 34.87 201 MET B N 1
ATOM 10520 C CA . MET C 3 201 ? -21.991 27.891 -30.778 1.00 34.87 201 MET B CA 1
ATOM 10521 C C . MET C 3 201 ? -21.990 28.835 -31.972 1.00 34.87 201 MET B C 1
ATOM 10522 O O . MET C 3 201 ? -22.712 28.619 -32.950 1.00 34.87 201 MET B O 1
ATOM 10527 N N . GLY C 3 202 ? -21.178 29.882 -31.896 1.00 29.83 202 GLY B N 1
ATOM 10528 C CA . GLY C 3 202 ? -21.114 30.868 -32.957 1.00 29.83 202 GLY B CA 1
ATOM 10529 C C . GLY C 3 202 ? -22.286 31.832 -32.960 1.00 29.83 202 GLY B C 1
ATOM 10530 O O . GLY C 3 202 ? -23.443 31.423 -32.861 1.00 29.83 202 GLY B O 1
ATOM 10531 N N . MET D 2 1 ? -40.081 70.637 -93.691 1.00 124.03 1 MET U N 1
ATOM 10532 C CA . MET D 2 1 ? -40.999 71.700 -93.343 1.00 124.03 1 MET U CA 1
ATOM 10533 C C . MET D 2 1 ? -40.363 72.520 -92.253 1.00 124.03 1 MET U C 1
ATOM 10534 O O . MET D 2 1 ? -39.444 72.057 -91.596 1.00 124.03 1 MET U O 1
ATOM 10539 N N . GLU D 2 2 ? -40.865 73.727 -92.034 1.00 121.47 2 GLU U N 1
ATOM 10540 C CA . GLU D 2 2 ? -40.352 74.565 -90.980 1.00 121.47 2 GLU U CA 1
ATOM 10541 C C . GLU D 2 2 ? -41.441 74.986 -90.024 1.00 121.47 2 GLU U C 1
ATOM 10542 O O . GLU D 2 2 ? -42.451 75.517 -90.450 1.00 121.47 2 GLU U O 1
ATOM 10548 N N . ILE D 2 3 ? -41.258 74.734 -88.738 1.00 115.71 3 ILE U N 1
ATOM 10549 C CA . ILE D 2 3 ? -42.192 75.190 -87.752 1.00 115.71 3 ILE U CA 1
ATOM 10550 C C . ILE D 2 3 ? -41.337 76.187 -87.024 1.00 115.71 3 ILE U C 1
ATOM 10551 O O . ILE D 2 3 ? -40.278 75.827 -86.550 1.00 115.71 3 ILE U O 1
ATOM 10556 N N . LEU D 2 4 ? -41.767 77.434 -86.904 1.00 117.61 4 LEU U N 1
ATOM 10557 C CA . LEU D 2 4 ? -40.923 78.468 -86.309 1.00 117.61 4 LEU U CA 1
ATOM 10558 C C . LEU D 2 4 ? -41.385 78.876 -84.925 1.00 117.61 4 LEU U C 1
ATOM 10559 O O . LEU D 2 4 ? -42.558 78.793 -84.625 1.00 117.61 4 LEU U O 1
ATOM 10564 N N . TYR D 2 5 ? -40.462 79.292 -84.071 1.00 118.55 5 TYR U N 1
ATOM 10565 C CA . TYR D 2 5 ? -40.810 79.664 -82.716 1.00 118.55 5 TYR U CA 1
ATOM 10566 C C . TYR D 2 5 ? -41.238 81.093 -82.627 1.00 118.55 5 TYR U C 1
ATOM 10567 O O . TYR D 2 5 ? -40.442 81.958 -82.303 1.00 118.55 5 TYR U O 1
ATOM 10576 N N . THR D 2 6 ? -42.483 81.381 -82.959 1.00 123.29 6 THR U N 1
ATOM 10577 C CA . THR D 2 6 ? -43.005 82.720 -82.802 1.00 123.29 6 THR U CA 1
ATOM 10578 C C . THR D 2 6 ? -43.067 83.057 -81.311 1.00 123.29 6 THR U C 1
ATOM 10579 O O . THR D 2 6 ? -42.859 84.191 -80.907 1.00 123.29 6 THR U O 1
ATOM 10583 N N . GLY D 2 7 ? -43.370 82.076 -80.486 1.00 126.99 7 GLY U N 1
ATOM 10584 C CA . GLY D 2 7 ? -43.428 82.294 -79.057 1.00 126.99 7 GLY U CA 1
ATOM 10585 C C . GLY D 2 7 ? -44.849 82.458 -78.641 1.00 126.99 7 GLY U C 1
ATOM 10586 O O . GLY D 2 7 ? -45.197 82.316 -77.468 1.00 126.99 7 GLY U O 1
ATOM 10587 N N . ALA D 2 8 ? -45.696 82.717 -79.612 1.00 130.58 8 ALA U N 1
ATOM 10588 C CA . ALA D 2 8 ? -47.095 82.827 -79.327 1.00 130.58 8 ALA U CA 1
ATOM 10589 C C . ALA D 2 8 ? -47.605 81.454 -79.022 1.00 130.58 8 ALA U C 1
ATOM 10590 O O . ALA D 2 8 ? -47.155 80.487 -79.614 1.00 130.58 8 ALA U O 1
ATOM 10592 N N . SER D 2 9 ? -48.547 81.339 -78.107 1.00 131.84 9 SER U N 1
ATOM 10593 C CA . SER D 2 9 ? -49.149 80.047 -77.857 1.00 131.84 9 SER U CA 1
ATOM 10594 C C . SER D 2 9 ? -50.204 79.792 -78.921 1.00 131.84 9 SER U C 1
ATOM 10595 O O . SER D 2 9 ? -50.506 80.702 -79.682 1.00 131.84 9 SER U O 1
ATOM 10598 N N . GLU D 2 10 ? -50.774 78.589 -78.984 1.00 131.51 10 GLU U N 1
ATOM 10599 C CA . GLU D 2 10 ? -51.680 78.221 -80.082 1.00 131.51 10 GLU U CA 1
ATOM 10600 C C . GLU D 2 10 ? -50.921 78.338 -81.370 1.00 131.51 10 GLU U C 1
ATOM 10601 O O . GLU D 2 10 ? -51.425 78.875 -82.345 1.00 131.51 10 GLU U O 1
ATOM 10607 N N . SER D 2 11 ? -49.694 77.848 -81.369 1.00 122.23 11 SER U N 1
ATOM 10608 C CA . SER D 2 11 ? -48.870 77.904 -82.543 1.00 122.23 11 SER U CA 1
ATOM 10609 C C . SER D 2 11 ? -48.538 76.487 -82.830 1.00 122.23 11 SER U C 1
ATOM 10610 O O . SER D 2 11 ? -48.547 75.659 -81.935 1.00 122.23 11 SER U O 1
ATOM 10613 N N . LEU D 2 12 ? -48.251 76.184 -84.084 1.00 115.99 12 LEU U N 1
ATOM 10614 C CA . LEU D 2 12 ? -47.873 74.841 -84.444 1.00 115.99 12 LEU U CA 1
ATOM 10615 C C . LEU D 2 12 ? -46.686 74.414 -83.609 1.00 115.99 12 LEU U C 1
ATOM 10616 O O . LEU D 2 12 ? -46.638 73.286 -83.158 1.00 115.99 12 LEU U O 1
ATOM 10621 N N . HIS D 2 13 ? -45.735 75.292 -83.370 1.00 111.55 13 HIS U N 1
ATOM 10622 C CA . HIS D 2 13 ? -44.573 74.866 -82.646 1.00 111.55 13 HIS U CA 1
ATOM 10623 C C . HIS D 2 13 ? -44.978 74.487 -81.268 1.00 111.55 13 HIS U C 1
ATOM 10624 O O . HIS D 2 13 ? -44.616 73.438 -80.779 1.00 111.55 13 HIS U O 1
ATOM 10631 N N . SER D 2 14 ? -45.776 75.308 -80.638 1.00 113.98 14 SER U N 1
ATOM 10632 C CA . SER D 2 14 ? -46.127 75.034 -79.275 1.00 113.98 14 SER U CA 1
ATOM 10633 C C . SER D 2 14 ? -46.966 73.805 -79.099 1.00 113.98 14 SER U C 1
ATOM 10634 O O . SER D 2 14 ? -46.737 73.030 -78.185 1.00 113.98 14 SER U O 1
ATOM 10637 N N . THR D 2 15 ? -47.954 73.623 -79.961 1.00 112.13 15 THR U N 1
ATOM 10638 C CA . THR D 2 15 ? -48.807 72.457 -79.871 1.00 112.13 15 THR U CA 1
ATOM 10639 C C . THR D 2 15 ? -48.095 71.153 -80.122 1.00 112.13 15 THR U C 1
ATOM 10640 O O . THR D 2 15 ? -48.279 70.197 -79.380 1.00 112.13 15 THR U O 1
ATOM 10644 N N . ILE D 2 16 ? -47.248 71.108 -81.134 1.00 109.07 16 ILE U N 1
ATOM 10645 C CA . ILE D 2 16 ? -46.474 69.922 -81.398 1.00 109.07 16 ILE U CA 1
ATOM 10646 C C . ILE D 2 16 ? -45.505 69.630 -80.277 1.00 109.07 16 ILE U C 1
ATOM 10647 O O . ILE D 2 16 ? -45.372 68.499 -79.861 1.00 109.07 16 ILE U O 1
ATOM 10652 N N . LEU D 2 17 ? -44.869 70.637 -79.723 1.00 105.91 17 LEU U N 1
ATOM 10653 C CA . LEU D 2 17 ? -43.872 70.362 -78.725 1.00 105.91 17 LEU U CA 1
ATOM 10654 C C . LEU D 2 17 ? -44.490 69.671 -77.566 1.00 105.91 17 LEU U C 1
ATOM 10655 O O . LEU D 2 17 ? -43.925 68.751 -77.020 1.00 105.91 17 LEU U O 1
ATOM 10660 N N . LYS D 2 18 ? -45.669 70.086 -77.183 1.00 106.51 18 LYS U N 1
ATOM 10661 C CA . LYS D 2 18 ? -46.255 69.512 -76.003 1.00 106.51 18 LYS U CA 1
ATOM 10662 C C . LYS D 2 18 ? -46.456 68.040 -76.221 1.00 106.51 18 LYS U C 1
ATOM 10663 O O . LYS D 2 18 ? -46.221 67.236 -75.328 1.00 106.51 18 LYS U O 1
ATOM 10669 N N . ALA D 2 19 ? -46.892 67.661 -77.409 1.00 102.81 19 ALA U N 1
ATOM 10670 C CA . ALA D 2 19 ? -47.178 66.270 -77.661 1.00 102.81 19 ALA U CA 1
ATOM 10671 C C . ALA D 2 19 ? -45.970 65.445 -77.565 1.00 102.81 19 ALA U C 1
ATOM 10672 O O . ALA D 2 19 ? -45.983 64.435 -76.910 1.00 102.81 19 ALA U O 1
ATOM 10674 N N . LEU D 2 20 ? -44.887 65.903 -78.149 1.00 99.76 20 LEU U N 1
ATOM 10675 C CA . LEU D 2 20 ? -43.665 65.150 -78.168 1.00 99.76 20 LEU U CA 1
ATOM 10676 C C . LEU D 2 20 ? -43.167 64.941 -76.786 1.00 99.76 20 LEU U C 1
ATOM 10677 O O . LEU D 2 20 ? -42.663 63.895 -76.473 1.00 99.76 20 LEU U O 1
ATOM 10682 N N . LEU D 2 21 ? -43.291 65.929 -75.947 1.00 101.64 21 LEU U N 1
ATOM 10683 C CA . LEU D 2 21 ? -42.807 65.825 -74.594 1.00 101.64 21 LEU U CA 1
ATOM 10684 C C . LEU D 2 21 ? -43.500 64.779 -73.791 1.00 101.64 21 LEU U C 1
ATOM 10685 O O . LEU D 2 21 ? -42.881 64.147 -72.965 1.00 101.64 21 LEU U O 1
ATOM 10690 N N . GLU D 2 22 ? -44.786 64.594 -74.001 1.00 104.07 22 GLU U N 1
ATOM 10691 C CA . GLU D 2 22 ? -45.519 63.564 -73.288 1.00 104.07 22 GLU U CA 1
ATOM 10692 C C . GLU D 2 22 ? -44.968 62.228 -73.634 1.00 104.07 22 GLU U C 1
ATOM 10693 O O . GLU D 2 22 ? -44.797 61.385 -72.770 1.00 104.07 22 GLU U O 1
ATOM 10699 N N . ARG D 2 23 ? -44.673 62.020 -74.903 1.00 99.18 23 ARG U N 1
ATOM 10700 C CA . ARG D 2 23 ? -44.123 60.776 -75.338 1.00 99.18 23 ARG U CA 1
ATOM 10701 C C . ARG D 2 23 ? -42.758 60.504 -74.739 1.00 99.18 23 ARG U C 1
ATOM 10702 O O . ARG D 2 23 ? -42.496 59.422 -74.280 1.00 99.18 23 ARG U O 1
ATOM 10710 N N . ILE D 2 24 ? -41.900 61.491 -74.690 1.00 98.56 24 ILE U N 1
ATOM 10711 C CA . ILE D 2 24 ? -40.587 61.330 -74.113 1.00 98.56 24 ILE U CA 1
ATOM 10712 C C . ILE D 2 24 ? -40.706 60.972 -72.660 1.00 98.56 24 ILE U C 1
ATOM 10713 O O . ILE D 2 24 ? -39.981 60.133 -72.170 1.00 98.56 24 ILE U O 1
ATOM 10718 N N . ASP D 2 25 ? -41.617 61.590 -71.952 1.00 102.41 25 ASP U N 1
ATOM 10719 C CA . ASP D 2 25 ? -41.804 61.314 -70.550 1.00 102.41 25 ASP U CA 1
ATOM 10720 C C . ASP D 2 25 ? -42.300 59.925 -70.250 1.00 102.41 25 ASP U C 1
ATOM 10721 O O . ASP D 2 25 ? -41.889 59.332 -69.267 1.00 102.41 25 ASP U O 1
ATOM 10726 N N . LEU D 2 26 ? -43.198 59.401 -71.062 1.00 99.12 26 LEU U N 1
ATOM 10727 C CA . LEU D 2 26 ? -43.656 58.043 -70.869 1.00 99.12 26 LEU U CA 1
ATOM 10728 C C . LEU D 2 26 ? -42.498 57.125 -71.053 1.00 99.12 26 LEU U C 1
ATOM 10729 O O . LEU D 2 26 ? -42.304 56.229 -70.274 1.00 99.12 26 LEU U O 1
ATOM 10734 N N . GLY D 2 27 ? -41.689 57.372 -72.051 1.00 99.66 27 GLY U N 1
ATOM 10735 C CA . GLY D 2 27 ? -40.551 56.532 -72.330 1.00 99.66 27 GLY U CA 1
ATOM 10736 C C . GLY D 2 27 ? -39.555 56.532 -71.223 1.00 99.66 27 GLY U C 1
ATOM 10737 O O . GLY D 2 27 ? -38.959 55.523 -70.927 1.00 99.66 27 GLY U O 1
ATOM 10738 N N . ASP D 2 28 ? -39.358 57.665 -70.592 1.00 103.81 28 ASP U N 1
ATOM 10739 C CA . ASP D 2 28 ? -38.405 57.782 -69.513 1.00 103.81 28 ASP U CA 1
ATOM 10740 C C . ASP D 2 28 ? -38.738 56.941 -68.325 1.00 103.81 28 ASP U C 1
ATOM 10741 O O . ASP D 2 28 ? -37.870 56.632 -67.534 1.00 103.81 28 ASP U O 1
ATOM 10746 N N . THR D 2 29 ? -39.994 56.580 -68.168 1.00 100.06 29 THR U N 1
ATOM 10747 C CA . THR D 2 29 ? -40.381 55.728 -67.067 1.00 100.06 29 THR U CA 1
ATOM 10748 C C . THR D 2 29 ? -39.710 54.389 -67.109 1.00 100.06 29 THR U C 1
ATOM 10749 O O . THR D 2 29 ? -39.344 53.853 -66.081 1.00 100.06 29 THR U O 1
ATOM 10753 N N . PHE D 2 30 ? -39.550 53.832 -68.285 1.00 97.70 30 PHE U N 1
ATOM 10754 C CA . PHE D 2 30 ? -38.919 52.546 -68.421 1.00 97.70 30 PHE U CA 1
ATOM 10755 C C . PHE D 2 30 ? -37.502 52.602 -67.945 1.00 97.70 30 PHE U C 1
ATOM 10756 O O . PHE D 2 30 ? -37.066 51.758 -67.192 1.00 97.70 30 PHE U O 1
ATOM 10764 N N . ILE D 2 31 ? -36.778 53.624 -68.322 1.00 97.17 31 ILE U N 1
ATOM 10765 C CA . ILE D 2 31 ? -35.379 53.670 -67.961 1.00 97.17 31 ILE U CA 1
ATOM 10766 C C . ILE D 2 31 ? -35.277 53.732 -66.479 1.00 97.17 31 ILE U C 1
ATOM 10767 O O . ILE D 2 31 ? -34.435 53.096 -65.882 1.00 97.17 31 ILE U O 1
ATOM 10772 N N . SER D 2 32 ? -36.158 54.479 -65.855 1.00 98.35 32 SER U N 1
ATOM 10773 C CA . SER D 2 32 ? -36.043 54.676 -64.441 1.00 98.35 32 SER U CA 1
ATOM 10774 C C . SER D 2 32 ? -36.138 53.368 -63.716 1.00 98.35 32 SER U C 1
ATOM 10775 O O . SER D 2 32 ? -35.417 53.132 -62.767 1.00 98.35 32 SER U O 1
ATOM 10778 N N . ASP D 2 33 ? -37.030 52.507 -64.143 1.00 97.99 33 ASP U N 1
ATOM 10779 C CA . ASP D 2 33 ? -37.203 51.244 -63.490 1.00 97.99 33 ASP U CA 1
ATOM 10780 C C . ASP D 2 33 ? -35.991 50.391 -63.600 1.00 97.99 33 ASP U C 1
ATOM 10781 O O . ASP D 2 33 ? -35.606 49.754 -62.638 1.00 97.99 33 ASP U O 1
ATOM 10786 N N . ASN D 2 34 ? -35.342 50.375 -64.747 1.00 93.68 34 ASN U N 1
ATOM 10787 C CA . ASN D 2 34 ? -34.240 49.463 -64.933 1.00 93.68 34 ASN U CA 1
ATOM 10788 C C . ASN D 2 34 ? -32.895 50.016 -64.605 1.00 93.68 34 ASN U C 1
ATOM 10789 O O . ASN D 2 34 ? -31.914 49.374 -64.827 1.00 93.68 34 ASN U O 1
ATOM 10794 N N . TYR D 2 35 ? -32.823 51.233 -64.127 1.00 97.06 35 TYR U N 1
ATOM 10795 C CA . TYR D 2 35 ? -31.542 51.889 -63.857 1.00 97.06 35 TYR U CA 1
ATOM 10796 C C . TYR D 2 35 ? -30.677 51.324 -62.761 1.00 97.06 35 TYR U C 1
ATOM 10797 O O . TYR D 2 35 ? -29.485 51.220 -62.918 1.00 97.06 35 TYR U O 1
ATOM 10806 N N . THR D 2 36 ? -31.259 50.973 -61.644 1.00 91.40 36 THR U N 1
ATOM 10807 C CA . THR D 2 36 ? -30.471 50.494 -60.553 1.00 91.40 36 THR U CA 1
ATOM 10808 C C . THR D 2 36 ? -29.855 49.195 -60.922 1.00 91.40 36 THR U C 1
ATOM 10809 O O . THR D 2 36 ? -28.720 48.924 -60.603 1.00 91.40 36 THR U O 1
ATOM 10813 N N . ARG D 2 37 ? -30.616 48.356 -61.583 1.00 87.79 37 ARG U N 1
ATOM 10814 C CA . ARG D 2 37 ? -30.107 47.075 -61.960 1.00 87.79 37 ARG U CA 1
ATOM 10815 C C . ARG D 2 37 ? -29.010 47.156 -62.940 1.00 87.79 37 ARG U C 1
ATOM 10816 O O . ARG D 2 37 ? -28.033 46.458 -62.816 1.00 87.79 37 ARG U O 1
ATOM 10824 N N . TRP D 2 38 ? -29.129 48.036 -63.906 1.00 87.59 38 TRP U N 1
ATOM 10825 C CA . TRP D 2 38 ? -28.095 48.197 -64.882 1.00 87.59 38 TRP U CA 1
ATOM 10826 C C . TRP D 2 38 ? -26.829 48.682 -64.227 1.00 87.59 38 TRP U C 1
ATOM 10827 O O . TRP D 2 38 ? -25.752 48.292 -64.623 1.00 87.59 38 TRP U O 1
ATOM 10838 N N . GLN D 2 39 ? -26.933 49.442 -63.156 1.00 89.77 39 GLN U N 1
ATOM 10839 C CA . GLN D 2 39 ? -25.757 50.004 -62.534 1.00 89.77 39 GLN U CA 1
ATOM 10840 C C . GLN D 2 39 ? -25.000 48.991 -61.783 1.00 89.77 39 GLN U C 1
ATOM 10841 O O . GLN D 2 39 ? -23.814 49.120 -61.611 1.00 89.77 39 GLN U O 1
ATOM 10847 N N . ALA D 2 40 ? -25.666 47.980 -61.304 1.00 84.94 40 ALA U N 1
ATOM 10848 C CA . ALA D 2 40 ? -24.979 46.904 -60.628 1.00 84.94 40 ALA U CA 1
ATOM 10849 C C . ALA D 2 40 ? -24.078 46.119 -61.514 1.00 84.94 40 ALA U C 1
ATOM 10850 O O . ALA D 2 40 ? -23.007 45.754 -61.120 1.00 84.94 40 ALA U O 1
ATOM 10852 N N . THR D 2 41 ? -24.498 45.863 -62.728 1.00 84.63 41 THR U N 1
ATOM 10853 C CA . THR D 2 41 ? -23.720 45.071 -63.622 1.00 84.63 41 THR U CA 1
ATOM 10854 C C . THR D 2 41 ? -22.390 45.753 -63.827 1.00 84.63 41 THR U C 1
ATOM 10855 O O . THR D 2 41 ? -21.386 45.107 -64.011 1.00 84.63 41 THR U O 1
ATOM 10859 N N . GLU D 2 42 ? -22.363 47.058 -63.818 1.00 89.28 42 GLU U N 1
ATOM 10860 C CA . GLU D 2 42 ? -21.126 47.751 -63.966 1.00 89.28 42 GLU U CA 1
ATOM 10861 C C . GLU D 2 42 ? -20.146 47.479 -62.859 1.00 89.28 42 GLU U C 1
ATOM 10862 O O . GLU D 2 42 ? -18.972 47.341 -63.094 1.00 89.28 42 GLU U O 1
ATOM 10868 N N . ARG D 2 43 ? -20.606 47.391 -61.641 1.00 86.62 43 ARG U N 1
ATOM 10869 C CA . ARG D 2 43 ? -19.721 47.060 -60.566 1.00 86.62 43 ARG U CA 1
ATOM 10870 C C . ARG D 2 43 ? -19.164 45.696 -60.831 1.00 86.62 43 ARG U C 1
ATOM 10871 O O . ARG D 2 43 ? -18.011 45.451 -60.570 1.00 86.62 43 ARG U O 1
ATOM 10879 N N . TYR D 2 44 ? -19.975 44.779 -61.323 1.00 82.05 44 TYR U N 1
ATOM 10880 C CA . TYR D 2 44 ? -19.530 43.428 -61.586 1.00 82.05 44 TYR U CA 1
ATOM 10881 C C . TYR D 2 44 ? -18.493 43.384 -62.662 1.00 82.05 44 TYR U C 1
ATOM 10882 O O . TYR D 2 44 ? -17.571 42.623 -62.572 1.00 82.05 44 TYR U O 1
ATOM 10891 N N . TYR D 2 45 ? -18.635 44.179 -63.699 1.00 81.92 45 TYR U N 1
ATOM 10892 C CA . TYR D 2 45 ? -17.662 44.239 -64.777 1.00 81.92 45 TYR U CA 1
ATOM 10893 C C . TYR D 2 45 ? -16.353 44.699 -64.240 1.00 81.92 45 TYR U C 1
ATOM 10894 O O . TYR D 2 45 ? -15.327 44.199 -64.623 1.00 81.92 45 TYR U O 1
ATOM 10903 N N . MET D 2 46 ? -16.366 45.657 -63.343 1.00 87.31 46 MET U N 1
ATOM 10904 C CA . MET D 2 46 ? -15.133 46.224 -62.847 1.00 87.31 46 MET U CA 1
ATOM 10905 C C . MET D 2 46 ? -14.574 45.516 -61.643 1.00 87.31 46 MET U C 1
ATOM 10906 O O . MET D 2 46 ? -13.533 45.901 -61.145 1.00 87.31 46 MET U O 1
ATOM 10911 N N . MET D 2 47 ? -15.249 44.486 -61.173 1.00 82.26 47 MET U N 1
ATOM 10912 C CA . MET D 2 47 ? -14.782 43.694 -60.046 1.00 82.26 47 MET U CA 1
ATOM 10913 C C . MET D 2 47 ? -14.494 44.508 -58.823 1.00 82.26 47 MET U C 1
ATOM 10914 O O . MET D 2 47 ? -13.523 44.263 -58.157 1.00 82.26 47 MET U O 1
ATOM 10919 N N . TYR D 2 48 ? -15.371 45.444 -58.497 1.00 81.86 48 TYR U N 1
ATOM 10920 C CA . TYR D 2 48 ? -15.196 46.307 -57.352 1.00 81.86 48 TYR U CA 1
ATOM 10921 C C . TYR D 2 48 ? -15.671 45.715 -56.058 1.00 81.86 48 TYR U C 1
ATOM 10922 O O . TYR D 2 48 ? -16.716 45.098 -56.023 1.00 81.86 48 TYR U O 1
ATOM 10931 N N . LYS D 2 49 ? -14.928 45.919 -54.979 1.00 79.86 49 LYS U N 1
ATOM 10932 C CA . LYS D 2 49 ? -15.353 45.466 -53.676 1.00 79.86 49 LYS U CA 1
ATOM 10933 C C . LYS D 2 49 ? -15.359 46.630 -52.711 1.00 79.86 49 LYS U C 1
ATOM 10934 O O . LYS D 2 49 ? -14.377 47.333 -52.644 1.00 79.86 49 LYS U O 1
ATOM 10940 N N . ILE D 2 50 ? -16.423 46.827 -51.944 1.00 80.46 50 ILE U N 1
ATOM 10941 C CA . ILE D 2 50 ? -16.460 47.890 -50.982 1.00 80.46 50 ILE U CA 1
ATOM 10942 C C . ILE D 2 50 ? -15.366 47.616 -50.040 1.00 80.46 50 ILE U C 1
ATOM 10943 O O . ILE D 2 50 ? -15.270 46.529 -49.527 1.00 80.46 50 ILE U O 1
ATOM 10948 N N . PRO D 2 51 ? -14.536 48.603 -49.754 1.00 79.67 51 PRO U N 1
ATOM 10949 C CA . PRO D 2 51 ? -13.393 48.268 -48.915 1.00 79.67 51 PRO U CA 1
ATOM 10950 C C . PRO D 2 51 ? -13.639 47.898 -47.453 1.00 79.67 51 PRO U C 1
ATOM 10951 O O . PRO D 2 51 ? -14.400 48.559 -46.797 1.00 79.67 51 PRO U O 1
ATOM 10955 N N . ASN D 2 52 ? -12.975 46.878 -46.937 1.00 86.39 52 ASN U N 1
ATOM 10956 C CA . ASN D 2 52 ? -13.089 46.467 -45.540 1.00 86.39 52 ASN U CA 1
ATOM 10957 C C . ASN D 2 52 ? -12.371 47.377 -44.588 1.00 86.39 52 ASN U C 1
ATOM 10958 O O . ASN D 2 52 ? -11.481 48.102 -44.972 1.00 86.39 52 ASN U O 1
ATOM 10963 N N . LYS D 2 53 ? -12.753 47.352 -43.330 1.00 90.60 53 LYS U N 1
ATOM 10964 C CA . LYS D 2 53 ? -12.124 48.173 -42.337 1.00 90.60 53 LYS U CA 1
ATOM 10965 C C . LYS D 2 53 ? -10.693 47.797 -42.129 1.00 90.60 53 LYS U C 1
ATOM 10966 O O . LYS D 2 53 ? -9.863 48.643 -41.864 1.00 90.60 53 LYS U O 1
ATOM 10972 N N . LYS D 2 54 ? -10.394 46.517 -42.186 1.00 89.30 54 LYS U N 1
ATOM 10973 C CA . LYS D 2 54 ? -9.052 46.058 -41.970 1.00 89.30 54 LYS U CA 1
ATOM 10974 C C . LYS D 2 54 ? -8.126 46.510 -43.066 1.00 89.30 54 LYS U C 1
ATOM 10975 O O . LYS D 2 54 ? -6.922 46.480 -42.894 1.00 89.30 54 LYS U O 1
ATOM 10981 N N . ASP D 2 55 ? -8.653 46.895 -44.214 1.00 87.59 55 ASP U N 1
ATOM 10982 C CA . ASP D 2 55 ? -7.825 47.260 -45.344 1.00 87.59 55 ASP U CA 1
ATOM 10983 C C . ASP D 2 55 ? -6.920 48.453 -45.235 1.00 87.59 55 ASP U C 1
ATOM 10984 O O . ASP D 2 55 ? -5.834 48.425 -45.755 1.00 87.59 55 ASP U O 1
ATOM 10989 N N . LYS D 2 56 ? -7.352 49.519 -44.606 1.00 85.90 56 LYS U N 1
ATOM 10990 C CA . LYS D 2 56 ? -6.545 50.707 -44.518 1.00 85.90 56 LYS U CA 1
ATOM 10991 C C . LYS D 2 56 ? -5.296 50.412 -43.794 1.00 85.90 56 LYS U C 1
ATOM 10992 O O . LYS D 2 56 ? -4.255 50.923 -44.138 1.00 85.90 56 LYS U O 1
ATOM 10998 N N . ALA D 2 57 ? -5.368 49.577 -42.788 1.00 82.73 57 ALA U N 1
ATOM 10999 C CA . ALA D 2 57 ? -4.169 49.186 -42.097 1.00 82.73 57 ALA U CA 1
ATOM 11000 C C . ALA D 2 57 ? -3.219 48.493 -43.002 1.00 82.73 57 ALA U C 1
ATOM 11001 O O . ALA D 2 57 ? -2.040 48.739 -42.947 1.00 82.73 57 ALA U O 1
ATOM 11003 N N . ALA D 2 58 ? -3.707 47.613 -43.843 1.00 80.85 58 ALA U N 1
ATOM 11004 C CA . ALA D 2 58 ? -2.837 46.860 -44.690 1.00 80.85 58 ALA U CA 1
ATOM 11005 C C . ALA D 2 58 ? -2.131 47.765 -45.619 1.00 80.85 58 ALA U C 1
ATOM 11006 O O . ALA D 2 58 ? -0.968 47.580 -45.874 1.00 80.85 58 ALA U O 1
ATOM 11008 N N . ILE D 2 59 ? -2.809 48.754 -46.149 1.00 81.05 59 ILE U N 1
ATOM 11009 C CA . ILE D 2 59 ? -2.201 49.635 -47.112 1.00 81.05 59 ILE U CA 1
ATOM 11010 C C . ILE D 2 59 ? -1.078 50.354 -46.440 1.00 81.05 59 ILE U C 1
ATOM 11011 O O . ILE D 2 59 ? -0.048 50.591 -47.031 1.00 81.05 59 ILE U O 1
ATOM 11016 N N . GLU D 2 60 ? -1.261 50.705 -45.188 1.00 84.18 60 GLU U N 1
ATOM 11017 C CA . GLU D 2 60 ? -0.204 51.361 -44.453 1.00 84.18 60 GLU U CA 1
ATOM 11018 C C . GLU D 2 60 ? 1.009 50.508 -44.295 1.00 84.18 60 GLU U C 1
ATOM 11019 O O . GLU D 2 60 ? 2.109 50.989 -44.404 1.00 84.18 60 GLU U O 1
ATOM 11025 N N . LYS D 2 61 ? 0.822 49.229 -44.057 1.00 80.76 61 LYS U N 1
ATOM 11026 C CA . LYS D 2 61 ? 1.943 48.337 -43.940 1.00 80.76 61 LYS U CA 1
ATOM 11027 C C . LYS D 2 61 ? 2.700 48.309 -45.215 1.00 80.76 61 LYS U C 1
ATOM 11028 O O . LYS D 2 61 ? 3.908 48.329 -45.211 1.00 80.76 61 LYS U O 1
ATOM 11034 N N . TRP D 2 62 ? 2.016 48.282 -46.324 1.00 79.03 62 TRP U N 1
ATOM 11035 C CA . TRP D 2 62 ? 2.690 48.161 -47.580 1.00 79.03 62 TRP U CA 1
ATOM 11036 C C . TRP D 2 62 ? 3.558 49.330 -47.837 1.00 79.03 62 TRP U C 1
ATOM 11037 O O . TRP D 2 62 ? 4.605 49.202 -48.418 1.00 79.03 62 TRP U O 1
ATOM 11048 N N . ASN D 2 63 ? 3.111 50.498 -47.450 1.00 83.12 63 ASN U N 1
ATOM 11049 C CA . ASN D 2 63 ? 3.889 51.699 -47.628 1.00 83.12 63 ASN U CA 1
ATOM 11050 C C . ASN D 2 63 ? 5.145 51.669 -46.832 1.00 83.12 63 ASN U C 1
ATOM 11051 O O . ASN D 2 63 ? 6.158 52.129 -47.278 1.00 83.12 63 ASN U O 1
ATOM 11056 N N . LYS D 2 64 ? 5.084 51.146 -45.637 1.00 86.70 64 LYS U N 1
ATOM 11057 C CA . LYS D 2 64 ? 6.250 51.034 -44.790 1.00 86.70 64 LYS U CA 1
ATOM 11058 C C . LYS D 2 64 ? 7.274 50.050 -45.249 1.00 86.70 64 LYS U C 1
ATOM 11059 O O . LYS D 2 64 ? 8.412 50.129 -44.849 1.00 86.70 64 LYS U O 1
ATOM 11065 N N . GLY D 2 65 ? 6.878 49.092 -46.055 1.00 84.34 65 GLY U N 1
ATOM 11066 C CA . GLY D 2 65 ? 7.789 48.095 -46.546 1.00 84.34 65 GLY U CA 1
ATOM 11067 C C . GLY D 2 65 ? 7.327 46.696 -46.312 1.00 84.34 65 GLY U C 1
ATOM 11068 O O . GLY D 2 65 ? 7.879 45.784 -46.869 1.00 84.34 65 GLY U O 1
ATOM 11069 N N . ASP D 2 66 ? 6.314 46.506 -45.499 1.00 83.90 66 ASP U N 1
ATOM 11070 C CA . ASP D 2 66 ? 5.838 45.182 -45.187 1.00 83.90 66 ASP U CA 1
ATOM 11071 C C . ASP D 2 66 ? 4.770 44.704 -46.124 1.00 83.90 66 ASP U C 1
ATOM 11072 O O . ASP D 2 66 ? 4.455 45.375 -47.076 1.00 83.90 66 ASP U O 1
ATOM 11077 N N . THR D 2 67 ? 4.252 43.511 -45.891 1.00 79.08 67 THR U N 1
ATOM 11078 C CA . THR D 2 67 ? 3.232 42.940 -46.732 1.00 79.08 67 THR U CA 1
ATOM 11079 C C . THR D 2 67 ? 2.019 42.445 -45.942 1.00 79.08 67 THR U C 1
ATOM 11080 O O . THR D 2 67 ? 2.201 41.933 -44.858 1.00 79.08 67 THR U O 1
ATOM 11084 N N . ASP D 2 68 ? 0.789 42.593 -46.453 1.00 79.74 68 ASP U N 1
ATOM 11085 C CA . ASP D 2 68 ? -0.406 42.024 -45.819 1.00 79.74 68 ASP U CA 1
ATOM 11086 C C . ASP D 2 68 ? -1.532 41.749 -46.805 1.00 79.74 68 ASP U C 1
ATOM 11087 O O . ASP D 2 68 ? -1.404 42.074 -47.955 1.00 79.74 68 ASP U O 1
ATOM 11092 N N . PHE D 2 69 ? -2.636 41.172 -46.352 1.00 76.48 69 PHE U N 1
ATOM 11093 C CA . PHE D 2 69 ? -3.727 40.775 -47.230 1.00 76.48 69 PHE U CA 1
ATOM 11094 C C . PHE D 2 69 ? -4.725 41.847 -47.472 1.00 76.48 69 PHE U C 1
ATOM 11095 O O . PHE D 2 69 ? -5.271 42.406 -46.541 1.00 76.48 69 PHE U O 1
ATOM 11103 N N . LYS D 2 70 ? -4.995 42.133 -48.730 1.00 78.19 70 LYS U N 1
ATOM 11104 C CA . LYS D 2 70 ? -6.002 43.101 -49.075 1.00 78.19 70 LYS U CA 1
ATOM 11105 C C . LYS D 2 70 ? -7.061 42.382 -49.863 1.00 78.19 70 LYS U C 1
ATOM 11106 O O . LYS D 2 70 ? -6.734 41.701 -50.805 1.00 78.19 70 LYS U O 1
ATOM 11112 N N . SER D 2 71 ? -8.324 42.531 -49.507 1.00 80.03 71 SER U N 1
ATOM 11113 C CA . SER D 2 71 ? -9.406 41.782 -50.131 1.00 80.03 71 SER U CA 1
ATOM 11114 C C . SER D 2 71 ? -9.865 42.053 -51.557 1.00 80.03 71 SER U C 1
ATOM 11115 O O . SER D 2 71 ? -9.691 43.152 -52.050 1.00 80.03 71 SER U O 1
ATOM 11118 N N . LEU D 2 72 ? -10.479 41.061 -52.212 1.00 76.84 72 LEU U N 1
ATOM 11119 C CA . LEU D 2 72 ? -10.850 41.167 -53.609 1.00 76.84 72 LEU U CA 1
ATOM 11120 C C . LEU D 2 72 ? -12.089 40.380 -53.960 1.00 76.84 72 LEU U C 1
ATOM 11121 O O . LEU D 2 72 ? -12.566 39.631 -53.144 1.00 76.84 72 LEU U O 1
ATOM 11126 N N . VAL D 2 73 ? -12.636 40.556 -55.156 1.00 77.15 73 VAL U N 1
ATOM 11127 C CA . VAL D 2 73 ? -13.776 39.786 -55.628 1.00 77.15 73 VAL U CA 1
ATOM 11128 C C . VAL D 2 73 ? -13.285 38.826 -56.677 1.00 77.15 73 VAL U C 1
ATOM 11129 O O . VAL D 2 73 ? -12.580 39.229 -57.570 1.00 77.15 73 VAL U O 1
ATOM 11133 N N . MET D 2 74 ? -13.655 37.560 -56.597 1.00 77.36 74 MET U N 1
ATOM 11134 C CA . MET D 2 74 ? -13.156 36.549 -57.514 1.00 77.36 74 MET U CA 1
ATOM 11135 C C . MET D 2 74 ? -13.507 36.702 -58.963 1.00 77.36 74 MET U C 1
ATOM 11136 O O . MET D 2 74 ? -14.617 37.068 -59.293 1.00 77.36 74 MET U O 1
ATOM 11141 N N . PRO D 2 75 ? -12.565 36.407 -59.845 1.00 76.55 75 PRO U N 1
ATOM 11142 C CA . PRO D 2 75 ? -12.760 36.604 -61.272 1.00 76.55 75 PRO U CA 1
ATOM 11143 C C . PRO D 2 75 ? -13.770 35.827 -62.033 1.00 76.55 75 PRO U C 1
ATOM 11144 O O . PRO D 2 75 ? -14.363 36.415 -62.902 1.00 76.55 75 PRO U O 1
ATOM 11148 N N . TYR D 2 76 ? -13.957 34.556 -61.782 1.00 78.07 76 TYR U N 1
ATOM 11149 C CA . TYR D 2 76 ? -14.821 33.730 -62.606 1.00 78.07 76 TYR U CA 1
ATOM 11150 C C . TYR D 2 76 ? -15.785 34.344 -63.568 1.00 78.07 76 TYR U C 1
ATOM 11151 O O . TYR D 2 76 ? -15.615 34.177 -64.748 1.00 78.07 76 TYR U O 1
ATOM 11160 N N . SER D 2 77 ? -16.793 35.039 -63.110 1.00 75.88 77 SER U N 1
ATOM 11161 C CA . SER D 2 77 ? -17.823 35.550 -63.969 1.00 75.88 77 SER U CA 1
ATOM 11162 C C . SER D 2 77 ? -17.286 36.360 -65.114 1.00 75.88 77 SER U C 1
ATOM 11163 O O . SER D 2 77 ? -17.827 36.312 -66.197 1.00 75.88 77 SER U O 1
ATOM 11166 N N . TYR D 2 78 ? -16.256 37.151 -64.885 1.00 71.59 78 TYR U N 1
ATOM 11167 C CA . TYR D 2 78 ? -15.702 37.987 -65.924 1.00 71.59 78 TYR U CA 1
ATOM 11168 C C . TYR D 2 78 ? -15.158 37.130 -67.008 1.00 71.59 78 TYR U C 1
ATOM 11169 O O . TYR D 2 78 ? -15.349 37.395 -68.171 1.00 71.59 78 TYR U O 1
ATOM 11178 N N . ALA D 2 79 ? -14.504 36.063 -66.641 1.00 71.16 79 ALA U N 1
ATOM 11179 C CA . ALA D 2 79 ? -13.907 35.221 -67.600 1.00 71.16 79 ALA U CA 1
ATOM 11180 C C . ALA D 2 79 ? -14.910 34.628 -68.484 1.00 71.16 79 ALA U C 1
ATOM 11181 O O . ALA D 2 79 ? -14.721 34.587 -69.667 1.00 71.16 79 ALA U O 1
ATOM 11183 N N . GLN D 2 80 ? -16.012 34.182 -67.945 1.00 77.05 80 GLN U N 1
ATOM 11184 C CA . GLN D 2 80 ? -17.064 33.654 -68.769 1.00 77.05 80 GLN U CA 1
ATOM 11185 C C . GLN D 2 80 ? -17.685 34.637 -69.730 1.00 77.05 80 GLN U C 1
ATOM 11186 O O . GLN D 2 80 ? -17.961 34.276 -70.837 1.00 77.05 80 GLN U O 1
ATOM 11192 N N . LEU D 2 81 ? -17.904 35.875 -69.360 1.00 73.81 81 LEU U N 1
ATOM 11193 C CA . LEU D 2 81 ? -18.405 36.854 -70.314 1.00 73.81 81 LEU U CA 1
ATOM 11194 C C . LEU D 2 81 ? -17.450 37.055 -71.421 1.00 73.81 81 LEU U C 1
ATOM 11195 O O . LEU D 2 81 ? -17.829 37.095 -72.563 1.00 73.81 81 LEU U O 1
ATOM 11200 N N . MET D 2 82 ? -16.186 37.177 -71.097 1.00 72.87 82 MET U N 1
ATOM 11201 C CA . MET D 2 82 ? -15.175 37.392 -72.092 1.00 72.87 82 MET U CA 1
ATOM 11202 C C . MET D 2 82 ? -15.044 36.241 -73.033 1.00 72.87 82 MET U C 1
ATOM 11203 O O . MET D 2 82 ? -14.810 36.444 -74.195 1.00 72.87 82 MET U O 1
ATOM 11208 N N . THR D 2 83 ? -15.156 35.022 -72.552 1.00 72.53 83 THR U N 1
ATOM 11209 C CA . THR D 2 83 ? -15.151 33.875 -73.434 1.00 72.53 83 THR U CA 1
ATOM 11210 C C . THR D 2 83 ? -16.332 33.851 -74.341 1.00 72.53 83 THR U C 1
ATOM 11211 O O . THR D 2 83 ? -16.219 33.458 -75.471 1.00 72.53 83 THR U O 1
ATOM 11215 N N . ALA D 2 84 ? -17.485 34.235 -73.871 1.00 71.12 84 ALA U N 1
ATOM 11216 C CA . ALA D 2 84 ? -18.623 34.337 -74.739 1.00 71.12 84 ALA U CA 1
ATOM 11217 C C . ALA D 2 84 ? -18.529 35.383 -75.810 1.00 71.12 84 ALA U C 1
ATOM 11218 O O . ALA D 2 84 ? -18.952 35.156 -76.915 1.00 71.12 84 ALA U O 1
ATOM 11220 N N . HIS D 2 85 ? -17.985 36.543 -75.499 1.00 72.86 85 HIS U N 1
ATOM 11221 C CA . HIS D 2 85 ? -17.864 37.633 -76.443 1.00 72.86 85 HIS U CA 1
ATOM 11222 C C . HIS D 2 85 ? -16.981 37.209 -77.548 1.00 72.86 85 HIS U C 1
ATOM 11223 O O . HIS D 2 85 ? -17.203 37.556 -78.676 1.00 72.86 85 HIS U O 1
ATOM 11230 N N . ALA D 2 86 ? -15.968 36.455 -77.251 1.00 71.97 86 ALA U N 1
ATOM 11231 C CA . ALA D 2 86 ? -15.120 35.959 -78.277 1.00 71.97 86 ALA U CA 1
ATOM 11232 C C . ALA D 2 86 ? -15.815 35.052 -79.255 1.00 71.97 86 ALA U C 1
ATOM 11233 O O . ALA D 2 86 ? -15.529 35.089 -80.433 1.00 71.97 86 ALA U O 1
ATOM 11235 N N . TYR D 2 87 ? -16.712 34.206 -78.787 1.00 72.85 87 TYR U N 1
ATOM 11236 C CA . TYR D 2 87 ? -17.374 33.268 -79.658 1.00 72.85 87 TYR U CA 1
ATOM 11237 C C . TYR D 2 87 ? -18.128 34.051 -80.638 1.00 72.85 87 TYR U C 1
ATOM 11238 O O . TYR D 2 87 ? -18.058 33.779 -81.806 1.00 72.85 87 TYR U O 1
ATOM 11247 N N . MET D 2 88 ? -18.828 35.062 -80.190 1.00 74.99 88 MET U N 1
ATOM 11248 C CA . MET D 2 88 ? -19.634 35.877 -81.064 1.00 74.99 88 MET U CA 1
ATOM 11249 C C . MET D 2 88 ? -18.871 36.686 -82.074 1.00 74.99 88 MET U C 1
ATOM 11250 O O . MET D 2 88 ? -19.286 36.811 -83.197 1.00 74.99 88 MET U O 1
ATOM 11255 N N . VAL D 2 89 ? -17.765 37.261 -81.680 1.00 74.31 89 VAL U N 1
ATOM 11256 C CA . VAL D 2 89 ? -16.964 38.004 -82.614 1.00 74.31 89 VAL U CA 1
ATOM 11257 C C . VAL D 2 89 ? -16.423 37.122 -83.712 1.00 74.31 89 VAL U C 1
ATOM 11258 O O . VAL D 2 89 ? -16.455 37.487 -84.869 1.00 74.31 89 VAL U O 1
ATOM 11262 N N . ASN D 2 90 ? -15.962 35.934 -83.375 1.00 76.90 90 ASN U N 1
ATOM 11263 C CA . ASN D 2 90 ? -15.489 35.010 -84.382 1.00 76.90 90 ASN U CA 1
ATOM 11264 C C . ASN D 2 90 ? -16.568 34.556 -85.319 1.00 76.90 90 ASN U C 1
ATOM 11265 O O . ASN D 2 90 ? -16.352 34.486 -86.507 1.00 76.90 90 ASN U O 1
ATOM 11270 N N . VAL D 2 91 ? -17.735 34.224 -84.806 1.00 76.81 91 VAL U N 1
ATOM 11271 C CA . VAL D 2 91 ? -18.795 33.722 -85.644 1.00 76.81 91 VAL U CA 1
ATOM 11272 C C . VAL D 2 91 ? -19.269 34.763 -86.609 1.00 76.81 91 VAL U C 1
ATOM 11273 O O . VAL D 2 91 ? -19.485 34.466 -87.756 1.00 76.81 91 VAL U O 1
ATOM 11277 N N . PHE D 2 92 ? -19.407 36.003 -86.188 1.00 78.51 92 PHE U N 1
ATOM 11278 C CA . PHE D 2 92 ? -19.963 36.988 -87.085 1.00 78.51 92 PHE U CA 1
ATOM 11279 C C . PHE D 2 92 ? -18.957 37.925 -87.700 1.00 78.51 92 PHE U C 1
ATOM 11280 O O . PHE D 2 92 ? -18.739 37.889 -88.888 1.00 78.51 92 PHE U O 1
ATOM 11288 N N . LEU D 2 93 ? -18.323 38.753 -86.902 1.00 81.47 93 LEU U N 1
ATOM 11289 C CA . LEU D 2 93 ? -17.396 39.752 -87.404 1.00 81.47 93 LEU U CA 1
ATOM 11290 C C . LEU D 2 93 ? -16.056 39.417 -88.070 1.00 81.47 93 LEU U C 1
ATOM 11291 O O . LEU D 2 93 ? -15.673 40.089 -89.001 1.00 81.47 93 LEU U O 1
ATOM 11296 N N . ASN D 2 94 ? -15.323 38.421 -87.627 1.00 84.35 94 ASN U N 1
ATOM 11297 C CA . ASN D 2 94 ? -13.990 38.147 -88.167 1.00 84.35 94 ASN U CA 1
ATOM 11298 C C . ASN D 2 94 ? -13.997 37.435 -89.489 1.00 84.35 94 ASN U C 1
ATOM 11299 O O . ASN D 2 94 ? -12.971 37.088 -90.011 1.00 84.35 94 ASN U O 1
ATOM 11304 N N . ARG D 2 95 ? -15.157 37.141 -90.012 1.00 92.52 95 ARG U N 1
ATOM 11305 C CA . ARG D 2 95 ? -15.286 36.481 -91.278 1.00 92.52 95 ARG U CA 1
ATOM 11306 C C . ARG D 2 95 ? -14.869 37.373 -92.404 1.00 92.52 95 ARG U C 1
ATOM 11307 O O . ARG D 2 95 ? -14.820 38.580 -92.250 1.00 92.52 95 ARG U O 1
ATOM 11315 N N . ASP D 2 96 ? -14.515 36.795 -93.534 1.00 99.71 96 ASP U N 1
ATOM 11316 C CA . ASP D 2 96 ? -14.157 37.584 -94.708 1.00 99.71 96 ASP U CA 1
ATOM 11317 C C . ASP D 2 96 ? -15.210 38.431 -95.399 1.00 99.71 96 ASP U C 1
ATOM 11318 O O . ASP D 2 96 ? -14.942 39.576 -95.727 1.00 99.71 96 ASP U O 1
ATOM 11323 N N . PRO D 2 97 ? -16.413 37.900 -95.634 1.00 95.92 97 PRO U N 1
ATOM 11324 C CA . PRO D 2 97 ? -17.351 38.823 -96.253 1.00 95.92 97 PRO U CA 1
ATOM 11325 C C . PRO D 2 97 ? -18.266 39.512 -95.273 1.00 95.92 97 PRO U C 1
ATOM 11326 O O . PRO D 2 97 ? -18.620 40.638 -95.569 1.00 95.92 97 PRO U O 1
ATOM 11330 N N . ILE D 2 98 ? -18.623 38.910 -94.149 1.00 95.05 98 ILE U N 1
ATOM 11331 C CA . ILE D 2 98 ? -19.549 39.473 -93.126 1.00 95.05 98 ILE U CA 1
ATOM 11332 C C . ILE D 2 98 ? -21.012 39.531 -93.503 1.00 95.05 98 ILE U C 1
ATOM 11333 O O . ILE D 2 98 ? -21.824 38.928 -92.837 1.00 95.05 98 ILE U O 1
ATOM 11338 N N . PHE D 2 99 ? -21.366 40.229 -94.560 1.00 94.58 99 PHE U N 1
ATOM 11339 C CA . PHE D 2 99 ? -22.728 40.247 -95.007 1.00 94.58 99 PHE U CA 1
ATOM 11340 C C . PHE D 2 99 ? -22.667 39.574 -96.348 1.00 94.58 99 PHE U C 1
ATOM 11341 O O . PHE D 2 99 ? -21.923 40.007 -97.216 1.00 94.58 99 PHE U O 1
ATOM 11349 N N . GLN D 2 100 ? -23.440 38.528 -96.545 1.00 98.02 100 GLN U N 1
ATOM 11350 C CA . GLN D 2 100 ? -23.399 37.782 -97.771 1.00 98.02 100 GLN U CA 1
ATOM 11351 C C . GLN D 2 100 ? -24.812 37.675 -98.228 1.00 98.02 100 GLN U C 1
ATOM 11352 O O . GLN D 2 100 ? -25.722 37.902 -97.460 1.00 98.02 100 GLN U O 1
ATOM 11358 N N . THR D 2 101 ? -25.020 37.361 -99.494 1.00 101.06 101 THR U N 1
ATOM 11359 C CA . THR D 2 101 ? -26.359 37.294 -100.026 1.00 101.06 101 THR U CA 1
ATOM 11360 C C . THR D 2 101 ? -26.630 35.975 -100.687 1.00 101.06 101 THR U C 1
ATOM 11361 O O . THR D 2 101 ? -25.746 35.412 -101.309 1.00 101.06 101 THR U O 1
ATOM 11365 N N . ASP D 2 102 ? -27.850 35.478 -100.558 1.00 105.43 102 ASP U N 1
ATOM 11366 C CA . ASP D 2 102 ? -28.239 34.225 -101.169 1.00 105.43 102 ASP U CA 1
ATOM 11367 C C . ASP D 2 102 ? -29.437 34.544 -102.002 1.00 105.43 102 ASP U C 1
ATOM 11368 O O . ASP D 2 102 ? -30.126 35.497 -101.719 1.00 105.43 102 ASP U O 1
ATOM 11373 N N . SER D 2 103 ? -29.704 33.777 -103.044 1.00 108.06 103 SER U N 1
ATOM 11374 C CA . SER D 2 103 ? -30.777 34.147 -103.920 1.00 108.06 103 SER U CA 1
ATOM 11375 C C . SER D 2 103 ? -31.875 33.140 -104.077 1.00 108.06 103 SER U C 1
ATOM 11376 O O . SER D 2 103 ? -31.589 31.985 -104.266 1.00 108.06 103 SER U O 1
ATOM 11379 N N . LEU D 2 104 ? -33.128 33.556 -103.966 1.00 106.97 104 LEU U N 1
ATOM 11380 C CA . LEU D 2 104 ? -34.262 32.672 -104.199 1.00 106.97 104 LEU U CA 1
ATOM 11381 C C . LEU D 2 104 ? -34.444 32.185 -105.623 1.00 106.97 104 LEU U C 1
ATOM 11382 O O . LEU D 2 104 ? -34.762 31.029 -105.838 1.00 106.97 104 LEU U O 1
ATOM 11387 N N . ASN D 2 105 ? -34.259 33.054 -106.601 1.00 109.15 105 ASN U N 1
ATOM 11388 C CA . ASN D 2 105 ? -34.485 32.685 -107.995 1.00 109.15 105 ASN U CA 1
ATOM 11389 C C . ASN D 2 105 ? -33.310 33.059 -108.836 1.00 109.15 105 ASN U C 1
ATOM 11390 O O . ASN D 2 105 ? -32.325 33.550 -108.332 1.00 109.15 105 ASN U O 1
ATOM 11395 N N . GLY D 2 106 ? -33.390 32.801 -110.117 1.00 112.70 106 GLY U N 1
ATOM 11396 C CA . GLY D 2 106 ? -32.321 33.161 -111.019 1.00 112.70 106 GLY U CA 1
ATOM 11397 C C . GLY D 2 106 ? -32.004 34.624 -111.119 1.00 112.70 106 GLY U C 1
ATOM 11398 O O . GLY D 2 106 ? -30.858 34.986 -111.264 1.00 112.70 106 GLY U O 1
ATOM 11399 N N . ASP D 2 107 ? -33.011 35.472 -111.054 1.00 114.59 107 ASP U N 1
ATOM 11400 C CA . ASP D 2 107 ? -32.812 36.903 -111.174 1.00 114.59 107 ASP U CA 1
ATOM 11401 C C . ASP D 2 107 ? -31.920 37.395 -110.082 1.00 114.59 107 ASP U C 1
ATOM 11402 O O . ASP D 2 107 ? -31.146 38.307 -110.287 1.00 114.59 107 ASP U O 1
ATOM 11407 N N . GLY D 2 108 ? -32.052 36.827 -108.906 1.00 112.95 108 GLY U N 1
ATOM 11408 C CA . GLY D 2 108 ? -31.222 37.194 -107.792 1.00 112.95 108 GLY U CA 1
ATOM 11409 C C . GLY D 2 108 ? -29.779 36.912 -108.032 1.00 112.95 108 GLY U C 1
ATOM 11410 O O . GLY D 2 108 ? -28.941 37.701 -107.658 1.00 112.95 108 GLY U O 1
ATOM 11411 N N . THR D 2 109 ? -29.464 35.807 -108.676 1.00 112.89 109 THR U N 1
ATOM 11412 C CA . THR D 2 109 ? -28.078 35.432 -108.868 1.00 112.89 109 THR U CA 1
ATOM 11413 C C . THR D 2 109 ? -27.353 36.466 -109.663 1.00 112.89 109 THR U C 1
ATOM 11414 O O . THR D 2 109 ? -26.182 36.710 -109.443 1.00 112.89 109 THR U O 1
ATOM 11418 N N . GLU D 2 110 ? -28.024 37.062 -110.612 1.00 115.74 110 GLU U N 1
ATOM 11419 C CA . GLU D 2 110 ? -27.399 38.074 -111.390 1.00 115.74 110 GLU U CA 1
ATOM 11420 C C . GLU D 2 110 ? -26.977 39.237 -110.526 1.00 115.74 110 GLU U C 1
ATOM 11421 O O . GLU D 2 110 ? -25.917 39.806 -110.740 1.00 115.74 110 GLU U O 1
ATOM 11427 N N . ARG D 2 111 ? -27.781 39.613 -109.550 1.00 110.44 111 ARG U N 1
ATOM 11428 C CA . ARG D 2 111 ? -27.475 40.771 -108.738 1.00 110.44 111 ARG U CA 1
ATOM 11429 C C . ARG D 2 111 ? -26.610 40.578 -107.488 1.00 110.44 111 ARG U C 1
ATOM 11430 O O . ARG D 2 111 ? -26.171 41.553 -106.899 1.00 110.44 111 ARG U O 1
ATOM 11438 N N . GLU D 2 112 ? -26.329 39.356 -107.083 1.00 109.21 112 GLU U N 1
ATOM 11439 C CA . GLU D 2 112 ? -25.579 39.140 -105.854 1.00 109.21 112 GLU U CA 1
ATOM 11440 C C . GLU D 2 112 ? -24.151 39.635 -105.774 1.00 109.21 112 GLU U C 1
ATOM 11441 O O . GLU D 2 112 ? -23.752 40.158 -104.754 1.00 109.21 112 GLU U O 1
ATOM 11447 N N . LEU D 2 113 ? -23.376 39.519 -106.830 1.00 102.85 113 LEU U N 1
ATOM 11448 C CA . LEU D 2 113 ? -21.973 39.885 -106.737 1.00 102.85 113 LEU U CA 1
ATOM 11449 C C . LEU D 2 113 ? -21.788 41.341 -106.556 1.00 102.85 113 LEU U C 1
ATOM 11450 O O . LEU D 2 113 ? -21.016 41.758 -105.713 1.00 102.85 113 LEU U O 1
ATOM 11455 N N . ALA D 2 114 ? -22.505 42.136 -107.311 1.00 100.56 114 ALA U N 1
ATOM 11456 C CA . ALA D 2 114 ? -22.438 43.567 -107.137 1.00 100.56 114 ALA U CA 1
ATOM 11457 C C . ALA D 2 114 ? -22.923 44.075 -105.824 1.00 100.56 114 ALA U C 1
ATOM 11458 O O . ALA D 2 114 ? -22.370 45.014 -105.315 1.00 100.56 114 ALA U O 1
ATOM 11460 N N . LEU D 2 115 ? -23.996 43.522 -105.290 1.00 99.54 115 LEU U N 1
ATOM 11461 C CA . LEU D 2 115 ? -24.557 44.036 -104.083 1.00 99.54 115 LEU U CA 1
ATOM 11462 C C . LEU D 2 115 ? -23.581 43.837 -103.044 1.00 99.54 115 LEU U C 1
ATOM 11463 O O . LEU D 2 115 ? -23.356 44.712 -102.238 1.00 99.54 115 LEU U O 1
ATOM 11468 N N . GLU D 2 116 ? -22.942 42.695 -103.038 1.00 101.10 116 GLU U N 1
ATOM 11469 C CA . GLU D 2 116 ? -22.014 42.407 -101.970 1.00 101.10 116 GLU U CA 1
ATOM 11470 C C . GLU D 2 116 ? -20.863 43.386 -101.945 1.00 101.10 116 GLU U C 1
ATOM 11471 O O . GLU D 2 116 ? -20.400 43.770 -100.894 1.00 101.10 116 GLU U O 1
ATOM 11477 N N . SER D 2 117 ? -20.390 43.791 -103.098 1.00 97.28 117 SER U N 1
ATOM 11478 C CA . SER D 2 117 ? -19.309 44.709 -103.146 1.00 97.28 117 SER U CA 1
ATOM 11479 C C . SER D 2 117 ? -19.675 46.009 -102.536 1.00 97.28 117 SER U C 1
ATOM 11480 O O . SER D 2 117 ? -18.886 46.585 -101.824 1.00 97.28 117 SER U O 1
ATOM 11483 N N . MET D 2 118 ? -20.852 46.506 -102.814 1.00 95.74 118 MET U N 1
ATOM 11484 C CA . MET D 2 118 ? -21.312 47.756 -102.286 1.00 95.74 118 MET U CA 1
ATOM 11485 C C . MET D 2 118 ? -21.478 47.681 -100.814 1.00 95.74 118 MET U C 1
ATOM 11486 O O . MET D 2 118 ? -21.335 48.665 -100.143 1.00 95.74 118 MET U O 1
ATOM 11491 N N . LEU D 2 119 ? -21.893 46.552 -100.293 1.00 94.01 119 LEU U N 1
ATOM 11492 C CA . LEU D 2 119 ? -21.953 46.377 -98.835 1.00 94.01 119 LEU U CA 1
ATOM 11493 C C . LEU D 2 119 ? -20.629 46.398 -98.120 1.00 94.01 119 LEU U C 1
ATOM 11494 O O . LEU D 2 119 ? -20.571 46.872 -97.020 1.00 94.01 119 LEU U O 1
ATOM 11499 N N . GLN D 2 120 ? -19.575 45.829 -98.680 1.00 95.91 120 GLN U N 1
ATOM 11500 C CA . GLN D 2 120 ? -18.238 45.940 -98.099 1.00 95.91 120 GLN U CA 1
ATOM 11501 C C . GLN D 2 120 ? -17.729 47.329 -98.143 1.00 95.91 120 GLN U C 1
ATOM 11502 O O . GLN D 2 120 ? -17.012 47.706 -97.270 1.00 95.91 120 GLN U O 1
ATOM 11508 N N . TYR D 2 121 ? -18.024 48.103 -99.160 1.00 93.71 121 TYR U N 1
ATOM 11509 C CA . TYR D 2 121 ? -17.477 49.414 -99.168 1.00 93.71 121 TYR U CA 1
ATOM 11510 C C . TYR D 2 121 ? -18.010 49.986 -97.946 1.00 93.71 121 TYR U C 1
ATOM 11511 O O . TYR D 2 121 ? -17.295 50.557 -97.184 1.00 93.71 121 TYR U O 1
ATOM 11520 N N . GLN D 2 122 ? -19.266 49.802 -97.696 1.00 91.14 122 GLN U N 1
ATOM 11521 C CA . GLN D 2 122 ? -19.835 50.425 -96.565 1.00 91.14 122 GLN U CA 1
ATOM 11522 C C . GLN D 2 122 ? -19.324 49.955 -95.221 1.00 91.14 122 GLN U C 1
ATOM 11523 O O . GLN D 2 122 ? -19.055 50.787 -94.400 1.00 91.14 122 GLN U O 1
ATOM 11529 N N . VAL D 2 123 ? -19.142 48.671 -94.950 1.00 88.04 123 VAL U N 1
ATOM 11530 C CA . VAL D 2 123 ? -18.550 48.238 -93.689 1.00 88.04 123 VAL U CA 1
ATOM 11531 C C . VAL D 2 123 ? -17.134 48.651 -93.533 1.00 88.04 123 VAL U C 1
ATOM 11532 O O . VAL D 2 123 ? -16.746 49.128 -92.496 1.00 88.04 123 VAL U O 1
ATOM 11536 N N . LYS D 2 124 ? -16.335 48.459 -94.561 1.00 89.58 124 LYS U N 1
ATOM 11537 C CA . LYS D 2 124 ? -14.927 48.815 -94.528 1.00 89.58 124 LYS U CA 1
ATOM 11538 C C . LYS D 2 124 ? -14.612 50.281 -94.513 1.00 89.58 124 LYS U C 1
ATOM 11539 O O . LYS D 2 124 ? -13.771 50.707 -93.753 1.00 89.58 124 LYS U O 1
ATOM 11545 N N . ALA D 2 125 ? -15.292 51.072 -95.332 1.00 89.75 125 ALA U N 1
ATOM 11546 C CA . ALA D 2 125 ? -14.998 52.483 -95.449 1.00 89.75 125 ALA U CA 1
ATOM 11547 C C . ALA D 2 125 ? -15.837 53.342 -94.599 1.00 89.75 125 ALA U C 1
ATOM 11548 O O . ALA D 2 125 ? -15.707 54.534 -94.591 1.00 89.75 125 ALA U O 1
ATOM 11550 N N . GLY D 2 126 ? -16.750 52.746 -93.911 1.00 92.26 126 GLY U N 1
ATOM 11551 C CA . GLY D 2 126 ? -17.600 53.502 -93.059 1.00 92.26 126 GLY U CA 1
ATOM 11552 C C . GLY D 2 126 ? -17.343 53.158 -91.638 1.00 92.26 126 GLY U C 1
ATOM 11553 O O . GLY D 2 126 ? -18.067 53.604 -90.764 1.00 92.26 126 GLY U O 1
ATOM 11554 N N . GLU D 2 127 ? -16.356 52.315 -91.393 1.00 95.46 127 GLU U N 1
ATOM 11555 C CA . GLU D 2 127 ? -15.963 51.962 -90.046 1.00 95.46 127 GLU U CA 1
ATOM 11556 C C . GLU D 2 127 ? -17.050 51.440 -89.168 1.00 95.46 127 GLU U C 1
ATOM 11557 O O . GLU D 2 127 ? -17.174 51.852 -88.040 1.00 95.46 127 GLU U O 1
ATOM 11563 N N . MET D 2 128 ? -17.886 50.574 -89.689 1.00 90.72 128 MET U N 1
ATOM 11564 C CA . MET D 2 128 ? -18.923 49.968 -88.897 1.00 90.72 128 MET U CA 1
ATOM 11565 C C . MET D 2 128 ? -18.456 49.042 -87.826 1.00 90.72 128 MET U C 1
ATOM 11566 O O . MET D 2 128 ? -19.003 49.061 -86.758 1.00 90.72 128 MET U O 1
ATOM 11571 N N . GLU D 2 129 ? -17.429 48.256 -88.060 1.00 87.37 129 GLU U N 1
ATOM 11572 C CA . GLU D 2 129 ? -17.034 47.234 -87.100 1.00 87.37 129 GLU U CA 1
ATOM 11573 C C . GLU D 2 129 ? -16.663 47.647 -85.731 1.00 87.37 129 GLU U C 1
ATOM 11574 O O . GLU D 2 129 ? -16.958 46.943 -84.803 1.00 87.37 129 GLU U O 1
ATOM 11580 N N . PRO D 2 130 ? -16.030 48.790 -85.574 1.00 84.03 130 PRO U N 1
ATOM 11581 C CA . PRO D 2 130 ? -15.754 49.084 -84.192 1.00 84.03 130 PRO U CA 1
ATOM 11582 C C . PRO D 2 130 ? -17.031 49.112 -83.398 1.00 84.03 130 PRO U C 1
ATOM 11583 O O . PRO D 2 130 ? -17.013 48.663 -82.284 1.00 84.03 130 PRO U O 1
ATOM 11587 N N . SER D 2 131 ? -18.122 49.621 -83.940 1.00 83.56 131 SER U N 1
ATOM 11588 C CA . SER D 2 131 ? -19.410 49.715 -83.251 1.00 83.56 131 SER U CA 1
ATOM 11589 C C . SER D 2 131 ? -20.195 48.467 -83.139 1.00 83.56 131 SER U C 1
ATOM 11590 O O . SER D 2 131 ? -21.142 48.420 -82.401 1.00 83.56 131 SER U O 1
ATOM 11593 N N . LEU D 2 132 ? -19.833 47.451 -83.885 1.00 80.48 132 LEU U N 1
ATOM 11594 C CA . LEU D 2 132 ? -20.590 46.253 -83.860 1.00 80.48 132 LEU U CA 1
ATOM 11595 C C . LEU D 2 132 ? -20.045 45.393 -82.782 1.00 80.48 132 LEU U C 1
ATOM 11596 O O . LEU D 2 132 ? -20.763 44.592 -82.261 1.00 80.48 132 LEU U O 1
ATOM 11601 N N . LEU D 2 133 ? -18.787 45.535 -82.420 1.00 80.09 133 LEU U N 1
ATOM 11602 C CA . LEU D 2 133 ? -18.217 44.822 -81.296 1.00 80.09 133 LEU U CA 1
ATOM 11603 C C . LEU D 2 133 ? -18.837 45.238 -80.000 1.00 80.09 133 LEU U C 1
ATOM 11604 O O . LEU D 2 133 ? -19.100 44.411 -79.154 1.00 80.09 133 LEU U O 1
ATOM 11609 N N . VAL D 2 134 ? -19.078 46.517 -79.809 1.00 79.84 134 VAL U N 1
ATOM 11610 C CA . VAL D 2 134 ? -19.712 46.988 -78.596 1.00 79.84 134 VAL U CA 1
ATOM 11611 C C . VAL D 2 134 ? -21.123 46.488 -78.444 1.00 79.84 134 VAL U C 1
ATOM 11612 O O . VAL D 2 134 ? -21.532 46.183 -77.356 1.00 79.84 134 VAL U O 1
ATOM 11616 N N . TRP D 2 135 ? -21.884 46.383 -79.512 1.00 79.02 135 TRP U N 1
ATOM 11617 C CA . TRP D 2 135 ? -23.277 45.997 -79.421 1.00 79.02 135 TRP U CA 1
ATOM 11618 C C . TRP D 2 135 ? -23.332 44.643 -78.822 1.00 79.02 135 TRP U C 1
ATOM 11619 O O . TRP D 2 135 ? -24.155 44.370 -77.972 1.00 79.02 135 TRP U O 1
ATOM 11630 N N . PHE D 2 136 ? -22.456 43.769 -79.244 1.00 77.51 136 PHE U N 1
ATOM 11631 C CA . PHE D 2 136 ? -22.388 42.466 -78.665 1.00 77.51 136 PHE U CA 1
ATOM 11632 C C . PHE D 2 136 ? -21.985 42.426 -77.193 1.00 77.51 136 PHE U C 1
ATOM 11633 O O . PHE D 2 136 ? -22.527 41.652 -76.447 1.00 77.51 136 PHE U O 1
ATOM 11641 N N . MET D 2 137 ? -21.034 43.231 -76.757 1.00 80.04 137 MET U N 1
ATOM 11642 C CA . MET D 2 137 ? -20.681 43.261 -75.361 1.00 80.04 137 MET U CA 1
ATOM 11643 C C . MET D 2 137 ? -21.809 43.731 -74.550 1.00 80.04 137 MET U C 1
ATOM 11644 O O . MET D 2 137 ? -22.103 43.173 -73.531 1.00 80.04 137 MET U O 1
ATOM 11649 N N . ASP D 2 138 ? -22.425 44.811 -74.948 1.00 82.58 138 ASP U N 1
ATOM 11650 C CA . ASP D 2 138 ? -23.557 45.339 -74.233 1.00 82.58 138 ASP U CA 1
ATOM 11651 C C . ASP D 2 138 ? -24.629 44.338 -73.970 1.00 82.58 138 ASP U C 1
ATOM 11652 O O . ASP D 2 138 ? -25.170 44.306 -72.902 1.00 82.58 138 ASP U O 1
ATOM 11657 N N . ALA D 2 139 ? -24.989 43.539 -74.949 1.00 77.81 139 ALA U N 1
ATOM 11658 C CA . ALA D 2 139 ? -26.081 42.629 -74.747 1.00 77.81 139 ALA U CA 1
ATOM 11659 C C . ALA D 2 139 ? -25.762 41.687 -73.672 1.00 77.81 139 ALA U C 1
ATOM 11660 O O . ALA D 2 139 ? -26.594 41.394 -72.861 1.00 77.81 139 ALA U O 1
ATOM 11662 N N . LEU D 2 140 ? -24.569 41.153 -73.678 1.00 76.93 140 LEU U N 1
ATOM 11663 C CA . LEU D 2 140 ? -24.157 40.217 -72.677 1.00 76.93 140 LEU U CA 1
ATOM 11664 C C . LEU D 2 140 ? -24.000 40.834 -71.347 1.00 76.93 140 LEU U C 1
ATOM 11665 O O . LEU D 2 140 ? -24.405 40.268 -70.366 1.00 76.93 140 LEU U O 1
ATOM 11670 N N . ARG D 2 141 ? -23.382 41.989 -71.289 1.00 80.63 141 ARG U N 1
ATOM 11671 C CA . ARG D 2 141 ? -23.156 42.683 -70.032 1.00 80.63 141 ARG U CA 1
ATOM 11672 C C . ARG D 2 141 ? -24.381 43.238 -69.367 1.00 80.63 141 ARG U C 1
ATOM 11673 O O . ARG D 2 141 ? -24.592 43.015 -68.193 1.00 80.63 141 ARG U O 1
ATOM 11681 N N . TYR D 2 142 ? -25.235 43.905 -70.124 1.00 83.40 142 TYR U N 1
ATOM 11682 C CA . TYR D 2 142 ? -26.392 44.566 -69.571 1.00 83.40 142 TYR U CA 1
ATOM 11683 C C . TYR D 2 142 ? -27.700 43.888 -69.856 1.00 83.40 142 TYR U C 1
ATOM 11684 O O . TYR D 2 142 ? -28.682 44.184 -69.219 1.00 83.40 142 TYR U O 1
ATOM 11693 N N . GLY D 2 143 ? -27.777 43.031 -70.841 1.00 80.90 143 GLY U N 1
ATOM 11694 C CA . GLY D 2 143 ? -29.028 42.417 -71.149 1.00 80.90 143 GLY U CA 1
ATOM 11695 C C . GLY D 2 143 ? -29.717 42.908 -72.375 1.00 80.90 143 GLY U C 1
ATOM 11696 O O . GLY D 2 143 ? -30.526 42.182 -72.914 1.00 80.90 143 GLY U O 1
ATOM 11697 N N . VAL D 2 144 ? -29.417 44.121 -72.826 1.00 79.91 144 VAL U N 1
ATOM 11698 C CA . VAL D 2 144 ? -29.984 44.677 -74.039 1.00 79.91 144 VAL U CA 1
ATOM 11699 C C . VAL D 2 144 ? -28.940 45.488 -74.743 1.00 79.91 144 VAL U C 1
ATOM 11700 O O . VAL D 2 144 ? -28.116 46.089 -74.099 1.00 79.91 144 VAL U O 1
ATOM 11704 N N . GLY D 2 145 ? -28.918 45.470 -76.058 1.00 80.66 145 GLY U N 1
ATOM 11705 C CA . GLY D 2 145 ? -27.999 46.296 -76.806 1.00 80.66 145 GLY U CA 1
ATOM 11706 C C . GLY D 2 145 ? -28.721 46.970 -77.931 1.00 80.66 145 GLY U C 1
ATOM 11707 O O . GLY D 2 145 ? -29.387 46.294 -78.666 1.00 80.66 145 GLY U O 1
ATOM 11708 N N . VAL D 2 146 ? -28.613 48.282 -78.080 1.00 81.10 146 VAL U N 1
ATOM 11709 C CA . VAL D 2 146 ? -29.339 49.016 -79.109 1.00 81.10 146 VAL U CA 1
ATOM 11710 C C . VAL D 2 146 ? -28.360 49.646 -80.076 1.00 81.10 146 VAL U C 1
ATOM 11711 O O . VAL D 2 146 ? -27.370 50.178 -79.645 1.00 81.10 146 VAL U O 1
ATOM 11715 N N . LEU D 2 147 ? -28.615 49.585 -81.371 1.00 80.51 147 LEU U N 1
ATOM 11716 C CA . LEU D 2 147 ? -27.731 50.184 -82.359 1.00 80.51 147 LEU U CA 1
ATOM 11717 C C . LEU D 2 147 ? -28.528 50.988 -83.323 1.00 80.51 147 LEU U C 1
ATOM 11718 O O . LEU D 2 147 ? -29.711 50.810 -83.412 1.00 80.51 147 LEU U O 1
ATOM 11723 N N . GLY D 2 148 ? -27.896 51.878 -84.048 1.00 85.73 148 GLY U N 1
ATOM 11724 C CA . GLY D 2 148 ? -28.578 52.718 -84.988 1.00 85.73 148 GLY U CA 1
ATOM 11725 C C . GLY D 2 148 ? -27.990 52.757 -86.365 1.00 85.73 148 GLY U C 1
ATOM 11726 O O . GLY D 2 148 ? -26.892 52.307 -86.564 1.00 85.73 148 GLY U O 1
ATOM 11727 N N . ASP D 2 149 ? -28.674 53.393 -87.305 1.00 89.39 149 ASP U N 1
ATOM 11728 C CA . ASP D 2 149 ? -28.230 53.421 -88.685 1.00 89.39 149 ASP U CA 1
ATOM 11729 C C . ASP D 2 149 ? -28.643 54.718 -89.358 1.00 89.39 149 ASP U C 1
ATOM 11730 O O . ASP D 2 149 ? -29.764 55.147 -89.180 1.00 89.39 149 ASP U O 1
ATOM 11735 N N . TYR D 2 150 ? -27.765 55.355 -90.130 1.00 91.35 150 TYR U N 1
ATOM 11736 C CA . TYR D 2 150 ? -28.125 56.565 -90.870 1.00 91.35 150 TYR U CA 1
ATOM 11737 C C . TYR D 2 150 ? -27.410 56.698 -92.201 1.00 91.35 150 TYR U C 1
ATOM 11738 O O . TYR D 2 150 ? -26.408 56.067 -92.404 1.00 91.35 150 TYR U O 1
ATOM 11747 N N . TRP D 2 151 ? -27.921 57.514 -93.112 1.00 94.12 151 TRP U N 1
ATOM 11748 C CA . TRP D 2 151 ? -27.255 57.741 -94.387 1.00 94.12 151 TRP U CA 1
ATOM 11749 C C . TRP D 2 151 ? -26.465 58.998 -94.275 1.00 94.12 151 TRP U C 1
ATOM 11750 O O . TRP D 2 151 ? -26.994 60.028 -93.914 1.00 94.12 151 TRP U O 1
ATOM 11761 N N . GLU D 2 152 ? -25.188 58.932 -94.584 1.00 100.12 152 GLU U N 1
ATOM 11762 C CA . GLU D 2 152 ? -24.336 60.079 -94.420 1.00 100.12 152 GLU U CA 1
ATOM 11763 C C . GLU D 2 152 ? -23.744 60.556 -95.697 1.00 100.12 152 GLU U C 1
ATOM 11764 O O . GLU D 2 152 ? -23.196 59.771 -96.446 1.00 100.12 152 GLU U O 1
ATOM 11770 N N . GLU D 2 153 ? -23.866 61.834 -95.983 1.00 105.16 153 GLU U N 1
ATOM 11771 C CA . GLU D 2 153 ? -23.214 62.388 -97.135 1.00 105.16 153 GLU U CA 1
ATOM 11772 C C . GLU D 2 153 ? -22.327 63.359 -96.452 1.00 105.16 153 GLU U C 1
ATOM 11773 O O . GLU D 2 153 ? -22.770 64.039 -95.544 1.00 105.16 153 GLU U O 1
ATOM 11779 N N . HIS D 2 154 ? -21.079 63.459 -96.847 1.00 103.51 154 HIS U N 1
ATOM 11780 C CA . HIS D 2 154 ? -20.171 64.303 -96.096 1.00 103.51 154 HIS U CA 1
ATOM 11781 C C . HIS D 2 154 ? -19.379 65.209 -96.964 1.00 103.51 154 HIS U C 1
ATOM 11782 O O . HIS D 2 154 ? -18.718 64.759 -97.871 1.00 103.51 154 HIS U O 1
ATOM 11789 N N . VAL D 2 155 ? -19.411 66.494 -96.680 1.00 105.91 155 VAL U N 1
ATOM 11790 C CA . VAL D 2 155 ? -18.658 67.450 -97.451 1.00 105.91 155 VAL U CA 1
ATOM 11791 C C . VAL D 2 155 ? -17.845 68.315 -96.512 1.00 105.91 155 VAL U C 1
ATOM 11792 O O . VAL D 2 155 ? -18.249 68.556 -95.388 1.00 105.91 155 VAL U O 1
ATOM 11796 N N . PHE D 2 156 ? -16.672 68.743 -96.950 1.00 107.69 156 PHE U N 1
ATOM 11797 C CA . PHE D 2 156 ? -15.816 69.530 -96.100 1.00 107.69 156 PHE U CA 1
ATOM 11798 C C . PHE D 2 156 ? -15.111 70.605 -96.872 1.00 107.69 156 PHE U C 1
ATOM 11799 O O . PHE D 2 156 ? -15.041 70.537 -98.083 1.00 107.69 156 PHE U O 1
ATOM 11807 N N . HIS D 2 157 ? -14.612 71.620 -96.190 1.00 111.05 157 HIS U N 1
ATOM 11808 C CA . HIS D 2 157 ? -14.000 72.727 -96.877 1.00 111.05 157 HIS U CA 1
ATOM 11809 C C . HIS D 2 157 ? -12.574 72.837 -96.481 1.00 111.05 157 HIS U C 1
ATOM 11810 O O . HIS D 2 157 ? -12.235 72.534 -95.361 1.00 111.05 157 HIS U O 1
ATOM 11817 N N . GLN D 2 158 ? -11.726 73.261 -97.398 1.00 115.51 158 GLN U N 1
ATOM 11818 C CA . GLN D 2 158 ? -10.305 73.324 -97.152 1.00 115.51 158 GLN U CA 1
ATOM 11819 C C . GLN D 2 158 ? -9.742 74.552 -97.823 1.00 115.51 158 GLN U C 1
ATOM 11820 O O . GLN D 2 158 ? -10.096 74.841 -98.954 1.00 115.51 158 GLN U O 1
ATOM 11826 N N . THR D 2 159 ? -8.844 75.264 -97.154 1.00 119.40 159 THR U N 1
ATOM 11827 C CA . THR D 2 159 ? -8.271 76.472 -97.722 1.00 119.40 159 THR U CA 1
ATOM 11828 C C . THR D 2 159 ? -6.926 76.211 -98.314 1.00 119.40 159 THR U C 1
ATOM 11829 O O . THR D 2 159 ? -6.051 75.662 -97.668 1.00 119.40 159 THR U O 1
ATOM 11833 N N . VAL D 2 160 ? -6.749 76.602 -99.560 1.00 124.28 160 VAL U N 1
ATOM 11834 C CA . VAL D 2 160 ? -5.522 76.311 -100.246 1.00 124.28 160 VAL U CA 1
ATOM 11835 C C . VAL D 2 160 ? -4.863 77.557 -100.798 1.00 124.28 160 VAL U C 1
ATOM 11836 O O . VAL D 2 160 ? -5.526 78.383 -101.412 1.00 124.28 160 VAL U O 1
ATOM 11840 N N . PHE D 2 161 ? -3.557 77.711 -100.575 1.00 126.38 161 PHE U N 1
ATOM 11841 C CA . PHE D 2 161 ? -2.813 78.851 -101.098 1.00 126.38 161 PHE U CA 1
ATOM 11842 C C . PHE D 2 161 ? -2.210 78.533 -102.460 1.00 126.38 161 PHE U C 1
ATOM 11843 O O . PHE D 2 161 ? -2.572 79.126 -103.473 1.00 126.38 161 PHE U O 1
ATOM 11851 N N . VAL D 2 179 ? -3.989 83.451 -104.822 1.00 130.49 179 VAL U N 1
ATOM 11852 C CA . VAL D 2 179 ? -3.648 83.092 -103.451 1.00 130.49 179 VAL U CA 1
ATOM 11853 C C . VAL D 2 179 ? -4.873 82.954 -102.545 1.00 130.49 179 VAL U C 1
ATOM 11854 O O . VAL D 2 179 ? -5.882 83.611 -102.772 1.00 130.49 179 VAL U O 1
ATOM 11858 N N . LYS D 2 180 ? -4.796 82.115 -101.524 1.00 129.36 180 LYS U N 1
ATOM 11859 C CA . LYS D 2 180 ? -5.907 81.910 -100.583 1.00 129.36 180 LYS U CA 1
ATOM 11860 C C . LYS D 2 180 ? -7.280 81.495 -101.092 1.00 129.36 180 LYS U C 1
ATOM 11861 O O . LYS D 2 180 ? -8.273 82.098 -100.713 1.00 129.36 180 LYS U O 1
ATOM 11867 N N . LYS D 2 181 ? -7.355 80.484 -101.944 1.00 126.45 181 LYS U N 1
ATOM 11868 C CA . LYS D 2 181 ? -8.643 79.956 -102.404 1.00 126.45 181 LYS U CA 1
ATOM 11869 C C . LYS D 2 181 ? -9.337 79.029 -101.412 1.00 126.45 181 LYS U C 1
ATOM 11870 O O . LYS D 2 181 ? -8.753 78.660 -100.409 1.00 126.45 181 LYS U O 1
ATOM 11876 N N . THR D 2 182 ? -10.588 78.672 -101.666 1.00 119.72 182 THR U N 1
ATOM 11877 C CA . THR D 2 182 ? -11.315 77.707 -100.831 1.00 119.72 182 THR U CA 1
ATOM 11878 C C . THR D 2 182 ? -11.899 76.606 -101.722 1.00 119.72 182 THR U C 1
ATOM 11879 O O . THR D 2 182 ? -12.241 76.861 -102.861 1.00 119.72 182 THR U O 1
ATOM 11883 N N . ARG D 2 183 ? -12.001 75.383 -101.221 1.00 115.68 183 ARG U N 1
ATOM 11884 C CA . ARG D 2 183 ? -12.500 74.265 -102.012 1.00 115.68 183 ARG U CA 1
ATOM 11885 C C . ARG D 2 183 ? -13.491 73.414 -101.219 1.00 115.68 183 ARG U C 1
ATOM 11886 O O . ARG D 2 183 ? -13.349 73.299 -100.017 1.00 115.68 183 ARG U O 1
ATOM 11894 N N . VAL D 2 184 ? -14.498 72.825 -101.861 1.00 110.57 184 VAL U N 1
ATOM 11895 C CA . VAL D 2 184 ? -15.408 71.921 -101.173 1.00 110.57 184 VAL U CA 1
ATOM 11896 C C . VAL D 2 184 ? -15.091 70.542 -101.673 1.00 110.57 184 VAL U C 1
ATOM 11897 O O . VAL D 2 184 ? -15.113 70.316 -102.866 1.00 110.57 184 VAL U O 1
ATOM 11901 N N . VAL D 2 185 ? -14.719 69.643 -100.777 1.00 105.49 185 VAL U N 1
ATOM 11902 C CA . VAL D 2 185 ? -14.342 68.301 -101.151 1.00 105.49 185 VAL U CA 1
ATOM 11903 C C . VAL D 2 185 ? -15.447 67.369 -100.734 1.00 105.49 185 VAL U C 1
ATOM 11904 O O . VAL D 2 185 ? -16.151 67.653 -99.787 1.00 105.49 185 VAL U O 1
ATOM 11908 N N . LYS D 2 186 ? -15.593 66.242 -101.405 1.00 102.43 186 LYS U N 1
ATOM 11909 C CA . LYS D 2 186 ? -16.694 65.345 -101.131 1.00 102.43 186 LYS U CA 1
ATOM 11910 C C . LYS D 2 186 ? -16.222 64.038 -100.575 1.00 102.43 186 LYS U C 1
ATOM 11911 O O . LYS D 2 186 ? -15.323 63.437 -101.131 1.00 102.43 186 LYS U O 1
ATOM 11917 N N . GLY D 2 187 ? -16.833 63.573 -99.496 1.00 98.03 187 GLY U N 1
ATOM 11918 C CA . GLY D 2 187 ? -16.413 62.345 -98.843 1.00 98.03 187 GLY U CA 1
ATOM 11919 C C . GLY D 2 187 ? -17.345 61.168 -98.923 1.00 98.03 187 GLY U C 1
ATOM 11920 O O . GLY D 2 187 ? -18.082 61.023 -99.882 1.00 98.03 187 GLY U O 1
ATOM 11921 N N . TYR D 2 188 ? -17.326 60.322 -97.914 1.00 93.37 188 TYR U N 1
ATOM 11922 C CA . TYR D 2 188 ? -18.137 59.128 -97.932 1.00 93.37 188 TYR U CA 1
ATOM 11923 C C . TYR D 2 188 ? -19.602 59.404 -97.995 1.00 93.37 188 TYR U C 1
ATOM 11924 O O . TYR D 2 188 ? -20.096 60.226 -97.250 1.00 93.37 188 TYR U O 1
ATOM 11933 N N . GLU D 2 189 ? -20.318 58.724 -98.878 1.00 97.30 189 GLU U N 1
ATOM 11934 C CA . GLU D 2 189 ? -21.750 58.842 -98.905 1.00 97.30 189 GLU U CA 1
ATOM 11935 C C . GLU D 2 189 ? -22.160 57.429 -98.763 1.00 97.30 189 GLU U C 1
ATOM 11936 O O . GLU D 2 189 ? -21.803 56.610 -99.583 1.00 97.30 189 GLU U O 1
ATOM 11942 N N . GLY D 2 190 ? -22.893 57.113 -97.716 1.00 93.76 190 GLY U N 1
ATOM 11943 C CA . GLY D 2 190 ? -23.239 55.739 -97.474 1.00 93.76 190 GLY U CA 1
ATOM 11944 C C . GLY D 2 190 ? -23.786 55.595 -96.098 1.00 93.76 190 GLY U C 1
ATOM 11945 O O . GLY D 2 190 ? -23.927 56.579 -95.409 1.00 93.76 190 GLY U O 1
ATOM 11946 N N . CYS D 2 191 ? -24.055 54.375 -95.667 1.00 92.97 191 CYS U N 1
ATOM 11947 C CA . CYS D 2 191 ? -24.662 54.158 -94.373 1.00 92.97 191 CYS U CA 1
ATOM 11948 C C . CYS D 2 191 ? -23.639 54.185 -93.273 1.00 92.97 191 CYS U C 1
ATOM 11949 O O . CYS D 2 191 ? -22.530 53.728 -93.462 1.00 92.97 191 CYS U O 1
ATOM 11952 N N . LYS D 2 192 ? -23.999 54.715 -92.115 1.00 91.88 192 LYS U N 1
ATOM 11953 C CA . LYS D 2 192 ? -23.077 54.690 -91.012 1.00 91.88 192 LYS U CA 1
ATOM 11954 C C . LYS D 2 192 ? -23.837 54.196 -89.817 1.00 91.88 192 LYS U C 1
ATOM 11955 O O . LYS D 2 192 ? -25.046 54.289 -89.802 1.00 91.88 192 LYS U O 1
ATOM 11961 N N . THR D 2 193 ? -23.166 53.651 -88.815 1.00 86.47 193 THR U N 1
ATOM 11962 C CA . THR D 2 193 ? -23.845 53.049 -87.675 1.00 86.47 193 THR U CA 1
ATOM 11963 C C . THR D 2 193 ? -23.339 53.609 -86.358 1.00 86.47 193 THR U C 1
ATOM 11964 O O . THR D 2 193 ? -22.257 54.176 -86.322 1.00 86.47 193 THR U O 1
ATOM 11968 N N . PHE D 2 194 ? -24.115 53.474 -85.284 1.00 84.97 194 PHE U N 1
ATOM 11969 C CA . PHE D 2 194 ? -23.729 53.994 -83.984 1.00 84.97 194 PHE U CA 1
ATOM 11970 C C . PHE D 2 194 ? -24.348 53.233 -82.848 1.00 84.97 194 PHE U C 1
ATOM 11971 O O . PHE D 2 194 ? -25.272 52.491 -83.054 1.00 84.97 194 PHE U O 1
ATOM 11979 N N . ASN D 2 195 ? -23.861 53.426 -81.641 1.00 82.78 195 ASN U N 1
ATOM 11980 C CA . ASN D 2 195 ? -24.349 52.694 -80.491 1.00 82.78 195 ASN U CA 1
ATOM 11981 C C . ASN D 2 195 ? -25.075 53.585 -79.505 1.00 82.78 195 ASN U C 1
ATOM 11982 O O . ASN D 2 195 ? -24.565 54.631 -79.163 1.00 82.78 195 ASN U O 1
ATOM 11987 N N . VAL D 2 196 ? -26.249 53.187 -79.033 1.00 83.45 196 VAL U N 1
ATOM 11988 C CA . VAL D 2 196 ? -26.956 53.959 -78.042 1.00 83.45 196 VAL U CA 1
ATOM 11989 C C . VAL D 2 196 ? -26.749 53.322 -76.690 1.00 83.45 196 VAL U C 1
ATOM 11990 O O . VAL D 2 196 ? -27.016 52.160 -76.522 1.00 83.45 196 VAL U O 1
ATOM 11994 N N . MET D 2 197 ? -26.251 54.066 -75.716 1.00 93.79 197 MET U N 1
ATOM 11995 C CA . MET D 2 197 ? -26.021 53.540 -74.387 1.00 93.79 197 MET U CA 1
ATOM 11996 C C . MET D 2 197 ? -27.336 53.138 -73.790 1.00 93.79 197 MET U C 1
ATOM 11997 O O . MET D 2 197 ? -28.373 53.584 -74.233 1.00 93.79 197 MET U O 1
ATOM 12002 N N . VAL D 2 198 ? -27.327 52.321 -72.757 1.00 89.59 198 VAL U N 1
ATOM 12003 C CA . VAL D 2 198 ? -28.560 51.840 -72.160 1.00 89.59 198 VAL U CA 1
ATOM 12004 C C . VAL D 2 198 ? -29.374 52.946 -71.578 1.00 89.59 198 VAL U C 1
ATOM 12005 O O . VAL D 2 198 ? -30.572 52.837 -71.496 1.00 89.59 198 VAL U O 1
ATOM 12009 N N . TYR D 2 199 ? -28.737 54.002 -71.130 1.00 93.17 199 TYR U N 1
ATOM 12010 C CA . TYR D 2 199 ? -29.445 55.047 -70.451 1.00 93.17 199 TYR U CA 1
ATOM 12011 C C . TYR D 2 199 ? -29.992 56.055 -71.394 1.00 93.17 199 TYR U C 1
ATOM 12012 O O . TYR D 2 199 ? -30.693 56.954 -70.979 1.00 93.17 199 TYR U O 1
ATOM 12021 N N . ASP D 2 200 ? -29.663 55.938 -72.662 1.00 94.04 200 ASP U N 1
ATOM 12022 C CA . ASP D 2 200 ? -30.095 56.924 -73.621 1.00 94.04 200 ASP U CA 1
ATOM 12023 C C . ASP D 2 200 ? -31.322 56.608 -74.476 1.00 94.04 200 ASP U C 1
ATOM 12024 O O . ASP D 2 200 ? -31.933 57.506 -75.000 1.00 94.04 200 ASP U O 1
ATOM 12029 N N . PHE D 2 201 ? -31.682 55.352 -74.645 1.00 89.72 201 PHE U N 1
ATOM 12030 C CA . PHE D 2 201 ? -32.819 55.058 -75.470 1.00 89.72 201 PHE U CA 1
ATOM 12031 C C . PHE D 2 201 ? -34.126 55.380 -74.819 1.00 89.72 201 PHE U C 1
ATOM 12032 O O . PHE D 2 201 ? -34.233 55.354 -73.609 1.00 89.72 201 PHE U O 1
ATOM 12040 N N . ILE D 2 202 ? -35.118 55.742 -75.613 1.00 90.54 202 ILE U N 1
ATOM 12041 C CA . ILE D 2 202 ? -36.424 56.031 -75.100 1.00 90.54 202 ILE U CA 1
ATOM 12042 C C . ILE D 2 202 ? -37.304 55.124 -75.891 1.00 90.54 202 ILE U C 1
ATOM 12043 O O . ILE D 2 202 ? -37.333 55.217 -77.097 1.00 90.54 202 ILE U O 1
ATOM 12048 N N . PRO D 2 203 ? -38.017 54.189 -75.211 1.00 92.19 203 PRO U N 1
ATOM 12049 C CA . PRO D 2 203 ? -38.806 53.271 -75.997 1.00 92.19 203 PRO U CA 1
ATOM 12050 C C . PRO D 2 203 ? -40.261 53.535 -75.820 1.00 92.19 203 PRO U C 1
ATOM 12051 O O . PRO D 2 203 ? -40.556 54.570 -75.295 1.00 92.19 203 PRO U O 1
ATOM 12055 N N . ASP D 2 204 ? -41.173 52.661 -76.243 1.00 93.71 204 ASP U N 1
ATOM 12056 C CA . ASP D 2 204 ? -42.604 52.844 -75.959 1.00 93.71 204 ASP U CA 1
ATOM 12057 C C . ASP D 2 204 ? -42.845 51.871 -74.876 1.00 93.71 204 ASP U C 1
ATOM 12058 O O . ASP D 2 204 ? -42.644 50.693 -75.072 1.00 93.71 204 ASP U O 1
ATOM 12063 N N . PRO D 2 205 ? -43.288 52.316 -73.698 1.00 94.77 205 PRO U N 1
ATOM 12064 C CA . PRO D 2 205 ? -43.378 51.262 -72.695 1.00 94.77 205 PRO U CA 1
ATOM 12065 C C . PRO D 2 205 ? -44.552 50.344 -72.769 1.00 94.77 205 PRO U C 1
ATOM 12066 O O . PRO D 2 205 ? -44.689 49.520 -71.886 1.00 94.77 205 PRO U O 1
ATOM 12070 N N . ARG D 2 206 ? -45.388 50.455 -73.779 1.00 98.04 206 ARG U N 1
ATOM 12071 C CA . ARG D 2 206 ? -46.604 49.673 -73.815 1.00 98.04 206 ARG U CA 1
ATOM 12072 C C . ARG D 2 206 ? -46.571 48.506 -74.734 1.00 98.04 206 ARG U C 1
ATOM 12073 O O . ARG D 2 206 ? -47.570 47.840 -74.895 1.00 98.04 206 ARG U O 1
ATOM 12081 N N . VAL D 2 207 ? -45.442 48.243 -75.358 1.00 94.06 207 VAL U N 1
ATOM 12082 C CA . VAL D 2 207 ? -45.273 47.069 -76.193 1.00 94.06 207 VAL U CA 1
ATOM 12083 C C . VAL D 2 207 ? -43.948 46.499 -75.734 1.00 94.06 207 VAL U C 1
ATOM 12084 O O . VAL D 2 207 ? -43.143 47.215 -75.174 1.00 94.06 207 VAL U O 1
ATOM 12088 N N . ALA D 2 208 ? -43.709 45.216 -75.925 1.00 89.77 208 ALA U N 1
ATOM 12089 C CA . ALA D 2 208 ? -42.496 44.592 -75.441 1.00 89.77 208 ALA U CA 1
ATOM 12090 C C . ALA D 2 208 ? -41.263 45.048 -76.181 1.00 89.77 208 ALA U C 1
ATOM 12091 O O . ALA D 2 208 ? -41.350 45.465 -77.308 1.00 89.77 208 ALA U O 1
ATOM 12093 N N . LEU D 2 209 ? -40.101 44.974 -75.571 1.00 83.94 209 LEU U N 1
ATOM 12094 C CA . LEU D 2 209 ? -38.901 45.444 -76.214 1.00 83.94 209 LEU U CA 1
ATOM 12095 C C . LEU D 2 209 ? -38.674 44.632 -77.444 1.00 83.94 209 LEU U C 1
ATOM 12096 O O . LEU D 2 209 ? -38.166 45.132 -78.418 1.00 83.94 209 LEU U O 1
ATOM 12101 N N . CYS D 2 210 ? -39.022 43.368 -77.430 1.00 86.87 210 CYS U N 1
ATOM 12102 C CA . CYS D 2 210 ? -38.924 42.555 -78.613 1.00 86.87 210 CYS U CA 1
ATOM 12103 C C . CYS D 2 210 ? -39.821 43.098 -79.667 1.00 86.87 210 CYS U C 1
ATOM 12104 O O . CYS D 2 210 ? -39.502 43.035 -80.838 1.00 86.87 210 CYS U O 1
ATOM 12107 N N . LYS D 2 211 ? -40.966 43.618 -79.278 1.00 87.50 211 LYS U N 1
ATOM 12108 C CA . LYS D 2 211 ? -41.951 44.070 -80.237 1.00 87.50 211 LYS U CA 1
ATOM 12109 C C . LYS D 2 211 ? -41.916 45.534 -80.456 1.00 87.50 211 LYS U C 1
ATOM 12110 O O . LYS D 2 211 ? -42.939 46.143 -80.636 1.00 87.50 211 LYS U O 1
ATOM 12116 N N . TYR D 2 212 ? -40.749 46.124 -80.430 1.00 86.14 212 TYR U N 1
ATOM 12117 C CA . TYR D 2 212 ? -40.625 47.550 -80.556 1.00 86.14 212 TYR U CA 1
ATOM 12118 C C . TYR D 2 212 ? -41.132 48.092 -81.851 1.00 86.14 212 TYR U C 1
ATOM 12119 O O . TYR D 2 212 ? -41.559 49.223 -81.904 1.00 86.14 212 TYR U O 1
ATOM 12128 N N . GLN D 2 213 ? -41.067 47.327 -82.919 1.00 88.06 213 GLN U N 1
ATOM 12129 C CA . GLN D 2 213 ? -41.436 47.856 -84.207 1.00 88.06 213 GLN U CA 1
ATOM 12130 C C . GLN D 2 213 ? -42.908 48.068 -84.318 1.00 88.06 213 GLN U C 1
ATOM 12131 O O . GLN D 2 213 ? -43.371 48.686 -85.253 1.00 88.06 213 GLN U O 1
ATOM 12137 N N . GLU D 2 214 ? -43.663 47.531 -83.397 1.00 94.29 214 GLU U N 1
ATOM 12138 C CA . GLU D 2 214 ? -45.090 47.654 -83.449 1.00 94.29 214 GLU U CA 1
ATOM 12139 C C . GLU D 2 214 ? -45.599 48.922 -82.788 1.00 94.29 214 GLU U C 1
ATOM 12140 O O . GLU D 2 214 ? -46.666 49.395 -83.127 1.00 94.29 214 GLU U O 1
ATOM 12146 N N . GLY D 2 215 ? -44.863 49.470 -81.839 1.00 93.88 215 GLY U N 1
ATOM 12147 C CA . GLY D 2 215 ? -45.276 50.678 -81.140 1.00 93.88 215 GLY U CA 1
ATOM 12148 C C . GLY D 2 215 ? -45.210 52.023 -81.806 1.00 93.88 215 GLY U C 1
ATOM 12149 O O . GLY D 2 215 ? -44.645 52.133 -82.864 1.00 93.88 215 GLY U O 1
ATOM 12150 N N . GLU D 2 216 ? -45.855 53.034 -81.242 1.00 94.96 216 GLU U N 1
ATOM 12151 C CA . GLU D 2 216 ? -45.914 54.378 -81.827 1.00 94.96 216 GLU U CA 1
ATOM 12152 C C . GLU D 2 216 ? -44.641 55.193 -81.975 1.00 94.96 216 GLU U C 1
ATOM 12153 O O . GLU D 2 216 ? -44.471 55.845 -82.973 1.00 94.96 216 GLU U O 1
ATOM 12159 N N . PHE D 2 217 ? -43.741 55.165 -81.008 1.00 91.32 217 PHE U N 1
ATOM 12160 C CA . PHE D 2 217 ? -42.552 55.988 -81.053 1.00 91.32 217 PHE U CA 1
ATOM 12161 C C . PHE D 2 217 ? -41.273 55.358 -80.568 1.00 91.32 217 PHE U C 1
ATOM 12162 O O . PHE D 2 217 ? -41.339 54.394 -79.847 1.00 91.32 217 PHE U O 1
ATOM 12170 N N . PHE D 2 218 ? -40.111 55.826 -81.020 1.00 87.11 218 PHE U N 1
ATOM 12171 C CA . PHE D 2 218 ? -38.827 55.378 -80.497 1.00 87.11 218 PHE U CA 1
ATOM 12172 C C . PHE D 2 218 ? -37.947 56.555 -80.663 1.00 87.11 218 PHE U C 1
ATOM 12173 O O . PHE D 2 218 ? -38.065 57.244 -81.643 1.00 87.11 218 PHE U O 1
ATOM 12181 N N . GLY D 2 219 ? -37.024 56.759 -79.748 1.00 88.31 219 GLY U N 1
ATOM 12182 C CA . GLY D 2 219 ? -36.114 57.876 -79.816 1.00 88.31 219 GLY U CA 1
ATOM 12183 C C . GLY D 2 219 ? -34.836 57.733 -79.045 1.00 88.31 219 GLY U C 1
ATOM 12184 O O . GLY D 2 219 ? -34.719 56.837 -78.255 1.00 88.31 219 GLY U O 1
ATOM 12185 N N . ARG D 2 220 ? -33.886 58.624 -79.249 1.00 90.84 220 ARG U N 1
ATOM 12186 C CA . ARG D 2 220 ? -32.641 58.609 -78.515 1.00 90.84 220 ARG U CA 1
ATOM 12187 C C . ARG D 2 220 ? -32.286 59.956 -77.952 1.00 90.84 220 ARG U C 1
ATOM 12188 O O . ARG D 2 220 ? -32.761 60.954 -78.432 1.00 90.84 220 ARG U O 1
ATOM 12196 N N . ARG D 2 221 ? -31.456 59.998 -76.927 1.00 98.88 221 ARG U N 1
ATOM 12197 C CA . ARG D 2 221 ? -30.980 61.243 -76.353 1.00 98.88 221 ARG U CA 1
ATOM 12198 C C . ARG D 2 221 ? -29.621 61.504 -76.942 1.00 98.88 221 ARG U C 1
ATOM 12199 O O . ARG D 2 221 ? -28.779 60.631 -76.920 1.00 98.88 221 ARG U O 1
ATOM 12207 N N . LEU D 2 222 ? -29.373 62.688 -77.467 1.00 100.35 222 LEU U N 1
ATOM 12208 C CA . LEU D 2 222 ? -28.125 62.941 -78.171 1.00 100.35 222 LEU U CA 1
ATOM 12209 C C . LEU D 2 222 ? -27.529 64.288 -77.855 1.00 100.35 222 LEU U C 1
ATOM 12210 O O . LEU D 2 222 ? -28.216 65.134 -77.323 1.00 100.35 222 LEU U O 1
ATOM 12215 N N . ASP D 2 223 ? -26.250 64.504 -78.133 1.00 108.38 223 ASP U N 1
ATOM 12216 C CA . ASP D 2 223 ? -25.633 65.817 -77.951 1.00 108.38 223 ASP U CA 1
ATOM 12217 C C . ASP D 2 223 ? -25.186 66.331 -79.282 1.00 108.38 223 ASP U C 1
ATOM 12218 O O . ASP D 2 223 ? -24.536 65.616 -80.015 1.00 108.38 223 ASP U O 1
ATOM 12223 N N . LEU D 2 224 ? -25.504 67.572 -79.603 1.00 112.59 224 LEU U N 1
ATOM 12224 C CA . LEU D 2 224 ? -25.170 68.115 -80.893 1.00 112.59 224 LEU U CA 1
ATOM 12225 C C . LEU D 2 224 ? -24.198 69.254 -80.736 1.00 112.59 224 LEU U C 1
ATOM 12226 O O . LEU D 2 224 ? -24.412 70.114 -79.906 1.00 112.59 224 LEU U O 1
ATOM 12231 N N . ASN D 2 225 ? -23.111 69.256 -81.495 1.00 116.23 225 ASN U N 1
ATOM 12232 C CA . ASN D 2 225 ? -22.150 70.357 -81.465 1.00 116.23 225 ASN U CA 1
ATOM 12233 C C . ASN D 2 225 ? -22.736 71.568 -82.135 1.00 116.23 225 ASN U C 1
ATOM 12234 O O . ASN D 2 225 ? -23.450 71.444 -83.108 1.00 116.23 225 ASN U O 1
ATOM 12239 N N . VAL D 2 226 ? -22.431 72.745 -81.630 1.00 115.21 226 VAL U N 1
ATOM 12240 C CA . VAL D 2 226 ? -23.001 73.946 -82.201 1.00 115.21 226 VAL U CA 1
ATOM 12241 C C . VAL D 2 226 ? -22.548 74.128 -83.626 1.00 115.21 226 VAL U C 1
ATOM 12242 O O . VAL D 2 226 ? -23.312 74.549 -84.470 1.00 115.21 226 VAL U O 1
ATOM 12246 N N . LEU D 2 227 ? -21.308 73.804 -83.918 1.00 115.78 227 LEU U N 1
ATOM 12247 C CA . LEU D 2 227 ? -20.804 74.041 -85.231 1.00 115.78 227 LEU U CA 1
ATOM 12248 C C . LEU D 2 227 ? -21.561 73.239 -86.218 1.00 115.78 227 LEU U C 1
ATOM 12249 O O . LEU D 2 227 ? -21.832 73.714 -87.310 1.00 115.78 227 LEU U O 1
ATOM 12254 N N . ASP D 2 228 ? -21.906 72.016 -85.868 1.00 116.38 228 ASP U N 1
ATOM 12255 C CA . ASP D 2 228 ? -22.697 71.169 -86.752 1.00 116.38 228 ASP U CA 1
ATOM 12256 C C . ASP D 2 228 ? -24.089 71.668 -87.014 1.00 116.38 228 ASP U C 1
ATOM 12257 O O . ASP D 2 228 ? -24.586 71.561 -88.120 1.00 116.38 228 ASP U O 1
ATOM 12262 N N . LEU D 2 229 ? -24.727 72.208 -85.996 1.00 113.79 229 LEU U N 1
ATOM 12263 C CA . LEU D 2 229 ? -26.051 72.736 -86.159 1.00 113.79 229 LEU U CA 1
ATOM 12264 C C . LEU D 2 229 ? -25.975 73.845 -87.153 1.00 113.79 229 LEU U C 1
ATOM 12265 O O . LEU D 2 229 ? -26.788 73.938 -88.059 1.00 113.79 229 LEU U O 1
ATOM 12270 N N . LYS D 2 230 ? -24.973 74.686 -87.016 1.00 114.69 230 LYS U N 1
ATOM 12271 C CA . LYS D 2 230 ? -24.832 75.808 -87.914 1.00 114.69 230 LYS U CA 1
ATOM 12272 C C . LYS D 2 230 ? -24.572 75.419 -89.360 1.00 114.69 230 LYS U C 1
ATOM 12273 O O . LYS D 2 230 ? -25.129 76.013 -90.271 1.00 114.69 230 LYS U O 1
ATOM 12279 N N . LYS D 2 231 ? -23.727 74.431 -89.584 1.00 115.15 231 LYS U N 1
ATOM 12280 C CA . LYS D 2 231 ? -23.462 74.013 -90.931 1.00 115.15 231 LYS U CA 1
ATOM 12281 C C . LYS D 2 231 ? -24.721 73.459 -91.524 1.00 115.15 231 LYS U C 1
ATOM 12282 O O . LYS D 2 231 ? -25.062 73.731 -92.672 1.00 115.15 231 LYS U O 1
ATOM 12288 N N . GLY D 2 232 ? -25.450 72.707 -90.733 1.00 113.56 232 GLY U N 1
ATOM 12289 C CA . GLY D 2 232 ? -26.662 72.090 -91.213 1.00 113.56 232 GLY U CA 1
ATOM 12290 C C . GLY D 2 232 ? -27.672 73.110 -91.629 1.00 113.56 232 GLY U C 1
ATOM 12291 O O . GLY D 2 232 ? -28.432 72.880 -92.548 1.00 113.56 232 GLY U O 1
ATOM 12292 N N . ALA D 2 233 ? -27.719 74.222 -90.927 1.00 113.12 233 ALA U N 1
ATOM 12293 C CA . ALA D 2 233 ? -28.693 75.234 -91.231 1.00 113.12 233 ALA U CA 1
ATOM 12294 C C . ALA D 2 233 ? -28.496 75.764 -92.619 1.00 113.12 233 ALA U C 1
ATOM 12295 O O . ALA D 2 233 ? -29.451 76.041 -93.318 1.00 113.12 233 ALA U O 1
ATOM 12297 N N . LYS D 2 234 ? -27.256 75.918 -93.035 1.00 113.75 234 LYS U N 1
ATOM 12298 C CA . LYS D 2 234 ? -27.017 76.343 -94.393 1.00 113.75 234 LYS U CA 1
ATOM 12299 C C . LYS D 2 234 ? -27.528 75.364 -95.432 1.00 113.75 234 LYS U C 1
ATOM 12300 O O . LYS D 2 234 ? -28.188 75.761 -96.375 1.00 113.75 234 LYS U O 1
ATOM 12306 N N . PHE D 2 235 ? -27.278 74.084 -95.241 1.00 115.54 235 PHE U N 1
ATOM 12307 C CA . PHE D 2 235 ? -27.771 73.076 -96.167 1.00 115.54 235 PHE U CA 1
ATOM 12308 C C . PHE D 2 235 ? -29.271 73.098 -96.167 1.00 115.54 235 PHE U C 1
ATOM 12309 O O . PHE D 2 235 ? -29.884 72.871 -97.190 1.00 115.54 235 PHE U O 1
ATOM 12317 N N . GLY D 2 236 ? -29.872 73.361 -95.020 1.00 115.73 236 GLY U N 1
ATOM 12318 C CA . GLY D 2 236 ? -31.317 73.369 -94.898 1.00 115.73 236 GLY U CA 1
ATOM 12319 C C . GLY D 2 236 ? -31.845 72.331 -93.947 1.00 115.73 236 GLY U C 1
ATOM 12320 O O . GLY D 2 236 ? -33.039 72.239 -93.723 1.00 115.73 236 GLY U O 1
ATOM 12321 N N . LYS D 2 237 ? -30.965 71.559 -93.359 1.00 111.59 237 LYS U N 1
ATOM 12322 C CA . LYS D 2 237 ? -31.388 70.579 -92.389 1.00 111.59 237 LYS U CA 1
ATOM 12323 C C . LYS D 2 237 ? -31.995 71.119 -91.107 1.00 111.59 237 LYS U C 1
ATOM 12324 O O . LYS D 2 237 ? -32.947 70.552 -90.611 1.00 111.59 237 LYS U O 1
ATOM 12330 N N . TYR D 2 238 ? -31.475 72.208 -90.564 1.00 110.91 238 TYR U N 1
ATOM 12331 C CA . TYR D 2 238 ? -31.946 72.697 -89.285 1.00 110.91 238 TYR U CA 1
ATOM 12332 C C . TYR D 2 238 ? -32.591 74.051 -89.352 1.00 110.91 238 TYR U C 1
ATOM 12333 O O . TYR D 2 238 ? -32.419 74.765 -90.321 1.00 110.91 238 TYR U O 1
ATOM 12342 N N . PHE D 2 239 ? -33.369 74.397 -88.341 1.00 111.49 239 PHE U N 1
ATOM 12343 C CA . PHE D 2 239 ? -34.032 75.688 -88.273 1.00 111.49 239 PHE U CA 1
ATOM 12344 C C . PHE D 2 239 ? -34.185 76.119 -86.831 1.00 111.49 239 PHE U C 1
ATOM 12345 O O . PHE D 2 239 ? -33.908 75.333 -85.952 1.00 111.49 239 PHE U O 1
ATOM 12353 N N . ASN D 2 240 ? -34.588 77.357 -86.576 1.00 113.63 240 ASN U N 1
ATOM 12354 C CA . ASN D 2 240 ? -34.672 77.907 -85.206 1.00 113.63 240 ASN U CA 1
ATOM 12355 C C . ASN D 2 240 ? -33.312 77.967 -84.533 1.00 113.63 240 ASN U C 1
ATOM 12356 O O . ASN D 2 240 ? -33.222 77.825 -83.324 1.00 113.63 240 ASN U O 1
ATOM 12361 N N . VAL D 2 241 ? -32.259 78.204 -85.304 1.00 115.65 241 VAL U N 1
ATOM 12362 C CA . VAL D 2 241 ? -30.892 78.220 -84.785 1.00 115.65 241 VAL U CA 1
ATOM 12363 C C . VAL D 2 241 ? -30.507 79.278 -83.785 1.00 115.65 241 VAL U C 1
ATOM 12364 O O . VAL D 2 241 ? -29.675 79.024 -82.928 1.00 115.65 241 VAL U O 1
ATOM 12368 N N . GLU D 2 242 ? -31.034 80.482 -83.918 1.00 117.56 242 GLU U N 1
ATOM 12369 C CA . GLU D 2 242 ? -30.636 81.550 -83.040 1.00 117.56 242 GLU U CA 1
ATOM 12370 C C . GLU D 2 242 ? -30.977 81.223 -81.626 1.00 117.56 242 GLU U C 1
ATOM 12371 O O . GLU D 2 242 ? -30.185 81.397 -80.716 1.00 117.56 242 GLU U O 1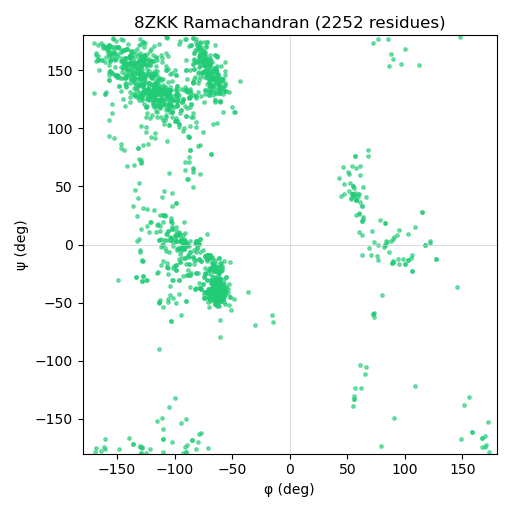
ATOM 12377 N N . HIS D 2 243 ? -32.157 80.702 -81.427 1.00 116.42 243 HIS U N 1
ATOM 12378 C CA . HIS D 2 243 ? -32.573 80.347 -80.100 1.00 116.42 243 HIS U CA 1
ATOM 12379 C C . HIS D 2 243 ? -31.721 79.256 -79.519 1.00 116.42 243 HIS U C 1
ATOM 12380 O O . HIS D 2 243 ? -31.455 79.247 -78.340 1.00 116.42 243 HIS U O 1
ATOM 12387 N N . ALA D 2 244 ? -31.322 78.308 -80.337 1.00 117.46 244 ALA U N 1
ATOM 12388 C CA . ALA D 2 244 ? -30.508 77.193 -79.883 1.00 117.46 244 ALA U CA 1
ATOM 12389 C C . ALA D 2 244 ? -29.121 77.492 -79.360 1.00 117.46 244 ALA U C 1
ATOM 12390 O O . ALA D 2 244 ? -28.703 76.917 -78.372 1.00 117.46 244 ALA U O 1
ATOM 12392 N N . GLU D 2 245 ? -28.393 78.392 -79.994 1.00 119.77 245 GLU U N 1
ATOM 12393 C CA . GLU D 2 245 ? -27.034 78.639 -79.577 1.00 119.77 245 GLU U CA 1
ATOM 12394 C C . GLU D 2 245 ? -27.029 79.145 -78.174 1.00 119.77 245 GLU U C 1
ATOM 12395 O O . GLU D 2 245 ? -26.073 78.969 -77.469 1.00 119.77 245 GLU U O 1
ATOM 12401 N N . ALA D 2 246 ? -28.107 79.771 -77.756 1.00 118.33 246 ALA U N 1
ATOM 12402 C CA . ALA D 2 246 ? -28.215 80.317 -76.414 1.00 118.33 246 ALA U CA 1
ATOM 12403 C C . ALA D 2 246 ? -28.098 79.281 -75.333 1.00 118.33 246 ALA U C 1
ATOM 12404 O O . ALA D 2 246 ? -27.660 79.568 -74.228 1.00 118.33 246 ALA U O 1
ATOM 12406 N N . LEU D 2 247 ? -28.523 78.072 -75.630 1.00 120.21 247 LEU U N 1
ATOM 12407 C CA . LEU D 2 247 ? -28.510 77.021 -74.639 1.00 120.21 247 LEU U CA 1
ATOM 12408 C C . LEU D 2 247 ? -27.169 76.348 -74.470 1.00 120.21 247 LEU U C 1
ATOM 12409 O O . LEU D 2 247 ? -27.049 75.472 -73.640 1.00 120.21 247 LEU U O 1
ATOM 12414 N N . VAL D 2 248 ? -26.158 76.774 -75.226 1.00 124.29 248 VAL U N 1
ATOM 12415 C CA . VAL D 2 248 ? -24.855 76.097 -75.178 1.00 124.29 248 VAL U CA 1
ATOM 12416 C C . VAL D 2 248 ? -24.283 76.075 -73.801 1.00 124.29 248 VAL U C 1
ATOM 12417 O O . VAL D 2 248 ? -23.828 75.041 -73.340 1.00 124.29 248 VAL U O 1
ATOM 12421 N N . ALA D 2 249 ? -24.258 77.214 -73.149 1.00 130.50 249 ALA U N 1
ATOM 12422 C CA . ALA D 2 249 ? -23.781 77.259 -71.805 1.00 130.50 249 ALA U CA 1
ATOM 12423 C C . ALA D 2 249 ? -24.674 76.554 -70.833 1.00 130.50 249 ALA U C 1
ATOM 12424 O O . ALA D 2 249 ? -24.201 75.865 -69.937 1.00 130.50 249 ALA U O 1
ATOM 12426 N N . ALA D 2 250 ? -25.972 76.676 -71.005 1.00 132.25 250 ALA U N 1
ATOM 12427 C CA . ALA D 2 250 ? -26.893 76.176 -69.995 1.00 132.25 250 ALA U CA 1
ATOM 12428 C C . ALA D 2 250 ? -27.576 74.843 -70.119 1.00 132.25 250 ALA U C 1
ATOM 12429 O O . ALA D 2 250 ? -28.498 74.572 -69.353 1.00 132.25 250 ALA U O 1
ATOM 12431 N N . SER D 2 251 ? -27.178 73.991 -71.041 1.00 130.82 251 SER U N 1
ATOM 12432 C CA . SER D 2 251 ? -27.960 72.769 -71.283 1.00 130.82 251 SER U CA 1
ATOM 12433 C C . SER D 2 251 ? -27.656 71.419 -70.646 1.00 130.82 251 SER U C 1
ATOM 12434 O O . SER D 2 251 ? -28.270 70.421 -71.028 1.00 130.82 251 SER U O 1
ATOM 12437 N N . LYS D 2 252 ? -26.745 71.334 -69.685 1.00 138.32 252 LYS U N 1
ATOM 12438 C CA . LYS D 2 252 ? -26.387 69.990 -69.242 1.00 138.32 252 LYS U CA 1
ATOM 12439 C C . LYS D 2 252 ? -26.904 69.401 -67.972 1.00 138.32 252 LYS U C 1
ATOM 12440 O O . LYS D 2 252 ? -26.515 69.808 -66.883 1.00 138.32 252 LYS U O 1
ATOM 12446 N N . GLU D 2 253 ? -27.779 68.414 -68.111 1.00 140.56 253 GLU U N 1
ATOM 12447 C CA . GLU D 2 253 ? -28.259 67.679 -66.962 1.00 140.56 253 GLU U CA 1
ATOM 12448 C C . GLU D 2 253 ? -28.276 66.268 -67.447 1.00 140.56 253 GLU U C 1
ATOM 12449 O O . GLU D 2 253 ? -28.903 65.990 -68.463 1.00 140.56 253 GLU U O 1
ATOM 12455 N N . GLU D 2 254 ? -27.581 65.360 -66.789 1.00 138.40 254 GLU U N 1
ATOM 12456 C CA . GLU D 2 254 ? -27.715 63.984 -67.196 1.00 138.40 254 GLU U CA 1
ATOM 12457 C C . GLU D 2 254 ? -28.199 63.321 -65.959 1.00 138.40 254 GLU U C 1
ATOM 12458 O O . GLU D 2 254 ? -27.474 63.219 -64.983 1.00 138.40 254 GLU U O 1
ATOM 12464 N N . MET D 2 255 ? -29.452 62.924 -65.964 1.00 131.01 255 MET U N 1
ATOM 12465 C CA . MET D 2 255 ? -30.011 62.288 -64.801 1.00 131.01 255 MET U CA 1
ATOM 12466 C C . MET D 2 255 ? -29.455 60.907 -64.565 1.00 131.01 255 MET U C 1
ATOM 12467 O O . MET D 2 255 ? -29.160 60.534 -63.432 1.00 131.01 255 MET U O 1
ATOM 12472 N N . TYR D 2 256 ? -29.285 60.138 -65.626 1.00 118.51 256 TYR U N 1
ATOM 12473 C CA . TYR D 2 256 ? -28.861 58.781 -65.421 1.00 118.51 256 TYR U CA 1
ATOM 12474 C C . TYR D 2 256 ? -27.421 58.711 -65.759 1.00 118.51 256 TYR U C 1
ATOM 12475 O O . TYR D 2 256 ? -27.019 59.058 -66.856 1.00 118.51 256 TYR U O 1
ATOM 12484 N N . ARG D 2 257 ? -26.621 58.270 -64.809 1.00 115.86 257 ARG U N 1
ATOM 12485 C CA . ARG D 2 257 ? -25.198 58.293 -64.997 1.00 115.86 257 ARG U CA 1
ATOM 12486 C C . ARG D 2 257 ? -24.628 56.974 -64.644 1.00 115.86 257 ARG U C 1
ATOM 12487 O O . ARG D 2 257 ? -25.206 56.256 -63.859 1.00 115.86 257 ARG U O 1
ATOM 12495 N N . ARG D 2 258 ? -23.476 56.656 -65.197 1.00 103.34 258 ARG U N 1
ATOM 12496 C CA . ARG D 2 258 ? -22.862 55.379 -64.952 1.00 103.34 258 ARG U CA 1
ATOM 12497 C C . ARG D 2 258 ? -22.293 55.336 -63.573 1.00 103.34 258 ARG U C 1
ATOM 12498 O O . ARG D 2 258 ? -22.117 56.361 -62.949 1.00 103.34 258 ARG U O 1
ATOM 12506 N N . ASP D 2 259 ? -21.999 54.155 -63.086 1.00 106.58 259 ASP U N 1
ATOM 12507 C CA . ASP D 2 259 ? -21.518 53.980 -61.748 1.00 106.58 259 ASP U CA 1
ATOM 12508 C C . ASP D 2 259 ? -20.192 54.613 -61.546 1.00 106.58 259 ASP U C 1
ATOM 12509 O O . ASP D 2 259 ? -19.404 54.708 -62.468 1.00 106.58 259 ASP U O 1
ATOM 12514 N N . PRO D 2 260 ? -19.914 55.027 -60.320 1.00 110.15 260 PRO U N 1
ATOM 12515 C CA . PRO D 2 260 ? -18.660 55.679 -60.018 1.00 110.15 260 PRO U CA 1
ATOM 12516 C C . PRO D 2 260 ? -17.445 54.853 -60.357 1.00 110.15 260 PRO U C 1
ATOM 12517 O O . PRO D 2 260 ? -16.450 55.417 -60.761 1.00 110.15 260 PRO U O 1
ATOM 12521 N N . SER D 2 261 ? -17.504 53.549 -60.192 1.00 107.61 261 SER U N 1
ATOM 12522 C CA . SER D 2 261 ? -16.381 52.654 -60.488 1.00 107.61 261 SER U CA 1
ATOM 12523 C C . SER D 2 261 ? -15.926 52.691 -61.915 1.00 107.61 261 SER U C 1
ATOM 12524 O O . SER D 2 261 ? -14.745 52.631 -62.176 1.00 107.61 261 SER U O 1
ATOM 12527 N N . ILE D 2 262 ? -16.847 52.846 -62.843 1.00 108.03 262 ILE U N 1
ATOM 12528 C CA . ILE D 2 262 ? -16.520 52.782 -64.241 1.00 108.03 262 ILE U CA 1
ATOM 12529 C C . ILE D 2 262 ? -15.472 53.802 -64.617 1.00 108.03 262 ILE U C 1
ATOM 12530 O O . ILE D 2 262 ? -14.614 53.518 -65.438 1.00 108.03 262 ILE U O 1
ATOM 12535 N N . GLY D 2 263 ? -15.470 54.962 -63.990 1.00 118.81 263 GLY U N 1
ATOM 12536 C CA . GLY D 2 263 ? -14.438 55.929 -64.272 1.00 118.81 263 GLY U CA 1
ATOM 12537 C C . GLY D 2 263 ? -14.856 57.054 -65.160 1.00 118.81 263 GLY U C 1
ATOM 12538 O O . GLY D 2 263 ? -14.030 57.838 -65.587 1.00 118.81 263 GLY U O 1
ATOM 12539 N N . GLN D 2 264 ? -16.142 57.157 -65.439 1.00 134.23 264 GLN U N 1
ATOM 12540 C CA . GLN D 2 264 ? -16.618 58.283 -66.217 1.00 134.23 264 GLN U CA 1
ATOM 12541 C C . GLN D 2 264 ? -16.232 59.518 -65.433 1.00 134.23 264 GLN U C 1
ATOM 12542 O O . GLN D 2 264 ? -16.378 59.569 -64.217 1.00 134.23 264 GLN U O 1
ATOM 12548 N N . GLN D 2 265 ? -15.708 60.517 -66.110 1.00 140.79 265 GLN U N 1
ATOM 12549 C CA . GLN D 2 265 ? -15.226 61.685 -65.418 1.00 140.79 265 GLN U CA 1
ATOM 12550 C C . GLN D 2 265 ? -15.925 62.927 -65.877 1.00 140.79 265 GLN U C 1
ATOM 12551 O O . GLN D 2 265 ? -16.852 62.868 -66.672 1.00 140.79 265 GLN U O 1
ATOM 12557 N N . ARG D 2 266 ? -15.493 64.063 -65.356 1.00 148.04 266 ARG U N 1
ATOM 12558 C CA . ARG D 2 266 ? -16.161 65.289 -65.683 1.00 148.04 266 ARG U CA 1
ATOM 12559 C C . ARG D 2 266 ? -15.179 66.311 -66.164 1.00 148.04 266 ARG U C 1
ATOM 12560 O O . ARG D 2 266 ? -14.228 66.624 -65.467 1.00 148.04 266 ARG U O 1
ATOM 12568 N N . SER D 2 267 ? -15.394 66.850 -67.354 1.00 147.14 267 SER U N 1
ATOM 12569 C CA . SER D 2 267 ? -14.532 67.904 -67.811 1.00 147.14 267 SER U CA 1
ATOM 12570 C C . SER D 2 267 ? -14.779 69.036 -66.896 1.00 147.14 267 SER U C 1
ATOM 12571 O O . SER D 2 267 ? -13.833 69.669 -66.450 1.00 147.14 267 SER U O 1
ATOM 12574 N N . LEU D 2 268 ? -16.049 69.308 -66.644 1.00 144.52 268 LEU U N 1
ATOM 12575 C CA . LEU D 2 268 ? -16.458 70.390 -65.768 1.00 144.52 268 LEU U CA 1
ATOM 12576 C C . LEU D 2 268 ? -16.350 71.778 -66.397 1.00 144.52 268 LEU U C 1
ATOM 12577 O O . LEU D 2 268 ? -16.710 72.758 -65.759 1.00 144.52 268 LEU U O 1
ATOM 12582 N N . LYS D 2 269 ? -15.903 71.874 -67.648 1.00 143.95 269 LYS U N 1
ATOM 12583 C CA . LYS D 2 269 ? -15.847 73.171 -68.319 1.00 143.95 269 LYS U CA 1
ATOM 12584 C C . LYS D 2 269 ? -16.116 73.003 -69.774 1.00 143.95 269 LYS U C 1
ATOM 12585 O O . LYS D 2 269 ? -15.204 72.876 -70.568 1.00 143.95 269 LYS U O 1
ATOM 12591 N N . ASP D 2 270 ? -17.368 73.011 -70.137 1.00 138.65 270 ASP U N 1
ATOM 12592 C CA . ASP D 2 270 ? -17.712 72.754 -71.493 1.00 138.65 270 ASP U CA 1
ATOM 12593 C C . ASP D 2 270 ? -17.347 73.682 -72.627 1.00 138.65 270 ASP U C 1
ATOM 12594 O O . ASP D 2 270 ? -16.958 73.204 -73.679 1.00 138.65 270 ASP U O 1
ATOM 12599 N N . SER D 2 271 ? -17.449 74.990 -72.463 1.00 131.26 271 SER U N 1
ATOM 12600 C CA . SER D 2 271 ? -17.275 75.871 -73.621 1.00 131.26 271 SER U CA 1
ATOM 12601 C C . SER D 2 271 ? -16.006 76.646 -73.810 1.00 131.26 271 SER U C 1
ATOM 12602 O O . SER D 2 271 ? -15.395 77.079 -72.845 1.00 131.26 271 SER U O 1
ATOM 12605 N N . THR D 2 272 ? -15.616 76.847 -75.064 1.00 128.19 272 THR U N 1
ATOM 12606 C CA . THR D 2 272 ? -14.405 77.562 -75.358 1.00 128.19 272 THR U CA 1
ATOM 12607 C C . THR D 2 272 ? -14.660 78.749 -76.250 1.00 128.19 272 THR U C 1
ATOM 12608 O O . THR D 2 272 ? -15.380 78.629 -77.220 1.00 128.19 272 THR U O 1
ATOM 12612 N N . MET D 2 273 ? -14.076 79.899 -75.939 1.00 131.39 273 MET U N 1
ATOM 12613 C CA . MET D 2 273 ? -14.325 81.104 -76.697 1.00 131.39 273 MET U CA 1
ATOM 12614 C C . MET D 2 273 ? -13.458 81.360 -77.858 1.00 131.39 273 MET U C 1
ATOM 12615 O O . MET D 2 273 ? -12.259 81.325 -77.740 1.00 131.39 273 MET U O 1
ATOM 12620 N N . THR D 2 274 ? -14.062 81.681 -78.978 1.00 124.12 274 THR U N 1
ATOM 12621 C CA . THR D 2 274 ? -13.330 81.976 -80.172 1.00 124.12 274 THR U CA 1
ATOM 12622 C C . THR D 2 274 ? -12.694 83.329 -80.073 1.00 124.12 274 THR U C 1
ATOM 12623 O O . THR D 2 274 ? -13.075 84.131 -79.241 1.00 124.12 274 THR U O 1
ATOM 12627 N N . PRO D 2 275 ? -11.647 83.600 -80.904 1.00 123.03 275 PRO U N 1
ATOM 12628 C CA . PRO D 2 275 ? -11.069 84.944 -80.885 1.00 123.03 275 PRO U CA 1
ATOM 12629 C C . PRO D 2 275 ? -11.986 86.138 -81.071 1.00 123.03 275 PRO U C 1
ATOM 12630 O O . PRO D 2 275 ? -11.739 87.168 -80.472 1.00 123.03 275 PRO U O 1
ATOM 12634 N N . LYS D 2 276 ? -13.026 86.016 -81.867 1.00 123.79 276 LYS U N 1
ATOM 12635 C CA . LYS D 2 276 ? -13.902 87.146 -82.141 1.00 123.79 276 LYS U CA 1
ATOM 12636 C C . LYS D 2 276 ? -15.063 87.193 -81.203 1.00 123.79 276 LYS U C 1
ATOM 12637 O O . LYS D 2 276 ? -15.977 87.967 -81.415 1.00 123.79 276 LYS U O 1
ATOM 12643 N N . GLY D 2 277 ? -15.076 86.352 -80.184 1.00 126.44 277 GLY U N 1
ATOM 12644 C CA . GLY D 2 277 ? -16.242 86.266 -79.329 1.00 126.44 277 GLY U CA 1
ATOM 12645 C C . GLY D 2 277 ? -17.045 85.094 -79.864 1.00 126.44 277 GLY U C 1
ATOM 12646 O O . GLY D 2 277 ? -16.825 84.793 -81.034 1.00 126.44 277 GLY U O 1
ATOM 12647 N N . LYS D 2 278 ? -17.891 84.432 -79.064 1.00 126.57 278 LYS U N 1
ATOM 12648 C CA . LYS D 2 278 ? -18.724 83.254 -79.439 1.00 126.57 278 LYS U CA 1
ATOM 12649 C C . LYS D 2 278 ? -18.200 82.053 -78.692 1.00 126.57 278 LYS U C 1
ATOM 12650 O O . LYS D 2 278 ? -17.057 82.054 -78.285 1.00 126.57 278 LYS U O 1
ATOM 12656 N N . GLN D 2 279 ? -19.031 81.049 -78.453 1.00 126.89 279 GLN U N 1
ATOM 12657 C CA . GLN D 2 279 ? -18.587 79.922 -77.666 1.00 126.89 279 GLN U CA 1
ATOM 12658 C C . GLN D 2 279 ? -18.894 78.625 -78.322 1.00 126.89 279 GLN U C 1
ATOM 12659 O O . GLN D 2 279 ? -19.979 78.462 -78.849 1.00 126.89 279 GLN U O 1
ATOM 12665 N N . VAL D 2 280 ? -17.970 77.676 -78.286 1.00 122.72 280 VAL U N 1
ATOM 12666 C CA . VAL D 2 280 ? -18.175 76.432 -78.996 1.00 122.72 280 VAL U CA 1
ATOM 12667 C C . VAL D 2 280 ? -18.458 75.359 -77.999 1.00 122.72 280 VAL U C 1
ATOM 12668 O O . VAL D 2 280 ? -17.670 75.146 -77.090 1.00 122.72 280 VAL U O 1
ATOM 12672 N N . GLY D 2 281 ? -19.568 74.659 -78.156 1.00 120.06 281 GLY U N 1
ATOM 12673 C CA . GLY D 2 281 ? -19.972 73.684 -77.169 1.00 120.06 281 GLY U CA 1
ATOM 12674 C C . GLY D 2 281 ? -21.089 72.830 -77.681 1.00 120.06 281 GLY U C 1
ATOM 12675 O O . GLY D 2 281 ? -21.459 72.953 -78.831 1.00 120.06 281 GLY U O 1
ATOM 12676 N N . ASP D 2 282 ? -21.622 71.956 -76.838 1.00 119.84 282 ASP U N 1
ATOM 12677 C CA . ASP D 2 282 ? -22.676 71.043 -77.234 1.00 119.84 282 ASP U CA 1
ATOM 12678 C C . ASP D 2 282 ? -24.001 71.348 -76.616 1.00 119.84 282 ASP U C 1
ATOM 12679 O O . ASP D 2 282 ? -24.071 71.654 -75.454 1.00 119.84 282 ASP U O 1
ATOM 12684 N N . ILE D 2 283 ? -25.062 71.267 -77.389 1.00 113.14 283 ILE U N 1
ATOM 12685 C CA . ILE D 2 283 ? -26.383 71.499 -76.877 1.00 113.14 283 ILE U CA 1
ATOM 12686 C C . ILE D 2 283 ? -27.072 70.161 -76.791 1.00 113.14 283 ILE U C 1
ATOM 12687 O O . ILE D 2 283 ? -27.101 69.445 -77.767 1.00 113.14 283 ILE U O 1
ATOM 12692 N N . SER D 2 284 ? -27.617 69.802 -75.640 1.00 111.18 284 SER U N 1
ATOM 12693 C CA . SER D 2 284 ? -28.288 68.527 -75.462 1.00 111.18 284 SER U CA 1
ATOM 12694 C C . SER D 2 284 ? -29.590 68.438 -76.200 1.00 111.18 284 SER U C 1
ATOM 12695 O O . SER D 2 284 ? -30.392 69.335 -76.079 1.00 111.18 284 SER U O 1
ATOM 12698 N N . CYS D 2 285 ? -29.854 67.339 -76.896 1.00 103.55 285 CYS U N 1
ATOM 12699 C CA . CYS D 2 285 ? -31.053 67.234 -77.693 1.00 103.55 285 CYS U CA 1
ATOM 12700 C C . CYS D 2 285 ? -31.665 65.851 -77.660 1.00 103.55 285 CYS U C 1
ATOM 12701 O O . CYS D 2 285 ? -31.047 64.944 -77.146 1.00 103.55 285 CYS U O 1
ATOM 12704 N N . VAL D 2 286 ? -32.886 65.684 -78.158 1.00 96.10 286 VAL U N 1
ATOM 12705 C CA . VAL D 2 286 ? -33.536 64.380 -78.267 1.00 96.10 286 VAL U CA 1
ATOM 12706 C C . VAL D 2 286 ? -34.046 64.184 -79.685 1.00 96.10 286 VAL U C 1
ATOM 12707 O O . VAL D 2 286 ? -34.607 65.102 -80.244 1.00 96.10 286 VAL U O 1
ATOM 12711 N N . GLU D 2 287 ? -33.855 63.008 -80.280 1.00 94.39 287 GLU U N 1
ATOM 12712 C CA . GLU D 2 287 ? -34.387 62.713 -81.598 1.00 94.39 287 GLU U CA 1
ATOM 12713 C C . GLU D 2 287 ? -35.453 61.648 -81.498 1.00 94.39 287 GLU U C 1
ATOM 12714 O O . GLU D 2 287 ? -35.168 60.583 -81.020 1.00 94.39 287 GLU U O 1
ATOM 12720 N N . ILE D 2 288 ? -36.663 61.893 -81.987 1.00 90.56 288 ILE U N 1
ATOM 12721 C CA . ILE D 2 288 ? -37.767 60.955 -81.851 1.00 90.56 288 ILE U CA 1
ATOM 12722 C C . ILE D 2 288 ? -38.444 60.680 -83.165 1.00 90.56 288 ILE U C 1
ATOM 12723 O O . ILE D 2 288 ? -38.525 61.555 -83.997 1.00 90.56 288 ILE U O 1
ATOM 12728 N N . PHE D 2 289 ? -38.897 59.457 -83.388 1.00 91.55 289 PHE U N 1
ATOM 12729 C CA . PHE D 2 289 ? -39.535 59.080 -84.629 1.00 91.55 289 PHE U CA 1
ATOM 12730 C C . PHE D 2 289 ? -40.926 58.718 -84.227 1.00 91.55 289 PHE U C 1
ATOM 12731 O O . PHE D 2 289 ? -41.098 57.987 -83.284 1.00 91.55 289 PHE U O 1
ATOM 12739 N N . VAL D 2 290 ? -41.933 59.238 -84.898 1.00 92.89 290 VAL U N 1
ATOM 12740 C CA . VAL D 2 290 ? -43.281 58.968 -84.478 1.00 92.89 290 VAL U CA 1
ATOM 12741 C C . VAL D 2 290 ? -44.162 58.540 -85.626 1.00 92.89 290 VAL U C 1
ATOM 12742 O O . VAL D 2 290 ? -43.909 58.894 -86.752 1.00 92.89 290 VAL U O 1
ATOM 12746 N N . ARG D 2 291 ? -45.185 57.756 -85.346 1.00 95.17 291 ARG U N 1
ATOM 12747 C CA . ARG D 2 291 ? -46.132 57.364 -86.355 1.00 95.17 291 ARG U CA 1
ATOM 12748 C C . ARG D 2 291 ? -47.348 58.208 -86.088 1.00 95.17 291 ARG U C 1
ATOM 12749 O O . ARG D 2 291 ? -47.855 58.211 -84.982 1.00 95.17 291 ARG U O 1
ATOM 12757 N N . LEU D 2 292 ? -47.831 58.943 -87.084 1.00 103.39 292 LEU U N 1
ATOM 12758 C CA . LEU D 2 292 ? -48.892 59.894 -86.831 1.00 103.39 292 LEU U CA 1
ATOM 12759 C C . LEU D 2 292 ? -49.901 60.080 -87.898 1.00 103.39 292 LEU U C 1
ATOM 12760 O O . LEU D 2 292 ? -49.617 59.839 -89.048 1.00 103.39 292 LEU U O 1
ATOM 12765 N N . VAL D 2 293 ? -51.083 60.556 -87.535 1.00 108.38 293 VAL U N 1
ATOM 12766 C CA . VAL D 2 293 ? -52.071 60.872 -88.545 1.00 108.38 293 VAL U CA 1
ATOM 12767 C C . VAL D 2 293 ? -51.841 62.334 -88.802 1.00 108.38 293 VAL U C 1
ATOM 12768 O O . VAL D 2 293 ? -51.911 63.133 -87.890 1.00 108.38 293 VAL U O 1
ATOM 12772 N N . PRO D 2 294 ? -51.556 62.699 -90.043 1.00 109.33 294 PRO U N 1
ATOM 12773 C CA . PRO D 2 294 ? -51.208 64.087 -90.261 1.00 109.33 294 PRO U CA 1
ATOM 12774 C C . PRO D 2 294 ? -52.298 65.082 -89.896 1.00 109.33 294 PRO U C 1
ATOM 12775 O O . PRO D 2 294 ? -51.966 66.087 -89.297 1.00 109.33 294 PRO U O 1
ATOM 12779 N N . LYS D 2 295 ? -53.543 64.848 -90.238 1.00 113.43 295 LYS U N 1
ATOM 12780 C CA . LYS D 2 295 ? -54.570 65.827 -89.969 1.00 113.43 295 LYS U CA 1
ATOM 12781 C C . LYS D 2 295 ? -54.532 66.218 -88.535 1.00 113.43 295 LYS U C 1
ATOM 12782 O O . LYS D 2 295 ? -54.463 67.392 -88.216 1.00 113.43 295 LYS U O 1
ATOM 12788 N N . ASP D 2 296 ? -54.558 65.246 -87.651 1.00 113.67 296 ASP U N 1
ATOM 12789 C CA . ASP D 2 296 ? -54.604 65.511 -86.229 1.00 113.67 296 ASP U CA 1
ATOM 12790 C C . ASP D 2 296 ? -53.396 66.249 -85.710 1.00 113.67 296 ASP U C 1
ATOM 12791 O O . ASP D 2 296 ? -53.524 67.186 -84.960 1.00 113.67 296 ASP U O 1
ATOM 12796 N N . TRP D 2 297 ? -52.210 65.867 -86.124 1.00 107.09 297 TRP U N 1
ATOM 12797 C CA . TRP D 2 297 ? -51.032 66.502 -85.586 1.00 107.09 297 TRP U CA 1
ATOM 12798 C C . TRP D 2 297 ? -50.904 67.900 -86.122 1.00 107.09 297 TRP U C 1
ATOM 12799 O O . TRP D 2 297 ? -50.146 68.686 -85.595 1.00 107.09 297 TRP U O 1
ATOM 12810 N N . GLY D 2 298 ? -51.654 68.231 -87.154 1.00 107.40 298 GLY U N 1
ATOM 12811 C CA . GLY D 2 298 ? -51.633 69.578 -87.664 1.00 107.40 298 GLY U CA 1
ATOM 12812 C C . GLY D 2 298 ? -50.683 69.851 -88.786 1.00 107.40 298 GLY U C 1
ATOM 12813 O O . GLY D 2 298 ? -50.498 70.997 -89.167 1.00 107.40 298 GLY U O 1
ATOM 12814 N N . LEU D 2 299 ? -50.066 68.818 -89.325 1.00 108.10 299 LEU U N 1
ATOM 12815 C CA . LEU D 2 299 ? -49.076 68.999 -90.362 1.00 108.10 299 LEU U CA 1
ATOM 12816 C C . LEU D 2 299 ? -49.547 68.796 -91.778 1.00 108.10 299 LEU U C 1
ATOM 12817 O O . LEU D 2 299 ? -48.738 68.842 -92.678 1.00 108.10 299 LEU U O 1
ATOM 12822 N N . GLY D 2 300 ? -50.825 68.532 -92.008 1.00 113.69 300 GLY U N 1
ATOM 12823 C CA . GLY D 2 300 ? -51.286 68.252 -93.364 1.00 113.69 300 GLY U CA 1
ATOM 12824 C C . GLY D 2 300 ? -52.705 67.737 -93.437 1.00 113.69 300 GLY U C 1
ATOM 12825 O O . GLY D 2 300 ? -53.431 67.887 -92.468 1.00 113.69 300 GLY U O 1
ATOM 12826 N N . ASP D 2 301 ? -53.134 67.157 -94.563 1.00 121.72 301 ASP U N 1
ATOM 12827 C CA . ASP D 2 301 ? -54.452 66.545 -94.598 1.00 121.72 301 ASP U CA 1
ATOM 12828 C C . ASP D 2 301 ? -54.334 65.119 -95.041 1.00 121.72 301 ASP U C 1
ATOM 12829 O O . ASP D 2 301 ? -54.004 64.845 -96.186 1.00 121.72 301 ASP U O 1
ATOM 12834 N N . SER D 2 302 ? -54.557 64.194 -94.132 1.00 116.73 302 SER U N 1
ATOM 12835 C CA . SER D 2 302 ? -54.543 62.811 -94.498 1.00 116.73 302 SER U CA 1
ATOM 12836 C C . SER D 2 302 ? -55.153 62.194 -93.315 1.00 116.73 302 SER U C 1
ATOM 12837 O O . SER D 2 302 ? -55.142 62.790 -92.259 1.00 116.73 302 SER U O 1
ATOM 12840 N N . GLU D 2 303 ? -55.681 61.002 -93.447 1.00 118.05 303 GLU U N 1
ATOM 12841 C CA . GLU D 2 303 ? -56.181 60.336 -92.286 1.00 118.05 303 GLU U CA 1
ATOM 12842 C C . GLU D 2 303 ? -55.466 59.039 -92.110 1.00 118.05 303 GLU U C 1
ATOM 12843 O O . GLU D 2 303 ? -55.953 58.158 -91.423 1.00 118.05 303 GLU U O 1
ATOM 12849 N N . PHE D 2 304 ? -54.316 58.897 -92.732 1.00 111.69 304 PHE U N 1
ATOM 12850 C CA . PHE D 2 304 ? -53.596 57.648 -92.668 1.00 111.69 304 PHE U CA 1
ATOM 12851 C C . PHE D 2 304 ? -52.269 57.844 -91.977 1.00 111.69 304 PHE U C 1
ATOM 12852 O O . PHE D 2 304 ? -51.595 58.823 -92.207 1.00 111.69 304 PHE U O 1
ATOM 12860 N N . PRO D 2 305 ? -51.888 56.916 -91.117 1.00 106.59 305 PRO U N 1
ATOM 12861 C CA . PRO D 2 305 ? -50.652 57.085 -90.370 1.00 106.59 305 PRO U CA 1
ATOM 12862 C C . PRO D 2 305 ? -49.365 57.108 -91.189 1.00 106.59 305 PRO U C 1
ATOM 12863 O O . PRO D 2 305 ? -49.253 56.303 -92.093 1.00 106.59 305 PRO U O 1
ATOM 128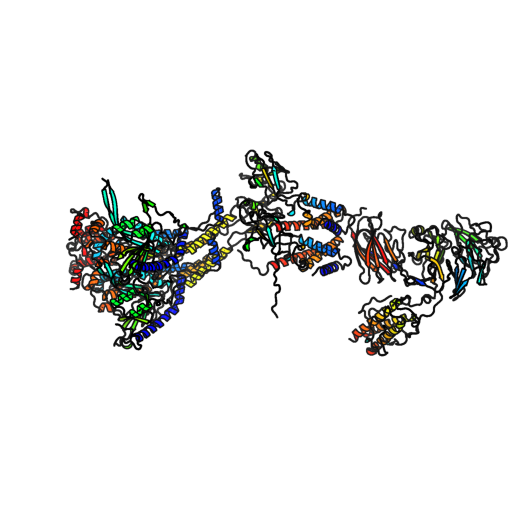67 N N . GLU D 2 306 ? -48.405 57.974 -90.858 1.00 106.92 306 GLU U N 1
ATOM 12868 C CA . GLU D 2 306 ? -47.132 58.099 -91.560 1.00 106.92 306 GLU U CA 1
ATOM 12869 C C . GLU D 2 306 ? -46.037 58.268 -90.542 1.00 106.92 306 GLU U C 1
ATOM 12870 O O . GLU D 2 306 ? -46.324 58.545 -89.398 1.00 106.92 306 GLU U O 1
ATOM 12876 N N . MET D 2 307 ? -44.777 58.124 -90.948 1.00 102.01 307 MET U N 1
ATOM 12877 C CA . MET D 2 307 ? -43.653 58.315 -90.037 1.00 102.01 307 MET U CA 1
ATOM 12878 C C . MET D 2 307 ? -42.889 59.596 -90.238 1.00 102.01 307 MET U C 1
ATOM 12879 O O . MET D 2 307 ? -42.571 59.933 -91.365 1.00 102.01 307 MET U O 1
ATOM 12884 N N . TRP D 2 308 ? -42.604 60.330 -89.162 1.00 99.97 308 TRP U N 1
ATOM 12885 C CA . TRP D 2 308 ? -41.866 61.582 -89.233 1.00 99.97 308 TRP U CA 1
ATOM 12886 C C . TRP D 2 308 ? -40.778 61.598 -88.162 1.00 99.97 308 TRP U C 1
ATOM 12887 O O . TRP D 2 308 ? -40.918 60.910 -87.176 1.00 99.97 308 TRP U O 1
ATOM 12898 N N . VAL D 2 309 ? -39.710 62.373 -88.330 1.00 96.35 309 VAL U N 1
ATOM 12899 C CA . VAL D 2 309 ? -38.663 62.481 -87.327 1.00 96.35 309 VAL U CA 1
ATOM 12900 C C . VAL D 2 309 ? -38.541 63.891 -86.819 1.00 96.35 309 VAL U C 1
ATOM 12901 O O . VAL D 2 309 ? -38.582 64.807 -87.610 1.00 96.35 309 VAL U O 1
ATOM 12905 N N . PHE D 2 310 ? -38.383 64.084 -85.513 1.00 95.91 310 PHE U N 1
ATOM 12906 C CA . PHE D 2 310 ? -38.234 65.408 -84.927 1.00 95.91 310 PHE U CA 1
ATOM 12907 C C . PHE D 2 310 ? -37.042 65.468 -84.012 1.00 95.91 310 PHE U C 1
ATOM 12908 O O . PHE D 2 310 ? -36.778 64.514 -83.338 1.00 95.91 310 PHE U O 1
ATOM 12916 N N . THR D 2 311 ? -36.316 66.574 -83.972 1.00 97.65 311 THR U N 1
ATOM 12917 C CA . THR D 2 311 ? -35.213 66.746 -83.029 1.00 97.65 311 THR U CA 1
ATOM 12918 C C . THR D 2 311 ? -35.556 67.942 -82.189 1.00 97.65 311 THR U C 1
ATOM 12919 O O . THR D 2 311 ? -35.848 68.989 -82.722 1.00 97.65 311 THR U O 1
ATOM 12923 N N . VAL D 2 312 ? -35.530 67.800 -80.880 1.00 100.97 312 VAL U N 1
ATOM 12924 C CA . VAL D 2 312 ? -35.910 68.870 -80.001 1.00 100.97 312 VAL U CA 1
ATOM 12925 C C . VAL D 2 312 ? -34.726 69.200 -79.144 1.00 100.97 312 VAL U C 1
ATOM 12926 O O . VAL D 2 312 ? -34.124 68.320 -78.588 1.00 100.97 312 VAL U O 1
ATOM 12930 N N . ALA D 2 313 ? -34.392 70.468 -79.014 1.00 107.84 313 ALA U N 1
ATOM 12931 C CA . ALA D 2 313 ? -33.213 70.860 -78.274 1.00 107.84 313 ALA U CA 1
ATOM 12932 C C . ALA D 2 313 ? -33.482 71.441 -76.923 1.00 107.84 313 ALA U C 1
ATOM 12933 O O . ALA D 2 313 ? -34.178 72.434 -76.825 1.00 107.84 313 ALA U O 1
ATOM 12935 N N . ASP D 2 314 ? -32.965 70.812 -75.884 1.00 113.53 314 ASP U N 1
ATOM 12936 C CA . ASP D 2 314 ? -33.120 71.273 -74.510 1.00 113.53 314 ASP U CA 1
ATOM 12937 C C . ASP D 2 314 ? -34.558 71.281 -74.070 1.00 113.53 314 ASP U C 1
ATOM 12938 O O . ASP D 2 314 ? -34.893 71.975 -73.129 1.00 113.53 314 ASP U O 1
ATOM 12943 N N . LYS D 2 315 ? -35.406 70.526 -74.753 1.00 107.69 315 LYS U N 1
ATOM 12944 C CA . LYS D 2 315 ? -36.817 70.455 -74.439 1.00 107.69 315 LYS U CA 1
ATOM 12945 C C . LYS D 2 315 ? -37.484 71.780 -74.542 1.00 107.69 315 LYS U C 1
ATOM 12946 O O . LYS D 2 315 ? -38.464 72.007 -73.862 1.00 107.69 315 LYS U O 1
ATOM 12952 N N . LYS D 2 316 ? -36.966 72.679 -75.365 1.00 108.45 316 LYS U N 1
ATOM 12953 C CA . LYS D 2 316 ? -37.622 73.951 -75.553 1.00 108.45 316 LYS U CA 1
ATOM 12954 C C . LYS D 2 316 ? -37.888 74.371 -76.957 1.00 108.45 316 LYS U C 1
ATOM 12955 O O . LYS D 2 316 ? -38.841 75.074 -77.217 1.00 108.45 316 LYS U O 1
ATOM 12961 N N . TYR D 2 317 ? -37.034 73.971 -77.873 1.00 109.81 317 TYR U N 1
ATOM 12962 C CA . TYR D 2 317 ? -37.179 74.420 -79.237 1.00 109.81 317 TYR U CA 1
ATOM 12963 C C . TYR D 2 317 ? -37.053 73.235 -80.143 1.00 109.81 317 TYR U C 1
ATOM 12964 O O . TYR D 2 317 ? -36.399 72.287 -79.806 1.00 109.81 317 TYR U O 1
ATOM 12973 N N . ILE D 2 318 ? -37.685 73.278 -81.290 1.00 105.89 318 ILE U N 1
ATOM 12974 C CA . ILE D 2 318 ? -37.600 72.180 -82.195 1.00 105.89 318 ILE U CA 1
ATOM 12975 C C . ILE D 2 318 ? -36.694 72.646 -83.284 1.00 105.89 318 ILE U C 1
ATOM 12976 O O . ILE D 2 318 ? -37.017 73.588 -83.978 1.00 105.89 318 ILE U O 1
ATOM 12981 N N . VAL D 2 319 ? -35.551 71.993 -83.438 1.00 105.44 319 VAL U N 1
ATOM 12982 C CA . VAL D 2 319 ? -34.585 72.395 -84.431 1.00 105.44 319 VAL U CA 1
ATOM 12983 C C . VAL D 2 319 ? -34.674 71.664 -85.744 1.00 105.44 319 VAL U C 1
ATOM 12984 O O . VAL D 2 319 ? -34.093 72.118 -86.703 1.00 105.44 319 VAL U O 1
ATOM 12988 N N . ALA D 2 320 ? -35.375 70.545 -85.816 1.00 101.29 320 ALA U N 1
ATOM 12989 C CA . ALA D 2 320 ? -35.557 69.878 -87.098 1.00 101.29 320 ALA U CA 1
ATOM 12990 C C . ALA D 2 320 ? -36.772 68.994 -87.167 1.00 101.29 320 ALA U C 1
ATOM 12991 O O . ALA D 2 320 ? -37.181 68.456 -86.164 1.00 101.29 320 ALA U O 1
ATOM 12993 N N . ALA D 2 321 ? -37.368 68.856 -88.341 1.00 101.91 321 ALA U N 1
ATOM 12994 C CA . ALA D 2 321 ? -38.501 67.980 -88.528 1.00 101.91 321 ALA U CA 1
ATOM 12995 C C . ALA D 2 321 ? -38.587 67.610 -89.981 1.00 101.91 321 ALA U C 1
ATOM 12996 O O . ALA D 2 321 ? -38.349 68.455 -90.825 1.00 101.91 321 ALA U O 1
ATOM 12998 N N . GLU D 2 322 ? -38.943 66.364 -90.289 1.00 103.35 322 GLU U N 1
ATOM 12999 C CA . GLU D 2 322 ? -39.068 65.924 -91.664 1.00 103.35 322 GLU U CA 1
ATOM 13000 C C . GLU D 2 322 ? -39.857 64.653 -91.830 1.00 103.35 322 GLU U C 1
ATOM 13001 O O . GLU D 2 322 ? -40.000 63.916 -90.875 1.00 103.35 322 GLU U O 1
ATOM 13007 N N . PRO D 2 323 ? -40.412 64.387 -93.049 1.00 102.08 323 PRO U N 1
ATOM 13008 C CA . PRO D 2 323 ? -41.053 63.090 -93.225 1.00 102.08 323 PRO U CA 1
ATOM 13009 C C . PRO D 2 323 ? -40.003 62.022 -93.433 1.00 102.08 323 PRO U C 1
ATOM 13010 O O . PRO D 2 323 ? -38.907 62.354 -93.824 1.00 102.08 323 PRO U O 1
ATOM 13014 N N . VAL D 2 324 ? -40.313 60.756 -93.210 1.00 101.21 324 VAL U N 1
ATOM 13015 C CA . VAL D 2 324 ? -39.359 59.685 -93.480 1.00 101.21 324 VAL U CA 1
ATOM 13016 C C . VAL D 2 324 ? -39.764 58.967 -94.737 1.00 101.21 324 VAL U C 1
ATOM 13017 O O . VAL D 2 324 ? -40.900 58.554 -94.868 1.00 101.21 324 VAL U O 1
ATOM 13021 N N . ASN D 2 325 ? -38.841 58.799 -95.664 1.00 104.48 325 ASN U N 1
ATOM 13022 C CA . ASN D 2 325 ? -39.186 58.204 -96.920 1.00 104.48 325 ASN U CA 1
ATOM 13023 C C . ASN D 2 325 ? -38.265 57.072 -97.286 1.00 104.48 325 ASN U C 1
ATOM 13024 O O . ASN D 2 325 ? -37.508 57.194 -98.225 1.00 104.48 325 ASN U O 1
ATOM 13029 N N . THR D 2 326 ? -38.356 55.949 -96.588 1.00 101.97 326 THR U N 1
ATOM 13030 C CA . THR D 2 326 ? -37.543 54.793 -96.871 1.00 101.97 326 THR U CA 1
ATOM 13031 C C . THR D 2 326 ? -38.565 53.784 -97.168 1.00 101.97 326 THR U C 1
ATOM 13032 O O . THR D 2 326 ? -39.613 53.805 -96.571 1.00 101.97 326 THR U O 1
ATOM 13036 N N . LEU D 2 327 ? -38.287 52.888 -98.093 1.00 103.35 327 LEU U N 1
ATOM 13037 C CA . LEU D 2 327 ? -39.290 51.950 -98.542 1.00 103.35 327 LEU U CA 1
ATOM 13038 C C . LEU D 2 327 ? -39.844 51.021 -97.473 1.00 103.35 327 LEU U C 1
ATOM 13039 O O . LEU D 2 327 ? -41.019 50.716 -97.507 1.00 103.35 327 LEU U O 1
ATOM 13044 N N . ASP D 2 328 ? -39.039 50.540 -96.543 1.00 103.71 328 ASP U N 1
ATOM 13045 C CA . ASP D 2 328 ? -39.537 49.756 -95.419 1.00 103.71 328 ASP U CA 1
ATOM 13046 C C . ASP D 2 328 ? -40.210 50.702 -94.462 1.00 103.71 328 ASP U C 1
ATOM 13047 O O . ASP D 2 328 ? -39.929 51.879 -94.498 1.00 103.71 328 ASP U O 1
ATOM 13052 N N . ASP D 2 329 ? -41.103 50.254 -93.603 1.00 102.18 329 ASP U N 1
ATOM 13053 C CA . ASP D 2 329 ? -41.671 51.213 -92.673 1.00 102.18 329 ASP U CA 1
ATOM 13054 C C . ASP D 2 329 ? -41.053 51.226 -91.297 1.00 102.18 329 ASP U C 1
ATOM 13055 O O . ASP D 2 329 ? -41.493 51.959 -90.430 1.00 102.18 329 ASP U O 1
ATOM 13060 N N . LYS D 2 330 ? -40.032 50.435 -91.081 1.00 95.39 330 LYS U N 1
ATOM 13061 C CA . LYS D 2 330 ? -39.445 50.308 -89.769 1.00 95.39 330 LYS U CA 1
ATOM 13062 C C . LYS D 2 330 ? -38.660 51.467 -89.195 1.00 95.39 330 LYS U C 1
ATOM 13063 O O . LYS D 2 330 ? -38.026 52.197 -89.935 1.00 95.39 330 LYS U O 1
ATOM 13069 N N . PHE D 2 331 ? -38.688 51.642 -87.877 1.00 90.25 331 PHE U N 1
ATOM 13070 C CA . PHE D 2 331 ? -37.901 52.679 -87.244 1.00 90.25 331 PHE U CA 1
ATOM 13071 C C . PHE D 2 331 ? -36.457 52.260 -87.466 1.00 90.25 331 PHE U C 1
ATOM 13072 O O . PHE D 2 331 ? -36.159 51.081 -87.527 1.00 90.25 331 PHE U O 1
ATOM 13080 N N . PRO D 2 332 ? -35.539 53.203 -87.582 1.00 88.96 332 PRO U N 1
ATOM 13081 C CA . PRO D 2 332 ? -34.182 52.768 -87.846 1.00 88.96 332 PRO U CA 1
ATOM 13082 C C . PRO D 2 332 ? -33.352 52.369 -86.635 1.00 88.96 332 PRO U C 1
ATOM 13083 O O . PRO D 2 332 ? -32.364 53.047 -86.422 1.00 88.96 332 PRO U O 1
ATOM 13087 N N . PHE D 2 333 ? -33.669 51.313 -85.895 1.00 86.10 333 PHE U N 1
ATOM 13088 C CA . PHE D 2 333 ? -32.830 50.882 -84.790 1.00 86.10 333 PHE U CA 1
ATOM 13089 C C . PHE D 2 333 ? -32.878 49.390 -84.728 1.00 86.10 333 PHE U C 1
ATOM 13090 O O . PHE D 2 333 ? -33.875 48.820 -85.114 1.00 86.10 333 PHE U O 1
ATOM 13098 N N . HIS D 2 334 ? -31.838 48.738 -84.230 1.00 84.34 334 HIS U N 1
ATOM 13099 C CA . HIS D 2 334 ? -31.817 47.296 -84.108 1.00 84.34 334 HIS U CA 1
ATOM 13100 C C . HIS D 2 334 ? -31.448 46.800 -82.706 1.00 84.34 334 HIS U C 1
ATOM 13101 O O . HIS D 2 334 ? -30.433 47.203 -82.194 1.00 84.34 334 HIS U O 1
ATOM 13108 N N . ILE D 2 335 ? -32.228 45.919 -82.086 1.00 82.38 335 ILE U N 1
ATOM 13109 C CA . ILE D 2 335 ? -31.992 45.505 -80.679 1.00 82.38 335 ILE U CA 1
ATOM 13110 C C . ILE D 2 335 ? -31.717 44.023 -80.355 1.00 82.38 335 ILE U C 1
ATOM 13111 O O . ILE D 2 335 ? -32.447 43.166 -80.810 1.00 82.38 335 ILE U O 1
ATOM 13116 N N . LEU D 2 336 ? -30.687 43.721 -79.560 1.00 80.16 336 LEU U N 1
ATOM 13117 C CA . LEU D 2 336 ? -30.306 42.351 -79.208 1.00 80.16 336 LEU U CA 1
ATOM 13118 C C . LEU D 2 336 ? -30.439 42.093 -77.723 1.00 80.16 336 LEU U C 1
ATOM 13119 O O . LEU D 2 336 ? -29.918 42.841 -76.938 1.00 80.16 336 LEU U O 1
ATOM 13124 N N . GLU D 2 337 ? -31.094 40.854 -77.449 1.00 83.80 337 GLU U N 1
ATOM 13125 C CA . GLU D 2 337 ? -31.339 40.553 -76.064 1.00 83.80 337 GLU U CA 1
ATOM 13126 C C . GLU D 2 337 ? -30.881 39.177 -75.692 1.00 83.80 337 GLU U C 1
ATOM 13127 O O . GLU D 2 337 ? -31.144 38.248 -76.414 1.00 83.80 337 GLU U O 1
ATOM 13133 N N . CYS D 2 338 ? -30.216 38.950 -74.516 1.00 84.06 338 CYS U N 1
ATOM 13134 C CA . CYS D 2 338 ? -29.692 37.671 -74.112 1.00 84.06 338 CYS U CA 1
ATOM 13135 C C . CYS D 2 338 ? -30.727 36.585 -73.824 1.00 84.06 338 CYS U C 1
ATOM 13136 O O . CYS D 2 338 ? -30.487 35.446 -74.169 1.00 84.06 338 CYS U O 1
ATOM 13139 N N . GLU D 2 339 ? -31.858 37.117 -73.114 1.00 91.29 339 GLU U N 1
ATOM 13140 C CA . GLU D 2 339 ? -32.864 36.099 -72.733 1.00 91.29 339 GLU U CA 1
ATOM 13141 C C . GLU D 2 339 ? -33.900 35.692 -73.772 1.00 91.29 339 GLU U C 1
ATOM 13142 O O . GLU D 2 339 ? -34.286 36.504 -74.580 1.00 91.29 339 GLU U O 1
ATOM 13148 N N . ILE D 2 340 ? -34.407 34.466 -73.722 1.00 89.60 340 ILE U N 1
ATOM 13149 C CA . ILE D 2 340 ? -35.328 33.967 -74.758 1.00 89.60 340 ILE U CA 1
ATOM 13150 C C . ILE D 2 340 ? -36.837 34.006 -74.520 1.00 89.60 340 ILE U C 1
ATOM 13151 O O . ILE D 2 340 ? -37.574 33.432 -75.293 1.00 89.60 340 ILE U O 1
ATOM 13156 N N . ASP D 2 341 ? -37.328 34.626 -73.466 1.00 93.76 341 ASP U N 1
ATOM 13157 C CA . ASP D 2 341 ? -38.774 34.766 -73.305 1.00 93.76 341 ASP U CA 1
ATOM 13158 C C . ASP D 2 341 ? -39.206 35.614 -74.444 1.00 93.76 341 ASP U C 1
ATOM 13159 O O . ASP D 2 341 ? -38.460 36.461 -74.909 1.00 93.76 341 ASP U O 1
ATOM 13164 N N . GLY D 2 342 ? -40.415 35.414 -74.902 1.00 90.88 342 GLY U N 1
ATOM 13165 C CA . GLY D 2 342 ? -40.932 36.210 -75.993 1.00 90.88 342 GLY U CA 1
ATOM 13166 C C . GLY D 2 342 ? -41.958 37.215 -75.598 1.00 90.88 342 GLY U C 1
ATOM 13167 O O . GLY D 2 342 ? -42.568 37.823 -76.458 1.00 90.88 342 GLY U O 1
ATOM 13168 N N . TYR D 2 343 ? -42.156 37.405 -74.310 1.00 92.22 343 TYR U N 1
ATOM 13169 C CA . TYR D 2 343 ? -43.192 38.274 -73.837 1.00 92.22 343 TYR U CA 1
ATOM 13170 C C . TYR D 2 343 ? -42.522 39.223 -72.905 1.00 92.22 343 TYR U C 1
ATOM 13171 O O . TYR D 2 343 ? -41.352 39.092 -72.647 1.00 92.22 343 TYR U O 1
ATOM 13180 N N . MET D 2 344 ? -43.234 40.217 -72.415 1.00 99.61 344 MET U N 1
ATOM 13181 C CA . MET D 2 344 ? -42.599 41.236 -71.605 1.00 99.61 344 MET U CA 1
ATOM 13182 C C . MET D 2 344 ? -41.886 40.686 -70.408 1.00 99.61 344 MET U C 1
ATOM 13183 O O . MET D 2 344 ? -42.453 39.926 -69.652 1.00 99.61 344 MET U O 1
ATOM 13188 N N . ASN D 2 345 ? -40.656 41.117 -70.208 1.00 94.25 345 ASN U N 1
ATOM 13189 C CA . ASN D 2 345 ? -39.855 40.616 -69.128 1.00 94.25 345 ASN U CA 1
ATOM 13190 C C . ASN D 2 345 ? -38.733 41.573 -68.908 1.00 94.25 345 ASN U C 1
ATOM 13191 O O . ASN D 2 345 ? -38.569 42.504 -69.673 1.00 94.25 345 ASN U O 1
ATOM 13196 N N . LYS D 2 346 ? -37.974 41.395 -67.842 1.00 90.97 346 LYS U N 1
ATOM 13197 C CA . LYS D 2 346 ? -36.804 42.204 -67.644 1.00 90.97 346 LYS U CA 1
ATOM 13198 C C . LYS D 2 346 ? -35.664 41.300 -68.037 1.00 90.97 346 LYS U C 1
ATOM 13199 O O . LYS D 2 346 ? -35.438 40.306 -67.368 1.00 90.97 346 LYS U O 1
ATOM 13205 N N . SER D 2 347 ? -34.939 41.601 -69.108 1.00 87.45 347 SER U N 1
ATOM 13206 C CA . SER D 2 347 ? -33.897 40.703 -69.587 1.00 87.45 347 SER U CA 1
ATOM 13207 C C . SER D 2 347 ? -32.665 40.618 -68.752 1.00 87.45 347 SER U C 1
ATOM 13208 O O . SER D 2 347 ? -32.261 41.604 -68.166 1.00 87.45 347 SER U O 1
ATOM 13211 N N . ARG D 2 348 ? -32.093 39.433 -68.653 1.00 86.99 348 ARG U N 1
ATOM 13212 C CA . ARG D 2 348 ? -30.958 39.225 -67.798 1.00 86.99 348 ARG U CA 1
ATOM 13213 C C . ARG D 2 348 ? -29.746 39.054 -68.616 1.00 86.99 348 ARG U C 1
ATOM 13214 O O . ARG D 2 348 ? -29.844 38.813 -69.792 1.00 86.99 348 ARG U O 1
ATOM 13222 N N . GLY D 2 349 ? -28.585 39.153 -68.016 1.00 82.67 349 GLY U N 1
ATOM 13223 C CA . GLY D 2 349 ? -27.366 39.086 -68.762 1.00 82.67 349 GLY U CA 1
ATOM 13224 C C . GLY D 2 349 ? -26.462 38.155 -68.062 1.00 82.67 349 GLY U C 1
ATOM 13225 O O . GLY D 2 349 ? -26.718 37.809 -66.930 1.00 82.67 349 GLY U O 1
ATOM 13226 N N . LEU D 2 350 ? -25.385 37.763 -68.691 1.00 76.35 350 LEU U N 1
ATOM 13227 C CA . LEU D 2 350 ? -24.560 36.774 -68.091 1.00 76.35 350 LEU U CA 1
ATOM 13228 C C . LEU D 2 350 ? -24.064 37.227 -66.731 1.00 76.35 350 LEU U C 1
ATOM 13229 O O . LEU D 2 350 ? -24.044 36.433 -65.805 1.00 76.35 350 LEU U O 1
ATOM 13234 N N . LEU D 2 351 ? -23.669 38.470 -66.560 1.00 77.58 351 LEU U N 1
ATOM 13235 C CA . LEU D 2 351 ? -23.171 38.844 -65.256 1.00 77.58 351 LEU U CA 1
ATOM 13236 C C . LEU D 2 351 ? -24.215 38.754 -64.169 1.00 77.58 351 LEU U C 1
ATOM 13237 O O . LEU D 2 351 ? -23.943 38.258 -63.103 1.00 77.58 351 LEU U O 1
ATOM 13242 N N . GLU D 2 352 ? -25.417 39.210 -64.433 1.00 83.29 352 GLU U N 1
ATOM 13243 C CA . GLU D 2 352 ? -26.464 39.177 -63.446 1.00 83.29 352 GLU U CA 1
ATOM 13244 C C . GLU D 2 352 ? -26.886 37.810 -63.060 1.00 83.29 352 GLU U C 1
ATOM 13245 O O . GLU D 2 352 ? -27.077 37.537 -61.899 1.00 83.29 352 GLU U O 1
ATOM 13251 N N . ILE D 2 353 ? -27.015 36.919 -64.014 1.00 79.34 353 ILE U N 1
ATOM 13252 C CA . ILE D 2 353 ? -27.524 35.610 -63.722 1.00 79.34 353 ILE U CA 1
ATOM 13253 C C . ILE D 2 353 ? -26.628 34.846 -62.787 1.00 79.34 353 ILE U C 1
ATOM 13254 O O . ILE D 2 353 ? -27.111 34.129 -61.940 1.00 79.34 353 ILE U O 1
ATOM 13259 N N . SER D 2 354 ? -25.322 34.986 -62.913 1.00 80.23 354 SER U N 1
ATOM 13260 C CA . SER D 2 354 ? -24.410 34.217 -62.107 1.00 80.23 354 SER U CA 1
ATOM 13261 C C . SER D 2 354 ? -23.925 34.876 -60.890 1.00 80.23 354 SER U C 1
ATOM 13262 O O . SER D 2 354 ? -23.204 34.287 -60.128 1.00 80.23 354 SER U O 1
ATOM 13265 N N . ALA D 2 355 ? -24.295 36.107 -60.681 1.00 79.55 355 ALA U N 1
ATOM 13266 C CA . ALA D 2 355 ? -23.787 36.838 -59.545 1.00 79.55 355 ALA U CA 1
ATOM 13267 C C . ALA D 2 355 ? -24.160 36.251 -58.241 1.00 79.55 355 ALA U C 1
ATOM 13268 O O . ALA D 2 355 ? -23.369 36.276 -57.320 1.00 79.55 355 ALA U O 1
ATOM 13270 N N . PRO D 2 356 ? -25.363 35.706 -58.136 1.00 78.64 356 PRO U N 1
ATOM 13271 C CA . PRO D 2 356 ? -25.581 35.137 -56.831 1.00 78.64 356 PRO U CA 1
ATOM 13272 C C . PRO D 2 356 ? -24.523 34.105 -56.491 1.00 78.64 356 PRO U C 1
ATOM 13273 O O . PRO D 2 356 ? -24.027 34.135 -55.388 1.00 78.64 356 PRO U O 1
ATOM 13277 N N . MET D 2 357 ? -24.162 33.228 -57.407 1.00 77.48 357 MET U N 1
ATOM 13278 C CA . MET D 2 357 ? -23.116 32.246 -57.195 1.00 77.48 357 MET U CA 1
ATOM 13279 C C . MET D 2 357 ? -21.714 32.766 -57.022 1.00 77.48 357 MET U C 1
ATOM 13280 O O . MET D 2 357 ? -20.966 32.236 -56.236 1.00 77.48 357 MET U O 1
ATOM 13285 N N . ASN D 2 358 ? -21.327 33.777 -57.768 1.00 75.33 358 ASN U N 1
ATOM 13286 C CA . ASN D 2 358 ? -19.975 34.270 -57.692 1.00 75.33 358 ASN U CA 1
ATOM 13287 C C . ASN D 2 358 ? -19.777 34.753 -56.314 1.00 75.33 358 ASN U C 1
ATOM 13288 O O . ASN D 2 358 ? -18.721 34.618 -55.751 1.00 75.33 358 ASN U O 1
ATOM 13293 N N . ASP D 2 359 ? -20.783 35.365 -55.753 1.00 76.19 359 ASP U N 1
ATOM 13294 C CA . ASP D 2 359 ? -20.613 35.919 -54.458 1.00 76.19 359 ASP U CA 1
ATOM 13295 C C . ASP D 2 359 ? -20.328 34.817 -53.513 1.00 76.19 359 ASP U C 1
ATOM 13296 O O . ASP D 2 359 ? -19.480 34.951 -52.669 1.00 76.19 359 ASP U O 1
ATOM 13301 N N . ILE D 2 360 ? -21.022 33.711 -53.614 1.00 71.33 360 ILE U N 1
ATOM 13302 C CA . ILE D 2 360 ? -20.617 32.606 -52.721 1.00 71.33 360 ILE U CA 1
ATOM 13303 C C . ILE D 2 360 ? -19.126 32.277 -52.864 1.00 71.33 360 ILE U C 1
ATOM 13304 O O . ILE D 2 360 ? -18.371 32.093 -51.853 1.00 71.33 360 ILE U O 1
ATOM 13309 N N . LEU D 2 361 ? -18.630 32.258 -54.087 1.00 71.51 361 LEU U N 1
ATOM 13310 C CA . LEU D 2 361 ? -17.169 31.996 -54.160 1.00 71.51 361 LEU U CA 1
ATOM 13311 C C . LEU D 2 361 ? -16.261 32.982 -53.451 1.00 71.51 361 LEU U C 1
ATOM 13312 O O . LEU D 2 361 ? -15.256 32.595 -52.776 1.00 71.51 361 LEU U O 1
ATOM 13317 N N . THR D 2 362 ? -16.575 34.252 -53.555 1.00 71.97 362 THR U N 1
ATOM 13318 C CA . THR D 2 362 ? -15.803 35.260 -52.875 1.00 71.97 362 THR U CA 1
ATOM 13319 C C . THR D 2 362 ? -15.846 35.064 -51.387 1.00 71.97 362 THR U C 1
ATOM 13320 O O . THR D 2 362 ? -14.811 35.094 -50.721 1.00 71.97 362 THR U O 1
ATOM 13324 N N . TRP D 2 363 ? -17.007 34.753 -50.845 1.00 71.11 363 TRP U N 1
ATOM 13325 C CA . TRP D 2 363 ? -17.036 34.485 -49.422 1.00 71.11 363 TRP U CA 1
ATOM 13326 C C . TRP D 2 363 ? -16.145 33.363 -49.057 1.00 71.11 363 TRP U C 1
ATOM 13327 O O . TRP D 2 363 ? -15.286 33.508 -48.163 1.00 71.11 363 TRP U O 1
ATOM 13338 N N . LEU D 2 364 ? -16.196 32.272 -49.782 1.00 70.67 364 LEU U N 1
ATOM 13339 C CA . LEU D 2 364 ? -15.272 31.235 -49.369 1.00 70.67 364 LEU U CA 1
ATOM 13340 C C . LEU D 2 364 ? -13.798 31.639 -49.391 1.00 70.67 364 LEU U C 1
ATOM 13341 O O . LEU D 2 364 ? -13.050 31.480 -48.349 1.00 70.67 364 LEU U O 1
ATOM 13346 N N . PHE D 2 365 ? -13.360 32.273 -50.478 1.00 72.37 365 PHE U N 1
ATOM 13347 C CA . PHE D 2 365 ? -11.931 32.594 -50.502 1.00 72.37 365 PHE U CA 1
ATOM 13348 C C . PHE D 2 365 ? -11.588 33.511 -49.356 1.00 72.37 365 PHE U C 1
ATOM 13349 O O . PHE D 2 365 ? -10.606 33.300 -48.639 1.00 72.37 365 PHE U O 1
ATOM 13357 N N . ASP D 2 366 ? -12.409 34.513 -49.119 1.00 77.19 366 ASP U N 1
ATOM 13358 C CA . ASP D 2 366 ? -12.060 35.447 -48.069 1.00 77.19 366 ASP U CA 1
ATOM 13359 C C . ASP D 2 366 ? -12.020 34.848 -46.693 1.00 77.19 366 ASP U C 1
ATOM 13360 O O . ASP D 2 366 ? -11.130 35.139 -45.896 1.00 77.19 366 ASP U O 1
ATOM 13365 N N . SER D 2 367 ? -12.960 33.981 -46.395 1.00 72.99 367 SER U N 1
ATOM 13366 C CA . SER D 2 367 ? -12.894 33.360 -45.106 1.00 72.99 367 SER U CA 1
ATOM 13367 C C . SER D 2 367 ? -11.612 32.579 -44.934 1.00 72.99 367 SER U C 1
ATOM 13368 O O . SER D 2 367 ? -10.834 32.797 -43.941 1.00 72.99 367 SER U O 1
ATOM 13371 N N . HIS D 2 368 ? -11.272 31.784 -45.936 1.00 74.77 368 HIS U N 1
ATOM 13372 C CA . HIS D 2 368 ? -10.067 31.026 -45.691 1.00 74.77 368 HIS U CA 1
ATOM 13373 C C . HIS D 2 368 ? -8.926 31.955 -45.471 1.00 74.77 368 HIS U C 1
ATOM 13374 O O . HIS D 2 368 ? -8.142 31.801 -44.507 1.00 74.77 368 HIS U O 1
ATOM 13381 N N . MET D 2 369 ? -8.832 32.976 -46.297 1.00 75.66 369 MET U N 1
ATOM 13382 C CA . MET D 2 369 ? -7.663 33.808 -46.153 1.00 75.66 369 MET U CA 1
ATOM 13383 C C . MET D 2 369 ? -7.553 34.518 -44.834 1.00 75.66 369 MET U C 1
ATOM 13384 O O . MET D 2 369 ? -6.503 34.502 -44.209 1.00 75.66 369 MET U O 1
ATOM 13389 N N . TYR D 2 370 ? -8.636 35.066 -44.335 1.00 75.81 370 TYR U N 1
ATOM 13390 C CA . TYR D 2 370 ? -8.558 35.674 -43.016 1.00 75.81 370 TYR U CA 1
ATOM 13391 C C . TYR D 2 370 ? -8.213 34.712 -41.887 1.00 75.81 370 TYR U C 1
ATOM 13392 O O . TYR D 2 370 ? -7.403 35.044 -41.006 1.00 75.81 370 TYR U O 1
ATOM 13401 N N . ASN D 2 371 ? -8.749 33.516 -41.853 1.00 75.89 371 ASN U N 1
ATOM 13402 C CA . ASN D 2 371 ? -8.386 32.608 -40.798 1.00 75.89 371 ASN U CA 1
ATOM 13403 C C . ASN D 2 371 ? -6.934 32.224 -40.866 1.00 75.89 371 ASN U C 1
ATOM 13404 O O . ASN D 2 371 ? -6.329 31.995 -39.848 1.00 75.89 371 ASN U O 1
ATOM 13409 N N . LYS D 2 372 ? -6.346 32.142 -42.043 1.00 76.50 372 LYS U N 1
ATOM 13410 C CA . LYS D 2 372 ? -4.916 31.882 -42.157 1.00 76.50 372 LYS U CA 1
ATOM 13411 C C . LYS D 2 372 ? -4.105 32.994 -41.605 1.00 76.50 372 LYS U C 1
ATOM 13412 O O . LYS D 2 372 ? -3.156 32.763 -40.904 1.00 76.50 372 LYS U O 1
ATOM 13418 N N . ARG D 2 373 ? -4.499 34.220 -41.854 1.00 75.98 373 ARG U N 1
ATOM 13419 C CA . ARG D 2 373 ? -3.708 35.347 -41.438 1.00 75.98 373 ARG U CA 1
ATOM 13420 C C . ARG D 2 373 ? -3.563 35.348 -39.973 1.00 75.98 373 ARG U C 1
ATOM 13421 O O . ARG D 2 373 ? -2.512 35.657 -39.462 1.00 75.98 373 ARG U O 1
ATOM 13429 N N . GLN D 2 374 ? -4.616 35.030 -39.265 1.00 77.70 374 GLN U N 1
ATOM 13430 C CA . GLN D 2 374 ? -4.579 35.091 -37.832 1.00 77.70 374 GLN U CA 1
ATOM 13431 C C . GLN D 2 374 ? -3.689 34.118 -37.149 1.00 77.70 374 GLN U C 1
ATOM 13432 O O . GLN D 2 374 ? -2.973 34.485 -36.241 1.00 77.70 374 GLN U O 1
ATOM 13438 N N . ILE D 2 375 ? -3.696 32.872 -37.556 1.00 80.07 375 ILE U N 1
ATOM 13439 C CA . ILE D 2 375 ? -2.930 31.915 -36.809 1.00 80.07 375 ILE U CA 1
ATOM 13440 C C . ILE D 2 375 ? -1.696 31.271 -37.389 1.00 80.07 375 ILE U C 1
ATOM 13441 O O . ILE D 2 375 ? -1.068 30.502 -36.708 1.00 80.07 375 ILE U O 1
ATOM 13446 N N . MET D 2 376 ? -1.316 31.532 -38.613 1.00 82.51 376 MET U N 1
ATOM 13447 C CA . MET D 2 376 ? -0.180 30.813 -39.172 1.00 82.51 376 MET U CA 1
ATOM 13448 C C . MET D 2 376 ? 1.224 30.974 -38.626 1.00 82.51 376 MET U C 1
ATOM 13449 O O . MET D 2 376 ? 1.941 30.006 -38.515 1.00 82.51 376 MET U O 1
ATOM 13454 N N . ASN D 2 377 ? 1.639 32.175 -38.307 1.00 82.25 377 ASN U N 1
ATOM 13455 C CA . ASN D 2 377 ? 2.957 32.412 -37.771 1.00 82.25 377 ASN U CA 1
ATOM 13456 C C . ASN D 2 377 ? 3.373 31.403 -36.723 1.00 82.25 377 ASN U C 1
ATOM 13457 O O . ASN D 2 377 ? 2.575 31.027 -35.893 1.00 82.25 377 ASN U O 1
ATOM 13462 N N . ASN D 2 378 ? 4.633 30.984 -36.717 1.00 78.91 378 ASN U N 1
ATOM 13463 C CA . ASN D 2 378 ? 5.111 29.969 -35.790 1.00 78.91 378 ASN U CA 1
ATOM 13464 C C . ASN D 2 378 ? 5.536 30.490 -34.463 1.00 78.91 378 ASN U C 1
ATOM 13465 O O . ASN D 2 378 ? 6.595 31.021 -34.342 1.00 78.91 378 ASN U O 1
ATOM 13470 N N . GLN D 2 379 ? 4.771 30.202 -33.431 1.00 79.73 379 GLN U N 1
ATOM 13471 C CA . GLN D 2 379 ? 5.067 30.728 -32.129 1.00 79.73 379 GLN U CA 1
ATOM 13472 C C . GLN D 2 379 ? 5.237 29.706 -31.043 1.00 79.73 379 GLN U C 1
ATOM 13473 O O . GLN D 2 379 ? 4.672 28.645 -31.103 1.00 79.73 379 GLN U O 1
ATOM 13479 N N . PHE D 2 380 ? 6.036 30.013 -30.044 1.00 77.17 380 PHE U N 1
ATOM 13480 C CA . PHE D 2 380 ? 6.341 29.088 -28.992 1.00 77.17 380 PHE U CA 1
ATOM 13481 C C . PHE D 2 380 ? 5.823 29.538 -27.649 1.00 77.17 380 PHE U C 1
ATOM 13482 O O . PHE D 2 380 ? 5.782 30.707 -27.393 1.00 77.17 380 PHE U O 1
ATOM 13490 N N . ILE D 2 381 ? 5.413 28.620 -26.798 1.00 80.53 381 ILE U N 1
ATOM 13491 C CA . ILE D 2 381 ? 4.961 28.928 -25.461 1.00 80.53 381 ILE U CA 1
ATOM 13492 C C . ILE D 2 381 ? 5.925 28.385 -24.445 1.00 80.53 381 ILE U C 1
ATOM 13493 O O . ILE D 2 381 ? 6.331 27.261 -24.545 1.00 80.53 381 ILE U O 1
ATOM 13498 N N . GLY D 2 382 ? 6.338 29.178 -23.481 1.00 83.48 382 GLY U N 1
ATOM 13499 C CA . GLY D 2 382 ? 7.353 28.722 -22.547 1.00 83.48 382 GLY U CA 1
ATOM 13500 C C . GLY D 2 382 ? 7.494 29.359 -21.180 1.00 83.48 382 GLY U C 1
ATOM 13501 O O . GLY D 2 382 ? 6.873 30.357 -20.921 1.00 83.48 382 GLY U O 1
ATOM 13502 N N . ASP D 2 383 ? 8.307 28.788 -20.297 1.00 83.98 383 ASP U N 1
ATOM 13503 C CA . ASP D 2 383 ? 8.548 29.377 -18.987 1.00 83.98 383 ASP U CA 1
ATOM 13504 C C . ASP D 2 383 ? 9.777 30.221 -19.036 1.00 83.98 383 ASP U C 1
ATOM 13505 O O . ASP D 2 383 ? 10.856 29.709 -19.235 1.00 83.98 383 ASP U O 1
ATOM 13510 N N . PRO D 2 384 ? 9.633 31.522 -18.827 1.00 80.62 384 PRO U N 1
ATOM 13511 C CA . PRO D 2 384 ? 10.776 32.405 -18.955 1.00 80.62 384 PRO U CA 1
ATOM 13512 C C . PRO D 2 384 ? 11.878 32.141 -17.974 1.00 80.62 384 PRO U C 1
ATOM 13513 O O . PRO D 2 384 ? 13.037 32.262 -18.296 1.00 80.62 384 PRO U O 1
ATOM 13517 N N . SER D 2 385 ? 11.540 31.776 -16.771 1.00 82.09 385 SER U N 1
ATOM 13518 C CA . SER D 2 385 ? 12.509 31.601 -15.733 1.00 82.09 385 SER U CA 1
ATOM 13519 C C . SER D 2 385 ? 13.557 30.568 -15.910 1.00 82.09 385 SER U C 1
ATOM 13520 O O . SER D 2 385 ? 14.664 30.757 -15.472 1.00 82.09 385 SER U O 1
ATOM 13523 N N . ALA D 2 386 ? 13.250 29.451 -16.499 1.00 80.98 386 ALA U N 1
ATOM 13524 C CA . ALA D 2 386 ? 14.204 28.369 -16.558 1.00 80.98 386 ALA U CA 1
ATOM 13525 C C . ALA D 2 386 ? 15.396 28.436 -17.467 1.00 80.98 386 ALA U C 1
ATOM 13526 O O . ALA D 2 386 ? 16.246 27.594 -17.373 1.00 80.98 386 ALA U O 1
ATOM 13528 N N . LEU D 2 387 ? 15.473 29.392 -18.363 1.00 82.56 387 LEU U N 1
ATOM 13529 C CA . LEU D 2 387 ? 16.521 29.415 -19.336 1.00 82.56 387 LEU U CA 1
ATOM 13530 C C . LEU D 2 387 ? 17.289 30.699 -19.339 1.00 82.56 387 LEU U C 1
ATOM 13531 O O . LEU D 2 387 ? 16.783 31.688 -18.851 1.00 82.56 387 LEU U O 1
ATOM 13536 N N . VAL D 2 388 ? 18.508 30.723 -19.874 1.00 81.95 388 VAL U N 1
ATOM 13537 C CA . VAL D 2 388 ? 19.252 31.963 -20.007 1.00 81.95 388 VAL U CA 1
ATOM 13538 C C . VAL D 2 388 ? 18.788 32.546 -21.314 1.00 81.95 388 VAL U C 1
ATOM 13539 O O . VAL D 2 388 ? 18.931 31.900 -22.319 1.00 81.95 388 VAL U O 1
ATOM 13543 N N . VAL D 2 389 ? 18.232 33.746 -21.331 1.00 83.91 389 VAL U N 1
ATOM 13544 C CA . VAL D 2 389 ? 17.591 34.346 -22.523 1.00 83.91 389 VAL U CA 1
ATOM 13545 C C . VAL D 2 389 ? 18.326 34.725 -23.785 1.00 83.91 389 VAL U C 1
ATOM 13546 O O . VAL D 2 389 ? 17.844 34.495 -24.862 1.00 83.91 389 VAL U O 1
ATOM 13550 N N . LYS D 2 390 ? 19.504 35.270 -23.676 1.00 86.07 390 LYS U N 1
ATOM 13551 C CA . LYS D 2 390 ? 20.250 35.706 -24.821 1.00 86.07 390 LYS U CA 1
ATOM 13552 C C . LYS D 2 390 ? 20.511 34.526 -25.685 1.00 86.07 390 LYS U C 1
ATOM 13553 O O . LYS D 2 390 ? 20.671 34.668 -26.874 1.00 86.07 390 LYS U O 1
ATOM 13559 N N . ASP D 2 391 ? 20.625 33.352 -25.099 1.00 86.05 391 ASP U N 1
ATOM 13560 C CA . ASP D 2 391 ? 20.819 32.133 -25.846 1.00 86.05 391 ASP U CA 1
ATOM 13561 C C . ASP D 2 391 ? 19.650 31.802 -26.724 1.00 86.05 391 ASP U C 1
ATOM 13562 O O . ASP D 2 391 ? 19.845 31.292 -27.796 1.00 86.05 391 ASP U O 1
ATOM 13567 N N . VAL D 2 392 ? 18.434 32.042 -26.275 1.00 80.62 392 VAL U N 1
ATOM 13568 C CA . VAL D 2 392 ? 17.251 31.739 -27.039 1.00 80.62 392 VAL U CA 1
ATOM 13569 C C . VAL D 2 392 ? 17.273 32.560 -28.266 1.00 80.62 392 VAL U C 1
ATOM 13570 O O . VAL D 2 392 ? 16.935 32.089 -29.325 1.00 80.62 392 VAL U O 1
ATOM 13574 N N . GLU D 2 393 ? 17.685 33.796 -28.147 1.00 81.20 393 GLU U N 1
ATOM 13575 C CA . GLU D 2 393 ? 17.708 34.688 -29.253 1.00 81.20 393 GLU U CA 1
ATOM 13576 C C . GLU D 2 393 ? 18.942 34.699 -30.074 1.00 81.20 393 GLU U C 1
ATOM 13577 O O . GLU D 2 393 ? 19.501 35.750 -30.283 1.00 81.20 393 GLU U O 1
ATOM 13583 N N . SER D 2 394 ? 19.363 33.562 -30.606 1.00 82.15 394 SER U N 1
ATOM 13584 C CA . SER D 2 394 ? 20.492 33.534 -31.489 1.00 82.15 394 SER U CA 1
ATOM 13585 C C . SER D 2 394 ? 20.196 32.639 -32.599 1.00 82.15 394 SER U C 1
ATOM 13586 O O . SER D 2 394 ? 19.587 31.621 -32.382 1.00 82.15 394 SER U O 1
ATOM 13589 N N . LYS D 2 395 ? 20.627 32.982 -33.797 1.00 85.54 395 LYS U N 1
ATOM 13590 C CA . LYS D 2 395 ? 20.324 32.212 -34.989 1.00 85.54 395 LYS U CA 1
ATOM 13591 C C . LYS D 2 395 ? 21.477 31.417 -35.512 1.00 85.54 395 LYS U C 1
ATOM 13592 O O . LYS D 2 395 ? 21.422 30.921 -36.612 1.00 85.54 395 LYS U O 1
ATOM 13598 N N . GLU D 2 396 ? 22.535 31.296 -34.746 1.00 89.76 396 GLU U N 1
ATOM 13599 C CA . GLU D 2 396 ? 23.712 30.606 -35.173 1.00 89.76 396 GLU U CA 1
ATOM 13600 C C . GLU D 2 396 ? 23.421 29.178 -35.391 1.00 89.76 396 GLU U C 1
ATOM 13601 O O . GLU D 2 396 ? 22.535 28.620 -34.793 1.00 89.76 396 GLU U O 1
ATOM 13607 N N . PRO D 2 397 ? 24.169 28.557 -36.280 1.00 89.95 397 PRO U N 1
ATOM 13608 C CA . PRO D 2 397 ? 23.758 27.205 -36.534 1.00 89.95 397 PRO U CA 1
ATOM 13609 C C . PRO D 2 397 ? 23.784 26.208 -35.397 1.00 89.95 397 PRO U C 1
ATOM 13610 O O . PRO D 2 397 ? 22.836 25.469 -35.330 1.00 89.95 397 PRO U O 1
ATOM 13614 N N . GLY D 2 398 ? 24.754 26.121 -34.522 1.00 85.89 398 GLY U N 1
ATOM 13615 C CA . GLY D 2 398 ? 24.670 25.122 -33.483 1.00 85.89 398 GLY U CA 1
ATOM 13616 C C . GLY D 2 398 ? 24.746 25.864 -32.213 1.00 85.89 398 GLY U C 1
ATOM 13617 O O . GLY D 2 398 ? 25.697 26.594 -32.023 1.00 85.89 398 GLY U O 1
ATOM 13618 N N . LYS D 2 399 ? 23.789 25.705 -31.327 1.00 84.32 399 LYS U N 1
ATOM 13619 C CA . LYS D 2 399 ? 23.787 26.536 -30.152 1.00 84.32 399 LYS U CA 1
ATOM 13620 C C . LYS D 2 399 ? 23.160 25.747 -29.091 1.00 84.32 399 LYS U C 1
ATOM 13621 O O . LYS D 2 399 ? 22.221 25.030 -29.352 1.00 84.32 399 LYS U O 1
ATOM 13627 N N . PHE D 2 400 ? 23.629 25.889 -27.867 1.00 81.57 400 PHE U N 1
ATOM 13628 C CA . PHE D 2 400 ? 23.120 25.119 -26.775 1.00 81.57 400 PHE U CA 1
ATOM 13629 C C . PHE D 2 400 ? 22.414 26.173 -25.974 1.00 81.57 400 PHE U C 1
ATOM 13630 O O . PHE D 2 400 ? 23.010 27.172 -25.638 1.00 81.57 400 PHE U O 1
ATOM 13638 N N . ILE D 2 401 ? 21.139 25.989 -25.689 1.00 79.23 401 ILE U N 1
ATOM 13639 C CA . ILE D 2 401 ? 20.416 26.923 -24.889 1.00 79.23 401 ILE U CA 1
ATOM 13640 C C . ILE D 2 401 ? 20.614 26.395 -23.495 1.00 79.23 401 ILE U C 1
ATOM 13641 O O . ILE D 2 401 ? 20.067 25.379 -23.153 1.00 79.23 401 ILE U O 1
ATOM 13646 N N . ARG D 2 402 ? 21.375 27.083 -22.662 1.00 80.11 402 ARG U N 1
ATOM 13647 C CA . ARG D 2 402 ? 21.718 26.556 -21.363 1.00 80.11 402 ARG U CA 1
ATOM 13648 C C . ARG D 2 402 ? 20.662 26.793 -20.348 1.00 80.11 402 ARG U C 1
ATOM 13649 O O . ARG D 2 402 ? 20.218 27.897 -20.175 1.00 80.11 402 ARG U O 1
ATOM 13657 N N . LEU D 2 403 ? 20.418 25.858 -19.466 1.00 82.51 403 LEU U N 1
ATOM 13658 C CA . LEU D 2 403 ? 19.518 26.095 -18.379 1.00 82.51 403 LEU U CA 1
ATOM 13659 C C . LEU D 2 403 ? 20.224 27.016 -17.434 1.00 82.51 403 LEU U C 1
ATOM 13660 O O . LEU D 2 403 ? 21.426 26.992 -17.358 1.00 82.51 403 LEU U O 1
ATOM 13665 N N . ARG D 2 404 ? 19.496 27.839 -16.697 1.00 90.77 404 ARG U N 1
ATOM 13666 C CA . ARG D 2 404 ? 20.071 28.802 -15.775 1.00 90.77 404 ARG U CA 1
ATOM 13667 C C . ARG D 2 404 ? 20.531 28.110 -14.551 1.00 90.77 404 ARG U C 1
ATOM 13668 O O . ARG D 2 404 ? 20.132 26.998 -14.288 1.00 90.77 404 ARG U O 1
ATOM 13676 N N . PRO D 2 405 ? 21.321 28.786 -13.739 1.00 95.79 405 PRO U N 1
ATOM 13677 C CA . PRO D 2 405 ? 21.851 28.169 -12.548 1.00 95.79 405 PRO U CA 1
ATOM 13678 C C . PRO D 2 405 ? 20.801 27.623 -11.635 1.00 95.79 405 PRO U C 1
ATOM 13679 O O . PRO D 2 405 ? 20.955 26.552 -11.093 1.00 95.79 405 PRO U O 1
ATOM 13683 N N . THR D 2 406 ? 19.718 28.333 -11.469 1.00 98.42 406 THR U N 1
ATOM 13684 C CA . THR D 2 406 ? 18.667 27.920 -10.561 1.00 98.42 406 THR U CA 1
ATOM 13685 C C . THR D 2 406 ? 17.907 26.735 -11.088 1.00 98.42 406 THR U C 1
ATOM 13686 O O . THR D 2 406 ? 17.114 26.134 -10.388 1.00 98.42 406 THR U O 1
ATOM 13690 N N . ALA D 2 407 ? 18.110 26.419 -12.347 1.00 97.52 407 ALA U N 1
ATOM 13691 C CA . ALA D 2 407 ? 17.465 25.278 -12.912 1.00 97.52 407 ALA U CA 1
ATOM 13692 C C . ALA D 2 407 ? 18.457 24.264 -13.370 1.00 97.52 407 ALA U C 1
ATOM 13693 O O . ALA D 2 407 ? 18.152 23.532 -14.289 1.00 97.52 407 ALA U O 1
ATOM 13695 N N . TYR D 2 408 ? 19.622 24.149 -12.760 1.00 94.57 408 TYR U N 1
ATOM 13696 C CA . TYR D 2 408 ? 20.639 23.272 -13.310 1.00 94.57 408 TYR U CA 1
ATOM 13697 C C . TYR D 2 408 ? 20.242 21.832 -13.492 1.00 94.57 408 TYR U C 1
ATOM 13698 O O . TYR D 2 408 ? 20.733 21.195 -14.405 1.00 94.57 408 TYR U O 1
ATOM 13707 N N . GLY D 2 409 ? 19.408 21.281 -12.643 1.00 97.30 409 GLY U N 1
ATOM 13708 C CA . GLY D 2 409 ? 19.090 19.873 -12.742 1.00 97.30 409 GLY U CA 1
ATOM 13709 C C . GLY D 2 409 ? 17.810 19.486 -13.426 1.00 97.30 409 GLY U C 1
ATOM 13710 O O . GLY D 2 409 ? 17.447 18.325 -13.425 1.00 97.30 409 GLY U O 1
ATOM 13711 N N . ARG D 2 410 ? 17.120 20.435 -14.018 1.00 98.75 410 ARG U N 1
ATOM 13712 C CA . ARG D 2 410 ? 15.825 20.156 -14.606 1.00 98.75 410 ARG U CA 1
ATOM 13713 C C . ARG D 2 410 ? 15.881 19.340 -15.882 1.00 98.75 410 ARG U C 1
ATOM 13714 O O . ARG D 2 410 ? 16.924 19.250 -16.493 1.00 98.75 410 ARG U O 1
ATOM 13722 N N . ASP D 2 411 ? 14.790 18.700 -16.271 1.00 100.18 411 ASP U N 1
ATOM 13723 C CA . ASP D 2 411 ? 14.750 17.996 -17.547 1.00 100.18 411 ASP U CA 1
ATOM 13724 C C . ASP D 2 411 ? 14.511 18.984 -18.681 1.00 100.18 411 ASP U C 1
ATOM 13725 O O . ASP D 2 411 ? 13.577 19.768 -18.610 1.00 100.18 411 ASP U O 1
ATOM 13730 N N . VAL D 2 412 ? 15.299 18.932 -19.747 1.00 94.94 412 VAL U N 1
ATOM 13731 C CA . VAL D 2 412 ? 15.181 19.876 -20.853 1.00 94.94 412 VAL U CA 1
ATOM 13732 C C . VAL D 2 412 ? 13.869 19.871 -21.632 1.00 94.94 412 VAL U C 1
ATOM 13733 O O . VAL D 2 412 ? 13.363 20.923 -22.022 1.00 94.94 412 VAL U O 1
ATOM 13737 N N . ARG D 2 413 ? 13.270 18.721 -21.820 1.00 97.26 413 ARG U N 1
ATOM 13738 C CA . ARG D 2 413 ? 12.077 18.622 -22.614 1.00 97.26 413 ARG U CA 1
ATOM 13739 C C . ARG D 2 413 ? 10.911 19.438 -22.136 1.00 97.26 413 ARG U C 1
ATOM 13740 O O . ARG D 2 413 ? 10.163 19.960 -22.938 1.00 97.26 413 ARG U O 1
ATOM 13748 N N . SER D 2 414 ? 10.709 19.526 -20.844 1.00 94.95 414 SER U N 1
ATOM 13749 C CA . SER D 2 414 ? 9.577 20.262 -20.280 1.00 94.95 414 SER U CA 1
ATOM 13750 C C . SER D 2 414 ? 9.456 21.755 -20.469 1.00 94.95 414 SER U C 1
ATOM 13751 O O . SER D 2 414 ? 8.354 22.258 -20.552 1.00 94.95 414 SER U O 1
ATOM 13754 N N . ILE D 2 415 ? 10.548 22.487 -20.464 1.00 88.44 415 ILE U N 1
ATOM 13755 C CA . ILE D 2 415 ? 10.484 23.936 -20.498 1.00 88.44 415 ILE U CA 1
ATOM 13756 C C . ILE D 2 415 ? 9.892 24.708 -21.683 1.00 88.44 415 ILE U C 1
ATOM 13757 O O . ILE D 2 415 ? 9.128 25.619 -21.458 1.00 88.44 415 ILE U O 1
ATOM 13762 N N . ILE D 2 416 ? 10.197 24.364 -22.932 1.00 83.93 416 ILE U N 1
ATOM 13763 C CA . ILE D 2 416 ? 9.698 25.149 -24.070 1.00 83.93 416 ILE U CA 1
ATOM 13764 C C . ILE D 2 416 ? 9.011 24.266 -25.094 1.00 83.93 416 ILE U C 1
ATOM 13765 O O . ILE D 2 416 ? 9.450 23.156 -25.288 1.00 83.93 416 ILE U O 1
ATOM 13770 N N . SER D 2 417 ? 7.967 24.745 -25.775 1.00 84.16 417 SER U N 1
ATOM 13771 C CA . SER D 2 417 ? 7.244 23.944 -26.752 1.00 84.16 417 SER U CA 1
ATOM 13772 C C . SER D 2 417 ? 6.539 24.826 -27.741 1.00 84.16 417 SER U C 1
ATOM 13773 O O . SER D 2 417 ? 6.302 25.962 -27.452 1.00 84.16 417 SER U O 1
ATOM 13776 N N . GLN D 2 418 ? 6.185 24.316 -28.898 1.00 78.21 418 GLN U N 1
ATOM 13777 C CA . GLN D 2 418 ? 5.566 25.120 -29.915 1.00 78.21 418 GLN U CA 1
ATOM 13778 C C . GLN D 2 418 ? 4.130 24.842 -29.966 1.00 78.21 418 GLN U C 1
ATOM 13779 O O . GLN D 2 418 ? 3.743 23.705 -29.960 1.00 78.21 418 GLN U O 1
ATOM 13785 N N . LEU D 2 419 ? 3.315 25.877 -30.009 1.00 78.48 419 LEU U N 1
ATOM 13786 C CA . LEU D 2 419 ? 1.884 25.729 -30.002 1.00 78.48 419 LEU U CA 1
ATOM 13787 C C . LEU D 2 419 ? 1.447 25.124 -31.281 1.00 78.48 419 LEU U C 1
ATOM 13788 O O . LEU D 2 419 ? 1.889 25.526 -32.335 1.00 78.48 419 LEU U O 1
ATOM 13793 N N . PRO D 2 420 ? 0.544 24.171 -31.207 1.00 76.38 420 PRO U N 1
ATOM 13794 C CA . PRO D 2 420 ? 0.030 23.563 -32.414 1.00 76.38 420 PRO U CA 1
ATOM 13795 C C . PRO D 2 420 ? -1.161 24.284 -33.024 1.00 76.38 420 PRO U C 1
ATOM 13796 O O . PRO D 2 420 ? -2.095 24.600 -32.315 1.00 76.38 420 PRO U O 1
ATOM 13800 N N . VAL D 2 421 ? -1.139 24.534 -34.328 1.00 78.13 421 VAL U N 1
ATOM 13801 C CA . VAL D 2 421 ? -2.196 25.253 -34.990 1.00 78.13 421 VAL U CA 1
ATOM 13802 C C . VAL D 2 421 ? -2.578 24.498 -36.229 1.00 78.13 421 VAL U C 1
ATOM 13803 O O . VAL D 2 421 ? -1.744 23.847 -36.805 1.00 78.13 421 VAL U O 1
ATOM 13807 N N . THR D 2 422 ? -3.845 24.543 -36.615 1.00 82.38 422 THR U N 1
ATOM 13808 C CA . THR D 2 422 ? -4.341 23.854 -37.793 1.00 82.38 422 THR U CA 1
ATOM 13809 C C . THR D 2 422 ? -5.340 24.750 -38.459 1.00 82.38 422 THR U C 1
ATOM 13810 O O . THR D 2 422 ? -6.000 25.486 -37.773 1.00 82.38 422 THR U O 1
ATOM 13814 N N . ASP D 2 423 ? -5.507 24.690 -39.773 1.00 82.27 423 ASP U N 1
ATOM 13815 C CA . ASP D 2 423 ? -6.548 25.476 -40.406 1.00 82.27 423 ASP U CA 1
ATOM 13816 C C . ASP D 2 423 ? -7.650 24.556 -40.768 1.00 82.27 423 ASP U C 1
ATOM 13817 O O . ASP D 2 423 ? -7.454 23.615 -41.510 1.00 82.27 423 ASP U O 1
ATOM 13822 N N . VAL D 2 424 ? -8.828 24.811 -40.241 1.00 81.30 424 VAL U N 1
ATOM 13823 C CA . VAL D 2 424 ? -9.951 23.966 -40.475 1.00 81.30 424 VAL U CA 1
ATOM 13824 C C . VAL D 2 424 ? -10.684 24.470 -41.657 1.00 81.30 424 VAL U C 1
ATOM 13825 O O . VAL D 2 424 ? -11.619 23.846 -42.098 1.00 81.30 424 VAL U O 1
ATOM 13829 N N . THR D 2 425 ? -10.260 25.588 -42.204 1.00 81.92 425 THR U N 1
ATOM 13830 C CA . THR D 2 425 ? -10.929 26.205 -43.313 1.00 81.92 425 THR U CA 1
ATOM 13831 C C . THR D 2 425 ? -10.159 25.916 -44.538 1.00 81.92 425 THR U C 1
ATOM 13832 O O . THR D 2 425 ? -10.241 26.630 -45.492 1.00 81.92 425 THR U O 1
ATOM 13836 N N . ALA D 2 426 ? -9.347 24.900 -44.508 1.00 86.29 426 ALA U N 1
ATOM 13837 C CA . ALA D 2 426 ? -8.521 24.595 -45.624 1.00 86.29 426 ALA U CA 1
ATOM 13838 C C . ALA D 2 426 ? -9.143 23.623 -46.582 1.00 86.29 426 ALA U C 1
ATOM 13839 O O . ALA D 2 426 ? -8.524 23.237 -47.554 1.00 86.29 426 ALA U O 1
ATOM 13841 N N . GLN D 2 427 ? -10.349 23.183 -46.305 1.00 91.91 427 GLN U N 1
ATOM 13842 C CA . GLN D 2 427 ? -11.021 22.232 -47.162 1.00 91.91 427 GLN U CA 1
ATOM 13843 C C . GLN D 2 427 ? -12.045 22.908 -47.992 1.00 91.91 427 GLN U C 1
ATOM 13844 O O . GLN D 2 427 ? -12.826 22.257 -48.653 1.00 91.91 427 GLN U O 1
ATOM 13850 N N . ASN D 2 428 ? -12.105 24.212 -47.913 1.00 87.83 428 ASN U N 1
ATOM 13851 C CA . ASN D 2 428 ? -13.044 24.967 -48.676 1.00 87.83 428 ASN U CA 1
ATOM 13852 C C . ASN D 2 428 ? -12.772 24.754 -50.141 1.00 87.83 428 ASN U C 1
ATOM 13853 O O . ASN D 2 428 ? -13.543 25.167 -50.974 1.00 87.83 428 ASN U O 1
ATOM 13858 N N . ILE D 2 429 ? -11.656 24.155 -50.480 1.00 92.23 429 ILE U N 1
ATOM 13859 C CA . ILE D 2 429 ? -11.311 23.944 -51.863 1.00 92.23 429 ILE U CA 1
ATOM 13860 C C . ILE D 2 429 ? -12.224 22.992 -52.592 1.00 92.23 429 ILE U C 1
ATOM 13861 O O . ILE D 2 429 ? -12.552 23.219 -53.732 1.00 92.23 429 ILE U O 1
ATOM 13866 N N . GLN D 2 430 ? -12.651 21.921 -51.961 1.00 94.72 430 GLN U N 1
ATOM 13867 C CA . GLN D 2 430 ? -13.615 21.025 -52.576 1.00 94.72 430 GLN U CA 1
ATOM 13868 C C . GLN D 2 430 ? -14.895 21.723 -52.834 1.00 94.72 430 GLN U C 1
ATOM 13869 O O . GLN D 2 430 ? -15.532 21.479 -53.840 1.00 94.72 430 GLN U O 1
ATOM 13875 N N . ASP D 2 431 ? -15.324 22.555 -51.905 1.00 89.80 431 ASP U N 1
ATOM 13876 C CA . ASP D 2 431 ? -16.494 23.368 -52.109 1.00 89.80 431 ASP U CA 1
ATOM 13877 C C . ASP D 2 431 ? -16.373 24.387 -53.222 1.00 89.80 431 ASP U C 1
ATOM 13878 O O . ASP D 2 431 ? -17.304 24.590 -53.954 1.00 89.80 431 ASP U O 1
ATOM 13883 N N . VAL D 2 432 ? -15.226 25.006 -53.411 1.00 85.72 432 VAL U N 1
ATOM 13884 C CA . VAL D 2 432 ? -15.058 25.895 -54.523 1.00 85.72 432 VAL U CA 1
ATOM 13885 C C . VAL D 2 432 ? -15.288 25.150 -55.797 1.00 85.72 432 VAL U C 1
ATOM 13886 O O . VAL D 2 432 ? -15.999 25.608 -56.647 1.00 85.72 432 VAL U O 1
ATOM 13890 N N . GLN D 2 433 ? -14.770 23.961 -55.930 1.00 89.29 433 GLN U N 1
ATOM 13891 C CA . GLN D 2 433 ? -14.898 23.263 -57.159 1.00 89.29 433 GLN U CA 1
ATOM 13892 C C . GLN D 2 433 ? -16.275 22.948 -57.490 1.00 89.29 433 GLN U C 1
ATOM 13893 O O . GLN D 2 433 ? -16.581 22.888 -58.645 1.00 89.29 433 GLN U O 1
ATOM 13899 N N . VAL D 2 434 ? -17.125 22.638 -56.537 1.00 83.87 434 VAL U N 1
ATOM 13900 C CA . VAL D 2 434 ? -18.525 22.420 -56.860 1.00 83.87 434 VAL U CA 1
ATOM 13901 C C . VAL D 2 434 ? -19.237 23.626 -57.367 1.00 83.87 434 VAL U C 1
ATOM 13902 O O . VAL D 2 434 ? -19.879 23.558 -58.385 1.00 83.87 434 VAL U O 1
ATOM 13906 N N . VAL D 2 435 ? -19.071 24.761 -56.740 1.00 79.92 435 VAL U N 1
ATOM 13907 C CA . VAL D 2 435 ? -19.757 25.968 -57.119 1.00 79.92 435 VAL U CA 1
ATOM 13908 C C . VAL D 2 435 ? -19.337 26.383 -58.491 1.00 79.92 435 VAL U C 1
ATOM 13909 O O . VAL D 2 435 ? -20.115 26.898 -59.227 1.00 79.92 435 VAL U O 1
ATOM 13913 N N . GLU D 2 436 ? -18.108 26.197 -58.859 1.00 84.75 436 GLU U N 1
ATOM 13914 C CA . GLU D 2 436 ? -17.710 26.515 -60.187 1.00 84.75 436 GLU U CA 1
ATOM 13915 C C . GLU D 2 436 ? -18.380 25.664 -61.222 1.00 84.75 436 GLU U C 1
ATOM 13916 O O . GLU D 2 436 ? -18.738 26.157 -62.258 1.00 84.75 436 GLU U O 1
ATOM 13922 N N . ARG D 2 437 ? -18.557 24.393 -60.984 1.00 86.18 437 ARG U N 1
ATOM 13923 C CA . ARG D 2 437 ? -19.271 23.553 -61.911 1.00 86.18 437 ARG U CA 1
ATOM 13924 C C . ARG D 2 437 ? -20.666 23.948 -62.052 1.00 86.18 437 ARG U C 1
ATOM 13925 O O . ARG D 2 437 ? -21.205 23.876 -63.115 1.00 86.18 437 ARG U O 1
ATOM 13933 N N . ASN D 2 438 ? -21.297 24.332 -60.978 1.00 80.77 438 ASN U N 1
ATOM 13934 C CA . ASN D 2 438 ? -22.633 24.826 -61.025 1.00 80.77 438 ASN U CA 1
ATOM 13935 C C . ASN D 2 438 ? -22.722 26.097 -61.804 1.00 80.77 438 ASN U C 1
ATOM 13936 O O . ASN D 2 438 ? -23.726 26.334 -62.399 1.00 80.77 438 ASN U O 1
ATOM 13941 N N . MET D 2 439 ? -21.727 26.956 -61.768 1.00 81.05 439 MET U N 1
ATOM 13942 C CA . MET D 2 439 ? -21.688 28.164 -62.589 1.00 81.05 439 MET U CA 1
ATOM 13943 C C . MET D 2 439 ? -21.572 27.936 -64.050 1.00 81.05 439 MET U C 1
ATOM 13944 O O . MET D 2 439 ? -22.021 28.736 -64.817 1.00 81.05 439 MET U O 1
ATOM 13949 N N . GLN D 2 440 ? -20.884 26.894 -64.454 1.00 87.79 440 GLN U N 1
ATOM 13950 C CA . GLN D 2 440 ? -20.773 26.539 -65.855 1.00 87.79 440 GLN U CA 1
ATOM 13951 C C . GLN D 2 440 ? -22.085 26.078 -66.364 1.00 87.79 440 GLN U C 1
ATOM 13952 O O . GLN D 2 440 ? -22.375 26.256 -67.512 1.00 87.79 440 GLN U O 1
ATOM 13958 N N . ARG D 2 441 ? -22.902 25.483 -65.539 1.00 83.03 441 ARG U N 1
ATOM 13959 C CA . ARG D 2 441 ? -24.223 25.066 -65.920 1.00 83.03 441 ARG U CA 1
ATOM 13960 C C . ARG D 2 441 ? -25.215 26.168 -66.188 1.00 83.03 441 ARG U C 1
ATOM 13961 O O . ARG D 2 441 ? -25.964 26.079 -67.137 1.00 83.03 441 ARG U O 1
ATOM 13969 N N . ILE D 2 442 ? -25.269 27.203 -65.383 1.00 80.03 442 ILE U N 1
ATOM 13970 C CA . ILE D 2 442 ? -26.168 28.278 -65.714 1.00 80.03 442 ILE U CA 1
ATOM 13971 C C . ILE D 2 442 ? -25.816 29.004 -66.982 1.00 80.03 442 ILE U C 1
ATOM 13972 O O . ILE D 2 442 ? -26.646 29.145 -67.852 1.00 80.03 442 ILE U O 1
ATOM 13977 N N . VAL D 2 443 ? -24.576 29.438 -67.126 1.00 84.13 443 VAL U N 1
ATOM 13978 C CA . VAL D 2 443 ? -24.154 30.197 -68.292 1.00 84.13 443 VAL U CA 1
ATOM 13979 C C . VAL D 2 443 ? -24.081 29.372 -69.514 1.00 84.13 443 VAL U C 1
ATOM 13980 O O . VAL D 2 443 ? -24.473 29.797 -70.587 1.00 84.13 443 V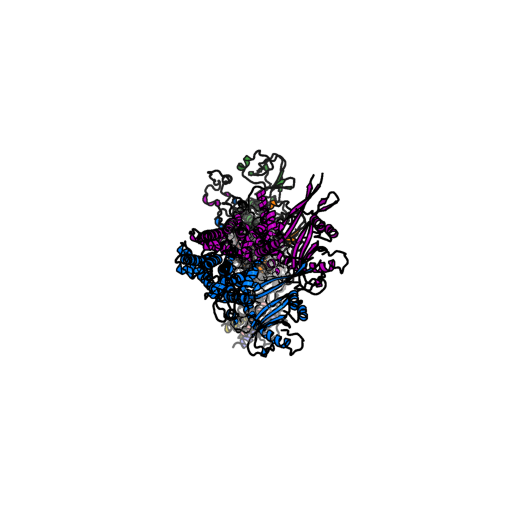AL U O 1
ATOM 13984 N N . GLY D 2 444 ? -23.595 28.164 -69.373 1.00 91.36 444 GLY U N 1
ATOM 13985 C CA . GLY D 2 444 ? -23.415 27.349 -70.537 1.00 91.36 444 GLY U CA 1
ATOM 13986 C C . GLY D 2 444 ? -22.160 27.588 -71.309 1.00 91.36 444 GLY U C 1
ATOM 13987 O O . GLY D 2 444 ? -22.079 27.192 -72.458 1.00 91.36 444 GLY U O 1
ATOM 13988 N N . VAL D 2 445 ? -21.168 28.218 -70.707 1.00 94.75 445 VAL U N 1
ATOM 13989 C CA . VAL D 2 445 ? -19.895 28.358 -71.365 1.00 94.75 445 VAL U CA 1
ATOM 13990 C C . VAL D 2 445 ? -19.088 27.243 -70.786 1.00 94.75 445 VAL U C 1
ATOM 13991 O O . VAL D 2 445 ? -18.733 27.332 -69.621 1.00 94.75 445 VAL U O 1
ATOM 13995 N N . ASN D 2 446 ? -18.855 26.193 -71.577 1.00 114.54 446 ASN U N 1
ATOM 13996 C CA . ASN D 2 446 ? -18.151 24.981 -71.134 1.00 114.54 446 ASN U CA 1
ATOM 13997 C C . ASN D 2 446 ? -19.054 24.319 -70.154 1.00 114.54 446 ASN U C 1
ATOM 13998 O O . ASN D 2 446 ? -18.852 24.462 -68.962 1.00 114.54 446 ASN U O 1
ATOM 14003 N N . ASP D 2 447 ? -20.042 23.570 -70.625 1.00 125.83 447 ASP U N 1
ATOM 14004 C CA . ASP D 2 447 ? -21.042 22.990 -69.723 1.00 125.83 447 ASP U CA 1
ATOM 14005 C C . ASP D 2 447 ? -21.042 21.467 -69.620 1.00 125.83 447 ASP U C 1
ATOM 14006 O O . ASP D 2 447 ? -20.890 20.758 -70.619 1.00 125.83 447 ASP U O 1
ATOM 14011 N N . ASP D 2 448 ? -21.209 20.957 -68.409 1.00 137.92 448 ASP U N 1
ATOM 14012 C CA . ASP D 2 448 ? -21.234 19.509 -68.198 1.00 137.92 448 ASP U CA 1
ATOM 14013 C C . ASP D 2 448 ? -22.399 18.824 -68.897 1.00 137.92 448 ASP U C 1
ATOM 14014 O O . ASP D 2 448 ? -22.255 17.713 -69.397 1.00 137.92 448 ASP U O 1
ATOM 14019 N N . VAL D 2 449 ? -23.562 19.478 -68.922 1.00 144.78 449 VAL U N 1
ATOM 14020 C CA . VAL D 2 449 ? -24.761 18.913 -69.555 1.00 144.78 449 VAL U CA 1
ATOM 14021 C C . VAL D 2 449 ? -24.680 18.861 -71.063 1.00 144.78 449 VAL U C 1
ATOM 14022 O O . VAL D 2 449 ? -23.890 19.631 -71.615 1.00 144.78 449 VAL U O 1
ATOM 14026 N N . ALA D 2 450 ? -25.431 17.943 -71.685 1.00 162.70 450 ALA U N 1
ATOM 14027 C CA . ALA D 2 450 ? -25.488 17.714 -73.138 1.00 162.70 450 ALA U CA 1
ATOM 14028 C C . ALA D 2 450 ? -24.545 16.646 -73.392 1.00 162.70 450 ALA U C 1
ATOM 14029 O O . ALA D 2 450 ? -24.630 15.972 -74.401 1.00 162.70 450 ALA U O 1
ATOM 14031 N N . GLY D 2 451 ? -23.685 16.416 -72.427 1.00 173.63 451 GLY U N 1
ATOM 14032 C CA . GLY D 2 451 ? -22.643 15.463 -72.643 1.00 173.63 451 GLY U CA 1
ATOM 14033 C C . GLY D 2 451 ? -22.523 14.573 -71.487 1.00 173.63 451 GLY U C 1
ATOM 14034 O O . GLY D 2 451 ? -22.751 15.000 -70.366 1.00 173.63 451 GLY U O 1
ATOM 14035 N N . GLN D 2 452 ? -22.080 13.361 -71.742 1.00 183.74 452 GLN U N 1
ATOM 14036 C CA . GLN D 2 452 ? -22.016 12.399 -70.685 1.00 183.74 452 GLN U CA 1
ATOM 14037 C C . GLN D 2 452 ? -21.119 13.006 -69.643 1.00 183.74 452 GLN U C 1
ATOM 14038 O O . GLN D 2 452 ? -21.445 12.931 -68.458 1.00 183.74 452 GLN U O 1
ATOM 14044 N N . SER D 2 453 ? -20.005 13.614 -70.040 1.00 188.04 453 SER U N 1
ATOM 14045 C CA . SER D 2 453 ? -19.202 14.355 -69.072 1.00 188.04 453 SER U CA 1
ATOM 14046 C C . SER D 2 453 ? -18.335 15.487 -69.643 1.00 188.04 453 SER U C 1
ATOM 14047 O O . SER D 2 453 ? -17.523 15.261 -70.538 1.00 188.04 453 SER U O 1
ATOM 14050 N N . SER D 2 454 ? -18.536 16.719 -69.195 1.00 195.22 454 SER U N 1
ATOM 14051 C CA . SER D 2 454 ? -17.620 17.800 -69.594 1.00 195.22 454 SER U CA 1
ATOM 14052 C C . SER D 2 454 ? -16.232 17.736 -68.967 1.00 195.22 454 SER U C 1
ATOM 14053 O O . SER D 2 454 ? -15.236 17.978 -69.640 1.00 195.22 454 SER U O 1
ATOM 14056 N N . PRO D 2 455 ? -16.153 17.395 -67.667 1.00 201.82 455 PRO U N 1
ATOM 14057 C CA . PRO D 2 455 ? -14.832 17.470 -67.040 1.00 201.82 455 PRO U CA 1
ATOM 14058 C C . PRO D 2 455 ? -14.009 16.193 -66.891 1.00 201.82 455 PRO U C 1
ATOM 14059 O O . PRO D 2 455 ? -13.052 16.223 -66.117 1.00 201.82 455 PRO U O 1
ATOM 14063 N N . SER D 2 456 ? -14.349 15.109 -67.580 1.00 205.47 456 SER U N 1
ATOM 14064 C CA . SER D 2 456 ? -13.523 13.911 -67.500 1.00 205.47 456 SER U CA 1
ATOM 14065 C C . SER D 2 456 ? -12.129 14.218 -68.010 1.00 205.47 456 SER U C 1
ATOM 14066 O O . SER D 2 456 ? -11.971 15.022 -68.912 1.00 205.47 456 SER U O 1
ATOM 14069 N N . SER D 2 457 ? -11.119 13.615 -67.395 1.00 205.57 457 SER U N 1
ATOM 14070 C CA . SER D 2 457 ? -9.746 13.884 -67.803 1.00 205.57 457 SER U CA 1
ATOM 14071 C C . SER D 2 457 ? -9.119 12.641 -68.418 1.00 205.57 457 SER U C 1
ATOM 14072 O O . SER D 2 457 ? -9.749 11.601 -68.385 1.00 205.57 457 SER U O 1
ATOM 14075 N N . ARG D 2 458 ? -7.914 12.727 -68.983 1.00 203.43 458 ARG U N 1
ATOM 14076 C CA . ARG D 2 458 ? -7.319 11.585 -69.728 1.00 203.43 458 ARG U CA 1
ATOM 14077 C C . ARG D 2 458 ? -8.276 11.095 -70.798 1.00 203.43 458 ARG U C 1
ATOM 14078 O O . ARG D 2 458 ? -8.414 9.898 -71.019 1.00 203.43 458 ARG U O 1
ATOM 14086 N N . ARG D 2 459 ? -8.927 12.032 -71.464 1.00 201.87 459 ARG U N 1
ATOM 14087 C CA . ARG D 2 459 ? -9.903 11.732 -72.483 1.00 201.87 459 ARG U CA 1
ATOM 14088 C C . ARG D 2 459 ? -9.352 11.190 -73.774 1.00 201.87 459 ARG U C 1
ATOM 14089 O O . ARG D 2 459 ? -8.195 11.409 -74.094 1.00 201.87 459 ARG U O 1
ATOM 14097 N N . SER D 2 460 ? -10.179 10.484 -74.526 1.00 202.68 460 SER U N 1
ATOM 14098 C CA . SER D 2 460 ? -9.727 9.866 -75.762 1.00 202.68 460 SER U CA 1
ATOM 14099 C C . SER D 2 460 ? -9.877 10.784 -76.931 1.00 202.68 460 SER U C 1
ATOM 14100 O O . SER D 2 460 ? -10.198 11.950 -76.759 1.00 202.68 460 SER U O 1
ATOM 14103 N N . ALA D 2 461 ? -9.637 10.271 -78.131 1.00 203.97 461 ALA U N 1
ATOM 14104 C CA . ALA D 2 461 ? -9.843 11.062 -79.339 1.00 203.97 461 ALA U CA 1
ATOM 14105 C C . ALA D 2 461 ? -11.308 11.465 -79.453 1.00 203.97 461 ALA U C 1
ATOM 14106 O O . ALA D 2 461 ? -11.647 12.425 -80.140 1.00 203.97 461 ALA U O 1
ATOM 14108 N N . THR D 2 462 ? -12.177 10.730 -78.778 1.00 201.91 462 THR U N 1
ATOM 14109 C CA . THR D 2 462 ? -13.601 11.002 -78.815 1.00 201.91 462 THR U CA 1
ATOM 14110 C C . THR D 2 462 ? -14.145 12.026 -77.823 1.00 201.91 462 THR U C 1
ATOM 14111 O O . THR D 2 462 ? -15.094 12.711 -78.148 1.00 201.91 462 THR U O 1
ATOM 14115 N N . GLU D 2 463 ? -13.627 12.087 -76.605 1.00 193.89 463 GLU U N 1
ATOM 14116 C CA . GLU D 2 463 ? -14.051 13.147 -75.663 1.00 193.89 463 GLU U CA 1
ATOM 14117 C C . GLU D 2 463 ? -13.673 14.503 -76.150 1.00 193.89 463 GLU U C 1
ATOM 14118 O O . GLU D 2 463 ? -14.402 15.468 -75.974 1.00 193.89 463 GLU U O 1
ATOM 14124 N N . PHE D 2 464 ? -12.509 14.576 -76.767 1.00 193.89 464 PHE U N 1
ATOM 14125 C CA . PHE D 2 464 ? -12.048 15.831 -77.295 1.00 193.89 464 PHE U CA 1
ATOM 14126 C C . PHE D 2 464 ? -13.099 16.235 -78.285 1.00 193.89 464 PHE U C 1
ATOM 14127 O O . PHE D 2 464 ? -13.384 17.392 -78.431 1.00 193.89 464 PHE U O 1
ATOM 14135 N N . ARG D 2 465 ? -13.654 15.280 -79.000 1.00 192.50 465 ARG U N 1
ATOM 14136 C CA . ARG D 2 465 ? -14.723 15.600 -79.901 1.00 192.50 465 ARG U CA 1
ATOM 14137 C C . ARG D 2 465 ? -16.097 15.465 -79.281 1.00 192.50 465 ARG U C 1
ATOM 14138 O O . ARG D 2 465 ? -17.076 15.618 -79.995 1.00 192.50 465 ARG U O 1
ATOM 14146 N N . GLY D 2 466 ? -16.218 15.170 -77.980 1.00 183.62 466 GLY U N 1
ATOM 14147 C CA . GLY D 2 466 ? -17.566 15.096 -77.462 1.00 183.62 466 GLY U CA 1
ATOM 14148 C C . GLY D 2 466 ? -18.018 16.130 -76.477 1.00 183.62 466 GLY U C 1
ATOM 14149 O O . GLY D 2 466 ? -19.050 16.730 -76.717 1.00 183.62 466 GLY U O 1
ATOM 14150 N N . THR D 2 467 ? -17.260 16.438 -75.438 1.00 166.10 467 THR U N 1
ATOM 14151 C CA . THR D 2 467 ? -17.709 17.514 -74.561 1.00 166.10 467 THR U CA 1
ATOM 14152 C C . THR D 2 467 ? -17.716 18.862 -75.258 1.00 166.10 467 THR U C 1
ATOM 14153 O O . THR D 2 467 ? -18.614 19.649 -75.055 1.00 166.10 467 THR U O 1
ATOM 14157 N N . THR D 2 468 ? -16.706 19.140 -76.066 1.00 159.89 468 THR U N 1
ATOM 14158 C CA . THR D 2 468 ? -16.660 20.398 -76.797 1.00 159.89 468 THR U CA 1
ATOM 14159 C C . THR D 2 468 ? -17.743 20.553 -77.848 1.00 159.89 468 THR U C 1
ATOM 14160 O O . THR D 2 468 ? -18.216 21.663 -78.064 1.00 159.89 468 THR U O 1
ATOM 14164 N N . SER D 2 469 ? -18.120 19.483 -78.536 1.00 152.41 469 SER U N 1
ATOM 14165 C CA . SER D 2 469 ? -19.215 19.615 -79.460 1.00 152.41 469 SER U CA 1
ATOM 14166 C C . SER D 2 469 ? -20.404 19.975 -78.660 1.00 152.41 469 SER U C 1
ATOM 14167 O O . SER D 2 469 ? -21.221 20.791 -79.069 1.00 152.41 469 SER U O 1
ATOM 14170 N N . PHE D 2 470 ? -20.544 19.318 -77.527 1.00 140.04 470 PHE U N 1
ATOM 14171 C CA . PHE D 2 470 ? -21.665 19.588 -76.668 1.00 140.04 470 PHE U CA 1
ATOM 14172 C C . PHE D 2 470 ? -21.633 20.941 -76.027 1.00 140.04 470 PHE U C 1
ATOM 14173 O O . PHE D 2 470 ? -22.654 21.599 -75.979 1.00 140.04 470 PHE U O 1
ATOM 14181 N N . ALA D 2 471 ? -20.485 21.395 -75.561 1.00 130.82 471 ALA U N 1
ATOM 14182 C CA . ALA D 2 471 ? -20.462 22.656 -74.822 1.00 130.82 471 ALA U CA 1
ATOM 14183 C C . ALA D 2 471 ? -20.810 23.824 -75.705 1.00 130.82 471 ALA U C 1
ATOM 14184 O O . ALA D 2 471 ? -21.500 24.745 -75.283 1.00 130.82 471 ALA U O 1
ATOM 14186 N N . SER D 2 472 ? -20.320 23.798 -76.927 1.00 111.91 472 SER U N 1
ATOM 14187 C CA . SER D 2 472 ? -20.598 24.844 -77.870 1.00 111.91 472 SER U CA 1
ATOM 14188 C C . SER D 2 472 ? -22.048 24.952 -78.162 1.00 111.91 472 SER U C 1
ATOM 14189 O O . SER D 2 472 ? -22.507 25.997 -78.572 1.00 111.91 472 SER U O 1
ATOM 14192 N N . SER D 2 473 ? -22.796 23.891 -77.982 1.00 98.39 473 SER U N 1
ATOM 14193 C CA . SER D 2 473 ? -24.175 23.925 -78.381 1.00 98.39 473 SER U CA 1
ATOM 14194 C C . SER D 2 473 ? -25.065 24.942 -77.722 1.00 98.39 473 SER U C 1
ATOM 14195 O O . SER D 2 473 ? -26.037 25.371 -78.301 1.00 98.39 473 SER U O 1
ATOM 14198 N N . ARG D 2 474 ? -24.777 25.293 -76.497 1.00 84.74 474 ARG U N 1
ATOM 14199 C CA . ARG D 2 474 ? -25.598 26.249 -75.827 1.00 84.74 474 ARG U CA 1
ATOM 14200 C C . ARG D 2 474 ? -25.221 27.624 -76.227 1.00 84.74 474 ARG U C 1
ATOM 14201 O O . ARG D 2 474 ? -26.022 28.521 -76.121 1.00 84.74 474 ARG U O 1
ATOM 14209 N N . LEU D 2 475 ? -24.000 27.818 -76.659 1.00 78.92 475 LEU U N 1
ATOM 14210 C CA . LEU D 2 475 ? -23.561 29.076 -77.169 1.00 78.92 475 LEU U CA 1
ATOM 14211 C C . LEU D 2 475 ? -24.039 29.301 -78.569 1.00 78.92 475 LEU U C 1
ATOM 14212 O O . LEU D 2 475 ? -24.354 30.410 -78.938 1.00 78.92 475 LEU U O 1
ATOM 14217 N N . ALA D 2 476 ? -24.072 28.272 -79.382 1.00 78.01 476 ALA U N 1
ATOM 14218 C CA . ALA D 2 476 ? -24.601 28.389 -80.726 1.00 78.01 476 ALA U CA 1
ATOM 14219 C C . ALA D 2 476 ? -26.040 28.753 -80.758 1.00 78.01 476 ALA U C 1
ATOM 14220 O O . ALA D 2 476 ? -26.477 29.385 -81.684 1.00 78.01 476 ALA U O 1
ATOM 14222 N N . ASN D 2 477 ? -26.820 28.261 -79.829 1.00 78.27 477 ASN U N 1
ATOM 14223 C CA . ASN D 2 477 ? -28.206 28.624 -79.714 1.00 78.27 477 ASN U CA 1
ATOM 14224 C C . ASN D 2 477 ? -28.335 30.082 -79.385 1.00 78.27 477 ASN U C 1
ATOM 14225 O O . ASN D 2 477 ? -29.272 30.699 -79.821 1.00 78.27 477 ASN U O 1
ATOM 14230 N N . LEU D 2 478 ? -27.457 30.664 -78.597 1.00 75.08 478 LEU U N 1
ATOM 14231 C CA . LEU D 2 478 ? -27.545 32.092 -78.380 1.00 75.08 478 LEU U CA 1
ATOM 14232 C C . LEU D 2 478 ? -27.299 32.780 -79.649 1.00 75.08 478 LEU U C 1
ATOM 14233 O O . LEU D 2 478 ? -27.983 33.715 -79.963 1.00 75.08 478 LEU U O 1
ATOM 14238 N N . ALA D 2 479 ? -26.337 32.343 -80.425 1.00 76.49 479 ALA U N 1
ATOM 14239 C CA . ALA D 2 479 ? -26.004 33.036 -81.635 1.00 76.49 479 ALA U CA 1
ATOM 14240 C C . ALA D 2 479 ? -27.137 33.003 -82.539 1.00 76.49 479 ALA U C 1
ATOM 14241 O O . ALA D 2 479 ? -27.404 33.963 -83.216 1.00 76.49 479 ALA U O 1
ATOM 14243 N N . TYR D 2 480 ? -27.825 31.895 -82.596 1.00 77.76 480 TYR U N 1
ATOM 14244 C CA . TYR D 2 480 ? -28.893 31.780 -83.532 1.00 77.76 480 TYR U CA 1
ATOM 14245 C C . TYR D 2 480 ? -29.939 32.788 -83.181 1.00 77.76 480 TYR U C 1
ATOM 14246 O O . TYR D 2 480 ? -30.463 33.428 -84.052 1.00 77.76 480 TYR U O 1
ATOM 14255 N N . PHE D 2 481 ? -30.219 32.987 -81.906 1.00 76.86 481 PHE U N 1
ATOM 14256 C CA . PHE D 2 481 ? -31.189 33.972 -81.492 1.00 76.86 481 PHE U CA 1
ATOM 14257 C C . PHE D 2 481 ? -30.762 35.335 -81.911 1.00 76.86 481 PHE U C 1
ATOM 14258 O O . PHE D 2 481 ? -31.523 36.058 -82.511 1.00 76.86 481 PHE U O 1
ATOM 14266 N N . PHE D 2 482 ? -29.515 35.671 -81.691 1.00 76.31 482 PHE U N 1
ATOM 14267 C CA . PHE D 2 482 ? -29.029 36.974 -82.020 1.00 76.31 482 PHE U CA 1
ATOM 14268 C C . PHE D 2 482 ? -29.142 37.184 -83.496 1.00 76.31 482 PHE U C 1
ATOM 14269 O O . PHE D 2 482 ? -29.556 38.221 -83.933 1.00 76.31 482 PHE U O 1
ATOM 14277 N N . SER D 2 483 ? -28.807 36.194 -84.286 1.00 79.17 483 SER U N 1
ATOM 14278 C CA . SER D 2 483 ? -28.841 36.341 -85.713 1.00 79.17 483 SER U CA 1
ATOM 14279 C C . SER D 2 483 ? -30.181 36.625 -86.291 1.00 79.17 483 SER U C 1
ATOM 14280 O O . SER D 2 483 ? -30.314 37.464 -87.140 1.00 79.17 483 SER U O 1
ATOM 14283 N N . VAL D 2 484 ? -31.191 35.893 -85.869 1.00 80.44 484 VAL U N 1
ATOM 14284 C CA . VAL D 2 484 ? -32.539 36.095 -86.356 1.00 80.44 484 VAL U CA 1
ATOM 14285 C C . VAL D 2 484 ? -33.142 37.392 -85.893 1.00 80.44 484 VAL U C 1
ATOM 14286 O O . VAL D 2 484 ? -33.748 38.109 -86.670 1.00 80.44 484 VAL U O 1
ATOM 14290 N N . THR D 2 485 ? -32.995 37.692 -84.613 1.00 80.51 485 THR U N 1
ATOM 14291 C CA . THR D 2 485 ? -33.578 38.897 -84.060 1.00 80.51 485 THR U CA 1
ATOM 14292 C C . THR D 2 485 ? -33.034 40.246 -84.423 1.00 80.51 485 THR U C 1
ATOM 14293 O O . THR D 2 485 ? -33.792 41.126 -84.743 1.00 80.51 485 THR U O 1
ATOM 14297 N N . GLY D 2 486 ? -31.733 40.433 -84.405 1.00 82.53 486 GLY U N 1
ATOM 14298 C CA . GLY D 2 486 ? -31.206 41.753 -84.622 1.00 82.53 486 GLY U CA 1
ATOM 14299 C C . GLY D 2 486 ? -30.218 41.962 -85.706 1.00 82.53 486 GLY U C 1
ATOM 14300 O O . GLY D 2 486 ? -30.117 43.035 -86.239 1.00 82.53 486 GLY U O 1
ATOM 14301 N N . PHE D 2 487 ? -29.431 40.963 -86.004 1.00 84.98 487 PHE U N 1
ATOM 14302 C CA . PHE D 2 487 ? -28.502 41.071 -87.086 1.00 84.98 487 PHE U CA 1
ATOM 14303 C C . PHE D 2 487 ? -29.293 41.131 -88.335 1.00 84.98 487 PHE U C 1
ATOM 14304 O O . PHE D 2 487 ? -28.947 41.837 -89.244 1.00 84.98 487 PHE U O 1
ATOM 14312 N N . ARG D 2 488 ? -30.368 40.381 -88.399 1.00 87.46 488 ARG U N 1
ATOM 14313 C CA . ARG D 2 488 ? -31.169 40.326 -89.598 1.00 87.46 488 ARG U CA 1
ATOM 14314 C C . ARG D 2 488 ? -31.759 41.646 -89.869 1.00 87.46 488 ARG U C 1
ATOM 14315 O O . ARG D 2 488 ? -31.800 42.081 -90.985 1.00 87.46 488 ARG U O 1
ATOM 14323 N N . SER D 2 489 ? -32.213 42.312 -88.841 1.00 83.74 489 SER U N 1
ATOM 14324 C CA . SER D 2 489 ? -32.820 43.589 -89.014 1.00 83.74 489 SER U CA 1
ATOM 14325 C C . SER D 2 489 ? -31.841 44.542 -89.593 1.00 83.74 489 SER U C 1
ATOM 14326 O O . SER D 2 489 ? -32.160 45.261 -90.506 1.00 83.74 489 SER U O 1
ATOM 14329 N N . LEU D 2 490 ? -30.627 44.550 -89.093 1.00 84.04 490 LEU U N 1
ATOM 14330 C CA . LEU D 2 490 ? -29.671 45.496 -89.578 1.00 84.04 490 LEU U CA 1
ATOM 14331 C C . LEU D 2 490 ? -29.410 45.215 -90.990 1.00 84.04 490 LEU U C 1
ATOM 14332 O O . LEU D 2 490 ? -29.409 46.104 -91.802 1.00 84.04 490 LEU U O 1
ATOM 14337 N N . ALA D 2 491 ? -29.224 43.968 -91.317 1.00 84.49 491 ALA U N 1
ATOM 14338 C CA . ALA D 2 491 ? -28.838 43.638 -92.644 1.00 84.49 491 ALA U CA 1
ATOM 14339 C C . ALA D 2 491 ? -29.837 43.975 -93.666 1.00 84.49 491 ALA U C 1
ATOM 14340 O O . ALA D 2 491 ? -29.499 44.447 -94.722 1.00 84.49 491 ALA U O 1
ATOM 14342 N N . LYS D 2 492 ? -31.085 43.736 -93.376 1.00 85.92 492 LYS U N 1
ATOM 14343 C CA . LYS D 2 492 ? -32.139 44.035 -94.304 1.00 85.92 492 LYS U CA 1
ATOM 14344 C C . LYS D 2 492 ? -32.194 45.508 -94.541 1.00 85.92 492 LYS U C 1
ATOM 14345 O O . LYS D 2 492 ? -32.444 45.931 -95.649 1.00 85.92 492 LYS U O 1
ATOM 14351 N N . SER D 2 493 ? -31.990 46.303 -93.496 1.00 87.41 493 SER U N 1
ATOM 14352 C CA . SER D 2 493 ? -32.006 47.757 -93.606 1.00 87.41 493 SER U CA 1
ATOM 14353 C C . SER D 2 493 ? -30.932 48.327 -94.451 1.00 87.41 493 SER U C 1
ATOM 14354 O O . SER D 2 493 ? -31.163 49.263 -95.188 1.00 87.41 493 SER U O 1
ATOM 14357 N N . LEU D 2 494 ? -29.739 47.795 -94.335 1.00 88.45 494 LEU U N 1
ATOM 14358 C CA . LEU D 2 494 ? -28.653 48.236 -95.148 1.00 88.45 494 LEU U CA 1
ATOM 14359 C C . LEU D 2 494 ? -28.958 47.946 -96.573 1.00 88.45 494 LEU U C 1
ATOM 14360 O O . LEU D 2 494 ? -28.667 48.744 -97.431 1.00 88.45 494 LEU U O 1
ATOM 14365 N N . ILE D 2 495 ? -29.526 46.790 -96.842 1.00 88.90 495 ILE U N 1
ATOM 14366 C CA . ILE D 2 495 ? -29.812 46.411 -98.205 1.00 88.90 495 ILE U CA 1
ATOM 14367 C C . ILE D 2 495 ? -30.832 47.345 -98.852 1.00 88.90 495 ILE U C 1
ATOM 14368 O O . ILE D 2 495 ? -30.713 47.696 -100.010 1.00 88.90 495 ILE U O 1
ATOM 14373 N N . VAL D 2 496 ? -31.836 47.760 -98.112 1.00 92.10 496 VAL U N 1
ATOM 14374 C CA . VAL D 2 496 ? -32.808 48.646 -98.685 1.00 92.10 496 VAL U CA 1
ATOM 14375 C C . VAL D 2 496 ? -32.201 49.957 -99.066 1.00 92.10 496 VAL U C 1
ATOM 14376 O O . VAL D 2 496 ? -32.416 50.450 -100.164 1.00 92.10 496 VAL U O 1
ATOM 14380 N N . LYS D 2 497 ? -31.403 50.529 -98.187 1.00 92.10 497 LYS U N 1
ATOM 14381 C CA . LYS D 2 497 ? -30.862 51.829 -98.470 1.00 92.10 497 LYS U CA 1
ATOM 14382 C C . LYS D 2 497 ? -29.918 51.805 -99.646 1.00 92.10 497 LYS U C 1
ATOM 14383 O O . LYS D 2 497 ? -29.941 52.694 -100.459 1.00 92.10 497 LYS U O 1
ATOM 14389 N N . THR D 2 498 ? -29.089 50.791 -99.764 1.00 93.33 498 THR U N 1
ATOM 14390 C CA . THR D 2 498 ? -28.111 50.767 -100.824 1.00 93.33 498 THR U CA 1
ATOM 14391 C C . THR D 2 498 ? -28.805 50.713 -102.128 1.00 93.33 498 THR U C 1
ATOM 14392 O O . THR D 2 498 ? -28.358 51.309 -103.076 1.00 93.33 498 THR U O 1
ATOM 14396 N N . GLN D 2 499 ? -29.880 49.963 -102.205 1.00 94.30 499 GLN U N 1
ATOM 14397 C CA . GLN D 2 499 ? -30.667 49.887 -103.414 1.00 94.30 499 GLN U CA 1
ATOM 14398 C C . GLN D 2 499 ? -31.414 51.150 -103.782 1.00 94.30 499 GLN U C 1
ATOM 14399 O O . GLN D 2 499 ? -31.509 51.482 -104.946 1.00 94.30 499 GLN U O 1
ATOM 14405 N N . GLN D 2 500 ? -31.981 51.841 -102.813 1.00 95.46 500 GLN U N 1
ATOM 14406 C CA . GLN D 2 500 ? -32.769 53.008 -103.118 1.00 95.46 500 GLN U CA 1
ATOM 14407 C C . GLN D 2 500 ? -32.012 54.281 -103.153 1.00 95.46 500 GLN U C 1
ATOM 14408 O O . GLN D 2 500 ? -32.159 55.067 -104.069 1.00 95.46 500 GLN U O 1
ATOM 14414 N N . LEU D 2 501 ? -31.220 54.528 -102.137 1.00 92.91 501 LEU U N 1
ATOM 14415 C CA . LEU D 2 501 ? -30.516 55.789 -102.052 1.00 92.91 501 LEU U CA 1
ATOM 14416 C C . LEU D 2 501 ? -29.376 56.076 -103.027 1.00 92.91 501 LEU U C 1
ATOM 14417 O O . LEU D 2 501 ? -29.221 57.204 -103.452 1.00 92.91 501 LEU U O 1
ATOM 14422 N N . TYR D 2 502 ? -28.558 55.101 -103.367 1.00 96.81 502 TYR U N 1
ATOM 14423 C CA . TYR D 2 502 ? -27.451 55.383 -104.241 1.00 96.81 502 TYR U CA 1
ATOM 14424 C C . TYR D 2 502 ? -27.945 55.698 -105.600 1.00 96.81 502 TYR U C 1
ATOM 14425 O O . TYR D 2 502 ? -28.891 55.094 -106.051 1.00 96.81 502 TYR U O 1
ATOM 14434 N N . THR D 2 503 ? -27.319 56.638 -106.274 1.00 104.38 503 THR U N 1
ATOM 14435 C CA . THR D 2 503 ? -27.668 56.924 -107.649 1.00 104.38 503 THR U CA 1
ATOM 14436 C C . THR D 2 503 ? -26.949 55.951 -108.552 1.00 104.38 503 THR U C 1
ATOM 14437 O O . THR D 2 503 ? -26.021 55.312 -108.124 1.00 104.38 503 THR U O 1
ATOM 14441 N N . VAL D 2 504 ? -27.351 55.831 -109.798 1.00 109.66 504 VAL U N 1
ATOM 14442 C CA . VAL D 2 504 ? -26.726 54.858 -110.659 1.00 109.66 504 VAL U CA 1
ATOM 14443 C C . VAL D 2 504 ? -25.271 55.196 -110.823 1.00 109.66 504 VAL U C 1
ATOM 14444 O O . VAL D 2 504 ? -24.426 54.311 -110.844 1.00 109.66 504 VAL U O 1
ATOM 14448 N N . GLU D 2 505 ? -24.949 56.471 -110.935 1.00 110.09 505 GLU U N 1
ATOM 14449 C CA . GLU D 2 505 ? -23.572 56.816 -111.185 1.00 110.09 505 GLU U CA 1
ATOM 14450 C C . GLU D 2 505 ? -22.728 56.331 -110.047 1.00 110.09 505 GLU U C 1
ATOM 14451 O O . GLU D 2 505 ? -21.695 55.717 -110.254 1.00 110.09 505 GLU U O 1
ATOM 14457 N N . MET D 2 506 ? -23.193 56.543 -108.835 1.00 108.64 506 MET U N 1
ATOM 14458 C CA . MET D 2 506 ? -22.447 56.133 -107.679 1.00 108.64 506 MET U CA 1
ATOM 14459 C C . MET D 2 506 ? -22.297 54.640 -107.644 1.00 108.64 506 MET U C 1
ATOM 14460 O O . MET D 2 506 ? -21.289 54.137 -107.209 1.00 108.64 506 MET U O 1
ATOM 14465 N N . LYS D 2 507 ? -23.305 53.920 -108.077 1.00 106.30 507 LYS U N 1
ATOM 14466 C CA . LYS D 2 507 ? -23.235 52.475 -108.100 1.00 106.30 507 LYS U CA 1
ATOM 14467 C C . LYS D 2 507 ? -22.121 51.967 -109.000 1.00 106.30 507 LYS U C 1
ATOM 14468 O O . LYS D 2 507 ? -21.465 51.009 -108.648 1.00 106.30 507 LYS U O 1
ATOM 14474 N N . VAL D 2 508 ? -21.875 52.577 -110.149 1.00 107.83 508 VAL U N 1
ATOM 14475 C CA . VAL D 2 508 ? -20.740 52.169 -110.950 1.00 107.83 508 VAL U CA 1
ATOM 14476 C C . VAL D 2 508 ? -19.456 52.423 -110.190 1.00 107.83 508 VAL U C 1
ATOM 14477 O O . VAL D 2 508 ? -18.561 51.598 -110.176 1.00 107.83 508 VAL U O 1
ATOM 14481 N N . LYS D 2 509 ? -19.353 53.566 -109.541 1.00 106.86 509 LYS U N 1
ATOM 14482 C CA . LYS D 2 509 ? -18.123 53.885 -108.847 1.00 106.86 509 LYS U CA 1
ATOM 14483 C C . LYS D 2 509 ? -17.808 52.955 -107.707 1.00 106.86 509 LYS U C 1
ATOM 14484 O O . LYS D 2 509 ? -16.669 52.565 -107.546 1.00 106.86 509 LYS U O 1
ATOM 14490 N N . VAL D 2 510 ? -18.781 52.631 -106.873 1.00 104.40 510 VAL U N 1
ATOM 14491 C CA . VAL D 2 510 ? -18.596 51.664 -105.792 1.00 104.40 510 VAL U CA 1
ATOM 14492 C C . VAL D 2 510 ? -18.438 50.245 -106.267 1.00 104.40 510 VAL U C 1
ATOM 14493 O O . VAL D 2 510 ? -17.599 49.528 -105.756 1.00 104.40 510 VAL U O 1
ATOM 14497 N N . ALA D 2 511 ? -19.226 49.828 -107.253 1.00 106.87 511 ALA U N 1
ATOM 14498 C CA . ALA D 2 511 ? -19.211 48.436 -107.707 1.00 106.87 511 ALA U CA 1
ATOM 14499 C C . ALA D 2 511 ? -18.444 48.019 -108.931 1.00 106.87 511 ALA U C 1
ATOM 14500 O O . ALA D 2 511 ? -18.218 46.842 -109.130 1.00 106.87 511 ALA U O 1
ATOM 14502 N N . GLY D 2 512 ? -18.071 48.943 -109.785 1.00 112.55 512 GLY U N 1
ATOM 14503 C CA . GLY D 2 512 ? -17.226 48.608 -110.910 1.00 112.55 512 GLY U CA 1
ATOM 14504 C C . GLY D 2 512 ? -17.567 47.562 -111.925 1.00 112.55 512 GLY U C 1
ATOM 14505 O O . GLY D 2 512 ? -18.676 47.527 -112.407 1.00 112.55 512 GLY U O 1
ATOM 14506 N N . ASP D 2 513 ? -16.621 46.690 -112.242 1.00 115.57 513 ASP U N 1
ATOM 14507 C CA . ASP D 2 513 ? -16.818 45.698 -113.288 1.00 115.57 513 ASP U CA 1
ATOM 14508 C C . ASP D 2 513 ? -17.762 44.597 -112.913 1.00 115.57 513 ASP U C 1
ATOM 14509 O O . ASP D 2 513 ? -18.166 43.824 -113.759 1.00 115.57 513 ASP U O 1
ATOM 14514 N N . ASN D 2 514 ? -18.115 44.513 -111.648 1.00 111.55 514 ASN U N 1
ATOM 14515 C CA . ASN D 2 514 ? -19.080 43.541 -111.191 1.00 111.55 514 ASN U CA 1
ATOM 14516 C C . ASN D 2 514 ? -20.441 43.814 -111.810 1.00 111.55 514 ASN U C 1
ATOM 14517 O O . ASN D 2 514 ? -21.298 42.951 -111.790 1.00 111.55 514 ASN U O 1
ATOM 14522 N N . ILE D 2 515 ? -20.682 45.022 -112.307 1.00 113.16 515 ILE U N 1
ATOM 14523 C CA . ILE D 2 515 ? -21.930 45.344 -112.965 1.00 113.16 515 ILE U CA 1
ATOM 14524 C C . ILE D 2 515 ? -21.820 45.006 -114.408 1.00 113.16 515 ILE U C 1
ATOM 14525 O O . ILE D 2 515 ? -21.435 45.842 -115.201 1.00 113.16 515 ILE U O 1
ATOM 14530 N N . LYS D 2 516 ? -22.227 43.802 -114.777 1.00 113.56 516 LYS U N 1
ATOM 14531 C CA . LYS D 2 516 ? -22.152 43.324 -116.157 1.00 113.56 516 LYS U CA 1
ATOM 14532 C C . LYS D 2 516 ? -23.279 43.781 -117.067 1.00 113.56 516 LYS U C 1
ATOM 14533 O O . LYS D 2 516 ? -23.342 43.388 -118.220 1.00 113.56 516 LYS U O 1
ATOM 14539 N N . GLY D 2 517 ? -24.181 44.598 -116.562 1.00 114.69 517 GLY U N 1
ATOM 14540 C CA . GLY D 2 517 ? -25.223 45.114 -117.410 1.00 114.69 517 GLY U CA 1
ATOM 14541 C C . GLY D 2 517 ? -26.337 45.756 -116.638 1.00 114.69 517 GLY U C 1
ATOM 14542 O O . GLY D 2 517 ? -26.203 46.022 -115.454 1.00 114.69 517 GLY U O 1
ATOM 14543 N N . ALA D 2 518 ? -27.448 46.006 -117.304 1.00 115.81 518 ALA U N 1
ATOM 14544 C CA . ALA D 2 518 ? -28.589 46.605 -116.660 1.00 115.81 518 ALA U CA 1
ATOM 14545 C C . ALA D 2 518 ? -29.158 45.763 -115.564 1.00 115.81 518 ALA U C 1
ATOM 14546 O O . ALA D 2 518 ? -29.510 46.272 -114.515 1.00 115.81 518 ALA U O 1
ATOM 14548 N N . GLN D 2 519 ? -29.307 44.474 -115.807 1.00 114.54 519 GLN U N 1
ATOM 14549 C CA . GLN D 2 519 ? -29.914 43.586 -114.833 1.00 114.54 519 GLN U CA 1
ATOM 14550 C C . GLN D 2 519 ? -29.210 43.591 -113.543 1.00 114.54 519 GLN U C 1
ATOM 14551 O O . GLN D 2 519 ? -29.839 43.543 -112.511 1.00 114.54 519 GLN U O 1
ATOM 14557 N N . SER D 2 520 ? -27.899 43.685 -113.577 1.00 113.73 520 SER U N 1
ATOM 14558 C CA . SER D 2 520 ? -27.125 43.558 -112.367 1.00 113.73 520 SER U CA 1
ATOM 14559 C C . SER D 2 520 ? -27.427 44.588 -111.327 1.00 113.73 520 SER U C 1
ATOM 14560 O O . SER D 2 520 ? -27.398 44.298 -110.145 1.00 113.73 520 SER U O 1
ATOM 14563 N N . ILE D 2 521 ? -27.690 45.807 -111.744 1.00 112.76 521 ILE U N 1
ATOM 14564 C CA . ILE D 2 521 ? -27.895 46.851 -110.780 1.00 112.76 521 ILE U CA 1
ATOM 14565 C C . ILE D 2 521 ? -29.299 47.399 -110.760 1.00 112.76 521 ILE U C 1
ATOM 14566 O O . ILE D 2 521 ? -29.903 47.459 -109.701 1.00 112.76 521 ILE U O 1
ATOM 14571 N N . ILE D 2 522 ? -29.850 47.756 -111.910 1.00 115.88 522 ILE U N 1
ATOM 14572 C CA . ILE D 2 522 ? -31.155 48.413 -111.934 1.00 115.88 522 ILE U CA 1
ATOM 14573 C C . ILE D 2 522 ? -32.237 47.580 -111.293 1.00 115.88 522 ILE U C 1
ATOM 14574 O O . ILE D 2 522 ? -32.246 46.366 -111.409 1.00 115.88 522 ILE U O 1
ATOM 14579 N N . VAL D 2 523 ? -33.140 48.241 -110.600 1.00 113.23 523 VAL U N 1
ATOM 14580 C CA . VAL D 2 523 ? -34.152 47.533 -109.890 1.00 113.23 523 VAL U CA 1
ATOM 14581 C C . VAL D 2 523 ? -35.349 48.457 -109.823 1.00 113.23 523 VAL U C 1
ATOM 14582 O O . VAL D 2 523 ? -35.188 49.671 -109.773 1.00 113.23 523 VAL U O 1
ATOM 14586 N N . LYS D 2 524 ? -36.554 47.906 -109.877 1.00 112.20 524 LYS U N 1
ATOM 14587 C CA . LYS D 2 524 ? -37.762 48.693 -109.769 1.00 112.20 524 LYS U CA 1
ATOM 14588 C C . LYS D 2 524 ? -38.084 48.919 -108.306 1.00 112.20 524 LYS U C 1
ATOM 14589 O O . LYS D 2 524 ? -37.701 48.124 -107.468 1.00 112.20 524 LYS U O 1
ATOM 14595 N N . PRO D 2 525 ? -38.828 50.007 -107.974 1.00 109.76 525 PRO U N 1
ATOM 14596 C CA . PRO D 2 525 ? -39.072 50.190 -106.549 1.00 109.76 525 PRO U CA 1
ATOM 14597 C C . PRO D 2 525 ? -39.933 49.127 -105.930 1.00 109.76 525 PRO U C 1
ATOM 14598 O O . PRO D 2 525 ? -39.983 49.013 -104.716 1.00 109.76 525 PRO U O 1
ATOM 14602 N N . GLU D 2 526 ? -40.633 48.367 -106.748 1.00 110.94 526 GLU U N 1
ATOM 14603 C CA . GLU D 2 526 ? -41.510 47.341 -106.229 1.00 110.94 526 GLU U CA 1
ATOM 14604 C C . GLU D 2 526 ? -40.696 46.313 -105.520 1.00 110.94 526 GLU U C 1
ATOM 14605 O O . GLU D 2 526 ? -41.051 45.875 -104.438 1.00 110.94 526 GLU U O 1
ATOM 14611 N N . ASP D 2 527 ? -39.579 45.937 -106.114 1.00 110.14 527 ASP U N 1
ATOM 14612 C CA . ASP D 2 527 ? -38.729 44.939 -105.519 1.00 110.14 527 ASP U CA 1
ATOM 14613 C C . ASP D 2 527 ? -38.168 45.414 -104.215 1.00 110.14 527 ASP U C 1
ATOM 14614 O O . ASP D 2 527 ? -38.023 44.646 -103.288 1.00 110.14 527 ASP U O 1
ATOM 14619 N N . ILE D 2 528 ? -37.807 46.674 -104.138 1.00 103.72 528 ILE U N 1
ATOM 14620 C CA . ILE D 2 528 ? -37.200 47.151 -102.932 1.00 103.72 528 ILE U CA 1
ATOM 14621 C C . ILE D 2 528 ? -38.201 47.044 -101.808 1.00 103.72 528 ILE U C 1
ATOM 14622 O O . ILE D 2 528 ? -37.861 46.608 -100.726 1.00 103.72 528 ILE U O 1
ATOM 14627 N N . SER D 2 529 ? -39.441 47.432 -102.055 1.00 103.93 529 SER U N 1
ATOM 14628 C CA . SER D 2 529 ? -40.492 47.318 -101.039 1.00 103.93 529 SER U CA 1
ATOM 14629 C C . SER D 2 529 ? -40.898 45.912 -100.665 1.00 103.93 529 SER U C 1
ATOM 14630 O O . SER D 2 529 ? -41.136 45.635 -99.508 1.00 103.93 529 SER U O 1
ATOM 14633 N N . GLY D 2 530 ? -41.002 45.018 -101.624 1.00 103.32 530 GLY U N 1
ATOM 14634 C CA . GLY D 2 530 ? -41.405 43.679 -101.337 1.00 103.32 530 GLY U CA 1
ATOM 14635 C C . GLY D 2 530 ? -40.281 42.728 -101.089 1.00 103.32 530 GLY U C 1
ATOM 14636 O O . GLY D 2 530 ? -40.538 41.569 -100.860 1.00 103.32 530 GLY U O 1
ATOM 14637 N N . GLN D 2 531 ? -39.050 43.185 -101.112 1.00 101.05 531 GLN U N 1
ATOM 14638 C CA . GLN D 2 531 ? -37.919 42.339 -100.798 1.00 101.05 531 GLN U CA 1
ATOM 14639 C C . GLN D 2 531 ? -37.803 41.074 -101.592 1.00 101.05 531 GLN U C 1
ATOM 14640 O O . GLN D 2 531 ? -37.628 40.017 -101.029 1.00 101.05 531 GLN U O 1
ATOM 14646 N N . PHE D 2 532 ? -37.878 41.159 -102.900 1.00 102.11 532 PHE U N 1
ATOM 14647 C CA . PHE D 2 532 ? -37.886 39.974 -103.695 1.00 102.11 532 PHE U CA 1
ATOM 14648 C C . PHE D 2 532 ? -36.570 39.620 -104.278 1.00 102.11 532 PHE U C 1
ATOM 14649 O O . PHE D 2 532 ? -35.811 40.530 -104.523 1.00 102.11 532 PHE U O 1
ATOM 14657 N N . ASP D 2 533 ? -36.256 38.341 -104.426 1.00 105.51 533 ASP U N 1
ATOM 14658 C CA . ASP D 2 533 ? -35.072 37.834 -105.120 1.00 105.51 533 ASP U CA 1
ATOM 14659 C C . ASP D 2 533 ? -33.767 37.615 -104.426 1.00 105.51 533 ASP U C 1
ATOM 14660 O O . ASP D 2 533 ? -32.943 36.905 -104.938 1.00 105.51 533 ASP U O 1
ATOM 14665 N N . ILE D 2 534 ? -33.571 38.157 -103.252 1.00 104.27 534 ILE U N 1
ATOM 14666 C CA . ILE D 2 534 ? -32.305 38.051 -102.576 1.00 104.27 534 ILE U CA 1
ATOM 14667 C C . ILE D 2 534 ? -32.576 38.045 -101.110 1.00 104.27 534 ILE U C 1
ATOM 14668 O O . ILE D 2 534 ? -33.498 38.680 -100.636 1.00 104.27 534 ILE U O 1
ATOM 14673 N N . MET D 2 535 ? -31.788 37.291 -100.380 1.00 102.36 535 MET U N 1
ATOM 14674 C CA . MET D 2 535 ? -31.990 37.192 -98.979 1.00 102.36 535 MET U CA 1
ATOM 14675 C C . MET D 2 535 ? -30.705 37.406 -98.286 1.00 102.36 535 MET U C 1
ATOM 14676 O O . MET D 2 535 ? -29.675 37.055 -98.782 1.00 102.36 535 MET U O 1
ATOM 14681 N N . PRO D 2 536 ? -30.752 38.057 -97.159 1.00 98.85 536 PRO U N 1
ATOM 14682 C CA . PRO D 2 536 ? -29.549 38.231 -96.385 1.00 98.85 536 PRO U CA 1
ATOM 14683 C C . PRO D 2 536 ? -29.016 36.948 -95.751 1.00 98.85 536 PRO U C 1
ATOM 14684 O O . PRO D 2 536 ? -29.817 36.133 -95.344 1.00 98.85 536 PRO U O 1
ATOM 14688 N N . VAL D 2 537 ? -27.702 36.768 -95.656 1.00 96.07 537 VAL U N 1
ATOM 14689 C CA . VAL D 2 537 ? -27.106 35.592 -95.023 1.00 96.07 537 VAL U CA 1
ATOM 14690 C C . VAL D 2 537 ? -26.049 36.044 -94.017 1.00 96.07 537 VAL U C 1
ATOM 14691 O O . VAL D 2 537 ? -25.578 37.153 -94.108 1.00 96.07 537 VAL U O 1
ATOM 14695 N N . ASP D 2 538 ? -25.721 35.226 -93.025 1.00 95.90 538 ASP U N 1
ATOM 14696 C CA . ASP D 2 538 ? -24.802 35.600 -91.965 1.00 95.90 538 ASP U CA 1
ATOM 14697 C C . ASP D 2 538 ? -23.797 34.555 -91.602 1.00 95.90 538 ASP U C 1
ATOM 14698 O O . ASP D 2 538 ? -23.641 33.575 -92.281 1.00 95.90 538 ASP U O 1
ATOM 14703 N N . GLY D 2 539 ? -23.076 34.792 -90.540 1.00 95.11 539 GLY U N 1
ATOM 14704 C CA . GLY D 2 539 ? -22.080 33.859 -90.084 1.00 95.11 539 GLY U CA 1
ATOM 14705 C C . GLY D 2 539 ? -22.536 32.508 -89.656 1.00 95.11 539 GLY U C 1
ATOM 14706 O O . GLY D 2 539 ? -21.822 31.556 -89.831 1.00 95.11 539 GLY U O 1
ATOM 14707 N N . THR D 2 540 ? -23.693 32.394 -89.062 1.00 94.65 540 THR U N 1
ATOM 14708 C CA . THR D 2 540 ? -24.116 31.131 -88.543 1.00 94.65 540 THR U CA 1
ATOM 14709 C C . THR D 2 540 ? -24.227 30.056 -89.601 1.00 94.65 540 THR U C 1
ATOM 14710 O O . THR D 2 540 ? -23.846 28.941 -89.337 1.00 94.65 540 THR U O 1
ATOM 14714 N N . LEU D 2 541 ? -24.727 30.331 -90.787 1.00 92.91 541 LEU U N 1
ATOM 14715 C CA . LEU D 2 541 ? -24.722 29.336 -91.848 1.00 92.91 541 LEU U CA 1
ATOM 14716 C C . LEU D 2 541 ? -24.204 29.956 -93.076 1.00 92.91 541 LEU U C 1
ATOM 14717 O O . LEU D 2 541 ? -24.974 30.381 -93.892 1.00 92.91 541 LEU U O 1
ATOM 14722 N N . PRO D 2 542 ? -22.893 30.027 -93.226 1.00 97.02 542 PRO U N 1
ATOM 14723 C CA . PRO D 2 542 ? -22.289 30.722 -94.353 1.00 97.02 542 PRO U CA 1
ATOM 14724 C C . PRO D 2 542 ? -22.366 30.032 -95.705 1.00 97.02 542 PRO U C 1
ATOM 14725 O O . PRO D 2 542 ? -22.527 28.825 -95.738 1.00 97.02 542 PRO U O 1
ATOM 14729 N N . VAL D 2 543 ? -22.248 30.766 -96.804 1.00 99.63 543 VAL U N 1
ATOM 14730 C CA . VAL D 2 543 ? -22.251 30.176 -98.143 1.00 99.63 543 VAL U CA 1
ATOM 14731 C C . VAL D 2 543 ? -20.831 29.993 -98.651 1.00 99.63 543 VAL U C 1
ATOM 14732 O O . VAL D 2 543 ? -20.009 30.863 -98.447 1.00 99.63 543 VAL U O 1
ATOM 14736 N N . ASP D 2 544 ? -20.505 28.858 -99.261 1.00 105.27 544 ASP U N 1
ATOM 14737 C CA . ASP D 2 544 ? -19.147 28.601 -99.724 1.00 105.27 544 ASP U CA 1
ATOM 14738 C C . ASP D 2 544 ? -19.083 28.872 -101.173 1.00 105.27 544 ASP U C 1
ATOM 14739 O O . ASP D 2 544 ? -19.584 28.096 -101.953 1.00 105.27 544 ASP U O 1
ATOM 14744 N N . ARG D 2 545 ? -18.462 29.970 -101.552 1.00 105.15 545 ARG U N 1
ATOM 14745 C CA . ARG D 2 545 ? -18.303 30.302 -102.942 1.00 105.15 545 ARG U CA 1
ATOM 14746 C C . ARG D 2 545 ? -17.357 29.368 -103.665 1.00 105.15 545 ARG U C 1
ATOM 14747 O O . ARG D 2 545 ? -17.522 29.099 -104.834 1.00 105.15 545 ARG U O 1
ATOM 14755 N N . MET D 2 546 ? -16.356 28.875 -102.979 1.00 108.87 546 MET U N 1
ATOM 14756 C CA . MET D 2 546 ? -15.408 27.977 -103.594 1.00 108.87 546 MET U CA 1
ATOM 14757 C C . MET D 2 546 ? -16.010 26.688 -104.080 1.00 108.87 546 MET U C 1
ATOM 14758 O O . MET D 2 546 ? -15.671 26.226 -105.146 1.00 108.87 546 MET U O 1
ATOM 14763 N N . ALA D 2 547 ? -16.891 26.094 -103.318 1.00 106.20 547 ALA U N 1
ATOM 14764 C CA . ALA D 2 547 ? -17.542 24.905 -103.767 1.00 106.20 547 ALA U CA 1
ATOM 14765 C C . ALA D 2 547 ? -18.355 25.200 -104.962 1.00 106.20 547 ALA U C 1
ATOM 14766 O O . ALA D 2 547 ? -18.408 24.414 -105.886 1.00 106.20 547 ALA U O 1
ATOM 14768 N N . GLN D 2 548 ? -19.020 26.331 -104.975 1.00 106.62 548 GLN U N 1
ATOM 14769 C CA . GLN D 2 548 ? -19.904 26.603 -106.066 1.00 106.62 548 GLN U CA 1
ATOM 14770 C C . GLN D 2 548 ? -19.095 26.662 -107.313 1.00 106.62 548 GLN U C 1
ATOM 14771 O O . GLN D 2 548 ? -19.517 26.150 -108.329 1.00 106.62 548 GLN U O 1
ATOM 14777 N N . ALA D 2 549 ? -17.914 27.248 -107.247 1.00 106.97 549 ALA U N 1
ATOM 14778 C CA . ALA D 2 549 ? -17.054 27.379 -108.397 1.00 106.97 549 ALA U CA 1
ATOM 14779 C C . ALA D 2 549 ? -16.642 26.073 -108.968 1.00 106.97 549 ALA U C 1
ATOM 14780 O O . ALA D 2 549 ? -16.588 25.916 -110.163 1.00 106.97 549 ALA U O 1
ATOM 14782 N N . GLN D 2 550 ? -16.400 25.111 -108.104 1.00 111.40 550 GLN U N 1
ATOM 14783 C CA . GLN D 2 550 ? -16.049 23.789 -108.556 1.00 111.40 550 GLN U CA 1
ATOM 14784 C C . GLN D 2 550 ? -17.174 23.067 -109.258 1.00 111.40 550 GLN U C 1
ATOM 14785 O O . GLN D 2 550 ? -16.948 22.419 -110.258 1.00 111.40 550 GLN U O 1
ATOM 14791 N N . PHE D 2 551 ? -18.393 23.177 -108.773 1.00 111.31 551 PHE U N 1
ATOM 14792 C CA . PHE D 2 551 ? -19.485 22.559 -109.483 1.00 111.31 551 PHE U CA 1
ATOM 14793 C C . PHE D 2 551 ? -19.643 23.199 -110.822 1.00 111.31 551 PHE U C 1
ATOM 14794 O O . PHE D 2 551 ? -19.880 22.523 -111.794 1.00 111.31 551 PHE U O 1
ATOM 14802 N N . TRP D 2 552 ? -19.496 24.507 -110.893 1.00 112.15 552 TRP U N 1
ATOM 14803 C CA . TRP D 2 552 ? -19.623 25.199 -112.157 1.00 112.15 552 TRP U CA 1
ATOM 14804 C C . TRP D 2 552 ? -18.575 24.738 -113.139 1.00 112.15 552 TRP U C 1
ATOM 14805 O O . TRP D 2 552 ? -18.832 24.654 -114.317 1.00 112.15 552 TRP U O 1
ATOM 14816 N N . MET D 2 553 ? -17.375 24.478 -112.676 1.00 115.32 553 MET U N 1
ATOM 14817 C CA . MET D 2 553 ? -16.348 23.991 -113.558 1.00 115.32 553 MET U CA 1
ATOM 14818 C C . MET D 2 553 ? -16.672 22.632 -114.134 1.00 115.32 553 MET U C 1
ATOM 14819 O O . MET D 2 553 ? -16.406 22.363 -115.293 1.00 115.32 553 MET U O 1
ATOM 14824 N N . GLN D 2 554 ? -17.249 21.760 -113.339 1.00 116.85 554 GLN U N 1
ATOM 14825 C CA . GLN D 2 554 ? -17.668 20.493 -113.880 1.00 116.85 554 GLN U CA 1
ATOM 14826 C C . GLN D 2 554 ? -18.715 20.726 -114.929 1.00 116.85 554 GLN U C 1
ATOM 14827 O O . GLN D 2 554 ? -18.754 20.033 -115.922 1.00 116.85 554 GLN U O 1
ATOM 14833 N N . ILE D 2 555 ? -19.596 21.681 -114.709 1.00 118.08 555 ILE U N 1
ATOM 14834 C CA . ILE D 2 555 ? -20.645 21.980 -115.666 1.00 118.08 555 ILE U CA 1
ATOM 14835 C C . ILE D 2 555 ? -20.018 22.433 -116.937 1.00 118.08 555 ILE U C 1
ATOM 14836 O O . ILE D 2 555 ? -20.403 22.007 -118.007 1.00 118.08 555 ILE U O 1
ATOM 14841 N N . MET D 2 556 ? -19.000 23.251 -116.832 1.00 120.36 556 MET U N 1
ATOM 14842 C CA . MET D 2 556 ? -18.334 23.764 -118.017 1.00 120.36 556 MET U CA 1
ATOM 14843 C C . MET D 2 556 ? -17.690 22.683 -118.864 1.00 120.36 556 MET U C 1
ATOM 14844 O O . MET D 2 556 ? -17.785 22.713 -120.079 1.00 120.36 556 MET U O 1
ATOM 14849 N N . SER D 2 557 ? -17.072 21.700 -118.237 1.00 121.77 557 SER U N 1
ATOM 14850 C CA . SER D 2 557 ? -16.473 20.618 -118.979 1.00 121.77 557 SER U CA 1
ATOM 14851 C C . SER D 2 557 ? -17.527 19.864 -119.747 1.00 121.77 557 SER U C 1
ATOM 14852 O O . SER D 2 557 ? -17.296 19.479 -120.879 1.00 121.77 557 SER U O 1
ATOM 14855 N N . MET D 2 558 ? -18.682 19.639 -119.138 1.00 122.94 558 MET U N 1
ATOM 14856 C CA . MET D 2 558 ? -19.775 18.939 -119.806 1.00 122.94 558 MET U CA 1
ATOM 14857 C C . MET D 2 558 ? -20.313 19.698 -120.983 1.00 122.94 558 MET U C 1
ATOM 14858 O O . MET D 2 558 ? -20.709 19.101 -121.963 1.00 122.94 558 MET U O 1
ATOM 14863 N N . VAL D 2 559 ? -20.369 21.010 -120.881 1.00 122.95 559 VAL U N 1
ATOM 14864 C CA . VAL D 2 559 ? -20.806 21.815 -121.998 1.00 122.95 559 VAL U CA 1
ATOM 14865 C C . VAL D 2 559 ? -19.862 21.662 -123.175 1.00 122.95 559 VAL U C 1
ATOM 14866 O O . VAL D 2 559 ? -20.296 21.646 -124.319 1.00 122.95 559 VAL U O 1
ATOM 14870 N N . ALA D 2 560 ? -18.569 21.564 -122.912 1.00 127.59 560 ALA U N 1
ATOM 14871 C CA . ALA D 2 560 ? -17.603 21.429 -123.984 1.00 127.59 560 ALA U CA 1
ATOM 14872 C C . ALA D 2 560 ? -17.760 20.124 -124.722 1.00 127.59 560 ALA U C 1
ATOM 14873 O O . ALA D 2 560 ? -17.663 20.107 -125.938 1.00 127.59 560 ALA U O 1
ATOM 14875 N N . GLY D 2 561 ? -17.997 19.023 -124.031 1.00 130.75 561 GLY U N 1
ATOM 14876 C CA . GLY D 2 561 ? -18.297 17.758 -124.687 1.00 130.75 561 GLY U CA 1
ATOM 14877 C C . GLY D 2 561 ? -19.747 17.869 -125.108 1.00 130.75 561 GLY U C 1
ATOM 14878 O O . GLY D 2 561 ? -20.369 18.868 -124.823 1.00 130.75 561 GLY U O 1
ATOM 14879 N N . ASN D 2 562 ? -20.276 16.900 -125.832 1.00 133.98 562 ASN U N 1
ATOM 14880 C CA . ASN D 2 562 ? -21.692 16.936 -126.184 1.00 133.98 562 ASN U CA 1
ATOM 14881 C C . ASN D 2 562 ? -21.998 18.203 -126.893 1.00 133.98 562 ASN U C 1
ATOM 14882 O O . ASN D 2 562 ? -22.631 19.078 -126.336 1.00 133.98 562 ASN U O 1
ATOM 14887 N N . PRO D 2 563 ? -21.610 18.299 -128.159 1.00 136.86 563 PRO U N 1
ATOM 14888 C CA . PRO D 2 563 ? -21.745 19.566 -128.863 1.00 136.86 563 PRO U CA 1
ATOM 14889 C C . PRO D 2 563 ? -23.154 20.114 -128.852 1.00 136.86 563 PRO U C 1
ATOM 14890 O O . PRO D 2 563 ? -23.297 21.330 -128.920 1.00 136.86 563 PRO U O 1
ATOM 14894 N N . VAL D 2 564 ? -24.178 19.286 -128.768 1.00 134.28 564 VAL U N 1
ATOM 14895 C CA . VAL D 2 564 ? -25.513 19.843 -128.671 1.00 134.28 564 VAL U CA 1
ATOM 14896 C C . VAL D 2 564 ? -25.669 20.711 -127.424 1.00 134.28 564 VAL U C 1
ATOM 14897 O O . VAL D 2 564 ? -26.300 21.757 -127.481 1.00 134.28 564 VAL U O 1
ATOM 14901 N N . LEU D 2 565 ? -25.081 20.311 -126.305 1.00 131.25 565 LEU U N 1
ATOM 14902 C CA . LEU D 2 565 ? -25.153 21.110 -125.087 1.00 131.25 565 LEU U CA 1
ATOM 14903 C C . LEU D 2 565 ? -24.490 22.431 -125.346 1.00 131.25 565 LEU U C 1
ATOM 14904 O O . LEU D 2 565 ? -24.990 23.475 -124.945 1.00 131.25 565 LEU U O 1
ATOM 14909 N N . GLY D 2 566 ? -23.393 22.403 -126.070 1.00 132.08 566 GLY U N 1
ATOM 14910 C CA . GLY D 2 566 ? -22.653 23.611 -126.359 1.00 132.08 566 GLY U CA 1
ATOM 14911 C C . GLY D 2 566 ? -23.442 24.627 -127.133 1.00 132.08 566 GLY U C 1
ATOM 14912 O O . GLY D 2 566 ? -23.258 25.818 -126.959 1.00 132.08 566 GLY U O 1
ATOM 14913 N N . ALA D 2 567 ? -24.292 24.174 -128.026 1.00 131.79 567 ALA U N 1
ATOM 14914 C CA . ALA D 2 567 ? -25.025 25.105 -128.845 1.00 131.79 567 ALA U CA 1
ATOM 14915 C C . ALA D 2 567 ? -25.914 26.037 -128.042 1.00 131.79 567 ALA U C 1
ATOM 14916 O O . ALA D 2 567 ? -26.046 27.205 -128.389 1.00 131.79 567 ALA U O 1
ATOM 14918 N N . GLU D 2 568 ? -26.540 25.552 -126.979 1.00 133.55 568 GLU U N 1
ATOM 14919 C CA . GLU D 2 568 ? -27.483 26.388 -126.245 1.00 133.55 568 GLU U CA 1
ATOM 14920 C C . GLU D 2 568 ? -26.989 27.108 -125.009 1.00 133.55 568 GLU U C 1
ATOM 14921 O O . GLU D 2 568 ? -27.795 27.654 -124.276 1.00 133.55 568 GLU U O 1
ATOM 14927 N N . TYR D 2 569 ? -25.695 27.102 -124.746 1.00 128.22 569 TYR U N 1
ATOM 14928 C CA . TYR D 2 569 ? -25.169 27.846 -123.621 1.00 128.22 569 TYR U CA 1
ATOM 14929 C C . TYR D 2 569 ? -24.055 28.754 -124.065 1.00 128.22 569 TYR U C 1
ATOM 14930 O O . TYR D 2 569 ? -23.436 28.503 -125.084 1.00 128.22 569 TYR U O 1
ATOM 14939 N N . ARG D 2 570 ? -23.806 29.830 -123.327 1.00 123.42 570 ARG U N 1
ATOM 14940 C CA . ARG D 2 570 ? -22.683 30.703 -123.644 1.00 123.42 570 ARG U CA 1
ATOM 14941 C C . ARG D 2 570 ? -21.502 30.328 -122.789 1.00 123.42 570 ARG U C 1
ATOM 14942 O O . ARG D 2 570 ? -21.457 30.667 -121.624 1.00 123.42 570 ARG U O 1
ATOM 14950 N N . LEU D 2 571 ? -20.531 29.642 -123.365 1.00 122.52 571 LEU U N 1
ATOM 14951 C CA . LEU D 2 571 ? -19.382 29.156 -122.603 1.00 122.52 571 LEU U CA 1
ATOM 14952 C C . LEU D 2 571 ? -18.475 30.230 -122.041 1.00 122.52 571 LEU U C 1
ATOM 14953 O O . LEU D 2 571 ? -17.923 30.085 -120.957 1.00 122.52 571 LEU U O 1
ATOM 14958 N N . GLY D 2 572 ? -18.280 31.300 -122.780 1.00 122.07 572 GLY U N 1
ATOM 14959 C CA . GLY D 2 572 ? -17.356 32.285 -122.298 1.00 122.07 572 GLY U CA 1
ATOM 14960 C C . GLY D 2 572 ? -17.847 32.834 -121.003 1.00 122.07 572 GLY U C 1
ATOM 14961 O O . GLY D 2 572 ? -17.079 33.014 -120.079 1.00 122.07 572 GLY U O 1
ATOM 14962 N N . ASP D 2 573 ? -19.131 33.098 -120.921 1.00 122.74 573 ASP U N 1
ATOM 14963 C CA . ASP D 2 573 ? -19.691 33.680 -119.722 1.00 122.74 573 ASP U CA 1
ATOM 14964 C C . ASP D 2 573 ? -19.569 32.767 -118.536 1.00 122.74 573 ASP U C 1
ATOM 14965 O O . ASP D 2 573 ? -19.343 33.225 -117.433 1.00 122.74 573 ASP U O 1
ATOM 14970 N N . ILE D 2 574 ? -19.730 31.478 -118.745 1.00 116.57 574 ILE U N 1
ATOM 14971 C CA . ILE D 2 574 ? -19.576 30.548 -117.660 1.00 116.57 574 ILE U CA 1
ATOM 14972 C C . ILE D 2 574 ? -18.162 30.619 -117.145 1.00 116.57 574 ILE U C 1
ATOM 14973 O O . ILE D 2 574 ? -17.943 30.556 -115.956 1.00 116.57 574 ILE U O 1
ATOM 14978 N N . PHE D 2 575 ? -17.187 30.753 -118.025 1.00 116.82 575 PHE U N 1
ATOM 14979 C CA . PHE D 2 575 ? -15.816 30.884 -117.608 1.00 116.82 575 PHE U CA 1
ATOM 14980 C C . PHE D 2 575 ? -15.577 32.162 -116.827 1.00 116.82 575 PHE U C 1
ATOM 14981 O O . PHE D 2 575 ? -14.917 32.158 -115.803 1.00 116.82 575 PHE U O 1
ATOM 14989 N N . SER D 2 576 ? -16.114 33.265 -117.290 1.00 117.01 576 SER U N 1
ATOM 14990 C CA . SER D 2 576 ? -15.946 34.503 -116.571 1.00 117.01 576 SER U CA 1
ATOM 14991 C C . SER D 2 576 ? -16.617 34.460 -115.229 1.00 117.01 576 SER U C 1
ATOM 14992 O O . SER D 2 576 ? -16.055 34.882 -114.234 1.00 117.01 576 SER U O 1
ATOM 14995 N N . TYR D 2 577 ? -17.812 33.924 -115.182 1.00 115.46 577 TYR U N 1
ATOM 14996 C CA . TYR D 2 577 ? -18.510 33.863 -113.944 1.00 115.46 577 TYR U CA 1
ATOM 14997 C C . TYR D 2 577 ? -17.793 32.999 -112.946 1.00 115.46 577 TYR U C 1
ATOM 14998 O O . TYR D 2 577 ? -17.681 33.364 -111.796 1.00 115.46 577 TYR U O 1
ATOM 15007 N N . THR D 2 578 ? -17.293 31.849 -113.356 1.00 112.36 578 THR U N 1
ATOM 15008 C CA . THR D 2 578 ? -16.693 30.964 -112.381 1.00 112.36 578 THR U CA 1
ATOM 15009 C C . THR D 2 578 ? -15.480 31.595 -111.789 1.00 112.36 578 THR U C 1
ATOM 15010 O O . THR D 2 578 ? -15.239 31.485 -110.603 1.00 112.36 578 THR U O 1
ATOM 15014 N N . ALA D 2 579 ? -14.706 32.269 -112.610 1.00 113.74 579 ALA U N 1
ATOM 15015 C CA . ALA D 2 579 ? -13.517 32.897 -112.123 1.00 113.74 579 ALA U CA 1
ATOM 15016 C C . ALA D 2 579 ? -13.817 33.999 -111.127 1.00 113.74 579 ALA U C 1
ATOM 15017 O O . ALA D 2 579 ? -13.172 34.094 -110.095 1.00 113.74 579 ALA U O 1
ATOM 15019 N N . ARG D 2 580 ? -14.810 34.820 -111.410 1.00 112.66 580 ARG U N 1
ATOM 15020 C CA . ARG D 2 580 ? -15.125 35.899 -110.511 1.00 112.66 580 ARG U CA 1
ATOM 15021 C C . ARG D 2 580 ? -15.594 35.363 -109.184 1.00 112.66 580 ARG U C 1
ATOM 15022 O O . ARG D 2 580 ? -15.226 35.879 -108.147 1.00 112.66 580 ARG U O 1
ATOM 15030 N N . LEU D 2 581 ? -16.393 34.312 -109.200 1.00 109.42 581 LEU U N 1
ATOM 15031 C CA . LEU D 2 581 ? -16.932 33.748 -107.975 1.00 109.42 581 LEU U CA 1
ATOM 15032 C C . LEU D 2 581 ? -15.815 33.226 -107.112 1.00 109.42 581 LEU U C 1
ATOM 15033 O O . LEU D 2 581 ? -15.807 33.434 -105.912 1.00 109.42 581 LEU U O 1
ATOM 15038 N N . ALA D 2 582 ? -14.845 32.575 -107.726 1.00 109.61 582 ALA U N 1
ATOM 15039 C CA . ALA D 2 582 ? -13.715 32.047 -106.998 1.00 109.61 582 ALA U CA 1
ATOM 15040 C C . ALA D 2 582 ? -12.888 33.133 -106.393 1.00 109.61 582 ALA U C 1
ATOM 15041 O O . ALA D 2 582 ? -12.165 32.890 -105.449 1.00 109.61 582 ALA U O 1
ATOM 15043 N N . GLY D 2 583 ? -12.962 34.335 -106.927 1.00 111.37 583 GLY U N 1
ATOM 15044 C CA . GLY D 2 583 ? -12.265 35.441 -106.327 1.00 111.37 583 GLY U CA 1
ATOM 15045 C C . GLY D 2 583 ? -11.272 36.144 -107.197 1.00 111.37 583 GLY U C 1
ATOM 15046 O O . GLY D 2 583 ? -10.628 37.077 -106.745 1.00 111.37 583 GLY U O 1
ATOM 15047 N N . LEU D 2 584 ? -11.143 35.753 -108.447 1.00 118.44 584 LEU U N 1
ATOM 15048 C CA . LEU D 2 584 ? -10.133 36.372 -109.274 1.00 118.44 584 LEU U CA 1
ATOM 15049 C C . LEU D 2 584 ? -10.395 37.855 -109.392 1.00 118.44 584 LEU U C 1
ATOM 15050 O O . LEU D 2 584 ? -9.544 38.639 -108.993 1.00 118.44 584 LEU U O 1
ATOM 15055 N N . LYS D 2 585 ? -11.490 38.265 -110.004 1.00 118.27 585 LYS U N 1
ATOM 15056 C CA . LYS D 2 585 ? -11.887 39.683 -110.037 1.00 118.27 585 LYS U CA 1
ATOM 15057 C C . LYS D 2 585 ? -11.068 40.552 -110.940 1.00 118.27 585 LYS U C 1
ATOM 15058 O O . LYS D 2 585 ? -11.302 41.741 -111.020 1.00 118.27 585 LYS U O 1
ATOM 15064 N N . GLY D 2 586 ? -10.112 39.977 -111.636 1.00 122.65 586 GLY U N 1
ATOM 15065 C CA . GLY D 2 586 ? -9.358 40.740 -112.597 1.00 122.65 586 GLY U CA 1
ATOM 15066 C C . GLY D 2 586 ? -9.479 40.093 -113.950 1.00 122.65 586 GLY U C 1
ATOM 15067 O O . GLY D 2 586 ? -8.778 40.470 -114.865 1.00 122.65 586 GLY U O 1
ATOM 15068 N N . ILE D 2 587 ? -10.367 39.127 -114.101 1.00 124.59 587 ILE U N 1
ATOM 15069 C CA . ILE D 2 587 ? -10.434 38.401 -115.343 1.00 124.59 587 ILE U CA 1
ATOM 15070 C C . ILE D 2 587 ? -10.773 39.300 -116.484 1.00 124.59 587 ILE U C 1
ATOM 15071 O O . ILE D 2 587 ? -10.160 39.231 -117.537 1.00 124.59 587 ILE U O 1
ATOM 15076 N N . ASP D 2 588 ? -11.704 40.192 -116.277 1.00 126.77 588 ASP U N 1
ATOM 15077 C CA . ASP D 2 588 ? -12.150 41.039 -117.347 1.00 126.77 588 ASP U CA 1
ATOM 15078 C C . ASP D 2 588 ? -11.067 41.919 -117.887 1.00 126.77 588 ASP U C 1
ATOM 15079 O O . ASP D 2 588 ? -11.022 42.188 -119.076 1.00 126.77 588 ASP U O 1
ATOM 15084 N N . LYS D 2 589 ? -10.199 42.400 -117.022 1.00 125.77 589 LYS U N 1
ATOM 15085 C CA . LYS D 2 589 ? -9.150 43.301 -117.434 1.00 125.77 589 LYS U CA 1
ATOM 15086 C C . LYS D 2 589 ? -8.176 42.655 -118.369 1.00 125.77 589 LYS U C 1
ATOM 15087 O O . LYS D 2 589 ? -7.477 43.334 -119.084 1.00 125.77 589 LYS U O 1
ATOM 15093 N N . MET D 2 590 ? -8.087 41.338 -118.343 1.00 126.07 590 MET U N 1
ATOM 15094 C CA . MET D 2 590 ? -7.160 40.616 -119.203 1.00 126.07 590 MET U CA 1
ATOM 15095 C C . MET D 2 590 ? -7.722 40.238 -120.554 1.00 126.07 590 MET U C 1
ATOM 15096 O O . MET D 2 590 ? -7.037 39.630 -121.349 1.00 126.07 590 MET U O 1
ATOM 15101 N N . LYS D 2 591 ? -8.971 40.579 -120.808 1.00 130.06 591 LYS U N 1
ATOM 15102 C CA . LYS D 2 591 ? -9.567 40.295 -122.097 1.00 130.06 591 LYS U CA 1
ATOM 15103 C C . LYS D 2 591 ? -9.033 41.275 -123.076 1.00 130.06 591 LYS U C 1
ATOM 15104 O O . LYS D 2 591 ? -8.522 42.310 -122.703 1.00 130.06 591 LYS U O 1
ATOM 15110 N N . ILE D 2 592 ? -9.160 40.971 -124.349 1.00 134.61 592 ILE U N 1
ATOM 15111 C CA . ILE D 2 592 ? -8.607 41.857 -125.368 1.00 134.61 592 ILE U CA 1
ATOM 15112 C C . ILE D 2 592 ? -9.271 43.217 -125.352 1.00 134.61 592 ILE U C 1
ATOM 15113 O O . ILE D 2 592 ? -8.599 44.233 -125.457 1.00 134.61 592 ILE U O 1
ATOM 15118 N N . ARG D 2 593 ? -10.578 43.264 -125.172 1.00 138.67 593 ARG U N 1
ATOM 15119 C CA . ARG D 2 593 ? -11.244 44.548 -125.051 1.00 138.67 593 ARG U CA 1
ATOM 15120 C C . ARG D 2 593 ? -11.639 44.764 -123.622 1.00 138.67 593 ARG U C 1
ATOM 15121 O O . ARG D 2 593 ? -12.269 43.908 -123.018 1.00 138.67 593 ARG U O 1
ATOM 15129 N N . ILE D 2 594 ? -11.283 45.910 -123.063 1.00 137.62 594 ILE U N 1
ATOM 15130 C CA . ILE D 2 594 ? -11.572 46.178 -121.667 1.00 137.62 594 ILE U CA 1
ATOM 15131 C C . ILE D 2 594 ? -12.515 47.351 -121.536 1.00 137.62 594 ILE U C 1
ATOM 15132 O O . ILE D 2 594 ? -12.318 48.371 -122.178 1.00 137.62 594 ILE U O 1
ATOM 15137 N N . LEU D 2 595 ? -13.540 47.210 -120.708 1.00 141.46 595 LEU U N 1
ATOM 15138 C CA . LEU D 2 595 ? -14.512 48.283 -120.501 1.00 141.46 595 LEU U CA 1
ATOM 15139 C C . LEU D 2 595 ? -14.199 49.199 -119.339 1.00 141.46 595 LEU U C 1
ATOM 15140 O O . LEU D 2 595 ? -14.038 48.741 -118.220 1.00 141.46 595 LEU U O 1
ATOM 15145 N N . ASP D 2 596 ? -14.118 50.495 -119.594 1.00 143.57 596 ASP U N 1
ATOM 15146 C CA . ASP D 2 596 ? -13.860 51.468 -118.538 1.00 143.57 596 ASP U CA 1
ATOM 15147 C C . ASP D 2 596 ? -15.138 51.882 -117.855 1.00 143.57 596 ASP U C 1
ATOM 15148 O O . ASP D 2 596 ? -16.205 51.524 -118.306 1.00 143.57 596 ASP U O 1
ATOM 15153 N N . ASP D 2 597 ? -15.055 52.634 -116.768 1.00 139.66 597 ASP U N 1
ATOM 15154 C CA . ASP D 2 597 ? -16.262 52.997 -116.035 1.00 139.66 597 ASP U CA 1
ATOM 15155 C C . ASP D 2 597 ? -17.221 53.821 -116.865 1.00 139.66 597 ASP U C 1
ATOM 15156 O O . ASP D 2 597 ? -18.427 53.640 -116.788 1.00 139.66 597 ASP U O 1
ATOM 15161 N N . ASP D 2 598 ? -16.698 54.733 -117.658 1.00 141.65 598 ASP U N 1
ATOM 15162 C CA . ASP D 2 598 ? -17.541 55.525 -118.519 1.00 141.65 598 ASP U CA 1
ATOM 15163 C C . ASP D 2 598 ? -18.241 54.652 -119.507 1.00 141.65 598 ASP U C 1
ATOM 15164 O O . ASP D 2 598 ? -19.407 54.860 -119.808 1.00 141.65 598 ASP U O 1
ATOM 15169 N N . GLN D 2 599 ? -17.533 53.676 -120.033 1.00 138.59 599 GLN U N 1
ATOM 15170 C CA . GLN D 2 599 ? -18.129 52.765 -120.973 1.00 138.59 599 GLN U CA 1
ATOM 15171 C C . GLN D 2 599 ? -19.244 51.945 -120.349 1.00 138.59 599 GLN U C 1
ATOM 15172 O O . GLN D 2 599 ? -20.276 51.735 -120.969 1.00 138.59 599 GLN U O 1
ATOM 15178 N N . ILE D 2 600 ? -19.060 51.502 -119.117 1.00 133.72 600 ILE U N 1
ATOM 15179 C CA . ILE D 2 600 ? -20.080 50.730 -118.441 1.00 133.72 600 ILE U CA 1
ATOM 15180 C C . ILE D 2 600 ? -21.336 51.540 -118.258 1.00 133.72 600 ILE U C 1
ATOM 15181 O O . ILE D 2 600 ? -22.415 51.036 -118.485 1.00 133.72 600 ILE U O 1
ATOM 15186 N N . LEU D 2 601 ? -21.218 52.805 -117.891 1.00 131.50 601 LEU U N 1
ATOM 15187 C CA . LEU D 2 601 ? -22.389 53.634 -117.635 1.00 131.50 601 LEU U CA 1
ATOM 15188 C C . LEU D 2 601 ? -23.190 53.752 -118.886 1.00 131.50 601 LEU U C 1
ATOM 15189 O O . LEU D 2 601 ? -24.404 53.699 -118.850 1.00 131.50 601 LEU U O 1
ATOM 15194 N N . ALA D 2 602 ? -22.514 53.908 -120.007 1.00 131.67 602 ALA U N 1
ATOM 15195 C CA . ALA D 2 602 ? -23.215 54.041 -121.257 1.00 131.67 602 ALA U CA 1
ATOM 15196 C C . ALA D 2 602 ? -24.001 52.792 -121.572 1.00 131.67 602 ALA U C 1
ATOM 15197 O O . ALA D 2 602 ? -25.114 52.861 -122.067 1.00 131.67 602 ALA U O 1
ATOM 15199 N N . LEU D 2 603 ? -23.426 51.637 -121.295 1.00 130.81 603 LEU U N 1
ATOM 15200 C CA . LEU D 2 603 ? -24.132 50.395 -121.519 1.00 130.81 603 LEU U CA 1
ATOM 15201 C C . LEU D 2 603 ? -25.352 50.291 -120.646 1.00 130.81 603 LEU U C 1
ATOM 15202 O O . LEU D 2 603 ? -26.408 49.874 -121.099 1.00 130.81 603 LEU U O 1
ATOM 15207 N N . ILE D 2 604 ? -25.219 50.671 -119.389 1.00 127.13 604 ILE U N 1
ATOM 15208 C CA . ILE D 2 604 ? -26.331 50.592 -118.470 1.00 127.13 604 ILE U CA 1
ATOM 15209 C C . ILE D 2 604 ? -27.403 51.514 -118.961 1.00 127.13 604 ILE U C 1
ATOM 15210 O O . ILE D 2 604 ? -28.580 51.191 -118.907 1.00 127.13 604 ILE U O 1
ATOM 15215 N N . LEU D 2 605 ? -27.010 52.652 -119.495 1.00 129.56 605 LEU U N 1
ATOM 15216 C CA . LEU D 2 605 ? -27.987 53.634 -119.944 1.00 129.56 605 LEU U CA 1
ATOM 15217 C C . LEU D 2 605 ? -28.833 53.025 -121.019 1.00 129.56 605 LEU U C 1
ATOM 15218 O O . LEU D 2 605 ? -29.987 53.400 -121.170 1.00 129.56 605 LEU U O 1
ATOM 15223 N N . ALA D 2 606 ? -28.248 52.131 -121.800 1.00 129.50 606 ALA U N 1
ATOM 15224 C CA . ALA D 2 606 ? -28.991 51.438 -122.832 1.00 129.50 606 ALA U CA 1
ATOM 15225 C C . ALA D 2 606 ? -29.591 52.490 -123.702 1.00 129.50 606 ALA U C 1
ATOM 15226 O O . ALA D 2 606 ? -28.879 53.389 -124.137 1.00 129.50 606 ALA U O 1
ATOM 15228 N N . MET E 3 1 ? -11.126 48.720 8.019 1.00 21.21 1 MET D N 1
ATOM 15229 C CA . MET E 3 1 ? -10.756 48.835 9.424 1.00 21.21 1 MET D CA 1
ATOM 15230 C C . MET E 3 1 ? -9.641 49.861 9.584 1.00 21.21 1 MET D C 1
ATOM 15231 O O . MET E 3 1 ? -9.055 50.305 8.599 1.00 21.21 1 MET D O 1
ATOM 15236 N N . ASP E 3 2 ? -9.353 50.247 10.828 1.00 21.57 2 ASP D N 1
ATOM 15237 C CA . ASP E 3 2 ? -8.288 51.197 11.109 1.00 21.57 2 ASP D CA 1
ATOM 15238 C C . ASP E 3 2 ? -7.368 50.616 12.174 1.00 21.57 2 ASP D C 1
ATOM 15239 O O . ASP E 3 2 ? -7.515 49.464 12.592 1.00 21.57 2 ASP D O 1
ATOM 15244 N N . LYS E 3 3 ? -6.405 51.431 12.612 1.00 21.61 3 LYS D N 1
ATOM 15245 C CA . LYS E 3 3 ? -5.400 50.948 13.552 1.00 21.61 3 LYS D CA 1
ATOM 15246 C C . LYS E 3 3 ? -6.018 50.575 14.896 1.00 21.61 3 LYS D C 1
ATOM 15247 O O . LYS E 3 3 ? -5.670 49.544 15.482 1.00 21.61 3 LYS D O 1
ATOM 15253 N N . ALA E 3 4 ? -6.936 51.404 15.402 1.00 19.83 4 ALA D N 1
ATOM 15254 C CA . ALA E 3 4 ? -7.540 51.126 16.701 1.00 19.83 4 ALA D CA 1
ATOM 15255 C C . ALA E 3 4 ? -8.342 49.832 16.678 1.00 19.83 4 ALA D C 1
ATOM 15256 O O . ALA E 3 4 ? -8.210 48.993 17.579 1.00 19.83 4 ALA D O 1
ATOM 15258 N N . THR E 3 5 ? -9.175 49.649 15.651 1.00 19.57 5 THR D N 1
ATOM 15259 C CA . THR E 3 5 ? -9.948 48.417 15.544 1.00 19.57 5 THR D CA 1
ATOM 15260 C C . THR E 3 5 ? -9.034 47.218 15.350 1.00 19.57 5 THR D C 1
ATOM 15261 O O . THR E 3 5 ? -9.294 46.135 15.886 1.00 19.57 5 THR D O 1
ATOM 15265 N N . LEU E 3 6 ? -7.951 47.393 14.588 1.00 18.70 6 LEU D N 1
ATOM 15266 C CA . LEU E 3 6 ? -6.992 46.308 14.404 1.00 18.70 6 LEU D CA 1
ATOM 15267 C C . LEU E 3 6 ? -6.383 45.879 15.729 1.00 18.70 6 LEU D C 1
ATOM 15268 O O . LEU E 3 6 ? -6.315 44.682 16.029 1.00 18.70 6 LEU D O 1
ATOM 15273 N N . VAL E 3 7 ? -5.938 46.840 16.535 1.00 20.03 7 VAL D N 1
ATOM 15274 C CA . VAL E 3 7 ? -5.335 46.509 17.824 1.00 20.03 7 VAL D CA 1
ATOM 15275 C C . VAL E 3 7 ? -6.359 45.843 18.734 1.00 20.03 7 VAL D C 1
ATOM 15276 O O . VAL E 3 7 ? -6.057 44.853 19.414 1.00 20.03 7 VAL D O 1
ATOM 15280 N N . LYS E 3 8 ? -7.587 46.369 18.757 1.00 17.88 8 LYS D N 1
ATOM 15281 C CA . LYS E 3 8 ? -8.623 45.781 19.599 1.00 17.88 8 LYS D CA 1
ATOM 15282 C C . LYS E 3 8 ? -8.911 44.339 19.201 1.00 17.88 8 LYS D C 1
ATOM 15283 O O . LYS E 3 8 ? -9.004 43.455 20.060 1.00 17.88 8 LYS D O 1
ATOM 15289 N N . THR E 3 9 ? -9.039 44.077 17.898 1.00 17.93 9 THR D N 1
ATOM 15290 C CA . THR E 3 9 ? -9.329 42.725 17.432 1.00 17.93 9 THR D CA 1
ATOM 15291 C C . THR E 3 9 ? -8.167 41.782 17.704 1.00 17.93 9 THR D C 1
ATOM 15292 O O . THR E 3 9 ? -8.378 40.626 18.091 1.00 17.93 9 THR D O 1
ATOM 15296 N N . ILE E 3 10 ? -6.933 42.251 17.508 1.00 16.91 10 ILE D N 1
ATOM 15297 C CA . ILE E 3 10 ? -5.768 41.418 17.783 1.00 16.91 10 ILE D CA 1
ATOM 15298 C C . ILE E 3 10 ? -5.719 41.048 19.258 1.00 16.91 10 ILE D C 1
ATOM 15299 O O . ILE E 3 10 ? -5.445 39.897 19.616 1.00 16.91 10 ILE D O 1
ATOM 15304 N N . ALA E 3 11 ? -5.988 42.016 20.136 1.00 16.08 11 ALA D N 1
ATOM 15305 C CA . ALA E 3 11 ? -6.009 41.723 21.565 1.00 16.08 11 ALA D CA 1
ATOM 15306 C C . ALA E 3 11 ? -7.126 40.750 21.916 1.00 16.08 11 ALA D C 1
ATOM 15307 O O . ALA E 3 11 ? -6.931 39.844 22.734 1.00 16.08 11 ALA D O 1
ATOM 15309 N N . TYR E 3 12 ? -8.305 40.918 21.312 1.00 15.31 12 TYR D N 1
ATOM 15310 C CA . TYR E 3 12 ? -9.435 40.058 21.644 1.00 15.31 12 TYR D CA 1
ATOM 15311 C C . TYR E 3 12 ? -9.191 38.618 21.210 1.00 15.31 12 TYR D C 1
ATOM 15312 O O . TYR E 3 12 ? -9.394 37.681 21.988 1.00 15.31 12 TYR D O 1
ATOM 15321 N N . ARG E 3 13 ? -8.746 38.423 19.972 1.00 18.07 13 ARG D N 1
ATOM 15322 C CA . ARG E 3 13 ? -8.623 37.081 19.416 1.00 18.07 13 ARG D CA 1
ATOM 15323 C C . ARG E 3 13 ? -7.358 36.363 19.860 1.00 18.07 13 ARG D C 1
ATOM 15324 O O . ARG E 3 13 ? -7.165 35.199 19.497 1.00 18.07 13 ARG D O 1
ATOM 15332 N N . MET E 3 14 ? -6.496 37.017 20.634 1.00 20.12 14 MET D N 1
ATOM 15333 C CA . MET E 3 14 ? -5.295 36.395 21.171 1.00 20.12 14 MET D CA 1
ATOM 15334 C C . MET E 3 14 ? -5.533 35.773 22.540 1.00 20.12 14 MET D C 1
ATOM 15335 O O . MET E 3 14 ? -4.594 35.247 23.146 1.00 20.12 14 MET D O 1
ATOM 15340 N N . GLY E 3 15 ? -6.759 35.816 23.036 1.00 18.65 15 GLY D N 1
ATOM 15341 C CA . GLY E 3 15 ? -7.081 35.353 24.361 1.00 18.65 15 GLY D CA 1
ATOM 15342 C C . GLY E 3 15 ? -7.564 36.427 25.315 1.00 18.65 15 GLY D C 1
ATOM 15343 O O . GLY E 3 15 ? -7.371 36.275 26.528 1.00 18.65 15 GLY D O 1
ATOM 15344 N N . ASN E 3 16 ? -8.177 37.498 24.810 1.00 17.02 16 ASN D N 1
ATOM 15345 C CA . ASN E 3 16 ? -8.643 38.611 25.634 1.00 17.02 16 ASN D CA 1
ATOM 15346 C C . ASN E 3 16 ? -7.505 39.196 26.466 1.00 17.02 16 ASN D C 1
ATOM 15347 O O . ASN E 3 16 ? -7.665 39.521 27.644 1.00 17.02 16 ASN D O 1
ATOM 15352 N N . VAL E 3 17 ? -6.333 39.324 25.842 1.00 18.05 17 VAL D N 1
ATOM 15353 C CA . VAL E 3 17 ? -5.187 39.932 26.505 1.00 18.05 17 VAL D CA 1
ATOM 15354 C C . VAL E 3 17 ? -5.443 41.421 26.692 1.00 18.05 17 VAL D C 1
ATOM 15355 O O . VAL E 3 17 ? -6.026 42.084 25.823 1.00 18.05 17 VAL D O 1
ATOM 15359 N N . LYS E 3 18 ? -5.020 41.952 27.828 1.00 18.40 18 LYS D N 1
ATOM 15360 C CA . LYS E 3 18 ? -5.265 43.356 28.133 1.00 18.40 18 LYS D CA 1
ATOM 15361 C C . LYS E 3 18 ? -4.010 44.122 28.517 1.00 18.40 18 LYS D C 1
ATOM 15362 O O . LYS E 3 18 ? -3.957 45.339 28.318 1.00 18.40 18 LYS D O 1
ATOM 15368 N N . GLY E 3 19 ? -3.001 43.449 29.070 1.00 22.02 19 GLY D N 1
ATOM 15369 C CA . GLY E 3 19 ? -1.811 44.158 29.513 1.00 22.02 19 GLY D CA 1
ATOM 15370 C C . GLY E 3 19 ? -1.014 44.756 28.367 1.00 22.02 19 GLY D C 1
ATOM 15371 O O . GLY E 3 19 ? -0.582 45.910 28.432 1.00 22.02 19 GLY D O 1
ATOM 15372 N N . GLN E 3 20 ? -0.816 43.985 27.302 1.00 24.64 20 GLN D N 1
ATOM 15373 C CA . GLN E 3 20 ? 0.060 44.410 26.220 1.00 24.64 20 GLN D CA 1
ATOM 15374 C C . GLN E 3 20 ? -0.702 45.234 25.189 1.00 24.64 20 GLN D C 1
ATOM 15375 O O . GLN E 3 20 ? -1.732 44.810 24.659 1.00 24.64 20 GLN D O 1
ATOM 15381 N N . ASP E 3 21 ? -0.184 46.429 24.910 1.00 28.21 21 ASP D N 1
ATOM 15382 C CA . ASP E 3 21 ? -0.755 47.260 23.857 1.00 28.21 21 ASP D CA 1
ATOM 15383 C C . ASP E 3 21 ? 0.327 47.830 22.946 1.00 28.21 21 ASP D C 1
ATOM 15384 O O . ASP E 3 21 ? 0.068 48.102 21.770 1.00 28.21 21 ASP D O 1
ATOM 15389 N N . THR E 3 22 ? 1.536 48.016 23.477 1.00 29.97 22 THR D N 1
ATOM 15390 C CA . THR E 3 22 ? 2.612 48.577 22.664 1.00 29.97 22 THR D CA 1
ATOM 15391 C C . THR E 3 22 ? 3.275 47.506 21.808 1.00 29.97 22 THR D C 1
ATOM 15392 O O . THR E 3 22 ? 3.640 47.760 20.651 1.00 29.97 22 THR D O 1
ATOM 15396 N N . ALA E 3 23 ? 3.441 46.303 22.360 1.00 27.07 23 ALA D N 1
ATOM 15397 C CA . ALA E 3 23 ? 3.996 45.203 21.582 1.00 27.07 23 ALA D CA 1
ATOM 15398 C C . ALA E 3 23 ? 3.107 44.876 20.392 1.00 27.07 23 ALA D C 1
ATOM 15399 O O . ALA E 3 23 ? 3.597 44.481 19.329 1.00 27.07 23 ALA D O 1
ATOM 15401 N N . ILE E 3 24 ? 1.794 45.037 20.553 1.00 24.05 24 ILE D N 1
ATOM 15402 C CA . ILE E 3 24 ? 0.877 44.794 19.447 1.00 24.05 24 ILE D CA 1
ATOM 15403 C C . ILE E 3 24 ? 1.148 45.769 18.309 1.00 24.05 24 ILE D C 1
ATOM 15404 O O . ILE E 3 24 ? 1.194 45.376 17.139 1.00 24.05 24 ILE D O 1
ATOM 15409 N N . ASP E 3 25 ? 1.348 47.049 18.630 1.00 26.24 25 ASP D N 1
ATOM 15410 C CA . ASP E 3 25 ? 1.672 48.026 17.592 1.00 26.24 25 ASP D CA 1
ATOM 15411 C C . ASP E 3 25 ? 3.015 47.718 16.943 1.00 26.24 25 ASP D C 1
ATOM 15412 O O . ASP E 3 25 ? 3.166 47.826 15.718 1.00 26.24 25 ASP D O 1
ATOM 15417 N N . PHE E 3 26 ? 4.006 47.341 17.754 1.00 23.28 26 PHE D N 1
ATOM 15418 C CA . PHE E 3 26 ? 5.327 47.035 17.214 1.00 23.28 26 PHE D CA 1
ATOM 15419 C C . PHE E 3 26 ? 5.261 45.878 16.224 1.00 23.28 26 PHE D C 1
ATOM 15420 O O . PHE E 3 26 ? 5.782 45.974 15.103 1.00 23.28 26 PHE D O 1
ATOM 15428 N N . GLU E 3 27 ? 4.598 44.789 16.602 1.00 22.76 27 GLU D N 1
ATOM 15429 C CA . GLU E 3 27 ? 4.499 43.619 15.747 1.00 22.76 27 GLU D CA 1
ATOM 15430 C C . GLU E 3 27 ? 3.461 43.779 14.644 1.00 22.76 27 GLU D C 1
ATOM 15431 O O . GLU E 3 27 ? 3.432 42.966 13.715 1.00 22.76 27 GLU D O 1
ATOM 15437 N N . LEU E 3 28 ? 2.608 44.796 14.725 1.00 20.02 28 LEU D N 1
ATOM 15438 C CA . LEU E 3 28 ? 1.750 45.171 13.612 1.00 20.02 28 LEU D CA 1
ATOM 15439 C C . LEU E 3 28 ? 2.491 45.949 12.541 1.00 20.02 28 LEU D C 1
ATOM 15440 O O . LEU E 3 28 ? 2.215 45.766 11.351 1.00 20.02 28 LEU D O 1
ATOM 15445 N N . ALA E 3 29 ? 3.424 46.815 12.938 1.00 18.72 29 ALA D N 1
ATOM 15446 C CA . ALA E 3 29 ? 4.297 47.443 11.951 1.00 18.72 29 ALA D CA 1
ATOM 15447 C C . ALA E 3 29 ? 5.254 46.425 11.341 1.00 18.72 29 ALA D C 1
ATOM 15448 O O . ALA E 3 29 ? 5.462 46.405 10.117 1.00 18.72 29 ALA D O 1
ATOM 15450 N N . LEU E 3 30 ? 5.844 45.568 12.179 1.00 19.55 30 LEU D N 1
ATOM 15451 C CA . LEU E 3 30 ? 6.759 44.557 11.667 1.00 19.55 30 LEU D CA 1
ATOM 15452 C C . LEU E 3 30 ? 6.055 43.571 10.747 1.00 19.55 30 LEU D C 1
ATOM 15453 O O . LEU E 3 30 ? 6.679 43.035 9.829 1.00 19.55 30 LEU D O 1
ATOM 15458 N N . SER E 3 31 ? 4.765 43.319 10.970 1.00 20.06 31 SER D N 1
ATOM 15459 C CA . SER E 3 31 ? 4.031 42.414 10.090 1.00 20.06 31 SER D CA 1
ATOM 15460 C C . SER E 3 31 ? 3.930 42.977 8.679 1.00 20.06 31 SER D C 1
ATOM 15461 O O . SER E 3 31 ? 4.142 42.257 7.696 1.00 20.06 31 SER D O 1
ATOM 15464 N N . ILE E 3 32 ? 3.610 44.266 8.561 1.00 20.96 32 ILE D N 1
ATOM 15465 C CA . ILE E 3 32 ? 3.567 44.909 7.250 1.00 20.96 32 ILE D CA 1
ATOM 15466 C C . ILE E 3 32 ? 4.948 44.909 6.617 1.00 20.96 32 ILE D C 1
ATOM 15467 O O . ILE E 3 32 ? 5.101 44.637 5.417 1.00 20.96 32 ILE D O 1
ATOM 15472 N N . GLU E 3 33 ? 5.978 45.204 7.415 1.00 22.45 33 GLU D N 1
ATOM 15473 C CA . GLU E 3 33 ? 7.340 45.194 6.891 1.00 22.45 33 GLU D CA 1
ATOM 15474 C C . GLU E 3 33 ? 7.717 43.820 6.348 1.00 22.45 33 GLU D C 1
ATOM 15475 O O . GLU E 3 33 ? 8.365 43.714 5.301 1.00 22.45 33 GLU D O 1
ATOM 15481 N N . ARG E 3 34 ? 7.323 42.756 7.050 1.00 18.74 34 ARG D N 1
ATOM 15482 C CA . ARG E 3 34 ? 7.618 41.402 6.591 1.00 18.74 34 ARG D CA 1
ATOM 15483 C C . ARG E 3 34 ? 6.835 41.056 5.333 1.00 18.74 34 ARG D C 1
ATOM 15484 O O . ARG E 3 34 ? 7.374 40.434 4.411 1.00 18.74 34 ARG D O 1
ATOM 15492 N N . LEU E 3 35 ? 5.557 41.437 5.280 1.00 19.90 35 LEU D N 1
ATOM 15493 C CA . LEU E 3 35 ? 4.737 41.109 4.119 1.00 19.90 35 LEU D CA 1
ATOM 15494 C C . LEU E 3 35 ? 5.232 41.820 2.868 1.00 19.90 35 LEU D C 1
ATOM 15495 O O . LEU E 3 35 ? 5.134 41.283 1.760 1.00 19.90 35 LEU D O 1
ATOM 15500 N N . GLU E 3 36 ? 5.763 43.035 3.020 1.00 21.38 36 GLU D N 1
ATOM 15501 C CA . GLU E 3 36 ? 6.253 43.760 1.852 1.00 21.38 36 GLU D CA 1
ATOM 15502 C C . GLU E 3 36 ? 7.505 43.106 1.272 1.00 21.38 36 GLU D C 1
ATOM 15503 O O . GLU E 3 36 ? 7.848 43.332 0.107 1.00 21.38 36 GLU D O 1
ATOM 15509 N N . GLY E 3 37 ? 8.200 42.293 2.070 1.00 20.97 37 GLY D N 1
ATOM 15510 C CA . GLY E 3 37 ? 9.431 41.674 1.610 1.00 20.97 37 GLY D CA 1
ATOM 15511 C C . GLY E 3 37 ? 9.245 40.401 0.808 1.00 20.97 37 GLY D C 1
ATOM 15512 O O . GLY E 3 37 ? 10.210 39.913 0.214 1.00 20.97 37 GLY D O 1
ATOM 15513 N N . GLN E 3 38 ? 8.036 39.850 0.782 1.00 23.27 38 GLN D N 1
ATOM 15514 C CA . GLN E 3 38 ? 7.800 38.587 0.101 1.00 23.27 38 GLN D CA 1
ATOM 15515 C C . GLN E 3 38 ? 7.559 38.805 -1.393 1.00 23.27 38 GLN D C 1
ATOM 15516 O O . GLN E 3 38 ? 7.538 39.932 -1.893 1.00 23.27 38 GLN D O 1
ATOM 15522 N N . GLU E 3 39 ? 7.380 37.692 -2.112 1.00 24.52 39 GLU D N 1
ATOM 15523 C CA . GLU E 3 39 ? 7.359 37.747 -3.571 1.00 24.52 39 GLU D CA 1
ATOM 15524 C C . GLU E 3 39 ? 6.056 38.328 -4.106 1.00 24.52 39 GLU D C 1
ATOM 15525 O O . GLU E 3 39 ? 6.056 39.012 -5.135 1.00 24.52 39 GLU D O 1
ATOM 15531 N N . PHE 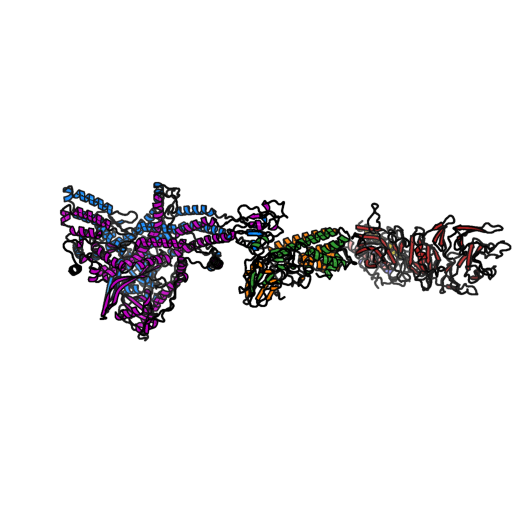E 3 40 ? 4.937 38.070 -3.432 1.00 20.40 40 PHE D N 1
ATOM 15532 C CA . PHE E 3 40 ? 3.642 38.491 -3.947 1.00 20.40 40 PHE D CA 1
ATOM 15533 C C . PHE E 3 40 ? 3.386 39.957 -3.625 1.00 20.40 40 PHE D C 1
ATOM 15534 O O . PHE E 3 40 ? 3.487 40.376 -2.468 1.00 20.40 40 PHE D O 1
ATOM 15542 N N . VAL E 3 41 ? 3.045 40.728 -4.646 1.00 21.37 41 VAL D N 1
ATOM 15543 C CA . VAL E 3 41 ? 2.769 42.157 -4.523 1.00 21.37 41 VAL D CA 1
ATOM 15544 C C . VAL E 3 41 ? 1.309 42.395 -4.894 1.00 21.37 41 VAL D C 1
ATOM 15545 O O . VAL E 3 41 ? 0.901 42.078 -6.019 1.00 21.37 41 VAL D O 1
ATOM 15549 N N . PRO E 3 42 ? 0.488 42.919 -3.990 1.00 21.42 42 PRO D N 1
ATOM 15550 C CA . PRO E 3 42 ? -0.918 43.172 -4.321 1.00 21.42 42 PRO D CA 1
ATOM 15551 C C . PRO E 3 42 ? -1.065 44.349 -5.272 1.00 21.42 42 PRO D C 1
ATOM 15552 O O . PRO E 3 42 ? -0.111 45.047 -5.608 1.00 21.42 42 PRO D O 1
ATOM 15556 N N . TRP E 3 43 ? -2.308 44.561 -5.709 1.00 20.59 43 TRP D N 1
ATOM 15557 C CA . TRP E 3 43 ? -2.584 45.639 -6.650 1.00 20.59 43 TRP D CA 1
ATOM 15558 C C . TRP E 3 43 ? -2.523 47.011 -6.002 1.00 20.59 43 TRP D C 1
ATOM 15559 O O . TRP E 3 43 ? -2.279 48.000 -6.701 1.00 20.59 43 TRP D O 1
ATOM 15570 N N . PHE E 3 44 ? -2.743 47.108 -4.689 1.00 21.56 44 PHE D N 1
ATOM 15571 C CA . PHE E 3 44 ? -2.819 48.428 -4.076 1.00 21.56 44 PHE D CA 1
ATOM 15572 C C . PHE E 3 44 ? -1.452 49.032 -3.795 1.00 21.56 44 PHE D C 1
ATOM 15573 O O . PHE E 3 44 ? -1.389 50.147 -3.268 1.00 21.56 44 PHE D O 1
ATOM 15581 N N . LEU E 3 45 ? -0.366 48.341 -4.130 1.00 21.46 45 LEU D N 1
ATOM 15582 C CA . LEU E 3 45 ? 0.972 48.898 -4.008 1.00 21.46 45 LEU D CA 1
ATOM 15583 C C . LEU E 3 45 ? 1.464 49.522 -5.305 1.00 21.46 45 LEU D C 1
ATOM 15584 O O . LEU E 3 45 ? 2.611 49.974 -5.367 1.00 21.46 45 LEU D O 1
ATOM 15589 N N . LEU E 3 46 ? 0.630 49.550 -6.338 1.00 26.58 46 LEU D N 1
ATOM 15590 C CA . LEU E 3 46 ? 1.009 50.198 -7.583 1.00 26.58 46 LEU D CA 1
ATOM 15591 C C . LEU E 3 46 ? 0.979 51.713 -7.423 1.00 26.58 46 LEU D C 1
ATOM 15592 O O . LEU E 3 46 ? 0.023 52.289 -6.896 1.00 26.58 46 LEU D O 1
ATOM 15597 N N . SER E 3 47 ? 2.042 52.360 -7.894 1.00 28.42 47 SER D N 1
ATOM 15598 C CA . SER E 3 47 ? 2.191 53.801 -7.733 1.00 28.42 47 SER D CA 1
ATOM 15599 C C . SER E 3 47 ? 1.465 54.557 -8.836 1.00 28.42 47 SER D C 1
ATOM 15600 O O . SER E 3 47 ? 0.664 53.974 -9.577 1.00 28.42 47 SER D O 1
ATOM 15603 N N . GLU E 3 48 ? 1.732 55.853 -8.942 1.00 35.08 48 GLU D N 1
ATOM 15604 C CA . GLU E 3 48 ? 1.215 56.680 -10.019 1.00 35.08 48 GLU D CA 1
ATOM 15605 C C . GLU E 3 48 ? 2.352 57.004 -10.974 1.00 35.08 48 GLU D C 1
ATOM 15606 O O . GLU E 3 48 ? 3.499 56.605 -10.760 1.00 35.08 48 GLU D O 1
ATOM 15612 N N . ASN E 3 49 ? 2.026 57.729 -12.039 1.00 36.36 49 ASN D N 1
ATOM 15613 C CA . ASN E 3 49 ? 3.039 58.104 -13.016 1.00 36.36 49 ASN D CA 1
ATOM 15614 C C . ASN E 3 49 ? 4.072 59.030 -12.389 1.00 36.36 49 ASN D C 1
ATOM 15615 O O . ASN E 3 49 ? 3.733 60.077 -11.836 1.00 36.36 49 ASN D O 1
ATOM 15620 N N . ASN E 3 50 ? 5.336 58.631 -12.476 1.00 33.76 50 ASN D N 1
ATOM 15621 C CA . ASN E 3 50 ? 6.446 59.399 -11.939 1.00 33.76 50 ASN D CA 1
ATOM 15622 C C . ASN E 3 50 ? 7.428 59.702 -13.060 1.00 33.76 50 ASN D C 1
ATOM 15623 O O . ASN E 3 50 ? 7.714 58.844 -13.898 1.00 33.76 50 ASN D O 1
ATOM 15628 N N . PHE E 3 51 ? 7.947 60.926 -13.067 1.00 34.95 51 PHE D N 1
ATOM 15629 C CA . PHE E 3 51 ? 8.848 61.372 -14.118 1.00 34.95 51 PHE D CA 1
ATOM 15630 C C . PHE E 3 51 ? 10.208 61.717 -13.530 1.00 34.95 51 PHE D C 1
ATOM 15631 O O . PHE E 3 51 ? 10.312 62.199 -12.400 1.00 34.95 51 PHE D O 1
ATOM 15639 N N . PHE E 3 52 ? 11.252 61.459 -14.315 1.00 37.19 52 PHE D N 1
ATOM 15640 C CA . PHE E 3 52 ? 12.632 61.691 -13.912 1.00 37.19 52 PHE D CA 1
ATOM 15641 C C . PHE E 3 52 ? 13.322 62.546 -14.962 1.00 37.19 52 PHE D C 1
ATOM 15642 O O . PHE E 3 52 ? 13.212 62.271 -16.161 1.00 37.19 52 PHE D O 1
ATOM 15650 N N . GLU E 3 53 ? 14.032 63.576 -14.514 1.00 41.22 53 GLU D N 1
ATOM 15651 C CA . GLU E 3 53 ? 14.823 64.435 -15.386 1.00 41.22 53 GLU D CA 1
ATOM 15652 C C . GLU E 3 53 ? 16.301 64.161 -15.154 1.00 41.22 53 GLU D C 1
ATOM 15653 O O . GLU E 3 53 ? 16.764 64.153 -14.009 1.00 41.22 53 GLU D O 1
ATOM 15659 N N . GLY E 3 54 ? 17.026 64.065 -16.247 1.00 43.70 54 GLY D N 1
ATOM 15660 C CA . GLY E 3 54 ? 18.413 63.745 -16.131 1.00 43.70 54 GLY D CA 1
ATOM 15661 C C . GLY E 3 54 ? 19.343 64.500 -17.004 1.00 43.70 54 GLY D C 1
ATOM 15662 O O . GLY E 3 54 ? 18.983 64.897 -18.093 1.00 43.70 54 GLY D O 1
ATOM 15663 N N . THR E 3 55 ? 20.556 64.691 -16.524 1.00 52.80 55 THR D N 1
ATOM 15664 C CA . THR E 3 55 ? 21.554 65.408 -17.267 1.00 52.80 55 THR D CA 1
ATOM 15665 C C . THR E 3 55 ? 22.164 64.645 -18.401 1.00 52.80 55 THR D C 1
ATOM 15666 O O . THR E 3 55 ? 22.157 63.429 -18.418 1.00 52.80 55 THR D O 1
ATOM 15670 N N . ALA E 3 56 ? 22.711 65.374 -19.355 1.00 52.72 56 ALA D N 1
ATOM 15671 C CA . ALA E 3 56 ? 23.319 64.764 -20.493 1.00 52.72 56 ALA D CA 1
ATOM 15672 C C . ALA E 3 56 ? 24.560 64.042 -20.098 1.00 52.72 56 ALA D C 1
ATOM 15673 O O . ALA E 3 56 ? 25.205 64.480 -19.171 1.00 52.72 56 ALA D O 1
ATOM 15675 N N . GLN E 3 57 ? 24.872 62.933 -20.758 1.00 52.62 57 GLN D N 1
ATOM 15676 C CA . GLN E 3 57 ? 26.073 62.148 -20.504 1.00 52.62 57 GLN D CA 1
ATOM 15677 C C . GLN E 3 57 ? 26.028 61.167 -19.370 1.00 52.62 57 GLN D C 1
ATOM 15678 O O . GLN E 3 57 ? 26.978 60.436 -19.166 1.00 52.62 57 GLN D O 1
ATOM 15684 N N . GLU E 3 58 ? 24.917 61.077 -18.660 1.00 44.22 58 GLU D N 1
ATOM 15685 C CA . GLU E 3 58 ? 24.786 60.057 -17.634 1.00 44.22 58 GLU D CA 1
ATOM 15686 C C . GLU E 3 58 ? 23.748 59.116 -18.118 1.00 44.22 58 GLU D C 1
ATOM 15687 O O . GLU E 3 58 ? 22.615 59.509 -18.299 1.00 44.22 58 GLU D O 1
ATOM 15693 N N . ASN E 3 59 ? 24.114 57.862 -18.319 1.00 39.30 59 ASN D N 1
ATOM 15694 C CA . ASN E 3 59 ? 23.155 56.876 -18.731 1.00 39.30 59 ASN D CA 1
ATOM 15695 C C . ASN E 3 59 ? 22.485 56.248 -17.529 1.00 39.30 59 ASN D C 1
ATOM 15696 O O . ASN E 3 59 ? 21.440 55.663 -17.666 1.00 39.30 59 ASN D O 1
ATOM 15701 N N . ARG E 3 60 ? 23.049 56.391 -16.346 1.00 34.77 60 ARG D N 1
ATOM 15702 C CA . ARG E 3 60 ? 22.490 55.742 -15.188 1.00 34.77 60 ARG D CA 1
ATOM 15703 C C . ARG E 3 60 ? 21.423 56.544 -14.513 1.00 34.77 60 ARG D C 1
ATOM 15704 O O . ARG E 3 60 ? 21.643 57.686 -14.178 1.00 34.77 60 ARG D O 1
ATOM 15712 N N . ILE E 3 61 ? 20.259 55.956 -14.299 1.00 30.20 61 ILE D N 1
ATOM 15713 C CA . ILE E 3 61 ? 19.149 56.644 -13.691 1.00 30.20 61 ILE D CA 1
ATOM 15714 C C . ILE E 3 61 ? 18.880 55.898 -12.450 1.00 30.20 61 ILE D C 1
ATOM 15715 O O . ILE E 3 61 ? 18.674 54.722 -12.479 1.00 30.20 61 ILE D O 1
ATOM 15720 N N . PRO E 3 62 ? 18.878 56.587 -11.306 1.00 29.92 62 PRO D N 1
ATOM 15721 C CA . PRO E 3 62 ? 18.709 55.770 -10.120 1.00 29.92 62 PRO D CA 1
ATOM 15722 C C . PRO E 3 62 ? 17.335 55.177 -9.981 1.00 29.92 62 PRO D C 1
ATOM 15723 O O . PRO E 3 62 ? 16.393 55.723 -10.497 1.00 29.92 62 PRO D O 1
ATOM 15727 N N . VAL E 3 63 ? 17.206 54.075 -9.267 1.00 30.09 63 VAL D N 1
ATOM 15728 C CA . VAL E 3 63 ? 15.919 53.428 -9.078 1.00 30.09 63 VAL D CA 1
ATOM 15729 C C . VAL E 3 63 ? 15.050 54.273 -8.168 1.00 30.09 63 VAL D C 1
ATOM 15730 O O . VAL E 3 63 ? 15.554 54.966 -7.311 1.00 30.09 63 VAL D O 1
ATOM 15734 N N . PRO E 3 64 ? 13.736 54.234 -8.351 1.00 31.20 64 PRO D N 1
ATOM 15735 C CA . PRO E 3 64 ? 12.851 55.072 -7.567 1.00 31.20 64 PRO D CA 1
ATOM 15736 C C . PRO E 3 64 ? 12.927 54.663 -6.139 1.00 31.20 64 PRO D C 1
ATOM 15737 O O . PRO E 3 64 ? 13.391 53.579 -5.879 1.00 31.20 64 PRO D O 1
ATOM 15741 N N . ARG E 3 65 ? 12.479 55.468 -5.189 1.00 32.69 65 ARG D N 1
ATOM 15742 C CA . ARG E 3 65 ? 12.725 55.145 -3.786 1.00 32.69 65 ARG D CA 1
ATOM 15743 C C . ARG E 3 65 ? 12.251 53.843 -3.213 1.00 32.69 65 ARG D C 1
ATOM 15744 O O . ARG E 3 65 ? 13.044 53.157 -2.602 1.00 32.69 65 ARG D O 1
ATOM 15752 N N . GLY E 3 66 ? 11.030 53.425 -3.440 1.00 26.66 66 GLY D N 1
ATOM 15753 C CA . GLY E 3 66 ? 10.549 52.216 -2.796 1.00 26.66 66 GLY D CA 1
ATOM 15754 C C . GLY E 3 66 ? 10.406 51.093 -3.764 1.00 26.66 66 GLY D C 1
ATOM 15755 O O . GLY E 3 66 ? 9.651 50.187 -3.512 1.00 26.66 66 GLY D O 1
ATOM 15756 N N . PHE E 3 67 ? 11.147 51.107 -4.855 1.00 23.76 67 PHE D N 1
ATOM 15757 C CA . PHE E 3 67 ? 10.940 50.142 -5.899 1.00 23.76 67 PHE D CA 1
ATOM 15758 C C . PHE E 3 67 ? 10.950 48.738 -5.422 1.00 23.76 67 PHE D C 1
ATOM 15759 O O . PHE E 3 67 ? 11.845 48.350 -4.710 1.00 23.76 67 PHE D O 1
ATOM 15767 N N . ILE E 3 68 ? 9.957 47.955 -5.817 1.00 24.27 68 ILE D N 1
ATOM 15768 C CA . ILE E 3 68 ? 9.962 46.562 -5.504 1.00 24.27 68 ILE D CA 1
ATOM 15769 C C . ILE E 3 68 ? 10.095 45.897 -6.831 1.00 24.27 68 ILE D C 1
ATOM 15770 O O . ILE E 3 68 ? 10.962 45.085 -7.000 1.00 24.27 68 ILE D O 1
ATOM 15775 N N . ARG E 3 69 ? 9.274 46.257 -7.801 1.00 28.62 69 ARG D N 1
ATOM 15776 C CA . ARG E 3 69 ? 9.286 45.617 -9.107 1.00 28.62 69 ARG D CA 1
ATOM 15777 C C . ARG E 3 69 ? 8.832 46.638 -10.137 1.00 28.62 69 ARG D C 1
ATOM 15778 O O . ARG E 3 69 ? 8.435 47.755 -9.800 1.00 28.62 69 ARG D O 1
ATOM 15786 N N . GLU E 3 70 ? 8.885 46.242 -11.401 1.00 33.84 70 GLU D N 1
ATOM 15787 C CA . GLU E 3 70 ? 8.388 47.048 -12.503 1.00 33.84 70 GLU D CA 1
ATOM 15788 C C . GLU E 3 70 ? 7.041 46.501 -12.950 1.00 33.84 70 GLU D C 1
ATOM 15789 O O . GLU E 3 70 ? 6.875 45.289 -13.113 1.00 33.84 70 GLU D O 1
ATOM 15795 N N . TYR E 3 71 ? 6.074 47.400 -13.126 1.00 34.59 71 TYR D N 1
ATOM 15796 C CA . TYR E 3 71 ? 4.740 46.990 -13.543 1.00 34.59 71 TYR D CA 1
ATOM 15797 C C . TYR E 3 71 ? 4.795 46.307 -14.902 1.00 34.59 71 TYR D C 1
ATOM 15798 O O . TYR E 3 71 ? 5.271 46.877 -15.885 1.00 34.59 71 TYR D O 1
ATOM 15807 N N . GLU E 3 72 ? 4.301 45.068 -14.950 1.00 43.76 72 GLU D N 1
ATOM 15808 C CA . GLU E 3 72 ? 4.367 44.275 -16.172 1.00 43.76 72 GLU D CA 1
ATOM 15809 C C . GLU E 3 72 ? 3.568 44.923 -17.296 1.00 43.76 72 GLU D C 1
ATOM 15810 O O . GLU E 3 72 ? 4.072 45.089 -18.411 1.00 43.76 72 GLU D O 1
ATOM 15816 N N . GLU E 3 73 ? 2.324 45.250 -17.088 1.00 44.42 73 GLU D N 1
ATOM 15817 C CA . GLU E 3 73 ? 1.568 45.906 -18.106 1.00 44.42 73 GLU D CA 1
ATOM 15818 C C . GLU E 3 73 ? 1.836 47.367 -18.045 1.00 44.42 73 GLU D C 1
ATOM 15819 O O . GLU E 3 73 ? 0.929 48.126 -17.844 1.00 44.42 73 GLU D O 1
ATOM 15825 N N . GLY E 3 74 ? 3.122 47.732 -17.996 1.00 41.18 74 GLY D N 1
ATOM 15826 C CA . GLY E 3 74 ? 3.540 49.125 -17.864 1.00 41.18 74 GLY D CA 1
ATOM 15827 C C . GLY E 3 74 ? 4.803 49.227 -18.677 1.00 41.18 74 GLY D C 1
ATOM 15828 O O . GLY E 3 74 ? 5.247 48.215 -19.178 1.00 41.18 74 GLY D O 1
ATOM 15829 N N . SER E 3 75 ? 5.387 50.411 -18.812 1.00 37.96 75 SER D N 1
ATOM 15830 C CA . SER E 3 75 ? 6.614 50.604 -19.578 1.00 37.96 75 SER D CA 1
ATOM 15831 C C . SER E 3 75 ? 7.373 51.842 -19.185 1.00 37.96 75 SER D C 1
ATOM 15832 O O . SER E 3 75 ? 6.838 52.653 -18.465 1.00 37.96 75 SER D O 1
ATOM 15835 N N . LEU E 3 76 ? 8.612 52.004 -19.635 1.00 31.65 76 LEU D N 1
ATOM 15836 C CA . LEU E 3 76 ? 9.342 53.236 -19.368 1.00 31.65 76 LEU D CA 1
ATOM 15837 C C . LEU E 3 76 ? 9.168 54.030 -20.601 1.00 31.65 76 LEU D C 1
ATOM 15838 O O . LEU E 3 76 ? 9.498 53.548 -21.656 1.00 31.65 76 LEU D O 1
ATOM 15843 N N . TYR E 3 77 ? 8.670 55.250 -20.500 1.00 32.20 77 TYR D N 1
ATOM 15844 C CA . TYR E 3 77 ? 8.319 56.027 -21.667 1.00 32.20 77 TYR D CA 1
ATOM 15845 C C . TYR E 3 77 ? 9.128 57.269 -21.746 1.00 32.20 77 TYR D C 1
ATOM 15846 O O . TYR E 3 77 ? 9.228 57.969 -20.767 1.00 32.20 77 TYR D O 1
ATOM 15855 N N . LEU E 3 78 ? 9.707 57.575 -22.892 1.00 33.10 78 LEU D N 1
ATOM 15856 C CA . LEU E 3 78 ? 10.412 58.827 -23.022 1.00 33.10 78 LEU D CA 1
ATOM 15857 C C . LEU E 3 78 ? 9.428 59.876 -23.424 1.00 33.10 78 LEU D C 1
ATOM 15858 O O . LEU E 3 78 ? 8.729 59.694 -24.387 1.00 33.10 78 LEU D O 1
ATOM 15863 N N . ARG E 3 79 ? 9.367 60.991 -22.715 1.00 33.82 79 ARG D N 1
ATOM 15864 C CA . ARG E 3 79 ? 8.500 62.069 -23.142 1.00 33.82 79 ARG D CA 1
ATOM 15865 C C . ARG E 3 79 ? 9.305 63.153 -23.761 1.00 33.82 79 ARG D C 1
ATOM 15866 O O . ARG E 3 79 ? 10.090 63.801 -23.094 1.00 33.82 79 ARG D O 1
ATOM 15874 N N . ARG E 3 80 ? 9.110 63.359 -25.052 1.00 36.30 80 ARG D N 1
ATOM 15875 C CA . ARG E 3 80 ? 9.879 64.360 -25.724 1.00 36.30 80 ARG D CA 1
ATOM 15876 C C . ARG E 3 80 ? 9.283 65.679 -25.376 1.00 36.30 80 ARG D C 1
ATOM 15877 O O . ARG E 3 80 ? 8.198 65.734 -24.828 1.00 36.30 80 ARG D O 1
ATOM 15885 N N . VAL E 3 81 ? 9.965 66.764 -25.695 1.00 36.22 81 VAL D N 1
ATOM 15886 C CA . VAL E 3 81 ? 9.483 68.071 -25.291 1.00 36.22 81 VAL D CA 1
ATOM 15887 C C . VAL E 3 81 ? 8.125 68.409 -25.857 1.00 36.22 81 VAL D C 1
ATOM 15888 O O . VAL E 3 81 ? 7.331 69.068 -25.205 1.00 36.22 81 VAL D O 1
ATOM 15892 N N . ALA E 3 82 ? 7.844 67.976 -27.070 1.00 37.69 82 ALA D N 1
ATOM 15893 C CA . ALA E 3 82 ? 6.589 68.286 -27.733 1.00 37.69 82 ALA D CA 1
ATOM 15894 C C . ALA E 3 82 ? 5.406 67.574 -27.137 1.00 37.69 82 ALA D C 1
ATOM 15895 O O . ALA E 3 82 ? 4.279 67.830 -27.520 1.00 37.69 82 ALA D O 1
ATOM 15897 N N . GLY E 3 83 ? 5.650 66.644 -26.237 1.00 39.40 83 GLY D N 1
ATOM 15898 C CA . GLY E 3 83 ? 4.585 65.867 -25.643 1.00 39.40 83 GLY D CA 1
ATOM 15899 C C . GLY E 3 83 ? 4.469 64.472 -26.204 1.00 39.40 83 GLY D C 1
ATOM 15900 O O . GLY E 3 83 ? 3.795 63.644 -25.612 1.00 39.40 83 GLY D O 1
ATOM 15901 N N . THR E 3 84 ? 5.127 64.190 -27.318 1.00 37.47 84 THR D N 1
ATOM 15902 C CA . THR E 3 84 ? 5.128 62.858 -27.898 1.00 37.47 84 THR D CA 1
ATOM 15903 C C . THR E 3 84 ? 6.077 61.937 -27.164 1.00 37.47 84 THR D C 1
ATOM 15904 O O . THR E 3 84 ? 6.907 62.399 -26.412 1.00 37.47 84 THR D O 1
ATOM 15908 N N . GLY E 3 85 ? 5.953 60.636 -27.356 1.00 36.10 85 GLY D N 1
ATOM 15909 C CA . GLY E 3 85 ? 6.867 59.713 -26.726 1.00 36.10 85 GLY D CA 1
ATOM 15910 C C . GLY E 3 85 ? 7.055 58.352 -27.349 1.00 36.10 85 GLY D C 1
ATOM 15911 O O . GLY E 3 85 ? 6.336 58.000 -28.265 1.00 36.10 85 GLY D O 1
ATOM 15912 N N . LYS E 3 86 ? 8.022 57.588 -26.863 1.00 33.41 86 LYS D N 1
ATOM 15913 C CA . LYS E 3 86 ? 8.305 56.275 -27.376 1.00 33.41 86 LYS D CA 1
ATOM 15914 C C . LYS E 3 86 ? 8.499 55.427 -26.165 1.00 33.41 86 LYS D C 1
ATOM 15915 O O . LYS E 3 86 ? 8.859 55.929 -25.135 1.00 33.41 86 LYS D O 1
ATOM 15921 N N . CYS E 3 87 ? 8.266 54.132 -26.267 1.00 35.77 87 CYS D N 1
ATOM 15922 C CA . CYS E 3 87 ? 8.456 53.227 -25.158 1.00 35.77 87 CYS D CA 1
ATOM 15923 C C . CYS E 3 87 ? 9.772 52.526 -25.241 1.00 35.77 87 CYS D C 1
ATOM 15924 O O . CYS E 3 87 ? 10.004 51.800 -26.184 1.00 35.77 87 CYS D O 1
ATOM 15927 N N . LEU E 3 88 ? 10.627 52.701 -24.244 1.00 30.76 88 LEU D N 1
ATOM 15928 C CA . LEU E 3 88 ? 11.954 52.111 -24.242 1.00 30.76 88 LEU D CA 1
ATOM 15929 C C . LEU E 3 88 ? 11.904 50.593 -24.028 1.00 30.76 88 LEU D C 1
ATOM 15930 O O . LEU E 3 88 ? 11.018 50.135 -23.350 1.00 30.76 88 LEU D O 1
ATOM 15935 N N . ILE E 3 89 ? 12.832 49.810 -24.572 1.00 30.84 89 ILE D N 1
ATOM 15936 C CA . ILE E 3 89 ? 12.783 48.344 -24.513 1.00 30.84 89 ILE D CA 1
ATOM 15937 C C . ILE E 3 89 ? 13.851 47.680 -23.650 1.00 30.84 89 ILE D C 1
ATOM 15938 O O . ILE E 3 89 ? 15.000 47.982 -23.775 1.00 30.84 89 ILE D O 1
ATOM 15943 N N . LYS E 3 90 ? 13.496 46.739 -22.798 1.00 34.03 90 LYS D N 1
ATOM 15944 C CA . LYS E 3 90 ? 14.447 46.147 -21.867 1.00 34.03 90 LYS D CA 1
ATOM 15945 C C . LYS E 3 90 ? 15.175 44.972 -22.383 1.00 34.03 90 LYS D C 1
ATOM 15946 O O . LYS E 3 90 ? 14.574 44.065 -22.920 1.00 34.03 90 LYS D O 1
ATOM 15952 N N . LYS E 3 91 ? 16.481 44.955 -22.214 1.00 34.58 91 LYS D N 1
ATOM 15953 C CA . LYS E 3 91 ? 17.311 43.875 -22.694 1.00 34.58 91 LYS D CA 1
ATOM 15954 C C . LYS E 3 91 ? 18.351 43.680 -21.624 1.00 34.58 91 LYS D C 1
ATOM 15955 O O . LYS E 3 91 ? 18.386 44.452 -20.703 1.00 34.58 91 LYS D O 1
ATOM 15961 N N . SER E 3 92 ? 19.129 42.616 -21.655 1.00 37.96 92 SER D N 1
ATOM 15962 C CA . SER E 3 92 ? 20.211 42.415 -20.713 1.00 37.96 92 SER D CA 1
ATOM 15963 C C . SER E 3 92 ? 21.414 43.193 -21.096 1.00 37.96 92 SER D C 1
ATOM 15964 O O . SER E 3 92 ? 21.574 43.500 -22.241 1.00 37.96 92 SER D O 1
ATOM 15967 N N . GLN E 3 93 ? 22.309 43.484 -20.178 1.00 37.53 93 GLN D N 1
ATOM 15968 C CA . GLN E 3 93 ? 23.435 44.351 -20.480 1.00 37.53 93 GLN D CA 1
ATOM 15969 C C . GLN E 3 93 ? 24.397 43.873 -21.510 1.00 37.53 93 GLN D C 1
ATOM 15970 O O . GLN E 3 93 ? 24.926 44.652 -22.268 1.00 37.53 93 GLN D O 1
ATOM 15976 N N . ASP E 3 94 ? 24.673 42.596 -21.523 1.00 37.26 94 ASP D N 1
ATOM 15977 C CA . ASP E 3 94 ? 25.533 42.038 -22.512 1.00 37.26 94 ASP D CA 1
ATOM 15978 C C . ASP E 3 94 ? 24.941 42.385 -23.823 1.00 37.26 94 ASP D C 1
ATOM 15979 O O . ASP E 3 94 ? 25.644 42.793 -24.723 1.00 37.26 94 ASP D O 1
ATOM 15984 N N . GLN E 3 95 ? 23.639 42.258 -23.960 1.00 37.93 95 GLN D N 1
ATOM 15985 C CA . GLN E 3 95 ? 23.011 42.476 -25.242 1.00 37.93 95 GLN D CA 1
ATOM 15986 C C . GLN E 3 95 ? 23.058 43.906 -25.707 1.00 37.93 95 GLN D C 1
ATOM 15987 O O . GLN E 3 95 ? 22.897 44.155 -26.879 1.00 37.93 95 GLN D O 1
ATOM 15993 N N . LEU E 3 96 ? 23.351 44.846 -24.828 1.00 37.52 96 LEU D N 1
ATOM 15994 C CA . LEU E 3 96 ? 23.297 46.257 -25.171 1.00 37.52 96 LEU D CA 1
ATOM 15995 C C . LEU E 3 96 ? 24.617 46.909 -25.236 1.00 37.52 96 LEU D C 1
ATOM 15996 O O . LEU E 3 96 ? 24.701 48.094 -25.066 1.00 37.52 96 LEU D O 1
ATOM 16001 N N . LEU E 3 97 ? 25.667 46.166 -25.495 1.00 40.30 97 LEU D N 1
ATOM 16002 C CA . LEU E 3 97 ? 26.965 46.809 -25.661 1.00 40.30 97 LEU D CA 1
ATOM 16003 C C . LEU E 3 97 ? 27.341 47.223 -27.076 1.00 40.30 97 LEU D C 1
ATOM 16004 O O . LEU E 3 97 ? 28.285 47.968 -27.275 1.00 40.30 97 LEU D O 1
ATOM 16009 N N . LYS E 3 98 ? 26.594 46.771 -28.061 1.00 41.24 98 LYS D N 1
ATOM 16010 C CA . LYS E 3 98 ? 26.834 47.162 -29.429 1.00 41.24 98 LYS D CA 1
ATOM 16011 C C . LYS E 3 98 ? 26.625 48.616 -29.519 1.00 41.24 98 LYS D C 1
ATOM 16012 O O . LYS E 3 98 ? 27.356 49.305 -30.191 1.00 41.24 98 LYS D O 1
ATOM 16018 N N . TYR E 3 99 ? 25.651 49.115 -28.800 1.00 41.18 99 TYR D N 1
ATOM 16019 C CA . TYR E 3 99 ? 25.262 50.499 -28.905 1.00 41.18 99 TYR D CA 1
ATOM 16020 C C . TYR E 3 99 ? 26.197 51.544 -28.387 1.00 41.18 99 TYR D C 1
ATOM 16021 O O . TYR E 3 99 ? 25.927 52.709 -28.567 1.00 41.18 99 TYR D O 1
ATOM 16030 N N . GLU E 3 100 ? 27.261 51.184 -27.692 1.00 49.53 100 GLU D N 1
ATOM 16031 C CA . GLU E 3 100 ? 28.065 52.241 -27.115 1.00 49.53 100 GLU D CA 1
ATOM 16032 C C . GLU E 3 100 ? 28.589 53.096 -28.212 1.00 49.53 100 GLU D C 1
ATOM 16033 O O . GLU E 3 100 ? 29.263 52.617 -29.105 1.00 49.53 100 GLU D O 1
ATOM 16039 N N . GLY E 3 101 ? 28.295 54.381 -28.139 1.00 54.52 101 GLY D N 1
ATOM 16040 C CA . GLY E 3 101 ? 28.741 55.312 -29.150 1.00 54.52 101 GLY D CA 1
ATOM 16041 C C . GLY E 3 101 ? 27.857 55.560 -30.368 1.00 54.52 101 GLY D C 1
ATOM 16042 O O . GLY E 3 101 ? 28.035 56.561 -31.046 1.00 54.52 101 GLY D O 1
ATOM 16043 N N . MET E 3 102 ? 26.873 54.714 -30.624 1.00 56.21 102 MET D N 1
ATOM 16044 C CA . MET E 3 102 ? 25.981 54.953 -31.730 1.00 56.21 102 MET D CA 1
ATOM 16045 C C . MET E 3 102 ? 25.234 56.082 -31.155 1.00 56.21 102 MET D C 1
ATOM 16046 O O . MET E 3 102 ? 25.036 56.106 -29.947 1.00 56.21 102 MET D O 1
ATOM 16051 N N . THR E 3 103 ? 24.780 57.027 -31.962 1.00 59.97 103 THR D N 1
ATOM 16052 C CA . THR E 3 103 ? 24.169 58.216 -31.366 1.00 59.97 103 THR D CA 1
ATOM 16053 C C . THR E 3 103 ? 22.727 58.539 -31.702 1.00 59.97 103 THR D C 1
ATOM 16054 O O . THR E 3 103 ? 22.274 58.291 -32.807 1.00 59.97 103 THR D O 1
ATOM 16058 N N . GLY E 3 104 ? 21.989 59.056 -30.720 1.00 55.70 104 GLY D N 1
ATOM 16059 C CA . GLY E 3 104 ? 20.577 59.356 -30.929 1.00 55.70 104 GLY D CA 1
ATOM 16060 C C . GLY E 3 104 ? 19.719 59.453 -29.683 1.00 55.70 104 GLY D C 1
ATOM 16061 O O . GLY E 3 104 ? 20.232 59.665 -28.594 1.00 55.70 104 GLY D O 1
ATOM 16062 N N . GLU E 3 105 ? 18.410 59.346 -29.843 1.00 45.60 105 GLU D N 1
ATOM 16063 C CA . GLU E 3 105 ? 17.528 59.357 -28.707 1.00 45.60 105 GLU D CA 1
ATOM 16064 C C . GLU E 3 105 ? 17.677 58.030 -28.074 1.00 45.60 105 GLU D C 1
ATOM 16065 O O . GLU E 3 105 ? 18.026 57.067 -28.734 1.00 45.60 105 GLU D O 1
ATOM 16071 N N . PRO E 3 106 ? 17.396 57.956 -26.785 1.00 37.76 106 PRO D N 1
ATOM 16072 C CA . PRO E 3 106 ? 17.469 56.685 -26.106 1.00 37.76 106 PRO D CA 1
ATOM 16073 C C . PRO E 3 106 ? 16.493 55.687 -26.649 1.00 37.76 106 PRO D C 1
ATOM 16074 O O . PRO E 3 106 ? 15.388 56.079 -26.940 1.00 37.76 106 PRO D O 1
ATOM 16078 N N . SER E 3 107 ? 16.866 54.427 -26.817 1.00 31.69 107 SER D N 1
ATOM 16079 C CA . SER E 3 107 ? 15.900 53.429 -27.241 1.00 31.69 107 SER D CA 1
ATOM 16080 C C . SER E 3 107 ? 15.758 52.121 -26.443 1.00 31.69 107 SER D C 1
ATOM 16081 O O . SER E 3 107 ? 14.772 51.431 -26.613 1.00 31.69 107 SER D O 1
ATOM 16084 N N . HIS E 3 108 ? 16.688 51.792 -25.557 1.00 29.81 108 HIS D N 1
ATOM 16085 C CA . HIS E 3 108 ? 16.669 50.519 -24.846 1.00 29.81 108 HIS D CA 1
ATOM 16086 C C . HIS E 3 108 ? 17.154 50.702 -23.444 1.00 29.81 108 HIS D C 1
ATOM 16087 O O . HIS E 3 108 ? 17.660 51.745 -23.133 1.00 29.81 108 HIS D O 1
ATOM 16094 N N . TYR E 3 109 ? 16.972 49.714 -22.577 1.00 32.48 109 TYR D N 1
ATOM 16095 C CA . TYR E 3 109 ? 17.483 49.803 -21.225 1.00 32.48 109 TYR D CA 1
ATOM 16096 C C . TYR E 3 109 ? 17.818 48.538 -20.522 1.00 32.48 109 TYR D C 1
ATOM 16097 O O . TYR E 3 109 ? 17.449 47.488 -20.969 1.00 32.48 109 TYR D O 1
ATOM 16106 N N . SER E 3 110 ? 18.575 48.616 -19.443 1.00 31.48 110 SER D N 1
ATOM 16107 C CA . SER E 3 110 ? 18.854 47.451 -18.627 1.00 31.48 110 SER D CA 1
ATOM 16108 C C . SER E 3 110 ? 18.754 47.776 -17.161 1.00 31.48 110 SER D C 1
ATOM 16109 O O . SER E 3 110 ? 19.101 48.863 -16.775 1.00 31.48 110 SER D O 1
ATOM 16112 N N . LEU E 3 111 ? 18.316 46.861 -16.316 1.00 29.92 111 LEU D N 1
ATOM 16113 C CA . LEU E 3 111 ? 18.327 47.118 -14.886 1.00 29.92 111 LEU D CA 1
ATOM 16114 C C . LEU E 3 111 ? 19.392 46.318 -14.242 1.00 29.92 111 LEU D C 1
ATOM 16115 O O . LEU E 3 111 ? 19.318 45.120 -14.242 1.00 29.92 111 LEU D O 1
ATOM 16120 N N . THR E 3 112 ? 20.350 46.955 -13.622 1.00 62.88 112 THR D N 1
ATOM 16121 C CA . THR E 3 112 ? 21.407 46.263 -12.997 1.00 62.88 112 THR D CA 1
ATOM 16122 C C . THR E 3 112 ? 21.444 46.715 -11.547 1.00 62.88 112 THR D C 1
ATOM 16123 O O . THR E 3 112 ? 22.003 47.750 -11.268 1.00 62.88 112 THR D O 1
ATOM 16127 N N . ASN E 3 113 ? 20.841 45.976 -10.625 1.00 65.81 113 ASN D N 1
ATOM 16128 C CA . ASN E 3 113 ? 20.791 46.363 -9.205 1.00 65.81 113 ASN D CA 1
ATOM 16129 C C . ASN E 3 113 ? 20.093 47.651 -8.971 1.00 65.81 113 ASN D C 1
ATOM 16130 O O . ASN E 3 113 ? 18.878 47.670 -8.909 1.00 65.81 113 ASN D O 1
ATOM 16135 N N . GLN E 3 114 ? 20.838 48.708 -8.722 1.00 64.32 114 GLN D N 1
ATOM 16136 C CA . GLN E 3 114 ? 20.242 49.968 -8.384 1.00 64.32 114 GLN D CA 1
ATOM 16137 C C . GLN E 3 114 ? 20.135 50.964 -9.473 1.00 64.32 114 GLN D C 1
ATOM 16138 O O . GLN E 3 114 ? 19.771 52.089 -9.207 1.00 64.32 114 GLN D O 1
ATOM 16144 N N . TYR E 3 115 ? 20.421 50.599 -10.705 1.00 60.50 115 TYR D N 1
ATOM 16145 C CA . TYR E 3 115 ? 20.452 51.580 -11.764 1.00 60.50 115 TYR D CA 1
ATOM 16146 C C . TYR E 3 115 ? 19.809 51.265 -13.089 1.00 60.50 115 TYR D C 1
ATOM 16147 O O . TYR E 3 115 ? 20.095 50.245 -13.650 1.00 60.50 115 TYR D O 1
ATOM 16156 N N . PHE E 3 116 ? 18.960 52.143 -13.613 1.00 61.46 116 PHE D N 1
ATOM 16157 C CA . PHE E 3 116 ? 18.467 51.969 -14.972 1.00 61.46 116 PHE D CA 1
ATOM 16158 C C . PHE E 3 116 ? 19.468 52.617 -15.916 1.00 61.46 116 PHE D C 1
ATOM 16159 O O . PHE E 3 116 ? 19.916 53.742 -15.671 1.00 61.46 116 PHE D O 1
ATOM 16167 N N . ARG E 3 117 ? 19.826 51.912 -16.984 1.00 66.83 117 ARG D N 1
ATOM 16168 C CA . ARG E 3 117 ? 20.836 52.385 -17.922 1.00 66.83 117 ARG D CA 1
ATOM 16169 C C . ARG E 3 117 ? 20.210 52.615 -19.288 1.00 66.83 117 ARG D C 1
ATOM 16170 O O . ARG E 3 117 ? 19.534 51.733 -19.825 1.00 66.83 117 ARG D O 1
ATOM 16178 N N . ILE E 3 118 ? 20.440 53.802 -19.841 1.00 69.44 118 ILE D N 1
ATOM 16179 C CA . ILE E 3 118 ? 20.021 54.149 -21.193 1.00 69.44 118 ILE D CA 1
ATOM 16180 C C . ILE E 3 118 ? 21.262 54.124 -22.072 1.00 69.44 118 ILE D C 1
ATOM 16181 O O . ILE E 3 118 ? 22.076 55.054 -22.036 1.00 69.44 118 ILE D O 1
ATOM 16186 N N . TYR E 3 119 ? 21.409 53.063 -22.858 1.00 69.86 119 TYR D N 1
ATOM 16187 C CA . TYR E 3 119 ? 22.670 52.794 -23.538 1.00 69.86 119 TYR D CA 1
ATOM 16188 C C . TYR E 3 119 ? 22.878 53.683 -24.761 1.00 69.86 119 TYR D C 1
ATOM 16189 O O . TYR E 3 119 ? 24.012 54.112 -25.011 1.00 69.86 119 TYR D O 1
ATOM 16198 N N . PRO E 3 120 ? 21.839 53.987 -25.556 1.00 70.29 120 PRO D N 1
ATOM 16199 C CA . PRO E 3 120 ? 22.047 55.068 -26.544 1.00 70.29 120 PRO D CA 1
ATOM 16200 C C . PRO E 3 120 ? 22.192 56.410 -25.827 1.00 70.29 120 PRO D C 1
ATOM 16201 O O . PRO E 3 120 ? 21.276 57.228 -25.754 1.00 70.29 120 PRO D O 1
ATOM 16205 N N . VAL E 3 121 ? 23.386 56.614 -25.272 1.00 70.94 121 VAL D N 1
ATOM 16206 C CA . VAL E 3 121 ? 23.704 57.702 -24.347 1.00 70.94 121 VAL D CA 1
ATOM 16207 C C . VAL E 3 121 ? 23.205 59.041 -24.874 1.00 70.94 121 VAL D C 1
ATOM 16208 O O . VAL E 3 121 ? 23.694 59.527 -25.905 1.00 70.94 121 VAL D O 1
ATOM 16212 N N . PRO E 3 122 ? 22.238 59.664 -24.205 1.00 70.24 122 PRO D N 1
ATOM 16213 C CA . PRO E 3 122 ? 21.731 60.958 -24.674 1.00 70.24 122 PRO D CA 1
ATOM 16214 C C . PRO E 3 122 ? 22.805 62.034 -24.605 1.00 70.24 122 PRO D C 1
ATOM 16215 O O . PRO E 3 122 ? 23.636 62.052 -23.696 1.00 70.24 122 PRO D O 1
ATOM 16219 N N . GLN E 3 123 ? 22.778 62.936 -25.585 1.00 73.46 123 GLN D N 1
ATOM 16220 C CA . GLN E 3 123 ? 23.660 64.093 -25.606 1.00 73.46 123 GLN D CA 1
ATOM 16221 C C . GLN E 3 123 ? 22.941 65.363 -25.170 1.00 73.46 123 GLN D C 1
ATOM 16222 O O . GLN E 3 123 ? 23.470 66.463 -25.360 1.00 73.46 123 GLN D O 1
ATOM 16228 N N . GLU E 3 124 ? 21.750 65.232 -24.590 1.00 77.60 124 GLU D N 1
ATOM 16229 C CA . GLU E 3 124 ? 20.955 66.371 -24.161 1.00 77.60 124 GLU D CA 1
ATOM 16230 C C . GLU E 3 124 ? 20.017 65.891 -23.061 1.00 77.60 124 GLU D C 1
ATOM 16231 O O . GLU E 3 124 ? 19.734 64.696 -22.946 1.00 77.60 124 GLU D O 1
ATOM 16237 N N . ASP E 3 125 ? 19.550 66.836 -22.245 1.00 76.34 125 ASP D N 1
ATOM 16238 C CA . ASP E 3 125 ? 18.668 66.498 -21.135 1.00 76.34 125 ASP D CA 1
ATOM 16239 C C . ASP E 3 125 ? 17.401 65.817 -21.636 1.00 76.34 125 ASP D C 1
ATOM 16240 O O . ASP E 3 125 ? 16.856 66.173 -22.685 1.00 76.34 125 ASP D O 1
ATOM 16245 N N . PHE E 3 126 ? 16.937 64.826 -20.879 1.00 69.96 126 PHE D N 1
ATOM 16246 C CA . PHE E 3 126 ? 15.793 64.012 -21.259 1.00 69.96 126 PHE D CA 1
ATOM 16247 C C . PHE E 3 126 ? 14.801 63.941 -20.106 1.00 69.96 126 PHE D C 1
ATOM 16248 O O . PHE E 3 126 ? 14.952 64.609 -19.079 1.00 69.96 126 PHE D O 1
ATOM 16256 N N . LYS E 3 127 ? 13.772 63.114 -20.287 1.00 64.76 127 LYS D N 1
ATOM 16257 C CA . LYS E 3 127 ? 12.713 62.940 -19.303 1.00 64.76 127 LYS D CA 1
ATOM 16258 C C . LYS E 3 127 ? 11.993 61.631 -19.581 1.00 64.76 127 LYS D C 1
ATOM 16259 O O . LYS E 3 127 ? 11.578 61.381 -20.716 1.00 64.76 127 LYS D O 1
ATOM 16265 N N . VAL E 3 128 ? 11.844 60.802 -18.550 1.00 55.70 128 VAL D N 1
ATOM 16266 C CA . VAL E 3 128 ? 11.210 59.496 -18.678 1.00 55.70 128 VAL D CA 1
ATOM 16267 C C . VAL E 3 128 ? 10.136 59.351 -17.612 1.00 55.70 128 VAL D C 1
ATOM 16268 O O . VAL E 3 128 ? 10.148 60.044 -16.589 1.00 55.70 128 VAL D O 1
ATOM 16272 N N . GLU E 3 129 ? 9.199 58.439 -17.859 1.00 49.05 129 GLU D N 1
ATOM 16273 C CA . GLU E 3 129 ? 8.107 58.144 -16.943 1.00 49.05 129 GLU D CA 1
ATOM 16274 C C . GLU E 3 129 ? 8.027 56.640 -16.720 1.00 49.05 129 GLU D C 1
ATOM 16275 O O . GLU E 3 129 ? 8.419 55.856 -17.590 1.00 49.05 129 GLU D O 1
ATOM 16281 N N . LEU E 3 130 ? 7.516 56.239 -15.557 1.00 38.49 130 LEU D N 1
ATOM 16282 C CA . LEU E 3 130 ? 7.467 54.831 -15.198 1.00 38.49 130 LEU D CA 1
ATOM 16283 C C . LEU E 3 130 ? 6.343 54.576 -14.206 1.00 38.49 130 LEU D C 1
ATOM 16284 O O . LEU E 3 130 ? 6.013 55.429 -13.379 1.00 38.49 130 LEU D O 1
ATOM 16289 N N . LEU E 3 131 ? 5.754 53.386 -14.303 1.00 33.86 131 LEU D N 1
ATOM 16290 C CA . LEU E 3 131 ? 4.820 52.862 -13.317 1.00 33.86 131 LEU D CA 1
ATOM 16291 C C . LEU E 3 131 ? 5.450 51.635 -12.677 1.00 33.86 131 LEU D C 1
ATOM 16292 O O . LEU E 3 131 ? 5.951 50.753 -13.382 1.00 33.86 131 LEU D O 1
ATOM 16297 N N . PHE E 3 132 ? 5.427 51.574 -11.348 1.00 34.65 132 PHE D N 1
ATOM 16298 C CA . PHE E 3 132 ? 6.106 50.500 -10.640 1.00 34.65 132 PHE D CA 1
ATOM 16299 C C . PHE E 3 132 ? 5.451 50.283 -9.285 1.00 34.65 132 PHE D C 1
ATOM 16300 O O . PHE E 3 132 ? 4.688 51.120 -8.798 1.00 34.65 132 PHE D O 1
ATOM 16308 N N . TYR E 3 133 ? 5.829 49.201 -8.624 1.00 34.02 133 TYR D N 1
ATOM 16309 C CA . TYR E 3 133 ? 5.288 48.862 -7.327 1.00 34.02 133 TYR D CA 1
ATOM 16310 C C . TYR E 3 133 ? 6.151 49.489 -6.279 1.00 34.02 133 TYR D C 1
ATOM 16311 O O . TYR E 3 133 ? 7.319 49.654 -6.510 1.00 34.02 133 TYR D O 1
ATOM 16320 N N . ARG E 3 134 ? 5.619 49.843 -5.120 1.00 36.70 134 ARG D N 1
ATOM 16321 C CA . ARG E 3 134 ? 6.360 50.606 -4.119 1.00 36.70 134 ARG D CA 1
ATOM 16322 C C . ARG E 3 134 ? 6.083 50.091 -2.757 1.00 36.70 134 ARG D C 1
ATOM 16323 O O . ARG E 3 134 ? 5.120 49.418 -2.567 1.00 36.70 134 ARG D O 1
ATOM 16331 N N . LYS E 3 135 ? 6.920 50.369 -1.787 1.00 39.13 135 LYS D N 1
ATOM 16332 C CA . LYS E 3 135 ? 6.635 49.996 -0.429 1.00 39.13 135 LYS D CA 1
ATOM 16333 C C . LYS E 3 135 ? 5.622 50.988 0.033 1.00 39.13 135 LYS D C 1
ATOM 16334 O O . LYS E 3 135 ? 5.669 52.109 -0.382 1.00 39.13 135 LYS D O 1
ATOM 16340 N N . SER E 3 136 ? 4.711 50.620 0.903 1.00 22.87 136 SER D N 1
ATOM 16341 C CA . SER E 3 136 ? 3.624 51.490 1.281 1.00 22.87 136 SER D CA 1
ATOM 16342 C C . SER E 3 136 ? 4.026 52.734 1.962 1.00 22.87 136 SER D C 1
ATOM 16343 O O . SER E 3 136 ? 3.394 53.750 1.805 1.00 22.87 136 SER D O 1
ATOM 16346 N N . SER E 3 137 ? 5.037 52.663 2.787 1.00 23.70 137 SER D N 1
ATOM 16347 C CA . SER E 3 137 ? 5.408 53.812 3.561 1.00 23.70 137 SER D CA 1
ATOM 16348 C C . SER E 3 137 ? 5.745 54.932 2.681 1.00 23.70 137 SER D C 1
ATOM 16349 O O . SER E 3 137 ? 5.787 56.065 3.121 1.00 23.70 137 SER D O 1
ATOM 16352 N N . THR E 3 138 ? 6.017 54.631 1.422 1.00 24.62 138 THR D N 1
ATOM 16353 C CA . THR E 3 138 ? 6.390 55.668 0.468 1.00 24.62 138 THR D CA 1
ATOM 16354 C C . THR E 3 138 ? 5.247 56.074 -0.451 1.00 24.62 138 THR D C 1
ATOM 16355 O O . THR E 3 138 ? 5.437 56.962 -1.287 1.00 24.62 138 THR D O 1
ATOM 16359 N N . LEU E 3 139 ? 4.078 55.454 -0.329 1.00 27.69 139 LEU D N 1
ATOM 16360 C CA . LEU E 3 139 ? 2.946 55.827 -1.163 1.00 27.69 139 LEU D CA 1
ATOM 16361 C C . LEU E 3 139 ? 2.397 57.191 -0.755 1.00 27.69 139 LEU D C 1
ATOM 16362 O O . LEU E 3 139 ? 2.591 57.661 0.370 1.00 27.69 139 LEU D O 1
ATOM 16367 N N . ASN E 3 140 ? 1.748 57.853 -1.690 1.00 35.87 140 ASN D N 1
ATOM 16368 C CA . ASN E 3 140 ? 1.190 59.154 -1.426 1.00 35.87 140 ASN D CA 1
ATOM 16369 C C . ASN E 3 140 ? -0.275 58.990 -1.281 1.00 35.87 140 ASN D C 1
ATOM 16370 O O . ASN E 3 140 ? -1.028 59.558 -2.052 1.00 35.87 140 ASN D O 1
ATOM 16375 N N . VAL E 3 141 ? -0.700 58.218 -0.299 1.00 39.88 141 VAL D N 1
ATOM 16376 C CA . VAL E 3 141 ? -2.103 57.948 -0.092 1.00 39.88 141 VAL D CA 1
ATOM 16377 C C . VAL E 3 141 ? -2.396 58.277 1.359 1.00 39.88 141 VAL D C 1
ATOM 16378 O O . VAL E 3 141 ? -1.480 58.383 2.159 1.00 39.88 141 VAL D O 1
ATOM 16382 N N . GLU E 3 142 ? -3.656 58.517 1.698 1.00 44.37 142 GLU D N 1
ATOM 16383 C CA . GLU E 3 142 ? -4.007 58.878 3.066 1.00 44.37 142 GLU D CA 1
ATOM 16384 C C . GLU E 3 142 ? -3.810 57.851 4.186 1.00 44.37 142 GLU D C 1
ATOM 16385 O O . GLU E 3 142 ? -3.243 58.180 5.224 1.00 44.37 142 GLU D O 1
ATOM 16391 N N . ASP E 3 143 ? -4.227 56.606 3.974 1.00 38.67 143 ASP D N 1
ATOM 16392 C CA . ASP E 3 143 ? -4.101 55.576 4.994 1.00 38.67 143 ASP D CA 1
ATOM 16393 C C . ASP E 3 143 ? -3.449 54.374 4.409 1.00 38.67 143 ASP D C 1
ATOM 16394 O O . ASP E 3 143 ? -3.508 54.168 3.213 1.00 38.67 143 ASP D O 1
ATOM 16399 N N . ASN E 3 144 ? -2.843 53.552 5.238 1.00 28.65 144 ASN D N 1
ATOM 16400 C CA . ASN E 3 144 ? -2.115 52.444 4.704 1.00 28.65 144 ASN D CA 1
ATOM 16401 C C . ASN E 3 144 ? -3.098 51.631 3.965 1.00 28.65 144 ASN D C 1
ATOM 16402 O O . ASN E 3 144 ? -4.166 51.336 4.452 1.00 28.65 144 ASN D O 1
ATOM 16407 N N . PRO E 3 145 ? -2.735 51.240 2.775 1.00 24.38 145 PRO D N 1
ATOM 16408 C CA . PRO E 3 145 ? -3.664 50.509 1.971 1.00 24.38 145 PRO D CA 1
ATOM 16409 C C . PRO E 3 145 ? -3.958 49.201 2.613 1.00 24.38 145 PRO D C 1
ATOM 16410 O O . PRO E 3 145 ? -5.046 48.693 2.491 1.00 24.38 145 PRO D O 1
ATOM 16414 N N . TRP E 3 146 ? -2.992 48.634 3.287 1.00 22.54 146 TRP D N 1
ATOM 16415 C CA . TRP E 3 146 ? -3.133 47.323 3.846 1.00 22.54 146 TRP D CA 1
ATOM 16416 C C . TRP E 3 146 ? -4.238 47.284 4.835 1.00 22.54 146 TRP D C 1
ATOM 16417 O O . TRP E 3 146 ? -4.880 46.279 4.974 1.00 22.54 146 TRP D O 1
ATOM 16428 N N . TYR E 3 147 ? -4.431 48.334 5.591 1.00 23.63 147 TYR D N 1
ATOM 16429 C CA . TYR E 3 147 ? -5.424 48.309 6.623 1.00 23.63 147 TYR D CA 1
ATOM 16430 C C . TYR E 3 147 ? -6.780 48.127 6.031 1.00 23.63 147 TYR D C 1
ATOM 16431 O O . TYR E 3 147 ? -7.568 47.377 6.547 1.00 23.63 147 TYR D O 1
ATOM 16440 N N . GLU E 3 148 ? -7.082 48.823 4.961 1.00 24.88 148 GLU D N 1
ATOM 16441 C CA . GLU E 3 148 ? -8.349 48.692 4.305 1.00 24.88 148 GLU D CA 1
ATOM 16442 C C . GLU E 3 148 ? -8.602 47.413 3.599 1.00 24.88 148 GLU D C 1
ATOM 16443 O O . GLU E 3 148 ? -9.696 46.910 3.632 1.00 24.88 148 GLU D O 1
ATOM 16449 N N . TYR E 3 149 ? -7.637 46.908 2.869 1.00 22.34 149 TYR D N 1
ATOM 16450 C CA . TYR E 3 149 ? -7.903 45.766 2.031 1.00 22.34 149 TYR D CA 1
ATOM 16451 C C . TYR E 3 149 ? -7.495 44.398 2.451 1.00 22.34 149 TYR D C 1
ATOM 16452 O O . TYR E 3 149 ? -8.016 43.442 1.933 1.00 22.34 149 TYR D O 1
ATOM 16461 N N . ALA E 3 150 ? -6.565 44.268 3.365 1.00 24.16 150 ALA D N 1
ATOM 16462 C CA . ALA E 3 150 ? -6.066 42.970 3.732 1.00 24.16 150 ALA D CA 1
ATOM 16463 C C . ALA E 3 150 ? -6.045 42.819 5.196 1.00 24.16 150 ALA D C 1
ATOM 16464 O O . ALA E 3 150 ? -5.127 42.238 5.732 1.00 24.16 150 ALA D O 1
ATOM 16466 N N . ALA E 3 151 ? -7.044 43.309 5.883 1.00 23.58 151 ALA D N 1
ATOM 16467 C CA . ALA E 3 151 ? -6.996 43.317 7.327 1.00 23.58 151 ALA D CA 1
ATOM 16468 C C . ALA E 3 151 ? -6.888 42.000 8.031 1.00 23.58 151 ALA D C 1
ATOM 16469 O O . ALA E 3 151 ? -6.158 41.880 8.985 1.00 23.58 151 ALA D O 1
ATOM 16471 N N . GLU E 3 152 ? -7.601 41.007 7.596 1.00 25.01 152 GLU D N 1
ATOM 16472 C CA . GLU E 3 152 ? -7.461 39.735 8.223 1.00 25.01 152 GLU D CA 1
ATOM 16473 C C . GLU E 3 152 ? -6.100 39.105 8.081 1.00 25.01 152 GLU D C 1
ATOM 16474 O O . GLU E 3 152 ? -5.647 38.449 8.989 1.00 25.01 152 GLU D O 1
ATOM 16480 N N . LEU E 3 153 ? -5.460 39.246 6.948 1.00 22.18 153 LEU D N 1
ATOM 16481 C CA . LEU E 3 153 ? -4.149 38.702 6.823 1.00 22.18 153 LEU D CA 1
ATOM 16482 C C . LEU E 3 153 ? -3.334 39.308 7.891 1.00 22.18 153 LEU D C 1
ATOM 16483 O O . LEU E 3 153 ? -2.576 38.624 8.532 1.00 22.18 153 LEU D O 1
ATOM 16488 N N . LEU E 3 154 ? -3.489 40.598 8.121 1.00 21.91 154 LEU D N 1
ATOM 16489 C CA . LEU E 3 154 ? -2.668 41.276 9.089 1.00 21.91 154 LEU D CA 1
ATOM 16490 C C . LEU E 3 154 ? -2.859 40.787 10.488 1.00 21.91 154 LEU D C 1
ATOM 16491 O O . LEU E 3 154 ? -1.900 40.599 11.196 1.00 21.91 154 LEU D O 1
ATOM 16496 N N . VAL E 3 155 ? -4.080 40.533 10.892 1.00 20.87 155 VAL D N 1
ATOM 16497 C CA . VAL E 3 155 ? -4.340 40.115 12.242 1.00 20.87 155 VAL D CA 1
ATOM 16498 C C . VAL E 3 155 ? -3.694 38.812 12.540 1.00 20.87 155 VAL D C 1
ATOM 16499 O O . VAL E 3 155 ? -3.026 38.673 13.539 1.00 20.87 155 VAL D O 1
ATOM 16503 N N . ALA E 3 156 ? -3.819 37.852 11.659 1.00 19.06 156 ALA D N 1
ATOM 16504 C CA . ALA E 3 156 ? -3.275 36.551 11.931 1.00 19.06 156 ALA D CA 1
ATOM 16505 C C . ALA E 3 156 ? -1.809 36.596 12.033 1.00 19.06 156 ALA D C 1
ATOM 16506 O O . ALA E 3 156 ? -1.223 35.974 12.877 1.00 19.06 156 ALA D O 1
ATOM 16508 N N . GLU E 3 157 ? -1.188 37.330 11.153 1.00 20.29 157 GLU D N 1
ATOM 16509 C CA . GLU E 3 157 ? 0.228 37.362 11.159 1.00 20.29 157 GLU D CA 1
ATOM 16510 C C . GLU E 3 157 ? 0.702 37.937 12.459 1.00 20.29 157 GLU D C 1
ATOM 16511 O O . GLU E 3 157 ? 1.665 37.451 13.019 1.00 20.29 157 GLU D O 1
ATOM 16517 N N . THR E 3 158 ? 0.062 38.980 12.958 1.00 20.61 158 THR D N 1
ATOM 16518 C CA . THR E 3 158 ? 0.532 39.591 14.160 1.00 20.61 158 THR D CA 1
ATOM 16519 C C . THR E 3 158 ? 0.420 38.618 15.281 1.00 20.61 158 THR D C 1
ATOM 16520 O O . THR E 3 158 ? 1.322 38.501 16.064 1.00 20.61 158 THR D O 1
ATOM 16524 N N . ILE E 3 159 ? -0.659 37.865 15.343 1.00 19.20 159 ILE D N 1
ATOM 16525 C CA . ILE E 3 159 ? -0.880 36.940 16.446 1.00 19.20 159 ILE D CA 1
ATOM 16526 C C . ILE E 3 159 ? 0.171 35.869 16.491 1.00 19.20 159 ILE D C 1
ATOM 16527 O O . ILE E 3 159 ? 0.617 35.500 17.546 1.00 19.20 159 ILE D O 1
ATOM 16532 N N . TRP E 3 160 ? 0.612 35.403 15.348 1.00 19.34 160 TRP D N 1
ATOM 16533 C CA . TRP E 3 160 ? 1.632 34.401 15.309 1.00 19.34 160 TRP D CA 1
ATOM 16534 C C . TRP E 3 160 ? 2.833 34.913 15.949 1.00 19.34 160 TRP D C 1
ATOM 16535 O O . TRP E 3 160 ? 3.421 34.245 16.762 1.00 19.34 160 TRP D O 1
ATOM 16546 N N . ALA E 3 161 ? 3.219 36.122 15.642 1.00 21.17 161 ALA D N 1
ATOM 16547 C CA . ALA E 3 161 ? 4.463 36.591 16.182 1.00 21.17 161 ALA D CA 1
ATOM 16548 C C . ALA E 3 161 ? 4.415 36.669 17.640 1.00 21.17 161 ALA D C 1
ATOM 16549 O O . ALA E 3 161 ? 5.314 36.225 18.297 1.00 21.17 161 ALA D O 1
ATOM 16551 N N . MET E 3 162 ? 3.348 37.224 18.169 1.00 22.69 162 MET D N 1
ATOM 16552 C CA . MET E 3 162 ? 3.241 37.408 19.591 1.00 22.69 162 MET D CA 1
ATOM 16553 C C . MET E 3 162 ? 3.196 36.110 20.317 1.00 22.69 162 MET D C 1
ATOM 16554 O O . MET E 3 162 ? 3.852 35.944 21.311 1.00 22.69 162 MET D O 1
ATOM 16559 N N . LEU E 3 163 ? 2.429 35.172 19.818 1.00 19.81 163 LEU D N 1
ATOM 16560 C CA . LEU E 3 163 ? 2.348 33.871 20.433 1.00 19.81 163 LEU D CA 1
ATOM 16561 C C . LEU E 3 163 ? 3.633 33.099 20.354 1.00 19.81 163 LEU D C 1
ATOM 16562 O O . LEU E 3 163 ? 3.950 32.359 21.252 1.00 19.81 163 LEU D O 1
ATOM 16567 N N . SER E 3 164 ? 4.356 33.216 19.267 1.00 21.42 164 SER D N 1
ATOM 16568 C CA . SER E 3 164 ? 5.558 32.442 19.110 1.00 21.42 164 SER D CA 1
ATOM 16569 C C . SER E 3 164 ? 6.536 32.812 20.174 1.00 21.42 164 SER D C 1
ATOM 16570 O O . SER E 3 164 ? 7.337 32.001 20.585 1.00 21.42 164 SER D O 1
ATOM 16573 N N . ALA E 3 165 ? 6.517 34.046 20.616 1.00 23.18 165 ALA D N 1
ATOM 16574 C CA . ALA E 3 165 ? 7.361 34.362 21.742 1.00 23.18 165 ALA D CA 1
ATOM 16575 C C . ALA E 3 165 ? 6.944 33.800 23.062 1.00 23.18 165 ALA D C 1
ATOM 16576 O O . ALA E 3 165 ? 7.752 33.666 23.952 1.00 23.18 165 ALA D O 1
ATOM 16578 N N . ARG E 3 166 ? 5.676 33.503 23.228 1.00 22.88 166 ARG D N 1
ATOM 16579 C CA . ARG E 3 166 ? 5.189 32.997 24.484 1.00 22.88 166 ARG D CA 1
ATOM 16580 C C . ARG E 3 166 ? 5.216 31.526 24.399 1.00 22.88 166 ARG D C 1
ATOM 16581 O O . ARG E 3 166 ? 4.936 30.852 25.360 1.00 22.88 166 ARG D O 1
ATOM 16589 N N . ARG E 3 167 ? 5.597 31.022 23.258 1.00 23.35 167 ARG D N 1
ATOM 16590 C CA . ARG E 3 167 ? 5.634 29.596 23.008 1.00 23.35 167 ARG D CA 1
ATOM 16591 C C . ARG E 3 167 ? 4.344 28.809 23.092 1.00 23.35 167 ARG D C 1
ATOM 16592 O O . ARG E 3 167 ? 4.361 27.681 23.553 1.00 23.35 167 ARG D O 1
ATOM 16600 N N . ASP E 3 168 ? 3.216 29.375 22.660 1.00 24.39 168 ASP D N 1
ATOM 16601 C CA . ASP E 3 168 ? 2.000 28.586 22.606 1.00 24.39 168 ASP D CA 1
ATOM 16602 C C . ASP E 3 168 ? 2.085 27.849 21.322 1.00 24.39 168 ASP D C 1
ATOM 16603 O O . ASP E 3 168 ? 2.786 28.265 20.423 1.00 24.39 168 ASP D O 1
ATOM 16608 N N . LYS E 3 169 ? 1.359 26.757 21.216 1.00 20.72 169 LYS D N 1
ATOM 16609 C CA . LYS E 3 169 ? 1.361 25.984 20.020 1.00 20.72 169 LYS D CA 1
ATOM 16610 C C . LYS E 3 169 ? 0.259 26.420 19.155 1.00 20.72 169 LYS D C 1
ATOM 16611 O O . LYS E 3 169 ? 0.073 25.883 18.088 1.00 20.72 169 LYS D O 1
ATOM 16617 N N . MET E 3 170 ? -0.512 27.375 19.608 1.00 20.90 170 MET D N 1
ATOM 16618 C CA . MET E 3 170 ? -1.540 27.902 18.771 1.00 20.90 170 MET D CA 1
ATOM 16619 C C . MET E 3 170 ? -0.947 28.559 17.538 1.00 20.90 170 MET D C 1
ATOM 16620 O O . MET E 3 170 ? -1.529 28.452 16.487 1.00 20.90 170 MET D O 1
ATOM 16625 N N . ALA E 3 171 ? 0.183 29.231 17.625 1.00 20.18 171 ALA D N 1
ATOM 16626 C CA . ALA E 3 171 ? 0.812 29.784 16.434 1.00 20.18 171 ALA D CA 1
ATOM 16627 C C . ALA E 3 171 ? 0.627 29.070 15.075 1.00 20.18 171 ALA D C 1
ATOM 16628 O O . ALA E 3 171 ? 0.030 29.648 14.205 1.00 20.18 171 ALA D O 1
ATOM 16630 N N . ASP E 3 172 ? 1.183 27.893 14.833 1.00 21.38 172 ASP D N 1
ATOM 16631 C CA . ASP E 3 172 ? 0.985 27.150 13.593 1.00 21.38 172 ASP D CA 1
ATOM 16632 C C . ASP E 3 172 ? -0.432 27.312 13.057 1.00 21.38 172 ASP D C 1
ATOM 16633 O O . ASP E 3 172 ? -0.622 27.468 11.845 1.00 21.38 172 ASP D O 1
ATOM 16638 N N . TYR E 3 173 ? -1.431 27.282 13.943 1.00 17.50 173 TYR D N 1
ATOM 16639 C CA . TYR E 3 173 ? -2.812 27.478 13.516 1.00 17.50 173 TYR D CA 1
ATOM 16640 C C . TYR E 3 173 ? -2.993 28.840 12.862 1.00 17.50 173 TYR D C 1
ATOM 16641 O O . TYR E 3 173 ? -3.581 28.951 11.776 1.00 17.50 173 TYR D O 1
ATOM 16650 N N . TRP E 3 174 ? -2.468 29.889 13.491 1.00 16.19 174 TRP D N 1
ATOM 16651 C CA . TRP E 3 174 ? -2.627 31.222 12.932 1.00 16.19 174 TRP D CA 1
ATOM 16652 C C . TRP E 3 174 ? -1.786 31.434 11.680 1.00 16.19 174 TRP D C 1
ATOM 16653 O O . TRP E 3 174 ? -2.199 32.189 10.794 1.00 16.19 174 TRP D O 1
ATOM 16664 N N . LYS E 3 175 ? -0.634 30.771 11.568 1.00 16.68 175 LYS D N 1
ATOM 16665 C CA . LYS E 3 175 ? 0.127 30.826 10.325 1.00 16.68 175 LYS D CA 1
ATOM 16666 C C . LYS E 3 175 ? -0.635 30.164 9.184 1.00 16.68 175 LYS D C 1
ATOM 16667 O O . LYS E 3 175 ? -0.627 30.663 8.054 1.00 16.68 175 LYS D O 1
ATOM 16673 N N . SER E 3 176 ? -1.300 29.041 9.459 1.00 15.19 176 SER D N 1
ATOM 16674 C CA . SER E 3 176 ? -2.140 28.418 8.442 1.00 15.19 176 SER D CA 1
ATOM 16675 C C . SER E 3 176 ? -3.288 29.340 8.039 1.00 15.19 176 SER D C 1
ATOM 16676 O O . SER E 3 176 ? -3.633 29.439 6.854 1.00 15.19 176 SER D O 1
ATOM 16679 N N . VAL E 3 177 ? -3.890 30.021 9.016 1.00 14.31 177 VAL D N 1
ATOM 16680 C CA . VAL E 3 177 ? -4.954 30.976 8.708 1.00 14.31 177 VAL D CA 1
ATOM 16681 C C . VAL E 3 177 ? -4.433 32.086 7.800 1.00 14.31 177 VAL D C 1
ATOM 16682 O O . VAL E 3 177 ? -5.081 32.462 6.813 1.00 14.31 177 VAL D O 1
ATOM 16686 N N . ALA E 3 178 ? -3.256 32.626 8.119 1.00 14.85 178 ALA D N 1
ATOM 16687 C CA . ALA E 3 178 ? -2.676 33.685 7.298 1.00 14.85 178 ALA D CA 1
ATOM 16688 C C . ALA E 3 178 ? -2.365 33.190 5.892 1.00 14.85 178 ALA D C 1
ATOM 16689 O O . ALA E 3 178 ? -2.560 33.918 4.911 1.00 14.85 178 ALA D O 1
ATOM 16691 N N . ALA E 3 179 ? -1.865 31.960 5.775 1.00 14.20 179 ALA D N 1
ATOM 16692 C CA . ALA E 3 179 ? -1.584 31.401 4.459 1.00 14.20 179 ALA D CA 1
ATOM 16693 C C . ALA E 3 179 ? -2.856 31.274 3.636 1.00 14.20 179 ALA D C 1
ATOM 16694 O O . ALA E 3 179 ? -2.864 31.581 2.439 1.00 14.20 179 ALA D O 1
ATOM 16696 N N . ASP E 3 180 ? -3.948 30.828 4.262 1.00 12.82 180 ASP D N 1
ATOM 16697 C CA . ASP E 3 180 ? -5.219 30.740 3.550 1.00 12.82 180 ASP D CA 1
ATOM 16698 C C . ASP E 3 180 ? -5.697 32.119 3.108 1.00 12.82 180 ASP D C 1
ATOM 16699 O O . ASP E 3 180 ? -6.205 32.282 1.989 1.00 12.82 180 ASP D O 1
ATOM 16704 N N . GLN E 3 181 ? -5.553 33.122 3.974 1.00 12.74 181 GLN D N 1
ATOM 16705 C CA . GLN E 3 181 ? -5.972 34.472 3.608 1.00 12.74 181 GLN D CA 1
ATOM 16706 C C . GLN E 3 181 ? -5.169 35.001 2.426 1.00 12.74 181 GLN D C 1
ATOM 16707 O O . GLN E 3 181 ? -5.733 35.619 1.513 1.00 12.74 181 GLN D O 1
ATOM 16713 N N . MET E 3 182 ? -3.856 34.772 2.419 1.00 14.00 182 MET D N 1
ATOM 16714 C CA . MET E 3 182 ? -3.041 35.217 1.291 1.00 14.00 182 MET D CA 1
ATOM 16715 C C . MET E 3 182 ? -3.400 34.461 0.015 1.00 14.00 182 MET D C 1
ATOM 16716 O O . MET E 3 182 ? -3.404 35.039 -1.081 1.00 14.00 182 MET D O 1
ATOM 16721 N N . ARG E 3 183 ? -3.705 33.166 0.139 1.00 14.47 183 ARG D N 1
ATOM 16722 C CA . ARG E 3 183 ? -4.128 32.391 -1.021 1.00 14.47 183 ARG D CA 1
ATOM 16723 C C . ARG E 3 183 ? -5.401 32.969 -1.626 1.00 14.47 183 ARG D C 1
ATOM 16724 O O . ARG E 3 183 ? -5.522 33.095 -2.849 1.00 14.47 183 ARG D O 1
ATOM 16732 N N . ARG E 3 184 ? -6.365 33.330 -0.776 1.00 13.93 184 ARG D N 1
ATOM 16733 C CA . ARG E 3 184 ? -7.589 33.943 -1.281 1.00 13.93 184 ARG D CA 1
ATOM 16734 C C . ARG E 3 184 ? -7.326 35.320 -1.880 1.00 13.93 184 ARG D C 1
ATOM 16735 O O . ARG E 3 184 ? -7.954 35.696 -2.878 1.00 13.93 184 ARG D O 1
ATOM 16743 N N . LEU E 3 185 ? -6.411 36.088 -1.284 1.00 13.51 185 LEU D N 1
ATOM 16744 C CA . LEU E 3 185 ? -6.096 37.414 -1.806 1.00 13.51 185 LEU D CA 1
ATOM 16745 C C . LEU E 3 185 ? -5.493 37.332 -3.202 1.00 13.51 185 LEU D C 1
ATOM 16746 O O . LEU E 3 185 ? -5.766 38.182 -4.058 1.00 13.51 185 LEU D O 1
ATOM 16751 N N . THR E 3 186 ? -4.657 36.322 -3.447 1.00 15.13 186 THR D N 1
ATOM 16752 C CA . THR E 3 186 ? -4.080 36.157 -4.780 1.00 15.13 186 THR D CA 1
ATOM 16753 C C . THR E 3 186 ? -5.165 35.927 -5.827 1.00 15.13 186 THR D C 1
ATOM 16754 O O . THR E 3 186 ? -5.140 36.531 -6.909 1.00 15.13 186 THR D O 1
ATOM 16758 N N . ILE E 3 187 ? -6.197 35.173 -5.523 1.00 14.87 187 ILE D N 1
ATOM 16759 C CA . ILE E 3 187 ? -7.184 34.935 -6.551 1.00 14.87 187 ILE D CA 1
ATOM 16760 C C . ILE E 3 187 ? -7.930 36.184 -6.917 1.00 14.87 187 ILE D C 1
ATOM 16761 O O . ILE E 3 187 ? -8.226 36.403 -8.058 1.00 14.87 187 ILE D O 1
ATOM 16766 N N . LEU E 3 188 ? -8.222 37.033 -5.972 1.00 16.35 188 LEU D N 1
ATOM 16767 C CA . LEU E 3 188 ? -8.950 38.243 -6.257 1.00 16.35 188 LEU D CA 1
ATOM 16768 C C . LEU E 3 188 ? -8.171 39.107 -7.154 1.00 16.35 188 LEU D C 1
ATOM 16769 O O . LEU E 3 188 ? -8.730 39.778 -7.978 1.00 16.35 188 LEU D O 1
ATOM 16774 N N . ASP E 3 189 ? -6.872 39.142 -7.001 1.00 18.88 189 ASP D N 1
ATOM 16775 C CA . ASP E 3 189 ? -6.106 40.053 -7.782 1.00 18.88 189 ASP D CA 1
ATOM 16776 C C . ASP E 3 189 ? -6.289 39.723 -9.212 1.00 18.88 189 ASP D C 1
ATOM 16777 O O . ASP E 3 189 ? -6.432 40.601 -10.032 1.00 18.88 189 ASP D O 1
ATOM 16782 N N . ALA E 3 190 ? -6.269 38.452 -9.540 1.00 18.16 190 ALA D N 1
ATOM 16783 C CA . ALA E 3 190 ? -6.468 38.046 -10.896 1.00 18.16 190 ALA D CA 1
ATOM 16784 C C . ALA E 3 190 ? -7.817 38.365 -11.392 1.00 18.16 190 ALA D C 1
ATOM 16785 O O . ALA E 3 190 ? -7.966 38.867 -12.466 1.00 18.16 190 ALA D O 1
ATOM 16787 N N . GLU E 3 191 ? -8.822 38.103 -10.605 1.00 18.06 191 GLU D N 1
ATOM 16788 C CA . GLU E 3 191 ? -10.165 38.336 -11.024 1.00 18.06 191 GLU D CA 1
ATOM 16789 C C . GLU E 3 191 ? -10.398 39.778 -11.266 1.00 18.06 191 GLU D C 1
ATOM 16790 O O . GLU E 3 191 ? -11.091 40.132 -12.183 1.00 18.06 191 GLU D O 1
ATOM 16796 N N . ARG E 3 192 ? -9.856 40.634 -10.437 1.00 18.90 192 ARG D N 1
ATOM 16797 C CA . ARG E 3 192 ? -10.082 42.044 -10.566 1.00 18.90 192 ARG D CA 1
ATOM 16798 C C . ARG E 3 192 ? -9.488 42.466 -11.833 1.00 18.90 192 ARG D C 1
ATOM 16799 O O . ARG E 3 192 ? -10.056 43.237 -12.558 1.00 18.90 192 ARG D O 1
ATOM 16807 N N . ARG E 3 193 ? -8.330 41.938 -12.124 1.00 22.45 193 ARG D N 1
ATOM 16808 C CA . ARG E 3 193 ? -7.620 42.328 -13.305 1.00 22.45 193 ARG D CA 1
ATOM 16809 C C . ARG E 3 193 ? -8.228 41.752 -14.521 1.00 22.45 193 ARG D C 1
ATOM 16810 O O . ARG E 3 193 ? -8.431 42.452 -15.493 1.00 22.45 193 ARG D O 1
ATOM 16818 N N . LEU E 3 194 ? -8.557 40.474 -14.490 1.00 22.61 194 LEU D N 1
ATOM 16819 C CA . LEU E 3 194 ? -9.026 39.890 -15.740 1.00 22.61 194 LEU D CA 1
ATOM 16820 C C . LEU E 3 194 ? -10.481 40.206 -16.067 1.00 22.61 194 LEU D C 1
ATOM 16821 O O . LEU E 3 194 ? -10.995 39.698 -17.067 1.00 22.61 194 LEU D O 1
ATOM 16826 N N . ALA E 3 195 ? -11.159 41.012 -15.257 1.00 25.96 195 ALA D N 1
ATOM 16827 C CA . ALA E 3 195 ? -12.576 41.273 -15.485 1.00 25.96 195 ALA D CA 1
ATOM 16828 C C . ALA E 3 195 ? -12.784 42.126 -16.729 1.00 25.96 195 ALA D C 1
ATOM 16829 O O . ALA E 3 195 ? -12.028 43.064 -16.993 1.00 25.96 195 ALA D O 1
ATOM 16831 N N . ASN E 3 196 ? -13.824 41.789 -17.495 1.00 28.71 196 ASN D N 1
ATOM 16832 C CA . ASN E 3 196 ? -14.229 42.548 -18.683 1.00 28.71 196 ASN D CA 1
ATOM 16833 C C . ASN E 3 196 ? -13.107 42.662 -19.710 1.00 28.71 196 ASN D C 1
ATOM 16834 O O . ASN E 3 196 ? -12.943 43.703 -20.348 1.00 28.71 196 ASN D O 1
ATOM 16839 N N . GLN E 3 197 ? -12.328 41.599 -19.884 1.00 33.05 197 GLN D N 1
ATOM 16840 C CA . GLN E 3 197 ? -11.231 41.579 -20.842 1.00 33.05 197 GLN D CA 1
ATOM 16841 C C . GLN E 3 197 ? -11.410 40.400 -21.789 1.00 33.05 197 GLN D C 1
ATOM 16842 O O . GLN E 3 197 ? -11.645 39.273 -21.341 1.00 33.05 197 GLN D O 1
ATOM 16848 N N . GLU E 3 198 ? -11.293 40.662 -23.088 1.00 38.87 198 GLU D N 1
ATOM 16849 C CA . GLU E 3 198 ? -11.435 39.643 -24.118 1.00 38.87 198 GLU D CA 1
ATOM 16850 C C . GLU E 3 198 ? -10.099 39.449 -24.820 1.00 38.87 198 GLU D C 1
ATOM 16851 O O . GLU E 3 198 ? -9.441 40.425 -25.192 1.00 38.87 198 GLU D O 1
ATOM 16857 N N . ILE E 3 199 ? -9.708 38.191 -25.007 1.00 35.26 199 ILE D N 1
ATOM 16858 C CA . ILE E 3 199 ? -8.406 37.836 -25.558 1.00 35.26 199 ILE D CA 1
ATOM 16859 C C . ILE E 3 199 ? -8.609 37.214 -26.930 1.00 35.26 199 ILE D C 1
ATOM 16860 O O . ILE E 3 199 ? -9.402 36.278 -27.083 1.00 35.26 199 ILE D O 1
ATOM 16865 N N . PHE E 3 200 ? -7.893 37.734 -27.925 1.00 36.46 200 PHE D N 1
ATOM 16866 C CA . 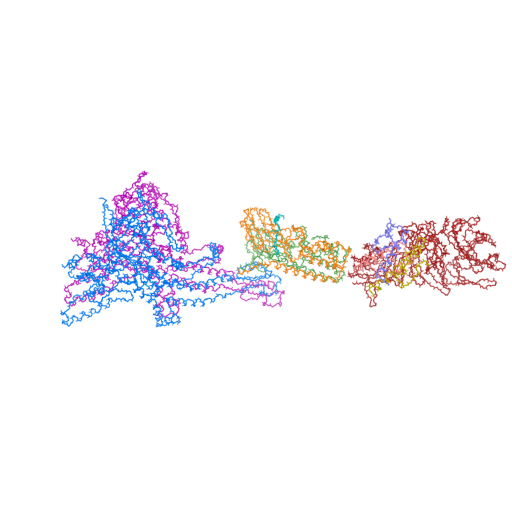PHE E 3 200 ? -7.905 37.204 -29.281 1.00 36.46 200 PHE D CA 1
ATOM 16867 C C . PHE E 3 200 ? -6.499 36.756 -29.647 1.00 36.46 200 PHE D C 1
ATOM 16868 O O . PHE E 3 200 ? -5.532 37.481 -29.399 1.00 36.46 200 PHE D O 1
ATOM 16876 N N . MET E 3 201 ? -6.387 35.566 -30.226 1.00 34.87 201 MET D N 1
ATOM 16877 C CA . MET E 3 201 ? -5.088 35.077 -30.670 1.00 34.87 201 MET D CA 1
ATOM 16878 C C . MET E 3 201 ? -4.612 35.885 -31.870 1.00 34.87 201 MET D C 1
ATOM 16879 O O . MET E 3 201 ? -5.345 36.052 -32.851 1.00 34.87 201 MET D O 1
ATOM 16884 N N . GLY E 3 202 ? -3.387 36.387 -31.796 1.00 29.83 202 GLY D N 1
ATOM 16885 C CA . GLY E 3 202 ? -2.837 37.199 -32.864 1.00 29.83 202 GLY D CA 1
ATOM 16886 C C . GLY E 3 202 ? -3.370 38.620 -32.878 1.00 29.83 202 GLY D C 1
ATOM 16887 O O . GLY E 3 202 ? -4.576 38.845 -32.784 1.00 29.83 202 GLY D O 1
ATOM 16888 N N . TYR F 4 202 ? -15.264 60.230 -6.689 1.00 101.24 202 TYR m N 1
ATOM 16889 C CA . TYR F 4 202 ? -15.834 61.547 -6.633 1.00 101.24 202 TYR m CA 1
ATOM 16890 C C . TYR F 4 202 ? -17.263 61.558 -7.121 1.00 101.24 202 TYR m C 1
ATOM 16891 O O . TYR F 4 202 ? -18.194 61.275 -6.371 1.00 101.24 202 TYR m O 1
ATOM 16900 N N . ASP F 4 203 ? -17.444 61.870 -8.393 1.00 100.98 203 ASP m N 1
ATOM 16901 C CA . ASP F 4 203 ? -18.777 62.025 -8.923 1.00 100.98 203 ASP m CA 1
ATOM 16902 C C . ASP F 4 203 ? -19.497 60.827 -9.450 1.00 100.98 203 ASP m C 1
ATOM 16903 O O . ASP F 4 203 ? -19.653 60.707 -10.650 1.00 100.98 203 ASP m O 1
ATOM 16908 N N . TRP F 4 204 ? -19.993 59.968 -8.587 1.00 87.54 204 TRP m N 1
ATOM 16909 C CA . TRP F 4 204 ? -20.785 58.881 -9.069 1.00 87.54 204 TRP m CA 1
ATOM 16910 C C . TRP F 4 204 ? -22.151 59.066 -8.472 1.00 87.54 204 TRP m C 1
ATOM 16911 O O . TRP F 4 204 ? -22.258 59.439 -7.329 1.00 87.54 204 TRP m O 1
ATOM 16922 N N . GLY F 4 205 ? -23.204 58.830 -9.232 1.00 92.16 205 GLY m N 1
ATOM 16923 C CA . GLY F 4 205 ? -24.564 59.017 -8.773 1.00 92.16 205 GLY m CA 1
ATOM 16924 C C . GLY F 4 205 ? -25.310 57.764 -9.104 1.00 92.16 205 GLY m C 1
ATOM 16925 O O . GLY F 4 205 ? -24.815 56.993 -9.885 1.00 92.16 205 GLY m O 1
ATOM 16926 N N . ARG F 4 206 ? -26.483 57.545 -8.538 1.00 97.16 206 ARG m N 1
ATOM 16927 C CA . ARG F 4 206 ? -27.221 56.294 -8.719 1.00 97.16 206 ARG m CA 1
ATOM 16928 C C . ARG F 4 206 ? -28.600 56.526 -9.304 1.00 97.16 206 ARG m C 1
ATOM 16929 O O . ARG F 4 206 ? -29.109 57.630 -9.231 1.00 97.16 206 ARG m O 1
ATOM 16937 N N . PRO F 4 207 ? -29.217 55.495 -9.902 1.00 102.18 207 PRO m N 1
ATOM 16938 C CA . PRO F 4 207 ? -30.531 55.637 -10.526 1.00 102.18 207 PRO m CA 1
ATOM 16939 C C . PRO F 4 207 ? -31.705 55.385 -9.598 1.00 102.18 207 PRO m C 1
ATOM 16940 O O . PRO F 4 207 ? -31.639 54.523 -8.738 1.00 102.18 207 PRO m O 1
ATOM 16944 N N . VAL F 4 208 ? -32.779 56.150 -9.750 1.00 113.71 208 VAL m N 1
ATOM 16945 C CA . VAL F 4 208 ? -33.955 55.977 -8.899 1.00 113.71 208 VAL m CA 1
ATOM 16946 C C . VAL F 4 208 ? -34.694 54.693 -9.208 1.00 113.71 208 VAL m C 1
ATOM 16947 O O . VAL F 4 208 ? -34.768 54.289 -10.362 1.00 113.71 208 VAL m O 1
ATOM 16951 N N . LYS F 4 209 ? -35.277 54.061 -8.205 1.00 115.37 209 LYS m N 1
ATOM 16952 C CA . LYS F 4 209 ? -35.868 52.747 -8.376 1.00 115.37 209 LYS m CA 1
ATOM 16953 C C . LYS F 4 209 ? -37.147 52.615 -9.125 1.00 115.37 209 LYS m C 1
ATOM 16954 O O . LYS F 4 209 ? -37.917 53.565 -9.196 1.00 115.37 209 LYS m O 1
ATOM 16960 N N . PRO F 4 210 ? -37.392 51.409 -9.684 1.00 119.16 210 PRO m N 1
ATOM 16961 C CA . PRO F 4 210 ? -38.570 51.248 -10.509 1.00 119.16 210 PRO m CA 1
ATOM 16962 C C . PRO F 4 210 ? -39.756 51.425 -9.634 1.00 119.16 210 PRO m C 1
ATOM 16963 O O . PRO F 4 210 ? -39.853 50.681 -8.663 1.00 119.16 210 PRO m O 1
ATOM 16967 N N . VAL F 4 211 ? -40.643 52.374 -9.953 1.00 122.53 211 VAL m N 1
ATOM 16968 C CA . VAL F 4 211 ? -41.771 52.659 -9.084 1.00 122.53 211 VAL m CA 1
ATOM 16969 C C . VAL F 4 211 ? -42.865 51.589 -8.950 1.00 122.53 211 VAL m C 1
ATOM 16970 O O . VAL F 4 211 ? -43.252 51.256 -7.835 1.00 122.53 211 VAL m O 1
ATOM 16974 N N . GLY F 4 212 ? -43.317 50.996 -10.056 1.00 123.52 212 GLY m N 1
ATOM 16975 C CA . GLY F 4 212 ? -44.329 49.949 -9.976 1.00 123.52 212 GLY m CA 1
ATOM 16976 C C . GLY F 4 212 ? -43.679 48.759 -9.302 1.00 123.52 212 GLY m C 1
ATOM 16977 O O . GLY F 4 212 ? -42.571 48.387 -9.667 1.00 123.52 212 GLY m O 1
ATOM 16978 N N . SER F 4 213 ? -44.327 48.161 -8.313 1.00 117.60 213 SER m N 1
ATOM 16979 C CA . SER F 4 213 ? -43.652 47.094 -7.590 1.00 117.60 213 SER m CA 1
ATOM 16980 C C . SER F 4 213 ? -44.315 45.749 -7.342 1.00 117.60 213 SER m C 1
ATOM 16981 O O . SER F 4 213 ? -43.652 44.844 -6.840 1.00 117.60 213 SER m O 1
ATOM 16984 N N . ASP F 4 214 ? -45.583 45.567 -7.674 1.00 109.43 214 ASP m N 1
ATOM 16985 C CA . ASP F 4 214 ? -46.160 44.269 -7.337 1.00 109.43 214 ASP m CA 1
ATOM 16986 C C . ASP F 4 214 ? -46.781 43.338 -8.344 1.00 109.43 214 ASP m C 1
ATOM 16987 O O . ASP F 4 214 ? -47.594 43.736 -9.161 1.00 109.43 214 ASP m O 1
ATOM 16992 N N . TRP F 4 215 ? -46.366 42.088 -8.287 1.00 94.94 215 TRP m N 1
ATOM 16993 C CA . TRP F 4 215 ? -46.883 41.076 -9.138 1.00 94.94 215 TRP m CA 1
ATOM 16994 C C . TRP F 4 215 ? -48.141 40.587 -8.510 1.00 94.94 215 TRP m C 1
ATOM 16995 O O . TRP F 4 215 ? -48.334 40.758 -7.335 1.00 94.94 215 TRP m O 1
ATOM 17006 N N . SER F 4 216 ? -49.009 39.968 -9.269 1.00 105.67 216 SER m N 1
ATOM 17007 C CA . SER F 4 216 ? -50.265 39.473 -8.766 1.00 105.67 216 SER m CA 1
ATOM 17008 C C . SER F 4 216 ? -50.300 37.996 -8.856 1.00 105.67 216 SER m C 1
ATOM 17009 O O . SER F 4 216 ? -49.272 37.358 -8.786 1.00 105.67 216 SER m O 1
ATOM 17012 N N . THR F 4 217 ? -51.477 37.421 -8.996 1.00 116.14 217 THR m N 1
ATOM 17013 C CA . THR F 4 217 ? -51.548 35.982 -8.968 1.00 116.14 217 THR m CA 1
ATOM 17014 C C . THR F 4 217 ? -52.528 35.295 -9.878 1.00 116.14 217 THR m C 1
ATOM 17015 O O . THR F 4 217 ? -53.471 35.904 -10.381 1.00 116.14 217 THR m O 1
ATOM 17019 N N . ASP F 4 218 ? -52.291 34.015 -10.125 1.00 127.94 218 ASP m N 1
ATOM 17020 C CA . ASP F 4 218 ? -53.221 33.235 -10.889 1.00 127.94 218 ASP m CA 1
ATOM 17021 C C . ASP F 4 218 ? -53.928 32.419 -9.811 1.00 127.94 218 ASP m C 1
ATOM 17022 O O . ASP F 4 218 ? -53.288 31.652 -9.112 1.00 127.94 218 ASP m O 1
ATOM 17027 N N . THR F 4 219 ? -55.237 32.568 -9.660 1.00 132.79 219 THR m N 1
ATOM 17028 C CA . THR F 4 219 ? -55.989 31.902 -8.591 1.00 132.79 219 THR m CA 1
ATOM 17029 C C . THR F 4 219 ? -56.235 30.408 -8.765 1.00 132.79 219 THR m C 1
ATOM 17030 O O . THR F 4 219 ? -56.175 29.902 -9.883 1.00 132.79 219 THR m O 1
ATOM 17034 N N . PRO F 4 220 ? -56.504 29.678 -7.662 1.00 131.98 220 PRO m N 1
ATOM 17035 C CA . PRO F 4 220 ? -56.635 28.216 -7.806 1.00 131.98 220 PRO m CA 1
ATOM 17036 C C . PRO F 4 220 ? -57.822 27.738 -8.634 1.00 131.98 220 PRO m C 1
ATOM 17037 O O . PRO F 4 220 ? -57.948 26.524 -8.819 1.00 131.98 220 PRO m O 1
ATOM 17041 N N . MET G 5 1 ? -52.273 17.669 69.831 1.00 160.34 1 MET p N 1
ATOM 17042 C CA . MET G 5 1 ? -52.942 16.683 68.991 1.00 160.34 1 MET p CA 1
ATOM 17043 C C . MET G 5 1 ? -54.460 16.843 69.025 1.00 160.34 1 MET p C 1
ATOM 17044 O O . MET G 5 1 ? -55.191 15.856 69.110 1.00 160.34 1 MET p O 1
ATOM 17049 N N . ALA G 5 2 ? -54.886 18.088 68.811 1.00 162.60 2 ALA p N 1
ATOM 17050 C CA . ALA G 5 2 ? -56.304 18.420 68.782 1.00 162.60 2 ALA p CA 1
ATOM 17051 C C . ALA G 5 2 ? -56.722 18.568 67.333 1.00 162.60 2 ALA p C 1
ATOM 17052 O O . ALA G 5 2 ? -57.436 19.513 66.976 1.00 162.60 2 ALA p O 1
ATOM 17054 N N . LEU G 5 3 ? -56.287 17.645 66.492 1.00 160.41 3 LEU p N 1
ATOM 17055 C CA . LEU G 5 3 ? -56.566 17.740 65.086 1.00 160.41 3 LEU p CA 1
ATOM 17056 C C . LEU G 5 3 ? -57.104 16.399 64.757 1.00 160.41 3 LEU p C 1
ATOM 17057 O O . LEU G 5 3 ? -57.157 15.525 65.607 1.00 160.41 3 LEU p O 1
ATOM 17062 N N . GLU G 5 4 ? -57.512 16.222 63.519 1.00 160.25 4 GLU p N 1
ATOM 17063 C CA . GLU G 5 4 ? -58.010 14.955 63.106 1.00 160.25 4 GLU p CA 1
ATOM 17064 C C . GLU G 5 4 ? -56.900 14.009 63.371 1.00 160.25 4 GLU p C 1
ATOM 17065 O O . GLU G 5 4 ? -55.757 14.283 63.033 1.00 160.25 4 GLU p O 1
ATOM 17071 N N . THR G 5 5 ? -57.230 12.880 63.976 1.00 161.82 5 THR p N 1
ATOM 17072 C CA . THR G 5 5 ? -56.225 11.887 64.219 1.00 161.82 5 THR p CA 1
ATOM 17073 C C . THR G 5 5 ? -55.807 11.477 62.856 1.00 161.82 5 THR p C 1
ATOM 17074 O O . THR G 5 5 ? -56.639 11.160 62.023 1.00 161.82 5 THR p O 1
ATOM 17078 N N . TRP G 5 6 ? -54.515 11.453 62.615 1.00 157.96 6 TRP p N 1
ATOM 17079 C CA . TRP G 5 6 ? -54.074 11.162 61.286 1.00 157.96 6 TRP p CA 1
ATOM 17080 C C . TRP G 5 6 ? -52.893 10.265 61.307 1.00 157.96 6 TRP p C 1
ATOM 17081 O O . TRP G 5 6 ? -52.190 10.185 62.301 1.00 157.96 6 TRP p O 1
ATOM 17092 N N . ASP G 5 7 ? -52.677 9.567 60.211 1.00 160.75 7 ASP p N 1
ATOM 17093 C CA . ASP G 5 7 ? -51.599 8.618 60.154 1.00 160.75 7 ASP p CA 1
ATOM 17094 C C . ASP G 5 7 ? -51.000 8.729 58.789 1.00 160.75 7 ASP p C 1
ATOM 17095 O O . ASP G 5 7 ? -51.533 9.448 57.959 1.00 160.75 7 ASP p O 1
ATOM 17100 N N . ALA G 5 8 ? -49.886 8.055 58.542 1.00 159.80 8 ALA p N 1
ATOM 17101 C CA . ALA G 5 8 ? -49.189 8.204 57.266 1.00 159.80 8 ALA p CA 1
ATOM 17102 C C . ALA G 5 8 ? -49.998 7.810 56.055 1.00 159.80 8 ALA p C 1
ATOM 17103 O O . ALA G 5 8 ? -49.880 8.449 55.026 1.00 159.80 8 ALA p O 1
ATOM 17105 N N . ASN G 5 9 ? -50.807 6.760 56.148 1.00 160.56 9 ASN p N 1
ATOM 17106 C CA . ASN G 5 9 ? -51.545 6.246 54.977 1.00 160.56 9 ASN p CA 1
ATOM 17107 C C . ASN G 5 9 ? -53.017 6.610 54.879 1.00 160.56 9 ASN p C 1
ATOM 17108 O O . ASN G 5 9 ? -53.769 5.962 54.171 1.00 160.56 9 ASN p O 1
ATOM 17113 N N . SER G 5 10 ? -53.431 7.625 55.606 1.00 161.00 10 SER p N 1
ATOM 17114 C CA . SER G 5 10 ? -54.824 8.044 55.609 1.00 161.00 10 SER p CA 1
ATOM 17115 C C . SER G 5 10 ? -55.374 8.660 54.348 1.00 161.00 10 SER p C 1
ATOM 17116 O O . SER G 5 10 ? -54.680 9.385 53.655 1.00 161.00 10 SER p O 1
ATOM 17119 N N . THR G 5 11 ? -56.630 8.377 54.058 1.00 159.62 11 THR p N 1
ATOM 17120 C CA . THR G 5 11 ? -57.282 8.906 52.877 1.00 159.62 11 THR p CA 1
ATOM 17121 C C . THR G 5 11 ? -57.894 10.272 53.201 1.00 159.62 11 THR p C 1
ATOM 17122 O O . THR G 5 11 ? -57.909 10.675 54.355 1.00 159.62 11 THR p O 1
ATOM 17126 N N . PRO G 5 12 ? -58.374 11.007 52.193 1.00 157.38 12 PRO p N 1
ATOM 17127 C CA . PRO G 5 12 ? -59.052 12.264 52.494 1.00 157.38 12 PRO p CA 1
ATOM 17128 C C . PRO G 5 12 ? -60.348 12.100 53.283 1.00 157.38 12 PRO p C 1
ATOM 17129 O O . PRO G 5 12 ? -60.880 13.097 53.757 1.00 157.38 12 PRO p O 1
ATOM 17133 N N . ALA G 5 13 ? -60.874 10.890 53.395 1.00 156.55 13 ALA p N 1
ATOM 17134 C CA . ALA G 5 13 ? -62.096 10.673 54.133 1.00 156.55 13 ALA p CA 1
ATOM 17135 C C . ALA G 5 13 ? -61.843 11.096 55.541 1.00 156.55 13 ALA p C 1
ATOM 17136 O O . ALA G 5 13 ? -62.744 11.603 56.195 1.00 156.55 13 ALA p O 1
ATOM 17138 N N . THR G 5 14 ? -60.629 10.871 56.036 1.00 158.13 14 THR p N 1
ATOM 17139 C CA . THR G 5 14 ? -60.263 11.194 57.420 1.00 158.13 14 THR p CA 1
ATOM 17140 C C . THR G 5 14 ? -60.361 12.663 57.768 1.00 158.13 14 THR p C 1
ATOM 17141 O O . THR G 5 14 ? -60.732 13.006 58.882 1.00 158.13 14 THR p O 1
ATOM 17145 N N . LEU G 5 15 ? -60.047 13.538 56.830 1.00 157.43 15 LEU p N 1
ATOM 17146 C CA . LEU G 5 15 ? -60.050 14.962 57.099 1.00 157.43 15 LEU p CA 1
ATOM 17147 C C . LEU G 5 15 ? -61.397 15.488 57.575 1.00 157.43 15 LEU p C 1
ATOM 17148 O O . LEU G 5 15 ? -62.440 15.053 57.101 1.00 157.43 15 LEU p O 1
ATOM 17153 N N . ASN G 5 16 ? -61.382 16.426 58.516 1.00 159.23 16 ASN p N 1
ATOM 17154 C CA . ASN G 5 16 ? -62.613 17.014 59.024 1.00 159.23 16 ASN p CA 1
ATOM 17155 C C . ASN G 5 16 ? -62.642 18.476 58.661 1.00 159.23 16 ASN p C 1
ATOM 17156 O O . ASN G 5 16 ? -61.621 19.143 58.700 1.00 159.23 16 ASN p O 1
ATOM 17161 N N . THR G 5 17 ? -63.796 18.972 58.264 1.00 156.08 17 THR p N 1
ATOM 17162 C CA . THR G 5 17 ? -63.920 20.366 57.866 1.00 156.08 17 THR p CA 1
ATOM 17163 C C . THR G 5 17 ? -63.730 21.472 58.915 1.00 156.08 17 THR p C 1
ATOM 17164 O O . THR G 5 17 ? -63.054 22.463 58.652 1.00 156.08 17 THR p O 1
ATOM 17168 N N . ALA G 5 18 ? -64.274 21.313 60.108 1.00 156.17 18 ALA p N 1
ATOM 17169 C CA . ALA G 5 18 ? -64.228 22.421 61.060 1.00 156.17 18 ALA p CA 1
ATOM 17170 C C . ALA G 5 18 ? -63.167 22.471 62.111 1.00 156.17 18 ALA p C 1
ATOM 17171 O O . ALA G 5 18 ? -63.102 23.444 62.841 1.00 156.17 18 ALA p O 1
ATOM 17173 N N . TRP G 5 19 ? -62.318 21.463 62.199 1.00 159.60 19 TRP p N 1
ATOM 17174 C CA . TRP G 5 19 ? -61.343 21.405 63.304 1.00 159.60 19 TRP p CA 1
ATOM 17175 C C . TRP G 5 19 ? -60.303 22.506 63.412 1.00 159.60 19 TRP p C 1
ATOM 17176 O O . TRP G 5 19 ? -59.894 22.841 64.509 1.00 159.60 19 TRP p O 1
ATOM 17187 N N . PRO G 5 20 ? -59.845 23.054 62.277 1.00 156.82 20 PRO p N 1
ATOM 17188 C CA . PRO G 5 20 ? -58.920 24.154 62.499 1.00 156.82 20 PRO p CA 1
ATOM 17189 C C . PRO G 5 20 ? -59.787 25.326 62.824 1.00 156.82 20 PRO p C 1
ATOM 17190 O O . PRO G 5 20 ? -60.122 26.030 61.900 1.00 156.82 20 PRO p O 1
ATOM 17194 N N . GLU G 5 21 ? -60.194 25.498 64.084 1.00 158.01 21 GLU p N 1
ATOM 17195 C CA . GLU G 5 21 ? -60.991 26.644 64.528 1.00 158.01 21 GLU p CA 1
ATOM 17196 C C . GLU G 5 21 ? -60.115 27.847 64.801 1.00 158.01 21 GLU p C 1
ATOM 17197 O O . GLU G 5 21 ? -58.895 27.726 64.834 1.00 158.01 21 GLU p O 1
ATOM 17203 N N . ALA G 5 22 ? -60.722 29.013 64.967 1.00 157.83 22 ALA p N 1
ATOM 17204 C CA . ALA G 5 22 ? -59.962 30.244 65.168 1.00 157.83 22 ALA p CA 1
ATOM 17205 C C . ALA G 5 22 ? -59.135 30.333 66.424 1.00 157.83 22 ALA p C 1
ATOM 17206 O O . ALA G 5 22 ? -58.059 30.910 66.422 1.00 157.83 22 ALA p O 1
ATOM 17208 N N . THR G 5 23 ? -59.644 29.804 67.517 1.00 158.11 23 THR p N 1
ATOM 17209 C CA . THR G 5 23 ? -58.941 29.892 68.783 1.00 158.11 23 THR p CA 1
ATOM 17210 C C . THR G 5 23 ? -57.751 28.977 68.811 1.00 158.11 23 THR p C 1
ATOM 17211 O O . THR G 5 23 ? -56.935 29.058 69.720 1.00 158.11 23 THR p O 1
ATOM 17215 N N . ASP G 5 24 ? -57.648 28.087 67.842 1.00 157.47 24 ASP p N 1
ATOM 17216 C CA . ASP G 5 24 ? -56.587 27.097 67.855 1.00 157.47 24 ASP p CA 1
ATOM 17217 C C . ASP G 5 24 ? -55.170 27.650 67.758 1.00 157.47 24 ASP p C 1
ATOM 17218 O O . ASP G 5 24 ? -54.958 28.678 67.132 1.00 157.47 24 ASP p O 1
ATOM 17223 N N . PRO G 5 25 ? -54.197 26.979 68.409 1.00 155.68 25 PRO p N 1
ATOM 17224 C CA . PRO G 5 25 ? -52.791 27.417 68.385 1.00 155.68 25 PRO p CA 1
ATOM 17225 C C . PRO G 5 25 ? -52.106 27.396 67.023 1.00 155.68 25 PRO p C 1
ATOM 17226 O O . PRO G 5 25 ? -52.278 26.449 66.268 1.00 155.68 25 PRO p O 1
ATOM 17230 N N . LEU G 5 26 ? -51.307 28.410 66.723 1.00 155.96 26 LEU p N 1
ATOM 17231 C CA . LEU G 5 26 ? -50.629 28.495 65.444 1.00 155.96 26 LEU p CA 1
ATOM 17232 C C . LEU G 5 26 ? -49.632 27.369 65.264 1.00 155.96 26 LEU p C 1
ATOM 17233 O O . LEU G 5 26 ? -49.366 26.958 64.150 1.00 155.96 26 LEU p O 1
ATOM 17238 N N . ASN G 5 27 ? -49.082 26.850 66.341 1.00 157.52 27 ASN p N 1
ATOM 17239 C CA . ASN G 5 27 ? -48.059 25.831 66.225 1.00 157.52 27 ASN p CA 1
ATOM 17240 C C . ASN G 5 27 ? -48.524 24.584 65.521 1.00 157.52 27 ASN p C 1
ATOM 17241 O O . ASN G 5 27 ? -47.729 23.914 64.883 1.00 157.52 27 ASN p O 1
ATOM 17246 N N . LYS G 5 28 ? -49.787 24.218 65.668 1.00 158.04 28 LYS p N 1
ATOM 17247 C CA . LYS G 5 28 ? -50.286 22.981 65.076 1.00 158.04 28 LYS p CA 1
ATOM 17248 C C . LYS G 5 28 ? -50.741 23.202 63.641 1.00 158.04 28 LYS p C 1
ATOM 17249 O O . LYS G 5 28 ? -51.250 22.297 63.008 1.00 158.04 28 LYS p O 1
ATOM 17255 N N . GLY G 5 29 ? -50.580 24.408 63.127 1.00 156.31 29 GLY p N 1
ATOM 17256 C CA . GLY G 5 29 ? -50.911 24.703 61.747 1.00 156.31 29 GLY p CA 1
ATOM 17257 C C . GLY G 5 29 ? -50.074 23.932 60.762 1.00 156.31 29 GLY p C 1
ATOM 17258 O O . GLY G 5 29 ? -50.546 23.575 59.703 1.00 156.31 29 GLY p O 1
ATOM 17259 N N . ASP G 5 30 ? -48.810 23.710 61.075 1.00 156.10 30 ASP p N 1
ATOM 17260 C CA . ASP G 5 30 ? -47.977 22.932 60.199 1.00 156.10 30 ASP p CA 1
ATOM 17261 C C . ASP G 5 30 ? -48.556 21.556 60.107 1.00 156.10 30 ASP p C 1
ATOM 17262 O O . ASP G 5 30 ? -48.588 20.973 59.045 1.00 156.10 30 ASP p O 1
ATOM 17267 N N . ASP G 5 31 ? -49.045 21.040 61.218 1.00 155.95 31 ASP p N 1
ATOM 17268 C CA . ASP G 5 31 ? -49.625 19.716 61.233 1.00 155.95 31 ASP p CA 1
ATOM 17269 C C . ASP G 5 31 ? -50.830 19.669 60.308 1.00 155.95 31 ASP p C 1
ATOM 17270 O O . ASP G 5 31 ? -51.022 18.690 59.604 1.00 155.95 31 ASP p O 1
ATOM 17275 N N . HIS G 5 32 ? -51.649 20.708 60.300 1.00 156.14 32 HIS p N 1
ATOM 17276 C CA . HIS G 5 32 ? -52.754 20.782 59.350 1.00 156.14 32 HIS p CA 1
ATOM 17277 C C . HIS G 5 32 ? -52.338 20.899 57.877 1.00 156.14 32 HIS p C 1
ATOM 17278 O O . HIS G 5 32 ? -52.949 20.260 57.035 1.00 156.14 32 HIS p O 1
ATOM 17285 N N . ILE G 5 33 ? -51.323 21.692 57.541 1.00 152.93 33 ILE p N 1
ATOM 17286 C CA . ILE G 5 33 ? -50.861 21.751 56.155 1.00 152.93 33 ILE p CA 1
ATOM 17287 C C . ILE G 5 33 ? -50.306 20.425 55.663 1.00 152.93 33 ILE p C 1
ATOM 17288 O O . ILE G 5 33 ? -50.662 19.956 54.598 1.00 152.93 33 ILE p O 1
ATOM 17293 N N . ARG G 5 34 ? -49.469 19.789 56.457 1.00 153.96 34 ARG p N 1
ATOM 17294 C CA . ARG G 5 34 ? -48.891 18.525 56.060 1.00 153.96 34 ARG p CA 1
ATOM 17295 C C . ARG G 5 34 ? -49.934 17.429 55.999 1.00 153.96 34 ARG p C 1
ATOM 17296 O O . ARG G 5 34 ? -49.781 16.484 55.237 1.00 153.96 34 ARG p O 1
ATOM 17304 N N . LEU G 5 35 ? -50.968 17.512 56.824 1.00 154.60 35 LEU p N 1
ATOM 17305 C CA . LEU G 5 35 ? -52.052 16.543 56.801 1.00 154.60 35 LEU p CA 1
ATOM 17306 C C . LEU G 5 35 ? -52.713 16.647 55.478 1.00 154.60 35 LEU p C 1
ATOM 17307 O O . LEU G 5 35 ? -53.038 15.647 54.856 1.00 154.60 35 LEU p O 1
ATOM 17312 N N . LEU G 5 36 ? -52.905 17.871 55.022 1.00 150.59 36 LEU p N 1
ATOM 17313 C CA . LEU G 5 36 ? -53.532 18.098 53.740 1.00 150.59 36 LEU p CA 1
ATOM 17314 C C . LEU G 5 36 ? -52.710 17.568 52.585 1.00 150.59 36 LEU p C 1
ATOM 17315 O O . LEU G 5 36 ? -53.246 16.984 51.666 1.00 150.59 36 LEU p O 1
ATOM 17320 N N . LYS G 5 37 ? -51.401 17.755 52.621 1.00 150.01 37 LYS p N 1
ATOM 17321 C CA . LYS G 5 37 ? -50.557 17.233 51.567 1.00 150.01 37 LYS p CA 1
ATOM 17322 C C . LYS G 5 37 ? -50.596 15.743 51.497 1.00 150.01 37 LYS p C 1
ATOM 17323 O O . LYS G 5 37 ? -50.708 15.200 50.412 1.00 150.01 37 LYS p O 1
ATOM 17329 N N . THR G 5 38 ? -50.545 15.060 52.634 1.00 152.56 38 THR p N 1
ATOM 17330 C CA . THR G 5 38 ? -50.482 13.607 52.627 1.00 152.56 38 THR p CA 1
ATOM 17331 C C . THR G 5 38 ? -51.716 13.038 52.024 1.00 152.56 38 THR p C 1
ATOM 17332 O O . THR G 5 38 ? -51.662 12.101 51.248 1.00 152.56 38 THR p O 1
ATOM 17336 N N . VAL G 5 39 ? -52.854 13.606 52.373 1.00 153.32 39 VAL p N 1
ATOM 17337 C CA . VAL G 5 39 ? -54.102 13.078 51.861 1.00 153.32 39 VAL p CA 1
ATOM 17338 C C . VAL G 5 39 ? -54.270 13.245 50.367 1.00 153.32 39 VAL p C 1
ATOM 17339 O O . VAL G 5 39 ? -54.716 12.332 49.692 1.00 153.32 39 VAL p O 1
ATOM 17343 N N . VAL G 5 40 ? -53.901 14.400 49.839 1.00 149.79 40 VAL p N 1
ATOM 17344 C CA . VAL G 5 40 ? -54.090 14.634 48.431 1.00 149.79 40 VAL p CA 1
ATOM 17345 C C . VAL G 5 40 ? -53.243 13.656 47.661 1.00 149.79 40 VAL p C 1
ATOM 17346 O O . VAL G 5 40 ? -53.730 13.027 46.732 1.00 149.79 40 VAL p O 1
ATOM 17350 N N . VAL G 5 41 ? -52.003 13.452 48.073 1.00 150.65 41 VAL p N 1
ATOM 17351 C CA . VAL G 5 41 ? -51.153 12.580 47.293 1.00 150.65 41 VAL p CA 1
ATOM 17352 C C . VAL G 5 41 ? -51.713 11.180 47.298 1.00 150.65 41 VAL p C 1
ATOM 17353 O O . VAL G 5 41 ? -51.747 10.520 46.271 1.00 150.65 41 VAL p O 1
ATOM 17357 N N . ASN G 5 42 ? -52.184 10.717 48.440 1.00 152.46 42 ASN p N 1
ATOM 17358 C CA . ASN G 5 42 ? -52.648 9.358 48.524 1.00 152.46 42 ASN p CA 1
ATOM 17359 C C . ASN G 5 42 ? -53.841 9.096 47.648 1.00 152.46 42 ASN p C 1
ATOM 17360 O O . ASN G 5 42 ? -53.919 8.066 46.999 1.00 152.46 42 ASN p O 1
ATOM 17365 N N . PHE G 5 43 ? -54.781 10.024 47.619 1.00 151.28 43 PHE p N 1
ATOM 17366 C CA . PHE G 5 43 ? -55.982 9.880 46.814 1.00 151.28 43 PHE p CA 1
ATOM 17367 C C . PHE G 5 43 ? -55.560 9.834 45.374 1.00 151.28 43 PHE p C 1
ATOM 17368 O O . PHE G 5 43 ? -56.042 9.022 44.607 1.00 151.28 43 PHE p O 1
ATOM 17376 N N . TRP G 5 44 ? -54.616 10.680 45.005 1.00 150.20 44 TRP p N 1
ATOM 17377 C CA . TRP G 5 44 ? -54.191 10.752 43.633 1.00 150.20 44 TRP p CA 1
ATOM 17378 C C . TRP G 5 44 ? -53.605 9.459 43.136 1.00 150.20 44 TRP p C 1
ATOM 17379 O O . TRP G 5 44 ? -54.030 8.941 42.121 1.00 150.20 44 TRP p O 1
ATOM 17390 N N . ASN G 5 45 ? -52.637 8.920 43.843 1.00 149.65 45 ASN p N 1
ATOM 17391 C CA . ASN G 5 45 ? -51.991 7.708 43.410 1.00 149.65 45 ASN p CA 1
ATOM 17392 C C . ASN G 5 45 ? -52.922 6.518 43.388 1.00 149.65 45 ASN p C 1
ATOM 17393 O O . ASN G 5 45 ? -52.778 5.647 42.562 1.00 149.65 45 ASN p O 1
ATOM 17398 N N . LYS G 5 46 ? -53.843 6.440 44.324 1.00 149.99 46 LYS p N 1
ATOM 17399 C CA . LYS G 5 46 ? -54.770 5.314 44.384 1.00 149.99 46 LYS p CA 1
ATOM 17400 C C . LYS G 5 46 ? -55.695 5.210 43.181 1.00 149.99 46 LYS p C 1
ATOM 17401 O O . LYS G 5 46 ? -55.894 4.127 42.647 1.00 149.99 46 LYS p O 1
ATOM 17407 N N . VAL G 5 47 ? -56.261 6.322 42.746 1.00 152.36 47 VAL p N 1
ATOM 17408 C CA . VAL G 5 47 ? -57.190 6.311 41.634 1.00 152.36 47 VAL p CA 1
ATOM 17409 C C . VAL G 5 47 ? -56.632 6.822 40.325 1.00 152.36 47 VAL p C 1
ATOM 17410 O O . VAL G 5 47 ? -56.898 6.229 39.300 1.00 152.36 47 VAL p O 1
ATOM 17414 N N . PHE G 5 48 ? -55.886 7.920 40.316 1.00 155.55 48 PHE p N 1
ATOM 17415 C CA . PHE G 5 48 ? -55.426 8.456 39.028 1.00 155.55 48 PHE p CA 1
ATOM 17416 C C . PHE G 5 48 ? -54.483 7.597 38.226 1.00 155.55 48 PHE p C 1
ATOM 17417 O O . PHE G 5 48 ? -54.716 7.361 37.040 1.00 155.55 48 PHE p O 1
ATOM 17425 N N . ASP G 5 49 ? -53.428 7.107 38.846 1.00 157.21 49 ASP p N 1
ATOM 17426 C CA . ASP G 5 49 ? -52.556 6.195 38.150 1.00 157.21 49 ASP p CA 1
ATOM 17427 C C . ASP G 5 49 ? -52.140 5.141 39.143 1.00 157.21 49 ASP p C 1
ATOM 17428 O O . ASP G 5 49 ? -50.981 5.073 39.535 1.00 157.21 49 ASP p O 1
ATOM 17433 N N . GLY G 5 50 ? -53.087 4.317 39.563 1.00 158.20 50 GLY p N 1
ATOM 17434 C CA . GLY G 5 50 ? -52.785 3.251 40.489 1.00 158.20 50 GLY p CA 1
ATOM 17435 C C . GLY G 5 50 ? -53.819 2.192 40.216 1.00 158.20 50 GLY p C 1
ATOM 17436 O O . GLY G 5 50 ? -54.620 2.345 39.299 1.00 158.20 50 GLY p O 1
ATOM 17437 N N . MET H 5 1 ? -36.578 22.437 52.251 1.00 106.76 1 MET u N 1
ATOM 17438 C CA . MET H 5 1 ? -37.704 22.490 53.160 1.00 106.76 1 MET u CA 1
ATOM 17439 C C . MET H 5 1 ? -38.628 23.606 52.855 1.00 106.76 1 MET u C 1
ATOM 17440 O O . MET H 5 1 ? -39.820 23.508 53.119 1.00 106.76 1 MET u O 1
ATOM 17445 N N . ALA H 5 2 ? -38.101 24.676 52.278 1.00 107.88 2 ALA u N 1
ATOM 17446 C CA . ALA H 5 2 ? -38.946 25.839 52.126 1.00 107.88 2 ALA u CA 1
ATOM 17447 C C . ALA H 5 2 ? -40.160 25.634 51.256 1.00 107.88 2 ALA u C 1
ATOM 17448 O O . ALA H 5 2 ? -41.274 25.835 51.722 1.00 107.88 2 ALA u O 1
ATOM 17450 N N . LEU H 5 3 ? -39.975 25.126 50.054 1.00 110.77 3 LEU u N 1
ATOM 17451 C CA . LEU H 5 3 ? -41.098 24.975 49.169 1.00 110.77 3 LEU u CA 1
ATOM 17452 C C . LEU H 5 3 ? -40.666 24.063 48.044 1.00 110.77 3 LEU u C 1
ATOM 17453 O O . LEU H 5 3 ? -39.491 24.031 47.696 1.00 110.77 3 LEU u O 1
ATOM 17458 N N . GLU H 5 4 ? -41.592 23.311 47.469 1.00 127.10 4 GLU u N 1
ATOM 17459 C CA . GLU H 5 4 ? -41.266 22.496 46.329 1.00 127.10 4 GLU u CA 1
ATOM 17460 C C . GLU H 5 4 ? -41.085 23.473 45.208 1.00 127.10 4 GLU u C 1
ATOM 17461 O O . GLU H 5 4 ? -41.882 24.393 45.090 1.00 127.10 4 GLU u O 1
ATOM 17467 N N . THR H 5 5 ? -40.084 23.299 44.354 1.00 135.68 5 THR u N 1
ATOM 17468 C CA . THR H 5 5 ? -39.989 24.217 43.242 1.00 135.68 5 THR u CA 1
ATOM 17469 C C . THR H 5 5 ? -41.285 24.039 42.471 1.00 135.68 5 THR u C 1
ATOM 17470 O O . THR H 5 5 ? -41.649 22.918 42.142 1.00 135.68 5 THR u O 1
ATOM 17474 N N . TRP H 5 6 ? -41.981 25.125 42.151 1.00 142.40 6 TRP u N 1
ATOM 17475 C CA . TRP H 5 6 ? -43.301 24.987 41.550 1.00 142.40 6 TRP u CA 1
ATOM 17476 C C . TRP H 5 6 ? -43.790 26.066 40.608 1.00 142.40 6 TRP u C 1
ATOM 17477 O O . TRP H 5 6 ? -43.306 27.187 40.646 1.00 142.40 6 TRP u O 1
ATOM 17488 N N . ASP H 5 7 ? -44.774 25.739 39.778 1.00 149.18 7 ASP u N 1
ATOM 17489 C CA . ASP H 5 7 ? -45.307 26.674 38.784 1.00 149.18 7 ASP u CA 1
ATOM 17490 C C . ASP H 5 7 ? -46.777 26.358 38.607 1.00 149.18 7 ASP u C 1
ATOM 17491 O O . ASP H 5 7 ? -47.302 25.483 39.288 1.00 149.18 7 ASP u O 1
ATOM 17496 N N . ALA H 5 8 ? -47.453 27.027 37.689 1.00 148.86 8 ALA u N 1
ATOM 17497 C CA . ALA H 5 8 ? -48.893 26.840 37.538 1.00 148.86 8 ALA u CA 1
ATOM 17498 C C . ALA H 5 8 ? -49.326 25.429 37.191 1.00 148.86 8 ALA u C 1
ATOM 17499 O O . ALA H 5 8 ? -50.445 25.042 37.470 1.00 148.86 8 ALA u O 1
ATOM 17501 N N . ASN H 5 9 ? -48.481 24.682 36.510 1.00 150.01 9 ASN u N 1
ATOM 17502 C CA . ASN H 5 9 ? -48.819 23.306 36.206 1.00 150.01 9 ASN u CA 1
ATOM 17503 C C . ASN H 5 9 ? -47.988 22.307 36.990 1.00 150.01 9 ASN u C 1
ATOM 17504 O O . ASN H 5 9 ? -47.496 21.342 36.406 1.00 150.01 9 ASN u O 1
ATOM 17509 N N . SER H 5 10 ? -47.834 22.513 38.302 1.00 148.34 10 SER u N 1
ATOM 17510 C CA . SER H 5 10 ? -47.115 21.536 39.132 1.00 148.34 10 SER u CA 1
ATOM 17511 C C . SER H 5 10 ? -47.776 20.197 39.458 1.00 148.34 10 SER u C 1
ATOM 17512 O O . SER H 5 10 ? -47.057 19.211 39.515 1.00 148.34 10 SER u O 1
ATOM 17515 N N . THR H 5 11 ? -49.073 20.148 39.753 1.00 151.24 11 THR u N 1
ATOM 17516 C CA . THR H 5 11 ? -49.790 18.878 39.967 1.00 151.24 11 THR u CA 1
ATOM 17517 C C . THR H 5 11 ? -49.412 18.192 41.310 1.00 151.24 11 THR u C 1
ATOM 17518 O O . THR H 5 11 ? -48.467 18.593 41.959 1.00 151.24 11 THR u O 1
ATOM 17522 N N . PRO H 5 12 ? -50.095 17.102 41.688 1.00 147.98 12 PRO u N 1
ATOM 17523 C CA . PRO H 5 12 ? -49.783 16.472 42.967 1.00 147.98 12 PRO u CA 1
ATOM 17524 C C . PRO H 5 12 ? -48.422 15.820 43.036 1.00 147.98 12 PRO u C 1
ATOM 17525 O O . PRO H 5 12 ? -48.010 15.419 44.117 1.00 147.98 12 PRO u O 1
ATOM 17529 N N . ALA H 5 13 ? -47.758 15.652 41.907 1.00 152.06 13 ALA u N 1
ATOM 17530 C CA . ALA H 5 13 ? -46.437 15.040 41.886 1.00 152.06 13 ALA u CA 1
ATOM 17531 C C . ALA H 5 13 ? -45.424 15.843 42.671 1.00 152.06 13 ALA u C 1
ATOM 17532 O O . ALA H 5 13 ? -44.584 15.272 43.355 1.00 152.06 13 ALA u O 1
ATOM 17534 N N . THR H 5 14 ? -45.490 17.160 42.579 1.00 152.36 14 THR u N 1
ATOM 17535 C CA . THR H 5 14 ? -44.552 17.984 43.281 1.00 152.36 14 THR u CA 1
ATOM 17536 C C . THR H 5 14 ? -45.075 18.339 44.632 1.00 152.36 14 THR u C 1
ATOM 17537 O O . THR H 5 14 ? -45.310 19.509 44.872 1.00 152.36 14 THR u O 1
ATOM 17541 N N . LEU H 5 15 ? -45.273 17.373 45.529 1.00 155.81 15 LEU u N 1
ATOM 17542 C CA . LEU H 5 15 ? -45.664 17.700 46.897 1.00 155.81 15 LEU u CA 1
ATOM 17543 C C . LEU H 5 15 ? -44.737 16.936 47.800 1.00 155.81 15 LEU u C 1
ATOM 17544 O O . LEU H 5 15 ? -44.663 15.722 47.680 1.00 155.81 15 LEU u O 1
ATOM 17549 N N . ASN H 5 16 ? -44.034 17.601 48.719 1.00 159.54 16 ASN u N 1
ATOM 17550 C CA . ASN H 5 16 ? -43.224 16.865 49.692 1.00 159.54 16 ASN u CA 1
ATOM 17551 C C . ASN H 5 16 ? -43.996 16.952 50.955 1.00 159.54 16 ASN u C 1
ATOM 17552 O O . ASN H 5 16 ? -44.187 18.038 51.484 1.00 159.54 16 ASN u O 1
ATOM 17557 N N . THR H 5 17 ? -44.430 15.817 51.474 1.00 157.95 17 THR u N 1
ATOM 17558 C CA . THR H 5 17 ? -45.268 15.808 52.649 1.00 157.95 17 THR u CA 1
ATOM 17559 C C . THR H 5 17 ? -44.525 16.391 53.820 1.00 157.95 17 THR u C 1
ATOM 17560 O O . THR H 5 17 ? -45.091 17.122 54.613 1.00 157.95 17 THR u O 1
ATOM 17564 N N . ALA H 5 18 ? -43.249 16.097 53.924 1.00 155.50 18 ALA u N 1
ATOM 17565 C CA . ALA H 5 18 ? -42.464 16.544 55.053 1.00 155.50 18 ALA u CA 1
ATOM 17566 C C . ALA H 5 18 ? -42.036 17.969 54.990 1.00 155.50 18 ALA u C 1
ATOM 17567 O O . ALA H 5 18 ? -41.449 18.475 55.923 1.00 155.50 18 ALA u O 1
ATOM 17569 N N . TRP H 5 19 ? -42.288 18.630 53.886 1.00 156.66 19 TRP u N 1
ATOM 17570 C CA . TRP H 5 19 ? -41.756 19.972 53.741 1.00 156.66 19 TRP u CA 1
ATOM 17571 C C . TRP H 5 19 ? -42.166 21.088 54.666 1.00 156.66 19 TRP u C 1
ATOM 17572 O O . TRP H 5 19 ? -41.354 21.948 54.972 1.00 156.66 19 TRP u O 1
ATOM 17583 N N . PRO H 5 20 ? -43.419 21.118 55.102 1.00 154.62 20 PRO u N 1
ATOM 17584 C CA . PRO H 5 20 ? -43.649 22.206 56.046 1.00 154.62 20 PRO u CA 1
ATOM 17585 C C . PRO H 5 20 ? -43.071 21.729 57.366 1.00 154.62 20 PRO u C 1
ATOM 17586 O O . PRO H 5 20 ? -43.780 21.155 58.182 1.00 154.62 20 PRO u O 1
ATOM 17590 N N . GLU H 5 21 ? -41.772 21.931 57.565 1.00 154.84 21 GLU u N 1
ATOM 17591 C CA . GLU H 5 21 ? -41.093 21.475 58.783 1.00 154.84 21 GLU u CA 1
ATOM 17592 C C . GLU H 5 21 ? -41.394 22.311 60.028 1.00 154.84 21 GLU u C 1
ATOM 17593 O O . GLU H 5 21 ? -41.844 23.441 59.918 1.00 154.84 21 GLU u O 1
ATOM 17599 N N . ALA H 5 22 ? -41.135 21.780 61.212 1.00 155.43 22 ALA u N 1
ATOM 17600 C CA . ALA H 5 22 ? -41.507 22.474 62.439 1.00 155.43 22 ALA u CA 1
ATOM 17601 C C . ALA H 5 22 ? -40.871 23.819 62.711 1.00 155.43 22 ALA u C 1
ATOM 17602 O O . ALA H 5 22 ? -41.533 24.716 63.215 1.00 155.43 22 ALA u O 1
ATOM 17604 N N . THR H 5 23 ? -39.588 23.962 62.419 1.00 154.61 23 THR u N 1
ATOM 17605 C CA . THR H 5 23 ? -38.882 25.206 62.688 1.00 154.61 23 THR u CA 1
ATOM 17606 C C . THR H 5 23 ? -38.867 26.114 61.478 1.00 154.61 23 THR u C 1
ATOM 17607 O O . THR H 5 23 ? -38.222 27.154 61.500 1.00 154.61 23 THR u O 1
ATOM 17611 N N . ASP H 5 24 ? -39.562 25.724 60.416 1.00 153.99 24 ASP u N 1
ATOM 17612 C CA . ASP H 5 24 ? -39.564 26.500 59.185 1.00 153.99 24 ASP u CA 1
ATOM 17613 C C . ASP H 5 24 ? -40.270 27.832 59.310 1.00 153.99 24 ASP u C 1
ATOM 17614 O O . ASP H 5 24 ? -41.159 27.980 60.131 1.00 153.99 24 ASP u O 1
ATOM 17619 N N . PRO H 5 25 ? -39.876 28.814 58.498 1.00 150.01 25 PRO u N 1
ATOM 17620 C CA . PRO H 5 25 ? -40.433 30.150 58.645 1.00 150.01 25 PRO u CA 1
ATOM 17621 C C . PRO H 5 25 ? -41.891 30.364 58.345 1.00 150.01 25 PRO u C 1
ATOM 17622 O O . PRO H 5 25 ? -42.443 29.678 57.501 1.00 150.01 25 PRO u O 1
ATOM 17626 N N . LEU H 5 26 ? -42.528 31.278 59.064 1.00 149.37 26 LEU u N 1
ATOM 17627 C CA . LEU H 5 26 ? -43.915 31.629 58.810 1.00 149.37 26 LEU u CA 1
ATOM 17628 C C . LEU H 5 26 ? -44.081 32.296 57.474 1.00 149.37 26 LEU u C 1
ATOM 17629 O O . LEU H 5 26 ? -45.122 32.169 56.841 1.00 149.37 26 LEU u O 1
ATOM 17634 N N . ASN H 5 27 ? -43.079 33.038 57.028 1.00 146.67 27 ASN u N 1
ATOM 17635 C CA . ASN H 5 27 ? -43.219 33.798 55.803 1.00 146.67 27 ASN u CA 1
ATOM 17636 C C . ASN H 5 27 ? -43.449 32.884 54.626 1.00 146.67 27 ASN u C 1
ATOM 17637 O O . ASN H 5 27 ? -43.903 33.334 53.581 1.00 146.67 27 ASN u O 1
ATOM 17642 N N . LYS H 5 28 ? -43.106 31.610 54.770 1.00 146.81 28 LYS u N 1
ATOM 17643 C CA . LYS H 5 28 ? -43.324 30.625 53.707 1.00 146.81 28 LYS u CA 1
ATOM 17644 C C . LYS H 5 28 ? -44.684 29.972 53.791 1.00 146.81 28 LYS u C 1
ATOM 17645 O O . LYS H 5 28 ? -45.002 29.093 52.993 1.00 146.81 28 LYS u O 1
ATOM 17651 N N . GLY H 5 29 ? -45.481 30.375 54.763 1.00 148.49 29 GLY u N 1
ATOM 17652 C CA . GLY H 5 29 ? -46.806 29.812 54.920 1.00 148.49 29 GLY u CA 1
ATOM 17653 C C . GLY H 5 29 ? -47.778 30.067 53.796 1.00 148.49 29 GLY u C 1
ATOM 17654 O O . GLY H 5 29 ? -48.560 29.200 53.419 1.00 148.49 29 GLY u O 1
ATOM 17655 N N . ASP H 5 30 ? -47.750 31.267 53.259 1.00 147.98 30 ASP u N 1
ATOM 17656 C CA . ASP H 5 30 ? -48.662 31.593 52.202 1.00 147.98 30 ASP u CA 1
ATOM 17657 C C . ASP H 5 30 ? -48.395 30.713 51.012 1.00 147.98 30 ASP u C 1
ATOM 17658 O O . ASP H 5 30 ? -49.315 30.204 50.393 1.00 147.98 30 ASP u O 1
ATOM 17663 N N . ASP H 5 31 ? -47.132 30.488 50.709 1.00 146.70 31 ASP u N 1
ATOM 17664 C CA . ASP H 5 31 ? -46.775 29.742 49.534 1.00 146.70 31 ASP u CA 1
ATOM 17665 C C . ASP H 5 31 ? -47.259 28.332 49.583 1.00 146.70 31 ASP u C 1
ATOM 17666 O O . ASP H 5 31 ? -47.736 27.809 48.593 1.00 146.70 31 ASP u O 1
ATOM 17671 N N . HIS H 5 32 ? -47.150 27.706 50.737 1.00 145.66 32 HIS u N 1
ATOM 17672 C CA . HIS H 5 32 ? -47.559 26.322 50.873 1.00 145.66 32 HIS u CA 1
ATOM 17673 C C . HIS H 5 32 ? -49.038 26.148 50.612 1.00 145.66 32 HIS u C 1
ATOM 17674 O O . HIS H 5 32 ? -49.452 25.153 50.045 1.00 145.66 32 HIS u O 1
ATOM 17681 N N . ILE H 5 33 ? -49.849 27.092 51.061 1.00 145.82 33 ILE u N 1
ATOM 17682 C CA . ILE H 5 33 ? -51.279 27.006 50.802 1.00 145.82 33 ILE u CA 1
ATOM 17683 C C . ILE H 5 33 ? -51.542 27.082 49.319 1.00 145.82 33 ILE u C 1
ATOM 17684 O O . ILE H 5 33 ? -52.302 26.295 48.779 1.00 145.82 33 ILE u O 1
ATOM 17689 N N . ARG H 5 34 ? -50.875 28.001 48.650 1.00 145.26 34 ARG u N 1
ATOM 17690 C CA . ARG H 5 34 ? -51.083 28.177 47.236 1.00 145.26 34 ARG u CA 1
ATOM 17691 C C . ARG H 5 34 ? -50.634 26.983 46.401 1.00 145.26 34 ARG u C 1
ATOM 17692 O O . ARG H 5 34 ? -51.276 26.649 45.412 1.00 145.26 34 ARG u O 1
ATOM 17700 N N . LEU H 5 35 ? -49.550 26.327 46.785 1.00 142.98 35 LEU u N 1
ATOM 17701 C CA . LEU H 5 35 ? -49.124 25.152 46.062 1.00 142.98 35 LEU u CA 1
ATOM 17702 C C . LEU H 5 35 ? -50.237 24.160 46.125 1.00 142.98 35 LEU u C 1
ATOM 17703 O O . LEU H 5 35 ? -50.609 23.590 45.115 1.00 142.98 35 LEU u O 1
ATOM 17708 N N . LEU H 5 36 ? -50.828 23.994 47.291 1.00 143.28 36 LEU u N 1
ATOM 17709 C CA . LEU H 5 36 ? -51.920 23.063 47.450 1.00 143.28 36 LEU u CA 1
ATOM 17710 C C . LEU H 5 36 ? -53.142 23.437 46.624 1.00 143.28 36 LEU u C 1
ATOM 17711 O O . LEU H 5 36 ? -53.790 22.569 46.053 1.00 143.28 36 LEU u O 1
ATOM 17716 N N . LYS H 5 37 ? -53.469 24.719 46.546 1.00 144.81 37 LYS u N 1
ATOM 17717 C CA . LYS H 5 37 ? -54.596 25.120 45.747 1.00 144.81 37 LYS u CA 1
ATOM 17718 C C . LYS H 5 37 ? -54.378 24.789 44.280 1.00 144.81 37 LYS u C 1
ATOM 17719 O O . LYS H 5 37 ? -55.245 24.193 43.656 1.00 144.81 37 LYS u O 1
ATOM 17725 N N . THR H 5 38 ? -53.203 25.088 43.736 1.00 145.31 38 THR u N 1
ATOM 17726 C CA . THR H 5 38 ? -52.943 24.854 42.318 1.00 145.31 38 THR u CA 1
ATOM 17727 C C . THR H 5 38 ? -53.044 23.390 42.034 1.00 145.31 38 THR u C 1
ATOM 17728 O O . THR H 5 38 ? -53.689 22.975 41.080 1.00 145.31 38 THR u O 1
ATOM 17732 N N . VAL H 5 39 ? -52.486 22.589 42.916 1.00 143.28 39 VAL u N 1
ATOM 17733 C CA . VAL H 5 39 ? -52.478 21.168 42.708 1.00 143.28 39 VAL u CA 1
ATOM 17734 C C . VAL H 5 39 ? -53.885 20.623 42.633 1.00 143.28 39 VAL u C 1
ATOM 17735 O O . VAL H 5 39 ? -54.204 19.861 41.729 1.00 143.28 39 VAL u O 1
ATOM 17739 N N . VAL H 5 40 ? -54.750 21.050 43.536 1.00 144.52 40 VAL u N 1
ATOM 17740 C CA . VAL H 5 40 ? -56.116 20.537 43.560 1.00 144.52 40 VAL u CA 1
ATOM 17741 C C . VAL H 5 40 ? -56.891 20.917 42.304 1.00 144.52 40 VAL u C 1
ATOM 17742 O O . VAL H 5 40 ? -57.582 20.089 41.723 1.00 144.52 40 VAL u O 1
ATOM 17746 N N . VAL H 5 41 ? -56.748 22.153 41.859 1.00 145.81 41 VAL u N 1
ATOM 17747 C CA . VAL H 5 41 ? -57.470 22.588 40.688 1.00 145.81 41 VAL u CA 1
ATOM 17748 C C . VAL H 5 41 ? -57.030 21.768 39.475 1.00 145.81 41 VAL u C 1
ATOM 17749 O O . VAL H 5 41 ? -57.868 21.242 38.756 1.00 145.81 41 VAL u O 1
ATOM 17753 N N . ASN H 5 42 ? -55.730 21.580 39.278 1.00 146.62 42 ASN u N 1
ATOM 17754 C CA . ASN H 5 42 ? -55.283 20.856 38.095 1.00 146.62 42 ASN u CA 1
ATOM 17755 C C . ASN H 5 42 ? -55.762 19.409 38.137 1.00 146.62 42 ASN u C 1
ATOM 17756 O O . ASN H 5 42 ? -56.131 18.860 37.120 1.00 146.62 42 ASN u O 1
ATOM 17761 N N . PHE H 5 43 ? -55.736 18.782 39.298 1.00 145.97 43 PHE u N 1
ATOM 17762 C CA . PHE H 5 43 ? -56.170 17.409 39.409 1.00 145.97 43 PHE u CA 1
ATOM 17763 C C . PHE H 5 43 ? -57.632 17.321 39.046 1.00 145.97 43 PHE u C 1
ATOM 17764 O O . PHE H 5 43 ? -58.031 16.432 38.324 1.00 145.97 43 PHE u O 1
ATOM 17772 N N . TRP H 5 44 ? -58.443 18.251 39.517 1.00 147.46 44 TRP u N 1
ATOM 17773 C CA . TRP H 5 44 ? -59.859 18.258 39.172 1.00 147.46 44 TRP u CA 1
ATOM 17774 C C . TRP H 5 44 ? -60.084 18.507 37.695 1.00 147.46 44 TRP u C 1
ATOM 17775 O O . TRP H 5 44 ? -60.940 17.895 37.082 1.00 147.46 44 TRP u O 1
ATOM 17786 N N . ASN H 5 45 ? -59.334 19.421 37.116 1.00 147.00 45 ASN u N 1
ATOM 17787 C CA . ASN H 5 45 ? -59.478 19.657 35.701 1.00 147.00 45 ASN u CA 1
ATOM 17788 C C . ASN H 5 45 ? -59.071 18.440 34.899 1.00 147.00 45 ASN u C 1
ATOM 17789 O O . ASN H 5 45 ? -59.695 18.127 33.914 1.00 147.00 45 ASN u O 1
ATOM 17794 N N . LYS H 5 46 ? -58.013 17.752 35.298 1.00 147.15 46 LYS u N 1
ATOM 17795 C CA . LYS H 5 46 ? -57.598 16.551 34.597 1.00 147.15 46 LYS u CA 1
ATOM 17796 C C . LYS H 5 46 ? -58.593 15.429 34.640 1.00 147.15 46 LYS u C 1
ATOM 17797 O O . LYS H 5 46 ? -58.933 14.874 33.612 1.00 147.15 46 LYS u O 1
ATOM 17803 N N . VAL H 5 47 ? -59.125 15.122 35.798 1.00 146.96 47 VAL u N 1
ATOM 17804 C CA . VAL H 5 47 ? -60.007 13.977 35.878 1.00 146.96 47 VAL u CA 1
ATOM 17805 C C . VAL H 5 47 ? -61.495 14.237 35.827 1.00 146.96 47 VAL u C 1
ATOM 17806 O O . VAL H 5 47 ? -62.269 13.294 35.857 1.00 146.96 47 VAL u O 1
ATOM 17810 N N . PHE H 5 48 ? -61.920 15.491 35.800 1.00 150.59 48 PHE u N 1
ATOM 17811 C CA . PHE H 5 48 ? -63.344 15.765 35.600 1.00 150.59 48 PHE u CA 1
ATOM 17812 C C . PHE H 5 48 ? -63.501 16.321 34.204 1.00 150.59 48 PHE u C 1
ATOM 17813 O O . PHE H 5 48 ? -64.597 16.707 33.812 1.00 150.59 48 PHE u O 1
ATOM 17821 N N . ASP H 5 49 ? -62.397 16.361 33.450 1.00 151.19 49 ASP u N 1
ATOM 17822 C CA . ASP H 5 49 ? -62.413 16.796 32.049 1.00 151.19 49 ASP u CA 1
ATOM 17823 C C . ASP H 5 49 ? -61.422 15.907 31.312 1.00 151.19 49 ASP u C 1
ATOM 17824 O O . ASP H 5 49 ? -61.561 14.685 31.289 1.00 151.19 49 ASP u O 1
ATOM 17829 N N . MET I 5 1 ? -60.137 41.770 51.248 1.00 159.08 1 MET z N 1
ATOM 17830 C CA . MET I 5 1 ? -60.536 40.513 51.860 1.00 159.08 1 MET z CA 1
ATOM 17831 C C . MET I 5 1 ? -59.608 39.408 51.425 1.00 159.08 1 MET z C 1
ATOM 17832 O O . MET I 5 1 ? -58.924 38.805 52.262 1.00 159.08 1 MET z O 1
ATOM 17837 N N . ALA I 5 2 ? -59.588 39.133 50.128 1.00 155.37 2 ALA z N 1
ATOM 17838 C CA . ALA I 5 2 ? -58.777 38.060 49.611 1.00 155.37 2 ALA z CA 1
ATOM 17839 C C . ALA I 5 2 ? -59.121 36.733 50.246 1.00 155.37 2 ALA z C 1
ATOM 17840 O O . ALA I 5 2 ? -58.227 35.952 50.554 1.00 155.37 2 ALA z O 1
ATOM 17842 N N . LEU I 5 3 ? -60.404 36.490 50.495 1.00 153.71 3 LEU z N 1
ATOM 17843 C CA . LEU I 5 3 ? -60.843 35.185 50.957 1.00 153.71 3 LEU z CA 1
ATOM 17844 C C . LEU I 5 3 ? -62.043 34.931 50.093 1.00 153.71 3 LEU z C 1
ATOM 17845 O O . LEU I 5 3 ? -62.923 35.768 50.017 1.00 153.71 3 LEU z O 1
ATOM 17850 N N . GLU I 5 4 ? -62.098 33.793 49.433 1.00 155.82 4 GLU z N 1
ATOM 17851 C CA . GLU I 5 4 ? -63.195 33.495 48.520 1.00 155.82 4 GLU z CA 1
ATOM 17852 C C . GLU I 5 4 ? -64.479 33.346 49.274 1.00 155.82 4 GLU z C 1
ATOM 17853 O O . GLU I 5 4 ? -64.477 32.812 50.370 1.00 155.82 4 GLU z O 1
ATOM 17859 N N . THR I 5 5 ? -65.594 33.791 48.725 1.00 153.25 5 THR z N 1
ATOM 17860 C CA . THR I 5 5 ? -66.838 33.522 49.432 1.00 153.25 5 THR z CA 1
ATOM 17861 C C . THR I 5 5 ? -67.019 32.012 49.388 1.00 153.25 5 THR z C 1
ATOM 17862 O O . THR I 5 5 ? -66.859 31.404 48.337 1.00 153.25 5 THR z O 1
ATOM 17866 N N . TRP I 5 6 ? -67.357 31.399 50.513 1.00 152.63 6 TRP z N 1
ATOM 17867 C CA . TRP I 5 6 ? -67.595 29.973 50.499 1.00 152.63 6 TRP z CA 1
ATOM 17868 C C . TRP I 5 6 ? -68.700 29.432 51.384 1.00 152.63 6 TRP z C 1
ATOM 17869 O O . TRP I 5 6 ? -69.038 30.026 52.395 1.00 152.63 6 TRP z O 1
ATOM 17880 N N . ASP I 5 7 ? -69.262 28.298 50.998 1.00 155.38 7 ASP z N 1
ATOM 17881 C CA . ASP I 5 7 ? -70.317 27.669 51.769 1.00 155.38 7 ASP z CA 1
ATOM 17882 C C . ASP I 5 7 ? -70.011 26.195 51.856 1.00 155.38 7 ASP z C 1
ATOM 17883 O O . ASP I 5 7 ? -69.227 25.683 51.070 1.00 155.38 7 ASP z O 1
ATOM 17888 N N . ALA I 5 8 ? -70.601 25.514 52.820 1.00 155.77 8 ALA z N 1
ATOM 17889 C CA . ALA I 5 8 ? -70.340 24.098 53.032 1.00 155.77 8 ALA z CA 1
ATOM 17890 C C . ALA I 5 8 ? -70.478 23.199 51.821 1.00 155.77 8 ALA z C 1
ATOM 17891 O O . ALA I 5 8 ? -70.056 22.044 51.852 1.00 155.77 8 ALA z O 1
ATOM 17893 N N . ASN I 5 9 ? -71.106 23.700 50.771 1.00 155.93 9 ASN z N 1
ATOM 17894 C CA . ASN I 5 9 ? -71.298 22.899 49.579 1.00 155.93 9 ASN z CA 1
ATOM 17895 C C . ASN I 5 9 ? -70.304 23.288 48.474 1.00 155.93 9 ASN z C 1
ATOM 17896 O O . ASN I 5 9 ? -70.488 22.924 47.313 1.00 155.93 9 ASN z O 1
ATOM 17901 N N . SER I 5 10 ? -69.259 24.032 48.822 1.00 155.53 10 SER z N 1
ATOM 17902 C CA . SER I 5 10 ? -68.317 24.483 47.803 1.00 155.53 10 SER z CA 1
ATOM 17903 C C . SER I 5 10 ? -67.594 23.373 47.032 1.00 155.53 10 SER z C 1
ATOM 17904 O O . SER I 5 10 ? -67.134 22.408 47.622 1.00 155.53 10 SER z O 1
ATOM 17907 N N . THR I 5 11 ? -67.493 23.509 45.715 1.00 155.00 11 THR z N 1
ATOM 17908 C CA . THR I 5 11 ? -66.807 22.521 44.865 1.00 155.00 11 THR z CA 1
ATOM 17909 C C . THR I 5 11 ? -65.355 22.917 44.719 1.00 155.00 11 THR z C 1
ATOM 17910 O O . THR I 5 11 ? -64.967 23.961 45.217 1.00 155.00 11 THR z O 1
ATOM 17914 N N . PRO I 5 12 ? -64.533 22.113 44.025 1.00 151.38 12 PRO z N 1
ATOM 17915 C CA . PRO I 5 12 ? -63.157 22.574 43.790 1.00 151.38 12 PRO z CA 1
ATOM 17916 C C . PRO I 5 12 ? -63.115 23.805 42.928 1.00 151.38 12 PRO z C 1
ATOM 17917 O O . PRO I 5 12 ? -62.094 24.476 42.871 1.00 151.38 12 PRO z O 1
ATOM 17921 N N . ALA I 5 13 ? -64.209 24.096 42.251 1.00 153.46 13 ALA z N 1
ATOM 17922 C CA . ALA I 5 13 ? -64.290 25.258 41.386 1.00 153.46 13 ALA z CA 1
ATOM 17923 C C . ALA I 5 13 ? -64.109 26.606 42.081 1.00 153.46 13 ALA z C 1
ATOM 17924 O O . ALA I 5 13 ? -63.653 27.561 41.450 1.00 153.46 13 ALA z O 1
ATOM 17926 N N . THR I 5 14 ? -64.504 26.721 43.341 1.00 154.71 14 THR z N 1
ATOM 17927 C CA . THR I 5 14 ? -64.449 28.020 44.024 1.00 154.71 14 THR z CA 1
ATOM 17928 C C . THR I 5 14 ? -63.105 28.733 44.272 1.00 154.71 14 THR z C 1
ATOM 17929 O O . THR I 5 14 ? -63.055 29.951 44.223 1.00 154.71 14 THR z O 1
ATOM 17933 N N . LEU I 5 15 ? -62.049 27.990 44.558 1.00 153.17 15 LEU z N 1
ATOM 17934 C CA . LEU I 5 15 ? -60.763 28.590 44.901 1.00 153.17 15 LEU z CA 1
ATOM 17935 C C . LEU I 5 15 ? -60.119 29.405 43.832 1.00 153.17 15 LEU z C 1
ATOM 17936 O O . LEU I 5 15 ? -60.148 29.026 42.670 1.00 153.17 15 LEU z O 1
ATOM 17941 N N . ASN I 5 16 ? -59.513 30.522 44.193 1.00 153.96 16 ASN z N 1
ATOM 17942 C CA . ASN I 5 16 ? -58.745 31.244 43.212 1.00 153.96 16 ASN z CA 1
ATOM 17943 C C . ASN I 5 16 ? -57.350 31.161 43.732 1.00 153.96 16 ASN z C 1
ATOM 17944 O O . ASN I 5 16 ? -57.093 31.432 44.894 1.00 153.96 16 ASN z O 1
ATOM 17949 N N . THR I 5 17 ? -56.426 30.747 42.881 1.00 151.78 17 THR z N 1
ATOM 17950 C CA . THR I 5 17 ? -55.051 30.686 43.297 1.00 151.78 17 THR z CA 1
ATOM 17951 C C . THR I 5 17 ? -54.561 32.111 43.410 1.00 151.78 17 THR z C 1
ATOM 17952 O O . THR I 5 17 ? -55.230 32.996 42.877 1.00 151.78 17 THR z O 1
ATOM 17956 N N . ALA I 5 18 ? -53.496 32.348 44.172 1.00 153.81 18 ALA z N 1
ATOM 17957 C CA . ALA I 5 18 ? -52.940 33.687 44.424 1.00 153.81 18 ALA z CA 1
ATOM 17958 C C . ALA I 5 18 ? -53.625 34.362 45.597 1.00 153.81 18 ALA z C 1
ATOM 17959 O O . ALA I 5 18 ? -53.207 35.434 46.019 1.00 153.81 18 ALA z O 1
ATOM 17961 N N . TRP I 5 19 ? -54.673 33.745 46.133 1.00 155.51 19 TRP z N 1
ATOM 17962 C CA . TRP I 5 19 ? -55.420 34.385 47.211 1.00 155.51 19 TRP z CA 1
ATOM 17963 C C . TRP I 5 19 ? -54.790 34.554 48.562 1.00 155.51 19 TRP z C 1
ATOM 17964 O O . TRP I 5 19 ? -54.949 35.595 49.191 1.00 155.51 19 TRP z O 1
ATOM 17975 N N . PRO I 5 20 ? -54.088 33.532 49.044 1.00 152.45 20 PRO z N 1
ATOM 17976 C CA . PRO I 5 20 ? -53.442 33.853 50.311 1.00 152.45 20 PRO z CA 1
ATOM 17977 C C . PRO I 5 20 ? -52.356 34.725 49.814 1.00 152.45 20 PRO z C 1
ATOM 17978 O O . PRO I 5 20 ? -51.581 34.284 48.981 1.00 152.45 20 PRO z O 1
ATOM 17982 N N . GLU I 5 21 ? -52.268 35.949 50.281 1.00 152.87 21 GLU z N 1
ATOM 17983 C CA . GLU I 5 21 ? -51.282 36.830 49.694 1.00 152.87 21 GLU z CA 1
ATOM 17984 C C . GLU I 5 21 ? -50.289 37.359 50.699 1.00 152.87 21 GLU z C 1
ATOM 17985 O O . GLU I 5 21 ? -50.558 37.389 51.890 1.00 152.87 21 GLU z O 1
ATOM 17991 N N . ALA I 5 22 ? -49.136 37.776 50.226 1.00 151.56 22 ALA z N 1
ATOM 17992 C CA . ALA I 5 22 ? -48.100 38.241 51.119 1.00 151.56 22 ALA z CA 1
ATOM 17993 C C . ALA I 5 22 ? -48.588 39.353 52.015 1.00 151.56 22 ALA z C 1
ATOM 17994 O O . ALA I 5 22 ? -48.168 39.457 53.164 1.00 151.56 22 ALA z O 1
ATOM 17996 N N . THR I 5 23 ? -49.438 40.223 51.488 1.00 153.71 23 THR z N 1
ATOM 17997 C CA . THR I 5 23 ? -49.986 41.297 52.298 1.00 153.71 23 THR z CA 1
ATOM 17998 C C . THR I 5 23 ? -51.131 40.857 53.188 1.00 153.71 23 THR z C 1
ATOM 17999 O O . THR I 5 23 ? -51.381 41.478 54.210 1.00 153.71 23 THR z O 1
ATOM 18003 N N . ASP I 5 24 ? -51.822 39.787 52.825 1.00 154.67 24 ASP z N 1
ATOM 18004 C CA . ASP I 5 24 ? -52.983 39.374 53.594 1.00 154.67 24 ASP z CA 1
ATOM 18005 C C . ASP I 5 24 ? -52.701 39.134 55.054 1.00 154.67 24 ASP z C 1
ATOM 18006 O O . ASP I 5 24 ? -51.619 38.706 55.412 1.00 154.67 24 ASP z O 1
ATOM 18011 N N . PRO I 5 25 ? -53.665 39.444 55.918 1.00 155.27 25 PRO z N 1
ATOM 18012 C CA . PRO I 5 25 ? -53.515 39.145 57.339 1.00 155.27 25 PRO z CA 1
ATOM 18013 C C . PRO I 5 25 ? -53.376 37.659 57.707 1.00 155.27 25 PRO z C 1
ATOM 18014 O O . PRO I 5 25 ? -53.996 36.810 57.075 1.00 155.27 25 PRO z O 1
ATOM 18018 N N . LEU I 5 26 ? -52.590 37.346 58.735 1.00 152.86 26 LEU z N 1
ATOM 18019 C CA . LEU I 5 26 ? -52.446 35.961 59.194 1.00 152.86 26 LEU z CA 1
ATOM 18020 C C . LEU I 5 26 ? -53.692 35.377 59.838 1.00 152.86 26 LEU z C 1
ATOM 18021 O O . LEU I 5 26 ? -53.830 34.171 59.941 1.00 152.86 26 LEU z O 1
ATOM 18026 N N . ASN I 5 27 ? -54.594 36.226 60.287 1.00 155.24 27 ASN z N 1
ATOM 18027 C CA . ASN I 5 27 ? -55.809 35.775 60.951 1.00 155.24 27 ASN z CA 1
ATOM 18028 C C . ASN I 5 27 ? -56.712 34.977 60.025 1.00 155.24 27 ASN z C 1
ATOM 18029 O O . ASN I 5 27 ? -57.625 34.286 60.483 1.00 155.24 27 ASN z O 1
ATOM 18034 N N . LYS I 5 28 ? -56.512 35.123 58.717 1.00 152.64 28 LYS z N 1
ATOM 18035 C CA . LYS I 5 28 ? -57.326 34.408 57.749 1.00 152.64 28 LYS z CA 1
ATOM 18036 C C . LYS I 5 28 ? -56.694 33.106 57.326 1.00 152.64 28 LYS z C 1
ATOM 18037 O O . LYS I 5 28 ? -57.239 32.390 56.497 1.00 152.64 28 LYS z O 1
ATOM 18043 N N . GLY I 5 29 ? -55.553 32.782 57.909 1.00 153.95 29 GLY z N 1
ATOM 18044 C CA . GLY I 5 29 ? -54.871 31.564 57.544 1.00 153.95 29 GLY z CA 1
ATOM 18045 C C . GLY I 5 29 ? -55.652 30.316 57.834 1.00 153.95 29 GLY z C 1
ATOM 18046 O O . GLY I 5 29 ? -55.673 29.406 57.030 1.00 153.95 29 GLY z O 1
ATOM 18047 N N . ASP I 5 30 ? -56.304 30.252 58.972 1.00 155.08 30 ASP z N 1
ATOM 18048 C CA . ASP I 5 30 ? -57.136 29.107 59.280 1.00 155.08 30 ASP z CA 1
ATOM 18049 C C . ASP I 5 30 ? -58.298 28.980 58.308 1.00 155.08 30 ASP z C 1
ATOM 18050 O O . ASP I 5 30 ? -58.654 27.882 57.909 1.00 155.08 30 ASP z O 1
ATOM 18055 N N . ASP I 5 31 ? -58.909 30.088 57.929 1.00 153.35 31 ASP z N 1
ATOM 18056 C CA . ASP I 5 31 ? -60.053 30.028 57.061 1.00 153.35 31 ASP z CA 1
ATOM 18057 C C . ASP I 5 31 ? -59.663 29.463 55.723 1.00 153.35 31 ASP z C 1
ATOM 18058 O O . ASP I 5 31 ? -60.356 28.622 55.177 1.00 153.35 31 ASP z O 1
ATOM 18063 N N . HIS I 5 32 ? -58.534 29.907 55.198 1.00 151.43 32 HIS z N 1
ATOM 18064 C CA . HIS I 5 32 ? -58.052 29.414 53.907 1.00 151.43 32 HIS z CA 1
ATOM 18065 C C . HIS I 5 32 ? -57.756 27.941 53.976 1.00 151.43 32 HIS z C 1
ATOM 18066 O O . HIS I 5 32 ? -58.062 27.212 53.046 1.00 151.43 32 HIS z O 1
ATOM 18073 N N . ILE I 5 33 ? -57.171 27.487 55.077 1.00 151.78 33 ILE z N 1
ATOM 18074 C CA . ILE I 5 33 ? -56.925 26.079 55.254 1.00 151.78 33 ILE z CA 1
ATOM 18075 C C . ILE I 5 33 ? -58.236 25.305 55.274 1.00 151.78 33 ILE z C 1
ATOM 18076 O O . ILE I 5 33 ? -58.353 24.253 54.656 1.00 151.78 33 ILE z O 1
ATOM 18081 N N . ARG I 5 34 ? -59.238 25.825 55.960 1.00 154.13 34 ARG z N 1
ATOM 18082 C CA . ARG I 5 34 ? -60.522 25.146 56.012 1.00 154.13 34 ARG z CA 1
ATOM 18083 C C . ARG I 5 34 ? -61.232 25.065 54.669 1.00 154.13 34 ARG z C 1
ATOM 18084 O O . ARG I 5 34 ? -61.955 24.113 54.413 1.00 154.13 34 ARG z O 1
ATOM 18092 N N . LEU I 5 35 ? -61.080 26.073 53.827 1.00 152.11 35 LEU z N 1
ATOM 18093 C CA . LEU I 5 35 ? -61.671 26.000 52.507 1.00 152.11 35 LEU z CA 1
ATOM 18094 C C . LEU I 5 35 ? -61.077 24.828 51.799 1.00 152.11 35 LEU z C 1
ATOM 18095 O O . LEU I 5 35 ? -61.791 24.051 51.194 1.00 152.11 35 LEU z O 1
ATOM 18100 N N . LEU I 5 36 ? -59.777 24.652 51.906 1.00 150.66 36 LEU z N 1
ATOM 18101 C CA . LEU I 5 36 ? -59.144 23.590 51.177 1.00 150.66 36 LEU z CA 1
ATOM 18102 C C . LEU I 5 36 ? -59.669 22.279 51.637 1.00 150.66 36 LEU z C 1
ATOM 18103 O O . LEU I 5 36 ? -59.937 21.407 50.838 1.00 150.66 36 LEU z O 1
ATOM 18108 N N . LYS I 5 37 ? -59.864 22.132 52.926 1.00 153.29 37 LYS z N 1
ATOM 18109 C CA . LYS I 5 37 ? -60.444 20.896 53.405 1.00 153.29 37 LYS z CA 1
ATOM 18110 C C . LYS I 5 37 ? -61.857 20.640 52.874 1.00 153.29 37 LYS z C 1
ATOM 18111 O O . LYS I 5 37 ? -62.137 19.526 52.462 1.00 153.29 37 LYS z O 1
ATOM 18117 N N . THR I 5 38 ? -62.741 21.629 52.828 1.00 152.03 38 THR z N 1
ATOM 18118 C CA . THR I 5 38 ? -64.061 21.342 52.269 1.00 152.03 38 THR z CA 1
ATOM 18119 C C . THR I 5 38 ? -63.999 20.963 50.794 1.00 152.03 38 THR z C 1
ATOM 18120 O O . THR I 5 38 ? -64.711 20.067 50.350 1.00 152.03 38 THR z O 1
ATOM 18124 N N . VAL I 5 39 ? -63.144 21.634 50.027 1.00 152.12 39 VAL z N 1
ATOM 18125 C CA . VAL I 5 39 ? -63.012 21.361 48.600 1.00 152.12 39 VAL z CA 1
ATOM 18126 C C . VAL I 5 39 ? -62.509 19.960 48.308 1.00 152.12 39 VAL z C 1
ATOM 18127 O O . VAL I 5 39 ? -63.092 19.248 47.492 1.00 152.12 39 VAL z O 1
ATOM 18131 N N . VAL I 5 40 ? -61.485 19.526 49.025 1.00 150.80 40 VAL z N 1
ATOM 18132 C CA . VAL I 5 40 ? -60.952 18.199 48.821 1.00 150.80 40 VAL z CA 1
ATOM 18133 C C . VAL I 5 40 ? -61.951 17.102 49.156 1.00 150.80 40 VAL z C 1
ATOM 18134 O O . VAL I 5 40 ? -62.096 16.134 48.413 1.00 150.80 40 VAL z O 1
ATOM 18138 N N . VAL I 5 41 ? -62.682 17.252 50.248 1.00 151.66 41 VAL z N 1
ATOM 18139 C CA . VAL I 5 41 ? -63.581 16.184 50.651 1.00 151.66 41 VAL z CA 1
ATOM 18140 C C . VAL I 5 41 ? -64.687 15.928 49.651 1.00 151.66 41 VAL z C 1
ATOM 18141 O O . VAL I 5 41 ? -65.046 14.789 49.402 1.00 151.66 41 VAL z O 1
ATOM 18145 N N . ASN I 5 42 ? -65.234 16.988 49.081 1.00 151.36 42 ASN z N 1
ATOM 18146 C CA . ASN I 5 42 ? -66.338 16.836 48.158 1.00 151.36 42 ASN z CA 1
ATOM 18147 C C . ASN I 5 42 ? -65.947 16.058 46.922 1.00 151.36 42 ASN z C 1
ATOM 18148 O O . ASN I 5 42 ? -66.704 15.209 46.487 1.00 151.36 42 ASN z O 1
ATOM 18153 N N . PHE I 5 43 ? -64.780 16.314 46.338 1.00 151.67 43 PHE z N 1
ATOM 18154 C CA . PHE I 5 43 ? -64.413 15.483 45.197 1.00 151.67 43 PHE z CA 1
ATOM 18155 C C . PHE I 5 43 ? -64.122 14.020 45.465 1.00 151.67 43 PHE z C 1
ATOM 18156 O O . PHE I 5 43 ? -64.578 13.184 44.725 1.00 151.67 43 PHE z O 1
ATOM 18164 N N . TRP I 5 44 ? -63.465 13.690 46.561 1.00 151.58 44 TRP z N 1
ATOM 18165 C CA . TRP I 5 44 ? -63.256 12.291 46.896 1.00 151.58 44 TRP z CA 1
ATOM 18166 C C . TRP I 5 44 ? -64.622 11.687 47.034 1.00 151.58 44 TRP z C 1
ATOM 18167 O O . TRP I 5 44 ? -64.839 10.565 46.640 1.00 151.58 44 TRP z O 1
ATOM 18178 N N . ASN I 5 45 ? -65.559 12.402 47.624 1.00 151.22 45 ASN z N 1
ATOM 18179 C CA . ASN I 5 45 ? -66.918 11.901 47.701 1.00 151.22 45 ASN z CA 1
ATOM 18180 C C . ASN I 5 45 ? -67.656 11.768 46.371 1.00 151.22 45 ASN z C 1
ATOM 18181 O O . ASN I 5 45 ? -68.312 10.766 46.119 1.00 151.22 45 ASN z O 1
ATOM 18186 N N . LYS I 5 46 ? -67.571 12.780 45.519 1.00 149.67 46 LYS z N 1
ATOM 18187 C CA . LYS I 5 46 ? -68.275 12.719 44.249 1.00 149.67 46 LYS z CA 1
ATOM 18188 C C . LYS I 5 46 ? -67.706 11.632 43.361 1.00 149.67 46 LYS z C 1
ATOM 18189 O O . LYS I 5 46 ? -68.454 10.894 42.728 1.00 149.67 46 LYS z O 1
ATOM 18195 N N . VAL I 5 47 ? -66.384 11.517 43.313 1.00 147.15 47 VAL z N 1
ATOM 18196 C CA . VAL I 5 47 ? -65.751 10.538 42.442 1.00 147.15 47 VAL z CA 1
ATOM 18197 C C . VAL I 5 47 ? -65.422 9.187 43.041 1.00 147.15 47 VAL z C 1
ATOM 18198 O O . VAL I 5 47 ? -65.130 8.252 42.309 1.00 147.15 47 VAL z O 1
ATOM 18202 N N . PHE I 5 48 ? -65.497 9.037 44.354 1.00 148.88 48 PHE z N 1
ATOM 18203 C CA . PHE I 5 48 ? -65.042 7.794 44.947 1.00 148.88 48 PHE z CA 1
ATOM 18204 C C . PHE I 5 48 ? -65.880 7.360 46.101 1.00 148.88 48 PHE z C 1
ATOM 18205 O O . PHE I 5 48 ? -66.543 8.164 46.727 1.00 148.88 48 PHE z O 1
ATOM 18213 N N . ASP I 5 49 ? -65.858 6.074 46.380 1.00 152.29 49 ASP z N 1
ATOM 18214 C CA . ASP I 5 49 ? -66.633 5.534 47.460 1.00 152.29 49 ASP z CA 1
ATOM 18215 C C . ASP I 5 49 ? -65.732 4.799 48.447 1.00 152.29 49 ASP z C 1
ATOM 18216 O O . ASP I 5 49 ? -64.552 4.576 48.190 1.00 152.29 49 ASP z O 1
#

B-factor: mean 84.42, std 40.3, range [12.74, 205.57]

Solvent-accessible surface area: 107505 Å² total; per-residue (Å²): 102,113,6,72,11,121,2,81,68,58,19,0,10,14,36,35,68,48,40,14,75,1,141,34,5,3,4,15,118,6,34,10,6,39,10,33,131,85,1,3,46,24,18,32,2,26,36,90,3,83,12,28,2,115,21,90,19,14,19,6,49,40,31,47,87,64,185,60,40,24,50,12,2,2,1,0,30,98,56,0,35,29,8,78,40,156,95,63,46,70,6,15,42,142,36,44,2,60,58,33,4,7,120,85,4,14,18,21,76,2,58,48,22,4,1,3,0,0,38,62,18,12,1,0,46,34,12,116,90,26,89,1,60,52,17,53,78,19,73,86,108,9,55,0,96,3,2,0,21,2,112,34,12,0,1,0,2,2,1,29,45,56,115,34,72,93,33,20,6,0,8,0,0,67,96,0,96,95,54,63,32,0,59,44,28,53,86,87,96,73,11,36,39,1,0,99,19,83,6,102,48,149,8,146,3,43,3,4,35,46,87,59,78,84,0,14,7,1,3,28,67,8,0,27,33,4,64,68,96,28,63,139,162,25,10,122,50,75,74,94,33,96,37,36,4,3,10,10,54,47,0,21,24,35,12,117,72,71,11,0,0,1,2,102,104,18,5,1,17,9,72,30,195,104,58,140,50,15,0,66,134,51,0,92,73,38,3,54,114,37,9,31,67,103,64,79,84,41,2,4,17,16,67,16,51,108,76,20,14,0,24,1,4,0,0,2,134,119,10,143,64,1,16,3,22,45,1,0,2,11,31,46,169,44,85,5,2,5,19,27,53,29,116,37,0,40,17,2,18,106,2,99,20,67,96,57,141,86,69,29,6,81,81,34,150,20,25,13,132,46,58,25,23,19,49,34,58,26,58,50,11,152,176,23,21,11,5,0,12,1,5,110,115,21,107,77,1,0,0,58,18,98,23,2,22,21,89,91,119,91,28,72,3,10,6,5,6,38,1,5,16,1,4,44,112,34,242,136,49,83,36,112,24,18,107,98,65,22,1,1,8,22,12,10,11,1,50,35,92,8,76,55,74,5,48,0,63,11,0,53,16,33,14,100,128,60,95,38,103,77,86,110,18,12,81,4,47,24,126,148,36,91,75,25,34,40,15,23,33,14,1,4,6,2,1,49,3,39,6,135,13,68,41,6,21,0,88,6,7,57,2,29,7,47,52,7,9,73,41,152,85,157,86,6,98,84,97,43,55,93,167,18,72,2,35,78,3,25,161,25,0,43,117,44,2,83,66,0,41,74,56,0,71,94,7,54,98,45,2,36,24,3,6,98,84,9,52,40,101,66,128,84,51,168,114,17,142,55,2,91,100,77,44,93,116,2,48,24,13,5,54,22,12,34,11,2,12,16,12,0,4,0,23,12,0,0,7,62,0,2,79,36,2,2,42,54,96,35,5,13,6,1,56,25,129,65,49,77,0,54,94,31,8,35,1,11,30,11,2,6,29,3,0,4,48,13,2,77,0,4,39,18,0,0,12,0,2,0,2,0,0,5,3,0,4,1,3,0,0,8,83,58,40,109,60,38,19,18,12,12,46,100,160,89,134,81,100,94,19,91,9,21,24,0,0,42,16,42,34,9,38,4,2,36,0,0,3,11,38,141,49,12,30,53,96,26,42,139,5,51,1,2,0,58,62,29,80,18,40,2,20,77,2,73,40,2,32,102,104,56,130,45,15,11,38,118,66,0,69,69,21,13,72,76,0,25,104,74,145,58,63,28,4,124,54,13,10,24,105,47,71,97,55,0,23,0,93,13,26,157,30,144,58,8,0,20,1,26,3,10,38,0,21,0,54,5,49,5,111,117,31,45,29,40,126,28,116,152,93,78,23,21,13,0,12,2,1,26,92,91,34,0,0,15,10,98,59,37,117,37,74,30,97,87,2,27,5,4,13,0,22,16,48,99,68,33,170,144,61,104,5,100,3,19,2,54,46,2,12,91,57,9,85,81,1,17,164,14,20,19,37,14,2,45,60,20,79,70,48,20,60,20,100,48,114,46,44,62,44,2,13,16,14,97,5,6,45,22,72,106,97,57,60,41,0,73,8,48,92,117,0,68,75,102,73,38,168,72,0,16,50,39,68,119,37,104,21,109,21,51,103,29,68,129,74,26,111,69,21,24,88,43,0,26,83,57,19,0,4,14,3,3,88,46,28,122,30,13,71,41,91,140,11,70,47,119,76,14,161,22,3,33,61,98,9,41,59,103,22,43,88,21,2,133,44,1,2,60,63,0,6,91,25,0,8,70,14,3,18,13,21,0,37,55,67,8,76,54,85,18,12,2,103,2,0,0,10,13,4,112,12,40,93,7,16,88,28,128,85,95,30,14,61,34,87,118,21,21,67,28,32,20,9,49,149,72,30,90,36,92,52,65,6,114,127,88,64,101,56,13,66,122,5,71,40,77,115,97,69,28,80,133,131,176,35,37,73,19,1,18,64,8,0,14,12,20,37,21,48,6,1,24,17,27,60,90,209,65,92,71,54,99,69,10,46,63,114,5,126,119,105,78,90,75,58,0,18,150,29,0,18,148,114,20,42,63,12,123,56,39,80,114,18,0,49,57,0,0,55,8,0,14,71,9,4,13,37,12,26,43,13,2,52,20,2,55,13,62,72,3,66,11,83,12,94,33,149,72,28,90,2,18,36,0,176,5,16,16,38,0,49,84,101,25,45,3,62,8,79,76,163,90,38,77,24,64,67,9,84,14,59,14,15,32,28,0,24,138,54,60,66,119,105,39,86,7,34,24,3,1,24,7,22,61,39,1,16,0,9,10,54,5,133,127,98,22,63,0,25,2,49,0,21,10,64,10,92,11,24,66,80,170,85,43,8,4,36,90,120,6,15,93,7,0,3,2,9,0,0,9,0,0,13,3,1,22,25,53,175,118,4,76,136,42,67,63,43,2,63,49,52,29,129,142,18,59,105,89,29,39,122,152,134,87,69,160,104,149,138,165,98,86,119,86,6,97,83,97,43,56,94,170,18,67,3,34,50,0,26,153,8,0,45,42,0,2,78,1,0,36,64,25,0,61,84,4,49,98,46,2,31,25,3,0,86,82,51,84,72,101,32,65,81,19,141,113,16,144,54,2,91,102,76,111,123,154,61,71,99,36,45,81,22,74,29,40,68,47,17,73,53,14,1,73,78,0,20,53,63,0,31,96,36,3,7,113,56,120,35,6,14,6,1,44,5,12,1,0,22,0,16,56,33,8,35,1,11,29,32,1,4,71,80,0,4,117,48,2,124,0,43,92,19,0,75,68,0,1,21,12,0,0,26,8,0,4,1,2,0,0,8,83,59,40,107,81,32,70,101,81,94,58,160,163,145,136,103,124,94,46,104,27,34,27,0,0,46,17,43,51,10,71,4,3,36,1,0,4,11,8,21,44,11,29,51,96,25,42,136,5,13,2,2,0,57,70,29,87,19,44,4,96,78,2,80,80,2,33,174,114,55,131,45,15,11,38,118,68,0,78,67,16,14,74,83,8,84,131,110,126,43,82,61,13,124,31,35,45,64,129,139,91,148,147,77,18,84,124,44,142,191,26,141,71,44,6,54,1,28,3,10,37,0,21,0,44,2,27,6,98,26,3,19,9,34,124,18,85,46,23,8,21,4,14,1,12,2,1,32,94,92,34,0,0,15,9,96,14,23,54,23,15,29,48,67,3,27,5,5,12,0,24,16,17,9,12,9,26,56,30,50,6,22,3,19,3,56,28,2,9,77,5,8,30,4,3,0,20,2,59,4,28,27,52,46,22,76,66,55,8,75,54,95,15,80,6,0,6,42,54,5,10,25,76,100,6,55,105,41,204,114,136,69,100,159,74,118,26,105,81,123,15,162,81,88,72,99,188,64,6,50,45,91,14,105,44,86,19,18,2,49,90,11,99,126,14,30,113,35,1,48,80,3,0,30,18,6,21,0,17,82,2,16,10,28,3,20,26,14,78,18,59,192,79,43,78,30,2,112,183,4,20,76,61,50,11,42,38,28,22,32,8,21,3,10,17,1,3,8,44,0,6,34,27,0,8,33,14,2,18,13,23,0,37,55,67,8,73,55,86,37,14,3,145,31,4,18,31,24,4,108,11,41,93,6,15,87,28,128,84,96,30,14,8,3,46,27,11,22,16,25,32,20,9,40,88,72,31,91,36,99,53,59,8,113,60,7,120,98,6,24,69,52,2,74,41,58,117,95,10,28,66,85,14,69,74,48,63,2,111,17,46,12,10,12,12,39,34,123,116,31,26,19,87,159,94,166,207,80,93,69,77,99,70,10,46,63,112,6,126,120,54,79,89,75,38,0,17,113,1,0,18,35,7,8,1,26,25,135,69,71,80,114,38,0,48,131,44,0,54,75,0,14,97,75,4,13,69,69,149,43,11,2,31,8,2,7,11,65,70,51,130,77,106,13,94,33,148,73,28,101,9,71,44,30,191,5,42,48,107,43,24,73,31,6,25,6,17,8,57,78,165,91,36,76,23,66,52,10,96,103,67,59,63,99,28,0,85,139,55,110,66,119,105,40,86,6,34,24,6,2,57,40,131,95,66,4,56,0,9,12,52,5,133,126,99,23,63,4,26,14,5,2,23,29,65,9,93,15,26,133,67,174,86,43,10,5,37,88,104,7,15,25,6,0,4,2,8,0,0,76,13,21,3,52,64,30,191,15,164,37,9,113,63,7,68,63,29,2,64,49,30,38,126,50,12,53,74,9,28,21,54,17,61,26,6,16,28,120,65,142,31,18,199,75,40,23,105,43,134,102,116,142,70,98,139,244,111,104,142,116,183,180,75,9,4,120,78,70,84,120,11,52,0,58,49,8,65,56,57,121,0,91,38,99,28,54,5,44,59,0,5,16,3,3,48,0,1,0,13,0,1,28,48,8,39,77,139,64,74,122,88,89,35,37,8,86,84,84,74,116,11,40,2,80,42,19,57,53,62,74,2,90,43,61,9,26,7,36,75,1,7,17,6,4,49,0,0,0,10,0,0,42,33,6,54,72,126,58,113,159,177,11,14,13,126,68,89,84,125,9,51,4,70,44,14,60,73,61,91,1,59,45,118,7,70,3,66,80,3,3,24,3,6,42,0,0,0,5,0,0,25,38,3,40,90,143,54,58,151